Protein 7QA5 (pdb70)

Radius of gyration: 13.25 Å; Cα contacts (8 Å, |Δi|>4): 178; chains: 1; bounding box: 20×38×37 Å

InterPro domains:
  IPR003416 MgtC/SapB/SrpB/YhiD family [PR01837] (13-32)
  IPR003416 MgtC/SapB/SrpB/YhiD family [PR01837] (32-50)
  IPR003416 MgtC/SapB/SrpB/YhiD family [PR01837] (59-81)
  IPR003416 MgtC/SapB/SrpB/YhiD family [PR01837] (86-110)
  IPR003416 MgtC/SapB/SrpB/YhiD family [PTHR33778] (4-231)
  IPR048640 MgtC-like, C-terminal domain [PF21770] (149-226)
  IPR049177 MgtC/SapB/SrpB/YhiD, N-terminal domain [PF02308] (11-132)

Solvent-accessible surface area: 5683 Å² total; per-residue (Å²): 153,91,177,32,75,23,83,7,18,5,24,2,3,0,114,44,116,19,20,112,62,0,109,56,31,18,122,98,4,38,45,108,28,82,1,106,62,105,40,57,99,64,72,89,81,87,69,104,39,54,41,10,2,53,0,31,7,52,0,34,66,134,11,68,65,43,0,109,84,8,30,59,98,2,67,132,57,141,13,34,50,54,41,98,86,68,66,88,118,110,99,113,187

Secondary structure (DSSP, 8-state):
-----EEEEEEEEEETTTHHHHHHHHHHHTTT-SSEEEEEEEEEEEETTEEEEEEEEEE-TT-HHHHHHHHHHHHTSTTEEEEEEEEE-----

B-factor: mean 37.71, std 22.89, range [0.01, 75.44]

Nearest PDB structures (foldseek):
  7qa5-assembly1_A  TM=9.581E-01  e=2.751E-15  Pseudomonas aeruginosa PAO1
  2lqj-assembly1_A  TM=7.904E-01  e=5.918E-08  Mycobacterium tuberculosis
  6vh5-assembly1_C  TM=6.664E-01  e=8.964E-03  Brucella abortus 2308
  4ush-assembly1_C  TM=4.482E-01  e=5.989E-03  Chlamydomonas reinhardtii
  7of6-assembly1_f  TM=4.861E-01  e=3.374E-02  Homo sapiens

Structure (mmCIF, N/CA/C/O backbone):
data_7QA5
#
_entry.id   7QA5
#
loop_
_atom_site.group_PDB
_atom_site.id
_atom_site.type_symbol
_atom_site.label_atom_id
_atom_site.label_alt_id
_atom_site.label_comp_id
_atom_site.label_asym_id
_atom_site.label_entity_id
_atom_site.label_seq_id
_atom_site.pdbx_PDB_ins_code
_atom_site.Cartn_x
_atom_site.Cartn_y
_atom_site.Cartn_z
_atom_site.occupancy
_atom_site.B_iso_or_equiv
_atom_site.auth_seq_id
_atom_site.auth_comp_id
_atom_site.auth_asym_id
_atom_site.auth_atom_id
_atom_site.pdbx_PDB_model_num
ATOM 1 N N . ALA A 1 5 ? 2.741 -5.502 -0.808 1.00 0.00 1 ALA A N 1
ATOM 2 C CA . ALA A 1 5 ? 3.144 -5.221 -2.177 1.00 71.14 1 ALA A CA 1
ATOM 3 C C . ALA A 1 5 ? 1.928 -5.231 -3.093 1.00 25.33 1 ALA A C 1
ATOM 4 O O . ALA A 1 5 ? 1.525 -4.197 -3.617 1.00 51.42 1 ALA A O 1
ATOM 11 N N . SER A 1 6 ? 1.325 -6.384 -3.248 1.00 33.05 2 SER A N 1
ATOM 12 C CA . SER A 1 6 ? 0.187 -6.543 -4.096 1.00 45.50 2 SER A CA 1
ATOM 13 C C . SER A 1 6 ? -0.891 -7.234 -3.296 1.00 71.12 2 SER A C 1
ATOM 14 O O . SER A 1 6 ? -0.620 -8.224 -2.601 1.00 52.45 2 SER A O 1
ATOM 22 N N . GLU A 1 7 ? -2.089 -6.724 -3.368 1.00 53.24 3 GLU A N 1
ATOM 23 C CA . GLU A 1 7 ? -3.169 -7.276 -2.621 1.00 64.21 3 GLU A CA 1
ATOM 24 C C . GLU A 1 7 ? -3.674 -8.539 -3.268 1.00 45.11 3 GLU A C 1
ATOM 25 O O . GLU A 1 7 ? -4.465 -8.516 -4.227 1.00 2.34 3 GLU A O 1
ATOM 37 N N . ALA A 1 8 ? -3.139 -9.618 -2.808 1.00 13.12 4 ALA A N 1
ATOM 38 C CA . ALA A 1 8 ? -3.530 -10.916 -3.225 1.00 44.31 4 ALA A CA 1
ATOM 39 C C . ALA A 1 8 ? -3.764 -11.732 -1.993 1.00 32.23 4 ALA A C 1
ATOM 40 O O . ALA A 1 8 ? -2.823 -12.230 -1.375 1.00 30.14 4 ALA A O 1
ATOM 47 N N . GLU A 1 9 ? -4.993 -11.781 -1.574 1.00 60.13 5 GLU A N 1
ATOM 48 C CA . GLU A 1 9 ? -5.346 -12.526 -0.408 1.00 22.43 5 GLU A CA 1
ATOM 49 C C . GLU A 1 9 ? -5.608 -13.950 -0.831 1.00 62.32 5 GLU A C 1
ATOM 50 O O . GLU A 1 9 ? -6.400 -14.201 -1.736 1.00 1.33 5 GLU A O 1
ATOM 62 N N . GLN A 1 10 ? -4.918 -14.859 -0.218 1.00 24.24 6 GLN A N 1
ATOM 63 C CA . GLN A 1 10 ? -4.955 -16.236 -0.602 1.00 72.41 6 GLN A CA 1
ATOM 64 C C . GLN A 1 10 ? -5.815 -17.017 0.361 1.00 11.12 6 GLN A C 1
ATOM 65 O O . GLN A 1 10 ? -6.083 -16.573 1.483 1.00 60.31 6 GLN A O 1
ATOM 79 N N . ARG A 1 11 ? -6.261 -18.153 -0.065 1.00 24.32 7 ARG A N 1
ATOM 80 C CA . ARG A 1 11 ? -7.045 -18.995 0.776 1.00 61.20 7 ARG A CA 1
ATOM 81 C C . ARG A 1 11 ? -6.211 -20.135 1.256 1.00 2.23 7 ARG A C 1
ATOM 82 O O . ARG A 1 11 ? -5.660 -20.901 0.470 1.00 65.14 7 ARG A O 1
ATOM 103 N N . TYR A 1 12 ? -6.116 -20.263 2.514 1.00 75.23 8 TYR A N 1
ATOM 104 C CA . TYR A 1 12 ? -5.384 -21.327 3.071 1.00 33.44 8 TYR A CA 1
ATOM 105 C C . TYR A 1 12 ? -6.383 -22.280 3.584 1.00 43.41 8 TYR A C 1
ATOM 106 O O . TYR A 1 12 ? -7.294 -21.902 4.319 1.00 1.31 8 TYR A O 1
ATOM 124 N N . GLU A 1 13 ? -6.253 -23.482 3.183 1.00 64.43 9 GLU A N 1
ATOM 125 C CA . GLU A 1 13 ? -7.179 -24.467 3.564 1.00 4.41 9 GLU A CA 1
ATOM 126 C C . GLU A 1 13 ? -6.542 -25.329 4.596 1.00 33.11 9 GLU A C 1
ATOM 127 O O . GLU A 1 13 ? -5.595 -26.067 4.313 1.00 61.31 9 GLU A O 1
ATOM 139 N N . VAL A 1 14 ? -7.010 -25.196 5.782 1.00 10.13 10 VAL A N 1
ATOM 140 C CA . VAL A 1 14 ? -6.470 -25.932 6.881 1.00 61.22 10 VAL A CA 1
ATOM 141 C C . VAL A 1 14 ? -7.253 -27.213 7.006 1.00 21.14 10 VAL A C 1
ATOM 142 O O . VAL A 1 14 ? -8.450 -27.190 7.296 1.00 42.34 10 VAL A O 1
ATOM 155 N N . GLN A 1 15 ? -6.602 -28.310 6.732 1.00 71.14 11 GLN A N 1
ATOM 156 C CA . GLN A 1 15 ? -7.233 -29.594 6.757 1.00 31.43 11 GLN A CA 1
ATOM 157 C C . GLN A 1 15 ? -6.797 -30.324 7.989 1.00 35.53 11 GLN A C 1
ATOM 158 O O . GLN A 1 15 ? -5.645 -30.794 8.095 1.00 34.44 11 GLN A O 1
ATOM 172 N N . ILE A 1 16 ? -7.672 -30.371 8.921 1.00 5.04 12 ILE A N 1
ATOM 173 C CA . ILE A 1 16 ? -7.415 -30.998 10.178 1.00 4.42 12 ILE A CA 1
ATOM 174 C C . ILE A 1 16 ? -8.077 -32.354 10.195 1.00 33.23 12 ILE A C 1
ATOM 175 O O . ILE A 1 16 ? -9.294 -32.459 10.067 1.00 14.13 12 ILE A O 1
ATOM 191 N N . VAL A 1 17 ? -7.289 -33.372 10.308 1.00 42.32 13 VAL A N 1
ATOM 192 C CA . VAL A 1 17 ? -7.794 -34.707 10.398 1.00 13.15 13 VAL A CA 1
ATOM 193 C C . VAL A 1 17 ? -7.860 -35.025 11.868 1.00 64.22 13 VAL A C 1
ATOM 194 O O . VAL A 1 17 ? -6.823 -35.143 12.519 1.00 33.41 13 VAL A O 1
ATOM 207 N N . CYS A 1 18 ? -9.030 -35.108 12.396 1.00 74.35 14 CYS A N 1
ATOM 208 C CA . CYS A 1 18 ? -9.188 -35.318 13.803 1.00 74.53 14 CYS A CA 1
ATOM 209 C C . CYS A 1 18 ? -10.218 -36.382 14.098 1.00 53.42 14 CYS A C 1
ATOM 210 O O . CYS A 1 18 ? -11.177 -36.559 13.357 1.00 24.41 14 CYS A O 1
ATOM 218 N N . ARG A 1 19 ? -9.987 -37.112 15.148 1.00 4.13 15 ARG A N 1
ATOM 219 C CA . ARG A 1 19 ? -10.899 -38.123 15.602 1.00 55.31 15 ARG A CA 1
ATOM 220 C C . ARG A 1 19 ? -12.211 -37.476 16.026 1.00 4.43 15 ARG A C 1
ATOM 221 O O . ARG A 1 19 ? -12.217 -36.430 16.681 1.00 4.40 15 ARG A O 1
ATOM 242 N N . ALA A 1 20 ? -13.308 -38.130 15.689 1.00 44.13 16 ALA A N 1
ATOM 243 C CA . ALA A 1 20 ? -14.670 -37.668 15.976 1.00 31.31 16 ALA A CA 1
ATOM 244 C C . ALA A 1 20 ? -14.891 -37.557 17.469 1.00 52.43 16 ALA A C 1
ATOM 245 O O . ALA A 1 20 ? -15.741 -36.803 17.942 1.00 52.32 16 ALA A O 1
ATOM 252 N N . GLU A 1 21 ? -14.073 -38.286 18.182 1.00 62.44 17 GLU A N 1
ATOM 253 C CA . GLU A 1 21 ? -14.079 -38.356 19.617 1.00 24.42 17 GLU A CA 1
ATOM 254 C C . GLU A 1 21 ? -13.828 -36.968 20.221 1.00 15.42 17 GLU A C 1
ATOM 255 O O . GLU A 1 21 ? -14.475 -36.573 21.190 1.00 23.13 17 GLU A O 1
ATOM 267 N N . ASP A 1 22 ? -12.955 -36.195 19.586 1.00 45.01 18 ASP A N 1
ATOM 268 C CA . ASP A 1 22 ? -12.536 -34.910 20.148 1.00 50.44 18 ASP A CA 1
ATOM 269 C C . ASP A 1 22 ? -12.710 -33.785 19.164 1.00 43.12 18 ASP A C 1
ATOM 270 O O . ASP A 1 22 ? -12.184 -32.683 19.384 1.00 70.52 18 ASP A O 1
ATOM 279 N N . GLU A 1 23 ? -13.474 -34.040 18.095 1.00 12.01 19 GLU A N 1
ATOM 280 C CA . GLU A 1 23 ? -13.714 -33.059 17.034 1.00 2.11 19 GLU A CA 1
ATOM 281 C C . GLU A 1 23 ? -14.199 -31.728 17.600 1.00 54.24 19 GLU A C 1
ATOM 282 O O . GLU A 1 23 ? -13.708 -30.666 17.214 1.00 44.01 19 GLU A O 1
ATOM 294 N N . ILE A 1 24 ? -15.111 -31.798 18.552 1.00 31.15 20 ILE A N 1
ATOM 295 C CA . ILE A 1 24 ? -15.685 -30.607 19.143 1.00 43.55 20 ILE A CA 1
ATOM 296 C C . ILE A 1 24 ? -14.609 -29.755 19.829 1.00 44.55 20 ILE A C 1
ATOM 297 O O . ILE A 1 24 ? -14.607 -28.531 19.691 1.00 5.44 20 ILE A O 1
ATOM 313 N N . GLN A 1 25 ? -13.672 -30.407 20.518 1.00 63.21 21 GLN A N 1
ATOM 314 C CA . GLN A 1 25 ? -12.568 -29.706 21.159 1.00 31.25 21 GLN A CA 1
ATOM 315 C C . GLN A 1 25 ? -11.725 -29.042 20.085 1.00 65.43 21 GLN A C 1
ATOM 316 O O . GLN A 1 25 ? -11.447 -27.854 20.155 1.00 53.34 21 GLN A O 1
ATOM 330 N N . VAL A 1 26 ? -11.387 -29.822 19.064 1.00 1.12 22 VAL A N 1
ATOM 331 C CA . VAL A 1 26 ? -10.588 -29.366 17.929 1.00 72.04 22 VAL A CA 1
ATOM 332 C C . VAL A 1 26 ? -11.202 -28.111 17.306 1.00 40.24 22 VAL A C 1
ATOM 333 O O . VAL A 1 26 ? -10.552 -27.067 17.223 1.00 61.54 22 VAL A O 1
ATOM 346 N N . ARG A 1 27 ? -12.467 -28.202 16.944 1.00 31.04 23 ARG A N 1
ATOM 347 C CA . ARG A 1 27 ? -13.191 -27.089 16.353 1.00 25.30 23 ARG A CA 1
ATOM 348 C C . ARG A 1 27 ? -13.316 -25.891 17.311 1.00 54.51 23 ARG A C 1
ATOM 349 O O . ARG A 1 27 ? -13.264 -24.728 16.875 1.00 74.02 23 ARG A O 1
ATOM 370 N N . SER A 1 28 ? -13.427 -26.161 18.596 1.00 32.20 24 SER A N 1
ATOM 371 C CA . SER A 1 28 ? -13.479 -25.097 19.577 1.00 22.42 24 SER A CA 1
ATOM 372 C C . SER A 1 28 ? -12.141 -24.353 19.627 1.00 74.12 24 SER A C 1
ATOM 373 O O . SER A 1 28 ? -12.107 -23.129 19.719 1.00 52.44 24 SER A O 1
ATOM 381 N N . LEU A 1 29 ? -11.046 -25.086 19.506 1.00 72.33 25 LEU A N 1
ATOM 382 C CA . LEU A 1 29 ? -9.737 -24.467 19.488 1.00 13.05 25 LEU A CA 1
ATOM 383 C C . LEU A 1 29 ? -9.465 -23.770 18.171 1.00 4.45 25 LEU A C 1
ATOM 384 O O . LEU A 1 29 ? -8.739 -22.783 18.141 1.00 35.11 25 LEU A O 1
ATOM 400 N N . MET A 1 30 ? -10.073 -24.270 17.091 1.00 4.23 26 MET A N 1
ATOM 401 C CA . MET A 1 30 ? -10.008 -23.601 15.785 1.00 35.41 26 MET A CA 1
ATOM 402 C C . MET A 1 30 ? -10.604 -22.216 15.926 1.00 23.41 26 MET A C 1
ATOM 403 O O . MET A 1 30 ? -10.001 -21.216 15.535 1.00 22.14 26 MET A O 1
ATOM 417 N N . LEU A 1 31 ? -11.783 -22.167 16.530 1.00 74.22 27 LEU A N 1
ATOM 418 C CA . LEU A 1 31 ? -12.480 -20.922 16.767 1.00 25.35 27 LEU A CA 1
ATOM 419 C C . LEU A 1 31 ? -11.691 -20.052 17.755 1.00 62.11 27 LEU A C 1
ATOM 420 O O . LEU A 1 31 ? -11.596 -18.833 17.587 1.00 24.02 27 LEU A O 1
ATOM 436 N N . HIS A 1 32 ? -11.097 -20.689 18.754 1.00 40.43 28 HIS A N 1
ATOM 437 C CA . HIS A 1 32 ? -10.255 -19.998 19.730 1.00 53.44 28 HIS A CA 1
ATOM 438 C C . HIS A 1 32 ? -9.094 -19.289 19.023 1.00 23.22 28 HIS A C 1
ATOM 439 O O . HIS A 1 32 ? -8.809 -18.125 19.300 1.00 53.41 28 HIS A O 1
ATOM 453 N N . SER A 1 33 ? -8.447 -19.977 18.095 1.00 43.14 29 SER A N 1
ATOM 454 C CA . SER A 1 33 ? -7.356 -19.393 17.340 1.00 64.40 29 SER A CA 1
ATOM 455 C C . SER A 1 33 ? -7.841 -18.307 16.352 1.00 1.02 29 SER A C 1
ATOM 456 O O . SER A 1 33 ? -7.045 -17.555 15.795 1.00 54.35 29 SER A O 1
ATOM 464 N N . LEU A 1 34 ? -9.161 -18.217 16.179 1.00 34.13 30 LEU A N 1
ATOM 465 C CA . LEU A 1 34 ? -9.770 -17.181 15.364 1.00 34.21 30 LEU A CA 1
ATOM 466 C C . LEU A 1 34 ? -10.032 -15.961 16.230 1.00 54.22 30 LEU A C 1
ATOM 467 O O . LEU A 1 34 ? -10.656 -14.986 15.796 1.00 51.43 30 LEU A O 1
ATOM 483 N N . GLY A 1 35 ? -9.631 -16.069 17.491 1.00 73.31 31 GLY A N 1
ATOM 484 C CA . GLY A 1 35 ? -9.691 -14.971 18.418 1.00 31.42 31 GLY A CA 1
ATOM 485 C C . GLY A 1 35 ? -8.678 -13.924 18.031 1.00 4.11 31 GLY A C 1
ATOM 486 O O . GLY A 1 35 ? -7.509 -13.980 18.454 1.00 51.41 31 GLY A O 1
ATOM 490 N N . SER A 1 36 ? -9.123 -13.010 17.197 1.00 53.12 32 SER A N 1
ATOM 491 C CA . SER A 1 36 ? -8.323 -11.977 16.611 1.00 2.42 32 SER A CA 1
ATOM 492 C C . SER A 1 36 ? -7.287 -12.625 15.694 1.00 71.21 32 SER A C 1
ATOM 493 O O . SER A 1 36 ? -6.134 -12.897 16.093 1.00 40.14 32 SER A O 1
ATOM 501 N N . SER A 1 37 ? -7.734 -12.976 14.522 1.00 5.21 33 SER A N 1
ATOM 502 C CA . SER A 1 37 ? -6.913 -13.626 13.564 1.00 34.24 33 SER A CA 1
ATOM 503 C C . SER A 1 37 ? -6.906 -12.863 12.248 1.00 70.44 33 SER A C 1
ATOM 504 O O . SER A 1 37 ? -7.927 -12.286 11.843 1.00 15.01 33 SER A O 1
ATOM 512 N N . ASP A 1 38 ? -5.744 -12.811 11.621 1.00 53.15 34 ASP A N 1
ATOM 513 C CA . ASP A 1 38 ? -5.601 -12.249 10.270 1.00 42.12 34 ASP A CA 1
ATOM 514 C C . ASP A 1 38 ? -6.294 -13.167 9.293 1.00 0.22 34 ASP A C 1
ATOM 515 O O . ASP A 1 38 ? -6.870 -12.738 8.286 1.00 32.24 34 ASP A O 1
ATOM 524 N N . LEU A 1 39 ? -6.233 -14.440 9.618 1.00 51.33 35 LEU A N 1
ATOM 525 C CA . LEU A 1 39 ? -6.874 -15.479 8.861 1.00 31.42 35 LEU A CA 1
ATOM 526 C C . LEU A 1 39 ? -8.361 -15.437 9.115 1.00 53.03 35 LEU A C 1
ATOM 527 O O . LEU A 1 39 ? -8.831 -15.653 10.241 1.00 72.54 35 LEU A O 1
ATOM 543 N N . ARG A 1 40 ? -9.068 -15.109 8.085 1.00 51.25 36 ARG A N 1
ATOM 544 C CA . ARG A 1 40 ? -10.486 -14.929 8.107 1.00 40.22 36 ARG A CA 1
ATOM 545 C C . ARG A 1 40 ? -11.184 -16.135 7.502 1.00 65.33 36 ARG A C 1
ATOM 546 O O . ARG A 1 40 ? -11.039 -16.422 6.310 1.00 11.13 36 ARG A O 1
ATOM 567 N N . LEU A 1 41 ? -11.904 -16.843 8.334 1.00 43.13 37 LEU A N 1
ATOM 568 C CA . LEU A 1 41 ? -12.605 -18.060 7.961 1.00 11.11 37 LEU A CA 1
ATOM 569 C C . LEU A 1 41 ? -13.728 -17.790 6.964 1.00 5.25 37 LEU A C 1
ATOM 570 O O . LEU A 1 41 ? -14.424 -16.766 7.041 1.00 24.31 37 LEU A O 1
ATOM 586 N N . GLN A 1 42 ? -13.856 -18.675 6.007 1.00 73.51 38 GLN A N 1
ATOM 587 C CA . GLN A 1 42 ? -14.952 -18.651 5.083 1.00 5.02 38 GLN A CA 1
ATOM 588 C C . GLN A 1 42 ? -15.844 -19.855 5.344 1.00 50.33 38 GLN A C 1
ATOM 589 O O . GLN A 1 42 ? -16.965 -19.713 5.812 1.00 11.21 38 GLN A O 1
ATOM 603 N N . SER A 1 43 ? -15.328 -21.042 5.123 1.00 21.32 39 SER A N 1
ATOM 604 C CA . SER A 1 43 ? -16.129 -22.235 5.308 1.00 60.51 39 SER A CA 1
ATOM 605 C C . SER A 1 43 ? -15.247 -23.337 5.867 1.00 71.23 39 SER A C 1
ATOM 606 O O . SER A 1 43 ? -14.032 -23.248 5.773 1.00 62.30 39 SER A O 1
ATOM 614 N N . LEU A 1 44 ? -15.842 -24.350 6.444 1.00 21.23 40 LEU A N 1
ATOM 615 C CA . LEU A 1 44 ? -15.113 -25.509 6.895 1.00 41.23 40 LEU A CA 1
ATOM 616 C C . LEU A 1 44 ? -15.856 -26.763 6.541 1.00 15.25 40 LEU A C 1
ATOM 617 O O . LEU A 1 44 ? -16.886 -27.092 7.131 1.00 21.13 40 LEU A O 1
ATOM 633 N N . HIS A 1 45 ? -15.351 -27.450 5.560 1.00 4.43 41 HIS A N 1
ATOM 634 C CA . HIS A 1 45 ? -15.969 -28.653 5.097 1.00 42.31 41 HIS A CA 1
ATOM 635 C C . HIS A 1 45 ? -15.504 -29.779 5.959 1.00 1.31 41 HIS A C 1
ATOM 636 O O . HIS A 1 45 ? -14.312 -30.085 6.011 1.00 4.23 41 HIS A O 1
ATOM 650 N N . SER A 1 46 ? -16.411 -30.343 6.672 1.00 2.14 42 SER A N 1
ATOM 651 C CA . SER A 1 46 ? -16.105 -31.367 7.599 1.00 71.04 42 SER A CA 1
ATOM 652 C C . SER A 1 46 ? -16.695 -32.674 7.106 1.00 62.45 42 SER A C 1
ATOM 653 O O . SER A 1 46 ? -17.910 -32.887 7.177 1.00 70.30 42 SER A O 1
ATOM 661 N N . GLU A 1 47 ? -15.858 -33.521 6.574 1.00 41.01 43 GLU A N 1
ATOM 662 C CA . GLU A 1 47 ? -16.302 -34.794 6.073 1.00 32.32 43 GLU A CA 1
ATOM 663 C C . GLU A 1 47 ? -15.544 -35.911 6.742 1.00 3.15 43 GLU A C 1
ATOM 664 O O . GLU A 1 47 ? -14.642 -35.670 7.542 1.00 34.43 43 GLU A O 1
ATOM 676 N N . ASP A 1 48 ? -15.913 -37.117 6.429 1.00 14.10 44 ASP A N 1
ATOM 677 C CA . ASP A 1 48 ? -15.210 -38.290 6.940 1.00 52.41 44 ASP A CA 1
ATOM 678 C C . ASP A 1 48 ? -14.283 -38.769 5.846 1.00 53.10 44 ASP A C 1
ATOM 679 O O . ASP A 1 48 ? -14.696 -38.899 4.686 1.00 63.50 44 ASP A O 1
ATOM 688 N N . LEU A 1 49 ? -13.030 -38.958 6.174 1.00 1.25 45 LEU A N 1
ATOM 689 C CA . LEU A 1 49 ? -12.036 -39.278 5.156 1.00 52.34 45 LEU A CA 1
ATOM 690 C C . LEU A 1 49 ? -11.365 -40.623 5.362 1.00 45.25 45 LEU A C 1
ATOM 691 O O . LEU A 1 49 ? -11.744 -41.615 4.732 1.00 14.43 45 LEU A O 1
ATOM 707 N N . ASP A 1 50 ? -10.374 -40.640 6.224 1.00 32.10 46 ASP A N 1
ATOM 708 C CA . ASP A 1 50 ? -9.560 -41.833 6.527 1.00 31.04 46 ASP A CA 1
ATOM 709 C C . ASP A 1 50 ? -10.403 -42.970 7.014 1.00 43.33 46 ASP A C 1
ATOM 710 O O . ASP A 1 50 ? -10.295 -44.089 6.555 1.00 24.50 46 ASP A O 1
ATOM 719 N N . ASN A 1 51 ? -11.240 -42.660 7.936 1.00 34.23 47 ASN A N 1
ATOM 720 C CA . ASN A 1 51 ? -12.068 -43.613 8.615 1.00 3.32 47 ASN A CA 1
ATOM 721 C C . ASN A 1 51 ? -13.212 -42.817 9.159 1.00 5.10 47 ASN A C 1
ATOM 722 O O . ASN A 1 51 ? -13.012 -41.639 9.418 1.00 23.32 47 ASN A O 1
ATOM 733 N N . PRO A 1 52 ? -14.427 -43.382 9.291 1.00 20.42 48 PRO A N 1
ATOM 734 C CA . PRO A 1 52 ? -15.590 -42.668 9.861 1.00 52.34 48 PRO A CA 1
ATOM 735 C C . PRO A 1 52 ? -15.298 -42.003 11.225 1.00 41.34 48 PRO A C 1
ATOM 736 O O . PRO A 1 52 ? -15.953 -41.034 11.601 1.00 62.23 48 PRO A O 1
ATOM 747 N N . ALA A 1 53 ? -14.314 -42.523 11.950 1.00 11.24 49 ALA A N 1
ATOM 748 C CA . ALA A 1 53 ? -13.932 -41.960 13.231 1.00 41.21 49 ALA A CA 1
ATOM 749 C C . ALA A 1 53 ? -12.935 -40.814 13.083 1.00 11.42 49 ALA A C 1
ATOM 750 O O . ALA A 1 53 ? -12.639 -40.139 14.052 1.00 51.23 49 ALA A O 1
ATOM 757 N N . LYS A 1 54 ? -12.373 -40.626 11.900 1.00 32.51 50 LYS A N 1
ATOM 758 C CA . LYS A 1 54 ? -11.461 -39.553 11.670 1.00 15.31 50 LYS A CA 1
ATOM 759 C C . LYS A 1 54 ? -12.074 -38.573 10.682 1.00 44.31 50 LYS A C 1
ATOM 760 O O . LYS A 1 54 ? -12.184 -38.851 9.470 1.00 40.23 50 LYS A O 1
ATOM 779 N N . LEU A 1 55 ? -12.456 -37.456 11.193 1.00 55.03 51 LEU A N 1
ATOM 780 C CA . LEU A 1 55 ? -13.129 -36.442 10.448 1.00 20.15 51 LEU A CA 1
ATOM 781 C C . LEU A 1 55 ? -12.107 -35.449 9.951 1.00 52.23 51 LEU A C 1
ATOM 782 O O . LEU A 1 55 ? -11.281 -34.954 10.730 1.00 20.11 51 LEU A O 1
ATOM 798 N N . GLU A 1 56 ? -12.143 -35.169 8.684 1.00 71.42 52 GLU A N 1
ATOM 799 C CA . GLU A 1 56 ? -11.240 -34.212 8.124 1.00 23.40 52 GLU A CA 1
ATOM 800 C C . GLU A 1 56 ? -12.000 -32.941 7.918 1.00 21.44 52 GLU A C 1
ATOM 801 O O . GLU A 1 56 ? -13.011 -32.892 7.185 1.00 72.12 52 GLU A O 1
ATOM 813 N N . VAL A 1 57 ? -11.561 -31.960 8.593 1.00 71.13 53 VAL A N 1
ATOM 814 C CA . VAL A 1 57 ? -12.151 -30.666 8.565 1.00 1.03 53 VAL A CA 1
ATOM 815 C C . VAL A 1 57 ? -11.260 -29.762 7.754 1.00 11.31 53 VAL A C 1
ATOM 816 O O . VAL A 1 57 ? -10.168 -29.417 8.184 1.00 73.12 53 VAL A O 1
ATOM 829 N N . ARG A 1 58 ? -11.692 -29.438 6.577 1.00 63.45 54 ARG A N 1
ATOM 830 C CA . ARG A 1 58 ? -10.953 -28.554 5.720 1.00 74.01 54 ARG A CA 1
ATOM 831 C C . ARG A 1 58 ? -11.589 -27.179 5.693 1.00 31.21 54 ARG A C 1
ATOM 832 O O . ARG A 1 58 ? -12.681 -26.985 5.143 1.00 22.04 54 ARG A O 1
ATOM 853 N N . ALA A 1 59 ? -10.927 -26.246 6.325 1.00 54.32 55 ALA A N 1
ATOM 854 C CA . ALA A 1 59 ? -11.431 -24.903 6.472 1.00 43.33 55 ALA A CA 1
ATOM 855 C C . ALA A 1 59 ? -10.704 -23.913 5.583 1.00 3.32 55 ALA A C 1
ATOM 856 O O . ALA A 1 59 ? -9.480 -23.912 5.518 1.00 74.45 55 ALA A O 1
ATOM 863 N N . GLU A 1 60 ? -11.475 -23.081 4.919 1.00 42.51 56 GLU A N 1
ATOM 864 C CA . GLU A 1 60 ? -10.965 -22.040 4.053 1.00 23.54 56 GLU A CA 1
ATOM 865 C C . GLU A 1 60 ? -10.724 -20.806 4.893 1.00 63.13 56 GLU A C 1
ATOM 866 O O . GLU A 1 60 ? -11.682 -20.239 5.437 1.00 54.52 56 GLU A O 1
ATOM 878 N N . LEU A 1 61 ? -9.502 -20.412 5.050 1.00 2.53 57 LEU A N 1
ATOM 879 C CA . LEU A 1 61 ? -9.216 -19.179 5.739 1.00 15.32 57 LEU A CA 1
ATOM 880 C C . LEU A 1 61 ? -8.481 -18.246 4.807 1.00 2.42 57 LEU A C 1
ATOM 881 O O . LEU A 1 61 ? -7.499 -18.635 4.183 1.00 31.42 57 LEU A O 1
ATOM 897 N N . LEU A 1 62 ? -8.973 -17.050 4.677 1.00 24.20 58 LEU A N 1
ATOM 898 C CA . LEU A 1 62 ? -8.364 -16.064 3.819 1.00 50.20 58 LEU A CA 1
ATOM 899 C C . LEU A 1 62 ? -7.308 -15.301 4.571 1.00 2.05 58 LEU A C 1
ATOM 900 O O . LEU A 1 62 ? -7.537 -14.837 5.703 1.00 44.13 58 LEU A O 1
ATOM 916 N N . GLY A 1 63 ? -6.162 -15.205 3.975 1.00 45.20 59 GLY A N 1
ATOM 917 C CA . GLY A 1 63 ? -5.073 -14.500 4.553 1.00 51.01 59 GLY A CA 1
ATOM 918 C C . GLY A 1 63 ? -4.070 -14.161 3.499 1.00 63.51 59 GLY A C 1
ATOM 919 O O . GLY A 1 63 ? -4.100 -14.718 2.409 1.00 32.24 59 GLY A O 1
ATOM 923 N N . THR A 1 64 ? -3.213 -13.265 3.788 1.00 41.43 60 THR A N 1
ATOM 924 C CA . THR A 1 64 ? -2.216 -12.866 2.859 1.00 73.51 60 THR A CA 1
ATOM 925 C C . THR A 1 64 ? -0.971 -13.751 2.991 1.00 43.12 60 THR A C 1
ATOM 926 O O . THR A 1 64 ? -0.775 -14.428 4.023 1.00 44.23 60 THR A O 1
ATOM 937 N N . PRO A 1 65 ? -0.104 -13.784 1.961 1.00 71.42 61 PRO A N 1
ATOM 938 C CA . PRO A 1 65 ? 1.156 -14.547 2.009 1.00 31.54 61 PRO A CA 1
ATOM 939 C C . PRO A 1 65 ? 2.106 -13.994 3.076 1.00 30.52 61 PRO A C 1
ATOM 940 O O . PRO A 1 65 ? 3.057 -14.649 3.474 1.00 4.15 61 PRO A O 1
ATOM 951 N N . GLU A 1 66 ? 1.776 -12.805 3.555 1.00 44.13 62 GLU A N 1
ATOM 952 C CA . GLU A 1 66 ? 2.541 -12.061 4.537 1.00 64.11 62 GLU A CA 1
ATOM 953 C C . GLU A 1 66 ? 2.254 -12.552 5.966 1.00 35.13 62 GLU A C 1
ATOM 954 O O . GLU A 1 66 ? 2.887 -12.094 6.931 1.00 5.35 62 GLU A O 1
ATOM 966 N N . ALA A 1 67 ? 1.327 -13.488 6.101 1.00 14.20 63 ALA A N 1
ATOM 967 C CA . ALA A 1 67 ? 0.916 -13.975 7.422 1.00 2.35 63 ALA A CA 1
ATOM 968 C C . ALA A 1 67 ? 1.130 -15.518 7.654 1.00 72.25 63 ALA A C 1
ATOM 969 O O . ALA A 1 67 ? 0.284 -16.147 8.292 1.00 64.30 63 ALA A O 1
ATOM 976 N N . PRO A 1 68 ? 2.290 -16.146 7.246 1.00 11.04 64 PRO A N 1
ATOM 977 C CA . PRO A 1 68 ? 2.500 -17.607 7.424 1.00 34.13 64 PRO A CA 1
ATOM 978 C C . PRO A 1 68 ? 2.557 -18.008 8.904 1.00 15.31 64 PRO A C 1
ATOM 979 O O . PRO A 1 68 ? 2.153 -19.112 9.284 1.00 74.03 64 PRO A O 1
ATOM 990 N N . ALA A 1 69 ? 3.026 -17.079 9.729 1.00 53.14 65 ALA A N 1
ATOM 991 C CA . ALA A 1 69 ? 3.149 -17.275 11.170 1.00 44.40 65 ALA A CA 1
ATOM 992 C C . ALA A 1 69 ? 1.789 -17.556 11.819 1.00 20.32 65 ALA A C 1
ATOM 993 O O . ALA A 1 69 ? 1.691 -18.304 12.808 1.00 15.33 65 ALA A O 1
ATOM 1000 N N . GLN A 1 70 ? 0.744 -16.984 11.247 1.00 45.02 66 GLN A N 1
ATOM 1001 C CA . GLN A 1 70 ? -0.598 -17.167 11.758 1.00 34.12 66 GLN A CA 1
ATOM 1002 C C . GLN A 1 70 ? -1.071 -18.592 11.522 1.00 43.40 66 GLN A C 1
ATOM 1003 O O . GLN A 1 70 ? -1.778 -19.159 12.349 1.00 31.32 66 GLN A O 1
ATOM 1017 N N . LEU A 1 71 ? -0.648 -19.183 10.408 1.00 42.11 67 LEU A N 1
ATOM 1018 C CA . LEU A 1 71 ? -0.988 -20.563 10.109 1.00 65.13 67 LEU A CA 1
ATOM 1019 C C . LEU A 1 71 ? -0.356 -21.476 11.138 1.00 53.25 67 LEU A C 1
ATOM 1020 O O . LEU A 1 71 ? -1.007 -22.385 11.648 1.00 42.05 67 LEU A O 1
ATOM 1036 N N . GLU A 1 72 ? 0.904 -21.188 11.480 1.00 54.42 68 GLU A N 1
ATOM 1037 C CA . GLU A 1 72 ? 1.613 -21.927 12.523 1.00 23.44 68 GLU A CA 1
ATOM 1038 C C . GLU A 1 72 ? 0.863 -21.832 13.823 1.00 11.24 68 GLU A C 1
ATOM 1039 O O . GLU A 1 72 ? 0.693 -22.823 14.512 1.00 21.11 68 GLU A O 1
ATOM 1051 N N . ARG A 1 73 ? 0.419 -20.628 14.138 1.00 43.13 69 ARG A N 1
ATOM 1052 C CA . ARG A 1 73 ? -0.370 -20.350 15.338 1.00 1.23 69 ARG A CA 1
ATOM 1053 C C . ARG A 1 73 ? -1.601 -21.255 15.410 1.00 0.12 69 ARG A C 1
ATOM 1054 O O . ARG A 1 73 ? -1.829 -21.922 16.429 1.00 72.44 69 ARG A O 1
ATOM 1075 N N . LEU A 1 74 ? -2.358 -21.294 14.322 1.00 1.14 70 LEU A N 1
ATOM 1076 C CA . LEU A 1 74 ? -3.580 -22.098 14.253 1.00 43.50 70 LEU A CA 1
ATOM 1077 C C . LEU A 1 74 ? -3.238 -23.566 14.471 1.00 34.02 70 LEU A C 1
ATOM 1078 O O . LEU A 1 74 ? -3.799 -24.236 15.360 1.00 65.40 70 LEU A O 1
ATOM 1094 N N . VAL A 1 75 ? -2.268 -24.039 13.694 1.00 60.24 71 VAL A N 1
ATOM 1095 C CA . VAL A 1 75 ? -1.827 -25.416 13.749 1.00 64.05 71 VAL A CA 1
ATOM 1096 C C . VAL A 1 75 ? -1.334 -25.778 15.146 1.00 55.40 71 VAL A C 1
ATOM 1097 O O . VAL A 1 75 ? -1.686 -26.823 15.666 1.00 63.41 71 VAL A O 1
ATOM 1110 N N . SER A 1 76 ? -0.579 -24.886 15.765 1.00 11.44 72 SER A N 1
ATOM 1111 C CA . SER A 1 76 ? -0.058 -25.129 17.095 1.00 1.55 72 SER A CA 1
ATOM 1112 C C . SER A 1 76 ? -1.183 -25.250 18.119 1.00 65.33 72 SER A C 1
ATOM 1113 O O . SER A 1 76 ? -1.232 -26.228 18.884 1.00 23.11 72 SER A O 1
ATOM 1121 N N . ARG A 1 77 ? -2.125 -24.297 18.091 1.00 2.13 73 ARG A N 1
ATOM 1122 C CA . ARG A 1 77 ? -3.175 -24.258 19.093 1.00 54.04 73 ARG A CA 1
ATOM 1123 C C . ARG A 1 77 ? -4.044 -25.505 19.003 1.00 54.13 73 ARG A C 1
ATOM 1124 O O . ARG A 1 77 ? -4.429 -26.084 20.021 1.00 13.15 73 ARG A O 1
ATOM 1145 N N . VAL A 1 78 ? -4.319 -25.929 17.789 1.00 23.20 74 VAL A N 1
ATOM 1146 C CA . VAL A 1 78 ? -5.108 -27.121 17.576 1.00 32.12 74 VAL A CA 1
ATOM 1147 C C . VAL A 1 78 ? -4.285 -28.388 17.907 1.00 43.44 74 VAL A C 1
ATOM 1148 O O . VAL A 1 78 ? -4.800 -29.335 18.496 1.00 30.42 74 VAL A O 1
ATOM 1161 N N . SER A 1 79 ? -2.996 -28.374 17.573 1.00 11.43 75 SER A N 1
ATOM 1162 C CA . SER A 1 79 ? -2.115 -29.517 17.819 1.00 61.32 75 SER A CA 1
ATOM 1163 C C . SER A 1 79 ? -1.888 -29.724 19.329 1.00 2.53 75 SER A C 1
ATOM 1164 O O . SER A 1 79 ? -1.472 -30.808 19.767 1.00 14.30 75 SER A O 1
ATOM 1172 N N . LEU A 1 80 ? -2.134 -28.684 20.120 1.00 42.10 76 LEU A N 1
ATOM 1173 C CA . LEU A 1 80 ? -2.085 -28.812 21.574 1.00 65.25 76 LEU A CA 1
ATOM 1174 C C . LEU A 1 80 ? -3.177 -29.768 22.079 1.00 22.21 76 LEU A C 1
ATOM 1175 O O . LEU A 1 80 ? -3.032 -30.390 23.143 1.00 45.11 76 LEU A O 1
ATOM 1191 N N . GLU A 1 81 ? -4.247 -29.900 21.315 1.00 14.11 77 GLU A N 1
ATOM 1192 C CA . GLU A 1 81 ? -5.360 -30.737 21.696 1.00 2.21 77 GLU A CA 1
ATOM 1193 C C . GLU A 1 81 ? -5.230 -32.150 21.199 1.00 64.24 77 GLU A C 1
ATOM 1194 O O . GLU A 1 81 ? -4.518 -32.437 20.236 1.00 3.31 77 GLU A O 1
ATOM 1206 N N . LYS A 1 82 ? -5.888 -33.028 21.889 1.00 72.51 78 LYS A N 1
ATOM 1207 C CA . LYS A 1 82 ? -5.913 -34.435 21.564 1.00 60.53 78 LYS A CA 1
ATOM 1208 C C . LYS A 1 82 ? -6.976 -34.710 20.518 1.00 73.42 78 LYS A C 1
ATOM 1209 O O . LYS A 1 82 ? -7.940 -33.950 20.391 1.00 3.31 78 LYS A O 1
ATOM 1228 N N . GLY A 1 83 ? -6.772 -35.745 19.748 1.00 33.33 79 GLY A N 1
ATOM 1229 C CA . GLY A 1 83 ? -7.742 -36.136 18.764 1.00 24.33 79 GLY A CA 1
ATOM 1230 C C . GLY A 1 83 ? -7.266 -35.863 17.372 1.00 53.42 79 GLY A C 1
ATOM 1231 O O . GLY A 1 83 ? -7.719 -36.487 16.425 1.00 62.12 79 GLY A O 1
ATOM 1235 N N . VAL A 1 84 ? -6.344 -34.946 17.244 1.00 23.43 80 VAL A N 1
ATOM 1236 C CA . VAL A 1 84 ? -5.808 -34.580 15.955 1.00 30.44 80 VAL A CA 1
ATOM 1237 C C . VAL A 1 84 ? -4.865 -35.668 15.468 1.00 44.20 80 VAL A C 1
ATOM 1238 O O . VAL A 1 84 ? -3.864 -35.979 16.117 1.00 44.51 80 VAL A O 1
ATOM 1251 N N . SER A 1 85 ? -5.207 -36.258 14.366 1.00 40.22 81 SER A N 1
ATOM 1252 C CA . SER A 1 85 ? -4.427 -37.292 13.772 1.00 53.43 81 SER A CA 1
ATOM 1253 C C . SER A 1 85 ? -3.336 -36.665 12.902 1.00 53.52 81 SER A C 1
ATOM 1254 O O . SER A 1 85 ? -2.156 -37.045 12.965 1.00 25.20 81 SER A O 1
ATOM 1262 N N . SER A 1 86 ? -3.729 -35.699 12.102 1.00 53.04 82 SER A N 1
ATOM 1263 C CA . SER A 1 86 ? -2.834 -35.016 11.201 1.00 21.15 82 SER A CA 1
ATOM 1264 C C . SER A 1 86 ? -3.394 -33.623 10.924 1.00 60.22 82 SER A C 1
ATOM 1265 O O . SER A 1 86 ? -4.610 -33.425 10.994 1.00 44.51 82 SER A O 1
ATOM 1273 N N . VAL A 1 87 ? -2.541 -32.674 10.650 1.00 33.31 83 VAL A N 1
ATOM 1274 C CA . VAL A 1 87 ? -2.974 -31.328 10.354 1.00 12.13 83 VAL A CA 1
ATOM 1275 C C . VAL A 1 87 ? -2.090 -30.698 9.278 1.00 42.15 83 VAL A C 1
ATOM 1276 O O . VAL A 1 87 ? -0.885 -30.467 9.470 1.00 14.03 83 VAL A O 1
ATOM 1289 N N . ARG A 1 88 ? -2.684 -30.436 8.155 1.00 5.44 84 ARG A N 1
ATOM 1290 C CA . ARG A 1 88 ? -1.972 -29.895 7.027 1.00 32.13 84 ARG A CA 1
ATOM 1291 C C . ARG A 1 88 ? -2.692 -28.634 6.579 1.00 74.15 84 ARG A C 1
ATOM 1292 O O . ARG A 1 88 ? -3.884 -28.473 6.854 1.00 3.22 84 ARG A O 1
ATOM 1313 N N . TRP A 1 89 ? -2.001 -27.749 5.939 1.00 23.35 85 TRP A N 1
ATOM 1314 C CA . TRP A 1 89 ? -2.644 -26.603 5.367 1.00 64.43 85 TRP A CA 1
ATOM 1315 C C . TRP A 1 89 ? -2.190 -26.409 3.953 1.00 42.22 85 TRP A C 1
ATOM 1316 O O . TRP A 1 89 ? -0.998 -26.508 3.645 1.00 43.44 85 TRP A O 1
ATOM 1337 N N . GLN A 1 90 ? -3.131 -26.156 3.098 1.00 52.34 86 GLN A N 1
ATOM 1338 C CA . GLN A 1 90 ? -2.867 -26.036 1.696 1.00 23.14 86 GLN A CA 1
ATOM 1339 C C . GLN A 1 90 ? -2.968 -24.584 1.307 1.00 2.14 86 GLN A C 1
ATOM 1340 O O . GLN A 1 90 ? -3.971 -23.925 1.613 1.00 23.11 86 GLN A O 1
ATOM 1354 N N . VAL A 1 91 ? -1.954 -24.074 0.668 1.00 30.02 87 VAL A N 1
ATOM 1355 C CA . VAL A 1 91 ? -1.985 -22.711 0.210 1.00 45.53 87 VAL A CA 1
ATOM 1356 C C . VAL A 1 91 ? -2.633 -22.678 -1.160 1.00 63.43 87 VAL A C 1
ATOM 1357 O O . VAL A 1 91 ? -2.041 -23.121 -2.153 1.00 33.15 87 VAL A O 1
ATOM 1370 N N . PHE A 1 92 ? -3.845 -22.227 -1.209 1.00 62.21 88 PHE A N 1
ATOM 1371 C CA . PHE A 1 92 ? -4.533 -22.069 -2.457 1.00 62.03 88 PHE A CA 1
ATOM 1372 C C . PHE A 1 92 ? -4.503 -20.632 -2.841 1.00 55.22 88 PHE A C 1
ATOM 1373 O O . PHE A 1 92 ? -4.952 -19.754 -2.097 1.00 22.14 88 PHE A O 1
ATOM 1390 N N . GLU A 1 93 ? -3.991 -20.390 -3.980 1.00 72.20 89 GLU A N 1
ATOM 1391 C CA . GLU A 1 93 ? -3.720 -19.060 -4.399 1.00 73.04 89 GLU A CA 1
ATOM 1392 C C . GLU A 1 93 ? -4.767 -18.583 -5.377 1.00 73.22 89 GLU A C 1
ATOM 1393 O O . GLU A 1 93 ? -5.661 -19.349 -5.769 1.00 11.55 89 GLU A O 1
ATOM 1405 N N . LEU A 1 94 ? -4.657 -17.339 -5.773 1.00 74.33 90 LEU A N 1
ATOM 1406 C CA . LEU A 1 94 ? -5.530 -16.793 -6.773 1.00 11.20 90 LEU A CA 1
ATOM 1407 C C . LEU A 1 94 ? -4.995 -17.229 -8.117 1.00 75.24 90 LEU A C 1
ATOM 1408 O O . LEU A 1 94 ? -3.806 -17.546 -8.233 1.00 11.13 90 LEU A O 1
ATOM 1424 N N . ALA A 1 95 ? -5.842 -17.280 -9.102 1.00 40.53 91 ALA A N 1
ATOM 1425 C CA . ALA A 1 95 ? -5.419 -17.680 -10.415 1.00 3.15 91 ALA A CA 1
ATOM 1426 C C . ALA A 1 95 ? -4.642 -16.553 -11.059 1.00 32.12 91 ALA A C 1
ATOM 1427 O O . ALA A 1 95 ? -5.145 -15.417 -11.166 1.00 44.11 91 ALA A O 1
ATOM 1434 N N . ALA A 1 96 ? -3.417 -16.840 -11.429 1.00 41.11 92 ALA A N 1
ATOM 1435 C CA . ALA A 1 96 ? -2.570 -15.877 -12.073 1.00 44.52 92 ALA A CA 1
ATOM 1436 C C . ALA A 1 96 ? -3.067 -15.635 -13.478 1.00 44.04 92 ALA A C 1
ATOM 1437 O O . ALA A 1 96 ? -2.946 -16.494 -14.358 1.00 52.40 92 ALA A O 1
ATOM 1444 N N . ASP A 1 97 ? -3.672 -14.509 -13.672 1.00 71.44 93 ASP A N 1
ATOM 1445 C CA . ASP A 1 97 ? -4.211 -14.136 -14.952 1.00 21.10 93 ASP A CA 1
ATOM 1446 C C . ASP A 1 97 ? -3.299 -13.128 -15.583 1.00 32.03 93 ASP A C 1
ATOM 1447 O O . ASP A 1 97 ? -3.175 -12.016 -15.035 1.00 73.15 93 ASP A O 1
ATOM 1456 N N . ALA A 1 5 ? 3.857 -4.862 0.291 1.00 0.00 1 ALA A N 2
ATOM 1457 C CA . ALA A 1 5 ? 2.423 -5.126 0.324 1.00 71.14 1 ALA A CA 2
ATOM 1458 C C . ALA A 1 5 ? 2.159 -6.386 -0.457 1.00 25.33 1 ALA A C 2
ATOM 1459 O O . ALA A 1 5 ? 2.716 -6.567 -1.545 1.00 51.42 1 ALA A O 2
ATOM 1466 N N . SER A 1 6 ? 1.374 -7.279 0.084 1.00 33.05 2 SER A N 2
ATOM 1467 C CA . SER A 1 6 ? 1.109 -8.539 -0.565 1.00 45.50 2 SER A CA 2
ATOM 1468 C C . SER A 1 6 ? -0.340 -8.975 -0.333 1.00 71.12 2 SER A C 2
ATOM 1469 O O . SER A 1 6 ? -0.632 -10.178 -0.264 1.00 52.45 2 SER A O 2
ATOM 1477 N N . GLU A 1 7 ? -1.258 -8.018 -0.255 1.00 53.24 3 GLU A N 2
ATOM 1478 C CA . GLU A 1 7 ? -2.648 -8.352 -0.013 1.00 64.21 3 GLU A CA 2
ATOM 1479 C C . GLU A 1 7 ? -3.389 -8.883 -1.215 1.00 45.11 3 GLU A C 2
ATOM 1480 O O . GLU A 1 7 ? -4.200 -8.210 -1.849 1.00 2.34 3 GLU A O 2
ATOM 1492 N N . ALA A 1 8 ? -3.024 -10.052 -1.541 1.00 13.12 4 ALA A N 2
ATOM 1493 C CA . ALA A 1 8 ? -3.670 -10.872 -2.488 1.00 44.31 4 ALA A CA 2
ATOM 1494 C C . ALA A 1 8 ? -4.027 -12.065 -1.683 1.00 32.23 4 ALA A C 2
ATOM 1495 O O . ALA A 1 8 ? -3.167 -12.898 -1.367 1.00 30.14 4 ALA A O 2
ATOM 1502 N N . GLU A 1 9 ? -5.239 -12.077 -1.239 1.00 60.13 5 GLU A N 2
ATOM 1503 C CA . GLU A 1 9 ? -5.673 -13.043 -0.277 1.00 22.43 5 GLU A CA 2
ATOM 1504 C C . GLU A 1 9 ? -5.809 -14.398 -0.895 1.00 62.32 5 GLU A C 2
ATOM 1505 O O . GLU A 1 9 ? -6.559 -14.592 -1.849 1.00 1.33 5 GLU A O 2
ATOM 1517 N N . GLN A 1 10 ? -5.084 -15.318 -0.352 1.00 24.24 6 GLN A N 2
ATOM 1518 C CA . GLN A 1 10 ? -5.056 -16.661 -0.821 1.00 72.41 6 GLN A CA 2
ATOM 1519 C C . GLN A 1 10 ? -5.895 -17.490 0.095 1.00 11.12 6 GLN A C 2
ATOM 1520 O O . GLN A 1 10 ? -6.215 -17.065 1.215 1.00 60.31 6 GLN A O 2
ATOM 1534 N N . ARG A 1 11 ? -6.253 -18.642 -0.345 1.00 24.32 7 ARG A N 2
ATOM 1535 C CA . ARG A 1 11 ? -7.059 -19.495 0.445 1.00 61.20 7 ARG A CA 2
ATOM 1536 C C . ARG A 1 11 ? -6.232 -20.635 0.951 1.00 2.23 7 ARG A C 2
ATOM 1537 O O . ARG A 1 11 ? -5.491 -21.282 0.195 1.00 65.14 7 ARG A O 2
ATOM 1558 N N . TYR A 1 12 ? -6.284 -20.830 2.205 1.00 75.23 8 TYR A N 2
ATOM 1559 C CA . TYR A 1 12 ? -5.583 -21.884 2.810 1.00 33.44 8 TYR A CA 2
ATOM 1560 C C . TYR A 1 12 ? -6.589 -22.819 3.398 1.00 43.41 8 TYR A C 2
ATOM 1561 O O . TYR A 1 12 ? -7.467 -22.400 4.161 1.00 1.31 8 TYR A O 2
ATOM 1579 N N . GLU A 1 13 ? -6.482 -24.053 3.053 1.00 64.43 9 GLU A N 2
ATOM 1580 C CA . GLU A 1 13 ? -7.337 -25.040 3.617 1.00 4.41 9 GLU A CA 2
ATOM 1581 C C . GLU A 1 13 ? -6.626 -25.704 4.750 1.00 33.11 9 GLU A C 2
ATOM 1582 O O . GLU A 1 13 ? -5.660 -26.446 4.539 1.00 61.31 9 GLU A O 2
ATOM 1594 N N . VAL A 1 14 ? -7.041 -25.398 5.940 1.00 10.13 10 VAL A N 2
ATOM 1595 C CA . VAL A 1 14 ? -6.489 -26.034 7.098 1.00 61.22 10 VAL A CA 2
ATOM 1596 C C . VAL A 1 14 ? -7.251 -27.325 7.268 1.00 21.14 10 VAL A C 2
ATOM 1597 O O . VAL A 1 14 ? -8.478 -27.323 7.346 1.00 42.34 10 VAL A O 2
ATOM 1610 N N . GLN A 1 15 ? -6.545 -28.397 7.285 1.00 71.14 11 GLN A N 2
ATOM 1611 C CA . GLN A 1 15 ? -7.127 -29.695 7.251 1.00 31.43 11 GLN A CA 2
ATOM 1612 C C . GLN A 1 15 ? -6.593 -30.478 8.448 1.00 35.53 11 GLN A C 2
ATOM 1613 O O . GLN A 1 15 ? -5.412 -30.815 8.514 1.00 34.44 11 GLN A O 2
ATOM 1627 N N . ILE A 1 16 ? -7.438 -30.682 9.418 1.00 5.04 12 ILE A N 2
ATOM 1628 C CA . ILE A 1 16 ? -7.045 -31.336 10.642 1.00 4.42 12 ILE A CA 2
ATOM 1629 C C . ILE A 1 16 ? -7.611 -32.745 10.687 1.00 33.23 12 ILE A C 2
ATOM 1630 O O . ILE A 1 16 ? -8.822 -32.928 10.693 1.00 14.13 12 ILE A O 2
ATOM 1646 N N . VAL A 1 17 ? -6.749 -33.716 10.721 1.00 42.32 13 VAL A N 2
ATOM 1647 C CA . VAL A 1 17 ? -7.163 -35.091 10.840 1.00 13.15 13 VAL A CA 2
ATOM 1648 C C . VAL A 1 17 ? -7.224 -35.430 12.323 1.00 64.22 13 VAL A C 2
ATOM 1649 O O . VAL A 1 17 ? -6.179 -35.498 12.994 1.00 33.41 13 VAL A O 2
ATOM 1662 N N . CYS A 1 18 ? -8.412 -35.565 12.835 1.00 74.35 14 CYS A N 2
ATOM 1663 C CA . CYS A 1 18 ? -8.623 -35.886 14.222 1.00 74.53 14 CYS A CA 2
ATOM 1664 C C . CYS A 1 18 ? -9.663 -36.996 14.350 1.00 53.42 14 CYS A C 2
ATOM 1665 O O . CYS A 1 18 ? -10.215 -37.451 13.346 1.00 24.41 14 CYS A O 2
ATOM 1673 N N . ARG A 1 19 ? -9.923 -37.431 15.561 1.00 4.13 15 ARG A N 2
ATOM 1674 C CA . ARG A 1 19 ? -10.917 -38.462 15.805 1.00 55.31 15 ARG A CA 2
ATOM 1675 C C . ARG A 1 19 ? -12.313 -37.877 15.620 1.00 4.43 15 ARG A C 2
ATOM 1676 O O . ARG A 1 19 ? -12.500 -36.666 15.731 1.00 4.40 15 ARG A O 2
ATOM 1697 N N . ALA A 1 20 ? -13.286 -38.727 15.408 1.00 44.13 16 ALA A N 2
ATOM 1698 C CA . ALA A 1 20 ? -14.655 -38.294 15.206 1.00 31.31 16 ALA A CA 2
ATOM 1699 C C . ALA A 1 20 ? -15.246 -37.775 16.507 1.00 52.43 16 ALA A C 2
ATOM 1700 O O . ALA A 1 20 ? -16.122 -36.910 16.507 1.00 52.32 16 ALA A O 2
ATOM 1707 N N . GLU A 1 21 ? -14.757 -38.295 17.613 1.00 62.44 17 GLU A N 2
ATOM 1708 C CA . GLU A 1 21 ? -15.186 -37.832 18.919 1.00 24.42 17 GLU A CA 2
ATOM 1709 C C . GLU A 1 21 ? -14.592 -36.469 19.237 1.00 15.42 17 GLU A C 2
ATOM 1710 O O . GLU A 1 21 ? -15.210 -35.663 19.916 1.00 23.13 17 GLU A O 2
ATOM 1722 N N . ASP A 1 22 ? -13.412 -36.198 18.698 1.00 45.01 18 ASP A N 2
ATOM 1723 C CA . ASP A 1 22 ? -12.702 -34.941 18.978 1.00 50.44 18 ASP A CA 2
ATOM 1724 C C . ASP A 1 22 ? -13.167 -33.802 18.071 1.00 43.12 18 ASP A C 2
ATOM 1725 O O . ASP A 1 22 ? -12.688 -32.680 18.180 1.00 70.52 18 ASP A O 2
ATOM 1734 N N . GLU A 1 23 ? -14.137 -34.113 17.218 1.00 12.01 19 GLU A N 2
ATOM 1735 C CA . GLU A 1 23 ? -14.797 -33.167 16.280 1.00 2.11 19 GLU A CA 2
ATOM 1736 C C . GLU A 1 23 ? -15.138 -31.832 16.929 1.00 54.24 19 GLU A C 2
ATOM 1737 O O . GLU A 1 23 ? -14.625 -30.788 16.515 1.00 44.01 19 GLU A O 2
ATOM 1749 N N . ILE A 1 24 ? -15.951 -31.871 17.974 1.00 31.15 20 ILE A N 2
ATOM 1750 C CA . ILE A 1 24 ? -16.428 -30.653 18.584 1.00 43.55 20 ILE A CA 2
ATOM 1751 C C . ILE A 1 24 ? -15.278 -29.876 19.213 1.00 44.55 20 ILE A C 2
ATOM 1752 O O . ILE A 1 24 ? -15.265 -28.650 19.197 1.00 5.44 20 ILE A O 2
ATOM 1768 N N . GLN A 1 25 ? -14.287 -30.597 19.681 1.00 63.21 21 GLN A N 2
ATOM 1769 C CA . GLN A 1 25 ? -13.132 -29.996 20.292 1.00 31.25 21 GLN A CA 2
ATOM 1770 C C . GLN A 1 25 ? -12.317 -29.268 19.244 1.00 65.43 21 GLN A C 2
ATOM 1771 O O . GLN A 1 25 ? -12.015 -28.087 19.403 1.00 53.34 21 GLN A O 2
ATOM 1785 N N . VAL A 1 26 ? -12.032 -29.939 18.137 1.00 1.12 22 VAL A N 2
ATOM 1786 C CA . VAL A 1 26 ? -11.199 -29.347 17.113 1.00 72.04 22 VAL A CA 2
ATOM 1787 C C . VAL A 1 26 ? -11.921 -28.191 16.440 1.00 40.24 22 VAL A C 2
ATOM 1788 O O . VAL A 1 26 ? -11.323 -27.152 16.171 1.00 61.54 22 VAL A O 2
ATOM 1801 N N . ARG A 1 27 ? -13.212 -28.349 16.230 1.00 31.04 23 ARG A N 2
ATOM 1802 C CA . ARG A 1 27 ? -14.013 -27.309 15.619 1.00 25.30 23 ARG A CA 2
ATOM 1803 C C . ARG A 1 27 ? -14.037 -26.059 16.514 1.00 54.51 23 ARG A C 2
ATOM 1804 O O . ARG A 1 27 ? -13.815 -24.929 16.032 1.00 74.02 23 ARG A O 2
ATOM 1825 N N . SER A 1 28 ? -14.241 -26.267 17.819 1.00 32.20 24 SER A N 2
ATOM 1826 C CA . SER A 1 28 ? -14.271 -25.161 18.756 1.00 22.42 24 SER A CA 2
ATOM 1827 C C . SER A 1 28 ? -12.905 -24.484 18.830 1.00 74.12 24 SER A C 2
ATOM 1828 O O . SER A 1 28 ? -12.817 -23.255 18.790 1.00 52.44 24 SER A O 2
ATOM 1836 N N . LEU A 1 29 ? -11.840 -25.288 18.887 1.00 72.33 25 LEU A N 2
ATOM 1837 C CA . LEU A 1 29 ? -10.492 -24.751 18.907 1.00 13.05 25 LEU A CA 2
ATOM 1838 C C . LEU A 1 29 ? -10.173 -23.986 17.644 1.00 4.45 25 LEU A C 2
ATOM 1839 O O . LEU A 1 29 ? -9.616 -22.919 17.720 1.00 35.11 25 LEU A O 2
ATOM 1855 N N . MET A 1 30 ? -10.550 -24.512 16.489 1.00 4.23 26 MET A N 2
ATOM 1856 C CA . MET A 1 30 ? -10.317 -23.812 15.214 1.00 35.41 26 MET A CA 2
ATOM 1857 C C . MET A 1 30 ? -11.001 -22.461 15.188 1.00 23.41 26 MET A C 2
ATOM 1858 O O . MET A 1 30 ? -10.409 -21.466 14.772 1.00 22.14 26 MET A O 2
ATOM 1872 N N . LEU A 1 31 ? -12.226 -22.425 15.663 1.00 74.22 27 LEU A N 2
ATOM 1873 C CA . LEU A 1 31 ? -12.997 -21.197 15.708 1.00 25.35 27 LEU A CA 2
ATOM 1874 C C . LEU A 1 31 ? -12.380 -20.215 16.714 1.00 62.11 27 LEU A C 2
ATOM 1875 O O . LEU A 1 31 ? -12.121 -19.052 16.395 1.00 24.02 27 LEU A O 2
ATOM 1891 N N . HIS A 1 32 ? -12.098 -20.708 17.900 1.00 40.43 28 HIS A N 2
ATOM 1892 C CA . HIS A 1 32 ? -11.541 -19.903 18.984 1.00 53.44 28 HIS A CA 2
ATOM 1893 C C . HIS A 1 32 ? -10.132 -19.386 18.621 1.00 23.22 28 HIS A C 2
ATOM 1894 O O . HIS A 1 32 ? -9.731 -18.280 19.024 1.00 53.41 28 HIS A O 2
ATOM 1908 N N . SER A 1 33 ? -9.417 -20.159 17.821 1.00 43.14 29 SER A N 2
ATOM 1909 C CA . SER A 1 33 ? -8.089 -19.794 17.395 1.00 64.40 29 SER A CA 2
ATOM 1910 C C . SER A 1 33 ? -8.100 -18.682 16.352 1.00 1.02 29 SER A C 2
ATOM 1911 O O . SER A 1 33 ? -7.055 -18.121 16.056 1.00 54.35 29 SER A O 2
ATOM 1919 N N . LEU A 1 34 ? -9.288 -18.339 15.808 1.00 34.13 30 LEU A N 2
ATOM 1920 C CA . LEU A 1 34 ? -9.373 -17.228 14.856 1.00 34.21 30 LEU A CA 2
ATOM 1921 C C . LEU A 1 34 ? -9.062 -15.905 15.552 1.00 54.22 30 LEU A C 2
ATOM 1922 O O . LEU A 1 34 ? -8.771 -14.888 14.901 1.00 51.43 30 LEU A O 2
ATOM 1938 N N . GLY A 1 35 ? -9.144 -15.921 16.869 1.00 73.31 31 GLY A N 2
ATOM 1939 C CA . GLY A 1 35 ? -8.740 -14.798 17.641 1.00 31.42 31 GLY A CA 2
ATOM 1940 C C . GLY A 1 35 ? -7.245 -14.831 17.808 1.00 4.11 31 GLY A C 2
ATOM 1941 O O . GLY A 1 35 ? -6.693 -15.877 18.180 1.00 51.41 31 GLY A O 2
ATOM 1945 N N . SER A 1 36 ? -6.605 -13.708 17.502 1.00 53.12 32 SER A N 2
ATOM 1946 C CA . SER A 1 36 ? -5.154 -13.538 17.530 1.00 2.42 32 SER A CA 2
ATOM 1947 C C . SER A 1 36 ? -4.538 -14.130 16.245 1.00 71.21 32 SER A C 2
ATOM 1948 O O . SER A 1 36 ? -3.369 -14.540 16.206 1.00 40.14 32 SER A O 2
ATOM 1956 N N . SER A 1 37 ? -5.324 -14.138 15.188 1.00 5.21 33 SER A N 2
ATOM 1957 C CA . SER A 1 37 ? -4.888 -14.591 13.891 1.00 34.24 33 SER A CA 2
ATOM 1958 C C . SER A 1 37 ? -5.613 -13.810 12.778 1.00 70.44 33 SER A C 2
ATOM 1959 O O . SER A 1 37 ? -6.817 -13.543 12.872 1.00 15.01 33 SER A O 2
ATOM 1967 N N . ASP A 1 38 ? -4.874 -13.440 11.737 1.00 53.15 34 ASP A N 2
ATOM 1968 C CA . ASP A 1 38 ? -5.398 -12.624 10.611 1.00 42.12 34 ASP A CA 2
ATOM 1969 C C . ASP A 1 38 ? -6.051 -13.444 9.517 1.00 0.22 34 ASP A C 2
ATOM 1970 O O . ASP A 1 38 ? -5.996 -13.079 8.341 1.00 32.24 34 ASP A O 2
ATOM 1979 N N . LEU A 1 39 ? -6.700 -14.506 9.879 1.00 51.33 35 LEU A N 2
ATOM 1980 C CA . LEU A 1 39 ? -7.355 -15.329 8.892 1.00 31.42 35 LEU A CA 2
ATOM 1981 C C . LEU A 1 39 ? -8.831 -15.030 8.852 1.00 53.03 35 LEU A C 2
ATOM 1982 O O . LEU A 1 39 ? -9.476 -14.881 9.906 1.00 72.54 35 LEU A O 2
ATOM 1998 N N . ARG A 1 40 ? -9.354 -14.912 7.660 1.00 51.25 36 ARG A N 2
ATOM 1999 C CA . ARG A 1 40 ? -10.766 -14.680 7.465 1.00 40.22 36 ARG A CA 2
ATOM 2000 C C . ARG A 1 40 ? -11.426 -16.022 7.185 1.00 65.33 36 ARG A C 2
ATOM 2001 O O . ARG A 1 40 ? -10.997 -16.758 6.284 1.00 11.13 36 ARG A O 2
ATOM 2022 N N . LEU A 1 41 ? -12.438 -16.340 7.952 1.00 43.13 37 LEU A N 2
ATOM 2023 C CA . LEU A 1 41 ? -13.097 -17.629 7.869 1.00 11.11 37 LEU A CA 2
ATOM 2024 C C . LEU A 1 41 ? -14.081 -17.691 6.713 1.00 5.25 37 LEU A C 2
ATOM 2025 O O . LEU A 1 41 ? -15.031 -16.907 6.648 1.00 24.31 37 LEU A O 2
ATOM 2041 N N . GLN A 1 42 ? -13.846 -18.607 5.806 1.00 73.51 38 GLN A N 2
ATOM 2042 C CA . GLN A 1 42 ? -14.766 -18.842 4.723 1.00 5.02 38 GLN A CA 2
ATOM 2043 C C . GLN A 1 42 ? -15.786 -19.878 5.153 1.00 50.33 38 GLN A C 2
ATOM 2044 O O . GLN A 1 42 ? -16.988 -19.622 5.143 1.00 11.21 38 GLN A O 2
ATOM 2058 N N . SER A 1 43 ? -15.311 -21.038 5.546 1.00 21.32 39 SER A N 2
ATOM 2059 C CA . SER A 1 43 ? -16.158 -22.110 6.037 1.00 60.51 39 SER A CA 2
ATOM 2060 C C . SER A 1 43 ? -15.347 -23.045 6.918 1.00 71.23 39 SER A C 2
ATOM 2061 O O . SER A 1 43 ? -14.110 -23.026 6.878 1.00 62.30 39 SER A O 2
ATOM 2069 N N . LEU A 1 44 ? -16.037 -23.824 7.712 1.00 21.23 40 LEU A N 2
ATOM 2070 C CA . LEU A 1 44 ? -15.433 -24.781 8.599 1.00 41.23 40 LEU A CA 2
ATOM 2071 C C . LEU A 1 44 ? -16.295 -26.039 8.603 1.00 15.25 40 LEU A C 2
ATOM 2072 O O . LEU A 1 44 ? -17.388 -26.059 9.171 1.00 21.13 40 LEU A O 2
ATOM 2088 N N . HIS A 1 45 ? -15.820 -27.064 7.948 1.00 4.43 41 HIS A N 2
ATOM 2089 C CA . HIS A 1 45 ? -16.573 -28.295 7.784 1.00 42.31 41 HIS A CA 2
ATOM 2090 C C . HIS A 1 45 ? -15.741 -29.481 8.175 1.00 1.31 41 HIS A C 2
ATOM 2091 O O . HIS A 1 45 ? -14.676 -29.716 7.608 1.00 4.23 41 HIS A O 2
ATOM 2105 N N . SER A 1 46 ? -16.193 -30.204 9.139 1.00 2.14 42 SER A N 2
ATOM 2106 C CA . SER A 1 46 ? -15.556 -31.418 9.510 1.00 71.04 42 SER A CA 2
ATOM 2107 C C . SER A 1 46 ? -16.216 -32.528 8.717 1.00 62.45 42 SER A C 2
ATOM 2108 O O . SER A 1 46 ? -17.414 -32.782 8.870 1.00 70.30 42 SER A O 2
ATOM 2116 N N . GLU A 1 47 ? -15.480 -33.126 7.827 1.00 41.01 43 GLU A N 2
ATOM 2117 C CA . GLU A 1 47 ? -16.015 -34.174 7.001 1.00 32.32 43 GLU A CA 2
ATOM 2118 C C . GLU A 1 47 ? -14.993 -35.283 6.897 1.00 3.15 43 GLU A C 2
ATOM 2119 O O . GLU A 1 47 ? -13.965 -35.246 7.561 1.00 34.43 43 GLU A O 2
ATOM 2131 N N . ASP A 1 48 ? -15.289 -36.268 6.130 1.00 14.10 44 ASP A N 2
ATOM 2132 C CA . ASP A 1 48 ? -14.350 -37.330 5.894 1.00 52.41 44 ASP A CA 2
ATOM 2133 C C . ASP A 1 48 ? -13.707 -37.105 4.555 1.00 53.10 44 ASP A C 2
ATOM 2134 O O . ASP A 1 48 ? -14.370 -36.652 3.613 1.00 63.50 44 ASP A O 2
ATOM 2143 N N . LEU A 1 49 ? -12.440 -37.337 4.468 1.00 1.25 45 LEU A N 2
ATOM 2144 C CA . LEU A 1 49 ? -11.770 -37.329 3.203 1.00 52.34 45 LEU A CA 2
ATOM 2145 C C . LEU A 1 49 ? -11.321 -38.734 2.905 1.00 45.25 45 LEU A C 2
ATOM 2146 O O . LEU A 1 49 ? -11.886 -39.404 2.031 1.00 14.43 45 LEU A O 2
ATOM 2162 N N . ASP A 1 50 ? -10.397 -39.219 3.696 1.00 32.10 46 ASP A N 2
ATOM 2163 C CA . ASP A 1 50 ? -9.830 -40.544 3.484 1.00 31.04 46 ASP A CA 2
ATOM 2164 C C . ASP A 1 50 ? -10.604 -41.631 4.183 1.00 43.33 46 ASP A C 2
ATOM 2165 O O . ASP A 1 50 ? -10.991 -42.619 3.556 1.00 24.50 46 ASP A O 2
ATOM 2174 N N . ASN A 1 51 ? -10.830 -41.471 5.457 1.00 34.23 47 ASN A N 2
ATOM 2175 C CA . ASN A 1 51 ? -11.493 -42.504 6.239 1.00 3.32 47 ASN A CA 2
ATOM 2176 C C . ASN A 1 51 ? -12.489 -41.873 7.224 1.00 5.10 47 ASN A C 2
ATOM 2177 O O . ASN A 1 51 ? -12.087 -41.101 8.095 1.00 23.32 47 ASN A O 2
ATOM 2188 N N . PRO A 1 52 ? -13.803 -42.199 7.093 1.00 20.42 48 PRO A N 2
ATOM 2189 C CA . PRO A 1 52 ? -14.899 -41.656 7.958 1.00 52.34 48 PRO A CA 2
ATOM 2190 C C . PRO A 1 52 ? -14.772 -42.026 9.442 1.00 41.34 48 PRO A C 2
ATOM 2191 O O . PRO A 1 52 ? -15.508 -41.508 10.293 1.00 62.23 48 PRO A O 2
ATOM 2202 N N . ALA A 1 53 ? -13.880 -42.947 9.744 1.00 11.24 49 ALA A N 2
ATOM 2203 C CA . ALA A 1 53 ? -13.591 -43.323 11.130 1.00 41.21 49 ALA A CA 2
ATOM 2204 C C . ALA A 1 53 ? -12.893 -42.175 11.871 1.00 11.42 49 ALA A C 2
ATOM 2205 O O . ALA A 1 53 ? -12.775 -42.180 13.097 1.00 51.23 49 ALA A O 2
ATOM 2212 N N . LYS A 1 54 ? -12.406 -41.221 11.110 1.00 32.51 50 LYS A N 2
ATOM 2213 C CA . LYS A 1 54 ? -11.815 -40.026 11.646 1.00 15.31 50 LYS A CA 2
ATOM 2214 C C . LYS A 1 54 ? -12.604 -38.872 11.075 1.00 44.31 50 LYS A C 2
ATOM 2215 O O . LYS A 1 54 ? -13.279 -39.032 10.053 1.00 40.23 50 LYS A O 2
ATOM 2234 N N . LEU A 1 55 ? -12.535 -37.743 11.696 1.00 55.03 51 LEU A N 2
ATOM 2235 C CA . LEU A 1 55 ? -13.160 -36.575 11.160 1.00 20.15 51 LEU A CA 2
ATOM 2236 C C . LEU A 1 55 ? -12.116 -35.568 10.836 1.00 52.23 51 LEU A C 2
ATOM 2237 O O . LEU A 1 55 ? -11.300 -35.188 11.687 1.00 20.11 51 LEU A O 2
ATOM 2253 N N . GLU A 1 56 ? -12.106 -35.181 9.616 1.00 71.42 52 GLU A N 2
ATOM 2254 C CA . GLU A 1 56 ? -11.140 -34.293 9.110 1.00 23.40 52 GLU A CA 2
ATOM 2255 C C . GLU A 1 56 ? -11.760 -32.921 9.004 1.00 21.44 52 GLU A C 2
ATOM 2256 O O . GLU A 1 56 ? -12.683 -32.680 8.210 1.00 72.12 52 GLU A O 2
ATOM 2268 N N . VAL A 1 57 ? -11.273 -32.048 9.820 1.00 71.13 53 VAL A N 2
ATOM 2269 C CA . VAL A 1 57 ? -11.802 -30.730 9.956 1.00 1.03 53 VAL A CA 2
ATOM 2270 C C . VAL A 1 57 ? -11.151 -29.823 8.947 1.00 11.31 53 VAL A C 2
ATOM 2271 O O . VAL A 1 57 ? -9.941 -29.657 8.937 1.00 73.12 53 VAL A O 2
ATOM 2284 N N . ARG A 1 58 ? -11.950 -29.312 8.065 1.00 63.45 54 ARG A N 2
ATOM 2285 C CA . ARG A 1 58 ? -11.504 -28.417 7.049 1.00 74.01 54 ARG A CA 2
ATOM 2286 C C . ARG A 1 58 ? -11.915 -27.026 7.394 1.00 31.21 54 ARG A C 2
ATOM 2287 O O . ARG A 1 58 ? -13.090 -26.773 7.674 1.00 22.04 54 ARG A O 2
ATOM 2308 N N . ALA A 1 59 ? -10.985 -26.149 7.397 1.00 54.32 55 ALA A N 2
ATOM 2309 C CA . ALA A 1 59 ? -11.280 -24.765 7.568 1.00 43.33 55 ALA A CA 2
ATOM 2310 C C . ALA A 1 59 ? -10.698 -23.999 6.409 1.00 3.32 55 ALA A C 2
ATOM 2311 O O . ALA A 1 59 ? -9.471 -23.959 6.238 1.00 74.45 55 ALA A O 2
ATOM 2318 N N . GLU A 1 60 ? -11.558 -23.421 5.606 1.00 42.51 56 GLU A N 2
ATOM 2319 C CA . GLU A 1 60 ? -11.117 -22.600 4.514 1.00 23.54 56 GLU A CA 2
ATOM 2320 C C . GLU A 1 60 ? -10.869 -21.218 5.052 1.00 63.13 56 GLU A C 2
ATOM 2321 O O . GLU A 1 60 ? -11.812 -20.521 5.483 1.00 54.52 56 GLU A O 2
ATOM 2333 N N . LEU A 1 61 ? -9.634 -20.833 5.081 1.00 2.53 57 LEU A N 2
ATOM 2334 C CA . LEU A 1 61 ? -9.255 -19.567 5.630 1.00 15.32 57 LEU A CA 2
ATOM 2335 C C . LEU A 1 61 ? -8.553 -18.733 4.597 1.00 2.42 57 LEU A C 2
ATOM 2336 O O . LEU A 1 61 ? -7.702 -19.227 3.868 1.00 31.42 57 LEU A O 2
ATOM 2352 N N . LEU A 1 62 ? -8.924 -17.489 4.509 1.00 24.20 58 LEU A N 2
ATOM 2353 C CA . LEU A 1 62 ? -8.253 -16.577 3.622 1.00 50.20 58 LEU A CA 2
ATOM 2354 C C . LEU A 1 62 ? -7.154 -15.894 4.381 1.00 2.05 58 LEU A C 2
ATOM 2355 O O . LEU A 1 62 ? -7.343 -15.514 5.554 1.00 44.13 58 LEU A O 2
ATOM 2371 N N . GLY A 1 63 ? -6.026 -15.766 3.755 1.00 45.20 59 GLY A N 2
ATOM 2372 C CA . GLY A 1 63 ? -4.917 -15.119 4.361 1.00 51.01 59 GLY A CA 2
ATOM 2373 C C . GLY A 1 63 ? -3.979 -14.604 3.317 1.00 63.51 59 GLY A C 2
ATOM 2374 O O . GLY A 1 63 ? -4.071 -14.988 2.154 1.00 32.24 59 GLY A O 2
ATOM 2378 N N . THR A 1 64 ? -3.110 -13.734 3.698 1.00 41.43 60 THR A N 2
ATOM 2379 C CA . THR A 1 64 ? -2.144 -13.195 2.796 1.00 73.51 60 THR A CA 2
ATOM 2380 C C . THR A 1 64 ? -0.780 -13.841 3.086 1.00 43.12 60 THR A C 2
ATOM 2381 O O . THR A 1 64 ? -0.654 -14.590 4.058 1.00 44.23 60 THR A O 2
ATOM 2392 N N . PRO A 1 65 ? 0.255 -13.593 2.255 1.00 71.42 61 PRO A N 2
ATOM 2393 C CA . PRO A 1 65 ? 1.634 -14.069 2.510 1.00 31.54 61 PRO A CA 2
ATOM 2394 C C . PRO A 1 65 ? 2.225 -13.618 3.870 1.00 30.52 61 PRO A C 2
ATOM 2395 O O . PRO A 1 65 ? 3.303 -14.045 4.239 1.00 4.15 61 PRO A O 2
ATOM 2406 N N . GLU A 1 66 ? 1.544 -12.737 4.587 1.00 44.13 62 GLU A N 2
ATOM 2407 C CA . GLU A 1 66 ? 2.004 -12.328 5.909 1.00 64.11 62 GLU A CA 2
ATOM 2408 C C . GLU A 1 66 ? 1.300 -13.143 7.001 1.00 35.13 62 GLU A C 2
ATOM 2409 O O . GLU A 1 66 ? 1.590 -12.999 8.193 1.00 5.35 62 GLU A O 2
ATOM 2421 N N . ALA A 1 67 ? 0.404 -14.021 6.578 1.00 14.20 63 ALA A N 2
ATOM 2422 C CA . ALA A 1 67 ? -0.387 -14.827 7.489 1.00 2.35 63 ALA A CA 2
ATOM 2423 C C . ALA A 1 67 ? 0.083 -16.319 7.741 1.00 72.25 63 ALA A C 2
ATOM 2424 O O . ALA A 1 67 ? -0.532 -16.975 8.584 1.00 64.30 63 ALA A O 2
ATOM 2431 N N . PRO A 1 68 ? 1.127 -16.918 7.035 1.00 11.04 64 PRO A N 2
ATOM 2432 C CA . PRO A 1 68 ? 1.627 -18.277 7.372 1.00 34.13 64 PRO A CA 2
ATOM 2433 C C . PRO A 1 68 ? 1.937 -18.442 8.865 1.00 15.31 64 PRO A C 2
ATOM 2434 O O . PRO A 1 68 ? 1.663 -19.489 9.446 1.00 74.03 64 PRO A O 2
ATOM 2445 N N . ALA A 1 69 ? 2.466 -17.389 9.482 1.00 53.14 65 ALA A N 2
ATOM 2446 C CA . ALA A 1 69 ? 2.766 -17.396 10.916 1.00 44.40 65 ALA A CA 2
ATOM 2447 C C . ALA A 1 69 ? 1.492 -17.607 11.727 1.00 20.32 65 ALA A C 2
ATOM 2448 O O . ALA A 1 69 ? 1.483 -18.337 12.713 1.00 15.33 65 ALA A O 2
ATOM 2455 N N . GLN A 1 70 ? 0.411 -17.005 11.264 1.00 45.02 66 GLN A N 2
ATOM 2456 C CA . GLN A 1 70 ? -0.880 -17.092 11.927 1.00 34.12 66 GLN A CA 2
ATOM 2457 C C . GLN A 1 70 ? -1.431 -18.489 11.755 1.00 43.40 66 GLN A C 2
ATOM 2458 O O . GLN A 1 70 ? -1.971 -19.080 12.682 1.00 31.32 66 GLN A O 2
ATOM 2472 N N . LEU A 1 71 ? -1.256 -19.017 10.560 1.00 42.11 67 LEU A N 2
ATOM 2473 C CA . LEU A 1 71 ? -1.673 -20.362 10.235 1.00 65.13 67 LEU A CA 2
ATOM 2474 C C . LEU A 1 71 ? -0.935 -21.364 11.094 1.00 53.25 67 LEU A C 2
ATOM 2475 O O . LEU A 1 71 ? -1.530 -22.283 11.627 1.00 42.05 67 LEU A O 2
ATOM 2491 N N . GLU A 1 72 ? 0.356 -21.159 11.266 1.00 54.42 68 GLU A N 2
ATOM 2492 C CA . GLU A 1 72 ? 1.138 -22.043 12.090 1.00 23.44 68 GLU A CA 2
ATOM 2493 C C . GLU A 1 72 ? 0.835 -21.858 13.569 1.00 11.24 68 GLU A C 2
ATOM 2494 O O . GLU A 1 72 ? 1.035 -22.786 14.363 1.00 21.11 68 GLU A O 2
ATOM 2506 N N . ARG A 1 73 ? 0.356 -20.665 13.948 1.00 43.13 69 ARG A N 2
ATOM 2507 C CA . ARG A 1 73 ? -0.169 -20.463 15.298 1.00 1.23 69 ARG A CA 2
ATOM 2508 C C . ARG A 1 73 ? -1.329 -21.407 15.498 1.00 0.12 69 ARG A C 2
ATOM 2509 O O . ARG A 1 73 ? -1.363 -22.144 16.466 1.00 72.44 69 ARG A O 2
ATOM 2530 N N . LEU A 1 74 ? -2.252 -21.398 14.536 1.00 1.14 70 LEU A N 2
ATOM 2531 C CA . LEU A 1 74 ? -3.428 -22.279 14.543 1.00 43.50 70 LEU A CA 2
ATOM 2532 C C . LEU A 1 74 ? -2.985 -23.733 14.631 1.00 34.02 70 LEU A C 2
ATOM 2533 O O . LEU A 1 74 ? -3.441 -24.478 15.496 1.00 65.40 70 LEU A O 2
ATOM 2549 N N . VAL A 1 75 ? -2.070 -24.108 13.733 1.00 60.24 71 VAL A N 2
ATOM 2550 C CA . VAL A 1 75 ? -1.502 -25.454 13.674 1.00 64.05 71 VAL A CA 2
ATOM 2551 C C . VAL A 1 75 ? -0.999 -25.903 15.043 1.00 55.40 71 VAL A C 2
ATOM 2552 O O . VAL A 1 75 ? -1.399 -26.951 15.551 1.00 63.41 71 VAL A O 2
ATOM 2565 N N . SER A 1 76 ? -0.178 -25.082 15.649 1.00 11.44 72 SER A N 2
ATOM 2566 C CA . SER A 1 76 ? 0.391 -25.380 16.937 1.00 1.55 72 SER A CA 2
ATOM 2567 C C . SER A 1 76 ? -0.689 -25.412 18.026 1.00 65.33 72 SER A C 2
ATOM 2568 O O . SER A 1 76 ? -0.788 -26.370 18.782 1.00 23.11 72 SER A O 2
ATOM 2576 N N . ARG A 1 77 ? -1.534 -24.399 18.022 1.00 2.13 73 ARG A N 2
ATOM 2577 C CA . ARG A 1 77 ? -2.561 -24.184 19.035 1.00 54.04 73 ARG A CA 2
ATOM 2578 C C . ARG A 1 77 ? -3.563 -25.342 19.077 1.00 54.13 73 ARG A C 2
ATOM 2579 O O . ARG A 1 77 ? -4.043 -25.727 20.155 1.00 13.15 73 ARG A O 2
ATOM 2600 N N . VAL A 1 78 ? -3.851 -25.908 17.923 1.00 23.20 74 VAL A N 2
ATOM 2601 C CA . VAL A 1 78 ? -4.729 -27.061 17.836 1.00 32.12 74 VAL A CA 2
ATOM 2602 C C . VAL A 1 78 ? -3.943 -28.347 18.151 1.00 43.44 74 VAL A C 2
ATOM 2603 O O . VAL A 1 78 ? -4.446 -29.238 18.831 1.00 30.42 74 VAL A O 2
ATOM 2616 N N . SER A 1 79 ? -2.682 -28.397 17.718 1.00 11.43 75 SER A N 2
ATOM 2617 C CA . SER A 1 79 ? -1.801 -29.544 17.971 1.00 61.32 75 SER A CA 2
ATOM 2618 C C . SER A 1 79 ? -1.504 -29.680 19.476 1.00 2.53 75 SER A C 2
ATOM 2619 O O . SER A 1 79 ? -1.049 -30.735 19.945 1.00 14.30 75 SER A O 2
ATOM 2627 N N . LEU A 1 80 ? -1.722 -28.600 20.216 1.00 42.10 76 LEU A N 2
ATOM 2628 C CA . LEU A 1 80 ? -1.595 -28.604 21.665 1.00 65.25 76 LEU A CA 2
ATOM 2629 C C . LEU A 1 80 ? -2.609 -29.565 22.293 1.00 22.21 76 LEU A C 2
ATOM 2630 O O . LEU A 1 80 ? -2.381 -30.092 23.373 1.00 45.11 76 LEU A O 2
ATOM 2646 N N . GLU A 1 81 ? -3.721 -29.791 21.616 1.00 14.11 77 GLU A N 2
ATOM 2647 C CA . GLU A 1 81 ? -4.724 -30.682 22.124 1.00 2.21 77 GLU A CA 2
ATOM 2648 C C . GLU A 1 81 ? -4.614 -32.126 21.698 1.00 64.24 77 GLU A C 2
ATOM 2649 O O . GLU A 1 81 ? -3.932 -32.486 20.720 1.00 3.31 77 GLU A O 2
ATOM 2661 N N . LYS A 1 82 ? -5.278 -32.949 22.465 1.00 72.51 78 LYS A N 2
ATOM 2662 C CA . LYS A 1 82 ? -5.305 -34.372 22.277 1.00 60.53 78 LYS A CA 2
ATOM 2663 C C . LYS A 1 82 ? -6.334 -34.734 21.213 1.00 73.42 78 LYS A C 2
ATOM 2664 O O . LYS A 1 82 ? -7.280 -33.986 20.984 1.00 3.31 78 LYS A O 2
ATOM 2683 N N . GLY A 1 83 ? -6.115 -35.834 20.526 1.00 33.33 79 GLY A N 2
ATOM 2684 C CA . GLY A 1 83 ? -7.081 -36.292 19.542 1.00 24.33 79 GLY A CA 2
ATOM 2685 C C . GLY A 1 83 ? -6.737 -35.859 18.143 1.00 53.42 79 GLY A C 2
ATOM 2686 O O . GLY A 1 83 ? -7.218 -36.435 17.163 1.00 62.12 79 GLY A O 2
ATOM 2690 N N . VAL A 1 84 ? -5.917 -34.847 18.047 1.00 23.43 80 VAL A N 2
ATOM 2691 C CA . VAL A 1 84 ? -5.484 -34.338 16.773 1.00 30.44 80 VAL A CA 2
ATOM 2692 C C . VAL A 1 84 ? -4.303 -35.153 16.284 1.00 44.20 80 VAL A C 2
ATOM 2693 O O . VAL A 1 84 ? -3.196 -35.053 16.831 1.00 44.51 80 VAL A O 2
ATOM 2706 N N . SER A 1 85 ? -4.544 -35.959 15.285 1.00 40.22 81 SER A N 2
ATOM 2707 C CA . SER A 1 85 ? -3.544 -36.824 14.726 1.00 53.43 81 SER A CA 2
ATOM 2708 C C . SER A 1 85 ? -2.589 -36.046 13.819 1.00 53.52 81 SER A C 2
ATOM 2709 O O . SER A 1 85 ? -1.372 -36.098 13.991 1.00 25.20 81 SER A O 2
ATOM 2717 N N . SER A 1 86 ? -3.134 -35.316 12.873 1.00 53.04 82 SER A N 2
ATOM 2718 C CA . SER A 1 86 ? -2.321 -34.558 11.956 1.00 21.15 82 SER A CA 2
ATOM 2719 C C . SER A 1 86 ? -2.969 -33.230 11.649 1.00 60.22 82 SER A C 2
ATOM 2720 O O . SER A 1 86 ? -4.119 -33.185 11.209 1.00 44.51 82 SER A O 2
ATOM 2728 N N . VAL A 1 87 ? -2.259 -32.169 11.892 1.00 33.31 83 VAL A N 2
ATOM 2729 C CA . VAL A 1 87 ? -2.744 -30.851 11.606 1.00 12.13 83 VAL A CA 2
ATOM 2730 C C . VAL A 1 87 ? -2.013 -30.306 10.371 1.00 42.15 83 VAL A C 2
ATOM 2731 O O . VAL A 1 87 ? -0.784 -30.132 10.357 1.00 14.03 83 VAL A O 2
ATOM 2744 N N . ARG A 1 88 ? -2.764 -30.109 9.329 1.00 5.44 84 ARG A N 2
ATOM 2745 C CA . ARG A 1 88 ? -2.228 -29.787 8.028 1.00 32.13 84 ARG A CA 2
ATOM 2746 C C . ARG A 1 88 ? -2.851 -28.523 7.496 1.00 74.15 84 ARG A C 2
ATOM 2747 O O . ARG A 1 88 ? -3.935 -28.147 7.914 1.00 3.22 84 ARG A O 2
ATOM 2768 N N . TRP A 1 89 ? -2.165 -27.863 6.605 1.00 23.35 85 TRP A N 2
ATOM 2769 C CA . TRP A 1 89 ? -2.724 -26.741 5.896 1.00 64.43 85 TRP A CA 2
ATOM 2770 C C . TRP A 1 89 ? -2.186 -26.712 4.482 1.00 42.22 85 TRP A C 2
ATOM 2771 O O . TRP A 1 89 ? -1.000 -26.959 4.251 1.00 43.44 85 TRP A O 2
ATOM 2792 N N . GLN A 1 90 ? -3.063 -26.484 3.540 1.00 52.34 86 GLN A N 2
ATOM 2793 C CA . GLN A 1 90 ? -2.689 -26.433 2.147 1.00 23.14 86 GLN A CA 2
ATOM 2794 C C . GLN A 1 90 ? -2.834 -25.018 1.628 1.00 2.14 86 GLN A C 2
ATOM 2795 O O . GLN A 1 90 ? -3.814 -24.336 1.933 1.00 23.11 86 GLN A O 2
ATOM 2809 N N . VAL A 1 91 ? -1.875 -24.598 0.847 1.00 30.02 87 VAL A N 2
ATOM 2810 C CA . VAL A 1 91 ? -1.864 -23.280 0.253 1.00 45.53 87 VAL A CA 2
ATOM 2811 C C . VAL A 1 91 ? -2.443 -23.357 -1.139 1.00 63.43 87 VAL A C 2
ATOM 2812 O O . VAL A 1 91 ? -1.929 -24.104 -1.983 1.00 33.15 87 VAL A O 2
ATOM 2825 N N . PHE A 1 92 ? -3.500 -22.634 -1.377 1.00 62.21 88 PHE A N 2
ATOM 2826 C CA . PHE A 1 92 ? -4.059 -22.540 -2.694 1.00 62.03 88 PHE A CA 2
ATOM 2827 C C . PHE A 1 92 ? -4.096 -21.110 -3.133 1.00 55.22 88 PHE A C 2
ATOM 2828 O O . PHE A 1 92 ? -4.366 -20.202 -2.336 1.00 22.14 88 PHE A O 2
ATOM 2845 N N . GLU A 1 93 ? -3.844 -20.902 -4.379 1.00 72.20 89 GLU A N 2
ATOM 2846 C CA . GLU A 1 93 ? -3.628 -19.585 -4.875 1.00 73.04 89 GLU A CA 2
ATOM 2847 C C . GLU A 1 93 ? -4.756 -19.105 -5.769 1.00 73.22 89 GLU A C 2
ATOM 2848 O O . GLU A 1 93 ? -5.773 -19.795 -5.961 1.00 11.55 89 GLU A O 2
ATOM 2860 N N . LEU A 1 94 ? -4.576 -17.924 -6.300 1.00 74.33 90 LEU A N 2
ATOM 2861 C CA . LEU A 1 94 ? -5.536 -17.316 -7.171 1.00 11.20 90 LEU A CA 2
ATOM 2862 C C . LEU A 1 94 ? -5.097 -17.536 -8.594 1.00 75.24 90 LEU A C 2
ATOM 2863 O O . LEU A 1 94 ? -3.918 -17.760 -8.862 1.00 11.13 90 LEU A O 2
ATOM 2879 N N . ALA A 1 95 ? -6.024 -17.499 -9.477 1.00 40.53 91 ALA A N 2
ATOM 2880 C CA . ALA A 1 95 ? -5.749 -17.579 -10.881 1.00 3.15 91 ALA A CA 2
ATOM 2881 C C . ALA A 1 95 ? -5.845 -16.166 -11.422 1.00 32.12 91 ALA A C 2
ATOM 2882 O O . ALA A 1 95 ? -5.856 -15.201 -10.631 1.00 44.11 91 ALA A O 2
ATOM 2889 N N . ALA A 1 96 ? -5.892 -16.008 -12.725 1.00 41.11 92 ALA A N 2
ATOM 2890 C CA . ALA A 1 96 ? -6.123 -14.702 -13.287 1.00 44.52 92 ALA A CA 2
ATOM 2891 C C . ALA A 1 96 ? -7.617 -14.413 -13.208 1.00 44.04 92 ALA A C 2
ATOM 2892 O O . ALA A 1 96 ? -8.377 -14.632 -14.160 1.00 52.40 92 ALA A O 2
ATOM 2899 N N . ASP A 1 97 ? -8.026 -14.025 -12.035 1.00 71.44 93 ASP A N 2
ATOM 2900 C CA . ASP A 1 97 ? -9.409 -13.805 -11.720 1.00 21.10 93 ASP A CA 2
ATOM 2901 C C . ASP A 1 97 ? -9.727 -12.368 -11.955 1.00 32.03 93 ASP A C 2
ATOM 2902 O O . ASP A 1 97 ? -10.374 -12.059 -12.974 1.00 73.15 93 ASP A O 2
ATOM 2911 N N . ALA A 1 5 ? -11.132 -8.182 -1.759 1.00 0.00 1 ALA A N 3
ATOM 2912 C CA . ALA A 1 5 ? -10.652 -9.536 -1.964 1.00 71.14 1 ALA A CA 3
ATOM 2913 C C . ALA A 1 5 ? -10.355 -9.714 -3.437 1.00 25.33 1 ALA A C 3
ATOM 2914 O O . ALA A 1 5 ? -10.364 -8.729 -4.174 1.00 51.42 1 ALA A O 3
ATOM 2921 N N . SER A 1 6 ? -10.048 -10.952 -3.851 1.00 33.05 2 SER A N 3
ATOM 2922 C CA . SER A 1 6 ? -9.767 -11.326 -5.248 1.00 45.50 2 SER A CA 3
ATOM 2923 C C . SER A 1 6 ? -8.428 -10.737 -5.722 1.00 71.12 2 SER A C 3
ATOM 2924 O O . SER A 1 6 ? -8.135 -10.692 -6.918 1.00 52.45 2 SER A O 3
ATOM 2932 N N . GLU A 1 7 ? -7.611 -10.337 -4.777 1.00 53.24 3 GLU A N 3
ATOM 2933 C CA . GLU A 1 7 ? -6.349 -9.731 -5.070 1.00 64.21 3 GLU A CA 3
ATOM 2934 C C . GLU A 1 7 ? -5.367 -10.003 -3.942 1.00 45.11 3 GLU A C 3
ATOM 2935 O O . GLU A 1 7 ? -5.666 -9.734 -2.775 1.00 2.34 3 GLU A O 3
ATOM 2947 N N . ALA A 1 8 ? -4.250 -10.638 -4.297 1.00 13.12 4 ALA A N 3
ATOM 2948 C CA . ALA A 1 8 ? -3.131 -10.944 -3.378 1.00 44.31 4 ALA A CA 3
ATOM 2949 C C . ALA A 1 8 ? -3.536 -11.885 -2.249 1.00 32.23 4 ALA A C 3
ATOM 2950 O O . ALA A 1 8 ? -2.836 -12.013 -1.238 1.00 30.14 4 ALA A O 3
ATOM 2957 N N . GLU A 1 9 ? -4.610 -12.585 -2.456 1.00 60.13 5 GLU A N 3
ATOM 2958 C CA . GLU A 1 9 ? -5.105 -13.488 -1.461 1.00 22.43 5 GLU A CA 3
ATOM 2959 C C . GLU A 1 9 ? -4.678 -14.903 -1.769 1.00 62.32 5 GLU A C 3
ATOM 2960 O O . GLU A 1 9 ? -4.589 -15.306 -2.939 1.00 1.33 5 GLU A O 3
ATOM 2972 N N . GLN A 1 10 ? -4.369 -15.611 -0.740 1.00 24.24 6 GLN A N 3
ATOM 2973 C CA . GLN A 1 10 ? -4.082 -17.001 -0.795 1.00 72.41 6 GLN A CA 3
ATOM 2974 C C . GLN A 1 10 ? -5.092 -17.686 0.070 1.00 11.12 6 GLN A C 3
ATOM 2975 O O . GLN A 1 10 ? -5.374 -17.230 1.191 1.00 60.31 6 GLN A O 3
ATOM 2989 N N . ARG A 1 11 ? -5.665 -18.725 -0.423 1.00 24.32 7 ARG A N 3
ATOM 2990 C CA . ARG A 1 11 ? -6.683 -19.406 0.303 1.00 61.20 7 ARG A CA 3
ATOM 2991 C C . ARG A 1 11 ? -6.074 -20.575 0.992 1.00 2.23 7 ARG A C 3
ATOM 2992 O O . ARG A 1 11 ? -5.521 -21.459 0.362 1.00 65.14 7 ARG A O 3
ATOM 3013 N N . TYR A 1 12 ? -6.140 -20.574 2.266 1.00 75.23 8 TYR A N 3
ATOM 3014 C CA . TYR A 1 12 ? -5.522 -21.599 3.022 1.00 33.44 8 TYR A CA 3
ATOM 3015 C C . TYR A 1 12 ? -6.559 -22.504 3.558 1.00 43.41 8 TYR A C 3
ATOM 3016 O O . TYR A 1 12 ? -7.533 -22.057 4.151 1.00 1.31 8 TYR A O 3
ATOM 3034 N N . GLU A 1 13 ? -6.383 -23.753 3.325 1.00 64.43 9 GLU A N 3
ATOM 3035 C CA . GLU A 1 13 ? -7.277 -24.721 3.837 1.00 4.41 9 GLU A CA 3
ATOM 3036 C C . GLU A 1 13 ? -6.571 -25.456 4.937 1.00 33.11 9 GLU A C 3
ATOM 3037 O O . GLU A 1 13 ? -5.611 -26.199 4.689 1.00 61.31 9 GLU A O 3
ATOM 3049 N N . VAL A 1 14 ? -6.984 -25.194 6.139 1.00 10.13 10 VAL A N 3
ATOM 3050 C CA . VAL A 1 14 ? -6.431 -25.843 7.281 1.00 61.22 10 VAL A CA 3
ATOM 3051 C C . VAL A 1 14 ? -7.158 -27.146 7.407 1.00 21.14 10 VAL A C 3
ATOM 3052 O O . VAL A 1 14 ? -8.356 -27.181 7.673 1.00 42.34 10 VAL A O 3
ATOM 3065 N N . GLN A 1 15 ? -6.448 -28.181 7.135 1.00 71.14 11 GLN A N 3
ATOM 3066 C CA . GLN A 1 15 ? -6.967 -29.495 7.051 1.00 31.43 11 GLN A CA 3
ATOM 3067 C C . GLN A 1 15 ? -6.563 -30.262 8.298 1.00 35.53 11 GLN A C 3
ATOM 3068 O O . GLN A 1 15 ? -5.403 -30.683 8.449 1.00 34.44 11 GLN A O 3
ATOM 3082 N N . ILE A 1 16 ? -7.481 -30.397 9.194 1.00 5.04 12 ILE A N 3
ATOM 3083 C CA . ILE A 1 16 ? -7.225 -31.042 10.456 1.00 4.42 12 ILE A CA 3
ATOM 3084 C C . ILE A 1 16 ? -7.833 -32.423 10.464 1.00 33.23 12 ILE A C 3
ATOM 3085 O O . ILE A 1 16 ? -9.038 -32.559 10.360 1.00 14.13 12 ILE A O 3
ATOM 3101 N N . VAL A 1 17 ? -7.024 -33.429 10.575 1.00 42.32 13 VAL A N 3
ATOM 3102 C CA . VAL A 1 17 ? -7.542 -34.760 10.735 1.00 13.15 13 VAL A CA 3
ATOM 3103 C C . VAL A 1 17 ? -7.692 -34.994 12.219 1.00 64.22 13 VAL A C 3
ATOM 3104 O O . VAL A 1 17 ? -6.703 -34.962 12.955 1.00 33.41 13 VAL A O 3
ATOM 3117 N N . CYS A 1 18 ? -8.893 -35.176 12.660 1.00 74.35 14 CYS A N 3
ATOM 3118 C CA . CYS A 1 18 ? -9.173 -35.355 14.055 1.00 74.53 14 CYS A CA 3
ATOM 3119 C C . CYS A 1 18 ? -10.203 -36.443 14.256 1.00 53.42 14 CYS A C 3
ATOM 3120 O O . CYS A 1 18 ? -10.966 -36.752 13.361 1.00 24.41 14 CYS A O 3
ATOM 3128 N N . ARG A 1 19 ? -10.200 -37.020 15.410 1.00 4.13 15 ARG A N 3
ATOM 3129 C CA . ARG A 1 19 ? -11.108 -38.076 15.761 1.00 55.31 15 ARG A CA 3
ATOM 3130 C C . ARG A 1 19 ? -12.559 -37.545 15.829 1.00 4.43 15 ARG A C 3
ATOM 3131 O O . ARG A 1 19 ? -12.791 -36.418 16.252 1.00 4.40 15 ARG A O 3
ATOM 3152 N N . ALA A 1 20 ? -13.508 -38.382 15.403 1.00 44.13 16 ALA A N 3
ATOM 3153 C CA . ALA A 1 20 ? -14.964 -38.075 15.370 1.00 31.31 16 ALA A CA 3
ATOM 3154 C C . ALA A 1 20 ? -15.461 -37.492 16.649 1.00 52.43 16 ALA A C 3
ATOM 3155 O O . ALA A 1 20 ? -16.094 -36.453 16.675 1.00 52.32 16 ALA A O 3
ATOM 3162 N N . GLU A 1 21 ? -15.159 -38.175 17.695 1.00 62.44 17 GLU A N 3
ATOM 3163 C CA . GLU A 1 21 ? -15.602 -37.842 19.002 1.00 24.42 17 GLU A CA 3
ATOM 3164 C C . GLU A 1 21 ? -14.973 -36.516 19.489 1.00 15.42 17 GLU A C 3
ATOM 3165 O O . GLU A 1 21 ? -15.495 -35.843 20.382 1.00 23.13 17 GLU A O 3
ATOM 3177 N N . ASP A 1 22 ? -13.902 -36.126 18.859 1.00 45.01 18 ASP A N 3
ATOM 3178 C CA . ASP A 1 22 ? -13.173 -34.950 19.249 1.00 50.44 18 ASP A CA 3
ATOM 3179 C C . ASP A 1 22 ? -13.569 -33.740 18.408 1.00 43.12 18 ASP A C 3
ATOM 3180 O O . ASP A 1 22 ? -13.119 -32.629 18.677 1.00 70.52 18 ASP A O 3
ATOM 3189 N N . GLU A 1 23 ? -14.454 -33.973 17.417 1.00 12.01 19 GLU A N 3
ATOM 3190 C CA . GLU A 1 23 ? -15.042 -32.930 16.522 1.00 2.11 19 GLU A CA 3
ATOM 3191 C C . GLU A 1 23 ? -15.361 -31.624 17.269 1.00 54.24 19 GLU A C 3
ATOM 3192 O O . GLU A 1 23 ? -14.824 -30.554 16.942 1.00 44.01 19 GLU A O 3
ATOM 3204 N N . ILE A 1 24 ? -16.199 -31.739 18.288 1.00 31.15 20 ILE A N 3
ATOM 3205 C CA . ILE A 1 24 ? -16.679 -30.597 19.061 1.00 43.55 20 ILE A CA 3
ATOM 3206 C C . ILE A 1 24 ? -15.502 -29.810 19.661 1.00 44.55 20 ILE A C 3
ATOM 3207 O O . ILE A 1 24 ? -15.418 -28.577 19.537 1.00 5.44 20 ILE A O 3
ATOM 3223 N N . GLN A 1 25 ? -14.555 -30.547 20.211 1.00 63.21 21 GLN A N 3
ATOM 3224 C CA . GLN A 1 25 ? -13.405 -29.975 20.869 1.00 31.25 21 GLN A CA 3
ATOM 3225 C C . GLN A 1 25 ? -12.476 -29.294 19.863 1.00 65.43 21 GLN A C 3
ATOM 3226 O O . GLN A 1 25 ? -11.905 -28.231 20.155 1.00 53.34 21 GLN A O 3
ATOM 3240 N N . VAL A 1 26 ? -12.364 -29.863 18.664 1.00 1.12 22 VAL A N 3
ATOM 3241 C CA . VAL A 1 26 ? -11.503 -29.295 17.642 1.00 72.04 22 VAL A CA 3
ATOM 3242 C C . VAL A 1 26 ? -12.124 -28.029 17.054 1.00 40.24 22 VAL A C 3
ATOM 3243 O O . VAL A 1 26 ? -11.435 -27.020 16.882 1.00 61.54 22 VAL A O 3
ATOM 3256 N N . ARG A 1 27 ? -13.431 -28.057 16.791 1.00 31.04 23 ARG A N 3
ATOM 3257 C CA . ARG A 1 27 ? -14.108 -26.867 16.263 1.00 25.30 23 ARG A CA 3
ATOM 3258 C C . ARG A 1 27 ? -14.059 -25.731 17.273 1.00 54.51 23 ARG A C 3
ATOM 3259 O O . ARG A 1 27 ? -13.836 -24.578 16.905 1.00 74.02 23 ARG A O 3
ATOM 3280 N N . SER A 1 28 ? -14.232 -26.063 18.545 1.00 32.20 24 SER A N 3
ATOM 3281 C CA . SER A 1 28 ? -14.187 -25.078 19.604 1.00 22.42 24 SER A CA 3
ATOM 3282 C C . SER A 1 28 ? -12.770 -24.494 19.709 1.00 74.12 24 SER A C 3
ATOM 3283 O O . SER A 1 28 ? -12.592 -23.277 19.857 1.00 52.44 24 SER A O 3
ATOM 3291 N N . LEU A 1 29 ? -11.775 -25.366 19.584 1.00 72.33 25 LEU A N 3
ATOM 3292 C CA . LEU A 1 29 ? -10.383 -24.981 19.621 1.00 13.05 25 LEU A CA 3
ATOM 3293 C C . LEU A 1 29 ? -10.098 -24.008 18.460 1.00 4.45 25 LEU A C 3
ATOM 3294 O O . LEU A 1 29 ? -9.489 -22.947 18.656 1.00 35.11 25 LEU A O 3
ATOM 3310 N N . MET A 1 30 ? -10.555 -24.370 17.269 1.00 4.23 26 MET A N 3
ATOM 3311 C CA . MET A 1 30 ? -10.418 -23.521 16.082 1.00 35.41 26 MET A CA 3
ATOM 3312 C C . MET A 1 30 ? -11.099 -22.186 16.284 1.00 23.41 26 MET A C 3
ATOM 3313 O O . MET A 1 30 ? -10.546 -21.158 15.936 1.00 22.14 26 MET A O 3
ATOM 3327 N N . LEU A 1 31 ? -12.284 -22.217 16.888 1.00 74.22 27 LEU A N 3
ATOM 3328 C CA . LEU A 1 31 ? -13.056 -21.014 17.185 1.00 25.35 27 LEU A CA 3
ATOM 3329 C C . LEU A 1 31 ? -12.223 -20.094 18.084 1.00 62.11 27 LEU A C 3
ATOM 3330 O O . LEU A 1 31 ? -12.064 -18.902 17.803 1.00 24.02 27 LEU A O 3
ATOM 3346 N N . HIS A 1 32 ? -11.650 -20.665 19.125 1.00 40.43 28 HIS A N 3
ATOM 3347 C CA . HIS A 1 32 ? -10.802 -19.916 20.059 1.00 53.44 28 HIS A CA 3
ATOM 3348 C C . HIS A 1 32 ? -9.552 -19.386 19.365 1.00 23.22 28 HIS A C 3
ATOM 3349 O O . HIS A 1 32 ? -9.053 -18.302 19.682 1.00 53.41 28 HIS A O 3
ATOM 3363 N N . SER A 1 33 ? -9.078 -20.127 18.394 1.00 43.14 29 SER A N 3
ATOM 3364 C CA . SER A 1 33 ? -7.917 -19.736 17.639 1.00 64.40 29 SER A CA 3
ATOM 3365 C C . SER A 1 33 ? -8.266 -18.646 16.594 1.00 1.02 29 SER A C 3
ATOM 3366 O O . SER A 1 33 ? -7.371 -17.978 16.054 1.00 54.35 29 SER A O 3
ATOM 3374 N N . LEU A 1 34 ? -9.568 -18.434 16.339 1.00 34.13 30 LEU A N 3
ATOM 3375 C CA . LEU A 1 34 ? -10.005 -17.418 15.380 1.00 34.21 30 LEU A CA 3
ATOM 3376 C C . LEU A 1 34 ? -9.798 -16.044 15.968 1.00 54.22 30 LEU A C 3
ATOM 3377 O O . LEU A 1 34 ? -9.477 -15.090 15.260 1.00 51.43 30 LEU A O 3
ATOM 3393 N N . GLY A 1 35 ? -9.900 -15.964 17.282 1.00 73.31 31 GLY A N 3
ATOM 3394 C CA . GLY A 1 35 ? -9.689 -14.709 17.979 1.00 31.42 31 GLY A CA 3
ATOM 3395 C C . GLY A 1 35 ? -8.212 -14.460 18.235 1.00 4.11 31 GLY A C 3
ATOM 3396 O O . GLY A 1 35 ? -7.835 -13.705 19.127 1.00 51.41 31 GLY A O 3
ATOM 3400 N N . SER A 1 36 ? -7.377 -15.155 17.493 1.00 53.12 32 SER A N 3
ATOM 3401 C CA . SER A 1 36 ? -5.950 -15.011 17.577 1.00 2.42 32 SER A CA 3
ATOM 3402 C C . SER A 1 36 ? -5.330 -15.154 16.179 1.00 71.21 32 SER A C 3
ATOM 3403 O O . SER A 1 36 ? -4.121 -15.310 16.030 1.00 40.14 32 SER A O 3
ATOM 3411 N N . SER A 1 37 ? -6.152 -15.074 15.158 1.00 5.21 33 SER A N 3
ATOM 3412 C CA . SER A 1 37 ? -5.675 -15.194 13.811 1.00 34.24 33 SER A CA 3
ATOM 3413 C C . SER A 1 37 ? -6.162 -14.030 12.969 1.00 70.44 33 SER A C 3
ATOM 3414 O O . SER A 1 37 ? -7.234 -13.484 13.214 1.00 15.01 33 SER A O 3
ATOM 3422 N N . ASP A 1 38 ? -5.362 -13.645 12.002 1.00 53.15 34 ASP A N 3
ATOM 3423 C CA . ASP A 1 38 ? -5.634 -12.478 11.155 1.00 42.12 34 ASP A CA 3
ATOM 3424 C C . ASP A 1 38 ? -6.240 -12.878 9.830 1.00 0.22 34 ASP A C 3
ATOM 3425 O O . ASP A 1 38 ? -6.399 -12.047 8.935 1.00 32.24 34 ASP A O 3
ATOM 3434 N N . LEU A 1 39 ? -6.582 -14.132 9.696 1.00 51.33 35 LEU A N 3
ATOM 3435 C CA . LEU A 1 39 ? -7.088 -14.621 8.437 1.00 31.42 35 LEU A CA 3
ATOM 3436 C C . LEU A 1 39 ? -8.593 -14.605 8.448 1.00 53.03 35 LEU A C 3
ATOM 3437 O O . LEU A 1 39 ? -9.209 -14.797 9.494 1.00 72.54 35 LEU A O 3
ATOM 3453 N N . ARG A 1 40 ? -9.181 -14.385 7.302 1.00 51.25 36 ARG A N 3
ATOM 3454 C CA . ARG A 1 40 ? -10.610 -14.334 7.191 1.00 40.22 36 ARG A CA 3
ATOM 3455 C C . ARG A 1 40 ? -11.174 -15.719 6.932 1.00 65.33 36 ARG A C 3
ATOM 3456 O O . ARG A 1 40 ? -11.050 -16.252 5.822 1.00 11.13 36 ARG A O 3
ATOM 3477 N N . LEU A 1 41 ? -11.748 -16.314 7.964 1.00 43.13 37 LEU A N 3
ATOM 3478 C CA . LEU A 1 41 ? -12.353 -17.628 7.872 1.00 11.11 37 LEU A CA 3
ATOM 3479 C C . LEU A 1 41 ? -13.571 -17.566 6.996 1.00 5.25 37 LEU A C 3
ATOM 3480 O O . LEU A 1 41 ? -14.381 -16.635 7.101 1.00 24.31 37 LEU A O 3
ATOM 3496 N N . GLN A 1 42 ? -13.692 -18.513 6.132 1.00 73.51 38 GLN A N 3
ATOM 3497 C CA . GLN A 1 42 ? -14.831 -18.608 5.293 1.00 5.02 38 GLN A CA 3
ATOM 3498 C C . GLN A 1 42 ? -15.695 -19.776 5.725 1.00 50.33 38 GLN A C 3
ATOM 3499 O O . GLN A 1 42 ? -16.797 -19.579 6.218 1.00 11.21 38 GLN A O 3
ATOM 3513 N N . SER A 1 43 ? -15.180 -20.982 5.624 1.00 21.32 39 SER A N 3
ATOM 3514 C CA . SER A 1 43 ? -15.968 -22.141 6.007 1.00 60.51 39 SER A CA 3
ATOM 3515 C C . SER A 1 43 ? -15.081 -23.177 6.682 1.00 71.23 39 SER A C 3
ATOM 3516 O O . SER A 1 43 ? -13.863 -23.092 6.593 1.00 62.30 39 SER A O 3
ATOM 3524 N N . LEU A 1 44 ? -15.698 -24.121 7.359 1.00 21.23 40 LEU A N 3
ATOM 3525 C CA . LEU A 1 44 ? -15.029 -25.276 7.917 1.00 41.23 40 LEU A CA 3
ATOM 3526 C C . LEU A 1 44 ? -15.987 -26.436 7.910 1.00 15.25 40 LEU A C 3
ATOM 3527 O O . LEU A 1 44 ? -17.104 -26.342 8.446 1.00 21.13 40 LEU A O 3
ATOM 3543 N N . HIS A 1 45 ? -15.594 -27.490 7.260 1.00 4.43 41 HIS A N 3
ATOM 3544 C CA . HIS A 1 45 ? -16.422 -28.672 7.140 1.00 42.31 41 HIS A CA 3
ATOM 3545 C C . HIS A 1 45 ? -15.640 -29.853 7.633 1.00 1.31 41 HIS A C 3
ATOM 3546 O O . HIS A 1 45 ? -14.472 -30.012 7.257 1.00 4.23 41 HIS A O 3
ATOM 3560 N N . SER A 1 46 ? -16.240 -30.656 8.468 1.00 2.14 42 SER A N 3
ATOM 3561 C CA . SER A 1 46 ? -15.559 -31.790 9.022 1.00 71.04 42 SER A CA 3
ATOM 3562 C C . SER A 1 46 ? -16.133 -33.084 8.465 1.00 62.45 42 SER A C 3
ATOM 3563 O O . SER A 1 46 ? -17.214 -33.534 8.885 1.00 70.30 42 SER A O 3
ATOM 3571 N N . GLU A 1 47 ? -15.433 -33.681 7.538 1.00 41.01 43 GLU A N 3
ATOM 3572 C CA . GLU A 1 47 ? -15.864 -34.943 6.979 1.00 32.32 43 GLU A CA 3
ATOM 3573 C C . GLU A 1 47 ? -14.757 -35.924 6.961 1.00 3.15 43 GLU A C 3
ATOM 3574 O O . GLU A 1 47 ? -13.596 -35.565 6.929 1.00 34.43 43 GLU A O 3
ATOM 3586 N N . ASP A 1 48 ? -15.116 -37.147 6.945 1.00 14.10 44 ASP A N 3
ATOM 3587 C CA . ASP A 1 48 ? -14.159 -38.228 6.942 1.00 52.41 44 ASP A CA 3
ATOM 3588 C C . ASP A 1 48 ? -13.982 -38.753 5.536 1.00 53.10 44 ASP A C 3
ATOM 3589 O O . ASP A 1 48 ? -14.933 -39.191 4.889 1.00 63.50 44 ASP A O 3
ATOM 3598 N N . LEU A 1 49 ? -12.779 -38.656 5.036 1.00 1.25 45 LEU A N 3
ATOM 3599 C CA . LEU A 1 49 ? -12.497 -39.098 3.688 1.00 52.34 45 LEU A CA 3
ATOM 3600 C C . LEU A 1 49 ? -11.745 -40.423 3.673 1.00 45.25 45 LEU A C 3
ATOM 3601 O O . LEU A 1 49 ? -12.134 -41.348 2.965 1.00 14.43 45 LEU A O 3
ATOM 3617 N N . ASP A 1 50 ? -10.693 -40.526 4.459 1.00 32.10 46 ASP A N 3
ATOM 3618 C CA . ASP A 1 50 ? -9.877 -41.746 4.481 1.00 31.04 46 ASP A CA 3
ATOM 3619 C C . ASP A 1 50 ? -10.428 -42.741 5.464 1.00 43.33 46 ASP A C 3
ATOM 3620 O O . ASP A 1 50 ? -10.735 -43.878 5.106 1.00 24.50 46 ASP A O 3
ATOM 3629 N N . ASN A 1 51 ? -10.594 -42.307 6.691 1.00 34.23 47 ASN A N 3
ATOM 3630 C CA . ASN A 1 51 ? -11.040 -43.182 7.758 1.00 3.32 47 ASN A CA 3
ATOM 3631 C C . ASN A 1 51 ? -12.238 -42.568 8.462 1.00 5.10 47 ASN A C 3
ATOM 3632 O O . ASN A 1 51 ? -12.172 -41.429 8.881 1.00 23.32 47 ASN A O 3
ATOM 3643 N N . PRO A 1 52 ? -13.339 -43.334 8.624 1.00 20.42 48 PRO A N 3
ATOM 3644 C CA . PRO A 1 52 ? -14.610 -42.830 9.202 1.00 52.34 48 PRO A CA 3
ATOM 3645 C C . PRO A 1 52 ? -14.510 -42.365 10.666 1.00 41.34 48 PRO A C 3
ATOM 3646 O O . PRO A 1 52 ? -15.382 -41.639 11.156 1.00 62.23 48 PRO A O 3
ATOM 3657 N N . ALA A 1 53 ? -13.465 -42.778 11.357 1.00 11.24 49 ALA A N 3
ATOM 3658 C CA . ALA A 1 53 ? -13.282 -42.389 12.740 1.00 41.21 49 ALA A CA 3
ATOM 3659 C C . ALA A 1 53 ? -12.494 -41.095 12.836 1.00 11.42 49 ALA A C 3
ATOM 3660 O O . ALA A 1 53 ? -12.471 -40.451 13.888 1.00 51.23 49 ALA A O 3
ATOM 3667 N N . LYS A 1 54 ? -11.863 -40.702 11.740 1.00 32.51 50 LYS A N 3
ATOM 3668 C CA . LYS A 1 54 ? -11.065 -39.500 11.726 1.00 15.31 50 LYS A CA 3
ATOM 3669 C C . LYS A 1 54 ? -11.565 -38.536 10.662 1.00 44.31 50 LYS A C 3
ATOM 3670 O O . LYS A 1 54 ? -11.343 -38.727 9.457 1.00 40.23 50 LYS A O 3
ATOM 3689 N N . LEU A 1 55 ? -12.199 -37.508 11.125 1.00 55.03 51 LEU A N 3
ATOM 3690 C CA . LEU A 1 55 ? -12.802 -36.487 10.309 1.00 20.15 51 LEU A CA 3
ATOM 3691 C C . LEU A 1 55 ? -11.794 -35.416 10.015 1.00 52.23 51 LEU A C 3
ATOM 3692 O O . LEU A 1 55 ? -10.953 -35.091 10.854 1.00 20.11 51 LEU A O 3
ATOM 3708 N N . GLU A 1 56 ? -11.882 -34.874 8.857 1.00 71.42 52 GLU A N 3
ATOM 3709 C CA . GLU A 1 56 ? -11.059 -33.796 8.456 1.00 23.40 52 GLU A CA 3
ATOM 3710 C C . GLU A 1 56 ? -11.837 -32.542 8.544 1.00 21.44 52 GLU A C 3
ATOM 3711 O O . GLU A 1 56 ? -12.849 -32.393 7.854 1.00 72.12 52 GLU A O 3
ATOM 3723 N N . VAL A 1 57 ? -11.399 -31.666 9.379 1.00 71.13 53 VAL A N 3
ATOM 3724 C CA . VAL A 1 57 ? -11.963 -30.367 9.456 1.00 1.03 53 VAL A CA 3
ATOM 3725 C C . VAL A 1 57 ? -11.202 -29.563 8.448 1.00 11.31 53 VAL A C 3
ATOM 3726 O O . VAL A 1 57 ? -10.020 -29.284 8.639 1.00 73.12 53 VAL A O 3
ATOM 3739 N N . ARG A 1 58 ? -11.823 -29.296 7.351 1.00 63.45 54 ARG A N 3
ATOM 3740 C CA . ARG A 1 58 ? -11.209 -28.528 6.317 1.00 74.01 54 ARG A CA 3
ATOM 3741 C C . ARG A 1 58 ? -11.740 -27.128 6.403 1.00 31.21 54 ARG A C 3
ATOM 3742 O O . ARG A 1 58 ? -12.924 -26.880 6.134 1.00 22.04 54 ARG A O 3
ATOM 3763 N N . ALA A 1 59 ? -10.899 -26.237 6.850 1.00 54.32 55 ALA A N 3
ATOM 3764 C CA . ALA A 1 59 ? -11.294 -24.853 7.048 1.00 43.33 55 ALA A CA 3
ATOM 3765 C C . ALA A 1 59 ? -10.634 -23.922 6.048 1.00 3.32 55 ALA A C 3
ATOM 3766 O O . ALA A 1 59 ? -9.424 -23.948 5.875 1.00 74.45 55 ALA A O 3
ATOM 3773 N N . GLU A 1 60 ? -11.438 -23.102 5.415 1.00 42.51 56 GLU A N 3
ATOM 3774 C CA . GLU A 1 60 ? -10.983 -22.146 4.422 1.00 23.54 56 GLU A CA 3
ATOM 3775 C C . GLU A 1 60 ? -10.701 -20.817 5.092 1.00 63.13 56 GLU A C 3
ATOM 3776 O O . GLU A 1 60 ? -11.615 -20.203 5.652 1.00 54.52 56 GLU A O 3
ATOM 3788 N N . LEU A 1 61 ? -9.480 -20.385 5.074 1.00 2.53 57 LEU A N 3
ATOM 3789 C CA . LEU A 1 61 ? -9.146 -19.080 5.583 1.00 15.32 57 LEU A CA 3
ATOM 3790 C C . LEU A 1 61 ? -8.443 -18.282 4.503 1.00 2.42 57 LEU A C 3
ATOM 3791 O O . LEU A 1 61 ? -7.557 -18.792 3.822 1.00 31.42 57 LEU A O 3
ATOM 3807 N N . LEU A 1 62 ? -8.871 -17.063 4.311 1.00 24.20 58 LEU A N 3
ATOM 3808 C CA . LEU A 1 62 ? -8.260 -16.185 3.331 1.00 50.20 58 LEU A CA 3
ATOM 3809 C C . LEU A 1 62 ? -7.128 -15.436 3.990 1.00 2.05 58 LEU A C 3
ATOM 3810 O O . LEU A 1 62 ? -7.329 -14.815 5.052 1.00 44.13 58 LEU A O 3
ATOM 3826 N N . GLY A 1 63 ? -5.968 -15.489 3.399 1.00 45.20 59 GLY A N 3
ATOM 3827 C CA . GLY A 1 63 ? -4.842 -14.803 3.942 1.00 51.01 59 GLY A CA 3
ATOM 3828 C C . GLY A 1 63 ? -3.903 -14.356 2.875 1.00 63.51 59 GLY A C 3
ATOM 3829 O O . GLY A 1 63 ? -4.206 -14.469 1.699 1.00 32.24 59 GLY A O 3
ATOM 3833 N N . THR A 1 64 ? -2.787 -13.842 3.271 1.00 41.43 60 THR A N 3
ATOM 3834 C CA . THR A 1 64 ? -1.770 -13.420 2.358 1.00 73.51 60 THR A CA 3
ATOM 3835 C C . THR A 1 64 ? -0.548 -14.316 2.550 1.00 43.12 60 THR A C 3
ATOM 3836 O O . THR A 1 64 ? -0.446 -15.022 3.577 1.00 44.23 60 THR A O 3
ATOM 3847 N N . PRO A 1 65 ? 0.399 -14.336 1.595 1.00 71.42 61 PRO A N 3
ATOM 3848 C CA . PRO A 1 65 ? 1.660 -15.096 1.741 1.00 31.54 61 PRO A CA 3
ATOM 3849 C C . PRO A 1 65 ? 2.519 -14.591 2.924 1.00 30.52 61 PRO A C 3
ATOM 3850 O O . PRO A 1 65 ? 3.480 -15.236 3.333 1.00 4.15 61 PRO A O 3
ATOM 3861 N N . GLU A 1 66 ? 2.143 -13.451 3.478 1.00 44.13 62 GLU A N 3
ATOM 3862 C CA . GLU A 1 66 ? 2.849 -12.848 4.595 1.00 64.11 62 GLU A CA 3
ATOM 3863 C C . GLU A 1 66 ? 2.153 -13.186 5.910 1.00 35.13 62 GLU A C 3
ATOM 3864 O O . GLU A 1 66 ? 2.387 -12.549 6.941 1.00 5.35 62 GLU A O 3
ATOM 3876 N N . ALA A 1 67 ? 1.314 -14.203 5.884 1.00 14.20 63 ALA A N 3
ATOM 3877 C CA . ALA A 1 67 ? 0.611 -14.626 7.081 1.00 2.35 63 ALA A CA 3
ATOM 3878 C C . ALA A 1 67 ? 0.844 -16.132 7.478 1.00 72.25 63 ALA A C 3
ATOM 3879 O O . ALA A 1 67 ? -0.095 -16.786 7.960 1.00 64.30 63 ALA A O 3
ATOM 3886 N N . PRO A 1 68 ? 2.097 -16.712 7.362 1.00 11.04 64 PRO A N 3
ATOM 3887 C CA . PRO A 1 68 ? 2.338 -18.100 7.773 1.00 34.13 64 PRO A CA 3
ATOM 3888 C C . PRO A 1 68 ? 2.288 -18.237 9.294 1.00 15.31 64 PRO A C 3
ATOM 3889 O O . PRO A 1 68 ? 1.949 -19.297 9.819 1.00 74.03 64 PRO A O 3
ATOM 3900 N N . ALA A 1 69 ? 2.603 -17.137 9.989 1.00 53.14 65 ALA A N 3
ATOM 3901 C CA . ALA A 1 69 ? 2.574 -17.079 11.447 1.00 44.40 65 ALA A CA 3
ATOM 3902 C C . ALA A 1 69 ? 1.192 -17.427 11.955 1.00 20.32 65 ALA A C 3
ATOM 3903 O O . ALA A 1 69 ? 1.048 -18.260 12.829 1.00 15.33 65 ALA A O 3
ATOM 3910 N N . GLN A 1 70 ? 0.187 -16.798 11.361 1.00 45.02 66 GLN A N 3
ATOM 3911 C CA . GLN A 1 70 ? -1.214 -17.027 11.690 1.00 34.12 66 GLN A CA 3
ATOM 3912 C C . GLN A 1 70 ? -1.567 -18.498 11.521 1.00 43.40 66 GLN A C 3
ATOM 3913 O O . GLN A 1 70 ? -2.164 -19.120 12.413 1.00 31.32 66 GLN A O 3
ATOM 3927 N N . LEU A 1 71 ? -1.159 -19.043 10.392 1.00 42.11 67 LEU A N 3
ATOM 3928 C CA . LEU A 1 71 ? -1.400 -20.434 10.055 1.00 65.13 67 LEU A CA 3
ATOM 3929 C C . LEU A 1 71 ? -0.775 -21.357 11.065 1.00 53.25 67 LEU A C 3
ATOM 3930 O O . LEU A 1 71 ? -1.453 -22.187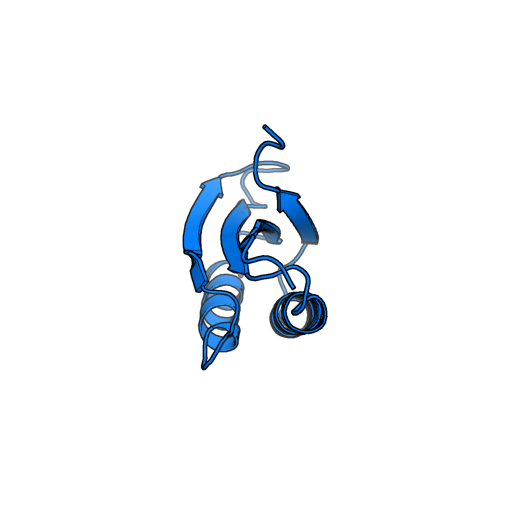 11.652 1.00 42.05 67 LEU A O 3
ATOM 3946 N N . GLU A 1 72 ? 0.499 -21.173 11.316 1.00 54.42 68 GLU A N 3
ATOM 3947 C CA . GLU A 1 72 ? 1.213 -22.046 12.215 1.00 23.44 68 GLU A CA 3
ATOM 3948 C C . GLU A 1 72 ? 0.804 -21.826 13.667 1.00 11.24 68 GLU A C 3
ATOM 3949 O O . GLU A 1 72 ? 0.998 -22.698 14.510 1.00 21.11 68 GLU A O 3
ATOM 3961 N N . ARG A 1 73 ? 0.229 -20.673 13.951 1.00 43.13 69 ARG A N 3
ATOM 3962 C CA . ARG A 1 73 ? -0.293 -20.387 15.272 1.00 1.23 69 ARG A CA 3
ATOM 3963 C C . ARG A 1 73 ? -1.535 -21.249 15.486 1.00 0.12 69 ARG A C 3
ATOM 3964 O O . ARG A 1 73 ? -1.713 -21.872 16.550 1.00 72.44 69 ARG A O 3
ATOM 3985 N N . LEU A 1 74 ? -2.372 -21.315 14.447 1.00 1.14 70 LEU A N 3
ATOM 3986 C CA . LEU A 1 74 ? -3.533 -22.195 14.450 1.00 43.50 70 LEU A CA 3
ATOM 3987 C C . LEU A 1 74 ? -3.058 -23.631 14.569 1.00 34.02 70 LEU A C 3
ATOM 3988 O O . LEU A 1 74 ? -3.480 -24.357 15.458 1.00 65.40 70 LEU A O 3
ATOM 4004 N N . VAL A 1 75 ? -2.136 -24.005 13.684 1.00 60.24 71 VAL A N 3
ATOM 4005 C CA . VAL A 1 75 ? -1.576 -25.351 13.634 1.00 64.05 71 VAL A CA 3
ATOM 4006 C C . VAL A 1 75 ? -1.029 -25.790 14.985 1.00 55.40 71 VAL A C 3
ATOM 4007 O O . VAL A 1 75 ? -1.344 -26.884 15.445 1.00 63.41 71 VAL A O 3
ATOM 4020 N N . SER A 1 76 ? -0.247 -24.944 15.631 1.00 11.44 72 SER A N 3
ATOM 4021 C CA . SER A 1 76 ? 0.297 -25.280 16.925 1.00 1.55 72 SER A CA 3
ATOM 4022 C C . SER A 1 76 ? -0.814 -25.463 17.964 1.00 65.33 72 SER A C 3
ATOM 4023 O O . SER A 1 76 ? -0.855 -26.498 18.642 1.00 23.11 72 SER A O 3
ATOM 4031 N N . ARG A 1 77 ? -1.768 -24.515 18.024 1.00 2.13 73 ARG A N 3
ATOM 4032 C CA . ARG A 1 77 ? -2.856 -24.620 18.970 1.00 54.04 73 ARG A CA 3
ATOM 4033 C C . ARG A 1 77 ? -3.688 -25.885 18.750 1.00 54.13 73 ARG A C 3
ATOM 4034 O O . ARG A 1 77 ? -4.058 -26.564 19.716 1.00 13.15 73 ARG A O 3
ATOM 4055 N N . VAL A 1 78 ? -3.939 -26.217 17.491 1.00 23.20 74 VAL A N 3
ATOM 4056 C CA . VAL A 1 78 ? -4.708 -27.404 17.144 1.00 32.12 74 VAL A CA 3
ATOM 4057 C C . VAL A 1 78 ? -3.913 -28.683 17.438 1.00 43.44 74 VAL A C 3
ATOM 4058 O O . VAL A 1 78 ? -4.443 -29.626 18.002 1.00 30.42 74 VAL A O 3
ATOM 4071 N N . SER A 1 79 ? -2.636 -28.699 17.093 1.00 11.43 75 SER A N 3
ATOM 4072 C CA . SER A 1 79 ? -1.817 -29.886 17.314 1.00 61.32 75 SER A CA 3
ATOM 4073 C C . SER A 1 79 ? -1.577 -30.155 18.806 1.00 2.53 75 SER A C 3
ATOM 4074 O O . SER A 1 79 ? -1.268 -31.283 19.201 1.00 14.30 75 SER A O 3
ATOM 4082 N N . LEU A 1 80 ? -1.715 -29.117 19.632 1.00 42.10 76 LEU A N 3
ATOM 4083 C CA . LEU A 1 80 ? -1.631 -29.286 21.080 1.00 65.25 76 LEU A CA 3
ATOM 4084 C C . LEU A 1 80 ? -2.893 -29.950 21.631 1.00 22.21 76 LEU A C 3
ATOM 4085 O O . LEU A 1 80 ? -2.895 -30.472 22.752 1.00 45.11 76 LEU A O 3
ATOM 4101 N N . GLU A 1 81 ? -3.944 -29.948 20.853 1.00 14.11 77 GLU A N 3
ATOM 4102 C CA . GLU A 1 81 ? -5.204 -30.485 21.287 1.00 2.21 77 GLU A CA 3
ATOM 4103 C C . GLU A 1 81 ? -5.232 -32.000 21.074 1.00 64.24 77 GLU A C 3
ATOM 4104 O O . GLU A 1 81 ? -4.611 -32.525 20.135 1.00 3.31 77 GLU A O 3
ATOM 4116 N N . LYS A 1 82 ? -5.914 -32.691 21.954 1.00 72.51 78 LYS A N 3
ATOM 4117 C CA . LYS A 1 82 ? -6.016 -34.133 21.889 1.00 60.53 78 LYS A CA 3
ATOM 4118 C C . LYS A 1 82 ? -7.115 -34.573 20.949 1.00 73.42 78 LYS A C 3
ATOM 4119 O O . LYS A 1 82 ? -8.118 -33.890 20.798 1.00 3.31 78 LYS A O 3
ATOM 4138 N N . GLY A 1 83 ? -6.892 -35.678 20.281 1.00 33.33 79 GLY A N 3
ATOM 4139 C CA . GLY A 1 83 ? -7.864 -36.187 19.353 1.00 24.33 79 GLY A CA 3
ATOM 4140 C C . GLY A 1 83 ? -7.489 -35.849 17.941 1.00 53.42 79 GLY A C 3
ATOM 4141 O O . GLY A 1 83 ? -8.056 -36.370 16.989 1.00 62.12 79 GLY A O 3
ATOM 4145 N N . VAL A 1 84 ? -6.532 -34.973 17.810 1.00 23.43 80 VAL A N 3
ATOM 4146 C CA . VAL A 1 84 ? -6.047 -34.555 16.530 1.00 30.44 80 VAL A CA 3
ATOM 4147 C C . VAL A 1 84 ? -4.973 -35.527 16.058 1.00 44.20 80 VAL A C 3
ATOM 4148 O O . VAL A 1 84 ? -4.017 -35.815 16.787 1.00 44.51 80 VAL A O 3
ATOM 4161 N N . SER A 1 85 ? -5.140 -36.042 14.878 1.00 40.22 81 SER A N 3
ATOM 4162 C CA . SER A 1 85 ? -4.216 -36.981 14.320 1.00 53.43 81 SER A CA 3
ATOM 4163 C C . SER A 1 85 ? -3.112 -36.245 13.558 1.00 53.52 81 SER A C 3
ATOM 4164 O O . SER A 1 85 ? -1.933 -36.576 13.683 1.00 25.20 81 SER A O 3
ATOM 4172 N N . SER A 1 86 ? -3.495 -35.236 12.798 1.00 53.04 82 SER A N 3
ATOM 4173 C CA . SER A 1 86 ? -2.555 -34.475 12.007 1.00 21.15 82 SER A CA 3
ATOM 4174 C C . SER A 1 86 ? -3.150 -33.120 11.650 1.00 60.22 82 SER A C 3
ATOM 4175 O O . SER A 1 86 ? -4.383 -32.974 11.602 1.00 44.51 82 SER A O 3
ATOM 4183 N N . VAL A 1 87 ? -2.299 -32.125 11.452 1.00 33.31 83 VAL A N 3
ATOM 4184 C CA . VAL A 1 87 ? -2.743 -30.809 11.046 1.00 12.13 83 VAL A CA 3
ATOM 4185 C C . VAL A 1 87 ? -1.931 -30.374 9.833 1.00 42.15 83 VAL A C 3
ATOM 4186 O O . VAL A 1 87 ? -0.713 -30.213 9.914 1.00 14.03 83 VAL A O 3
ATOM 4199 N N . ARG A 1 88 ? -2.586 -30.218 8.726 1.00 5.44 84 ARG A N 3
ATOM 4200 C CA . ARG A 1 88 ? -1.950 -29.775 7.505 1.00 32.13 84 ARG A CA 3
ATOM 4201 C C . ARG A 1 88 ? -2.621 -28.518 7.041 1.00 74.15 84 ARG A C 3
ATOM 4202 O O . ARG A 1 88 ? -3.763 -28.267 7.395 1.00 3.22 84 ARG A O 3
ATOM 4223 N N . TRP A 1 89 ? -1.933 -27.731 6.290 1.00 23.35 85 TRP A N 3
ATOM 4224 C CA . TRP A 1 89 ? -2.529 -26.586 5.688 1.00 64.43 85 TRP A CA 3
ATOM 4225 C C . TRP A 1 89 ? -2.134 -26.528 4.242 1.00 42.22 85 TRP A C 3
ATOM 4226 O O . TRP A 1 89 ? -0.972 -26.760 3.889 1.00 43.44 85 TRP A O 3
ATOM 4247 N N . GLN A 1 90 ? -3.090 -26.264 3.411 1.00 52.34 86 GLN A N 3
ATOM 4248 C CA . GLN A 1 90 ? -2.871 -26.237 1.994 1.00 23.14 86 GLN A CA 3
ATOM 4249 C C . GLN A 1 90 ? -3.036 -24.843 1.472 1.00 2.14 86 GLN A C 3
ATOM 4250 O O . GLN A 1 90 ? -3.962 -24.129 1.873 1.00 23.11 86 GLN A O 3
ATOM 4264 N N . VAL A 1 91 ? -2.152 -24.448 0.607 1.00 30.02 87 VAL A N 3
ATOM 4265 C CA . VAL A 1 91 ? -2.228 -23.154 -0.013 1.00 45.53 87 VAL A CA 3
ATOM 4266 C C . VAL A 1 91 ? -2.907 -23.316 -1.360 1.00 63.43 87 VAL A C 3
ATOM 4267 O O . VAL A 1 91 ? -2.326 -23.859 -2.301 1.00 33.15 87 VAL A O 3
ATOM 4280 N N . PHE A 1 92 ? -4.128 -22.904 -1.427 1.00 62.21 88 PHE A N 3
ATOM 4281 C CA . PHE A 1 92 ? -4.905 -22.970 -2.630 1.00 62.03 88 PHE A CA 3
ATOM 4282 C C . PHE A 1 92 ? -4.870 -21.606 -3.251 1.00 55.22 88 PHE A C 3
ATOM 4283 O O . PHE A 1 92 ? -4.968 -20.591 -2.542 1.00 22.14 88 PHE A O 3
ATOM 4300 N N . GLU A 1 93 ? -4.732 -21.552 -4.529 1.00 72.20 89 GLU A N 3
ATOM 4301 C CA . GLU A 1 93 ? -4.613 -20.290 -5.169 1.00 73.04 89 GLU A CA 3
ATOM 4302 C C . GLU A 1 93 ? -5.778 -19.974 -6.059 1.00 73.22 89 GLU A C 3
ATOM 4303 O O . GLU A 1 93 ? -6.560 -20.857 -6.426 1.00 11.55 89 GLU A O 3
ATOM 4315 N N . LEU A 1 94 ? -5.860 -18.706 -6.417 1.00 74.33 90 LEU A N 3
ATOM 4316 C CA . LEU A 1 94 ? -6.881 -18.178 -7.299 1.00 11.20 90 LEU A CA 3
ATOM 4317 C C . LEU A 1 94 ? -6.700 -18.751 -8.693 1.00 75.24 90 LEU A C 3
ATOM 4318 O O . LEU A 1 94 ? -5.638 -19.298 -9.020 1.00 11.13 90 LEU A O 3
ATOM 4334 N N . ALA A 1 95 ? -7.699 -18.621 -9.510 1.00 40.53 91 ALA A N 3
ATOM 4335 C CA . ALA A 1 95 ? -7.606 -19.080 -10.859 1.00 3.15 91 ALA A CA 3
ATOM 4336 C C . ALA A 1 95 ? -7.048 -17.960 -11.702 1.00 32.12 91 ALA A C 3
ATOM 4337 O O . ALA A 1 95 ? -7.775 -17.063 -12.147 1.00 44.11 91 ALA A O 3
ATOM 4344 N N . ALA A 1 96 ? -5.760 -17.960 -11.840 1.00 41.11 92 ALA A N 3
ATOM 4345 C CA . ALA A 1 96 ? -5.074 -16.930 -12.560 1.00 44.52 92 ALA A CA 3
ATOM 4346 C C . ALA A 1 96 ? -4.586 -17.465 -13.871 1.00 44.04 92 ALA A C 3
ATOM 4347 O O . ALA A 1 96 ? -3.911 -18.497 -13.908 1.00 52.40 92 ALA A O 3
ATOM 4354 N N . ASP A 1 97 ? -4.946 -16.807 -14.936 1.00 71.44 93 ASP A N 3
ATOM 4355 C CA . ASP A 1 97 ? -4.478 -17.184 -16.241 1.00 21.10 93 ASP A CA 3
ATOM 4356 C C . ASP A 1 97 ? -3.205 -16.416 -16.530 1.00 32.03 93 ASP A C 3
ATOM 4357 O O . ASP A 1 97 ? -3.205 -15.166 -16.415 1.00 73.15 93 ASP A O 3
ATOM 4366 N N . ALA A 1 5 ? 1.227 -3.659 -0.172 1.00 0.00 1 ALA A N 4
ATOM 4367 C CA . ALA A 1 5 ? -0.180 -3.569 0.184 1.00 71.14 1 ALA A CA 4
ATOM 4368 C C . ALA A 1 5 ? -1.045 -3.923 -1.008 1.00 25.33 1 ALA A C 4
ATOM 4369 O O . ALA A 1 5 ? -1.219 -3.122 -1.936 1.00 51.42 1 ALA A O 4
ATOM 4376 N N . SER A 1 6 ? -1.532 -5.128 -1.021 1.00 33.05 2 SER A N 4
ATOM 4377 C CA . SER A 1 6 ? -2.417 -5.597 -2.052 1.00 45.50 2 SER A CA 4
ATOM 4378 C C . SER A 1 6 ? -3.357 -6.615 -1.464 1.00 71.12 2 SER A C 4
ATOM 4379 O O . SER A 1 6 ? -3.020 -7.279 -0.468 1.00 52.45 2 SER A O 4
ATOM 4387 N N . GLU A 1 7 ? -4.527 -6.744 -2.027 1.00 53.24 3 GLU A N 4
ATOM 4388 C CA . GLU A 1 7 ? -5.434 -7.738 -1.561 1.00 64.21 3 GLU A CA 4
ATOM 4389 C C . GLU A 1 7 ? -5.229 -9.025 -2.288 1.00 45.11 3 GLU A C 4
ATOM 4390 O O . GLU A 1 7 ? -5.961 -9.392 -3.209 1.00 2.34 3 GLU A O 4
ATOM 4402 N N . ALA A 1 8 ? -4.175 -9.656 -1.923 1.00 13.12 4 ALA A N 4
ATOM 4403 C CA . ALA A 1 8 ? -3.832 -10.931 -2.436 1.00 44.31 4 ALA A CA 4
ATOM 4404 C C . ALA A 1 8 ? -4.279 -11.933 -1.428 1.00 32.23 4 ALA A C 4
ATOM 4405 O O . ALA A 1 8 ? -3.541 -12.291 -0.504 1.00 30.14 4 ALA A O 4
ATOM 4412 N N . GLU A 1 9 ? -5.520 -12.289 -1.531 1.00 60.13 5 GLU A N 4
ATOM 4413 C CA . GLU A 1 9 ? -6.119 -13.184 -0.603 1.00 22.43 5 GLU A CA 4
ATOM 4414 C C . GLU A 1 9 ? -5.757 -14.586 -0.989 1.00 62.32 5 GLU A C 4
ATOM 4415 O O . GLU A 1 9 ? -6.121 -15.062 -2.074 1.00 1.33 5 GLU A O 4
ATOM 4427 N N . GLN A 1 10 ? -5.046 -15.235 -0.132 1.00 24.24 6 GLN A N 4
ATOM 4428 C CA . GLN A 1 10 ? -4.618 -16.564 -0.367 1.00 72.41 6 GLN A CA 4
ATOM 4429 C C . GLN A 1 10 ? -5.493 -17.475 0.414 1.00 11.12 6 GLN A C 4
ATOM 4430 O O . GLN A 1 10 ? -5.926 -17.143 1.528 1.00 60.31 6 GLN A O 4
ATOM 4444 N N . ARG A 1 11 ? -5.785 -18.581 -0.162 1.00 24.32 7 ARG A N 4
ATOM 4445 C CA . ARG A 1 11 ? -6.698 -19.505 0.411 1.00 61.20 7 ARG A CA 4
ATOM 4446 C C . ARG A 1 11 ? -5.911 -20.521 1.167 1.00 2.23 7 ARG A C 4
ATOM 4447 O O . ARG A 1 11 ? -5.091 -21.217 0.600 1.00 65.14 7 ARG A O 4
ATOM 4468 N N . TYR A 1 12 ? -6.117 -20.600 2.417 1.00 75.23 8 TYR A N 4
ATOM 4469 C CA . TYR A 1 12 ? -5.415 -21.563 3.176 1.00 33.44 8 TYR A CA 4
ATOM 4470 C C . TYR A 1 12 ? -6.362 -22.651 3.523 1.00 43.41 8 TYR A C 4
ATOM 4471 O O . TYR A 1 12 ? -7.439 -22.396 4.049 1.00 1.31 8 TYR A O 4
ATOM 4489 N N . GLU A 1 13 ? -5.964 -23.842 3.206 1.00 64.43 9 GLU A N 4
ATOM 4490 C CA . GLU A 1 13 ? -6.752 -25.017 3.413 1.00 4.41 9 GLU A CA 4
ATOM 4491 C C . GLU A 1 13 ? -6.134 -25.760 4.577 1.00 33.11 9 GLU A C 4
ATOM 4492 O O . GLU A 1 13 ? -5.075 -26.389 4.430 1.00 61.31 9 GLU A O 4
ATOM 4504 N N . VAL A 1 14 ? -6.708 -25.606 5.727 1.00 10.13 10 VAL A N 4
ATOM 4505 C CA . VAL A 1 14 ? -6.226 -26.282 6.902 1.00 61.22 10 VAL A CA 4
ATOM 4506 C C . VAL A 1 14 ? -7.032 -27.551 7.061 1.00 21.14 10 VAL A C 4
ATOM 4507 O O . VAL A 1 14 ? -8.249 -27.505 7.186 1.00 42.34 10 VAL A O 4
ATOM 4520 N N . GLN A 1 15 ? -6.370 -28.662 7.019 1.00 71.14 11 GLN A N 4
ATOM 4521 C CA . GLN A 1 15 ? -7.030 -29.935 7.060 1.00 31.43 11 GLN A CA 4
ATOM 4522 C C . GLN A 1 15 ? -6.579 -30.682 8.308 1.00 35.53 11 GLN A C 4
ATOM 4523 O O . GLN A 1 15 ? -5.390 -30.909 8.504 1.00 34.44 11 GLN A O 4
ATOM 4537 N N . ILE A 1 16 ? -7.512 -31.021 9.149 1.00 5.04 12 ILE A N 4
ATOM 4538 C CA . ILE A 1 16 ? -7.211 -31.703 10.381 1.00 4.42 12 ILE A CA 4
ATOM 4539 C C . ILE A 1 16 ? -7.855 -33.080 10.374 1.00 33.23 12 ILE A C 4
ATOM 4540 O O . ILE A 1 16 ? -9.057 -33.202 10.167 1.00 14.13 12 ILE A O 4
ATOM 4556 N N . VAL A 1 17 ? -7.068 -34.099 10.582 1.00 42.32 13 VAL A N 4
ATOM 4557 C CA . VAL A 1 17 ? -7.599 -35.427 10.759 1.00 13.15 13 VAL A CA 4
ATOM 4558 C C . VAL A 1 17 ? -7.622 -35.686 12.245 1.00 64.22 13 VAL A C 4
ATOM 4559 O O . VAL A 1 17 ? -6.563 -35.835 12.877 1.00 33.41 13 VAL A O 4
ATOM 4572 N N . CYS A 1 18 ? -8.781 -35.680 12.810 1.00 74.35 14 CYS A N 4
ATOM 4573 C CA . CYS A 1 18 ? -8.919 -35.842 14.221 1.00 74.53 14 CYS A CA 4
ATOM 4574 C C . CYS A 1 18 ? -9.948 -36.887 14.534 1.00 53.42 14 CYS A C 4
ATOM 4575 O O . CYS A 1 18 ? -10.850 -37.122 13.742 1.00 24.41 14 CYS A O 4
ATOM 4583 N N . ARG A 1 19 ? -9.780 -37.538 15.647 1.00 4.13 15 ARG A N 4
ATOM 4584 C CA . ARG A 1 19 ? -10.740 -38.491 16.154 1.00 55.31 15 ARG A CA 4
ATOM 4585 C C . ARG A 1 19 ? -12.094 -37.770 16.304 1.00 4.43 15 ARG A C 4
ATOM 4586 O O . ARG A 1 19 ? -12.135 -36.636 16.783 1.00 4.40 15 ARG A O 4
ATOM 4607 N N . ALA A 1 20 ? -13.177 -38.430 15.903 1.00 44.13 16 ALA A N 4
ATOM 4608 C CA . ALA A 1 20 ? -14.507 -37.804 15.766 1.00 31.31 16 ALA A CA 4
ATOM 4609 C C . ALA A 1 20 ? -14.964 -37.086 17.021 1.00 52.43 16 ALA A C 4
ATOM 4610 O O . ALA A 1 20 ? -15.500 -35.980 16.960 1.00 52.32 16 ALA A O 4
ATOM 4617 N N . GLU A 1 21 ? -14.730 -37.697 18.134 1.00 62.44 17 GLU A N 4
ATOM 4618 C CA . GLU A 1 21 ? -15.104 -37.160 19.428 1.00 24.42 17 GLU A CA 4
ATOM 4619 C C . GLU A 1 21 ? -14.281 -35.911 19.816 1.00 15.42 17 GLU A C 4
ATOM 4620 O O . GLU A 1 21 ? -14.733 -35.081 20.604 1.00 23.13 17 GLU A O 4
ATOM 4632 N N . ASP A 1 22 ? -13.110 -35.754 19.230 1.00 45.01 18 ASP A N 4
ATOM 4633 C CA . ASP A 1 22 ? -12.226 -34.632 19.560 1.00 50.44 18 ASP A CA 4
ATOM 4634 C C . ASP A 1 22 ? -12.402 -33.465 18.621 1.00 43.12 18 ASP A C 4
ATOM 4635 O O . ASP A 1 22 ? -11.852 -32.373 18.859 1.00 70.52 18 ASP A O 4
ATOM 4644 N N . GLU A 1 23 ? -13.206 -33.679 17.582 1.00 12.01 19 GLU A N 4
ATOM 4645 C CA . GLU A 1 23 ? -13.544 -32.645 16.599 1.00 2.11 19 GLU A CA 4
ATOM 4646 C C . GLU A 1 23 ? -14.103 -31.409 17.282 1.00 54.24 19 GLU A C 4
ATOM 4647 O O . GLU A 1 23 ? -13.834 -30.286 16.859 1.00 44.01 19 GLU A O 4
ATOM 4659 N N . ILE A 1 24 ? -14.843 -31.640 18.365 1.00 31.15 20 ILE A N 4
ATOM 4660 C CA . ILE A 1 24 ? -15.435 -30.575 19.162 1.00 43.55 20 ILE A CA 4
ATOM 4661 C C . ILE A 1 24 ? -14.347 -29.583 19.595 1.00 44.55 20 ILE A C 4
ATOM 4662 O O . ILE A 1 24 ? -14.442 -28.377 19.339 1.00 5.44 20 ILE A O 4
ATOM 4678 N N . GLN A 1 25 ? -13.291 -30.120 20.196 1.00 63.21 21 GLN A N 4
ATOM 4679 C CA . GLN A 1 25 ? -12.170 -29.329 20.652 1.00 31.25 21 GLN A CA 4
ATOM 4680 C C . GLN A 1 25 ? -11.461 -28.691 19.489 1.00 65.43 21 GLN A C 4
ATOM 4681 O O . GLN A 1 25 ? -11.179 -27.513 19.523 1.00 53.34 21 GLN A O 4
ATOM 4695 N N . VAL A 1 26 ? -11.220 -29.465 18.445 1.00 1.12 22 VAL A N 4
ATOM 4696 C CA . VAL A 1 26 ? -10.523 -28.962 17.261 1.00 72.04 22 VAL A CA 4
ATOM 4697 C C . VAL A 1 26 ? -11.238 -27.740 16.669 1.00 40.24 22 VAL A C 4
ATOM 4698 O O . VAL A 1 26 ? -10.615 -26.676 16.485 1.00 61.54 22 VAL A O 4
ATOM 4711 N N . ARG A 1 27 ? -12.537 -27.869 16.440 1.00 31.04 23 ARG A N 4
ATOM 4712 C CA . ARG A 1 27 ? -13.328 -26.784 15.882 1.00 25.30 23 ARG A CA 4
ATOM 4713 C C . ARG A 1 27 ? -13.314 -25.587 16.825 1.00 54.51 23 ARG A C 4
ATOM 4714 O O . ARG A 1 27 ? -13.107 -24.443 16.397 1.00 74.02 23 ARG A O 4
ATOM 4735 N N . SER A 1 28 ? -13.507 -25.867 18.105 1.00 32.20 24 SER A N 4
ATOM 4736 C CA . SER A 1 28 ? -13.568 -24.847 19.118 1.00 22.42 24 SER A CA 4
ATOM 4737 C C . SER A 1 28 ? -12.234 -24.089 19.200 1.00 74.12 24 SER A C 4
ATOM 4738 O O . SER A 1 28 ? -12.214 -22.855 19.204 1.00 52.44 24 SER A O 4
ATOM 4746 N N . LEU A 1 29 ? -11.130 -24.824 19.218 1.00 72.33 25 LEU A N 4
ATOM 4747 C CA . LEU A 1 29 ? -9.804 -24.228 19.293 1.00 13.05 25 LEU A CA 4
ATOM 4748 C C . LEU A 1 29 ? -9.513 -23.350 18.091 1.00 4.45 25 LEU A C 4
ATOM 4749 O O . LEU A 1 29 ? -9.037 -22.214 18.249 1.00 35.11 25 LEU A O 4
ATOM 4765 N N . MET A 1 30 ? -9.830 -23.842 16.897 1.00 4.23 26 MET A N 4
ATOM 4766 C CA . MET A 1 30 ? -9.591 -23.071 15.677 1.00 35.41 26 MET A CA 4
ATOM 4767 C C . MET A 1 30 ? -10.387 -21.782 15.696 1.00 23.41 26 MET A C 4
ATOM 4768 O O . MET A 1 30 ? -9.851 -20.715 15.419 1.00 22.14 26 MET A O 4
ATOM 4782 N N . LEU A 1 31 ? -11.652 -21.890 16.081 1.00 74.22 27 LEU A N 4
ATOM 4783 C CA . LEU A 1 31 ? -12.552 -20.754 16.149 1.00 25.35 27 LEU A CA 4
ATOM 4784 C C . LEU A 1 31 ? -12.029 -19.713 17.148 1.00 62.11 27 LEU A C 4
ATOM 4785 O O . LEU A 1 31 ? -11.877 -18.534 16.810 1.00 24.02 27 LEU A O 4
ATOM 4801 N N . HIS A 1 32 ? -11.697 -20.166 18.351 1.00 40.43 28 HIS A N 4
ATOM 4802 C CA . HIS A 1 32 ? -11.172 -19.283 19.402 1.00 53.44 28 HIS A CA 4
ATOM 4803 C C . HIS A 1 32 ? -9.845 -18.647 19.008 1.00 23.22 28 HIS A C 4
ATOM 4804 O O . HIS A 1 32 ? -9.526 -17.538 19.443 1.00 53.41 28 HIS A O 4
ATOM 4818 N N . SER A 1 33 ? -9.092 -19.329 18.178 1.00 43.14 29 SER A N 4
ATOM 4819 C CA . SER A 1 33 ? -7.810 -18.831 17.714 1.00 64.40 29 SER A CA 4
ATOM 4820 C C . SER A 1 33 ? -7.938 -17.845 16.547 1.00 1.02 29 SER A C 4
ATOM 4821 O O . SER A 1 33 ? -6.950 -17.226 16.146 1.00 54.35 29 SER A O 4
ATOM 4829 N N . LEU A 1 34 ? -9.138 -17.707 15.987 1.00 34.13 30 LEU A N 4
ATOM 4830 C CA . LEU A 1 34 ? -9.335 -16.766 14.888 1.00 34.21 30 LEU A CA 4
ATOM 4831 C C . LEU A 1 34 ? -9.251 -15.333 15.392 1.00 54.22 30 LEU A C 4
ATOM 4832 O O . LEU A 1 34 ? -8.977 -14.406 14.619 1.00 51.43 30 LEU A O 4
ATOM 4848 N N . GLY A 1 35 ? -9.471 -15.164 16.692 1.00 73.31 31 GLY A N 4
ATOM 4849 C CA . GLY A 1 35 ? -9.359 -13.873 17.314 1.00 31.42 31 GLY A CA 4
ATOM 4850 C C . GLY A 1 35 ? -7.944 -13.351 17.232 1.00 4.11 31 GLY A C 4
ATOM 4851 O O . GLY A 1 35 ? -7.005 -14.037 17.662 1.00 51.41 31 GLY A O 4
ATOM 4855 N N . SER A 1 36 ? -7.793 -12.168 16.631 1.00 53.12 32 SER A N 4
ATOM 4856 C CA . SER A 1 36 ? -6.504 -11.488 16.441 1.00 2.42 32 SER A CA 4
ATOM 4857 C C . SER A 1 36 ? -5.642 -12.166 15.351 1.00 71.21 32 SER A C 4
ATOM 4858 O O . SER A 1 36 ? -4.418 -11.981 15.289 1.00 40.14 32 SER A O 4
ATOM 4866 N N . SER A 1 37 ? -6.286 -12.922 14.491 1.00 5.21 33 SER A N 4
ATOM 4867 C CA . SER A 1 37 ? -5.630 -13.534 13.367 1.00 34.24 33 SER A CA 4
ATOM 4868 C C . SER A 1 37 ? -6.194 -12.919 12.089 1.00 70.44 33 SER A C 4
ATOM 4869 O O . SER A 1 37 ? -7.407 -12.958 11.865 1.00 15.01 33 SER A O 4
ATOM 4877 N N . ASP A 1 38 ? -5.328 -12.329 11.275 1.00 53.15 34 ASP A N 4
ATOM 4878 C CA . ASP A 1 38 ? -5.739 -11.637 10.033 1.00 42.12 34 ASP A CA 4
ATOM 4879 C C . ASP A 1 38 ? -6.089 -12.587 8.892 1.00 0.22 34 ASP A C 4
ATOM 4880 O O . ASP A 1 38 ? -5.476 -12.559 7.817 1.00 32.24 34 ASP A O 4
ATOM 4889 N N . LEU A 1 39 ? -7.039 -13.448 9.141 1.00 51.33 35 LEU A N 4
ATOM 4890 C CA . LEU A 1 39 ? -7.550 -14.355 8.147 1.00 31.42 35 LEU A CA 4
ATOM 4891 C C . LEU A 1 39 ? -9.032 -14.431 8.322 1.00 53.03 35 LEU A C 4
ATOM 4892 O O . LEU A 1 39 ? -9.528 -14.329 9.444 1.00 72.54 35 LEU A O 4
ATOM 4908 N N . ARG A 1 40 ? -9.731 -14.601 7.252 1.00 51.25 36 ARG A N 4
ATOM 4909 C CA . ARG A 1 40 ? -11.164 -14.719 7.306 1.00 40.22 36 ARG A CA 4
ATOM 4910 C C . ARG A 1 40 ? -11.544 -16.151 7.001 1.00 65.33 36 ARG A C 4
ATOM 4911 O O . ARG A 1 40 ? -11.186 -16.680 5.943 1.00 11.13 36 ARG A O 4
ATOM 4932 N N . LEU A 1 41 ? -12.219 -16.781 7.922 1.00 43.13 37 LEU A N 4
ATOM 4933 C CA . LEU A 1 41 ? -12.659 -18.139 7.753 1.00 11.11 37 LEU A CA 4
ATOM 4934 C C . LEU A 1 41 ? -13.823 -18.164 6.794 1.00 5.25 37 LEU A C 4
ATOM 4935 O O . LEU A 1 41 ? -14.885 -17.607 7.076 1.00 24.31 37 LEU A O 4
ATOM 4951 N N . GLN A 1 42 ? -13.622 -18.783 5.669 1.00 73.51 38 GLN A N 4
ATOM 4952 C CA . GLN A 1 42 ? -14.645 -18.871 4.675 1.00 5.02 38 GLN A CA 4
ATOM 4953 C C . GLN A 1 42 ? -15.605 -19.962 5.047 1.00 50.33 38 GLN A C 4
ATOM 4954 O O . GLN A 1 42 ? -16.810 -19.736 5.165 1.00 11.21 38 GLN A O 4
ATOM 4968 N N . SER A 1 43 ? -15.083 -21.145 5.234 1.00 21.32 39 SER A N 4
ATOM 4969 C CA . SER A 1 43 ? -15.881 -22.279 5.600 1.00 60.51 39 SER A CA 4
ATOM 4970 C C . SER A 1 43 ? -15.054 -23.281 6.380 1.00 71.23 39 SER A C 4
ATOM 4971 O O . SER A 1 43 ? -13.853 -23.438 6.127 1.00 62.30 39 SER A O 4
ATOM 4979 N N . LEU A 1 44 ? -15.689 -23.911 7.326 1.00 21.23 40 LEU A N 4
ATOM 4980 C CA . LEU A 1 44 ? -15.091 -24.904 8.170 1.00 41.23 40 LEU A CA 4
ATOM 4981 C C . LEU A 1 44 ? -15.974 -26.137 8.117 1.00 15.25 40 LEU A C 4
ATOM 4982 O O . LEU A 1 44 ? -17.088 -26.132 8.640 1.00 21.13 40 LEU A O 4
ATOM 4998 N N . HIS A 1 45 ? -15.508 -27.162 7.455 1.00 4.43 41 HIS A N 4
ATOM 4999 C CA . HIS A 1 45 ? -16.306 -28.360 7.221 1.00 42.31 41 HIS A CA 4
ATOM 5000 C C . HIS A 1 45 ? -15.695 -29.559 7.908 1.00 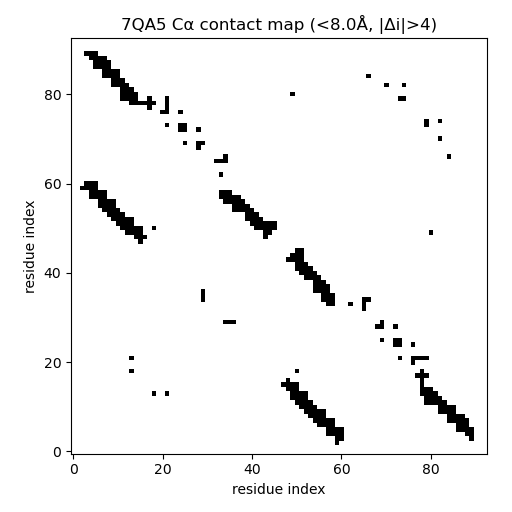1.31 41 HIS A C 4
ATOM 5001 O O . HIS A 1 45 ? -14.523 -29.850 7.718 1.00 4.23 41 HIS A O 4
ATOM 5015 N N . SER A 1 46 ? -16.467 -30.228 8.703 1.00 2.14 42 SER A N 4
ATOM 5016 C CA . SER A 1 46 ? -16.059 -31.461 9.305 1.00 71.04 42 SER A CA 4
ATOM 5017 C C . SER A 1 46 ? -16.637 -32.605 8.471 1.00 62.45 42 SER A C 4
ATOM 5018 O O . SER A 1 46 ? -17.852 -32.790 8.422 1.00 70.30 42 SER A O 4
ATOM 5026 N N . GLU A 1 47 ? -15.795 -33.316 7.769 1.00 41.01 43 GLU A N 4
ATOM 5027 C CA . GLU A 1 47 ? -16.261 -34.335 6.863 1.00 32.32 43 GLU A CA 4
ATOM 5028 C C . GLU A 1 47 ? -15.432 -35.589 7.043 1.00 3.15 43 GLU A C 4
ATOM 5029 O O . GLU A 1 47 ? -14.284 -35.523 7.401 1.00 34.43 43 GLU A O 4
ATOM 5041 N N . ASP A 1 48 ? -16.020 -36.716 6.853 1.00 14.10 44 ASP A N 4
ATOM 5042 C CA . ASP A 1 48 ? -15.272 -37.943 6.915 1.00 52.41 44 ASP A CA 4
ATOM 5043 C C . ASP A 1 48 ? -14.945 -38.383 5.500 1.00 53.10 44 ASP A C 4
ATOM 5044 O O . ASP A 1 48 ? -15.838 -38.467 4.631 1.00 63.50 44 ASP A O 4
ATOM 5053 N N . LEU A 1 49 ? -13.686 -38.588 5.230 1.00 1.25 45 LEU A N 4
ATOM 5054 C CA . LEU A 1 49 ? -13.264 -39.011 3.921 1.00 52.34 45 LEU A CA 4
ATOM 5055 C C . LEU A 1 49 ? -12.837 -40.454 3.961 1.00 45.25 45 LEU A C 4
ATOM 5056 O O . LEU A 1 49 ? -13.360 -41.278 3.219 1.00 14.43 45 LEU A O 4
ATOM 5072 N N . ASP A 1 50 ? -11.930 -40.773 4.849 1.00 32.10 46 ASP A N 4
ATOM 5073 C CA . ASP A 1 50 ? -11.450 -42.146 4.971 1.00 31.04 46 ASP A CA 4
ATOM 5074 C C . ASP A 1 50 ? -12.325 -42.986 5.861 1.00 43.33 46 ASP A C 4
ATOM 5075 O O . ASP A 1 50 ? -12.770 -44.059 5.468 1.00 24.50 46 ASP A O 4
ATOM 5084 N N . ASN A 1 51 ? -12.587 -42.506 7.049 1.00 34.23 47 ASN A N 4
ATOM 5085 C CA . ASN A 1 51 ? -13.309 -43.294 8.029 1.00 3.32 47 ASN A CA 4
ATOM 5086 C C . ASN A 1 51 ? -13.973 -42.358 9.026 1.00 5.10 47 ASN A C 4
ATOM 5087 O O . ASN A 1 51 ? -13.283 -41.570 9.636 1.00 23.32 47 ASN A O 4
ATOM 5098 N N . PRO A 1 52 ? -15.326 -42.444 9.198 1.00 20.42 48 PRO A N 4
ATOM 5099 C CA . PRO A 1 52 ? -16.125 -41.570 10.121 1.00 52.34 48 PRO A CA 4
ATOM 5100 C C . PRO A 1 52 ? -15.606 -41.512 11.560 1.00 41.34 48 PRO A C 4
ATOM 5101 O O . PRO A 1 52 ? -15.914 -40.577 12.297 1.00 62.23 48 PRO A O 4
ATOM 5112 N N . ALA A 1 53 ? -14.836 -42.518 11.955 1.00 11.24 49 ALA A N 4
ATOM 5113 C CA . ALA A 1 53 ? -14.185 -42.544 13.276 1.00 41.21 49 ALA A CA 4
ATOM 5114 C C . ALA A 1 53 ? -13.203 -41.369 13.416 1.00 11.42 49 ALA A C 4
ATOM 5115 O O . ALA A 1 53 ? -12.801 -40.983 14.529 1.00 51.23 49 ALA A O 4
ATOM 5122 N N . LYS A 1 54 ? -12.808 -40.829 12.289 1.00 32.51 50 LYS A N 4
ATOM 5123 C CA . LYS A 1 54 ? -11.959 -39.685 12.217 1.00 15.31 50 LYS A CA 4
ATOM 5124 C C . LYS A 1 54 ? -12.702 -38.627 11.434 1.00 44.31 50 LYS A C 4
ATOM 5125 O O . LYS A 1 54 ? -13.094 -38.857 10.291 1.00 40.23 50 LYS A O 4
ATOM 5144 N N . LEU A 1 55 ? -12.908 -37.507 12.016 1.00 55.03 51 LEU A N 4
ATOM 5145 C CA . LEU A 1 55 ? -13.514 -36.438 11.307 1.00 20.15 51 LEU A CA 4
ATOM 5146 C C . LEU A 1 55 ? -12.421 -35.592 10.743 1.00 52.23 51 LEU A C 4
ATOM 5147 O O . LEU A 1 55 ? -11.530 -35.120 11.479 1.00 20.11 51 LEU A O 4
ATOM 5163 N N . GLU A 1 56 ? -12.448 -35.429 9.466 1.00 71.42 52 GLU A N 4
ATOM 5164 C CA . GLU A 1 56 ? -11.447 -34.711 8.782 1.00 23.40 52 GLU A CA 4
ATOM 5165 C C . GLU A 1 56 ? -12.008 -33.337 8.488 1.00 21.44 52 GLU A C 4
ATOM 5166 O O . GLU A 1 56 ? -12.941 -33.157 7.706 1.00 72.12 52 GLU A O 4
ATOM 5178 N N . VAL A 1 57 ? -11.465 -32.392 9.154 1.00 71.13 53 VAL A N 4
ATOM 5179 C CA . VAL A 1 57 ? -11.969 -31.060 9.144 1.00 1.03 53 VAL A CA 4
ATOM 5180 C C . VAL A 1 57 ? -11.156 -30.206 8.198 1.00 11.31 53 VAL A C 4
ATOM 5181 O O . VAL A 1 57 ? -9.939 -30.270 8.206 1.00 73.12 53 VAL A O 4
ATOM 5194 N N . ARG A 1 58 ? -11.823 -29.467 7.358 1.00 63.45 54 ARG A N 4
ATOM 5195 C CA . ARG A 1 58 ? -11.168 -28.548 6.470 1.00 74.01 54 ARG A CA 4
ATOM 5196 C C . ARG A 1 58 ? -11.627 -27.160 6.749 1.00 31.21 54 ARG A C 4
ATOM 5197 O O . ARG A 1 58 ? -12.835 -26.906 6.871 1.00 22.04 54 ARG A O 4
ATOM 5218 N N . ALA A 1 59 ? -10.699 -26.287 6.861 1.00 54.32 55 ALA A N 4
ATOM 5219 C CA . ALA A 1 59 ? -10.970 -24.907 7.070 1.00 43.33 55 ALA A CA 4
ATOM 5220 C C . ALA A 1 59 ? -10.306 -24.097 5.995 1.00 3.32 55 ALA A C 4
ATOM 5221 O O . ALA A 1 59 ? -9.078 -24.101 5.884 1.00 74.45 55 ALA A O 4
ATOM 5228 N N . GLU A 1 60 ? -11.099 -23.436 5.194 1.00 42.51 56 GLU A N 4
ATOM 5229 C CA . GLU A 1 60 ? -10.574 -22.577 4.169 1.00 23.54 56 GLU A CA 4
ATOM 5230 C C . GLU A 1 60 ? -10.616 -21.158 4.680 1.00 63.13 56 GLU A C 4
ATOM 5231 O O . GLU A 1 60 ? -11.690 -20.650 5.040 1.00 54.52 56 GLU A O 4
ATOM 5243 N N . LEU A 1 61 ? -9.476 -20.544 4.777 1.00 2.53 57 LEU A N 4
ATOM 5244 C CA . LEU A 1 61 ? -9.389 -19.184 5.248 1.00 15.32 57 LEU A CA 4
ATOM 5245 C C . LEU A 1 61 ? -8.742 -18.316 4.198 1.00 2.42 57 LEU A C 4
ATOM 5246 O O . LEU A 1 61 ? -7.817 -18.752 3.518 1.00 31.42 57 LEU A O 4
ATOM 5262 N N . LEU A 1 62 ? -9.246 -17.118 4.035 1.00 24.20 58 LEU A N 4
ATOM 5263 C CA . LEU A 1 62 ? -8.620 -16.148 3.166 1.00 50.20 58 LEU A CA 4
ATOM 5264 C C . LEU A 1 62 ? -7.728 -15.268 4.000 1.00 2.05 58 LEU A C 4
ATOM 5265 O O . LEU A 1 62 ? -8.208 -14.567 4.900 1.00 44.13 58 LEU A O 4
ATOM 5281 N N . GLY A 1 63 ? -6.462 -15.330 3.742 1.00 45.20 59 GLY A N 4
ATOM 5282 C CA . GLY A 1 63 ? -5.514 -14.523 4.458 1.00 51.01 59 GLY A CA 4
ATOM 5283 C C . GLY A 1 63 ? -4.463 -14.030 3.521 1.00 63.51 59 GLY A C 4
ATOM 5284 O O . GLY A 1 63 ? -4.415 -14.464 2.376 1.00 32.24 59 GLY A O 4
ATOM 5288 N N . THR A 1 64 ? -3.632 -13.144 3.959 1.00 41.43 60 THR A N 4
ATOM 5289 C CA . THR A 1 64 ? -2.594 -12.640 3.112 1.00 73.51 60 THR A CA 4
ATOM 5290 C C . THR A 1 64 ? -1.367 -13.559 3.181 1.00 43.12 60 THR A C 4
ATOM 5291 O O . THR A 1 64 ? -1.173 -14.277 4.181 1.00 44.23 60 THR A O 4
ATOM 5302 N N . PRO A 1 65 ? -0.518 -13.581 2.127 1.00 71.42 61 PRO A N 4
ATOM 5303 C CA . PRO A 1 65 ? 0.675 -14.435 2.108 1.00 31.54 61 PRO A CA 4
ATOM 5304 C C . PRO A 1 65 ? 1.707 -13.970 3.136 1.00 30.52 61 PRO A C 4
ATOM 5305 O O . PRO A 1 65 ? 2.577 -14.726 3.549 1.00 4.15 61 PRO A O 4
ATOM 5316 N N . GLU A 1 66 ? 1.519 -12.745 3.597 1.00 44.13 62 GLU A N 4
ATOM 5317 C CA . GLU A 1 66 ? 2.411 -12.073 4.517 1.00 64.11 62 GLU A CA 4
ATOM 5318 C C . GLU A 1 66 ? 1.958 -12.284 5.975 1.00 35.13 62 GLU A C 4
ATOM 5319 O O . GLU A 1 66 ? 2.293 -11.500 6.866 1.00 5.35 62 GLU A O 4
ATOM 5331 N N . ALA A 1 67 ? 1.209 -13.352 6.212 1.00 14.20 63 ALA A N 4
ATOM 5332 C CA . ALA A 1 67 ? 0.738 -13.685 7.558 1.00 2.35 63 ALA A CA 4
ATOM 5333 C C . ALA A 1 67 ? 0.972 -15.198 7.934 1.00 72.25 63 ALA A C 4
ATOM 5334 O O . ALA A 1 67 ? 0.113 -15.799 8.589 1.00 64.30 63 ALA A O 4
ATOM 5341 N N . PRO A 1 68 ? 2.166 -15.825 7.615 1.00 11.04 64 PRO A N 4
ATOM 5342 C CA . PRO A 1 68 ? 2.396 -17.269 7.871 1.00 34.13 64 PRO A CA 4
ATOM 5343 C C . PRO A 1 68 ? 2.352 -17.639 9.365 1.00 15.31 64 PRO A C 4
ATOM 5344 O O . PRO A 1 68 ? 1.970 -18.764 9.726 1.00 74.03 64 PRO A O 4
ATOM 5355 N N . ALA A 1 69 ? 2.686 -16.682 10.229 1.00 53.14 65 ALA A N 4
ATOM 5356 C CA . ALA A 1 69 ? 2.721 -16.919 11.676 1.00 44.40 65 ALA A CA 4
ATOM 5357 C C . ALA A 1 69 ? 1.337 -17.237 12.225 1.00 20.32 65 ALA A C 4
ATOM 5358 O O . ALA A 1 69 ? 1.198 -17.973 13.198 1.00 15.33 65 ALA A O 4
ATOM 5365 N N . GLN A 1 70 ? 0.323 -16.707 11.578 1.00 45.02 66 GLN A N 4
ATOM 5366 C CA . GLN A 1 70 ? -1.052 -16.929 11.989 1.00 34.12 66 GLN A CA 4
ATOM 5367 C C . GLN A 1 70 ? -1.440 -18.370 11.723 1.00 43.40 66 GLN A C 4
ATOM 5368 O O . GLN A 1 70 ? -2.100 -19.016 12.544 1.00 31.32 66 GLN A O 4
ATOM 5382 N N . LEU A 1 71 ? -0.972 -18.887 10.599 1.00 42.11 67 LEU A N 4
ATOM 5383 C CA . LEU A 1 71 ? -1.202 -20.269 10.243 1.00 65.13 67 LEU A CA 4
ATOM 5384 C C . LEU A 1 71 ? -0.517 -21.173 11.236 1.00 53.25 67 LEU A C 4
ATOM 5385 O O . LEU A 1 71 ? -1.123 -22.109 11.739 1.00 42.05 67 LEU A O 4
ATOM 5401 N N . GLU A 1 72 ? 0.734 -20.855 11.560 1.00 54.42 68 GLU A N 4
ATOM 5402 C CA . GLU A 1 72 ? 1.476 -21.625 12.544 1.00 23.44 68 GLU A CA 4
ATOM 5403 C C . GLU A 1 72 ? 0.810 -21.591 13.906 1.00 11.24 68 GLU A C 4
ATOM 5404 O O . GLU A 1 72 ? 0.828 -22.580 14.626 1.00 21.11 68 GLU A O 4
ATOM 5416 N N . ARG A 1 73 ? 0.218 -20.458 14.251 1.00 43.13 69 ARG A N 4
ATOM 5417 C CA . ARG A 1 73 ? -0.533 -20.327 15.499 1.00 1.23 69 ARG A CA 4
ATOM 5418 C C . ARG A 1 73 ? -1.703 -21.309 15.507 1.00 0.12 69 ARG A C 4
ATOM 5419 O O . ARG A 1 73 ? -1.893 -22.053 16.466 1.00 72.44 69 ARG A O 4
ATOM 5440 N N . LEU A 1 74 ? -2.457 -21.323 14.423 1.00 1.14 70 LEU A N 4
ATOM 5441 C CA . LEU A 1 74 ? -3.600 -22.218 14.301 1.00 43.50 70 LEU A CA 4
ATOM 5442 C C . LEU A 1 74 ? -3.141 -23.678 14.356 1.00 34.02 70 LEU A C 4
ATOM 5443 O O . LEU A 1 74 ? -3.675 -24.484 15.134 1.00 65.40 70 LEU A O 4
ATOM 5459 N N . VAL A 1 75 ? -2.123 -23.992 13.569 1.00 60.24 71 VAL A N 4
ATOM 5460 C CA . VAL A 1 75 ? -1.589 -25.338 13.487 1.00 64.05 71 VAL A CA 4
ATOM 5461 C C . VAL A 1 75 ? -1.044 -25.817 14.837 1.00 55.40 71 VAL A C 4
ATOM 5462 O O . VAL A 1 75 ? -1.332 -26.947 15.255 1.00 63.41 71 VAL A O 4
ATOM 5475 N N . SER A 1 76 ? -0.311 -24.966 15.545 1.00 11.44 72 SER A N 4
ATOM 5476 C CA . SER A 1 76 ? 0.233 -25.360 16.829 1.00 1.55 72 SER A CA 4
ATOM 5477 C C . SER A 1 76 ? -0.888 -25.555 17.848 1.00 65.33 72 SER A C 4
ATOM 5478 O O . SER A 1 76 ? -0.879 -26.522 18.615 1.00 23.11 72 SER A O 4
ATOM 5486 N N . ARG A 1 77 ? -1.892 -24.677 17.789 1.00 2.13 73 ARG A N 4
ATOM 5487 C CA . ARG A 1 77 ? -3.036 -24.739 18.678 1.00 54.04 73 ARG A CA 4
ATOM 5488 C C . ARG A 1 77 ? -3.772 -26.069 18.513 1.00 54.13 73 ARG A C 4
ATOM 5489 O O . ARG A 1 77 ? -4.185 -26.682 19.501 1.00 13.15 73 ARG A O 4
ATOM 5510 N N . VAL A 1 78 ? -3.913 -26.512 17.279 1.00 23.20 74 VAL A N 4
ATOM 5511 C CA . VAL A 1 78 ? -4.544 -27.798 16.994 1.00 32.12 74 VAL A CA 4
ATOM 5512 C C . VAL A 1 78 ? -3.628 -28.952 17.426 1.00 43.44 74 VAL A C 4
ATOM 5513 O O . VAL A 1 78 ? -4.076 -29.915 18.029 1.00 30.42 74 VAL A O 4
ATOM 5526 N N . SER A 1 79 ? -2.342 -28.808 17.167 1.00 11.43 75 SER A N 4
ATOM 5527 C CA . SER A 1 79 ? -1.356 -29.840 17.493 1.00 61.32 75 SER A CA 4
ATOM 5528 C C . SER A 1 79 ? -1.217 -30.051 19.008 1.00 2.53 75 SER A C 4
ATOM 5529 O O . SER A 1 79 ? -0.793 -31.116 19.458 1.00 14.30 75 SER A O 4
ATOM 5537 N N . LEU A 1 80 ? -1.561 -29.039 19.786 1.00 42.10 76 LEU A N 4
ATOM 5538 C CA . LEU A 1 80 ? -1.535 -29.159 21.235 1.00 65.25 76 LEU A CA 4
ATOM 5539 C C . LEU A 1 80 ? -2.706 -30.007 21.742 1.00 22.21 76 LEU A C 4
ATOM 5540 O O . LEU A 1 80 ? -2.729 -30.420 22.902 1.00 45.11 76 LEU A O 4
ATOM 5556 N N . GLU A 1 81 ? -3.671 -30.262 20.884 1.00 14.11 77 GLU A N 4
ATOM 5557 C CA . GLU A 1 81 ? -4.790 -31.065 21.256 1.00 2.21 77 GLU A CA 4
ATOM 5558 C C . GLU A 1 81 ? -4.520 -32.539 20.939 1.00 64.24 77 GLU A C 4
ATOM 5559 O O . GLU A 1 81 ? -3.919 -32.882 19.911 1.00 3.31 77 GLU A O 4
ATOM 5571 N N . LYS A 1 82 ? -4.930 -33.379 21.845 1.00 72.51 78 LYS A N 4
ATOM 5572 C CA . LYS A 1 82 ? -4.818 -34.803 21.710 1.00 60.53 78 LYS A CA 4
ATOM 5573 C C . LYS A 1 82 ? -5.991 -35.348 20.924 1.00 73.42 78 LYS A C 4
ATOM 5574 O O . LYS A 1 82 ? -7.101 -34.842 21.036 1.00 3.31 78 LYS A O 4
ATOM 5593 N N . GLY A 1 83 ? -5.746 -36.342 20.115 1.00 33.33 79 GLY A N 4
ATOM 5594 C CA . GLY A 1 83 ? -6.806 -36.908 19.309 1.00 24.33 79 GLY A CA 4
ATOM 5595 C C . GLY A 1 83 ? -6.679 -36.469 17.878 1.00 53.42 79 GLY A C 4
ATOM 5596 O O . GLY A 1 83 ? -7.454 -36.875 17.010 1.00 62.12 79 GLY A O 4
ATOM 5600 N N . VAL A 1 84 ? -5.715 -35.620 17.641 1.00 23.43 80 VAL A N 4
ATOM 5601 C CA . VAL A 1 84 ? -5.405 -35.152 16.325 1.00 30.44 80 VAL A CA 4
ATOM 5602 C C . VAL A 1 84 ? -4.339 -36.061 15.755 1.00 44.20 80 VAL A C 4
ATOM 5603 O O . VAL A 1 84 ? -3.245 -36.160 16.307 1.00 44.51 80 VAL A O 4
ATOM 5616 N N . SER A 1 85 ? -4.660 -36.741 14.692 1.00 40.22 81 SER A N 4
ATOM 5617 C CA . SER A 1 85 ? -3.737 -37.659 14.090 1.00 53.43 81 SER A CA 4
ATOM 5618 C C . SER A 1 85 ? -2.733 -36.906 13.229 1.00 53.52 81 SER A C 4
ATOM 5619 O O . SER A 1 85 ? -1.534 -37.195 13.255 1.00 25.20 81 SER A O 4
ATOM 5627 N N . SER A 1 86 ? -3.225 -35.925 12.497 1.00 53.04 82 SER A N 4
ATOM 5628 C CA . SER A 1 86 ? -2.409 -35.145 11.614 1.00 21.15 82 SER A CA 4
ATOM 5629 C C . SER A 1 86 ? -3.111 -33.838 11.259 1.00 60.22 82 SER A C 4
ATOM 5630 O O . SER A 1 86 ? -4.351 -33.764 11.273 1.00 44.51 82 SER A O 4
ATOM 5638 N N . VAL A 1 87 ? -2.337 -32.824 10.969 1.00 33.31 83 VAL A N 4
ATOM 5639 C CA . VAL A 1 87 ? -2.855 -31.544 10.555 1.00 12.13 83 VAL A CA 4
ATOM 5640 C C . VAL A 1 87 ? -2.040 -31.037 9.368 1.00 42.15 83 VAL A C 4
ATOM 5641 O O . VAL A 1 87 ? -0.808 -31.087 9.376 1.00 14.03 83 VAL A O 4
ATOM 5654 N N . ARG A 1 88 ? -2.720 -30.630 8.339 1.00 5.44 84 ARG A N 4
ATOM 5655 C CA . ARG A 1 88 ? -2.095 -30.156 7.130 1.00 32.13 84 ARG A CA 4
ATOM 5656 C C . ARG A 1 88 ? -2.573 -28.759 6.883 1.00 74.15 84 ARG A C 4
ATOM 5657 O O . ARG A 1 88 ? -3.665 -28.403 7.307 1.00 3.22 84 ARG A O 4
ATOM 5678 N N . TRP A 1 89 ? -1.785 -27.979 6.222 1.00 23.35 85 TRP A N 4
ATOM 5679 C CA . TRP A 1 89 ? -2.247 -26.718 5.741 1.00 64.43 85 TRP A CA 4
ATOM 5680 C C . TRP A 1 89 ? -1.594 -26.470 4.414 1.00 42.22 85 TRP A C 4
ATOM 5681 O O . TRP A 1 89 ? -0.384 -26.711 4.241 1.00 43.44 85 TRP A O 4
ATOM 5702 N N . GLN A 1 90 ? -2.375 -26.045 3.479 1.00 52.34 86 GLN A N 4
ATOM 5703 C CA . GLN A 1 90 ? -1.921 -25.831 2.125 1.00 23.14 86 GLN A CA 4
ATOM 5704 C C . GLN A 1 90 ? -2.306 -24.446 1.698 1.00 2.14 86 GLN A C 4
ATOM 5705 O O . GLN A 1 90 ? -3.347 -23.933 2.120 1.00 23.11 86 GLN A O 4
ATOM 5719 N N . VAL A 1 91 ? -1.489 -23.844 0.896 1.00 30.02 87 VAL A N 4
ATOM 5720 C CA . VAL A 1 91 ? -1.735 -22.512 0.426 1.00 45.53 87 VAL A CA 4
ATOM 5721 C C . VAL A 1 91 ? -2.207 -22.575 -1.011 1.00 63.43 87 VAL A C 4
ATOM 5722 O O . VAL A 1 91 ? -1.436 -22.893 -1.916 1.00 33.15 87 VAL A O 4
ATOM 5735 N N . PHE A 1 92 ? -3.459 -22.329 -1.204 1.00 62.21 88 PHE A N 4
ATOM 5736 C CA . PHE A 1 92 ? -4.025 -22.277 -2.511 1.00 62.03 88 PHE A CA 4
ATOM 5737 C C . PHE A 1 92 ? -3.987 -20.881 -2.994 1.00 55.22 88 PHE A C 4
ATOM 5738 O O . PHE A 1 92 ? -4.458 -19.948 -2.321 1.00 22.14 88 PHE A O 4
ATOM 5755 N N . GLU A 1 93 ? -3.434 -20.738 -4.129 1.00 72.20 89 GLU A N 4
ATOM 5756 C CA . GLU A 1 93 ? -3.220 -19.477 -4.718 1.00 73.04 89 GLU A CA 4
ATOM 5757 C C . GLU A 1 93 ? -4.060 -19.391 -5.952 1.00 73.22 89 GLU A C 4
ATOM 5758 O O . GLU A 1 93 ? -4.722 -20.378 -6.324 1.00 11.55 89 GLU A O 4
ATOM 5770 N N . LEU A 1 94 ? -4.055 -18.259 -6.587 1.00 74.33 90 LEU A N 4
ATOM 5771 C CA . LEU A 1 94 ? -4.791 -18.101 -7.802 1.00 11.20 90 LEU A CA 4
ATOM 5772 C C . LEU A 1 94 ? -4.047 -18.801 -8.913 1.00 75.24 90 LEU A C 4
ATOM 5773 O O . LEU A 1 94 ? -2.823 -18.618 -9.071 1.00 11.13 90 LEU A O 4
ATOM 5789 N N . ALA A 1 95 ? -4.737 -19.658 -9.619 1.00 40.53 91 ALA A N 4
ATOM 5790 C CA . ALA A 1 95 ? -4.166 -20.305 -10.759 1.00 3.15 91 ALA A CA 4
ATOM 5791 C C . ALA A 1 95 ? -4.116 -19.288 -11.871 1.00 32.12 91 ALA A C 4
ATOM 5792 O O . ALA A 1 95 ? -5.158 -18.847 -12.373 1.00 44.11 91 ALA A O 4
ATOM 5799 N N . ALA A 1 96 ? -2.929 -18.865 -12.202 1.00 41.11 92 ALA A N 4
ATOM 5800 C CA . ALA A 1 96 ? -2.739 -17.837 -13.179 1.00 44.52 92 ALA A CA 4
ATOM 5801 C C . ALA A 1 96 ? -2.961 -18.369 -14.583 1.00 44.04 92 ALA A C 4
ATOM 5802 O O . ALA A 1 96 ? -2.087 -19.015 -15.173 1.00 52.40 92 ALA A O 4
ATOM 5809 N N . ASP A 1 97 ? -4.149 -18.175 -15.066 1.00 71.44 93 ASP A N 4
ATOM 5810 C CA . ASP A 1 97 ? -4.521 -18.534 -16.413 1.00 21.10 93 ASP A CA 4
ATOM 5811 C C . ASP A 1 97 ? -5.129 -17.321 -17.023 1.00 32.03 93 ASP A C 4
ATOM 5812 O O . ASP A 1 97 ? -4.408 -16.553 -17.681 1.00 73.15 93 ASP A O 4
ATOM 5821 N N . ALA A 1 5 ? -2.413 -3.624 0.614 1.00 0.00 1 ALA A N 5
ATOM 5822 C CA . ALA A 1 5 ? -1.089 -3.081 0.289 1.00 71.14 1 ALA A CA 5
ATOM 5823 C C . ALA A 1 5 ? -0.337 -4.058 -0.597 1.00 25.33 1 ALA A C 5
ATOM 5824 O O . ALA A 1 5 ? 0.211 -3.681 -1.626 1.00 51.42 1 ALA A O 5
ATOM 5831 N N . SER A 1 6 ? -0.289 -5.293 -0.197 1.00 33.05 2 SER A N 5
ATOM 5832 C CA . SER A 1 6 ? 0.313 -6.309 -0.991 1.00 45.50 2 SER A CA 5
ATOM 5833 C C . SER A 1 6 ? -0.789 -7.226 -1.506 1.00 71.12 2 SER A C 5
ATOM 5834 O O . SER A 1 6 ? -1.143 -8.220 -0.861 1.00 52.45 2 SER A O 5
ATOM 5842 N N . GLU A 1 7 ? -1.391 -6.853 -2.624 1.00 53.24 3 GLU A N 5
ATOM 5843 C CA . GLU A 1 7 ? -2.498 -7.615 -3.150 1.00 64.21 3 GLU A CA 5
ATOM 5844 C C . GLU A 1 7 ? -2.078 -8.839 -3.902 1.00 45.11 3 GLU A C 5
ATOM 5845 O O . GLU A 1 7 ? -1.848 -8.823 -5.112 1.00 2.34 3 GLU A O 5
ATOM 5857 N N . ALA A 1 8 ? -1.904 -9.853 -3.148 1.00 13.12 4 ALA A N 5
ATOM 5858 C CA . ALA A 1 8 ? -1.650 -11.174 -3.598 1.00 44.31 4 ALA A CA 5
ATOM 5859 C C . ALA A 1 8 ? -2.248 -12.062 -2.557 1.00 32.23 4 ALA A C 5
ATOM 5860 O O . ALA A 1 8 ? -1.568 -12.540 -1.658 1.00 30.14 4 ALA A O 5
ATOM 5867 N N . GLU A 1 9 ? -3.545 -12.169 -2.601 1.00 60.13 5 GLU A N 5
ATOM 5868 C CA . GLU A 1 9 ? -4.267 -12.892 -1.594 1.00 22.43 5 GLU A CA 5
ATOM 5869 C C . GLU A 1 9 ? -4.286 -14.356 -1.915 1.00 62.32 5 GLU A C 5
ATOM 5870 O O . GLU A 1 9 ? -4.292 -14.753 -3.085 1.00 1.33 5 GLU A O 5
ATOM 5882 N N . GLN A 1 10 ? -4.261 -15.147 -0.902 1.00 24.24 6 GLN A N 5
ATOM 5883 C CA . GLN A 1 10 ? -4.215 -16.561 -1.039 1.00 72.41 6 GLN A CA 5
ATOM 5884 C C . GLN A 1 10 ? -5.278 -17.172 -0.157 1.00 11.12 6 GLN A C 5
ATOM 5885 O O . GLN A 1 10 ? -5.798 -16.520 0.761 1.00 60.31 6 GLN A O 5
ATOM 5899 N N . ARG A 1 11 ? -5.614 -18.382 -0.434 1.00 24.32 7 ARG A N 5
ATOM 5900 C CA . ARG A 1 11 ? -6.637 -19.077 0.295 1.00 61.20 7 ARG A CA 5
ATOM 5901 C C . ARG A 1 11 ? -6.009 -20.254 1.004 1.00 2.23 7 ARG A C 5
ATOM 5902 O O . ARG A 1 11 ? -5.250 -21.007 0.413 1.00 65.14 7 ARG A O 5
ATOM 5923 N N . TYR A 1 12 ? -6.261 -20.374 2.261 1.00 75.23 8 TYR A N 5
ATOM 5924 C CA . TYR A 1 12 ? -5.656 -21.410 3.047 1.00 33.44 8 TYR A CA 5
ATOM 5925 C C . TYR A 1 12 ? -6.687 -22.406 3.488 1.00 43.41 8 TYR A C 5
ATOM 5926 O O . TYR A 1 12 ? -7.712 -22.031 4.046 1.00 1.31 8 TYR A O 5
ATOM 5944 N N . GLU A 1 13 ? -6.429 -23.657 3.239 1.00 64.43 9 GLU A N 5
ATOM 5945 C CA . GLU A 1 13 ? -7.281 -24.708 3.729 1.00 4.41 9 GLU A CA 5
ATOM 5946 C C . GLU A 1 13 ? -6.565 -25.489 4.785 1.00 33.11 9 GLU A C 5
ATOM 5947 O O . GLU A 1 13 ? -5.576 -26.178 4.509 1.00 61.31 9 GLU A O 5
ATOM 5959 N N . VAL A 1 14 ? -7.006 -25.316 5.987 1.00 10.13 10 VAL A N 5
ATOM 5960 C CA . VAL A 1 14 ? -6.476 -26.036 7.107 1.00 61.22 10 VAL A CA 5
ATOM 5961 C C . VAL A 1 14 ? -7.248 -27.327 7.194 1.00 21.14 10 VAL A C 5
ATOM 5962 O O . VAL A 1 14 ? -8.458 -27.303 7.356 1.00 42.34 10 VAL A O 5
ATOM 5975 N N . GLN A 1 15 ? -6.559 -28.416 7.032 1.00 71.14 11 GLN A N 5
ATOM 5976 C CA . GLN A 1 15 ? -7.158 -29.722 7.006 1.00 31.43 11 GLN A CA 5
ATOM 5977 C C . GLN A 1 15 ? -6.755 -30.483 8.231 1.00 35.53 11 GLN A C 5
ATOM 5978 O O . GLN A 1 15 ? -5.561 -30.788 8.433 1.00 34.44 11 GLN A O 5
ATOM 5992 N N . ILE A 1 16 ? -7.700 -30.779 9.051 1.00 5.04 12 ILE A N 5
ATOM 5993 C CA . ILE A 1 16 ? -7.417 -31.433 10.286 1.00 4.42 12 ILE A CA 5
ATOM 5994 C C . ILE A 1 16 ? -8.095 -32.783 10.346 1.00 33.23 12 ILE A C 5
ATOM 5995 O O . ILE A 1 16 ? -9.292 -32.866 10.555 1.00 14.13 12 ILE A O 5
ATOM 6011 N N . VAL A 1 17 ? -7.338 -33.825 10.162 1.00 42.32 13 VAL A N 5
ATOM 6012 C CA . VAL A 1 17 ? -7.866 -35.160 10.268 1.00 13.15 13 VAL A CA 5
ATOM 6013 C C . VAL A 1 17 ? -7.843 -35.532 11.737 1.00 64.22 13 VAL A C 5
ATOM 6014 O O . VAL A 1 17 ? -6.771 -35.802 12.309 1.00 33.41 13 VAL A O 5
ATOM 6027 N N . CYS A 1 18 ? -8.981 -35.494 12.351 1.00 74.35 14 CYS A N 5
ATOM 6028 C CA . CYS A 1 18 ? -9.092 -35.734 13.756 1.00 74.53 14 CYS A CA 5
ATOM 6029 C C . CYS A 1 18 ? -10.225 -36.688 14.066 1.00 53.42 14 CYS A C 5
ATOM 6030 O O . CYS A 1 18 ? -11.176 -36.792 13.319 1.00 24.41 14 CYS A O 5
ATOM 6038 N N . ARG A 1 19 ? -10.079 -37.403 15.143 1.00 4.13 15 ARG A N 5
ATOM 6039 C CA . ARG A 1 19 ? -11.091 -38.311 15.650 1.00 55.31 15 ARG A CA 5
ATOM 6040 C C . ARG A 1 19 ? -12.429 -37.567 15.857 1.00 4.43 15 ARG A C 5
ATOM 6041 O O . ARG A 1 19 ? -12.447 -36.450 16.349 1.00 4.40 15 ARG A O 5
ATOM 6062 N N . ALA A 1 20 ? -13.527 -38.224 15.499 1.00 44.13 16 ALA A N 5
ATOM 6063 C CA . ALA A 1 20 ? -14.887 -37.667 15.551 1.00 31.31 16 ALA A CA 5
ATOM 6064 C C . ALA A 1 20 ? -15.210 -37.144 16.922 1.00 52.43 16 ALA A C 5
ATOM 6065 O O . ALA A 1 20 ? -15.741 -36.054 17.086 1.00 52.32 16 ALA A O 5
ATOM 6072 N N . GLU A 1 21 ? -14.826 -37.908 17.892 1.00 62.44 17 GLU A N 5
ATOM 6073 C CA . GLU A 1 21 ? -15.068 -37.614 19.277 1.00 24.42 17 GLU A CA 5
ATOM 6074 C C . GLU A 1 21 ? -14.207 -36.460 19.778 1.00 15.42 17 GLU A C 5
ATOM 6075 O O . GLU A 1 21 ? -14.461 -35.915 20.836 1.00 23.13 17 GLU A O 5
ATOM 6087 N N . ASP A 1 22 ? -13.212 -36.085 19.010 1.00 45.01 18 ASP A N 5
ATOM 6088 C CA . ASP A 1 22 ? -12.306 -35.021 19.410 1.00 50.44 18 ASP A CA 5
ATOM 6089 C C . ASP A 1 22 ? -12.461 -33.798 18.528 1.00 43.12 18 ASP A C 5
ATOM 6090 O O . ASP A 1 22 ? -11.871 -32.747 18.807 1.00 70.52 18 ASP A O 5
ATOM 6099 N N . GLU A 1 23 ? -13.295 -33.930 17.485 1.00 12.01 19 GLU A N 5
ATOM 6100 C CA . GLU A 1 23 ? -13.574 -32.850 16.532 1.00 2.11 19 GLU A CA 5
ATOM 6101 C C . GLU A 1 23 ? -14.055 -31.611 17.255 1.00 54.24 19 GLU A C 5
ATOM 6102 O O . GLU A 1 23 ? -13.596 -30.511 16.972 1.00 44.01 19 GLU A O 5
ATOM 6114 N N . ILE A 1 24 ? -14.925 -31.817 18.232 1.00 31.15 20 ILE A N 5
ATOM 6115 C CA . ILE A 1 24 ? -15.504 -30.738 19.010 1.00 43.55 20 ILE A CA 5
ATOM 6116 C C . ILE A 1 24 ? -14.407 -29.912 19.697 1.00 44.55 20 ILE A C 5
ATOM 6117 O O . ILE A 1 24 ? -14.413 -28.679 19.632 1.00 5.44 20 ILE A O 5
ATOM 6133 N N . GLN A 1 25 ? -13.437 -30.599 20.290 1.00 63.21 21 GLN A N 5
ATOM 6134 C CA . GLN A 1 25 ? -12.345 -29.945 20.982 1.00 31.25 21 GLN A CA 5
ATOM 6135 C C . GLN A 1 25 ? -11.487 -29.170 19.993 1.00 65.43 21 GLN A C 5
ATOM 6136 O O . GLN A 1 25 ? -11.270 -27.963 20.150 1.00 53.34 21 GLN A O 5
ATOM 6150 N N . VAL A 1 26 ? -11.053 -29.860 18.952 1.00 1.12 22 VAL A N 5
ATOM 6151 C CA . VAL A 1 26 ? -10.186 -29.280 17.930 1.00 72.04 22 VAL A CA 5
ATOM 6152 C C . VAL A 1 26 ? -10.847 -28.055 17.276 1.00 40.24 22 VAL A C 5
ATOM 6153 O O . VAL A 1 26 ? -10.222 -26.987 17.135 1.00 61.54 22 VAL A O 5
ATOM 6166 N N . ARG A 1 27 ? -12.111 -28.202 16.930 1.00 31.04 23 ARG A N 5
ATOM 6167 C CA . ARG A 1 27 ? -12.874 -27.150 16.287 1.00 25.30 23 ARG A CA 5
ATOM 6168 C C . ARG A 1 27 ? -13.041 -25.960 17.230 1.00 54.51 23 ARG A C 5
ATOM 6169 O O . ARG A 1 27 ? -12.942 -24.807 16.805 1.00 74.02 23 ARG A O 5
ATOM 6190 N N . SER A 1 28 ? -13.255 -26.249 18.509 1.00 32.20 24 SER A N 5
ATOM 6191 C CA . SER A 1 28 ? -13.408 -25.226 19.522 1.00 22.42 24 SER A CA 5
ATOM 6192 C C . SER A 1 28 ? -12.129 -24.380 19.623 1.00 74.12 24 SER A C 5
ATOM 6193 O O . SER A 1 28 ? -12.194 -23.135 19.651 1.00 52.44 24 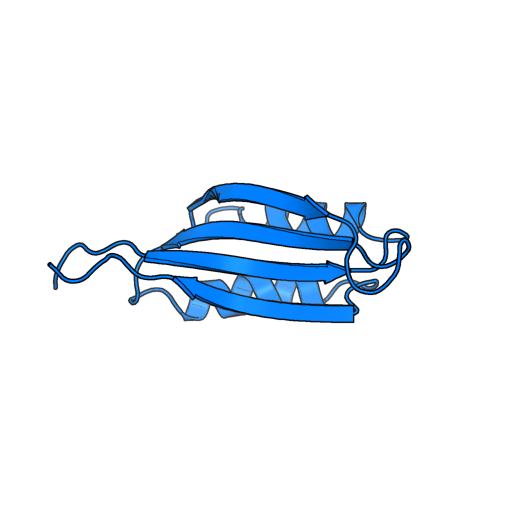SER A O 5
ATOM 6201 N N . LEU A 1 29 ? -10.970 -25.043 19.650 1.00 72.33 25 LEU A N 5
ATOM 6202 C CA . LEU A 1 29 ? -9.701 -24.326 19.699 1.00 13.05 25 LEU A CA 5
ATOM 6203 C C . LEU A 1 29 ? -9.506 -23.476 18.469 1.00 4.45 25 LEU A C 5
ATOM 6204 O O . LEU A 1 29 ? -9.176 -22.297 18.586 1.00 35.11 25 LEU A O 5
ATOM 6220 N N . MET A 1 30 ? -9.755 -24.059 17.299 1.00 4.23 26 MET A N 5
ATOM 6221 C CA . MET A 1 30 ? -9.641 -23.342 16.023 1.00 35.41 26 MET A CA 5
ATOM 6222 C C . MET A 1 30 ? -10.484 -22.090 16.018 1.00 23.41 26 MET A C 5
ATOM 6223 O O . MET A 1 30 ? -10.000 -21.020 15.693 1.00 22.14 26 MET A O 5
ATOM 6237 N N . LEU A 1 31 ? -11.726 -22.236 16.433 1.00 74.22 27 LEU A N 5
ATOM 6238 C CA . LEU A 1 31 ? -12.684 -21.144 16.473 1.00 25.35 27 LEU A CA 5
ATOM 6239 C C . LEU A 1 31 ? -12.174 -20.015 17.374 1.00 62.11 27 LEU A C 5
ATOM 6240 O O . LEU A 1 31 ? -12.052 -18.861 16.932 1.00 24.02 27 LEU A O 5
ATOM 6256 N N . HIS A 1 32 ? -11.828 -20.352 18.606 1.00 40.43 28 HIS A N 5
ATOM 6257 C CA . HIS A 1 32 ? -11.363 -19.354 19.571 1.00 53.44 28 HIS A CA 5
ATOM 6258 C C . HIS A 1 32 ? -10.040 -18.722 19.161 1.00 23.22 28 HIS A C 5
ATOM 6259 O O . HIS A 1 32 ? -9.755 -17.573 19.513 1.00 53.41 28 HIS A O 5
ATOM 6273 N N . SER A 1 33 ? -9.262 -19.443 18.394 1.00 43.14 29 SER A N 5
ATOM 6274 C CA . SER A 1 33 ? -7.984 -18.959 17.928 1.00 64.40 29 SER A CA 5
ATOM 6275 C C . SER A 1 33 ? -8.112 -18.051 16.694 1.00 1.02 29 SER A C 5
ATOM 6276 O O . SER A 1 33 ? -7.144 -17.425 16.302 1.00 54.35 29 SER A O 5
ATOM 6284 N N . LEU A 1 34 ? -9.312 -17.973 16.087 1.00 34.13 30 LEU A N 5
ATOM 6285 C CA . LEU A 1 34 ? -9.506 -17.127 14.886 1.00 34.21 30 LEU A CA 5
ATOM 6286 C C . LEU A 1 34 ? -9.456 -15.629 15.221 1.00 54.22 30 LEU A C 5
ATOM 6287 O O . LEU A 1 34 ? -9.464 -14.769 14.323 1.00 51.43 30 LEU A O 5
ATOM 6303 N N . GLY A 1 35 ? -9.425 -15.322 16.496 1.00 73.31 31 GLY A N 5
ATOM 6304 C CA . GLY A 1 35 ? -9.333 -13.957 16.929 1.00 31.42 31 GLY A CA 5
ATOM 6305 C C . GLY A 1 35 ? -7.903 -13.479 16.871 1.00 4.11 31 GLY A C 5
ATOM 6306 O O . GLY A 1 35 ? -6.988 -14.244 17.183 1.00 51.41 31 GLY A O 5
ATOM 6310 N N . SER A 1 36 ? -7.710 -12.233 16.432 1.00 53.12 32 SER A N 5
ATOM 6311 C CA . SER A 1 36 ? -6.386 -11.603 16.303 1.00 2.42 32 SER A CA 5
ATOM 6312 C C . SER A 1 36 ? -5.618 -12.152 15.078 1.00 71.21 32 SER A C 5
ATOM 6313 O O . SER A 1 36 ? -4.434 -11.875 14.890 1.00 40.14 32 SER A O 5
ATOM 6321 N N . SER A 1 37 ? -6.310 -12.897 14.248 1.00 5.21 33 SER A N 5
ATOM 6322 C CA . SER A 1 37 ? -5.751 -13.436 13.045 1.00 34.24 33 SER A CA 5
ATOM 6323 C C . SER A 1 37 ? -6.287 -12.649 11.843 1.00 70.44 33 SER A C 5
ATOM 6324 O O . SER A 1 37 ? -7.487 -12.389 11.761 1.00 15.01 33 SER A O 5
ATOM 6332 N N . ASP A 1 38 ? -5.413 -12.266 10.917 1.00 53.15 34 ASP A N 5
ATOM 6333 C CA . ASP A 1 38 ? -5.831 -11.490 9.718 1.00 42.12 34 ASP A CA 5
ATOM 6334 C C . ASP A 1 38 ? -6.340 -12.385 8.607 1.00 0.22 34 ASP A C 5
ATOM 6335 O O . ASP A 1 38 ? -6.274 -12.035 7.428 1.00 32.24 34 ASP A O 5
ATOM 6344 N N . LEU A 1 39 ? -6.866 -13.512 8.973 1.00 51.33 35 LEU A N 5
ATOM 6345 C CA . LEU A 1 39 ? -7.385 -14.453 8.025 1.00 31.42 35 LEU A CA 5
ATOM 6346 C C . LEU A 1 39 ? -8.895 -14.492 8.154 1.00 53.03 35 LEU A C 5
ATOM 6347 O O . LEU A 1 39 ? -9.425 -14.666 9.257 1.00 72.54 35 LEU A O 5
ATOM 6363 N N . ARG A 1 40 ? -9.580 -14.310 7.056 1.00 51.25 36 ARG A N 5
ATOM 6364 C CA . ARG A 1 40 ? -11.016 -14.333 7.040 1.00 40.22 36 ARG A CA 5
ATOM 6365 C C . ARG A 1 40 ? -11.505 -15.742 6.810 1.00 65.33 36 ARG A C 5
ATOM 6366 O O . ARG A 1 40 ? -11.211 -16.337 5.772 1.00 11.13 36 ARG A O 5
ATOM 6387 N N . LEU A 1 41 ? -12.208 -16.281 7.772 1.00 43.13 37 LEU A N 5
ATOM 6388 C CA . LEU A 1 41 ? -12.775 -17.597 7.648 1.00 11.11 37 LEU A CA 5
ATOM 6389 C C . LEU A 1 41 ? -13.934 -17.554 6.683 1.00 5.25 37 LEU A C 5
ATOM 6390 O O . LEU A 1 41 ? -14.869 -16.775 6.864 1.00 24.31 37 LEU A O 5
ATOM 6406 N N . GLN A 1 42 ? -13.864 -18.357 5.667 1.00 73.51 38 GLN A N 5
ATOM 6407 C CA . GLN A 1 42 ? -14.931 -18.443 4.714 1.00 5.02 38 GLN A CA 5
ATOM 6408 C C . GLN A 1 42 ? -15.958 -19.425 5.221 1.00 50.33 38 GLN A C 5
ATOM 6409 O O . GLN A 1 42 ? -17.106 -19.065 5.478 1.00 11.21 38 GLN A O 5
ATOM 6423 N N . SER A 1 43 ? -15.533 -20.654 5.385 1.00 21.32 39 SER A N 5
ATOM 6424 C CA . SER A 1 43 ? -16.329 -21.730 5.935 1.00 60.51 39 SER A CA 5
ATOM 6425 C C . SER A 1 43 ? -15.396 -22.866 6.319 1.00 71.23 39 SER A C 5
ATOM 6426 O O . SER A 1 43 ? -14.260 -22.946 5.807 1.00 62.30 39 SER A O 5
ATOM 6434 N N . LEU A 1 44 ? -15.831 -23.702 7.223 1.00 21.23 40 LEU A N 5
ATOM 6435 C CA . LEU A 1 44 ? -15.073 -24.843 7.629 1.00 41.23 40 LEU A CA 5
ATOM 6436 C C . LEU A 1 44 ? -16.021 -26.011 7.739 1.00 15.25 40 LEU A C 5
ATOM 6437 O O . LEU A 1 44 ? -17.166 -25.838 8.161 1.00 21.13 40 LEU A O 5
ATOM 6453 N N . HIS A 1 45 ? -15.589 -27.165 7.321 1.00 4.43 41 HIS A N 5
ATOM 6454 C CA . HIS A 1 45 ? -16.455 -28.331 7.290 1.00 42.31 41 HIS A CA 5
ATOM 6455 C C . HIS A 1 45 ? -15.731 -29.533 7.850 1.00 1.31 41 HIS A C 5
ATOM 6456 O O . HIS A 1 45 ? -14.588 -29.783 7.493 1.00 4.23 41 HIS A O 5
ATOM 6470 N N . SER A 1 46 ? -16.376 -30.243 8.736 1.00 2.14 42 SER A N 5
ATOM 6471 C CA . SER A 1 46 ? -15.837 -31.464 9.276 1.00 71.04 42 SER A CA 5
ATOM 6472 C C . SER A 1 46 ? -16.418 -32.635 8.487 1.00 62.45 42 SER A C 5
ATOM 6473 O O . SER A 1 46 ? -17.603 -32.956 8.618 1.00 70.30 42 SER A O 5
ATOM 6481 N N . GLU A 1 47 ? -15.621 -33.237 7.645 1.00 41.01 43 GLU A N 5
ATOM 6482 C CA . GLU A 1 47 ? -16.091 -34.324 6.807 1.00 32.32 43 GLU A CA 5
ATOM 6483 C C . GLU A 1 47 ? -15.186 -35.531 7.008 1.00 3.15 43 GLU A C 5
ATOM 6484 O O . GLU A 1 47 ? -13.989 -35.388 7.052 1.00 34.43 43 GLU A O 5
ATOM 6496 N N . ASP A 1 48 ? -15.750 -36.702 7.153 1.00 14.10 44 ASP A N 5
ATOM 6497 C CA . ASP A 1 48 ? -14.940 -37.906 7.343 1.00 52.41 44 ASP A CA 5
ATOM 6498 C C . ASP A 1 48 ? -14.602 -38.525 5.996 1.00 53.10 44 ASP A C 5
ATOM 6499 O O . ASP A 1 48 ? -15.491 -38.810 5.188 1.00 63.50 44 ASP A O 5
ATOM 6508 N N . LEU A 1 49 ? -13.322 -38.675 5.720 1.00 1.25 45 LEU A N 5
ATOM 6509 C CA . LEU A 1 49 ? -12.887 -39.224 4.442 1.00 52.34 45 LEU A CA 5
ATOM 6510 C C . LEU A 1 49 ? -12.360 -40.644 4.573 1.00 45.25 45 LEU A C 5
ATOM 6511 O O . LEU A 1 49 ? -13.036 -41.590 4.171 1.00 14.43 45 LEU A O 5
ATOM 6527 N N . ASP A 1 50 ? -11.188 -40.786 5.177 1.00 32.10 46 ASP A N 5
ATOM 6528 C CA . ASP A 1 50 ? -10.485 -42.085 5.286 1.00 31.04 46 ASP A CA 5
ATOM 6529 C C . ASP A 1 50 ? -11.264 -43.062 6.104 1.00 43.33 46 ASP A C 5
ATOM 6530 O O . ASP A 1 50 ? -11.565 -44.171 5.671 1.00 24.50 46 ASP A O 5
ATOM 6539 N N . ASN A 1 51 ? -11.602 -42.643 7.272 1.00 34.23 47 ASN A N 5
ATOM 6540 C CA . ASN A 1 51 ? -12.264 -43.479 8.226 1.00 3.32 47 ASN A CA 5
ATOM 6541 C C . ASN A 1 51 ? -13.339 -42.647 8.860 1.00 5.10 47 ASN A C 5
ATOM 6542 O O . ASN A 1 51 ? -13.093 -41.489 9.148 1.00 23.32 47 ASN A O 5
ATOM 6553 N N . PRO A 1 52 ? -14.536 -43.197 9.079 1.00 20.42 48 PRO A N 5
ATOM 6554 C CA . PRO A 1 52 ? -15.658 -42.461 9.682 1.00 52.34 48 PRO A CA 5
ATOM 6555 C C . PRO A 1 52 ? -15.360 -41.913 11.084 1.00 41.34 48 PRO A C 5
ATOM 6556 O O . PRO A 1 52 ? -16.039 -41.008 11.558 1.00 62.23 48 PRO A O 5
ATOM 6567 N N . ALA A 1 53 ? -14.354 -42.458 11.746 1.00 11.24 49 ALA A N 5
ATOM 6568 C CA . ALA A 1 53 ? -13.984 -41.986 13.062 1.00 41.21 49 ALA A CA 5
ATOM 6569 C C . ALA A 1 53 ? -12.999 -40.835 12.964 1.00 11.42 49 ALA A C 5
ATOM 6570 O O . ALA A 1 53 ? -12.639 -40.250 13.969 1.00 51.23 49 ALA A O 5
ATOM 6577 N N . LYS A 1 54 ? -12.533 -40.548 11.764 1.00 32.51 50 LYS A N 5
ATOM 6578 C CA . LYS A 1 54 ? -11.638 -39.433 11.527 1.00 15.31 50 LYS A CA 5
ATOM 6579 C C . LYS A 1 54 ? -12.278 -38.404 10.606 1.00 44.31 50 LYS A C 5
ATOM 6580 O O . LYS A 1 54 ? -12.421 -38.614 9.399 1.00 40.23 50 LYS A O 5
ATOM 6599 N N . LEU A 1 55 ? -12.642 -37.314 11.184 1.00 55.03 51 LEU A N 5
ATOM 6600 C CA . LEU A 1 55 ? -13.232 -36.205 10.495 1.00 20.15 51 LEU A CA 5
ATOM 6601 C C . LEU A 1 55 ? -12.138 -35.259 10.118 1.00 52.23 51 LEU A C 5
ATOM 6602 O O . LEU A 1 55 ? -11.266 -34.953 10.932 1.00 20.11 51 LEU A O 5
ATOM 6618 N N . GLU A 1 56 ? -12.171 -34.819 8.921 1.00 71.42 52 GLU A N 5
ATOM 6619 C CA . GLU A 1 56 ? -11.225 -33.903 8.421 1.00 23.40 52 GLU A CA 5
ATOM 6620 C C . GLU A 1 56 ? -11.922 -32.576 8.445 1.00 21.44 52 GLU A C 5
ATOM 6621 O O . GLU A 1 56 ? -12.936 -32.364 7.767 1.00 72.12 52 GLU A O 5
ATOM 6633 N N . VAL A 1 57 ? -11.453 -31.766 9.313 1.00 71.13 53 VAL A N 5
ATOM 6634 C CA . VAL A 1 57 ? -11.987 -30.451 9.531 1.00 1.03 53 VAL A CA 5
ATOM 6635 C C . VAL A 1 57 ? -11.252 -29.530 8.630 1.00 11.31 53 VAL A C 5
ATOM 6636 O O . VAL A 1 57 ? -10.097 -29.189 8.876 1.00 73.12 53 VAL A O 5
ATOM 6649 N N . ARG A 1 58 ? -11.913 -29.153 7.607 1.00 63.45 54 ARG A N 5
ATOM 6650 C CA . ARG A 1 58 ? -11.338 -28.400 6.564 1.00 74.01 54 ARG A CA 5
ATOM 6651 C C . ARG A 1 58 ? -11.823 -26.977 6.658 1.00 31.21 54 ARG A C 5
ATOM 6652 O O . ARG A 1 58 ? -12.995 -26.688 6.404 1.00 22.04 54 ARG A O 5
ATOM 6673 N N . ALA A 1 59 ? -10.947 -26.108 7.064 1.00 54.32 55 ALA A N 5
ATOM 6674 C CA . ALA A 1 59 ? -11.268 -24.718 7.240 1.00 43.33 55 ALA A CA 5
ATOM 6675 C C . ALA A 1 59 ? -10.590 -23.879 6.182 1.00 3.32 55 ALA A C 5
ATOM 6676 O O . ALA A 1 59 ? -9.365 -23.897 6.068 1.00 74.45 55 ALA A O 5
ATOM 6683 N N . GLU A 1 60 ? -11.375 -23.160 5.408 1.00 42.51 56 GLU A N 5
ATOM 6684 C CA . GLU A 1 60 ? -10.842 -22.307 4.371 1.00 23.54 56 GLU A CA 5
ATOM 6685 C C . GLU A 1 60 ? -10.844 -20.860 4.836 1.00 63.13 56 GLU A C 5
ATOM 6686 O O . GLU A 1 60 ? -11.899 -20.304 5.195 1.00 54.52 56 GLU A O 5
ATOM 6698 N N . LEU A 1 61 ? -9.681 -20.272 4.870 1.00 2.53 57 LEU A N 5
ATOM 6699 C CA . LEU A 1 61 ? -9.524 -18.898 5.268 1.00 15.32 57 LEU A CA 5
ATOM 6700 C C . LEU A 1 61 ? -8.812 -18.125 4.162 1.00 2.42 57 LEU A C 5
ATOM 6701 O O . LEU A 1 61 ? -7.887 -18.642 3.542 1.00 31.42 57 LEU A O 5
ATOM 6717 N N . LEU A 1 62 ? -9.245 -16.916 3.908 1.00 24.20 58 LEU A N 5
ATOM 6718 C CA . LEU A 1 62 ? -8.596 -16.058 2.924 1.00 50.20 58 LEU A CA 5
ATOM 6719 C C . LEU A 1 62 ? -7.636 -15.124 3.636 1.00 2.05 58 LEU A C 5
ATOM 6720 O O . LEU A 1 62 ? -7.953 -14.618 4.732 1.00 44.13 58 LEU A O 5
ATOM 6736 N N . GLY A 1 63 ? -6.491 -14.884 3.053 1.00 45.20 59 GLY A N 5
ATOM 6737 C CA . GLY A 1 63 ? -5.554 -13.980 3.650 1.00 51.01 59 GLY A CA 5
ATOM 6738 C C . GLY A 1 63 ? -4.378 -13.724 2.763 1.00 63.51 59 GLY A C 5
ATOM 6739 O O . GLY A 1 63 ? -4.409 -14.043 1.582 1.00 32.24 59 GLY A O 5
ATOM 6743 N N . THR A 1 64 ? -3.351 -13.163 3.315 1.00 41.43 60 THR A N 5
ATOM 6744 C CA . THR A 1 64 ? -2.162 -12.864 2.570 1.00 73.51 60 THR A CA 5
ATOM 6745 C C . THR A 1 64 ? -0.985 -13.731 3.051 1.00 43.12 60 THR A C 5
ATOM 6746 O O . THR A 1 64 ? -1.017 -14.274 4.176 1.00 44.23 60 THR A O 5
ATOM 6757 N N . PRO A 1 65 ? 0.065 -13.896 2.211 1.00 71.42 61 PRO A N 5
ATOM 6758 C CA . PRO A 1 65 ? 1.270 -14.679 2.562 1.00 31.54 61 PRO A CA 5
ATOM 6759 C C . PRO A 1 65 ? 2.080 -14.055 3.710 1.00 30.52 61 PRO A C 5
ATOM 6760 O O . PRO A 1 65 ? 3.010 -14.663 4.240 1.00 4.15 61 PRO A O 5
ATOM 6771 N N . GLU A 1 66 ? 1.709 -12.846 4.102 1.00 44.13 62 GLU A N 5
ATOM 6772 C CA . GLU A 1 66 ? 2.394 -12.143 5.172 1.00 64.11 62 GLU A CA 5
ATOM 6773 C C . GLU A 1 66 ? 1.739 -12.442 6.525 1.00 35.13 62 GLU A C 5
ATOM 6774 O O . GLU A 1 66 ? 1.996 -11.759 7.520 1.00 5.35 62 GLU A O 5
ATOM 6786 N N . ALA A 1 67 ? 0.912 -13.469 6.575 1.00 14.20 63 ALA A N 5
ATOM 6787 C CA . ALA A 1 67 ? 0.259 -13.855 7.819 1.00 2.35 63 ALA A CA 5
ATOM 6788 C C . ALA A 1 67 ? 0.400 -15.381 8.164 1.00 72.25 63 ALA A C 5
ATOM 6789 O O . ALA A 1 67 ? -0.495 -15.935 8.812 1.00 64.30 63 ALA A O 5
ATOM 6796 N N . PRO A 1 68 ? 1.563 -16.082 7.865 1.00 11.04 64 PRO A N 5
ATOM 6797 C CA . PRO A 1 68 ? 1.666 -17.534 8.108 1.00 34.13 64 PRO A CA 5
ATOM 6798 C C . PRO A 1 68 ? 1.730 -17.853 9.599 1.00 15.31 64 PRO A C 5
ATOM 6799 O O . PRO A 1 68 ? 1.394 -18.959 10.026 1.00 74.03 64 PRO A O 5
ATOM 6810 N N . ALA A 1 69 ? 2.107 -16.846 10.383 1.00 53.14 65 ALA A N 5
ATOM 6811 C CA . ALA A 1 69 ? 2.240 -16.963 11.823 1.00 44.40 65 ALA A CA 5
ATOM 6812 C C . ALA A 1 69 ? 0.927 -17.370 12.462 1.00 20.32 65 ALA A C 5
ATOM 6813 O O . ALA A 1 69 ? 0.905 -18.152 13.418 1.00 15.33 65 ALA A O 5
ATOM 6820 N N . GLN A 1 70 ? -0.166 -16.873 11.910 1.00 45.02 66 GLN A N 5
ATOM 6821 C CA . GLN A 1 70 ? -1.479 -17.188 12.424 1.00 34.12 66 GLN A CA 5
ATOM 6822 C C . GLN A 1 70 ? -1.833 -18.613 12.112 1.00 43.40 66 GLN A C 5
ATOM 6823 O O . GLN A 1 70 ? -2.378 -19.309 12.948 1.00 31.32 66 GLN A O 5
ATOM 6837 N N . LEU A 1 71 ? -1.485 -19.057 10.912 1.00 42.11 67 LEU A N 5
ATOM 6838 C CA . LEU A 1 71 ? -1.732 -20.429 10.514 1.00 65.13 67 LEU A CA 5
ATOM 6839 C C . LEU A 1 71 ? -0.951 -21.365 11.410 1.00 53.25 67 LEU A C 5
ATOM 6840 O O . LEU A 1 71 ? -1.492 -22.331 11.917 1.00 42.05 67 LEU A O 5
ATOM 6856 N N . GLU A 1 72 ? 0.312 -21.029 11.650 1.00 54.42 68 GLU A N 5
ATOM 6857 C CA . GLU A 1 72 ? 1.164 -21.803 12.542 1.00 23.44 68 GLU A CA 5
ATOM 6858 C C . GLU A 1 72 ? 0.597 -21.828 13.959 1.00 11.24 68 GLU A C 5
ATOM 6859 O O . GLU A 1 72 ? 0.678 -22.844 14.644 1.00 21.11 68 GLU A O 5
ATOM 6871 N N . ARG A 1 73 ? 0.005 -20.710 14.372 1.00 43.13 69 ARG A N 5
ATOM 6872 C CA . ARG A 1 73 ? -0.656 -20.588 15.671 1.00 1.23 69 ARG A CA 5
ATOM 6873 C C . ARG A 1 73 ? -1.834 -21.565 15.741 1.00 0.12 69 ARG A C 5
ATOM 6874 O O . ARG A 1 73 ? -1.944 -22.368 16.691 1.00 72.44 69 ARG A O 5
ATOM 6895 N N . LEU A 1 74 ? -2.681 -21.511 14.720 1.00 1.14 70 LEU A N 5
ATOM 6896 C CA . LEU A 1 74 ? -3.848 -22.383 14.611 1.00 43.50 70 LEU A CA 5
ATOM 6897 C C . LEU A 1 74 ? -3.392 -23.839 14.639 1.00 34.02 70 LEU A C 5
ATOM 6898 O O . LEU A 1 74 ? -3.884 -24.637 15.433 1.00 65.40 70 LEU A O 5
ATOM 6914 N N . VAL A 1 75 ? -2.398 -24.150 13.814 1.00 60.24 71 VAL A N 5
ATOM 6915 C CA . VAL A 1 75 ? -1.835 -25.487 13.733 1.00 64.05 71 VAL A CA 5
ATOM 6916 C C . VAL A 1 75 ? -1.243 -25.935 15.071 1.00 55.40 71 VAL A C 5
ATOM 6917 O O . VAL A 1 75 ? -1.451 -27.064 15.472 1.00 63.41 71 VAL A O 5
ATOM 6930 N N . SER A 1 76 ? -0.538 -25.049 15.777 1.00 11.44 72 SER A N 5
ATOM 6931 C CA . SER A 1 76 ? 0.007 -25.415 17.077 1.00 1.55 72 SER A CA 5
ATOM 6932 C C . SER A 1 76 ? -1.108 -25.742 18.086 1.00 65.33 72 SER A C 5
ATOM 6933 O O . SER A 1 76 ? -0.994 -26.701 18.847 1.00 23.11 72 SER A O 5
ATOM 6941 N N . ARG A 1 77 ? -2.217 -24.987 18.027 1.00 2.13 73 ARG A N 5
ATOM 6942 C CA . ARG A 1 77 ? -3.373 -25.246 18.865 1.00 54.04 73 ARG A CA 5
ATOM 6943 C C . ARG A 1 77 ? -3.912 -26.633 18.577 1.00 54.13 73 ARG A C 5
ATOM 6944 O O . ARG A 1 77 ? -4.153 -27.418 19.486 1.00 13.15 73 ARG A O 5
ATOM 6965 N N . VAL A 1 78 ? -4.049 -26.922 17.303 1.00 23.20 74 VAL A N 5
ATOM 6966 C CA . VAL A 1 78 ? -4.522 -28.208 16.831 1.00 32.12 74 VAL A CA 5
ATOM 6967 C C . VAL A 1 78 ? -3.556 -29.324 17.239 1.00 43.44 74 VAL A C 5
ATOM 6968 O O . VAL A 1 78 ? -3.966 -30.358 17.734 1.00 30.42 74 VAL A O 5
ATOM 6981 N N . SER A 1 79 ? -2.284 -29.071 17.059 1.00 11.43 75 SER A N 5
ATOM 6982 C CA . SER A 1 79 ? -1.236 -30.024 17.348 1.00 61.32 75 SER A CA 5
ATOM 6983 C C . SER A 1 79 ? -1.187 -30.375 18.843 1.00 2.53 75 SER A C 5
ATOM 6984 O O . SER A 1 79 ? -0.839 -31.508 19.214 1.00 14.30 75 SER A O 5
ATOM 6992 N N . LEU A 1 80 ? -1.532 -29.422 19.698 1.00 42.10 76 LEU A N 5
ATOM 6993 C CA . LEU A 1 80 ? -1.533 -29.667 21.134 1.00 65.25 76 LEU A CA 5
ATOM 6994 C C . LEU A 1 80 ? -2.807 -30.382 21.581 1.00 22.21 76 LEU A C 5
ATOM 6995 O O . LEU A 1 80 ? -2.869 -30.931 22.686 1.00 45.11 76 LEU A O 5
ATOM 7011 N N . GLU A 1 81 ? -3.806 -30.387 20.729 1.00 14.11 77 GLU A N 5
ATOM 7012 C CA . GLU A 1 81 ? -5.064 -30.990 21.057 1.00 2.21 77 GLU A CA 5
ATOM 7013 C C . GLU A 1 81 ? -5.064 -32.455 20.635 1.00 64.24 77 GLU A C 5
ATOM 7014 O O . GLU A 1 81 ? -4.443 -32.833 19.629 1.00 3.31 77 GLU A O 5
ATOM 7026 N N . LYS A 1 82 ? -5.726 -33.273 21.403 1.00 72.51 78 LYS A N 5
ATOM 7027 C CA . LYS A 1 82 ? -5.760 -34.684 21.148 1.00 60.53 78 LYS A CA 5
ATOM 7028 C C . LYS A 1 82 ? -6.836 -35.027 20.141 1.00 73.42 78 LYS A C 5
ATOM 7029 O O . LYS A 1 82 ? -7.835 -34.321 20.018 1.00 3.31 78 LYS A O 5
ATOM 7048 N N . GLY A 1 83 ? -6.612 -36.094 19.407 1.00 33.33 79 GLY A N 5
ATOM 7049 C CA . GLY A 1 83 ? -7.558 -36.523 18.416 1.00 24.33 79 GLY A CA 5
ATOM 7050 C C . GLY A 1 83 ? -7.057 -36.294 17.029 1.00 53.42 79 GLY A C 5
ATOM 7051 O O . GLY A 1 83 ? -7.522 -36.923 16.076 1.00 62.12 79 GLY A O 5
ATOM 7055 N N . VAL A 1 84 ? -6.108 -35.408 16.912 1.00 23.43 80 VAL A N 5
ATOM 7056 C CA . VAL A 1 84 ? -5.553 -35.038 15.635 1.00 30.44 80 VAL A CA 5
ATOM 7057 C C . VAL A 1 84 ? -4.578 -36.093 15.149 1.00 44.20 80 VAL A C 5
ATOM 7058 O O . VAL A 1 84 ? -3.477 -36.232 15.683 1.00 44.51 80 VAL A O 5
ATOM 7071 N N . SER A 1 85 ? -4.985 -36.820 14.150 1.00 40.22 81 SER A N 5
ATOM 7072 C CA . SER A 1 85 ? -4.180 -37.853 13.574 1.00 53.43 81 SER A CA 5
ATOM 7073 C C . SER A 1 85 ? -3.229 -37.265 12.533 1.00 53.52 81 SER A C 5
ATOM 7074 O O . SER A 1 85 ? -2.093 -37.707 12.389 1.00 25.20 81 SER A O 5
ATOM 7082 N N . SER A 1 86 ? -3.695 -36.263 11.815 1.00 53.04 82 SER A N 5
ATOM 7083 C CA . SER A 1 86 ? -2.892 -35.593 10.811 1.00 21.15 82 SER A CA 5
ATOM 7084 C C . SER A 1 86 ? -3.397 -34.167 10.634 1.00 60.22 82 SER A C 5
ATOM 7085 O O . SER A 1 86 ? -4.594 -33.953 10.454 1.00 44.51 82 SER A O 5
ATOM 7093 N N . VAL A 1 87 ? -2.514 -33.207 10.718 1.00 33.31 83 VAL A N 5
ATOM 7094 C CA . VAL A 1 87 ? -2.886 -31.825 10.523 1.00 12.13 83 VAL A CA 5
ATOM 7095 C C . VAL A 1 87 ? -2.072 -31.221 9.386 1.00 42.15 83 VAL A C 5
ATOM 7096 O O . VAL A 1 87 ? -0.838 -31.309 9.364 1.00 14.03 83 VAL A O 5
ATOM 7109 N N . ARG A 1 88 ? -2.761 -30.669 8.431 1.00 5.44 84 ARG A N 5
ATOM 7110 C CA . ARG A 1 88 ? -2.132 -30.041 7.300 1.00 32.13 84 ARG A CA 5
ATOM 7111 C C . ARG A 1 88 ? -2.751 -28.697 7.109 1.00 74.15 84 ARG A C 5
ATOM 7112 O O . ARG A 1 88 ? -3.894 -28.489 7.480 1.00 3.22 84 ARG A O 5
ATOM 7133 N N . TRP A 1 89 ? -2.028 -27.796 6.566 1.00 23.35 85 TRP A N 5
ATOM 7134 C CA . TRP A 1 89 ? -2.612 -26.577 6.122 1.00 64.43 85 TRP A CA 5
ATOM 7135 C C . TRP A 1 89 ? -2.056 -26.316 4.771 1.00 42.22 85 TRP A C 5
ATOM 7136 O O . TRP A 1 89 ? -0.857 -26.480 4.552 1.00 43.44 85 TRP A O 5
ATOM 7157 N N . GLN A 1 90 ? -2.891 -25.951 3.862 1.00 52.34 86 GLN A N 5
ATOM 7158 C CA . GLN A 1 90 ? -2.467 -25.838 2.506 1.00 23.14 86 GLN A CA 5
ATOM 7159 C C . GLN A 1 90 ? -2.664 -24.447 2.001 1.00 2.14 86 GLN A C 5
ATOM 7160 O O . GLN A 1 90 ? -3.752 -23.881 2.128 1.00 23.11 86 GLN A O 5
ATOM 7174 N N . VAL A 1 91 ? -1.623 -23.894 1.452 1.00 30.02 87 VAL A N 5
ATOM 7175 C CA . VAL A 1 91 ? -1.694 -22.594 0.861 1.00 45.53 87 VAL A CA 5
ATOM 7176 C C . VAL A 1 91 ? -2.130 -22.769 -0.575 1.00 63.43 87 VAL A C 5
ATOM 7177 O O . VAL A 1 91 ? -1.339 -23.192 -1.422 1.00 33.15 87 VAL A O 5
ATOM 7190 N N . PHE A 1 92 ? -3.353 -22.473 -0.848 1.00 62.21 88 PHE A N 5
ATOM 7191 C CA . PHE A 1 92 ? -3.867 -22.604 -2.171 1.00 62.03 88 PHE A CA 5
ATOM 7192 C C . PHE A 1 92 ? -3.782 -21.306 -2.907 1.00 55.22 88 PHE A C 5
ATOM 7193 O O . PHE A 1 92 ? -3.780 -20.216 -2.308 1.00 22.14 88 PHE A O 5
ATOM 7210 N N . GLU A 1 93 ? -3.754 -21.419 -4.184 1.00 72.20 89 GLU A N 5
ATOM 7211 C CA . GLU A 1 93 ? -3.511 -20.314 -5.046 1.00 73.04 89 GLU A CA 5
ATOM 7212 C C . GLU A 1 93 ? -4.807 -19.790 -5.619 1.00 73.22 89 GLU A C 5
ATOM 7213 O O . GLU A 1 93 ? -5.876 -20.303 -5.333 1.00 11.55 89 GLU A O 5
ATOM 7225 N N . LEU A 1 94 ? -4.700 -18.768 -6.392 1.00 74.33 90 LEU A N 5
ATOM 7226 C CA . LEU A 1 94 ? -5.784 -18.286 -7.178 1.00 11.20 90 LEU A CA 5
ATOM 7227 C C . LEU A 1 94 ? -5.291 -18.424 -8.583 1.00 75.24 90 LEU A C 5
ATOM 7228 O O . LEU A 1 94 ? -4.147 -18.044 -8.845 1.00 11.13 90 LEU A O 5
ATOM 7244 N N . ALA A 1 95 ? -6.096 -19.004 -9.449 1.00 40.53 91 ALA A N 5
ATOM 7245 C CA . ALA A 1 95 ? -5.699 -19.309 -10.827 1.00 3.15 91 ALA A CA 5
ATOM 7246 C C . ALA A 1 95 ? -5.034 -18.122 -11.511 1.00 32.12 91 ALA A C 5
ATOM 7247 O O . ALA A 1 95 ? -5.648 -17.067 -11.694 1.00 44.11 91 ALA A O 5
ATOM 7254 N N . ALA A 1 96 ? -3.771 -18.286 -11.832 1.00 41.11 92 ALA A N 5
ATOM 7255 C CA . ALA A 1 96 ? -3.002 -17.251 -12.477 1.00 44.52 92 ALA A CA 5
ATOM 7256 C C . ALA A 1 96 ? -3.288 -17.229 -13.968 1.00 44.04 92 ALA A C 5
ATOM 7257 O O . ALA A 1 96 ? -3.987 -18.107 -14.502 1.00 52.40 92 ALA A O 5
ATOM 7264 N N . ASP A 1 97 ? -2.791 -16.239 -14.631 1.00 71.44 93 ASP A N 5
ATOM 7265 C CA . ASP A 1 97 ? -2.970 -16.119 -16.049 1.00 21.10 93 ASP A CA 5
ATOM 7266 C C . ASP A 1 97 ? -1.637 -15.878 -16.673 1.00 32.03 93 ASP A C 5
ATOM 7267 O O . ASP A 1 97 ? -1.087 -14.791 -16.477 1.00 73.15 93 ASP A O 5
ATOM 7276 N N . ALA A 1 5 ? -6.652 -8.452 2.934 1.00 0.00 1 ALA A N 6
ATOM 7277 C CA . ALA A 1 5 ? -7.972 -8.270 3.534 1.00 71.14 1 ALA A CA 6
ATOM 7278 C C . ALA A 1 5 ? -9.045 -8.266 2.460 1.00 25.33 1 ALA A C 6
ATOM 7279 O O . ALA A 1 5 ? -10.184 -8.694 2.696 1.00 51.42 1 ALA A O 6
ATOM 7286 N N . SER A 1 6 ? -8.716 -7.761 1.287 1.00 33.05 2 SER A N 6
ATOM 7287 C CA . SER A 1 6 ? -9.628 -7.805 0.162 1.00 45.50 2 SER A CA 6
ATOM 7288 C C . SER A 1 6 ? -8.836 -7.940 -1.141 1.00 71.12 2 SER A C 6
ATOM 7289 O O . SER A 1 6 ? -9.395 -7.872 -2.236 1.00 52.45 2 SER A O 6
ATOM 7297 N N . GLU A 1 7 ? -7.560 -8.198 -1.019 1.00 53.24 3 GLU A N 6
ATOM 7298 C CA . GLU A 1 7 ? -6.673 -8.194 -2.149 1.00 64.21 3 GLU A CA 6
ATOM 7299 C C . GLU A 1 7 ? -5.598 -9.250 -1.994 1.00 45.11 3 GLU A C 6
ATOM 7300 O O . GLU A 1 7 ? -4.935 -9.326 -0.943 1.00 2.34 3 GLU A O 6
ATOM 7312 N N . ALA A 1 8 ? -5.452 -10.076 -3.042 1.00 13.12 4 ALA A N 6
ATOM 7313 C CA . ALA A 1 8 ? -4.470 -11.164 -3.104 1.00 44.31 4 ALA A CA 6
ATOM 7314 C C . ALA A 1 8 ? -4.753 -12.188 -2.012 1.00 32.23 4 ALA A C 6
ATOM 7315 O O . ALA A 1 8 ? -3.844 -12.840 -1.483 1.00 30.14 4 ALA A O 6
ATOM 7322 N N . GLU A 1 9 ? -6.037 -12.345 -1.719 1.00 60.13 5 GLU A N 6
ATOM 7323 C CA . GLU A 1 9 ? -6.505 -13.269 -0.709 1.00 22.43 5 GLU A CA 6
ATOM 7324 C C . GLU A 1 9 ? -6.273 -14.684 -1.181 1.00 62.32 5 GLU A C 6
ATOM 7325 O O . GLU A 1 9 ? -6.805 -15.102 -2.226 1.00 1.33 5 GLU A O 6
ATOM 7337 N N . GLN A 1 10 ? -5.493 -15.400 -0.454 1.00 24.24 6 GLN A N 6
ATOM 7338 C CA . GLN A 1 10 ? -5.203 -16.758 -0.762 1.00 72.41 6 GLN A CA 6
ATOM 7339 C C . GLN A 1 10 ? -5.892 -17.637 0.249 1.00 11.12 6 GLN A C 6
ATOM 7340 O O . GLN A 1 10 ? -6.081 -17.237 1.408 1.00 60.31 6 GLN A O 6
ATOM 7354 N N . ARG A 1 11 ? -6.306 -18.795 -0.171 1.00 24.32 7 ARG A N 6
ATOM 7355 C CA . ARG A 1 11 ? -7.052 -19.670 0.687 1.00 61.20 7 ARG A CA 6
ATOM 7356 C C . ARG A 1 11 ? -6.099 -20.598 1.364 1.00 2.23 7 ARG A C 6
ATOM 7357 O O . ARG A 1 11 ? -5.225 -21.171 0.730 1.00 65.14 7 ARG A O 6
ATOM 7378 N N . TYR A 1 12 ? -6.228 -20.730 2.613 1.00 75.23 8 TYR A N 6
ATOM 7379 C CA . TYR A 1 12 ? -5.460 -21.677 3.309 1.00 33.44 8 TYR A CA 6
ATOM 7380 C C . TYR A 1 12 ? -6.369 -22.771 3.706 1.00 43.41 8 TYR A C 6
ATOM 7381 O O . TYR A 1 12 ? -7.427 -22.529 4.308 1.00 1.31 8 TYR A O 6
ATOM 7399 N N . GLU A 1 13 ? -5.995 -23.948 3.361 1.00 64.43 9 GLU A N 6
ATOM 7400 C CA . GLU A 1 13 ? -6.789 -25.080 3.623 1.00 4.41 9 GLU A CA 6
ATOM 7401 C C . GLU A 1 13 ? -6.182 -25.818 4.776 1.00 33.11 9 GLU A C 6
ATOM 7402 O O . GLU A 1 13 ? -5.137 -26.451 4.642 1.00 61.31 9 GLU A O 6
ATOM 7414 N N . VAL A 1 14 ? -6.780 -25.666 5.901 1.00 10.13 10 VAL A N 6
ATOM 7415 C CA . VAL A 1 14 ? -6.339 -26.318 7.085 1.00 61.22 10 VAL A CA 6
ATOM 7416 C C . VAL A 1 14 ? -7.230 -27.519 7.287 1.00 21.14 10 VAL A C 6
ATOM 7417 O O . VAL A 1 14 ? -8.404 -27.389 7.614 1.00 42.34 10 VAL A O 6
ATOM 7430 N N . GLN A 1 15 ? -6.698 -28.664 7.032 1.00 71.14 11 GLN A N 6
ATOM 7431 C CA . GLN A 1 15 ? -7.445 -29.868 7.116 1.00 31.43 11 GLN A CA 6
ATOM 7432 C C . GLN A 1 15 ? -6.991 -30.606 8.350 1.00 35.53 11 GLN A C 6
ATOM 7433 O O . GLN A 1 15 ? -5.835 -31.057 8.445 1.00 34.44 11 GLN A O 6
ATOM 7447 N N . ILE A 1 16 ? -7.860 -30.684 9.299 1.00 5.04 12 ILE A N 6
ATOM 7448 C CA . ILE A 1 16 ? -7.552 -31.288 10.551 1.00 4.42 12 ILE A CA 6
ATOM 7449 C C . ILE A 1 16 ? -8.088 -32.701 10.573 1.00 33.23 12 ILE A C 6
ATOM 7450 O O . ILE A 1 16 ? -9.295 -32.916 10.472 1.00 14.13 12 ILE A O 6
ATOM 7466 N N . VAL A 1 17 ? -7.208 -33.647 10.670 1.00 42.32 13 VAL A N 6
ATOM 7467 C CA . VAL A 1 17 ? -7.592 -35.023 10.793 1.00 13.15 13 VAL A CA 6
ATOM 7468 C C . VAL A 1 17 ? -7.711 -35.297 12.275 1.00 64.22 13 VAL A C 6
ATOM 7469 O O . VAL A 1 17 ? -6.706 -35.338 12.990 1.00 33.41 13 VAL A O 6
ATOM 7482 N N . CYS A 1 18 ? -8.905 -35.431 12.748 1.00 74.35 14 CYS A N 6
ATOM 7483 C CA . CYS A 1 18 ? -9.133 -35.569 14.157 1.00 74.53 14 CYS A CA 6
ATOM 7484 C C . CYS A 1 18 ? -10.225 -36.567 14.440 1.00 53.42 14 CYS A C 6
ATOM 7485 O O . CYS A 1 18 ? -10.914 -37.011 13.535 1.00 24.41 14 CYS A O 6
ATOM 7493 N N . ARG A 1 19 ? -10.348 -36.936 15.682 1.00 4.13 15 ARG A N 6
ATOM 7494 C CA . ARG A 1 19 ? -11.398 -37.811 16.139 1.00 55.31 15 ARG A CA 6
ATOM 7495 C C . ARG A 1 19 ? -12.764 -37.156 16.000 1.00 4.43 15 ARG A C 6
ATOM 7496 O O . ARG A 1 19 ? -12.911 -35.950 16.196 1.00 4.40 15 ARG A O 6
ATOM 7517 N N . ALA A 1 20 ? -13.757 -37.964 15.706 1.00 44.13 16 ALA A N 6
ATOM 7518 C CA . ALA A 1 20 ? -15.122 -37.510 15.496 1.00 31.31 16 ALA A CA 6
ATOM 7519 C C . ALA A 1 20 ? -15.706 -36.944 16.770 1.00 52.43 16 ALA A C 6
ATOM 7520 O O . ALA A 1 20 ? -16.479 -35.989 16.739 1.00 52.32 16 ALA A O 6
ATOM 7527 N N . GLU A 1 21 ? -15.290 -37.511 17.883 1.00 62.44 17 GLU A N 6
ATOM 7528 C CA . GLU A 1 21 ? -15.736 -37.084 19.197 1.00 24.42 17 GLU A CA 6
ATOM 7529 C C . GLU A 1 21 ? -15.012 -35.820 19.632 1.00 15.42 17 GLU A C 6
ATOM 7530 O O . GLU A 1 21 ? -15.347 -35.211 20.643 1.00 23.13 17 GLU A O 6
ATOM 7542 N N . ASP A 1 22 ? -14.026 -35.426 18.861 1.00 45.01 18 ASP A N 6
ATOM 7543 C CA . ASP A 1 22 ? -13.252 -34.251 19.171 1.00 50.44 18 ASP A CA 6
ATOM 7544 C C . ASP A 1 22 ? -13.512 -33.148 18.177 1.00 43.12 18 ASP A C 6
ATOM 7545 O O . ASP A 1 22 ? -12.855 -32.108 18.213 1.00 70.52 18 ASP A O 6
ATOM 7554 N N . GLU A 1 23 ? -14.517 -33.358 17.318 1.00 12.01 19 GLU A N 6
ATOM 7555 C CA . GLU A 1 23 ? -14.904 -32.387 16.293 1.00 2.11 19 GLU A CA 6
ATOM 7556 C C . GLU A 1 23 ? -15.248 -31.040 16.920 1.00 54.24 19 GLU A C 6
ATOM 7557 O O . GLU A 1 23 ? -14.736 -29.992 16.495 1.00 44.01 19 GLU A O 6
ATOM 7569 N N . ILE A 1 24 ? -16.106 -31.077 17.939 1.00 31.15 20 ILE A N 6
ATOM 7570 C CA . ILE A 1 24 ? -16.557 -29.874 18.613 1.00 43.55 20 ILE A CA 6
ATOM 7571 C C . ILE A 1 24 ? -15.377 -29.148 19.233 1.00 44.55 20 ILE A C 6
ATOM 7572 O O . ILE A 1 24 ? -15.275 -27.924 19.122 1.00 5.44 20 ILE A O 6
ATOM 7588 N N . GLN A 1 25 ? -14.472 -29.907 19.830 1.00 63.21 21 GLN A N 6
ATOM 7589 C CA . GLN A 1 25 ? -13.251 -29.362 20.404 1.00 31.25 21 GLN A CA 6
ATOM 7590 C C . GLN A 1 25 ? -12.443 -28.659 19.334 1.00 65.43 21 GLN A C 6
ATOM 7591 O O . GLN A 1 25 ? -12.126 -27.495 19.476 1.00 53.34 21 GLN A O 6
ATOM 7605 N N . VAL A 1 26 ? -12.158 -29.364 18.249 1.00 1.12 22 VAL A N 6
ATOM 7606 C CA . VAL A 1 26 ? -11.357 -28.822 17.159 1.00 72.04 22 VAL A CA 6
ATOM 7607 C C . VAL A 1 26 ? -11.988 -27.561 16.587 1.00 40.24 22 VAL A C 6
ATOM 7608 O O . VAL A 1 26 ? -11.329 -26.543 16.463 1.00 61.54 22 VAL A O 6
ATOM 7621 N N . ARG A 1 27 ? -13.270 -27.622 16.302 1.00 31.04 23 ARG A N 6
ATOM 7622 C CA . ARG A 1 27 ? -13.982 -26.485 15.742 1.00 25.30 23 ARG A CA 6
ATOM 7623 C C . ARG A 1 27 ? -13.999 -25.295 16.703 1.00 54.51 23 ARG A C 6
ATOM 7624 O O . ARG A 1 27 ? -13.733 -24.156 16.292 1.00 74.02 23 ARG A O 6
ATOM 7645 N N . SER A 1 28 ? -14.241 -25.554 17.979 1.00 32.20 24 SER A N 6
ATOM 7646 C CA . SER A 1 28 ? -14.293 -24.484 18.947 1.00 22.42 24 SER A CA 6
ATOM 7647 C C . SER A 1 28 ? -12.883 -23.930 19.204 1.00 74.12 24 SER A C 6
ATOM 7648 O O . SER A 1 28 ? -12.712 -22.741 19.473 1.00 52.44 24 SER A O 6
ATOM 7656 N N . LEU A 1 29 ? -11.884 -24.791 19.073 1.00 72.33 25 LEU A N 6
ATOM 7657 C CA . LEU A 1 29 ? -10.504 -24.417 19.234 1.00 13.05 25 LEU A CA 6
ATOM 7658 C C . LEU A 1 29 ? -10.042 -23.587 18.041 1.00 4.45 25 LEU A C 6
ATOM 7659 O O . LEU A 1 29 ? -9.290 -22.630 18.204 1.00 35.11 25 LEU A O 6
ATOM 7675 N N . MET A 1 30 ? -10.488 -23.969 16.846 1.00 4.23 26 MET A N 6
ATOM 7676 C CA . MET A 1 30 ? -10.203 -23.211 15.622 1.00 35.41 26 MET A CA 6
ATOM 7677 C C . MET A 1 30 ? -10.743 -21.811 15.768 1.00 23.41 26 MET A C 6
ATOM 7678 O O . MET A 1 30 ? -10.029 -20.844 15.557 1.00 22.14 26 MET A O 6
ATOM 7692 N N . LEU A 1 31 ? -12.004 -21.721 16.188 1.00 74.22 27 LEU A N 6
ATOM 7693 C CA . LEU A 1 31 ? -12.663 -20.439 16.437 1.00 25.35 27 LEU A CA 6
ATOM 7694 C C . LEU A 1 31 ? -11.879 -19.649 17.493 1.00 62.11 27 LEU A C 6
ATOM 7695 O O . LEU A 1 31 ? -11.556 -18.481 17.290 1.00 24.02 27 LEU A O 6
ATOM 7711 N N . HIS A 1 32 ? -11.551 -20.327 18.589 1.00 40.43 28 HIS A N 6
ATOM 7712 C CA . HIS A 1 32 ? -10.791 -19.765 19.715 1.00 53.44 28 HIS A CA 6
ATOM 7713 C C . HIS A 1 32 ? -9.496 -19.119 19.205 1.00 23.22 28 HIS A C 6
ATOM 7714 O O . HIS A 1 32 ? -9.186 -17.975 19.526 1.00 53.41 28 HIS A O 6
ATOM 7728 N N . SER A 1 33 ? -8.794 -19.846 18.368 1.00 43.14 29 SER A N 6
ATOM 7729 C CA . SER A 1 33 ? -7.515 -19.424 17.854 1.00 64.40 29 SER A CA 6
ATOM 7730 C C . SER A 1 33 ? -7.651 -18.268 16.837 1.00 1.02 29 SER A C 6
ATOM 7731 O O . SER A 1 33 ? -6.677 -17.553 16.563 1.00 54.35 29 SER A O 6
ATOM 7739 N N . LEU A 1 34 ? -8.867 -18.058 16.316 1.00 34.13 30 LEU A N 6
ATOM 7740 C CA . LEU A 1 34 ? -9.111 -16.988 15.355 1.00 34.21 30 LEU A CA 6
ATOM 7741 C C . LEU A 1 34 ? -9.292 -15.671 16.070 1.00 54.22 30 LEU A C 6
ATOM 7742 O O . LEU A 1 34 ? -9.366 -14.604 15.430 1.00 51.43 30 LEU A O 6
ATOM 7758 N N . GLY A 1 35 ? -9.390 -15.745 17.383 1.00 73.31 31 GLY A N 6
ATOM 7759 C CA . GLY A 1 35 ? -9.481 -14.572 18.192 1.00 31.42 31 GLY A CA 6
ATOM 7760 C C . GLY A 1 35 ? -8.221 -13.777 18.081 1.00 4.11 31 GLY A C 6
ATOM 7761 O O . GLY A 1 35 ? -7.180 -14.198 18.588 1.00 51.41 31 GLY A O 6
ATOM 7765 N N . SER A 1 36 ? -8.319 -12.654 17.390 1.00 53.12 32 SER A N 6
ATOM 7766 C CA . SER A 1 36 ? -7.205 -11.786 17.092 1.00 2.42 32 SER A CA 6
ATOM 7767 C C . SER A 1 36 ? -6.229 -12.485 16.123 1.00 71.21 32 SER A C 6
ATOM 7768 O O . SER A 1 36 ? -5.267 -13.150 16.533 1.00 40.14 32 SER A O 6
ATOM 7776 N N . SER A 1 37 ? -6.555 -12.412 14.846 1.00 5.21 33 SER A N 6
ATOM 7777 C CA . SER A 1 37 ? -5.738 -12.979 13.799 1.00 34.24 33 SER A CA 6
ATOM 7778 C C . SER A 1 37 ? -6.064 -12.259 12.488 1.00 70.44 33 SER A C 6
ATOM 7779 O O . SER A 1 37 ? -6.987 -11.434 12.448 1.00 15.01 33 SER A O 6
ATOM 7787 N N . ASP A 1 38 ? -5.328 -12.550 11.429 1.00 53.15 34 ASP A N 6
ATOM 7788 C CA . ASP A 1 38 ? -5.582 -11.910 10.128 1.00 42.12 34 ASP A CA 6
ATOM 7789 C C . ASP A 1 38 ? -6.261 -12.860 9.176 1.00 0.22 34 ASP A C 6
ATOM 7790 O O . ASP A 1 38 ? -6.410 -12.567 7.989 1.00 32.24 34 ASP A O 6
ATOM 7799 N N . LEU A 1 39 ? -6.693 -13.985 9.686 1.00 51.33 35 LEU A N 6
ATOM 7800 C CA . LEU A 1 39 ? -7.306 -14.986 8.850 1.00 31.42 35 LEU A CA 6
ATOM 7801 C C . LEU A 1 39 ? -8.800 -14.925 8.959 1.00 53.03 35 LEU A C 6
ATOM 7802 O O . LEU A 1 39 ? -9.365 -15.016 10.053 1.00 72.54 35 LEU A O 6
ATOM 7818 N N . ARG A 1 40 ? -9.435 -14.765 7.845 1.00 51.25 36 ARG A N 6
ATOM 7819 C CA . ARG A 1 40 ? -10.849 -14.696 7.787 1.00 40.22 36 ARG A CA 6
ATOM 7820 C C . ARG A 1 40 ? -11.391 -16.065 7.410 1.00 65.33 36 ARG A C 6
ATOM 7821 O O . ARG A 1 40 ? -11.098 -16.583 6.331 1.00 11.13 36 ARG A O 6
ATOM 7842 N N . LEU A 1 41 ? -12.136 -16.665 8.312 1.00 43.13 37 LEU A N 6
ATOM 7843 C CA . LEU A 1 41 ? -12.639 -18.013 8.123 1.00 11.11 37 LEU A CA 6
ATOM 7844 C C . LEU A 1 41 ? -13.783 -18.043 7.127 1.00 5.25 37 LEU A C 6
ATOM 7845 O O . LEU A 1 41 ? -14.704 -17.231 7.198 1.00 24.31 37 LEU A O 6
ATOM 7861 N N . GLN A 1 42 ? -13.711 -18.961 6.201 1.00 73.51 38 GLN A N 6
ATOM 7862 C CA . GLN A 1 42 ? -14.780 -19.180 5.270 1.00 5.02 38 GLN A CA 6
ATOM 7863 C C . GLN A 1 42 ? -15.748 -20.171 5.875 1.00 50.33 38 GLN A C 6
ATOM 7864 O O . GLN A 1 42 ? -16.894 -19.825 6.215 1.00 11.21 38 GLN A O 6
ATOM 7878 N N . SER A 1 43 ? -15.261 -21.375 6.081 1.00 21.32 39 SER A N 6
ATOM 7879 C CA . SER A 1 43 ? -16.042 -22.450 6.630 1.00 60.51 39 SER A CA 6
ATOM 7880 C C . SER A 1 43 ? -15.153 -23.643 6.931 1.00 71.23 39 SER A C 6
ATOM 7881 O O . SER A 1 43 ? -14.007 -23.710 6.442 1.00 62.30 39 SER A O 6
ATOM 7889 N N . LEU A 1 44 ? -15.644 -24.544 7.750 1.00 21.23 40 LEU A N 6
ATOM 7890 C CA . LEU A 1 44 ? -14.970 -25.781 8.029 1.00 41.23 40 LEU A CA 6
ATOM 7891 C C . LEU A 1 44 ? -15.967 -26.903 8.028 1.00 15.25 40 LEU A C 6
ATOM 7892 O O . LEU A 1 44 ? -17.012 -26.825 8.686 1.00 21.13 40 LEU A O 6
ATOM 7908 N N . HIS A 1 45 ? -15.676 -27.914 7.270 1.00 4.43 41 HIS A N 6
ATOM 7909 C CA . HIS A 1 45 ? -16.580 -29.026 7.112 1.00 42.31 41 HIS A CA 6
ATOM 7910 C C . HIS A 1 45 ? -15.941 -30.322 7.543 1.00 1.31 41 HIS A C 6
ATOM 7911 O O . HIS A 1 45 ? -14.774 -30.586 7.222 1.00 4.23 41 HIS A O 6
ATOM 7925 N N . SER A 1 46 ? -16.690 -31.111 8.280 1.00 2.14 42 SER A N 6
ATOM 7926 C CA . SER A 1 46 ? -16.258 -32.415 8.705 1.00 71.04 42 SER A CA 6
ATOM 7927 C C . SER A 1 46 ? -16.535 -33.391 7.576 1.00 62.45 42 SER A C 6
ATOM 7928 O O . SER A 1 46 ? -17.700 -33.606 7.205 1.00 70.30 42 SER A O 6
ATOM 7936 N N . GLU A 1 47 ? -15.510 -33.948 7.018 1.00 41.01 43 GLU A N 6
ATOM 7937 C CA . GLU A 1 47 ? -15.660 -34.840 5.910 1.00 32.32 43 GLU A CA 6
ATOM 7938 C C . GLU A 1 47 ? -14.889 -36.122 6.186 1.00 3.15 43 GLU A C 6
ATOM 7939 O O . GLU A 1 47 ? -13.828 -36.093 6.806 1.00 34.43 43 GLU A O 6
ATOM 7951 N N . ASP A 1 48 ? -15.439 -37.231 5.800 1.00 14.10 44 ASP A N 6
ATOM 7952 C CA . ASP A 1 48 ? -14.740 -38.481 5.943 1.00 52.41 44 ASP A CA 6
ATOM 7953 C C . ASP A 1 48 ? -14.130 -38.857 4.606 1.00 53.10 44 ASP A C 6
ATOM 7954 O O . ASP A 1 48 ? -14.825 -38.943 3.583 1.00 63.50 44 ASP A O 6
ATOM 7963 N N . LEU A 1 49 ? -12.836 -38.995 4.575 1.00 1.25 45 LEU A N 6
ATOM 7964 C CA . LEU A 1 49 ? -12.177 -39.379 3.354 1.00 52.34 45 LEU A CA 6
ATOM 7965 C C . LEU A 1 49 ? -11.602 -40.758 3.507 1.00 45.25 45 LEU A C 6
ATOM 7966 O O . LEU A 1 49 ? -12.270 -41.756 3.225 1.00 14.43 45 LEU A O 6
ATOM 7982 N N . ASP A 1 50 ? -10.397 -40.825 3.993 1.00 32.10 46 ASP A N 6
ATOM 7983 C CA . ASP A 1 50 ? -9.739 -42.095 4.227 1.00 31.04 46 ASP A CA 6
ATOM 7984 C C . ASP A 1 50 ? -10.033 -42.544 5.611 1.00 43.33 46 ASP A C 6
ATOM 7985 O O . ASP A 1 50 ? -9.825 -43.699 5.969 1.00 24.50 46 ASP A O 6
ATOM 7994 N N . ASN A 1 51 ? -10.476 -41.615 6.406 1.00 34.23 47 ASN A N 6
ATOM 7995 C CA . ASN A 1 51 ? -10.798 -41.867 7.776 1.00 3.32 47 ASN A CA 6
ATOM 7996 C C . ASN A 1 51 ? -12.286 -41.774 7.984 1.00 5.10 47 ASN A C 6
ATOM 7997 O O . ASN A 1 51 ? -12.826 -40.685 8.016 1.00 23.32 47 ASN A O 6
ATOM 8008 N N . PRO A 1 52 ? -12.987 -42.917 7.996 1.00 20.42 48 PRO A N 6
ATOM 8009 C CA . PRO A 1 52 ? -14.414 -42.960 8.291 1.00 52.34 48 PRO A CA 6
ATOM 8010 C C . PRO A 1 52 ? -14.715 -42.968 9.800 1.00 41.34 48 PRO A C 6
ATOM 8011 O O . PRO A 1 52 ? -15.812 -42.608 10.222 1.00 62.23 48 PRO A O 6
ATOM 8022 N N . ALA A 1 53 ? -13.748 -43.401 10.606 1.00 11.24 49 ALA A N 6
ATOM 8023 C CA . ALA A 1 53 ? -13.931 -43.469 12.051 1.00 41.21 49 ALA A CA 6
ATOM 8024 C C . ALA A 1 53 ? -13.560 -42.143 12.685 1.00 11.42 49 ALA A C 6
ATOM 8025 O O . ALA A 1 53 ? -14.090 -41.760 13.731 1.00 51.23 49 ALA A O 6
ATOM 8032 N N . LYS A 1 54 ? -12.648 -41.460 12.057 1.00 32.51 50 LYS A N 6
ATOM 8033 C CA . LYS A 1 54 ? -12.256 -40.137 12.467 1.00 15.31 50 LYS A CA 6
ATOM 8034 C C . LYS A 1 54 ? -12.822 -39.167 11.447 1.00 44.31 50 LYS A C 6
ATOM 8035 O O . LYS A 1 54 ? -13.511 -39.591 10.537 1.00 40.23 50 LYS A O 6
ATOM 8054 N N . LEU A 1 55 ? -12.564 -37.905 11.591 1.00 55.03 51 LEU A N 6
ATOM 8055 C CA . LEU A 1 55 ? -13.083 -36.925 10.669 1.00 20.15 51 LEU A CA 6
ATOM 8056 C C . LEU A 1 55 ? -11.983 -36.036 10.182 1.00 52.23 51 LEU A C 6
ATOM 8057 O O . LEU A 1 55 ? -11.145 -35.567 10.973 1.00 20.11 51 LEU A O 6
ATOM 8073 N N . GLU A 1 56 ? -11.965 -35.805 8.905 1.00 71.42 52 GLU A N 6
ATOM 8074 C CA . GLU A 1 56 ? -11.017 -34.920 8.325 1.00 23.40 52 GLU A CA 6
ATOM 8075 C C . GLU A 1 56 ? -11.758 -33.614 8.046 1.00 21.44 52 GLU A C 6
ATOM 8076 O O . GLU A 1 56 ? -12.634 -33.533 7.172 1.00 72.12 52 GLU A O 6
ATOM 8088 N N . VAL A 1 57 ? -11.427 -32.617 8.801 1.00 71.13 53 VAL A N 6
ATOM 8089 C CA . VAL A 1 57 ? -12.136 -31.359 8.778 1.00 1.03 53 VAL A CA 6
ATOM 8090 C C . VAL A 1 57 ? -11.387 -30.352 7.948 1.00 11.31 53 VAL A C 6
ATOM 8091 O O . VAL A 1 57 ? -10.289 -29.946 8.296 1.00 73.12 53 VAL A O 6
ATOM 8104 N N . ARG A 1 58 ? -11.973 -29.964 6.859 1.00 63.45 54 ARG A N 6
ATOM 8105 C CA . ARG A 1 58 ? -11.368 -29.011 5.975 1.00 74.01 54 ARG A CA 6
ATOM 8106 C C . ARG A 1 58 ? -11.859 -27.605 6.294 1.00 31.21 54 ARG A C 6
ATOM 8107 O O . ARG A 1 58 ? -13.044 -27.268 6.067 1.00 22.04 54 ARG A O 6
ATOM 8128 N N . ALA A 1 59 ? -10.979 -26.819 6.861 1.00 54.32 55 ALA A N 6
ATOM 8129 C CA . ALA A 1 59 ? -11.252 -25.450 7.190 1.00 43.33 55 ALA A CA 6
ATOM 8130 C C . ALA A 1 59 ? -10.553 -24.557 6.197 1.00 3.32 55 ALA A C 6
ATOM 8131 O O . ALA A 1 59 ? -9.348 -24.666 5.988 1.00 74.45 55 ALA A O 6
ATOM 8138 N N . GLU A 1 60 ? -11.304 -23.709 5.577 1.00 42.51 56 GLU A N 6
ATOM 8139 C CA . GLU A 1 60 ? -10.785 -22.801 4.591 1.00 23.54 56 GLU A CA 6
ATOM 8140 C C . GLU A 1 60 ? -10.737 -21.407 5.169 1.00 63.13 56 GLU A C 6
ATOM 8141 O O . GLU A 1 60 ? -11.761 -20.876 5.631 1.00 54.52 56 GLU A O 6
ATOM 8153 N N . LEU A 1 61 ? -9.562 -20.846 5.210 1.00 2.53 57 LEU A N 6
ATOM 8154 C CA . LEU A 1 61 ? -9.362 -19.519 5.741 1.00 15.32 57 LEU A CA 6
ATOM 8155 C C . LEU A 1 61 ? -8.763 -18.647 4.667 1.00 2.42 57 LEU A C 6
ATOM 8156 O O . LEU A 1 61 ? -7.914 -19.098 3.920 1.00 31.42 57 LEU A O 6
ATOM 8172 N N . LEU A 1 62 ? -9.212 -17.432 4.565 1.00 24.20 58 LEU A N 6
ATOM 8173 C CA . LEU A 1 62 ? -8.662 -16.508 3.602 1.00 50.20 58 LEU A CA 6
ATOM 8174 C C . LEU A 1 62 ? -7.676 -15.596 4.282 1.00 2.05 58 LEU A C 6
ATOM 8175 O O . LEU A 1 62 ? -7.989 -14.989 5.328 1.00 44.13 58 LEU A O 6
ATOM 8191 N N . GLY A 1 63 ? -6.509 -15.504 3.726 1.00 45.20 59 GLY A N 6
ATOM 8192 C CA . GLY A 1 63 ? -5.496 -14.675 4.278 1.00 51.01 59 GLY A CA 6
ATOM 8193 C C . GLY A 1 63 ? -4.499 -14.288 3.240 1.00 63.51 59 GLY A C 6
ATOM 8194 O O . GLY A 1 63 ? -4.597 -14.712 2.091 1.00 32.24 59 GLY A O 6
ATOM 8198 N N . THR A 1 64 ? -3.557 -13.499 3.621 1.00 41.43 60 THR A N 6
ATOM 8199 C CA . THR A 1 64 ? -2.545 -13.059 2.733 1.00 73.51 60 THR A CA 6
ATOM 8200 C C . THR A 1 64 ? -1.246 -13.825 3.035 1.00 43.12 60 THR A C 6
ATOM 8201 O O . THR A 1 64 ? -1.129 -14.461 4.109 1.00 44.23 60 THR A O 6
ATOM 8212 N N . PRO A 1 65 ? -0.251 -13.812 2.120 1.00 71.42 61 PRO A N 6
ATOM 8213 C CA . PRO A 1 65 ? 1.026 -14.538 2.305 1.00 31.54 61 PRO A CA 6
ATOM 8214 C C . PRO A 1 65 ? 1.867 -13.976 3.445 1.00 30.52 61 PRO A C 6
ATOM 8215 O O . PRO A 1 65 ? 2.861 -14.571 3.851 1.00 4.15 61 PRO A O 6
ATOM 8226 N N . GLU A 1 66 ? 1.447 -12.852 3.971 1.00 44.13 62 GLU A N 6
ATOM 8227 C CA . GLU A 1 66 ? 2.176 -12.156 5.002 1.00 64.11 62 GLU A CA 6
ATOM 8228 C C . GLU A 1 66 ? 1.639 -12.502 6.390 1.00 35.13 62 GLU A C 6
ATOM 8229 O O . GLU A 1 66 ? 1.948 -11.836 7.375 1.00 5.35 62 GLU A O 6
ATOM 8241 N N . ALA A 1 67 ? 0.868 -13.573 6.474 1.00 14.20 63 ALA A N 6
ATOM 8242 C CA . ALA A 1 67 ? 0.330 -14.029 7.754 1.00 2.35 63 ALA A CA 6
ATOM 8243 C C . ALA A 1 67 ? 0.592 -15.555 8.048 1.00 72.25 63 ALA A C 6
ATOM 8244 O O . ALA A 1 67 ? -0.229 -16.188 8.720 1.00 64.30 63 ALA A O 6
ATOM 8251 N N . PRO A 1 68 ? 1.767 -16.164 7.655 1.00 11.04 64 PRO A N 6
ATOM 8252 C CA . PRO A 1 68 ? 1.998 -17.603 7.858 1.00 34.13 64 PRO A CA 6
ATOM 8253 C C . PRO A 1 68 ? 2.207 -17.956 9.330 1.00 15.31 64 PRO A C 6
ATOM 8254 O O . PRO A 1 68 ? 1.829 -19.034 9.771 1.00 74.03 64 PRO A O 6
ATOM 8265 N N . ALA A 1 69 ? 2.775 -17.017 10.083 1.00 53.14 65 ALA A N 6
ATOM 8266 C CA . ALA A 1 69 ? 3.030 -17.204 11.513 1.00 44.40 65 ALA A CA 6
ATOM 8267 C C . ALA A 1 69 ? 1.721 -17.441 12.260 1.00 20.32 65 ALA A C 6
ATOM 8268 O O . ALA A 1 69 ? 1.636 -18.289 13.153 1.00 15.33 65 ALA A O 6
ATOM 8275 N N . GLN A 1 70 ? 0.690 -16.713 11.843 1.00 45.02 66 GLN A N 6
ATOM 8276 C CA . GLN A 1 70 ? -0.636 -16.837 12.423 1.00 34.12 66 GLN A CA 6
ATOM 8277 C C . GLN A 1 70 ? -1.172 -18.241 12.144 1.00 43.40 66 GLN A C 6
ATOM 8278 O O . GLN A 1 70 ? -1.669 -18.924 13.041 1.00 31.32 66 GLN A O 6
ATOM 8292 N N . LEU A 1 71 ? -1.006 -18.672 10.895 1.00 42.11 67 LEU A N 6
ATOM 8293 C CA . LEU A 1 71 ? -1.435 -19.997 10.446 1.00 65.13 67 LEU A CA 6
ATOM 8294 C C . LEU A 1 71 ? -0.764 -21.087 11.240 1.00 53.25 67 LEU A C 6
ATOM 8295 O O . LEU A 1 71 ? -1.427 -21.990 11.736 1.00 42.05 67 LEU A O 6
ATOM 8311 N N . GLU A 1 72 ? 0.546 -20.993 11.375 1.00 54.42 68 GLU A N 6
ATOM 8312 C CA . GLU A 1 72 ? 1.297 -21.993 12.090 1.00 23.44 68 GLU A CA 6
ATOM 8313 C C . GLU A 1 72 ? 0.935 -22.015 13.557 1.00 11.24 68 GLU A C 6
ATOM 8314 O O . GLU A 1 72 ? 0.949 -23.075 14.179 1.00 21.11 68 GLU A O 6
ATOM 8326 N N . ARG A 1 73 ? 0.598 -20.852 14.113 1.00 43.13 69 ARG A N 6
ATOM 8327 C CA . ARG A 1 73 ? 0.108 -20.776 15.488 1.00 1.23 69 ARG A CA 6
ATOM 8328 C C . ARG A 1 73 ? -1.159 -21.609 15.609 1.00 0.12 69 ARG A C 6
ATOM 8329 O O . ARG A 1 73 ? -1.291 -22.420 16.523 1.00 72.44 69 ARG A O 6
ATOM 8350 N N . LEU A 1 74 ? -2.071 -21.413 14.666 1.00 1.14 70 LEU A N 6
ATOM 8351 C CA . LEU A 1 74 ? -3.337 -22.151 14.649 1.00 43.50 70 LEU A CA 6
ATOM 8352 C C . LEU A 1 74 ? -3.054 -23.647 14.544 1.00 34.02 70 LEU A C 6
ATOM 8353 O O . LEU A 1 74 ? -3.498 -24.441 15.383 1.00 65.40 70 LEU A O 6
ATOM 8369 N N . VAL A 1 75 ? -2.266 -24.002 13.534 1.00 60.24 71 VAL A N 6
ATOM 8370 C CA . VAL A 1 75 ? -1.879 -25.383 13.258 1.00 64.05 71 VAL A CA 6
ATOM 8371 C C . VAL A 1 75 ? -1.254 -26.051 14.482 1.00 55.40 71 VAL A C 6
ATOM 8372 O O . VAL A 1 75 ? -1.649 -27.162 14.863 1.00 63.41 71 VAL A O 6
ATOM 8385 N N . SER A 1 76 ? -0.323 -25.366 15.126 1.00 11.44 72 SER A N 6
ATOM 8386 C CA . SER A 1 76 ? 0.333 -25.934 16.267 1.00 1.55 72 SER A CA 6
ATOM 8387 C C . SER A 1 76 ? -0.610 -26.051 17.460 1.00 65.33 72 SER A C 6
ATOM 8388 O O . SER A 1 76 ? -0.659 -27.099 18.085 1.00 23.11 72 SER A O 6
ATOM 8396 N N . ARG A 1 77 ? -1.423 -25.014 17.712 1.00 2.13 73 ARG A N 6
ATOM 8397 C CA . ARG A 1 77 ? -2.334 -25.027 18.858 1.00 54.04 73 ARG A CA 6
ATOM 8398 C C . ARG A 1 77 ? -3.326 -26.181 18.765 1.00 54.13 73 ARG A C 6
ATOM 8399 O O . ARG A 1 77 ? -3.619 -26.849 19.769 1.00 13.15 73 ARG A O 6
ATOM 8420 N N . VAL A 1 78 ? -3.817 -26.431 17.568 1.00 23.20 74 VAL A N 6
ATOM 8421 C CA . VAL A 1 78 ? -4.738 -27.526 17.346 1.00 32.12 74 VAL A CA 6
ATOM 8422 C C . VAL A 1 78 ? -4.007 -28.868 17.460 1.00 43.44 74 VAL A C 6
ATOM 8423 O O . VAL A 1 78 ? -4.488 -29.786 18.115 1.00 30.42 74 VAL A O 6
ATOM 8436 N N . SER A 1 79 ? -2.815 -28.947 16.888 1.00 11.43 75 SER A N 6
ATOM 8437 C CA . SER A 1 79 ? -2.029 -30.178 16.899 1.00 61.32 75 SER A CA 6
ATOM 8438 C C . SER A 1 79 ? -1.548 -30.535 18.325 1.00 2.53 75 SER A C 6
ATOM 8439 O O . SER A 1 79 ? -1.218 -31.696 18.600 1.00 14.30 75 SER A O 6
ATOM 8447 N N . LEU A 1 80 ? -1.503 -29.543 19.210 1.00 42.10 76 LEU A N 6
ATOM 8448 C CA . LEU A 1 80 ? -1.110 -29.766 20.599 1.00 65.25 76 LEU A CA 6
ATOM 8449 C C . LEU A 1 80 ? -2.226 -30.416 21.389 1.00 22.21 76 LEU A C 6
ATOM 8450 O O . LEU A 1 80 ? -1.981 -30.990 22.459 1.00 45.11 76 LEU A O 6
ATOM 8466 N N . GLU A 1 81 ? -3.434 -30.333 20.884 1.00 14.11 77 GLU A N 6
ATOM 8467 C CA . GLU A 1 81 ? -4.559 -30.878 21.581 1.00 2.21 77 GLU A CA 6
ATOM 8468 C C . GLU A 1 81 ? -4.779 -32.321 21.258 1.00 64.24 77 GLU A C 6
ATOM 8469 O O . GLU A 1 81 ? -4.456 -32.803 20.159 1.00 3.31 77 GLU A O 6
ATOM 8481 N N . LYS A 1 82 ? -5.331 -32.996 22.215 1.00 72.51 78 LYS A N 6
ATOM 8482 C CA . LYS A 1 82 ? -5.621 -34.406 22.124 1.00 60.53 78 LYS A CA 6
ATOM 8483 C C . LYS A 1 82 ? -6.791 -34.637 21.177 1.00 73.42 78 LYS A C 6
ATOM 8484 O O . LYS A 1 82 ? -7.677 -33.781 21.048 1.00 3.31 78 LYS A O 6
ATOM 8503 N N . GLY A 1 83 ? -6.779 -35.750 20.497 1.00 33.33 79 GLY A N 6
ATOM 8504 C CA . GLY A 1 83 ? -7.859 -36.075 19.599 1.00 24.33 79 GLY A CA 6
ATOM 8505 C C . GLY A 1 83 ? -7.526 -35.721 18.181 1.00 53.42 79 GLY A C 6
ATOM 8506 O O . GLY A 1 83 ? -8.156 -36.202 17.235 1.00 62.12 79 GLY A O 6
ATOM 8510 N N . VAL A 1 84 ? -6.541 -34.883 18.033 1.00 23.43 80 VAL A N 6
ATOM 8511 C CA . VAL A 1 84 ? -6.089 -34.455 16.748 1.00 30.44 80 VAL A CA 6
ATOM 8512 C C . VAL A 1 84 ? -4.974 -35.370 16.297 1.00 44.20 80 VAL A C 6
ATOM 8513 O O . VAL A 1 84 ? -3.941 -35.482 16.967 1.00 44.51 80 VAL A O 6
ATOM 8526 N N . SER A 1 85 ? -5.188 -36.014 15.182 1.00 40.22 81 SER A N 6
ATOM 8527 C CA . SER A 1 85 ? -4.259 -36.960 14.653 1.00 53.43 81 SER A CA 6
ATOM 8528 C C . SER A 1 85 ? -3.176 -36.199 13.879 1.00 53.52 81 SER A C 6
ATOM 8529 O O . SER A 1 85 ? -1.983 -36.455 14.045 1.00 25.20 81 SER A O 6
ATOM 8537 N N . SER A 1 86 ? -3.597 -35.242 13.066 1.00 53.04 82 SER A N 6
ATOM 8538 C CA . SER A 1 86 ? -2.689 -34.454 12.267 1.00 21.15 82 SER A CA 6
ATOM 8539 C C . SER A 1 86 ? -3.389 -33.202 11.734 1.00 60.22 82 SER A C 6
ATOM 8540 O O . SER A 1 86 ? -4.612 -33.195 11.546 1.00 44.51 82 SER A O 6
ATOM 8548 N N . VAL A 1 87 ? -2.636 -32.140 11.545 1.00 33.31 83 VAL A N 6
ATOM 8549 C CA . VAL A 1 87 ? -3.165 -30.913 10.984 1.00 12.13 83 VAL A CA 6
ATOM 8550 C C . VAL A 1 87 ? -2.378 -30.602 9.729 1.00 42.15 83 VAL A C 6
ATOM 8551 O O . VAL A 1 87 ? -1.173 -30.360 9.796 1.00 14.03 83 VAL A O 6
ATOM 8564 N N . ARG A 1 88 ? -3.029 -30.640 8.606 1.00 5.44 84 ARG A N 6
ATOM 8565 C CA . ARG A 1 88 ? -2.375 -30.391 7.341 1.00 32.13 84 ARG A CA 6
ATOM 8566 C C . ARG A 1 88 ? -2.837 -29.057 6.809 1.00 74.15 84 ARG A C 6
ATOM 8567 O O . ARG A 1 88 ? -4.031 -28.826 6.716 1.00 3.22 84 ARG A O 6
ATOM 8588 N N . TRP A 1 89 ? -1.929 -28.176 6.483 1.00 23.35 85 TRP A N 6
ATOM 8589 C CA . TRP A 1 89 ? -2.332 -26.916 5.913 1.00 64.43 85 TRP A CA 6
ATOM 8590 C C . TRP A 1 89 ? -1.732 -26.748 4.529 1.00 42.22 85 TRP A C 6
ATOM 8591 O O . TRP A 1 89 ? -0.569 -27.080 4.295 1.00 43.44 85 TRP A O 6
ATOM 8612 N N . GLN A 1 90 ? -2.530 -26.299 3.611 1.00 52.34 86 GLN A N 6
ATOM 8613 C CA . GLN A 1 90 ? -2.102 -26.105 2.243 1.00 23.14 86 GLN A CA 6
ATOM 8614 C C . GLN A 1 90 ? -2.474 -24.719 1.792 1.00 2.14 86 GLN A C 6
ATOM 8615 O O . GLN A 1 90 ? -3.490 -24.171 2.231 1.00 23.11 86 GLN A O 6
ATOM 8629 N N . VAL A 1 91 ? -1.657 -24.140 0.957 1.00 30.02 87 VAL A N 6
ATOM 8630 C CA . VAL A 1 91 ? -1.935 -22.832 0.425 1.00 45.53 87 VAL A CA 6
ATOM 8631 C C . VAL A 1 91 ? -2.568 -22.976 -0.947 1.00 63.43 87 VAL A C 6
ATOM 8632 O O . VAL A 1 91 ? -1.928 -23.432 -1.894 1.00 33.15 87 VAL A O 6
ATOM 8645 N N . PHE A 1 92 ? -3.808 -22.631 -1.040 1.00 62.21 88 PHE A N 6
ATOM 8646 C CA . PHE A 1 92 ? -4.496 -22.643 -2.289 1.00 62.03 88 PHE A CA 6
ATOM 8647 C C . PHE A 1 92 ? -4.551 -21.223 -2.738 1.00 55.22 88 PHE A C 6
ATOM 8648 O O . PHE A 1 92 ? -5.305 -20.400 -2.202 1.00 22.14 88 PHE A O 6
ATOM 8665 N N . GLU A 1 93 ? -3.763 -20.924 -3.666 1.00 72.20 89 GLU A N 6
ATOM 8666 C CA . GLU A 1 93 ? -3.630 -19.578 -4.097 1.00 73.04 89 GLU A CA 6
ATOM 8667 C C . GLU A 1 93 ? -4.507 -19.312 -5.314 1.00 73.22 89 GLU A C 6
ATOM 8668 O O . GLU A 1 93 ? -5.262 -20.191 -5.758 1.00 11.55 89 GLU A O 6
ATOM 8680 N N . LEU A 1 94 ? -4.418 -18.108 -5.832 1.00 74.33 90 LEU A N 6
ATOM 8681 C CA . LEU A 1 94 ? -5.171 -17.714 -6.996 1.00 11.20 90 LEU A CA 6
ATOM 8682 C C . LEU A 1 94 ? -4.588 -18.402 -8.204 1.00 75.24 90 LEU A C 6
ATOM 8683 O O . LEU A 1 94 ? -3.411 -18.202 -8.524 1.00 11.13 90 LEU A O 6
ATOM 8699 N N . ALA A 1 95 ? -5.363 -19.227 -8.845 1.00 40.53 91 ALA A N 6
ATOM 8700 C CA . ALA A 1 95 ? -4.900 -19.895 -10.025 1.00 3.15 91 ALA A CA 6
ATOM 8701 C C . ALA A 1 95 ? -5.151 -19.007 -11.217 1.00 32.12 91 ALA A C 6
ATOM 8702 O O . ALA A 1 95 ? -6.218 -19.050 -11.846 1.00 44.11 91 ALA A O 6
ATOM 8709 N N . ALA A 1 96 ? -4.189 -18.161 -11.486 1.00 41.11 92 ALA A N 6
ATOM 8710 C CA . ALA A 1 96 ? -4.283 -17.177 -12.552 1.00 44.52 92 ALA A CA 6
ATOM 8711 C C . ALA A 1 96 ? -3.794 -17.757 -13.871 1.00 44.04 92 ALA A C 6
ATOM 8712 O O . ALA A 1 96 ? -3.756 -17.071 -14.892 1.00 52.40 92 ALA A O 6
ATOM 8719 N N . ASP A 1 97 ? -3.429 -19.015 -13.832 1.00 71.44 93 ASP A N 6
ATOM 8720 C CA . ASP A 1 97 ? -2.987 -19.735 -15.004 1.00 21.10 93 ASP A CA 6
ATOM 8721 C C . ASP A 1 97 ? -4.185 -20.427 -15.599 1.00 32.03 93 ASP A C 6
ATOM 8722 O O . ASP A 1 97 ? -4.506 -21.549 -15.167 1.00 73.15 93 ASP A O 6
ATOM 8731 N N . ALA A 1 5 ? -4.726 -0.620 -0.453 1.00 0.00 1 ALA A N 7
ATOM 8732 C CA . ALA A 1 5 ? -5.044 -1.996 -0.117 1.00 71.14 1 ALA A CA 7
ATOM 8733 C C . ALA A 1 5 ? -5.069 -2.814 -1.378 1.00 25.33 1 ALA A C 7
ATOM 8734 O O . ALA A 1 5 ? -5.458 -2.321 -2.436 1.00 51.42 1 ALA A O 7
ATOM 8741 N N . SER A 1 6 ? -4.601 -4.017 -1.292 1.00 33.05 2 SER A N 7
ATOM 8742 C CA . SER A 1 6 ? -4.608 -4.938 -2.390 1.00 45.50 2 SER A CA 7
ATOM 8743 C C . SER A 1 6 ? -4.845 -6.312 -1.804 1.00 71.12 2 SER A C 7
ATOM 8744 O O . SER A 1 6 ? -3.938 -6.917 -1.223 1.00 52.45 2 SER A O 7
ATOM 8752 N N . GLU A 1 7 ? -6.066 -6.776 -1.887 1.00 53.24 3 GLU A N 7
ATOM 8753 C CA . GLU A 1 7 ? -6.427 -8.006 -1.242 1.00 64.21 3 GLU A CA 7
ATOM 8754 C C . GLU A 1 7 ? -6.032 -9.245 -2.013 1.00 45.11 3 GLU A C 7
ATOM 8755 O O . GLU A 1 7 ? -6.807 -9.822 -2.797 1.00 2.34 3 GLU A O 7
ATOM 8767 N N . ALA A 1 8 ? -4.801 -9.608 -1.827 1.00 13.12 4 ALA A N 7
ATOM 8768 C CA . ALA A 1 8 ? -4.271 -10.815 -2.363 1.00 44.31 4 ALA A CA 7
ATOM 8769 C C . ALA A 1 8 ? -4.481 -11.880 -1.328 1.00 32.23 4 ALA A C 7
ATOM 8770 O O . ALA A 1 8 ? -3.641 -12.105 -0.451 1.00 30.14 4 ALA A O 7
ATOM 8777 N N . GLU A 1 9 ? -5.645 -12.434 -1.356 1.00 60.13 5 GLU A N 7
ATOM 8778 C CA . GLU A 1 9 ? -6.030 -13.405 -0.395 1.00 22.43 5 GLU A CA 7
ATOM 8779 C C . GLU A 1 9 ? -5.621 -14.760 -0.859 1.00 62.32 5 GLU A C 7
ATOM 8780 O O . GLU A 1 9 ? -5.950 -15.172 -1.957 1.00 1.33 5 GLU A O 7
ATOM 8792 N N . GLN A 1 10 ? -4.909 -15.429 -0.043 1.00 24.24 6 GLN A N 7
ATOM 8793 C CA . GLN A 1 10 ? -4.523 -16.755 -0.314 1.00 72.41 6 GLN A CA 7
ATOM 8794 C C . GLN A 1 10 ? -5.415 -17.626 0.510 1.00 11.12 6 GLN A C 7
ATOM 8795 O O . GLN A 1 10 ? -5.768 -17.267 1.656 1.00 60.31 6 GLN A O 7
ATOM 8809 N N . ARG A 1 11 ? -5.822 -18.718 -0.044 1.00 24.32 7 ARG A N 7
ATOM 8810 C CA . ARG A 1 11 ? -6.709 -19.581 0.646 1.00 61.20 7 ARG A CA 7
ATOM 8811 C C . ARG A 1 11 ? -5.879 -20.488 1.481 1.00 2.23 7 ARG A C 7
ATOM 8812 O O . ARG A 1 11 ? -4.986 -21.173 0.972 1.00 65.14 7 ARG A O 7
ATOM 8833 N N . TYR A 1 12 ? -6.120 -20.484 2.724 1.00 75.23 8 TYR A N 7
ATOM 8834 C CA . TYR A 1 12 ? -5.444 -21.361 3.574 1.00 33.44 8 TYR A CA 7
ATOM 8835 C C . TYR A 1 12 ? -6.429 -22.396 3.950 1.00 43.41 8 TYR A C 7
ATOM 8836 O O . TYR A 1 12 ? -7.518 -22.090 4.433 1.00 1.31 8 TYR A O 7
ATOM 8854 N N . GLU A 1 13 ? -6.067 -23.598 3.732 1.00 64.43 9 GLU A N 7
ATOM 8855 C CA . GLU A 1 13 ? -6.940 -24.688 3.970 1.00 4.41 9 GLU A CA 7
ATOM 8856 C C . GLU A 1 13 ? -6.309 -25.606 4.961 1.00 33.11 9 GLU A C 7
ATOM 8857 O O . GLU A 1 13 ? -5.362 -26.338 4.647 1.00 61.31 9 GLU A O 7
ATOM 8869 N N . VAL A 1 14 ? -6.763 -25.497 6.172 1.00 10.13 10 VAL A N 7
ATOM 8870 C CA . VAL A 1 14 ? -6.254 -26.287 7.248 1.00 61.22 10 VAL A CA 7
ATOM 8871 C C . VAL A 1 14 ? -7.111 -27.523 7.365 1.00 21.14 10 VAL A C 7
ATOM 8872 O O . VAL A 1 14 ? -8.305 -27.428 7.638 1.00 42.34 10 VAL A O 7
ATOM 8885 N N . GLN A 1 15 ? -6.516 -28.649 7.104 1.00 71.14 11 GLN A N 7
ATOM 8886 C CA . GLN A 1 15 ? -7.187 -29.916 7.154 1.00 31.43 11 GLN A CA 7
ATOM 8887 C C . GLN A 1 15 ? -6.703 -30.681 8.357 1.00 35.53 11 GLN A C 7
ATOM 8888 O O . GLN A 1 15 ? -5.546 -31.123 8.418 1.00 34.44 11 GLN A O 7
ATOM 8902 N N . ILE A 1 16 ? -7.554 -30.783 9.325 1.00 5.04 12 ILE A N 7
ATOM 8903 C CA . ILE A 1 16 ? -7.225 -31.424 10.565 1.00 4.42 12 ILE A CA 7
ATOM 8904 C C . ILE A 1 16 ? -7.913 -32.770 10.638 1.00 33.23 12 ILE A C 7
ATOM 8905 O O . ILE A 1 16 ? -9.137 -32.839 10.686 1.00 14.13 12 ILE A O 7
ATOM 8921 N N . VAL A 1 17 ? -7.143 -33.815 10.625 1.00 42.32 13 VAL A N 7
ATOM 8922 C CA . VAL A 1 17 ? -7.673 -35.145 10.752 1.00 13.15 13 VAL A CA 7
ATOM 8923 C C . VAL A 1 17 ? -7.749 -35.455 12.232 1.00 64.22 13 VAL A C 7
ATOM 8924 O O . VAL A 1 17 ? -6.719 -35.667 12.885 1.00 33.41 13 VAL A O 7
ATOM 8937 N N . CYS A 1 18 ? -8.928 -35.445 12.764 1.00 74.35 14 CYS A N 7
ATOM 8938 C CA . CYS A 1 18 ? -9.106 -35.635 14.173 1.00 74.53 14 CYS A CA 7
ATOM 8939 C C . CYS A 1 18 ? -10.206 -36.636 14.459 1.00 53.42 14 CYS A C 7
ATOM 8940 O O . CYS A 1 18 ? -11.040 -36.910 13.609 1.00 24.41 14 CYS A O 7
ATOM 8948 N N . ARG A 1 19 ? -10.173 -37.187 15.636 1.00 4.13 15 ARG A N 7
ATOM 8949 C CA . ARG A 1 19 ? -11.157 -38.136 16.111 1.00 55.31 15 ARG A CA 7
ATOM 8950 C C . ARG A 1 19 ? -12.535 -37.450 16.192 1.00 4.43 15 ARG A C 7
ATOM 8951 O O . ARG A 1 19 ? -12.611 -36.279 16.539 1.00 4.40 15 ARG A O 7
ATOM 8972 N N . ALA A 1 20 ? -13.608 -38.186 15.876 1.00 44.13 16 ALA A N 7
ATOM 8973 C CA . ALA A 1 20 ? -15.005 -37.675 15.920 1.00 31.31 16 ALA A CA 7
ATOM 8974 C C . ALA A 1 20 ? -15.298 -37.009 17.220 1.00 52.43 16 ALA A C 7
ATOM 8975 O O . ALA A 1 20 ? -15.783 -35.876 17.286 1.00 52.32 16 ALA A O 7
ATOM 8982 N N . GLU A 1 21 ? -14.960 -37.731 18.236 1.00 62.44 17 GLU A N 7
ATOM 8983 C CA . GLU A 1 21 ? -15.168 -37.394 19.601 1.00 24.42 17 GLU A CA 7
ATOM 8984 C C . GLU A 1 21 ? -14.433 -36.086 19.989 1.00 15.42 17 GLU A C 7
ATOM 8985 O O . GLU A 1 21 ? -14.787 -35.426 20.976 1.00 23.13 17 GLU A O 7
ATOM 8997 N N . ASP A 1 22 ? -13.452 -35.699 19.200 1.00 45.01 18 ASP A N 7
ATOM 8998 C CA . ASP A 1 22 ? -12.652 -34.526 19.491 1.00 50.44 18 ASP A CA 7
ATOM 8999 C C . ASP A 1 22 ? -12.843 -33.426 18.472 1.00 43.12 18 ASP A C 7
ATOM 9000 O O . ASP A 1 22 ? -12.381 -32.304 18.684 1.00 70.52 18 ASP A O 7
ATOM 9009 N N . GLU A 1 23 ? -13.573 -33.737 17.391 1.00 12.01 19 GLU A N 7
ATOM 9010 C CA . GLU A 1 23 ? -13.847 -32.790 16.303 1.00 2.11 19 GLU A CA 7
ATOM 9011 C C . GLU A 1 23 ? -14.433 -31.497 16.839 1.00 54.24 19 GLU A C 7
ATOM 9012 O O . GLU A 1 23 ? -13.995 -30.420 16.466 1.00 44.01 19 GLU A O 7
ATOM 9024 N N . ILE A 1 24 ? -15.375 -31.621 17.767 1.00 31.15 20 ILE A N 7
ATOM 9025 C CA . ILE A 1 24 ? -16.032 -30.466 18.378 1.00 43.55 20 ILE A CA 7
ATOM 9026 C C . ILE A 1 24 ? -15.001 -29.541 19.042 1.00 44.55 20 ILE A C 7
ATOM 9027 O O . ILE A 1 24 ? -14.997 -28.330 18.817 1.00 5.44 20 ILE A O 7
ATOM 9043 N N . GLN A 1 25 ? -14.099 -30.135 19.810 1.00 63.21 21 GLN A N 7
ATOM 9044 C CA . GLN A 1 25 ? -13.116 -29.379 20.559 1.00 31.25 21 GLN A CA 7
ATOM 9045 C C . GLN A 1 25 ? -12.125 -28.730 19.606 1.00 65.43 21 GLN A C 7
ATOM 9046 O O . GLN A 1 25 ? -11.816 -27.553 19.733 1.00 53.34 21 GLN A O 7
ATOM 9060 N N . VAL A 1 26 ? -11.675 -29.500 18.628 1.00 1.12 22 VAL A N 7
ATOM 9061 C CA . VAL A 1 26 ? -10.750 -29.024 17.603 1.00 72.04 22 VAL A CA 7
ATOM 9062 C C . VAL A 1 26 ? -11.363 -27.843 16.841 1.00 40.24 22 VAL A C 7
ATOM 9063 O O . VAL A 1 26 ? -10.714 -26.810 16.625 1.00 61.54 22 VAL A O 7
ATOM 9076 N N . ARG A 1 27 ? -12.616 -27.997 16.488 1.00 31.04 23 ARG A N 7
ATOM 9077 C CA . ARG A 1 27 ? -13.375 -26.995 15.768 1.00 25.30 23 ARG A CA 7
ATOM 9078 C C . ARG A 1 27 ? -13.491 -25.725 16.610 1.00 54.51 23 ARG A C 7
ATOM 9079 O O . ARG A 1 27 ? -13.282 -24.611 16.116 1.00 74.02 23 ARG A O 7
ATOM 9100 N N . SER A 1 28 ? -13.784 -25.910 17.882 1.00 32.20 24 SER A N 7
ATOM 9101 C CA . SER A 1 28 ? -13.906 -24.829 18.829 1.00 22.42 24 SER A CA 7
ATOM 9102 C C . SER A 1 28 ? -12.564 -24.084 18.980 1.00 74.12 24 SER A C 7
ATOM 9103 O O . SER A 1 28 ? -12.534 -22.843 19.044 1.00 52.44 24 SER A O 7
ATOM 9111 N N . LEU A 1 29 ? -11.463 -24.833 19.019 1.00 72.33 25 LEU A N 7
ATOM 9112 C CA . LEU A 1 29 ? -10.130 -24.244 19.124 1.00 13.05 25 LEU A CA 7
ATOM 9113 C C . LEU A 1 29 ? -9.854 -23.380 17.913 1.00 4.45 25 LEU A C 7
ATOM 9114 O O . LEU A 1 29 ? -9.431 -22.225 18.046 1.00 35.11 25 LEU A O 7
ATOM 9130 N N . MET A 1 30 ? -10.133 -23.929 16.740 1.00 4.23 26 MET A N 7
ATOM 9131 C CA . MET A 1 30 ? -9.965 -23.213 15.479 1.00 35.41 26 MET A CA 7
ATOM 9132 C C . MET A 1 30 ? -10.789 -21.948 15.468 1.00 23.41 26 MET A C 7
ATOM 9133 O O . MET A 1 30 ? -10.287 -20.893 15.123 1.00 22.14 26 MET A O 7
ATOM 9147 N N . LEU A 1 31 ? -12.044 -22.066 15.894 1.00 74.22 27 LEU A N 7
ATOM 9148 C CA . LEU A 1 31 ? -12.971 -20.944 15.969 1.00 25.35 27 LEU A CA 7
ATOM 9149 C C . LEU A 1 31 ? -12.380 -19.803 16.798 1.00 62.11 27 LEU A C 7
ATOM 9150 O O . LEU A 1 31 ? -12.255 -18.677 16.312 1.00 24.02 27 LEU A O 7
ATOM 9166 N N . HIS A 1 32 ? -11.965 -20.111 18.020 1.00 40.43 28 HIS A N 7
ATOM 9167 C CA . HIS A 1 32 ? -11.364 -19.113 18.914 1.00 53.44 28 HIS A CA 7
ATOM 9168 C C . HIS A 1 32 ? -10.104 -18.506 18.300 1.00 23.22 28 HIS A C 7
ATOM 9169 O O . HIS A 1 32 ? -9.872 -17.299 18.395 1.00 53.41 28 HIS A O 7
ATOM 9183 N N . SER A 1 33 ? -9.343 -19.328 17.613 1.00 43.14 29 SER A N 7
ATOM 9184 C CA . SER A 1 33 ? -8.109 -18.903 16.979 1.00 64.40 29 SER A CA 7
ATOM 9185 C C . SER A 1 33 ? -8.365 -17.994 15.744 1.00 1.02 29 SER A C 7
ATOM 9186 O O . SER A 1 33 ? -7.453 -17.284 15.282 1.00 54.35 29 SER A O 7
ATOM 9194 N N . LEU A 1 34 ? -9.604 -17.980 15.237 1.00 34.13 30 LEU A N 7
ATOM 9195 C CA . LEU A 1 34 ? -9.939 -17.156 14.071 1.00 34.21 30 LEU A CA 7
ATOM 9196 C C . LEU A 1 34 ? -10.044 -15.700 14.473 1.00 54.22 30 LEU A C 7
ATOM 9197 O O . LEU A 1 34 ? -9.844 -14.798 13.665 1.00 51.43 30 LEU A O 7
ATOM 9213 N N . GLY A 1 35 ? -10.333 -15.473 15.738 1.00 73.31 31 GLY A N 7
ATOM 9214 C CA . GLY A 1 35 ? -10.408 -14.123 16.240 1.00 31.42 31 GLY A CA 7
ATOM 9215 C C . GLY A 1 35 ? -9.034 -13.605 16.582 1.00 4.11 31 GLY A C 7
ATOM 9216 O O . GLY A 1 35 ? -8.816 -12.400 16.712 1.00 51.41 31 GLY A O 7
ATOM 9220 N N . SER A 1 36 ? -8.104 -14.521 16.685 1.00 53.12 32 SER A N 7
ATOM 9221 C CA . SER A 1 36 ? -6.741 -14.223 17.037 1.00 2.42 32 SER A CA 7
ATOM 9222 C C . SER A 1 36 ? -5.858 -14.143 15.772 1.00 71.21 32 SER A C 7
ATOM 9223 O O . SER A 1 36 ? -4.629 -14.232 15.849 1.00 40.14 32 SER A O 7
ATOM 9231 N N . SER A 1 37 ? -6.484 -13.973 14.623 1.00 5.21 33 SER A N 7
ATOM 9232 C CA . SER A 1 37 ? -5.769 -13.901 13.377 1.00 34.24 33 SER A CA 7
ATOM 9233 C C . SER A 1 37 ? -6.500 -12.983 12.385 1.00 70.44 33 SER A C 7
ATOM 9234 O O . SER A 1 37 ? -7.655 -12.609 12.619 1.00 15.01 33 SER A O 7
ATOM 9242 N N . ASP A 1 38 ? -5.826 -12.617 11.292 1.00 53.15 34 ASP A N 7
ATOM 9243 C CA . ASP A 1 38 ? -6.419 -11.766 10.233 1.00 42.12 34 ASP A CA 7
ATOM 9244 C C . ASP A 1 38 ? -7.064 -12.634 9.169 1.00 0.22 34 ASP A C 7
ATOM 9245 O O . ASP A 1 38 ? -7.452 -12.155 8.099 1.00 32.24 34 ASP A O 7
ATOM 9254 N N . LEU A 1 39 ? -7.191 -13.893 9.466 1.00 51.33 35 LEU A N 7
ATOM 9255 C CA . LEU A 1 39 ? -7.705 -14.854 8.528 1.00 31.42 35 LEU A CA 7
ATOM 9256 C C . LEU A 1 39 ? -9.218 -14.833 8.528 1.00 53.03 35 LEU A C 7
ATOM 9257 O O . LEU A 1 39 ? -9.850 -14.915 9.576 1.00 72.54 35 LEU A O 7
ATOM 9273 N N . ARG A 1 40 ? -9.787 -14.706 7.368 1.00 51.25 36 ARG A N 7
ATOM 9274 C CA . ARG A 1 40 ? -11.224 -14.662 7.222 1.00 40.22 36 ARG A CA 7
ATOM 9275 C C . ARG A 1 40 ? -11.787 -16.037 6.937 1.00 65.33 36 ARG A C 7
ATOM 9276 O O . ARG A 1 40 ? -11.319 -16.732 6.041 1.00 11.13 36 ARG A O 7
ATOM 9297 N N . LEU A 1 41 ? -12.781 -16.415 7.694 1.00 43.13 37 LEU A N 7
ATOM 9298 C CA . LEU A 1 41 ? -13.417 -17.705 7.560 1.00 11.11 37 LEU A CA 7
ATOM 9299 C C . LEU A 1 41 ? -14.352 -17.713 6.369 1.00 5.25 37 LEU A C 7
ATOM 9300 O O . LEU A 1 41 ? -15.237 -16.854 6.255 1.00 24.31 37 LEU A O 7
ATOM 9316 N N . GLN A 1 42 ? -14.129 -18.636 5.469 1.00 73.51 38 GLN A N 7
ATOM 9317 C CA . GLN A 1 42 ? -15.010 -18.807 4.347 1.00 5.02 38 GLN A CA 7
ATOM 9318 C C . GLN A 1 42 ? -15.925 -19.975 4.579 1.00 50.33 38 GLN A C 7
ATOM 9319 O O . GLN A 1 42 ? -17.141 -19.863 4.412 1.00 11.21 38 GLN A O 7
ATOM 9333 N N . SER A 1 43 ? -15.354 -21.101 4.954 1.00 21.32 39 SER A N 7
ATOM 9334 C CA . SER A 1 43 ? -16.116 -22.311 5.200 1.00 60.51 39 SER A CA 7
ATOM 9335 C C . SER A 1 43 ? -15.343 -23.213 6.150 1.00 71.23 39 SER A C 7
ATOM 9336 O O . SER A 1 43 ? -14.118 -23.075 6.279 1.00 62.30 39 SER A O 7
ATOM 9344 N N . LEU A 1 44 ? -16.038 -24.109 6.804 1.00 21.23 40 LEU A N 7
ATOM 9345 C CA . LEU A 1 44 ? -15.427 -25.034 7.715 1.00 41.23 40 LEU A CA 7
ATOM 9346 C C . LEU A 1 44 ? -16.165 -26.360 7.545 1.00 15.25 40 LEU A C 7
ATOM 9347 O O . LEU A 1 44 ? -17.316 -26.505 7.951 1.00 21.13 40 LEU A O 7
ATOM 9363 N N . HIS A 1 45 ? -15.514 -27.291 6.910 1.00 4.43 41 HIS A N 7
ATOM 9364 C CA . HIS A 1 45 ? -16.121 -28.553 6.564 1.00 42.31 41 HIS A CA 7
ATOM 9365 C C . HIS A 1 45 ? -15.496 -29.711 7.327 1.00 1.31 41 HIS A C 7
ATOM 9366 O O . HIS A 1 45 ? -14.402 -30.162 6.988 1.00 4.23 41 HIS A O 7
ATOM 9380 N N . SER A 1 46 ? -16.151 -30.152 8.371 1.00 2.14 42 SER A N 7
ATOM 9381 C CA . SER A 1 46 ? -15.728 -31.332 9.085 1.00 71.04 42 SER A CA 7
ATOM 9382 C C . SER A 1 46 ? -16.428 -32.523 8.461 1.00 62.45 42 SER A C 7
ATOM 9383 O O . SER A 1 46 ? -17.639 -32.700 8.621 1.00 70.30 42 SER A O 7
ATOM 9391 N N . GLU A 1 47 ? -15.702 -33.301 7.718 1.00 41.01 43 GLU A N 7
ATOM 9392 C CA . GLU A 1 47 ? -16.287 -34.414 7.017 1.00 32.32 43 GLU A CA 7
ATOM 9393 C C . GLU A 1 47 ? -15.356 -35.599 7.132 1.00 3.15 43 GLU A C 7
ATOM 9394 O O . GLU A 1 47 ? -14.158 -35.406 7.201 1.00 34.43 43 GLU A O 7
ATOM 9406 N N . ASP A 1 48 ? -15.903 -36.798 7.211 1.00 14.10 44 ASP A N 7
ATOM 9407 C CA . ASP A 1 48 ? -15.085 -38.005 7.337 1.00 52.41 44 ASP A CA 7
ATOM 9408 C C . ASP A 1 48 ? -14.758 -38.577 5.984 1.00 53.10 44 ASP A C 7
ATOM 9409 O O . ASP A 1 48 ? -15.630 -38.700 5.118 1.00 63.50 44 ASP A O 7
ATOM 9418 N N . LEU A 1 49 ? -13.506 -38.860 5.770 1.00 1.25 45 LEU A N 7
ATOM 9419 C CA . LEU A 1 49 ? -13.074 -39.482 4.542 1.00 52.34 45 LEU A CA 7
ATOM 9420 C C . LEU A 1 49 ? -12.515 -40.874 4.761 1.00 45.25 45 LEU A C 7
ATOM 9421 O O . LEU A 1 49 ? -13.146 -41.857 4.378 1.00 14.43 45 LEU A O 7
ATOM 9437 N N . ASP A 1 50 ? -11.375 -40.974 5.421 1.00 32.10 46 ASP A N 7
ATOM 9438 C CA . ASP A 1 50 ? -10.669 -42.260 5.515 1.00 31.04 46 ASP A CA 7
ATOM 9439 C C . ASP A 1 50 ? -11.284 -43.219 6.513 1.00 43.33 46 ASP A C 7
ATOM 9440 O O . ASP A 1 50 ? -11.309 -44.433 6.279 1.00 24.50 46 ASP A O 7
ATOM 9449 N N . ASN A 1 51 ? -11.749 -42.705 7.610 1.00 34.23 47 ASN A N 7
ATOM 9450 C CA . ASN A 1 51 ? -12.370 -43.522 8.645 1.00 3.32 47 ASN A CA 7
ATOM 9451 C C . ASN A 1 51 ? -13.480 -42.727 9.296 1.00 5.10 47 ASN A C 7
ATOM 9452 O O . ASN A 1 51 ? -13.231 -41.665 9.832 1.00 23.32 47 ASN A O 7
ATOM 9463 N N . PRO A 1 52 ? -14.710 -43.246 9.277 1.00 20.42 48 PRO A N 7
ATOM 9464 C CA . PRO A 1 52 ? -15.909 -42.535 9.784 1.00 52.34 48 PRO A CA 7
ATOM 9465 C C . PRO A 1 52 ? -15.872 -42.121 11.281 1.00 41.34 48 PRO A C 7
ATOM 9466 O O . PRO A 1 52 ? -16.690 -41.297 11.723 1.00 62.23 48 PRO A O 7
ATOM 9477 N N . ALA A 1 53 ? -14.941 -42.677 12.052 1.00 11.24 49 ALA A N 7
ATOM 9478 C CA . ALA A 1 53 ? -14.797 -42.315 13.462 1.00 41.21 49 ALA A CA 7
ATOM 9479 C C . ALA A 1 53 ? -13.857 -41.128 13.614 1.00 11.42 49 ALA A C 7
ATOM 9480 O O . ALA A 1 53 ? -13.609 -40.650 14.722 1.00 51.23 49 ALA A O 7
ATOM 9487 N N . LYS A 1 54 ? -13.290 -40.702 12.515 1.00 32.51 50 LYS A N 7
ATOM 9488 C CA . LYS A 1 54 ? -12.470 -39.517 12.472 1.00 15.31 50 LYS A CA 7
ATOM 9489 C C . LYS A 1 54 ? -13.126 -38.563 11.510 1.00 44.31 50 LYS A C 7
ATOM 9490 O O . LYS A 1 54 ? -13.856 -38.992 10.635 1.00 40.23 50 LYS A O 7
ATOM 9509 N N . LEU A 1 55 ? -12.886 -37.307 11.668 1.00 55.03 51 LEU A N 7
ATOM 9510 C CA . LEU A 1 55 ? -13.340 -36.331 10.718 1.00 20.15 51 LEU A CA 7
ATOM 9511 C C . LEU A 1 55 ? -12.199 -35.444 10.383 1.00 52.23 51 LEU A C 7
ATOM 9512 O O . LEU A 1 55 ? -11.397 -35.077 11.266 1.00 20.11 51 LEU A O 7
ATOM 9528 N N . GLU A 1 56 ? -12.100 -35.109 9.155 1.00 71.42 52 GLU A N 7
ATOM 9529 C CA . GLU A 1 56 ? -11.146 -34.175 8.730 1.00 23.40 52 GLU A CA 7
ATOM 9530 C C . GLU A 1 56 ? -11.821 -32.852 8.536 1.00 21.44 52 GLU A C 7
ATOM 9531 O O . GLU A 1 56 ? -12.750 -32.686 7.709 1.00 72.12 52 GLU A O 7
ATOM 9543 N N . VAL A 1 57 ? -11.406 -31.952 9.365 1.00 71.13 53 VAL A N 7
ATOM 9544 C CA . VAL A 1 57 ? -11.919 -30.628 9.449 1.00 1.03 53 VAL A CA 7
ATOM 9545 C C . VAL A 1 57 ? -11.166 -29.762 8.486 1.00 11.31 53 VAL A C 7
ATOM 9546 O O . VAL A 1 57 ? -9.973 -29.552 8.655 1.00 73.12 53 VAL A O 7
ATOM 9559 N N . ARG A 1 58 ? -11.827 -29.331 7.450 1.00 63.45 54 ARG A N 7
ATOM 9560 C CA . ARG A 1 58 ? -11.222 -28.439 6.510 1.00 74.01 54 ARG A CA 7
ATOM 9561 C C . ARG A 1 58 ? -11.687 -27.052 6.839 1.00 31.21 54 ARG A C 7
ATOM 9562 O O . ARG A 1 58 ? -12.858 -26.730 6.639 1.00 22.04 54 ARG A O 7
ATOM 9583 N N . ALA A 1 59 ? -10.828 -26.256 7.360 1.00 54.32 55 ALA A N 7
ATOM 9584 C CA . ALA A 1 59 ? -11.177 -24.902 7.631 1.00 43.33 55 ALA A CA 7
ATOM 9585 C C . ALA A 1 59 ? -10.532 -24.048 6.575 1.00 3.32 55 ALA A C 7
ATOM 9586 O O . ALA A 1 59 ? -9.298 -23.995 6.459 1.00 74.45 55 ALA A O 7
ATOM 9593 N N . GLU A 1 60 ? -11.367 -23.441 5.787 1.00 42.51 56 GLU A N 7
ATOM 9594 C CA . GLU A 1 60 ? -10.966 -22.681 4.636 1.00 23.54 56 GLU A CA 7
ATOM 9595 C C . GLU A 1 60 ? -10.976 -21.207 4.975 1.00 63.13 56 GLU A C 7
ATOM 9596 O O . GLU A 1 60 ? -12.047 -20.615 5.246 1.00 54.52 56 GLU A O 7
ATOM 9608 N N . LEU A 1 61 ? -9.807 -20.629 4.991 1.00 2.53 57 LEU A N 7
ATOM 9609 C CA . LEU A 1 61 ? -9.613 -19.270 5.422 1.00 15.32 57 LEU A CA 7
ATOM 9610 C C . LEU A 1 61 ? -8.967 -18.439 4.324 1.00 2.42 57 LEU A C 7
ATOM 9611 O O . LEU A 1 61 ? -8.096 -18.911 3.622 1.00 31.42 57 LEU A O 7
ATOM 9627 N N . LEU A 1 62 ? -9.410 -17.227 4.171 1.00 24.20 58 LEU A N 7
ATOM 9628 C CA . LEU A 1 62 ? -8.791 -16.300 3.249 1.00 50.20 58 LEU A CA 7
ATOM 9629 C C . LEU A 1 62 ? -7.953 -15.322 4.018 1.00 2.05 58 LEU A C 7
ATOM 9630 O O . LEU A 1 62 ? -8.470 -14.562 4.861 1.00 44.13 58 LEU A O 7
ATOM 9646 N N . GLY A 1 63 ? -6.687 -15.341 3.770 1.00 45.20 59 GLY A N 7
ATOM 9647 C CA . GLY A 1 63 ? -5.802 -14.444 4.431 1.00 51.01 59 GLY A CA 7
ATOM 9648 C C . GLY A 1 63 ? -4.727 -14.021 3.504 1.00 63.51 59 GLY A C 7
ATOM 9649 O O . GLY A 1 63 ? -4.488 -14.678 2.507 1.00 32.24 59 GLY A O 7
ATOM 9653 N N . THR A 1 64 ? -4.085 -12.953 3.798 1.00 41.43 60 THR A N 7
ATOM 9654 C CA . THR A 1 64 ? -3.059 -12.469 2.949 1.00 73.51 60 THR A CA 7
ATOM 9655 C C . THR A 1 64 ? -1.701 -13.088 3.345 1.00 43.12 60 THR A C 7
ATOM 9656 O O . THR A 1 64 ? -1.565 -13.654 4.459 1.00 44.23 60 THR A O 7
ATOM 9667 N N . PRO A 1 65 ? -0.671 -13.009 2.459 1.00 71.42 61 PRO A N 7
ATOM 9668 C CA . PRO A 1 65 ? 0.700 -13.521 2.737 1.00 31.54 61 PRO A CA 7
ATOM 9669 C C . PRO A 1 65 ? 1.357 -12.783 3.910 1.00 30.52 61 PRO A C 7
ATOM 9670 O O . PRO A 1 65 ? 2.436 -13.129 4.367 1.00 4.15 61 PRO A O 7
ATOM 9681 N N . GLU A 1 66 ? 0.689 -11.749 4.351 1.00 44.13 62 GLU A N 7
ATOM 9682 C CA . GLU A 1 66 ? 1.113 -10.906 5.440 1.00 64.11 62 GLU A CA 7
ATOM 9683 C C . GLU A 1 66 ? 0.920 -11.614 6.782 1.00 35.13 62 GLU A C 7
ATOM 9684 O O . GLU A 1 66 ? 1.491 -11.216 7.789 1.00 5.35 62 GLU A O 7
ATOM 9696 N N . ALA A 1 67 ? 0.114 -12.669 6.790 1.00 14.20 63 ALA A N 7
ATOM 9697 C CA . ALA A 1 67 ? -0.193 -13.371 8.034 1.00 2.35 63 ALA A CA 7
ATOM 9698 C C . ALA A 1 67 ? 0.011 -14.915 7.934 1.00 72.25 63 ALA A C 7
ATOM 9699 O O . ALA A 1 67 ? -0.894 -15.674 8.279 1.00 64.30 63 ALA A O 7
ATOM 9706 N N . PRO A 1 68 ? 1.212 -15.410 7.526 1.00 11.04 64 PRO A N 7
ATOM 9707 C CA . PRO A 1 68 ? 1.447 -16.844 7.360 1.00 34.13 64 PRO A CA 7
ATOM 9708 C C . PRO A 1 68 ? 1.701 -17.570 8.692 1.00 15.31 64 PRO A C 7
ATOM 9709 O O . PRO A 1 68 ? 1.283 -18.721 8.876 1.00 74.03 64 PRO A O 7
ATOM 9720 N N . ALA A 1 69 ? 2.348 -16.875 9.631 1.00 53.14 65 ALA A N 7
ATOM 9721 C CA . ALA A 1 69 ? 2.726 -17.455 10.923 1.00 44.40 65 ALA A CA 7
ATOM 9722 C C . ALA A 1 69 ? 1.512 -17.902 11.722 1.00 20.32 65 ALA A C 7
ATOM 9723 O O . ALA A 1 69 ? 1.592 -18.824 12.535 1.00 15.33 65 ALA A O 7
ATOM 9730 N N . GLN A 1 70 ? 0.380 -17.277 11.459 1.00 45.02 66 GLN A N 7
ATOM 9731 C CA . GLN A 1 70 ? -0.847 -17.607 12.152 1.00 34.12 66 GLN A CA 7
ATOM 9732 C C . GLN A 1 70 ? -1.328 -18.996 11.822 1.00 43.40 66 GLN A C 7
ATOM 9733 O O . GLN A 1 70 ? -1.911 -19.653 12.662 1.00 31.32 66 GLN A O 7
ATOM 9747 N N . LEU A 1 71 ? -1.024 -19.469 10.623 1.00 42.11 67 LEU A N 7
ATOM 9748 C CA . LEU A 1 71 ? -1.394 -20.817 10.233 1.00 65.13 67 LEU A CA 7
ATOM 9749 C C . LEU A 1 71 ? -0.586 -21.807 11.027 1.00 53.25 67 LEU A C 7
ATOM 9750 O O . LEU A 1 71 ? -1.113 -22.799 11.514 1.00 42.05 67 LEU A O 7
ATOM 9766 N N . GLU A 1 72 ? 0.685 -21.490 11.201 1.00 54.42 68 GLU A N 7
ATOM 9767 C CA . GLU A 1 72 ? 1.599 -22.314 11.969 1.00 23.44 68 GLU A CA 7
ATOM 9768 C C . GLU A 1 72 ? 1.149 -22.341 13.425 1.00 11.24 68 GLU A C 7
ATOM 9769 O O . GLU A 1 72 ? 1.269 -23.361 14.105 1.00 21.11 68 GLU A O 7
ATOM 9781 N N . ARG A 1 73 ? 0.617 -21.211 13.884 1.00 43.13 69 ARG A N 7
ATOM 9782 C CA . ARG A 1 73 ? 0.042 -21.108 15.219 1.00 1.23 69 ARG A CA 7
ATOM 9783 C C . ARG A 1 73 ? -1.146 -22.050 15.340 1.00 0.12 69 ARG A C 7
ATOM 9784 O O . ARG A 1 73 ? -1.153 -22.899 16.203 1.00 72.44 69 ARG A O 7
ATOM 9805 N N . LEU A 1 74 ? -2.124 -21.909 14.434 1.00 1.14 70 LEU A N 7
ATOM 9806 C CA . LEU A 1 74 ? -3.331 -22.756 14.429 1.00 43.50 70 LEU A CA 7
ATOM 9807 C C . LEU A 1 74 ? -2.947 -24.228 14.437 1.00 34.02 70 LEU A C 7
ATOM 9808 O O . LEU A 1 74 ? -3.375 -24.985 15.311 1.00 65.40 70 LEU A O 7
ATOM 9824 N N . VAL A 1 75 ? -2.098 -24.604 13.492 1.00 60.24 71 VAL A N 7
ATOM 9825 C CA . VAL A 1 75 ? -1.645 -25.976 13.343 1.00 64.05 71 VAL A CA 7
ATOM 9826 C C . VAL A 1 75 ? -0.988 -26.495 14.621 1.00 55.40 71 VAL A C 7
ATOM 9827 O O . VAL A 1 75 ? -1.353 -27.561 15.115 1.00 63.41 71 VAL A O 7
ATOM 9840 N N . SER A 1 76 ? -0.080 -25.724 15.190 1.00 11.44 72 SER A N 7
ATOM 9841 C CA . SER A 1 76 ? 0.601 -26.151 16.394 1.00 1.55 72 SER A CA 7
ATOM 9842 C C . SER A 1 76 ? -0.363 -26.190 17.596 1.00 65.33 72 SER A C 7
ATOM 9843 O O . SER A 1 76 ? -0.366 -27.149 18.369 1.00 23.11 72 SER A O 7
ATOM 9851 N N . ARG A 1 77 ? -1.234 -25.193 17.681 1.00 2.13 73 ARG A N 7
ATOM 9852 C CA . ARG A 1 77 ? -2.167 -25.040 18.792 1.00 54.04 73 ARG A CA 7
ATOM 9853 C C . ARG A 1 77 ? -3.163 -26.203 18.841 1.00 54.13 73 ARG A C 7
ATOM 9854 O O . ARG A 1 77 ? -3.555 -26.661 19.926 1.00 13.15 73 ARG A O 7
ATOM 9875 N N . VAL A 1 78 ? -3.544 -26.685 17.685 1.00 23.20 74 VAL A N 7
ATOM 9876 C CA . VAL A 1 78 ? -4.421 -27.827 17.597 1.00 32.12 74 VAL A CA 7
ATOM 9877 C C . VAL A 1 78 ? -3.621 -29.127 17.789 1.00 43.44 74 VAL A C 7
ATOM 9878 O O . VAL A 1 78 ? -4.064 -30.041 18.476 1.00 30.42 74 VAL A O 7
ATOM 9891 N N . SER A 1 79 ? -2.417 -29.170 17.234 1.00 11.43 75 SER A N 7
ATOM 9892 C CA . SER A 1 79 ? -1.556 -30.347 17.316 1.00 61.32 75 SER A CA 7
ATOM 9893 C C . SER A 1 79 ? -1.098 -30.601 18.777 1.00 2.53 75 SER A C 7
ATOM 9894 O O . SER A 1 79 ? -0.668 -31.707 19.125 1.00 14.30 75 SER A O 7
ATO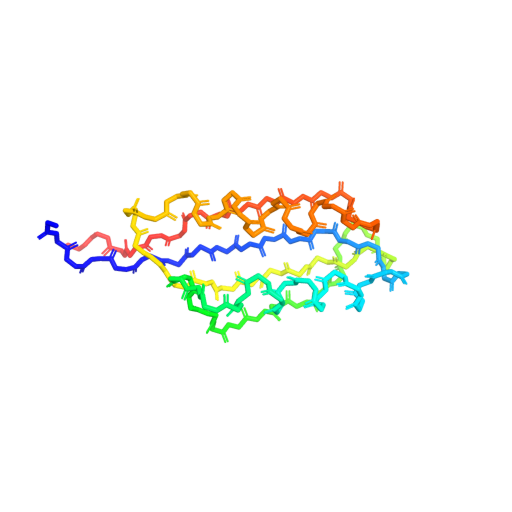M 9902 N N . LEU A 1 80 ? -1.166 -29.568 19.620 1.00 42.10 76 LEU A N 7
ATOM 9903 C CA . LEU A 1 80 ? -0.862 -29.724 21.042 1.00 65.25 76 LEU A CA 7
ATOM 9904 C C . LEU A 1 80 ? -1.940 -30.542 21.761 1.00 22.21 76 LEU A C 7
ATOM 9905 O O . LEU A 1 80 ? -1.673 -31.162 22.799 1.00 45.11 76 LEU A O 7
ATOM 9921 N N . GLU A 1 81 ? -3.134 -30.559 21.206 1.00 14.11 77 GLU A N 7
ATOM 9922 C CA . GLU A 1 81 ? -4.250 -31.231 21.820 1.00 2.21 77 GLU A CA 7
ATOM 9923 C C . GLU A 1 81 ? -4.345 -32.693 21.336 1.00 64.24 77 GLU A C 7
ATOM 9924 O O . GLU A 1 81 ? -3.746 -33.064 20.315 1.00 3.31 77 GLU A O 7
ATOM 9936 N N . LYS A 1 82 ? -5.045 -33.506 22.094 1.00 72.51 78 LYS A N 7
ATOM 9937 C CA . LYS A 1 82 ? -5.246 -34.917 21.796 1.00 60.53 78 LYS A CA 7
ATOM 9938 C C . LYS A 1 82 ? -6.380 -35.155 20.796 1.00 73.42 78 LYS A C 7
ATOM 9939 O O . LYS A 1 82 ? -7.281 -34.331 20.660 1.00 3.31 78 LYS A O 7
ATOM 9958 N N . GLY A 1 83 ? -6.288 -36.249 20.065 1.00 33.33 79 GLY A N 7
ATOM 9959 C CA . GLY A 1 83 ? -7.338 -36.620 19.141 1.00 24.33 79 GLY A CA 7
ATOM 9960 C C . GLY A 1 83 ? -7.011 -36.270 17.714 1.00 53.42 79 GLY A C 7
ATOM 9961 O O . GLY A 1 83 ? -7.723 -36.662 16.793 1.00 62.12 79 GLY A O 7
ATOM 9965 N N . VAL A 1 84 ? -5.941 -35.548 17.524 1.00 23.43 80 VAL A N 7
ATOM 9966 C CA . VAL A 1 84 ? -5.530 -35.118 16.210 1.00 30.44 80 VAL A CA 7
ATOM 9967 C C . VAL A 1 84 ? -4.544 -36.124 15.631 1.00 44.20 80 VAL A C 7
ATOM 9968 O O . VAL A 1 84 ? -3.407 -36.231 16.097 1.00 44.51 80 VAL A O 7
ATOM 9981 N N . SER A 1 85 ? -4.982 -36.865 14.643 1.00 40.22 81 SER A N 7
ATOM 9982 C CA . SER A 1 85 ? -4.164 -37.869 14.014 1.00 53.43 81 SER A CA 7
ATOM 9983 C C . SER A 1 85 ? -3.073 -37.197 13.169 1.00 53.52 81 SER A C 7
ATOM 9984 O O . SER A 1 85 ? -1.894 -37.561 13.245 1.00 25.20 81 SER A O 7
ATOM 9992 N N . SER A 1 86 ? -3.471 -36.191 12.411 1.00 53.04 82 SER A N 7
ATOM 9993 C CA . SER A 1 86 ? -2.565 -35.442 11.589 1.00 21.15 82 SER A CA 7
ATOM 9994 C C . SER A 1 86 ? -3.228 -34.115 11.251 1.00 60.22 82 SER A C 7
ATOM 9995 O O . SER A 1 86 ? -4.454 -34.008 11.287 1.00 44.51 82 SER A O 7
ATOM 10003 N N . VAL A 1 87 ? -2.442 -33.124 10.955 1.00 33.31 83 VAL A N 7
ATOM 10004 C CA . VAL A 1 87 ? -2.939 -31.819 10.615 1.00 12.13 83 VAL A CA 7
ATOM 10005 C C . VAL A 1 87 ? -2.113 -31.252 9.468 1.00 42.15 83 VAL A C 7
ATOM 10006 O O . VAL A 1 87 ? -0.883 -31.259 9.513 1.00 14.03 83 VAL A O 7
ATOM 10019 N N . ARG A 1 88 ? -2.777 -30.846 8.423 1.00 5.44 84 ARG A N 7
ATOM 10020 C CA . ARG A 1 88 ? -2.127 -30.322 7.236 1.00 32.13 84 ARG A CA 7
ATOM 10021 C C . ARG A 1 88 ? -2.666 -28.940 6.954 1.00 74.15 84 ARG A C 7
ATOM 10022 O O . ARG A 1 88 ? -3.820 -28.667 7.242 1.00 3.22 84 ARG A O 7
ATOM 10043 N N . TRP A 1 89 ? -1.857 -28.080 6.417 1.00 23.35 85 TRP A N 7
ATOM 10044 C CA . TRP A 1 89 ? -2.312 -26.768 6.032 1.00 64.43 85 TRP A CA 7
ATOM 10045 C C . TRP A 1 89 ? -1.775 -26.447 4.658 1.00 42.22 85 TRP A C 7
ATOM 10046 O O . TRP A 1 89 ? -0.620 -26.746 4.352 1.00 43.44 85 TRP A O 7
ATOM 10067 N N . GLN A 1 90 ? -2.609 -25.907 3.826 1.00 52.34 86 GLN A N 7
ATOM 10068 C CA . GLN A 1 90 ? -2.215 -25.587 2.476 1.00 23.14 86 GLN A CA 7
ATOM 10069 C C . GLN A 1 90 ? -2.364 -24.116 2.218 1.00 2.14 86 GLN A C 7
ATOM 10070 O O . GLN A 1 90 ? -3.276 -23.477 2.760 1.00 23.11 86 GLN A O 7
ATOM 10084 N N . VAL A 1 91 ? -1.472 -23.581 1.421 1.00 30.02 87 VAL A N 7
ATOM 10085 C CA . VAL A 1 91 ? -1.597 -22.234 0.932 1.00 45.53 87 VAL A CA 7
ATOM 10086 C C . VAL A 1 91 ? -1.935 -22.342 -0.542 1.00 63.43 87 VAL A C 7
ATOM 10087 O O . VAL A 1 91 ? -1.071 -22.683 -1.369 1.00 33.15 87 VAL A O 7
ATOM 10100 N N . PHE A 1 92 ? -3.165 -22.103 -0.864 1.00 62.21 88 PHE A N 7
ATOM 10101 C CA . PHE A 1 92 ? -3.624 -22.202 -2.221 1.00 62.03 88 PHE A CA 7
ATOM 10102 C C . PHE A 1 92 ? -3.851 -20.811 -2.724 1.00 55.22 88 PHE A C 7
ATOM 10103 O O . PHE A 1 92 ? -4.497 -20.007 -2.054 1.00 22.14 88 PHE A O 7
ATOM 10120 N N . GLU A 1 93 ? -3.341 -20.513 -3.864 1.00 72.20 89 GLU A N 7
ATOM 10121 C CA . GLU A 1 93 ? -3.483 -19.188 -4.377 1.00 73.04 89 GLU A CA 7
ATOM 10122 C C . GLU A 1 93 ? -4.683 -19.057 -5.279 1.00 73.22 89 GLU A C 7
ATOM 10123 O O . GLU A 1 93 ? -5.061 -20.013 -5.978 1.00 11.55 89 GLU A O 7
ATOM 10135 N N . LEU A 1 94 ? -5.278 -17.879 -5.265 1.00 74.33 90 LEU A N 7
ATOM 10136 C CA . LEU A 1 94 ? -6.424 -17.583 -6.123 1.00 11.20 90 LEU A CA 7
ATOM 10137 C C . LEU A 1 94 ? -5.997 -17.669 -7.576 1.00 75.24 90 LEU A C 7
ATOM 10138 O O . LEU A 1 94 ? -4.825 -17.389 -7.897 1.00 11.13 90 LEU A O 7
ATOM 10154 N N . ALA A 1 95 ? -6.923 -18.047 -8.434 1.00 40.53 91 ALA A N 7
ATOM 10155 C CA . ALA A 1 95 ? -6.655 -18.244 -9.853 1.00 3.15 91 ALA A CA 7
ATOM 10156 C C . ALA A 1 95 ? -6.036 -17.006 -10.497 1.00 32.12 91 ALA A C 7
ATOM 10157 O O . ALA A 1 95 ? -6.628 -15.916 -10.501 1.00 44.11 91 ALA A O 7
ATOM 10164 N N . ALA A 1 96 ? -4.829 -17.171 -10.973 1.00 41.11 92 ALA A N 7
ATOM 10165 C CA . ALA A 1 96 ? -4.097 -16.136 -11.654 1.00 44.52 92 ALA A CA 7
ATOM 10166 C C . ALA A 1 96 ? -3.446 -16.755 -12.863 1.00 44.04 92 ALA A C 7
ATOM 10167 O O . ALA A 1 96 ? -2.793 -17.795 -12.747 1.00 52.40 92 ALA A O 7
ATOM 10174 N N . ASP A 1 97 ? -3.642 -16.158 -14.007 1.00 71.44 93 ASP A N 7
ATOM 10175 C CA . ASP A 1 97 ? -3.098 -16.691 -15.243 1.00 21.10 93 ASP A CA 7
ATOM 10176 C C . ASP A 1 97 ? -1.611 -16.498 -15.303 1.00 32.03 93 ASP A C 7
ATOM 10177 O O . ASP A 1 97 ? -0.869 -17.497 -15.159 1.00 73.15 93 ASP A O 7
ATOM 10186 N N . ALA A 1 5 ? -4.192 -1.815 0.028 1.00 0.00 1 ALA A N 8
ATOM 10187 C CA . ALA A 1 5 ? -3.822 -1.203 -1.255 1.00 71.14 1 ALA A CA 8
ATOM 10188 C C . ALA A 1 5 ? -3.608 -2.271 -2.308 1.00 25.33 1 ALA A C 8
ATOM 10189 O O . ALA A 1 5 ? -3.862 -2.045 -3.498 1.00 51.42 1 ALA A O 8
ATOM 10196 N N . SER A 1 6 ? -3.144 -3.425 -1.884 1.00 33.05 2 SER A N 8
ATOM 10197 C CA . SER A 1 6 ? -2.930 -4.533 -2.754 1.00 45.50 2 SER A CA 8
ATOM 10198 C C . SER A 1 6 ? -2.885 -5.790 -1.894 1.00 71.12 2 SER A C 8
ATOM 10199 O O . SER A 1 6 ? -1.838 -6.169 -1.349 1.00 52.45 2 SER A O 8
ATOM 10207 N N . GLU A 1 7 ? -4.036 -6.371 -1.685 1.00 53.24 3 GLU A N 8
ATOM 10208 C CA . GLU A 1 7 ? -4.152 -7.522 -0.835 1.00 64.21 3 GLU A CA 8
ATOM 10209 C C . GLU A 1 7 ? -4.204 -8.787 -1.645 1.00 45.11 3 GLU A C 8
ATOM 10210 O O . GLU A 1 7 ? -5.225 -9.106 -2.263 1.00 2.34 3 GLU A O 8
ATOM 10222 N N . ALA A 1 8 ? -3.109 -9.491 -1.652 1.00 13.12 4 ALA A N 8
ATOM 10223 C CA . ALA A 1 8 ? -2.997 -10.731 -2.356 1.00 44.31 4 ALA A CA 8
ATOM 10224 C C . ALA A 1 8 ? -3.521 -11.810 -1.464 1.00 32.23 4 ALA A C 8
ATOM 10225 O O . ALA A 1 8 ? -2.828 -12.290 -0.570 1.00 30.14 4 ALA A O 8
ATOM 10232 N N . GLU A 1 9 ? -4.751 -12.131 -1.644 1.00 60.13 5 GLU A N 8
ATOM 10233 C CA . GLU A 1 9 ? -5.388 -13.083 -0.797 1.00 22.43 5 GLU A CA 8
ATOM 10234 C C . GLU A 1 9 ? -5.299 -14.472 -1.354 1.00 62.32 5 GLU A C 8
ATOM 10235 O O . GLU A 1 9 ? -5.757 -14.762 -2.468 1.00 1.33 5 GLU A O 8
ATOM 10247 N N . GLN A 1 10 ? -4.690 -15.303 -0.590 1.00 24.24 6 GLN A N 8
ATOM 10248 C CA . GLN A 1 10 ? -4.495 -16.680 -0.887 1.00 72.41 6 GLN A CA 8
ATOM 10249 C C . GLN A 1 10 ? -5.389 -17.435 0.065 1.00 11.12 6 GLN A C 8
ATOM 10250 O O . GLN A 1 10 ? -5.675 -16.934 1.166 1.00 60.31 6 GLN A O 8
ATOM 10264 N N . ARG A 1 11 ? -5.864 -18.585 -0.312 1.00 24.32 7 ARG A N 8
ATOM 10265 C CA . ARG A 1 11 ? -6.687 -19.297 0.608 1.00 61.20 7 ARG A CA 8
ATOM 10266 C C . ARG A 1 11 ? -5.832 -20.308 1.315 1.00 2.23 7 ARG A C 8
ATOM 10267 O O . ARG A 1 11 ? -4.935 -20.923 0.717 1.00 65.14 7 ARG A O 8
ATOM 10288 N N . TYR A 1 12 ? -6.049 -20.434 2.554 1.00 75.23 8 TYR A N 8
ATOM 10289 C CA . TYR A 1 12 ? -5.396 -21.407 3.320 1.00 33.44 8 TYR A CA 8
ATOM 10290 C C . TYR A 1 12 ? -6.423 -22.416 3.713 1.00 43.41 8 TYR A C 8
ATOM 10291 O O . TYR A 1 12 ? -7.474 -22.057 4.245 1.00 1.31 8 TYR A O 8
ATOM 10309 N N . GLU A 1 13 ? -6.149 -23.648 3.437 1.00 64.43 9 GLU A N 8
ATOM 10310 C CA . GLU A 1 13 ? -7.046 -24.705 3.767 1.00 4.41 9 GLU A CA 8
ATOM 10311 C C . GLU A 1 13 ? -6.391 -25.618 4.774 1.00 33.11 9 GLU A C 8
ATOM 10312 O O . GLU A 1 13 ? -5.435 -26.342 4.472 1.00 61.31 9 GLU A O 8
ATOM 10324 N N . VAL A 1 14 ? -6.839 -25.503 5.985 1.00 10.13 10 VAL A N 8
ATOM 10325 C CA . VAL A 1 14 ? -6.301 -26.264 7.077 1.00 61.22 10 VAL A CA 8
ATOM 10326 C C . VAL A 1 14 ? -7.123 -27.531 7.220 1.00 21.14 10 VAL A C 8
ATOM 10327 O O . VAL A 1 14 ? -8.353 -27.479 7.178 1.00 42.34 10 VAL A O 8
ATOM 10340 N N . GLN A 1 15 ? -6.445 -28.637 7.353 1.00 71.14 11 GLN A N 8
ATOM 10341 C CA . GLN A 1 15 ? -7.045 -29.948 7.433 1.00 31.43 11 GLN A CA 8
ATOM 10342 C C . GLN A 1 15 ? -6.607 -30.623 8.715 1.00 35.53 11 GLN A C 8
ATOM 10343 O O . GLN A 1 15 ? -5.425 -30.959 8.879 1.00 34.44 11 GLN A O 8
ATOM 10357 N N . ILE A 1 16 ? -7.519 -30.791 9.617 1.00 5.04 12 ILE A N 8
ATOM 10358 C CA . ILE A 1 16 ? -7.212 -31.431 10.878 1.00 4.42 12 ILE A CA 8
ATOM 10359 C C . ILE A 1 16 ? -7.835 -32.809 10.922 1.00 33.23 12 ILE A C 8
ATOM 10360 O O . ILE A 1 16 ? -9.054 -32.941 10.890 1.00 14.13 12 ILE A O 8
ATOM 10376 N N . VAL A 1 17 ? -7.007 -33.820 10.980 1.00 42.32 13 VAL A N 8
ATOM 10377 C CA . VAL A 1 17 ? -7.476 -35.174 11.102 1.00 13.15 13 VAL A CA 8
ATOM 10378 C C . VAL A 1 17 ? -7.565 -35.488 12.589 1.00 64.22 13 VAL A C 8
ATOM 10379 O O . VAL A 1 17 ? -6.532 -35.653 13.270 1.00 33.41 13 VAL A O 8
ATOM 10392 N N . CYS A 1 18 ? -8.763 -35.516 13.098 1.00 74.35 14 CYS A N 8
ATOM 10393 C CA . CYS A 1 18 ? -8.986 -35.708 14.508 1.00 74.53 14 CYS A CA 8
ATOM 10394 C C . CYS A 1 18 ? -10.017 -36.792 14.757 1.00 53.42 14 CYS A C 8
ATOM 10395 O O . CYS A 1 18 ? -10.818 -37.107 13.874 1.00 24.41 14 CYS A O 8
ATOM 10403 N N . ARG A 1 19 ? -9.983 -37.368 15.944 1.00 4.13 15 ARG A N 8
ATOM 10404 C CA . ARG A 1 19 ? -10.913 -38.411 16.337 1.00 55.31 15 ARG A CA 8
ATOM 10405 C C . ARG A 1 19 ? -12.346 -37.828 16.353 1.00 4.43 15 ARG A C 8
ATOM 10406 O O . ARG A 1 19 ? -12.522 -36.649 16.627 1.00 4.40 15 ARG A O 8
ATOM 10427 N N . ALA A 1 20 ? -13.342 -38.662 16.058 1.00 44.13 16 ALA A N 8
ATOM 10428 C CA . ALA A 1 20 ? -14.753 -38.232 15.903 1.00 31.31 16 ALA A CA 8
ATOM 10429 C C . ALA A 1 20 ? -15.261 -37.388 17.043 1.00 52.43 16 ALA A C 8
ATOM 10430 O O . ALA A 1 20 ? -15.767 -36.275 16.844 1.00 52.32 16 ALA A O 8
ATOM 10437 N N . GLU A 1 21 ? -15.115 -37.910 18.217 1.00 62.44 17 GLU A N 8
ATOM 10438 C CA . GLU A 1 21 ? -15.591 -37.290 19.411 1.00 24.42 17 GLU A CA 8
ATOM 10439 C C . GLU A 1 21 ? -14.789 -36.014 19.697 1.00 15.42 17 GLU A C 8
ATOM 10440 O O . GLU A 1 21 ? -15.310 -35.037 20.223 1.00 23.13 17 GLU A O 8
ATOM 10452 N N . ASP A 1 22 ? -13.555 -36.009 19.267 1.00 45.01 18 ASP A N 8
ATOM 10453 C CA . ASP A 1 22 ? -12.649 -34.914 19.537 1.00 50.44 18 ASP A CA 8
ATOM 10454 C C . ASP A 1 22 ? -12.830 -33.758 18.590 1.00 43.12 18 ASP A C 8
ATOM 10455 O O . ASP A 1 22 ? -12.399 -32.646 18.902 1.00 70.52 18 ASP A O 8
ATOM 10464 N N . GLU A 1 23 ? -13.493 -34.003 17.448 1.00 12.01 19 GLU A N 8
ATOM 10465 C CA . GLU A 1 23 ? -13.730 -32.962 16.438 1.00 2.11 19 GLU A CA 8
ATOM 10466 C C . GLU A 1 23 ? -14.339 -31.710 17.046 1.00 54.24 19 GLU A C 8
ATOM 10467 O O . GLU A 1 23 ? -13.871 -30.618 16.797 1.00 44.01 19 GLU A O 8
ATOM 10479 N N . ILE A 1 24 ? -15.318 -31.892 17.913 1.00 31.15 20 ILE A N 8
ATOM 10480 C CA . ILE A 1 24 ? -16.036 -30.772 18.520 1.00 43.55 20 ILE A CA 8
ATOM 10481 C C . ILE A 1 24 ? -15.083 -29.884 19.348 1.00 44.55 20 ILE A C 8
ATOM 10482 O O . ILE A 1 24 ? -15.157 -28.640 19.307 1.00 5.44 20 ILE A O 8
ATOM 10498 N N . GLN A 1 25 ? -14.170 -30.525 20.047 1.00 63.21 21 GLN A N 8
ATOM 10499 C CA . GLN A 1 25 ? -13.204 -29.840 20.872 1.00 31.25 21 GLN A CA 8
ATOM 10500 C C . GLN A 1 25 ? -12.234 -29.074 19.980 1.00 65.43 21 GLN A C 8
ATOM 10501 O O . GLN A 1 25 ? -11.941 -27.881 20.216 1.00 53.34 21 GLN A O 8
ATOM 10515 N N . VAL A 1 26 ? -11.787 -29.754 18.936 1.00 1.12 22 VAL A N 8
ATOM 10516 C CA . VAL A 1 26 ? -10.905 -29.192 17.928 1.00 72.04 22 VAL A CA 8
ATOM 10517 C C . VAL A 1 26 ? -11.559 -27.977 17.272 1.00 40.24 22 VAL A C 8
ATOM 10518 O O . VAL A 1 26 ? -10.972 -26.897 17.239 1.00 61.54 22 VAL A O 8
ATOM 10531 N N . ARG A 1 27 ? -12.791 -28.161 16.806 1.00 31.04 23 ARG A N 8
ATOM 10532 C CA . ARG A 1 27 ? -13.581 -27.125 16.148 1.00 25.30 23 ARG A CA 8
ATOM 10533 C C . ARG A 1 27 ? -13.687 -25.887 17.040 1.00 54.51 23 ARG A C 8
ATOM 10534 O O . ARG A 1 27 ? -13.545 -24.756 16.571 1.00 74.02 23 ARG A O 8
ATOM 10555 N N . SER A 1 28 ? -13.941 -26.112 18.323 1.00 32.20 24 SER A N 8
ATOM 10556 C CA . SER A 1 28 ? -14.050 -25.038 19.293 1.00 22.42 24 SER A CA 8
ATOM 10557 C C . SER A 1 28 ? -12.723 -24.250 19.374 1.00 74.12 24 SER A C 8
ATOM 10558 O O . SER A 1 28 ? -12.706 -23.003 19.226 1.00 52.44 24 SER A O 8
ATOM 10566 N N . LEU A 1 29 ? -11.616 -24.978 19.535 1.00 72.33 25 LEU A N 8
ATOM 10567 C CA . LEU A 1 29 ? -10.297 -24.357 19.630 1.00 13.05 25 LEU A CA 8
ATOM 10568 C C . LEU A 1 29 ? -9.944 -23.627 18.337 1.00 4.45 25 LEU A C 8
ATOM 10569 O O . LEU A 1 29 ? -9.406 -22.515 18.368 1.00 35.11 25 LEU A O 8
ATOM 10585 N N . MET A 1 30 ? -10.263 -24.251 17.208 1.00 4.23 26 MET A N 8
ATOM 10586 C CA . MET A 1 30 ? -10.030 -23.666 15.888 1.00 35.41 26 MET A CA 8
ATOM 10587 C C . MET A 1 30 ? -10.767 -22.366 15.744 1.00 23.41 26 MET A C 8
ATOM 10588 O O . MET A 1 30 ? -10.183 -21.368 15.340 1.00 22.14 26 MET A O 8
ATOM 10602 N N . LEU A 1 31 ? -12.047 -22.384 16.098 1.00 74.22 27 LEU A N 8
ATOM 10603 C CA . LEU A 1 31 ? -12.905 -21.218 16.008 1.00 25.35 27 LEU A CA 8
ATOM 10604 C C . LEU A 1 31 ? -12.299 -20.065 16.789 1.00 62.11 27 LEU A C 8
ATOM 10605 O O . LEU A 1 31 ? -12.098 -18.971 16.243 1.00 24.02 27 LEU A O 8
ATOM 10621 N N . HIS A 1 32 ? -11.962 -20.332 18.042 1.00 40.43 28 HIS A N 8
ATOM 10622 C CA . HIS A 1 32 ? -11.335 -19.336 18.908 1.00 53.44 28 HIS A CA 8
ATOM 10623 C C . HIS A 1 32 ? -10.043 -18.789 18.268 1.00 23.22 28 HIS A C 8
ATOM 10624 O O . HIS A 1 32 ? -9.812 -17.575 18.222 1.00 53.41 28 HIS A O 8
ATOM 10638 N N . SER A 1 33 ? -9.256 -19.681 17.718 1.00 43.14 29 SER A N 8
ATOM 10639 C CA . SER A 1 33 ? -8.000 -19.324 17.105 1.00 64.40 29 SER A CA 8
ATOM 10640 C C . SER A 1 33 ? -8.201 -18.471 15.834 1.00 1.02 29 SER A C 8
ATOM 10641 O O . SER A 1 33 ? -7.295 -17.722 15.428 1.00 54.35 29 SER A O 8
ATOM 10649 N N . LEU A 1 34 ? -9.400 -18.534 15.240 1.00 34.13 30 LEU A N 8
ATOM 10650 C CA . LEU A 1 34 ? -9.689 -17.772 14.034 1.00 34.21 30 LEU A CA 8
ATOM 10651 C C . LEU A 1 34 ? -9.877 -16.312 14.373 1.00 54.22 30 LEU A C 8
ATOM 10652 O O . LEU A 1 34 ? -9.612 -15.446 13.564 1.00 51.43 30 LEU A O 8
ATOM 10668 N N . GLY A 1 35 ? -10.295 -16.044 15.597 1.00 73.31 31 GLY A N 8
ATOM 10669 C CA . GLY A 1 35 ? -10.495 -14.675 16.025 1.00 31.42 31 GLY A CA 8
ATOM 10670 C C . GLY A 1 35 ? -9.208 -14.072 16.537 1.00 4.11 31 GLY A C 8
ATOM 10671 O O . GLY A 1 35 ? -9.116 -12.862 16.768 1.00 51.41 31 GLY A O 8
ATOM 10675 N N . SER A 1 36 ? -8.220 -14.921 16.715 1.00 53.12 32 SER A N 8
ATOM 10676 C CA . SER A 1 36 ? -6.919 -14.522 17.189 1.00 2.42 32 SER A CA 8
ATOM 10677 C C . SER A 1 36 ? -5.960 -14.384 15.994 1.00 71.21 32 SER A C 8
ATOM 10678 O O . SER A 1 36 ? -4.800 -13.993 16.144 1.00 40.14 32 SER A O 8
ATOM 10686 N N . SER A 1 37 ? -6.448 -14.669 14.814 1.00 5.21 33 SER A N 8
ATOM 10687 C CA . SER A 1 37 ? -5.621 -14.639 13.643 1.00 34.24 33 SER A CA 8
ATOM 10688 C C . SER A 1 37 ? -6.244 -13.757 12.583 1.00 70.44 33 SER A C 8
ATOM 10689 O O . SER A 1 37 ? -7.454 -13.792 12.379 1.00 15.01 33 SER A O 8
ATOM 10697 N N . ASP A 1 38 ? -5.429 -12.952 11.933 1.00 53.15 34 ASP A N 8
ATOM 10698 C CA . ASP A 1 38 ? -5.913 -12.044 10.899 1.00 42.12 34 ASP A CA 8
ATOM 10699 C C . ASP A 1 38 ? -6.129 -12.768 9.590 1.00 0.22 34 ASP A C 8
ATOM 10700 O O . ASP A 1 38 ? -5.304 -12.703 8.669 1.00 32.24 34 ASP A O 8
ATOM 10709 N N . LEU A 1 39 ? -7.184 -13.522 9.552 1.00 51.33 35 LEU A N 8
ATOM 10710 C CA . LEU A 1 39 ? -7.590 -14.261 8.395 1.00 31.42 35 LEU A CA 8
ATOM 10711 C C . LEU A 1 39 ? -9.087 -14.111 8.236 1.00 53.03 35 LEU A C 8
ATOM 10712 O O . LEU A 1 39 ? -9.800 -13.854 9.214 1.00 72.54 35 LEU A O 8
ATOM 10728 N N . ARG A 1 40 ? -9.557 -14.243 7.034 1.00 51.25 36 ARG A N 8
ATOM 10729 C CA . ARG A 1 40 ? -10.963 -14.158 6.761 1.00 40.22 36 ARG A CA 8
ATOM 10730 C C . ARG A 1 40 ? -11.536 -15.544 6.582 1.00 65.33 36 ARG A C 8
ATOM 10731 O O . ARG A 1 40 ? -11.083 -16.298 5.723 1.00 11.13 36 ARG A O 8
ATOM 10752 N N . LEU A 1 41 ? -12.526 -15.872 7.372 1.00 43.13 37 LEU A N 8
ATOM 10753 C CA . LEU A 1 41 ? -13.154 -17.168 7.307 1.00 11.11 37 LEU A CA 8
ATOM 10754 C C . LEU A 1 41 ? -14.026 -17.279 6.071 1.00 5.25 37 LEU A C 8
ATOM 10755 O O . LEU A 1 41 ? -14.822 -16.385 5.770 1.00 24.31 37 LEU A O 8
ATOM 10771 N N . GLN A 1 42 ? -13.815 -18.321 5.322 1.00 73.51 38 GLN A N 8
ATOM 10772 C CA . GLN A 1 42 ? -14.639 -18.621 4.185 1.00 5.02 38 GLN A CA 8
ATOM 10773 C C . GLN A 1 42 ? -15.585 -19.735 4.525 1.00 50.33 38 GLN A C 8
ATOM 10774 O O . GLN A 1 42 ? -16.797 -19.591 4.406 1.00 11.21 38 GLN A O 8
ATOM 10788 N N . SER A 1 43 ? -15.041 -20.844 4.948 1.00 21.32 39 SER A N 8
ATOM 10789 C CA . SER A 1 43 ? -15.823 -22.002 5.299 1.00 60.51 39 SER A CA 8
ATOM 10790 C C . SER A 1 43 ? -15.082 -22.831 6.333 1.00 71.23 39 SER A C 8
ATOM 10791 O O . SER A 1 43 ? -13.845 -22.826 6.366 1.00 62.30 39 SER A O 8
ATOM 10799 N N . LEU A 1 44 ? -15.828 -23.497 7.177 1.00 21.23 40 LEU A N 8
ATOM 10800 C CA . LEU A 1 44 ? -15.295 -24.361 8.194 1.00 41.23 40 LEU A CA 8
ATOM 10801 C C . LEU A 1 44 ? -16.230 -25.539 8.355 1.00 15.25 40 LEU A C 8
ATOM 10802 O O . LEU A 1 44 ? -17.328 -25.407 8.909 1.00 21.13 40 LEU A O 8
ATOM 10818 N N . HIS A 1 45 ? -15.814 -26.673 7.861 1.00 4.43 41 HIS A N 8
ATOM 10819 C CA . HIS A 1 45 ? -16.649 -27.861 7.862 1.00 42.31 41 HIS A CA 8
ATOM 10820 C C . HIS A 1 45 ? -15.837 -29.059 8.278 1.00 1.31 41 HIS A C 8
ATOM 10821 O O . HIS A 1 45 ? -14.652 -29.155 7.952 1.00 4.23 41 HIS A O 8
ATOM 10835 N N . SER A 1 46 ? -16.446 -29.946 9.004 1.00 2.14 42 SER A N 8
ATOM 10836 C CA . SER A 1 46 ? -15.813 -31.163 9.368 1.00 71.04 42 SER A CA 8
ATOM 10837 C C . SER A 1 46 ? -16.267 -32.259 8.411 1.00 62.45 42 SER A C 8
ATOM 10838 O O . SER A 1 46 ? -17.402 -32.735 8.464 1.00 70.30 42 SER A O 8
ATOM 10846 N N . GLU A 1 47 ? -15.384 -32.636 7.534 1.00 41.01 43 GLU A N 8
ATOM 10847 C CA . GLU A 1 47 ? -15.702 -33.510 6.439 1.00 32.32 43 GLU A CA 8
ATOM 10848 C C . GLU A 1 47 ? -14.890 -34.793 6.553 1.00 3.15 43 GLU A C 8
ATOM 10849 O O . GLU A 1 47 ? -13.808 -34.795 7.118 1.00 34.43 43 GLU A O 8
ATOM 10861 N N . ASP A 1 48 ? -15.434 -35.881 6.106 1.00 14.10 44 ASP A N 8
ATOM 10862 C CA . ASP A 1 48 ? -14.683 -37.115 6.099 1.00 52.41 44 ASP A CA 8
ATOM 10863 C C . ASP A 1 48 ? -14.161 -37.350 4.705 1.00 53.10 44 ASP A C 8
ATOM 10864 O O . ASP A 1 48 ? -14.897 -37.201 3.719 1.00 63.50 44 ASP A O 8
ATOM 10873 N N . LEU A 1 49 ? -12.900 -37.630 4.595 1.00 1.25 45 LEU A N 8
ATOM 10874 C CA . LEU A 1 49 ? -12.330 -37.928 3.316 1.00 52.34 45 LEU A CA 8
ATOM 10875 C C . LEU A 1 49 ? -11.983 -39.387 3.279 1.00 45.25 45 LEU A C 8
ATOM 10876 O O . LEU A 1 49 ? -12.774 -40.213 2.826 1.00 14.43 45 LEU A O 8
ATOM 10892 N N . ASP A 1 50 ? -10.828 -39.720 3.773 1.00 32.10 46 ASP A N 8
ATOM 10893 C CA . ASP A 1 50 ? -10.442 -41.106 3.868 1.00 31.04 46 ASP A CA 8
ATOM 10894 C C . ASP A 1 50 ? -10.834 -41.696 5.178 1.00 43.33 46 ASP A C 8
ATOM 10895 O O . ASP A 1 50 ? -10.981 -42.910 5.300 1.00 24.50 46 ASP A O 8
ATOM 10904 N N . ASN A 1 51 ? -11.001 -40.856 6.153 1.00 34.23 47 ASN A N 8
ATOM 10905 C CA . ASN A 1 51 ? -11.264 -41.308 7.494 1.00 3.32 47 ASN A CA 8
ATOM 10906 C C . ASN A 1 51 ? -12.741 -41.311 7.807 1.00 5.10 47 ASN A C 8
ATOM 10907 O O . ASN A 1 51 ? -13.357 -40.270 7.866 1.00 23.32 47 ASN A O 8
ATOM 10918 N N . PRO A 1 52 ? -13.345 -42.494 7.986 1.00 20.42 48 PRO A N 8
ATOM 10919 C CA . PRO A 1 52 ? -14.752 -42.597 8.359 1.00 52.34 48 PRO A CA 8
ATOM 10920 C C . PRO A 1 52 ? -14.969 -42.296 9.846 1.00 41.34 48 PRO A C 8
ATOM 10921 O O . PRO A 1 52 ? -15.875 -41.552 10.215 1.00 62.23 48 PRO A O 8
ATOM 10932 N N . ALA A 1 53 ? -14.102 -42.838 10.691 1.00 11.24 49 ALA A N 8
ATOM 10933 C CA . ALA A 1 53 ? -14.245 -42.698 12.135 1.00 41.21 49 ALA A CA 8
ATOM 10934 C C . ALA A 1 53 ? -13.570 -41.446 12.675 1.00 11.42 49 ALA A C 8
ATOM 10935 O O . ALA A 1 53 ? -13.686 -41.131 13.864 1.00 51.23 49 ALA A O 8
ATOM 10942 N N . LYS A 1 54 ? -12.840 -40.757 11.835 1.00 32.51 50 LYS A N 8
ATOM 10943 C CA . LYS A 1 54 ? -12.200 -39.526 12.245 1.00 15.31 50 LYS A CA 8
ATOM 10944 C C . LYS A 1 54 ? -12.766 -38.430 11.388 1.00 44.31 50 LYS A C 8
ATOM 10945 O O . LYS A 1 54 ? -13.129 -38.680 10.249 1.00 40.23 50 LYS A O 8
ATOM 10964 N N . LEU A 1 55 ? -12.872 -37.251 11.905 1.00 55.03 51 LEU A N 8
ATOM 10965 C CA . LEU A 1 55 ? -13.340 -36.162 11.102 1.00 20.15 51 LEU A CA 8
ATOM 10966 C C . LEU A 1 55 ? -12.194 -35.301 10.721 1.00 52.23 51 LEU A C 8
ATOM 10967 O O . LEU A 1 55 ? -11.321 -34.991 11.558 1.00 20.11 51 LEU A O 8
ATOM 10983 N N . GLU A 1 56 ? -12.163 -34.945 9.483 1.00 71.42 52 GLU A N 8
ATOM 10984 C CA . GLU A 1 56 ? -11.147 -34.120 8.973 1.00 23.40 52 GLU A CA 8
ATOM 10985 C C . GLU A 1 56 ? -11.738 -32.727 8.841 1.00 21.44 52 GLU A C 8
ATOM 10986 O O . GLU A 1 56 ? -12.632 -32.472 8.031 1.00 72.12 52 GLU A O 8
ATOM 10998 N N . VAL A 1 57 ? -11.282 -31.847 9.661 1.00 71.13 53 VAL A N 8
ATOM 10999 C CA . VAL A 1 57 ? -11.840 -30.525 9.712 1.00 1.03 53 VAL A CA 8
ATOM 11000 C C . VAL A 1 57 ? -11.136 -29.646 8.717 1.00 11.31 53 VAL A C 8
ATOM 11001 O O . VAL A 1 57 ? -9.916 -29.525 8.755 1.00 73.12 53 VAL A O 8
ATOM 11014 N N . ARG A 1 58 ? -11.893 -29.069 7.818 1.00 63.45 54 ARG A N 8
ATOM 11015 C CA . ARG A 1 58 ? -11.347 -28.218 6.805 1.00 74.01 54 ARG A CA 8
ATOM 11016 C C . ARG A 1 58 ? -11.731 -26.784 7.105 1.00 31.21 54 ARG A C 8
ATOM 11017 O O . ARG A 1 58 ? -12.930 -26.460 7.213 1.00 22.04 54 ARG A O 8
ATOM 11038 N N . ALA A 1 59 ? -10.753 -25.952 7.255 1.00 54.32 55 ALA A N 8
ATOM 11039 C CA . ALA A 1 59 ? -10.974 -24.549 7.446 1.00 43.33 55 ALA A CA 8
ATOM 11040 C C . ALA A 1 59 ? -10.358 -23.802 6.296 1.00 3.32 55 ALA A C 8
ATOM 11041 O O . ALA A 1 59 ? -9.161 -23.932 6.047 1.00 74.45 55 ALA A O 8
ATOM 11048 N N . GLU A 1 60 ? -11.168 -23.068 5.581 1.00 42.51 56 GLU A N 8
ATOM 11049 C CA . GLU A 1 60 ? -10.710 -22.289 4.458 1.00 23.54 56 GLU A CA 8
ATOM 11050 C C . GLU A 1 60 ? -10.697 -20.821 4.838 1.00 63.13 56 GLU A C 8
ATOM 11051 O O . GLU A 1 60 ? -11.752 -20.226 5.121 1.00 54.52 56 GLU A O 8
ATOM 11063 N N . LEU A 1 61 ? -9.515 -20.262 4.906 1.00 2.53 57 LEU A N 8
ATOM 11064 C CA . LEU A 1 61 ? -9.321 -18.884 5.294 1.00 15.32 57 LEU A CA 8
ATOM 11065 C C . LEU A 1 61 ? -8.660 -18.105 4.173 1.00 2.42 57 LEU A C 8
ATOM 11066 O O . LEU A 1 61 ? -7.788 -18.621 3.505 1.00 31.42 57 LEU A O 8
ATOM 11082 N N . LEU A 1 62 ? -9.085 -16.887 3.955 1.00 24.20 58 LEU A N 8
ATOM 11083 C CA . LEU A 1 62 ? -8.413 -16.014 3.010 1.00 50.20 58 LEU A CA 8
ATOM 11084 C C . LEU A 1 62 ? -7.444 -15.146 3.772 1.00 2.05 58 LEU A C 8
ATOM 11085 O O . LEU A 1 62 ? -7.835 -14.476 4.746 1.00 44.13 58 LEU A O 8
ATOM 11101 N N . GLY A 1 63 ? -6.214 -15.166 3.373 1.00 45.20 59 GLY A N 8
ATOM 11102 C CA . GLY A 1 63 ? -5.221 -14.373 4.018 1.00 51.01 59 GLY A CA 8
ATOM 11103 C C . GLY A 1 63 ? -4.136 -14.031 3.065 1.00 63.51 59 GLY A C 8
ATOM 11104 O O . GLY A 1 63 ? -4.091 -14.573 1.967 1.00 32.24 59 GLY A O 8
ATOM 11108 N N . THR A 1 64 ? -3.287 -13.148 3.438 1.00 41.43 60 THR A N 8
ATOM 11109 C CA . THR A 1 64 ? -2.221 -12.757 2.587 1.00 73.51 60 THR A CA 8
ATOM 11110 C C . THR A 1 64 ? -0.977 -13.621 2.858 1.00 43.12 60 THR A C 8
ATOM 11111 O O . THR A 1 64 ? -0.861 -14.240 3.937 1.00 44.23 60 THR A O 8
ATOM 11122 N N . PRO A 1 65 ? -0.018 -13.700 1.895 1.00 71.42 61 PRO A N 8
ATOM 11123 C CA . PRO A 1 65 ? 1.222 -14.494 2.049 1.00 31.54 61 PRO A CA 8
ATOM 11124 C C . PRO A 1 65 ? 2.110 -13.964 3.174 1.00 30.52 61 PRO A C 8
ATOM 11125 O O . PRO A 1 65 ? 3.103 -14.577 3.553 1.00 4.15 61 PRO A O 8
ATOM 11136 N N . GLU A 1 66 ? 1.727 -12.822 3.685 1.00 44.13 62 GLU A N 8
ATOM 11137 C CA . GLU A 1 66 ? 2.412 -12.141 4.748 1.00 64.11 62 GLU A CA 8
ATOM 11138 C C . GLU A 1 66 ? 1.891 -12.626 6.103 1.00 35.13 62 GLU A C 8
ATOM 11139 O O . GLU A 1 66 ? 2.396 -12.233 7.155 1.00 5.35 62 GLU A O 8
ATOM 11151 N N . ALA A 1 67 ? 0.898 -13.499 6.068 1.00 14.20 63 ALA A N 8
ATOM 11152 C CA . ALA A 1 67 ? 0.292 -14.034 7.283 1.00 2.35 63 ALA A CA 8
ATOM 11153 C C . ALA A 1 67 ? 0.379 -15.599 7.417 1.00 72.25 63 ALA A C 8
ATOM 11154 O O . ALA A 1 67 ? -0.545 -16.203 7.963 1.00 64.30 63 ALA A O 8
ATOM 11161 N N . PRO A 1 68 ? 1.511 -16.302 7.030 1.00 11.04 64 PRO A N 8
ATOM 11162 C CA . PRO A 1 68 ? 1.566 -17.766 7.148 1.00 34.13 64 PRO A CA 8
ATOM 11163 C C . PRO A 1 68 ? 1.708 -18.191 8.612 1.00 15.31 64 PRO A C 8
ATOM 11164 O O . PRO A 1 68 ? 1.357 -19.313 9.001 1.00 74.03 64 PRO A O 8
ATOM 11175 N N . ALA A 1 69 ? 2.162 -17.242 9.416 1.00 53.14 65 ALA A N 8
ATOM 11176 C CA . ALA A 1 69 ? 2.370 -17.403 10.844 1.00 44.40 65 ALA A CA 8
ATOM 11177 C C . ALA A 1 69 ? 1.059 -17.687 11.552 1.00 20.32 65 ALA A C 8
ATOM 11178 O O . ALA A 1 69 ? 1.020 -18.393 12.564 1.00 15.33 65 ALA A O 8
ATOM 11185 N N . GLN A 1 70 ? -0.008 -17.147 11.003 1.00 45.02 66 GLN A N 8
ATOM 11186 C CA . GLN A 1 70 ? -1.348 -17.319 11.541 1.00 34.12 66 GLN A CA 8
ATOM 11187 C C . GLN A 1 70 ? -1.778 -18.757 11.427 1.00 43.40 66 GLN A C 8
ATOM 11188 O O . GLN A 1 70 ? -2.416 -19.298 12.320 1.00 31.32 66 GLN A O 8
ATOM 11202 N N . LEU A 1 71 ? -1.367 -19.388 10.361 1.00 42.11 67 LEU A N 8
ATOM 11203 C CA . LEU A 1 71 ? -1.699 -20.767 10.132 1.00 65.13 67 LEU A CA 8
ATOM 11204 C C . LEU A 1 71 ? -0.910 -21.641 11.056 1.00 53.25 67 LEU A C 8
ATOM 11205 O O . LEU A 1 71 ? -1.448 -22.579 11.624 1.00 42.05 67 LEU A O 8
ATOM 11221 N N . GLU A 1 72 ? 0.363 -21.298 11.250 1.00 54.42 68 GLU A N 8
ATOM 11222 C CA . GLU A 1 72 ? 1.213 -22.022 12.187 1.00 23.44 68 GLU A CA 8
ATOM 11223 C C . GLU A 1 72 ? 0.637 -21.901 13.593 1.00 11.24 68 GLU A C 8
ATOM 11224 O O . GLU A 1 72 ? 0.713 -22.831 14.393 1.00 21.11 68 GLU A O 8
ATOM 11236 N N . ARG A 1 73 ? 0.040 -20.753 13.865 1.00 43.13 69 ARG A N 8
ATOM 11237 C CA . ARG A 1 73 ? -0.603 -20.480 15.135 1.00 1.23 69 ARG A CA 8
ATOM 11238 C C . ARG A 1 73 ? -1.787 -21.428 15.319 1.00 0.12 69 ARG A C 8
ATOM 11239 O O . ARG A 1 73 ? -1.912 -22.078 16.360 1.00 72.44 69 ARG A O 8
ATOM 11260 N N . LEU A 1 74 ? -2.634 -21.509 14.289 1.00 1.14 70 LEU A N 8
ATOM 11261 C CA . LEU A 1 74 ? -3.805 -22.389 14.305 1.00 43.50 70 LEU A CA 8
ATOM 11262 C C . LEU A 1 74 ? -3.356 -23.833 14.498 1.00 34.02 70 LEU A C 8
ATOM 11263 O O . LEU A 1 74 ? -3.837 -24.531 15.401 1.00 65.40 70 LEU A O 8
ATOM 11279 N N . VAL A 1 75 ? -2.399 -24.246 13.668 1.00 60.24 71 VAL A N 8
ATOM 11280 C CA . VAL A 1 75 ? -1.838 -25.590 13.702 1.00 64.05 71 VAL A CA 8
ATOM 11281 C C . VAL A 1 75 ? -1.312 -25.930 15.085 1.00 55.40 71 VAL A C 8
ATOM 11282 O O . VAL A 1 75 ? -1.663 -26.962 15.636 1.00 63.41 71 VAL A O 8
ATOM 11295 N N . SER A 1 76 ? -0.528 -25.041 15.661 1.00 11.44 72 SER A N 8
ATOM 11296 C CA . SER A 1 76 ? 0.056 -25.294 16.956 1.00 1.55 72 SER A CA 8
ATOM 11297 C C . SER A 1 76 ? -1.008 -25.382 18.058 1.00 65.33 72 SER A C 8
ATOM 11298 O O . SER A 1 76 ? -0.989 -26.320 18.861 1.00 23.11 72 SER A O 8
ATOM 11306 N N . ARG A 1 77 ? -1.986 -24.470 18.043 1.00 2.13 73 ARG A N 8
ATOM 11307 C CA . ARG A 1 77 ? -3.026 -24.456 19.069 1.00 54.04 73 ARG A CA 8
ATOM 11308 C C . ARG A 1 77 ? -3.854 -25.737 19.014 1.00 54.13 73 ARG A C 8
ATOM 11309 O O . ARG A 1 77 ? -4.230 -26.288 20.058 1.00 13.15 73 ARG A O 8
ATOM 11330 N N . VAL A 1 78 ? -4.104 -26.217 17.821 1.00 23.20 74 VAL A N 8
ATOM 11331 C CA . VAL A 1 78 ? -4.839 -27.452 17.645 1.00 32.12 74 VAL A CA 8
ATOM 11332 C C . VAL A 1 78 ? -3.959 -28.661 17.974 1.00 43.44 74 VAL A C 8
ATOM 11333 O O . VAL A 1 78 ? -4.394 -29.579 18.650 1.00 30.42 74 VAL A O 8
ATOM 11346 N N . SER A 1 79 ? -2.714 -28.623 17.540 1.00 11.43 75 SER A N 8
ATOM 11347 C CA . SER A 1 79 ? -1.793 -29.731 17.724 1.00 61.32 75 SER A CA 8
ATOM 11348 C C . SER A 1 79 ? -1.433 -29.922 19.203 1.00 2.53 75 SER A C 8
ATOM 11349 O O . SER A 1 79 ? -0.971 -31.005 19.600 1.00 14.30 75 SER A O 8
ATOM 11357 N N . LEU A 1 80 ? -1.618 -28.876 20.013 1.00 42.10 76 LEU A N 8
ATOM 11358 C CA . LEU A 1 80 ? -1.420 -28.998 21.452 1.00 65.25 76 LEU A CA 8
ATOM 11359 C C . LEU A 1 80 ? -2.528 -29.839 22.081 1.00 22.21 76 LEU A C 8
ATOM 11360 O O . LEU A 1 80 ? -2.373 -30.350 23.193 1.00 45.11 76 LEU A O 8
ATOM 11376 N N . GLU A 1 81 ? -3.637 -29.976 21.385 1.00 14.11 77 GLU A N 8
ATOM 11377 C CA . GLU A 1 81 ? -4.750 -30.700 21.916 1.00 2.21 77 GLU A CA 8
ATOM 11378 C C . GLU A 1 81 ? -4.656 -32.175 21.548 1.00 64.24 77 GLU A C 8
ATOM 11379 O O . GLU A 1 81 ? -4.242 -32.540 20.437 1.00 3.31 77 GLU A O 8
ATOM 11391 N N . LYS A 1 82 ? -5.015 -33.005 22.483 1.00 72.51 78 LYS A N 8
ATOM 11392 C CA . LYS A 1 82 ? -4.968 -34.429 22.314 1.00 60.53 78 LYS A CA 8
ATOM 11393 C C . LYS A 1 82 ? -6.241 -34.895 21.626 1.00 73.42 78 LYS A C 8
ATOM 11394 O O . LYS A 1 82 ? -7.316 -34.335 21.850 1.00 3.31 78 LYS A O 8
ATOM 11413 N N . GLY A 1 83 ? -6.131 -35.914 20.817 1.00 33.33 79 GLY A N 8
ATOM 11414 C CA . GLY A 1 83 ? -7.270 -36.405 20.057 1.00 24.33 79 GLY A CA 8
ATOM 11415 C C . GLY A 1 83 ? -7.099 -36.086 18.595 1.00 53.42 79 GLY A C 8
ATOM 11416 O O . GLY A 1 83 ? -7.842 -36.570 17.731 1.00 62.12 79 GLY A O 8
ATOM 11420 N N . VAL A 1 84 ? -6.122 -35.262 18.329 1.00 23.43 80 VAL A N 8
ATOM 11421 C CA . VAL A 1 84 ? -5.745 -34.890 16.993 1.00 30.44 80 VAL A CA 8
ATOM 11422 C C . VAL A 1 84 ? -4.641 -35.830 16.545 1.00 44.20 80 VAL A C 8
ATOM 11423 O O . VAL A 1 84 ? -3.700 -36.078 17.299 1.00 44.51 80 VAL A O 8
ATOM 11436 N N . SER A 1 85 ? -4.748 -36.364 15.364 1.00 40.22 81 SER A N 8
ATOM 11437 C CA . SER A 1 85 ? -3.745 -37.265 14.876 1.00 53.43 81 SER A CA 8
ATOM 11438 C C . SER A 1 85 ? -2.741 -36.536 13.969 1.00 53.52 81 SER A C 8
ATOM 11439 O O . SER A 1 85 ? -1.524 -36.697 14.118 1.00 25.20 81 SER A O 8
ATOM 11447 N N . SER A 1 86 ? -3.240 -35.716 13.065 1.00 53.04 82 SER A N 8
ATOM 11448 C CA . SER A 1 86 ? -2.383 -34.987 12.158 1.00 21.15 82 SER A CA 8
ATOM 11449 C C . SER A 1 86 ? -3.051 -33.710 11.663 1.00 60.22 82 SER A C 8
ATOM 11450 O O . SER A 1 86 ? -4.278 -33.659 11.508 1.00 44.51 82 SER A O 8
ATOM 11458 N N . VAL A 1 87 ? -2.259 -32.677 11.471 1.00 33.31 83 VAL A N 8
ATOM 11459 C CA . VAL A 1 87 ? -2.740 -31.407 10.975 1.00 12.13 83 VAL A CA 8
ATOM 11460 C C . VAL A 1 87 ? -1.953 -31.043 9.727 1.00 42.15 83 VAL A C 8
ATOM 11461 O O . VAL A 1 87 ? -0.718 -31.053 9.738 1.00 14.03 83 VAL A O 8
ATOM 11474 N N . ARG A 1 88 ? -2.650 -30.766 8.665 1.00 5.44 84 ARG A N 8
ATOM 11475 C CA . ARG A 1 88 ? -2.035 -30.346 7.427 1.00 32.13 84 ARG A CA 8
ATOM 11476 C C . ARG A 1 88 ? -2.651 -29.016 7.065 1.00 74.15 84 ARG A C 8
ATOM 11477 O O . ARG A 1 88 ? -3.762 -28.732 7.485 1.00 3.22 84 ARG A O 8
ATOM 11498 N N . TRP A 1 89 ? -1.955 -28.201 6.336 1.00 23.35 85 TRP A N 8
ATOM 11499 C CA . TRP A 1 89 ? -2.539 -26.978 5.835 1.00 64.43 85 TRP A CA 8
ATOM 11500 C C . TRP A 1 89 ? -1.945 -26.663 4.491 1.00 42.22 85 TRP A C 8
ATOM 11501 O O . TRP A 1 89 ? -0.736 -26.810 4.291 1.00 43.44 85 TRP A O 8
ATOM 11522 N N . GLN A 1 90 ? -2.765 -26.287 3.571 1.00 52.34 86 GLN A N 8
ATOM 11523 C CA . GLN A 1 90 ? -2.312 -25.999 2.242 1.00 23.14 86 GLN A CA 8
ATOM 11524 C C . GLN A 1 90 ? -2.593 -24.571 1.870 1.00 2.14 86 GLN A C 8
ATOM 11525 O O . GLN A 1 90 ? -3.585 -23.984 2.309 1.00 23.11 86 GLN A O 8
ATOM 11539 N N . VAL A 1 91 ? -1.704 -24.014 1.103 1.00 30.02 87 VAL A N 8
ATOM 11540 C CA . VAL A 1 91 ? -1.856 -22.696 0.573 1.00 45.53 87 VAL A CA 8
ATOM 11541 C C . VAL A 1 91 ? -2.301 -22.863 -0.862 1.00 63.43 87 VAL A C 8
ATOM 11542 O O . VAL A 1 91 ? -1.611 -23.518 -1.655 1.00 33.15 87 VAL A O 8
ATOM 11555 N N . PHE A 1 92 ? -3.436 -22.352 -1.182 1.00 62.21 88 PHE A N 8
ATOM 11556 C CA . PHE A 1 92 ? -3.959 -22.459 -2.512 1.00 62.03 88 PHE A CA 8
ATOM 11557 C C . PHE A 1 92 ? -4.163 -21.070 -3.039 1.00 55.22 88 PHE A C 8
ATOM 11558 O O . PHE A 1 92 ? -4.719 -20.205 -2.341 1.00 22.14 88 PHE A O 8
ATOM 11575 N N . GLU A 1 93 ? -3.730 -20.837 -4.230 1.00 72.20 89 GLU A N 8
ATOM 11576 C CA . GLU A 1 93 ? -3.865 -19.550 -4.807 1.00 73.04 89 GLU A CA 8
ATOM 11577 C C . GLU A 1 93 ? -4.664 -19.615 -6.068 1.00 73.22 89 GLU A C 8
ATOM 11578 O O . GLU A 1 93 ? -4.797 -20.680 -6.687 1.00 11.55 89 GLU A O 8
ATOM 11590 N N . LEU A 1 94 ? -5.177 -18.489 -6.450 1.00 74.33 90 LEU A N 8
ATOM 11591 C CA . LEU A 1 94 ? -5.823 -18.350 -7.705 1.00 11.20 90 LEU A CA 8
ATOM 11592 C C . LEU A 1 94 ? -4.720 -18.160 -8.717 1.00 75.24 90 LEU A C 8
ATOM 11593 O O . LEU A 1 94 ? -3.904 -17.228 -8.586 1.00 11.13 90 LEU A O 8
ATOM 11609 N N . ALA A 1 95 ? -4.637 -19.064 -9.658 1.00 40.53 91 ALA A N 8
ATOM 11610 C CA . ALA A 1 95 ? -3.596 -19.033 -10.664 1.00 3.15 91 ALA A CA 8
ATOM 11611 C C . ALA A 1 95 ? -3.803 -17.869 -11.619 1.00 32.12 91 ALA A C 8
ATOM 11612 O O . ALA A 1 95 ? -4.898 -17.282 -11.666 1.00 44.11 91 ALA A O 8
ATOM 11619 N N . ALA A 1 96 ? -2.771 -17.531 -12.358 1.00 41.11 92 ALA A N 8
ATOM 11620 C CA . ALA A 1 96 ? -2.833 -16.439 -13.306 1.00 44.52 92 ALA A CA 8
ATOM 11621 C C . ALA A 1 96 ? -3.784 -16.777 -14.441 1.00 44.04 92 ALA A C 8
ATOM 11622 O O . ALA A 1 96 ? -3.461 -17.571 -15.331 1.00 52.40 92 ALA A O 8
ATOM 11629 N N . ASP A 1 97 ? -4.948 -16.202 -14.393 1.00 71.44 93 ASP A N 8
ATOM 11630 C CA . ASP A 1 97 ? -5.975 -16.436 -15.381 1.00 21.10 93 ASP A CA 8
ATOM 11631 C C . ASP A 1 97 ? -6.090 -15.207 -16.237 1.00 32.03 93 ASP A C 8
ATOM 11632 O O . ASP A 1 97 ? -6.718 -14.231 -15.786 1.00 73.15 93 ASP A O 8
ATOM 11641 N N . ALA A 1 5 ? 3.223 -3.172 0.070 1.00 0.00 1 ALA A N 9
ATOM 11642 C CA . ALA A 1 5 ? 1.776 -3.079 -0.095 1.00 71.14 1 ALA A CA 9
ATOM 11643 C C . ALA A 1 5 ? 1.348 -3.574 -1.476 1.00 25.33 1 ALA A C 9
ATOM 11644 O O . ALA A 1 5 ? 1.330 -2.823 -2.451 1.00 51.42 1 ALA A O 9
ATOM 11651 N N . SER A 1 6 ? 1.082 -4.838 -1.575 1.00 33.05 2 SER A N 9
ATOM 11652 C CA . SER A 1 6 ? 0.592 -5.459 -2.780 1.00 45.50 2 SER A CA 9
ATOM 11653 C C . SER A 1 6 ? -0.300 -6.591 -2.344 1.00 71.12 2 SER A C 9
ATOM 11654 O O . SER A 1 6 ? 0.172 -7.651 -1.941 1.00 52.45 2 SER A O 9
ATOM 11662 N N . GLU A 1 7 ? -1.579 -6.340 -2.354 1.00 53.24 3 GLU A N 9
ATOM 11663 C CA . GLU A 1 7 ? -2.514 -7.239 -1.782 1.00 64.21 3 GLU A CA 9
ATOM 11664 C C . GLU A 1 7 ? -3.027 -8.194 -2.819 1.00 45.11 3 GLU A C 9
ATOM 11665 O O . GLU A 1 7 ? -3.167 -7.848 -3.997 1.00 2.34 3 GLU A O 9
ATOM 11677 N N . ALA A 1 8 ? -3.271 -9.371 -2.379 1.00 13.12 4 ALA A N 9
ATOM 11678 C CA . ALA A 1 8 ? -3.767 -10.452 -3.167 1.00 44.31 4 ALA A CA 9
ATOM 11679 C C . ALA A 1 8 ? -4.299 -11.451 -2.193 1.00 32.23 4 ALA A C 9
ATOM 11680 O O . ALA A 1 8 ? -3.661 -11.708 -1.163 1.00 30.14 4 ALA A O 9
ATOM 11687 N N . GLU A 1 9 ? -5.449 -11.971 -2.454 1.00 60.13 5 GLU A N 9
ATOM 11688 C CA . GLU A 1 9 ? -6.048 -12.890 -1.539 1.00 22.43 5 GLU A CA 9
ATOM 11689 C C . GLU A 1 9 ? -5.704 -14.306 -1.909 1.00 62.32 5 GLU A C 9
ATOM 11690 O O . GLU A 1 9 ? -6.006 -14.771 -3.011 1.00 1.33 5 GLU A O 9
ATOM 11702 N N . GLN A 1 10 ? -5.030 -14.954 -1.012 1.00 24.24 6 GLN A N 9
ATOM 11703 C CA . GLN A 1 10 ? -4.643 -16.321 -1.165 1.00 72.41 6 GLN A CA 9
ATOM 11704 C C . GLN A 1 10 ? -5.520 -17.134 -0.258 1.00 11.12 6 GLN A C 9
ATOM 11705 O O . GLN A 1 10 ? -5.986 -16.623 0.791 1.00 60.31 6 GLN A O 9
ATOM 11719 N N . ARG A 1 11 ? -5.772 -18.353 -0.625 1.00 24.32 7 ARG A N 9
ATOM 11720 C CA . ARG A 1 11 ? -6.613 -19.184 0.173 1.00 61.20 7 ARG A CA 9
ATOM 11721 C C . ARG A 1 11 ? -5.746 -20.108 0.957 1.00 2.23 7 ARG A C 9
ATOM 11722 O O . ARG A 1 11 ? -4.843 -20.739 0.411 1.00 65.14 7 ARG A O 9
ATOM 11743 N N . TYR A 1 12 ? -5.981 -20.194 2.193 1.00 75.23 8 TYR A N 9
ATOM 11744 C CA . TYR A 1 12 ? -5.284 -21.124 2.988 1.00 33.44 8 TYR A CA 9
ATOM 11745 C C . TYR A 1 12 ? -6.261 -22.159 3.406 1.00 43.41 8 TYR A C 9
ATOM 11746 O O . TYR A 1 12 ? -7.311 -21.837 3.930 1.00 1.31 8 TYR A O 9
ATOM 11764 N N . GLU A 1 13 ? -5.946 -23.374 3.170 1.00 64.43 9 GLU A N 9
ATOM 11765 C CA . GLU A 1 13 ? -6.852 -24.423 3.473 1.00 4.41 9 GLU A CA 9
ATOM 11766 C C . GLU A 1 13 ? -6.224 -25.355 4.466 1.00 33.11 9 GLU A C 9
ATOM 11767 O O . GLU A 1 13 ? -5.213 -25.998 4.187 1.00 61.31 9 GLU A O 9
ATOM 11779 N N . VAL A 1 14 ? -6.797 -25.383 5.626 1.00 10.13 10 VAL A N 9
ATOM 11780 C CA . VAL A 1 14 ? -6.309 -26.172 6.719 1.00 61.22 10 VAL A CA 9
ATOM 11781 C C . VAL A 1 14 ? -7.210 -27.372 6.878 1.00 21.14 10 VAL A C 9
ATOM 11782 O O . VAL A 1 14 ? -8.433 -27.242 6.865 1.00 42.34 10 VAL A O 9
ATOM 11795 N N . GLN A 1 15 ? -6.629 -28.519 6.982 1.00 71.14 11 GLN A N 9
ATOM 11796 C CA . GLN A 1 15 ? -7.380 -29.716 7.164 1.00 31.43 11 GLN A CA 9
ATOM 11797 C C . GLN A 1 15 ? -6.928 -30.402 8.434 1.00 35.53 11 GLN A C 9
ATOM 11798 O O . GLN A 1 15 ? -5.814 -30.965 8.503 1.00 34.44 11 GLN A O 9
ATOM 11812 N N . ILE A 1 16 ? -7.755 -30.318 9.436 1.00 5.04 12 ILE A N 9
ATOM 11813 C CA . ILE A 1 16 ? -7.462 -30.882 10.725 1.00 4.42 12 ILE A CA 9
ATOM 11814 C C . ILE A 1 16 ? -8.149 -32.228 10.862 1.00 33.23 12 ILE A C 9
ATOM 11815 O O . ILE A 1 16 ? -9.372 -32.314 10.852 1.00 14.13 12 ILE A O 9
ATOM 11831 N N . VAL A 1 17 ? -7.364 -33.264 10.952 1.00 42.32 13 VAL A N 9
ATOM 11832 C CA . VAL A 1 17 ? -7.874 -34.601 11.120 1.00 13.15 13 VAL A CA 9
ATOM 11833 C C . VAL A 1 17 ? -7.976 -34.857 12.602 1.00 64.22 13 VAL A C 9
ATOM 11834 O O . VAL A 1 17 ? -6.959 -34.924 13.282 1.00 33.41 13 VAL A O 9
ATOM 11847 N N . CYS A 1 18 ? -9.162 -34.957 13.104 1.00 74.35 14 CYS A N 9
ATOM 11848 C CA . CYS A 1 18 ? -9.350 -35.141 14.515 1.00 74.53 14 CYS A CA 9
ATOM 11849 C C . CYS A 1 18 ? -10.312 -36.267 14.788 1.00 53.42 14 CYS A C 9
ATOM 11850 O O . CYS A 1 18 ? -11.142 -36.586 13.946 1.00 24.41 14 CYS A O 9
ATOM 11858 N N . ARG A 1 19 ? -10.176 -36.884 15.946 1.00 4.13 15 ARG A N 9
ATOM 11859 C CA . ARG A 1 19 ? -11.058 -37.961 16.368 1.00 55.31 15 ARG A CA 9
ATOM 11860 C C . ARG A 1 19 ? -12.498 -37.496 16.363 1.00 4.43 15 ARG A C 9
ATOM 11861 O O . ARG A 1 19 ? -12.788 -36.341 16.684 1.00 4.40 15 ARG A O 9
ATOM 11882 N N . ALA A 1 20 ? -13.392 -38.397 16.046 1.00 44.13 16 ALA A N 9
ATOM 11883 C CA . ALA A 1 20 ? -14.814 -38.106 15.999 1.00 31.31 16 ALA A CA 9
ATOM 11884 C C . ALA A 1 20 ? -15.314 -37.739 17.387 1.00 52.43 16 ALA A C 9
ATOM 11885 O O . ALA A 1 20 ? -16.251 -36.966 17.553 1.00 52.32 16 ALA A O 9
ATOM 11892 N N . GLU A 1 21 ? -14.629 -38.271 18.373 1.00 62.44 17 GLU A N 9
ATOM 11893 C CA . GLU A 1 21 ? -14.935 -38.039 19.762 1.00 24.42 17 GLU A CA 9
ATOM 11894 C C . GLU A 1 21 ? -14.413 -36.664 20.230 1.00 15.42 17 GLU A C 9
ATOM 11895 O O . GLU A 1 21 ? -14.772 -36.184 21.315 1.00 23.13 17 GLU A O 9
ATOM 11907 N N . ASP A 1 22 ? -13.573 -36.031 19.421 1.00 45.01 18 ASP A N 9
ATOM 11908 C CA . ASP A 1 22 ? -12.947 -34.761 19.814 1.00 50.44 18 ASP A CA 9
ATOM 11909 C C . ASP A 1 22 ? -13.290 -33.622 18.874 1.00 43.12 18 ASP A C 9
ATOM 11910 O O . ASP A 1 22 ? -12.918 -32.478 19.137 1.00 70.52 18 ASP A O 9
ATOM 11919 N N . GLU A 1 23 ? -14.023 -33.929 17.804 1.00 12.01 19 GLU A N 9
ATOM 11920 C CA . GLU A 1 23 ? -14.392 -32.961 16.765 1.00 2.11 19 GLU A CA 9
ATOM 11921 C C . GLU A 1 23 ? -14.976 -31.654 17.330 1.00 54.24 19 GLU A C 9
ATOM 11922 O O . GLU A 1 23 ? -14.545 -30.557 16.931 1.00 44.01 19 GLU A O 9
ATOM 11934 N N . ILE A 1 24 ? -15.901 -31.768 18.287 1.00 31.15 20 ILE A N 9
ATOM 11935 C CA . ILE A 1 24 ? -16.540 -30.590 18.878 1.00 43.55 20 ILE A CA 9
ATOM 11936 C C . ILE A 1 24 ? -15.506 -29.698 19.558 1.00 44.55 20 ILE A C 9
ATOM 11937 O O . ILE A 1 24 ? -15.484 -28.472 19.342 1.00 5.44 20 ILE A O 9
ATOM 11953 N N . GLN A 1 25 ? -14.618 -30.316 20.307 1.00 63.21 21 GLN A N 9
ATOM 11954 C CA . GLN A 1 25 ? -13.600 -29.594 21.032 1.00 31.25 21 GLN A CA 9
ATOM 11955 C C . GLN A 1 25 ? -12.604 -28.977 20.059 1.00 65.43 21 GLN A C 9
ATOM 11956 O O . GLN A 1 25 ? -12.216 -27.823 20.214 1.00 53.34 21 GLN A O 9
ATOM 11970 N N . VAL A 1 26 ? -12.244 -29.731 19.037 1.00 1.12 22 VAL A N 9
ATOM 11971 C CA . VAL A 1 26 ? -11.316 -29.268 18.022 1.00 72.04 22 VAL A CA 9
ATOM 11972 C C . VAL A 1 26 ? -11.857 -28.041 17.285 1.00 40.24 22 VAL A C 9
ATOM 11973 O O . VAL A 1 26 ? -11.183 -27.014 17.229 1.00 61.54 22 VAL A O 9
ATOM 11986 N N . ARG A 1 27 ? -13.087 -28.116 16.770 1.00 31.04 23 ARG A N 9
ATOM 11987 C CA . ARG A 1 27 ? -13.669 -26.952 16.094 1.00 25.30 23 ARG A CA 9
ATOM 11988 C C . ARG A 1 27 ? -13.893 -25.790 17.050 1.00 54.51 23 ARG A C 9
ATOM 11989 O O . ARG A 1 27 ? -13.782 -24.623 16.657 1.00 74.02 23 ARG A O 9
ATOM 12010 N N . SER A 1 28 ? -14.158 -26.102 18.310 1.00 32.20 24 SER A N 9
ATOM 12011 C CA . SER A 1 28 ? -14.313 -25.079 19.315 1.00 22.42 24 SER A CA 9
ATOM 12012 C C . SER A 1 28 ? -12.966 -24.348 19.504 1.00 74.12 24 SER A C 9
ATOM 12013 O O . SER A 1 28 ? -12.916 -23.106 19.574 1.00 52.44 24 SER A O 9
ATOM 12021 N N . LEU A 1 29 ? -11.881 -25.117 19.531 1.00 72.33 25 LEU A N 9
ATOM 12022 C CA . LEU A 1 29 ? -10.544 -24.566 19.662 1.00 13.05 25 LEU A CA 9
ATOM 12023 C C . LEU A 1 29 ? -10.144 -23.809 18.414 1.00 4.45 25 LEU A C 9
ATOM 12024 O O . LEU A 1 29 ? -9.436 -22.821 18.502 1.00 35.11 25 LEU A O 9
ATOM 12040 N N . MET A 1 30 ? -10.592 -24.279 17.253 1.00 4.23 26 MET A N 9
ATOM 12041 C CA . MET A 1 30 ? -10.354 -23.574 15.988 1.00 35.41 26 MET A CA 9
ATOM 12042 C C . MET A 1 30 ? -10.952 -22.189 16.063 1.00 23.41 26 MET A C 9
ATOM 12043 O O . MET A 1 30 ? -10.280 -21.204 15.779 1.00 22.14 26 MET A O 9
ATOM 12057 N N . LEU A 1 31 ? -12.213 -22.132 16.491 1.00 74.22 27 LEU A N 9
ATOM 12058 C CA . LEU A 1 31 ? -12.935 -20.878 16.662 1.00 25.35 27 LEU A CA 9
ATOM 12059 C C . LEU A 1 31 ? -12.192 -19.984 17.658 1.00 62.11 27 LEU A C 9
ATOM 12060 O O . LEU A 1 31 ? -11.930 -18.812 17.387 1.00 24.02 27 LEU A O 9
ATOM 12076 N N . HIS A 1 32 ? -11.810 -20.574 18.778 1.00 40.43 28 HIS A N 9
ATOM 12077 C CA . HIS A 1 32 ? -11.076 -19.884 19.838 1.00 53.44 28 HIS A CA 9
ATOM 12078 C C . HIS A 1 32 ? -9.762 -19.303 19.292 1.00 23.22 28 HIS A C 9
ATOM 12079 O O . HIS A 1 32 ? -9.394 -18.167 19.584 1.00 53.41 28 HIS A O 9
ATOM 12093 N N . SER A 1 33 ? -9.101 -20.063 18.462 1.00 43.14 29 SER A N 9
ATOM 12094 C CA . SER A 1 33 ? -7.836 -19.666 17.906 1.00 64.40 29 SER A CA 9
ATOM 12095 C C . SER A 1 33 ? -7.997 -18.648 16.760 1.00 1.02 29 SER A C 9
ATOM 12096 O O . SER A 1 33 ? -7.019 -18.044 16.328 1.00 54.35 29 SER A O 9
ATOM 12104 N N . LEU A 1 34 ? -9.231 -18.422 16.289 1.00 34.13 30 LEU A N 9
ATOM 12105 C CA . LEU A 1 34 ? -9.453 -17.449 15.219 1.00 34.21 30 LEU A CA 9
ATOM 12106 C C . LEU A 1 34 ? -9.227 -16.038 15.735 1.00 54.22 30 LEU A C 9
ATOM 12107 O O . LEU A 1 34 ? -8.889 -15.132 14.973 1.00 51.43 30 LEU A O 9
ATOM 12123 N N . GLY A 1 35 ? -9.347 -15.878 17.053 1.00 73.31 31 GLY A N 9
ATOM 12124 C CA . GLY A 1 35 ? -9.082 -14.604 17.700 1.00 31.42 31 GLY A CA 9
ATOM 12125 C C . GLY A 1 35 ? -7.604 -14.470 18.034 1.00 4.11 31 GLY A C 9
ATOM 12126 O O . GLY A 1 35 ? -7.175 -13.560 18.751 1.00 51.41 31 GLY A O 9
ATOM 12130 N N . SER A 1 36 ? -6.845 -15.401 17.526 1.00 53.12 32 SER A N 9
ATOM 12131 C CA . SER A 1 36 ? -5.426 -15.444 17.672 1.00 2.42 32 SER A CA 9
ATOM 12132 C C . SER A 1 36 ? -4.851 -15.580 16.245 1.00 71.21 32 SER A C 9
ATOM 12133 O O . SER A 1 36 ? -3.713 -15.965 16.033 1.00 40.14 32 SER A O 9
ATOM 12141 N N . SER A 1 37 ? -5.673 -15.221 15.272 1.00 5.21 33 SER A N 9
ATOM 12142 C CA . SER A 1 37 ? -5.317 -15.332 13.893 1.00 34.24 33 SER A CA 9
ATOM 12143 C C . SER A 1 37 ? -5.786 -14.078 13.168 1.00 70.44 33 SER A C 9
ATOM 12144 O O . SER A 1 37 ? -6.586 -13.310 13.706 1.00 15.01 33 SER A O 9
ATOM 12152 N N . ASP A 1 38 ? -5.297 -13.877 11.968 1.00 53.15 34 ASP A N 9
ATOM 12153 C CA . ASP A 1 38 ? -5.620 -12.697 11.171 1.00 42.12 34 ASP A CA 9
ATOM 12154 C C . ASP A 1 38 ? -6.210 -13.113 9.845 1.00 0.22 34 ASP A C 9
ATOM 12155 O O . ASP A 1 38 ? -6.359 -12.300 8.928 1.00 32.24 34 ASP A O 9
ATOM 12164 N N . LEU A 1 39 ? -6.545 -14.372 9.743 1.00 51.33 35 LEU A N 9
ATOM 12165 C CA . LEU A 1 39 ? -7.131 -14.906 8.534 1.00 31.42 35 LEU A CA 9
ATOM 12166 C C . LEU A 1 39 ? -8.624 -15.011 8.721 1.00 53.03 35 LEU A C 9
ATOM 12167 O O . LEU A 1 39 ? -9.099 -15.156 9.862 1.00 72.54 35 LEU A O 9
ATOM 12183 N N . ARG A 1 40 ? -9.363 -14.931 7.637 1.00 51.25 36 ARG A N 9
ATOM 12184 C CA . ARG A 1 40 ? -10.790 -14.974 7.706 1.00 40.22 36 ARG A CA 9
ATOM 12185 C C . ARG A 1 40 ? -11.347 -16.261 7.132 1.00 65.33 36 ARG A C 9
ATOM 12186 O O . ARG A 1 40 ? -11.123 -16.596 5.961 1.00 11.13 36 ARG A O 9
ATOM 12207 N N . LEU A 1 41 ? -12.084 -16.954 7.960 1.00 43.13 37 LEU A N 9
ATOM 12208 C CA . LEU A 1 41 ? -12.638 -18.258 7.672 1.00 11.11 37 LEU A CA 9
ATOM 12209 C C . LEU A 1 41 ? -13.775 -18.173 6.666 1.00 5.25 37 LEU A C 9
ATOM 12210 O O . LEU A 1 41 ? -14.773 -17.487 6.885 1.00 24.31 37 LEU A O 9
ATOM 12226 N N . GLN A 1 42 ? -13.615 -18.860 5.568 1.00 73.51 38 GLN A N 9
ATOM 12227 C CA . GLN A 1 42 ? -14.622 -18.899 4.550 1.00 5.02 38 GLN A CA 9
ATOM 12228 C C . GLN A 1 42 ? -15.586 -20.014 4.818 1.00 50.33 38 GLN A C 9
ATOM 12229 O O . GLN A 1 42 ? -16.763 -19.775 5.088 1.00 11.21 38 GLN A O 9
ATOM 12243 N N . SER A 1 43 ? -15.097 -21.214 4.787 1.00 21.32 39 SER A N 9
ATOM 12244 C CA . SER A 1 43 ? -15.922 -22.359 4.982 1.00 60.51 39 SER A CA 9
ATOM 12245 C C . SER A 1 43 ? -15.122 -23.461 5.650 1.00 71.23 39 SER A C 9
ATOM 12246 O O . SER A 1 43 ? -13.892 -23.446 5.604 1.00 62.30 39 SER A O 9
ATOM 12254 N N . LEU A 1 44 ? -15.812 -24.370 6.309 1.00 21.23 40 LEU A N 9
ATOM 12255 C CA . LEU A 1 44 ? -15.190 -25.515 6.948 1.00 41.23 40 LEU A CA 9
ATOM 12256 C C . LEU A 1 44 ? -16.157 -26.658 7.003 1.00 15.25 40 LEU A C 9
ATOM 12257 O O . LEU A 1 44 ? -17.293 -26.504 7.471 1.00 21.13 40 LEU A O 9
ATOM 12273 N N . HIS A 1 45 ? -15.745 -27.770 6.495 1.00 4.43 41 HIS A N 9
ATOM 12274 C CA . HIS A 1 45 ? -16.556 -28.959 6.495 1.00 42.31 41 HIS A CA 9
ATOM 12275 C C . HIS A 1 45 ? -15.825 -30.073 7.184 1.00 1.31 41 HIS A C 9
ATOM 12276 O O . HIS A 1 45 ? -14.660 -30.344 6.870 1.00 4.23 41 HIS A O 9
ATOM 12290 N N . SER A 1 46 ? -16.465 -30.660 8.155 1.00 2.14 42 SER A N 9
ATOM 12291 C CA . SER A 1 46 ? -15.940 -31.809 8.815 1.00 71.04 42 SER A CA 9
ATOM 12292 C C . SER A 1 46 ? -16.445 -33.016 8.051 1.00 62.45 42 SER A C 9
ATOM 12293 O O . SER A 1 46 ? -17.624 -33.380 8.148 1.00 70.30 42 SER A O 9
ATOM 12301 N N . GLU A 1 47 ? -15.588 -33.591 7.265 1.00 41.01 43 GLU A N 9
ATOM 12302 C CA . GLU A 1 47 ? -15.954 -34.673 6.396 1.00 32.32 43 GLU A CA 9
ATOM 12303 C C . GLU A 1 47 ? -14.867 -35.721 6.505 1.00 3.15 43 GLU A C 9
ATOM 12304 O O . GLU A 1 47 ? -13.835 -35.461 7.121 1.00 34.43 43 GLU A O 9
ATOM 12316 N N . ASP A 1 48 ? -15.080 -36.892 5.973 1.00 14.10 44 ASP A N 9
ATOM 12317 C CA . ASP A 1 48 ? -14.007 -37.865 5.968 1.00 52.41 44 ASP A CA 9
ATOM 12318 C C . ASP A 1 48 ? -13.382 -37.862 4.602 1.00 53.10 44 ASP A C 9
ATOM 12319 O O . ASP A 1 48 ? -14.085 -37.833 3.588 1.00 63.50 44 ASP A O 9
ATOM 12328 N N . LEU A 1 49 ? -12.105 -37.812 4.552 1.00 1.25 45 LEU A N 9
ATOM 12329 C CA . LEU A 1 49 ? -11.418 -37.900 3.312 1.00 52.34 45 LEU A CA 9
ATOM 12330 C C . LEU A 1 49 ? -10.697 -39.219 3.266 1.00 45.25 45 LEU A C 9
ATOM 12331 O O . LEU A 1 49 ? -10.929 -40.033 2.369 1.00 14.43 45 LEU A O 9
ATOM 12347 N N . ASP A 1 50 ? -9.866 -39.453 4.250 1.00 32.10 46 ASP A N 9
ATOM 12348 C CA . ASP A 1 50 ? -9.143 -40.704 4.363 1.00 31.04 46 ASP A CA 9
ATOM 12349 C C . ASP A 1 50 ? -9.898 -41.733 5.146 1.00 43.33 46 ASP A C 9
ATOM 12350 O O . ASP A 1 50 ? -10.066 -42.862 4.690 1.00 24.50 46 ASP A O 9
ATOM 12359 N N . ASN A 1 51 ? -10.402 -41.359 6.301 1.00 34.23 47 ASN A N 9
ATOM 12360 C CA . ASN A 1 51 ? -11.034 -42.338 7.174 1.00 3.32 47 ASN A CA 9
ATOM 12361 C C . ASN A 1 51 ? -12.065 -41.705 8.109 1.00 5.10 47 ASN A C 9
ATOM 12362 O O . ASN A 1 51 ? -11.733 -40.818 8.876 1.00 23.32 47 ASN A O 9
ATOM 12373 N N . PRO A 1 52 ? -13.324 -42.219 8.081 1.00 20.42 48 PRO A N 9
ATOM 12374 C CA . PRO A 1 52 ? -14.478 -41.650 8.831 1.00 52.34 48 PRO A CA 9
ATOM 12375 C C . PRO A 1 52 ? -14.427 -41.810 10.356 1.00 41.34 48 PRO A C 9
ATOM 12376 O O . PRO A 1 52 ? -15.277 -41.258 11.066 1.00 62.23 48 PRO A O 9
ATOM 12387 N N . ALA A 1 53 ? -13.455 -42.560 10.872 1.00 11.24 49 ALA A N 9
ATOM 12388 C CA . ALA A 1 53 ? -13.313 -42.701 12.324 1.00 41.21 49 ALA A CA 9
ATOM 12389 C C . ALA A 1 53 ? -12.781 -41.395 12.893 1.00 11.42 49 ALA A C 9
ATOM 12390 O O . ALA A 1 53 ? -12.851 -41.131 14.102 1.00 51.23 49 ALA A O 9
ATOM 12397 N N . LYS A 1 54 ? -12.238 -40.592 12.005 1.00 32.51 50 LYS A N 9
ATOM 12398 C CA . LYS A 1 54 ? -11.810 -39.276 12.316 1.00 15.31 50 LYS A CA 9
ATOM 12399 C C . LYS A 1 54 ? -12.562 -38.326 11.419 1.00 44.31 50 LYS A C 9
ATOM 12400 O O . LYS A 1 54 ? -12.957 -38.686 10.313 1.00 40.23 50 LYS A O 9
ATOM 12419 N N . LEU A 1 55 ? -12.795 -37.165 11.898 1.00 55.03 51 LEU A N 9
ATOM 12420 C CA . LEU A 1 55 ? -13.448 -36.155 11.141 1.00 20.15 51 LEU A CA 9
ATOM 12421 C C . LEU A 1 55 ? -12.417 -35.158 10.739 1.00 52.23 51 LEU A C 9
ATOM 12422 O O . LEU A 1 55 ? -11.679 -34.625 11.592 1.00 20.11 51 LEU A O 9
ATOM 12438 N N . GLU A 1 56 ? -12.327 -34.928 9.472 1.00 71.42 52 GLU A N 9
ATOM 12439 C CA . GLU A 1 56 ? -11.344 -34.060 8.945 1.00 23.40 52 GLU A CA 9
ATOM 12440 C C . GLU A 1 56 ? -12.001 -32.749 8.640 1.00 21.44 52 GLU A C 9
ATOM 12441 O O . GLU A 1 56 ? -12.864 -32.653 7.765 1.00 72.12 52 GLU A O 9
ATOM 12453 N N . VAL A 1 57 ? -11.636 -31.763 9.397 1.00 71.13 53 VAL A N 9
ATOM 12454 C CA . VAL A 1 57 ? -12.190 -30.460 9.255 1.00 1.03 53 VAL A CA 9
ATOM 12455 C C . VAL A 1 57 ? -11.372 -29.721 8.242 1.00 11.31 53 VAL A C 9
ATOM 12456 O O . VAL A 1 57 ? -10.228 -29.340 8.505 1.00 73.12 53 VAL A O 9
ATOM 12469 N N . ARG A 1 58 ? -11.923 -29.581 7.085 1.00 63.45 54 ARG A N 9
ATOM 12470 C CA . ARG A 1 58 ? -11.275 -28.910 6.013 1.00 74.01 54 ARG A CA 9
ATOM 12471 C C . ARG A 1 58 ? -11.841 -27.505 5.927 1.00 31.21 54 ARG A C 9
ATOM 12472 O O . ARG A 1 58 ? -13.024 -27.321 5.623 1.00 22.04 54 ARG A O 9
ATOM 12493 N N . ALA A 1 59 ? -11.023 -26.541 6.258 1.00 54.32 55 ALA A N 9
ATOM 12494 C CA . ALA A 1 59 ? -11.436 -25.162 6.321 1.00 43.33 55 ALA A CA 9
ATOM 12495 C C . ALA A 1 59 ? -10.606 -24.286 5.415 1.00 3.32 55 ALA A C 9
ATOM 12496 O O . ALA A 1 59 ? -9.376 -24.358 5.429 1.00 74.45 55 ALA A O 9
ATOM 12503 N N . GLU A 1 60 ? -11.273 -23.469 4.645 1.00 42.51 56 GLU A N 9
ATOM 12504 C CA . GLU A 1 60 ? -10.625 -22.538 3.762 1.00 23.54 56 GLU A CA 9
ATOM 12505 C C . GLU A 1 60 ? -10.697 -21.150 4.392 1.00 63.13 56 GLU A C 9
ATOM 12506 O O . GLU A 1 60 ? -11.771 -20.708 4.818 1.00 54.52 56 GLU A O 9
ATOM 12518 N N . LEU A 1 61 ? -9.572 -20.503 4.502 1.00 2.53 57 LEU A N 9
ATOM 12519 C CA . LEU A 1 61 ? -9.474 -19.177 5.062 1.00 15.32 57 LEU A CA 9
ATOM 12520 C C . LEU A 1 61 ? -8.817 -18.263 4.043 1.00 2.42 57 LEU A C 9
ATOM 12521 O O . LEU A 1 61 ? -7.896 -18.676 3.351 1.00 31.42 57 LEU A O 9
ATOM 12537 N N . LEU A 1 62 ? -9.292 -17.056 3.926 1.00 24.20 58 LEU A N 9
ATOM 12538 C CA . LEU A 1 62 ? -8.684 -16.100 3.021 1.00 50.20 58 LEU A CA 9
ATOM 12539 C C . LEU A 1 62 ? -7.748 -15.197 3.773 1.00 2.05 58 LEU A C 9
ATOM 12540 O O . LEU A 1 62 ? -8.023 -14.822 4.941 1.00 44.13 58 LEU A O 9
ATOM 12556 N N . GLY A 1 63 ? -6.648 -14.876 3.141 1.00 45.20 59 GLY A N 9
ATOM 12557 C CA . GLY A 1 63 ? -5.695 -13.968 3.703 1.00 51.01 59 GLY A CA 9
ATOM 12558 C C . GLY A 1 63 ? -4.747 -13.498 2.647 1.00 63.51 59 GLY A C 9
ATOM 12559 O O . GLY A 1 63 ? -4.953 -13.768 1.466 1.00 32.24 59 GLY A O 9
ATOM 12563 N N . THR A 1 64 ? -3.736 -12.804 3.036 1.00 41.43 60 THR A N 9
ATOM 12564 C CA . THR A 1 64 ? -2.744 -12.351 2.113 1.00 73.51 60 THR A CA 9
ATOM 12565 C C . THR A 1 64 ? -1.528 -13.279 2.195 1.00 43.12 60 THR A C 9
ATOM 12566 O O . THR A 1 64 ? -1.403 -14.046 3.172 1.00 44.23 60 THR A O 9
ATOM 12577 N N . PRO A 1 65 ? -0.597 -13.238 1.211 1.00 71.42 61 PRO A N 9
ATOM 12578 C CA . PRO A 1 65 ? 0.583 -14.117 1.208 1.00 31.54 61 PRO A CA 9
ATOM 12579 C C . PRO A 1 65 ? 1.532 -13.805 2.375 1.00 30.52 61 PRO A C 9
ATOM 12580 O O . PRO A 1 65 ? 2.431 -14.587 2.699 1.00 4.15 61 PRO A O 9
ATOM 12591 N N . GLU A 1 66 ? 1.278 -12.690 3.026 1.00 44.13 62 GLU A N 9
ATOM 12592 C CA . GLU A 1 66 ? 2.089 -12.194 4.117 1.00 64.11 62 GLU A CA 9
ATOM 12593 C C . GLU A 1 66 ? 1.681 -12.842 5.440 1.00 35.13 62 GLU A C 9
ATOM 12594 O O . GLU A 1 66 ? 2.308 -12.599 6.480 1.00 5.35 62 GLU A O 9
ATOM 12606 N N . ALA A 1 67 ? 0.659 -13.685 5.410 1.00 14.20 63 ALA A N 9
ATOM 12607 C CA . ALA A 1 67 ? 0.141 -14.266 6.636 1.00 2.35 63 ALA A CA 9
ATOM 12608 C C . ALA A 1 67 ? 0.221 -15.831 6.717 1.00 72.25 63 ALA A C 9
ATOM 12609 O O . ALA A 1 67 ? -0.814 -16.499 6.749 1.00 64.30 63 ALA A O 9
ATOM 12616 N N . PRO A 1 68 ? 1.440 -16.448 6.688 1.00 11.04 64 PRO A N 9
ATOM 12617 C CA . PRO A 1 68 ? 1.595 -17.896 6.905 1.00 34.13 64 PRO A CA 9
ATOM 12618 C C . PRO A 1 68 ? 1.568 -18.263 8.408 1.00 15.31 64 PRO A C 9
ATOM 12619 O O . PRO A 1 68 ? 1.112 -19.341 8.798 1.00 74.03 64 PRO A O 9
ATOM 12630 N N . ALA A 1 69 ? 2.032 -17.323 9.233 1.00 53.14 65 ALA A N 9
ATOM 12631 C CA . ALA A 1 69 ? 2.220 -17.513 10.677 1.00 44.40 65 ALA A CA 9
ATOM 12632 C C . ALA A 1 69 ? 0.922 -17.825 11.389 1.00 20.32 65 ALA A C 9
ATOM 12633 O O . ALA A 1 69 ? 0.880 -18.658 12.293 1.00 15.33 65 ALA A O 9
ATOM 12640 N N . GLN A 1 70 ? -0.126 -17.162 10.959 1.00 45.02 66 GLN A N 9
ATOM 12641 C CA . GLN A 1 70 ? -1.469 -17.319 11.493 1.00 34.12 66 GLN A CA 9
ATOM 12642 C C . GLN A 1 70 ? -1.888 -18.788 11.447 1.00 43.40 66 GLN A C 9
ATOM 12643 O O . GLN A 1 70 ? -2.468 -19.317 12.400 1.00 31.32 66 GLN A O 9
ATOM 12657 N N . LEU A 1 71 ? -1.547 -19.439 10.349 1.00 42.11 67 LEU A N 9
ATOM 12658 C CA . LEU A 1 71 ? -1.864 -20.836 10.130 1.00 65.13 67 LEU A CA 9
ATOM 12659 C C . LEU A 1 71 ? -1.154 -21.698 11.125 1.00 53.25 67 LEU A C 9
ATOM 12660 O O . LEU A 1 71 ? -1.769 -22.520 11.788 1.00 42.05 67 LEU A O 9
ATOM 12676 N N . GLU A 1 72 ? 0.132 -21.474 11.263 1.00 54.42 68 GLU A N 9
ATOM 12677 C CA . GLU A 1 72 ? 0.949 -22.274 12.142 1.00 23.44 68 GLU A CA 9
ATOM 12678 C C . GLU A 1 72 ? 0.565 -22.046 13.593 1.00 11.24 68 GLU A C 9
ATOM 12679 O O . GLU A 1 72 ? 0.639 -22.959 14.419 1.00 21.11 68 GLU A O 9
ATOM 12691 N N . ARG A 1 73 ? 0.127 -20.840 13.898 1.00 43.13 69 ARG A N 9
ATOM 12692 C CA . ARG A 1 73 ? -0.336 -20.513 15.226 1.00 1.23 69 ARG A CA 9
ATOM 12693 C C . ARG A 1 73 ? -1.616 -21.303 15.530 1.00 0.12 69 ARG A C 9
ATOM 12694 O O . ARG A 1 73 ? -1.761 -21.873 16.618 1.00 72.44 69 ARG A O 9
ATOM 12715 N N . LEU A 1 74 ? -2.511 -21.380 14.537 1.00 1.14 70 LEU A N 9
ATOM 12716 C CA . LEU A 1 74 ? -3.734 -22.194 14.650 1.00 43.50 70 LEU A CA 9
ATOM 12717 C C . LEU A 1 74 ? -3.357 -23.654 14.844 1.00 34.02 70 LEU A C 9
ATOM 12718 O O . LEU A 1 74 ? -3.802 -24.301 15.797 1.00 65.40 70 LEU A O 9
ATOM 12734 N N . VAL A 1 75 ? -2.513 -24.146 13.936 1.00 60.24 71 VAL A N 9
ATOM 12735 C CA . VAL A 1 75 ? -2.030 -25.522 13.939 1.00 64.05 71 VAL A CA 9
ATOM 12736 C C . VAL A 1 75 ? -1.478 -25.906 15.296 1.00 55.40 71 VAL A C 9
ATOM 12737 O O . VAL A 1 75 ? -1.916 -26.894 15.883 1.00 63.41 71 VAL A O 9
ATOM 12750 N N . SER A 1 76 ? -0.572 -25.107 15.805 1.00 11.44 72 SER A N 9
ATOM 12751 C CA . SER A 1 76 ? 0.058 -25.395 17.064 1.00 1.55 72 SER A CA 9
ATOM 12752 C C . SER A 1 76 ? -0.918 -25.352 18.246 1.00 65.33 72 SER A C 9
ATOM 12753 O O . SER A 1 76 ? -0.943 -26.294 19.058 1.00 23.11 72 SER A O 9
ATOM 12761 N N . ARG A 1 77 ? -1.782 -24.325 18.309 1.00 2.13 73 ARG A N 9
ATOM 12762 C CA . ARG A 1 77 ? -2.650 -24.192 19.468 1.00 54.04 73 ARG A CA 9
ATOM 12763 C C . ARG A 1 77 ? -3.672 -25.332 19.523 1.00 54.13 73 ARG A C 9
ATOM 12764 O O . ARG A 1 77 ? -3.982 -25.841 20.597 1.00 13.15 73 ARG A O 9
ATOM 12785 N N . VAL A 1 78 ? -4.151 -25.752 18.366 1.00 23.20 74 VAL A N 9
ATOM 12786 C CA . VAL A 1 78 ? -5.094 -26.855 18.306 1.00 32.12 74 VAL A CA 9
ATOM 12787 C C . VAL A 1 78 ? -4.368 -28.196 18.526 1.00 43.44 74 VAL A C 9
ATOM 12788 O O . VAL A 1 78 ? -4.885 -29.084 19.193 1.00 30.42 74 VAL A O 9
ATOM 12801 N N . SER A 1 79 ? -3.145 -28.310 18.018 1.00 11.43 75 SER A N 9
ATOM 12802 C CA . SER A 1 79 ? -2.364 -29.536 18.177 1.00 61.32 75 SER A CA 9
ATOM 12803 C C . SER A 1 79 ? -1.855 -29.721 19.606 1.00 2.53 75 SER A C 9
ATOM 12804 O O . SER A 1 79 ? -1.395 -30.817 19.972 1.00 14.30 75 SER A O 9
ATOM 12812 N N . LEU A 1 80 ? -1.888 -28.654 20.411 1.00 42.10 76 LEU A N 9
ATOM 12813 C CA . LEU A 1 80 ? -1.586 -28.790 21.834 1.00 65.25 76 LEU A CA 9
ATOM 12814 C C . LEU A 1 80 ? -2.640 -29.664 22.518 1.00 22.21 76 LEU A C 9
ATOM 12815 O O . LEU A 1 80 ? -2.375 -30.291 23.558 1.00 45.11 76 LEU A O 9
ATOM 12831 N N . GLU A 1 81 ? -3.822 -29.722 21.936 1.00 14.11 77 GLU A N 9
ATOM 12832 C CA . GLU A 1 81 ? -4.847 -30.575 22.447 1.00 2.21 77 GLU A CA 9
ATOM 12833 C C . GLU A 1 81 ? -4.754 -31.947 21.768 1.00 64.24 77 GLU A C 9
ATOM 12834 O O . GLU A 1 81 ? -4.320 -32.055 20.620 1.00 3.31 77 GLU A O 9
ATOM 12846 N N . LYS A 1 82 ? -5.122 -32.970 22.496 1.00 72.51 78 LYS A N 9
ATOM 12847 C CA . LYS A 1 82 ? -5.062 -34.335 22.044 1.00 60.53 78 LYS A CA 9
ATOM 12848 C C . LYS A 1 82 ? -6.308 -34.676 21.239 1.00 73.42 78 LYS A C 9
ATOM 12849 O O . LYS A 1 82 ? -7.375 -34.078 21.444 1.00 3.31 78 LYS A O 9
ATOM 12868 N N . GLY A 1 83 ? -6.175 -35.615 20.340 1.00 33.33 79 GLY A N 9
ATOM 12869 C CA . GLY A 1 83 ? -7.293 -36.021 19.528 1.00 24.33 79 GLY A CA 9
ATOM 12870 C C . GLY A 1 83 ? -7.129 -35.601 18.095 1.00 53.42 79 GLY A C 9
ATOM 12871 O O . GLY A 1 83 ? -7.885 -36.030 17.225 1.00 62.12 79 GLY A O 9
ATOM 12875 N N . VAL A 1 84 ? -6.143 -34.778 17.838 1.00 23.43 80 VAL A N 9
ATOM 12876 C CA . VAL A 1 84 ? -5.840 -34.361 16.493 1.00 30.44 80 VAL A CA 9
ATOM 12877 C C . VAL A 1 84 ? -4.783 -35.298 15.933 1.00 44.20 80 VAL A C 9
ATOM 12878 O O . VAL A 1 84 ? -3.615 -35.260 16.345 1.00 44.51 80 VAL A O 9
ATOM 12891 N N . SER A 1 85 ? -5.198 -36.135 15.024 1.00 40.22 81 SER A N 9
ATOM 12892 C CA . SER A 1 85 ? -4.357 -37.128 14.431 1.00 53.43 81 SER A CA 9
ATOM 12893 C C . SER A 1 85 ? -3.241 -36.461 13.632 1.00 53.52 81 SER A C 9
ATOM 12894 O O . SER A 1 85 ? -2.055 -36.666 13.899 1.00 25.20 81 SER A O 9
ATOM 12902 N N . SER A 1 86 ? -3.625 -35.632 12.699 1.00 53.04 82 SER A N 9
ATOM 12903 C CA . SER A 1 86 ? -2.705 -34.963 11.826 1.00 21.15 82 SER A CA 9
ATOM 12904 C C . SER A 1 86 ? -3.360 -33.689 11.333 1.00 60.22 82 SER A C 9
ATOM 12905 O O . SER A 1 86 ? -4.588 -33.593 11.305 1.00 44.51 82 SER A O 9
ATOM 12913 N N . VAL A 1 87 ? -2.575 -32.729 10.964 1.00 33.31 83 VAL A N 9
ATOM 12914 C CA . VAL A 1 87 ? -3.099 -31.494 10.455 1.00 12.13 83 VAL A CA 9
ATOM 12915 C C . VAL A 1 87 ? -2.248 -30.988 9.315 1.00 42.15 83 VAL A C 9
ATOM 12916 O O . VAL A 1 87 ? -1.048 -30.789 9.458 1.00 14.03 83 VAL A O 9
ATOM 12929 N N . ARG A 1 88 ? -2.863 -30.837 8.179 1.00 5.44 84 ARG A N 9
ATOM 12930 C CA . ARG A 1 88 ? -2.175 -30.368 7.006 1.00 32.13 84 ARG A CA 9
ATOM 12931 C C . ARG A 1 88 ? -2.771 -29.068 6.578 1.00 74.15 84 ARG A C 9
ATOM 12932 O O . ARG A 1 88 ? -3.942 -28.816 6.844 1.00 3.22 84 ARG A O 9
ATOM 12953 N N . TRP A 1 89 ? -1.993 -28.244 5.954 1.00 23.35 85 TRP A N 9
ATOM 12954 C CA . TRP A 1 89 ? -2.490 -27.007 5.433 1.00 64.43 85 TRP A CA 9
ATOM 12955 C C . TRP A 1 89 ? -1.827 -26.705 4.120 1.00 42.22 85 TRP A C 9
ATOM 12956 O O . TRP A 1 89 ? -0.618 -26.904 3.960 1.00 43.44 85 TRP A O 9
ATOM 12977 N N . GLN A 1 90 ? -2.608 -26.279 3.179 1.00 52.34 86 GLN A N 9
ATOM 12978 C CA . GLN A 1 90 ? -2.131 -25.982 1.854 1.00 23.14 86 GLN A CA 9
ATOM 12979 C C . GLN A 1 90 ? -2.456 -24.556 1.506 1.00 2.14 86 GLN A C 9
ATOM 12980 O O . GLN A 1 90 ? -3.504 -24.032 1.912 1.00 23.11 86 GLN A O 9
ATOM 12994 N N . VAL A 1 91 ? -1.571 -23.920 0.793 1.00 30.02 87 VAL A N 9
ATOM 12995 C CA . VAL A 1 91 ? -1.832 -22.598 0.294 1.00 45.53 87 VAL A CA 9
ATOM 12996 C C . VAL A 1 91 ? -2.384 -22.757 -1.108 1.00 63.43 87 VAL A C 9
ATOM 12997 O O . VAL A 1 91 ? -1.649 -23.101 -2.033 1.00 33.15 87 VAL A O 9
ATOM 13010 N N . PHE A 1 92 ? -3.659 -22.565 -1.257 1.00 62.21 88 PHE A N 9
ATOM 13011 C CA . PHE A 1 92 ? -4.294 -22.702 -2.540 1.00 62.03 88 PHE A CA 9
ATOM 13012 C C . PHE A 1 92 ? -4.212 -21.367 -3.206 1.00 55.22 88 PHE A C 9
ATOM 13013 O O . PHE A 1 92 ? -4.660 -20.346 -2.655 1.00 22.14 88 PHE A O 9
ATOM 13030 N N . GLU A 1 93 ? -3.660 -21.352 -4.350 1.00 72.20 89 GLU A N 9
ATOM 13031 C CA . GLU A 1 93 ? -3.410 -20.125 -5.009 1.00 73.04 89 GLU A CA 9
ATOM 13032 C C . GLU A 1 93 ? -4.351 -19.968 -6.176 1.00 73.22 89 GLU A C 9
ATOM 13033 O O . GLU A 1 93 ? -4.806 -20.972 -6.769 1.00 11.55 89 GLU A O 9
ATOM 13045 N N . LEU A 1 94 ? -4.649 -18.739 -6.499 1.00 74.33 90 LEU A N 9
ATOM 13046 C CA . LEU A 1 94 ? -5.521 -18.428 -7.597 1.00 11.20 90 LEU A CA 9
ATOM 13047 C C . LEU A 1 94 ? -4.699 -18.321 -8.856 1.00 75.24 90 LEU A C 9
ATOM 13048 O O . LEU A 1 94 ? -3.846 -17.430 -8.985 1.00 11.13 90 LEU A O 9
ATOM 13064 N N . ALA A 1 95 ? -4.921 -19.233 -9.750 1.00 40.53 91 ALA A N 9
ATOM 13065 C CA . ALA A 1 95 ? -4.203 -19.285 -10.989 1.00 3.15 91 ALA A CA 9
ATOM 13066 C C . ALA A 1 95 ? -5.171 -19.570 -12.107 1.00 32.12 91 ALA A C 9
ATOM 13067 O O . ALA A 1 95 ? -6.325 -19.957 -11.854 1.00 44.11 91 ALA A O 9
ATOM 13074 N N . ALA A 1 96 ? -4.722 -19.387 -13.320 1.00 41.11 92 ALA A N 9
ATOM 13075 C CA . ALA A 1 96 ? -5.533 -19.645 -14.482 1.00 44.52 92 ALA A CA 9
ATOM 13076 C C . ALA A 1 96 ? -5.336 -21.071 -14.931 1.00 44.04 92 ALA A C 9
ATOM 13077 O O . ALA A 1 96 ? -4.274 -21.671 -14.677 1.00 52.40 92 ALA A O 9
ATOM 13084 N N . ASP A 1 97 ? -6.329 -21.618 -15.570 1.00 71.44 93 ASP A N 9
ATOM 13085 C CA . ASP A 1 97 ? -6.266 -22.976 -16.056 1.00 21.10 93 ASP A CA 9
ATOM 13086 C C . ASP A 1 97 ? -5.548 -22.988 -17.374 1.00 32.03 93 ASP A C 9
ATOM 13087 O O . ASP A 1 97 ? -4.361 -23.340 -17.406 1.00 73.15 93 ASP A O 9
ATOM 13096 N N . ALA A 1 5 ? -8.098 -3.958 -6.236 1.00 0.00 1 ALA A N 10
ATOM 13097 C CA . ALA A 1 5 ? -6.972 -3.878 -5.312 1.00 71.14 1 ALA A CA 10
ATOM 13098 C C . ALA A 1 5 ? -5.973 -4.939 -5.681 1.00 25.33 1 ALA A C 10
ATOM 13099 O O . ALA A 1 5 ? -6.331 -5.919 -6.325 1.00 51.42 1 ALA A O 10
ATOM 13106 N N . SER A 1 6 ? -4.741 -4.750 -5.296 1.00 33.05 2 SER A N 10
ATOM 13107 C CA . SER A 1 6 ? -3.722 -5.721 -5.537 1.00 45.50 2 SER A CA 10
ATOM 13108 C C . SER A 1 6 ? -3.925 -6.884 -4.565 1.00 71.12 2 SER A C 10
ATOM 13109 O O . SER A 1 6 ? -3.600 -6.778 -3.373 1.00 52.45 2 SER A O 10
ATOM 13117 N N . GLU A 1 7 ? -4.534 -7.952 -5.044 1.00 53.24 3 GLU A N 10
ATOM 13118 C CA . GLU A 1 7 ? -4.831 -9.080 -4.198 1.00 64.21 3 GLU A CA 10
ATOM 13119 C C . GLU A 1 7 ? -4.202 -10.386 -4.675 1.00 45.11 3 GLU A C 10
ATOM 13120 O O . GLU A 1 7 ? -4.507 -10.914 -5.758 1.00 2.34 3 GLU A O 10
ATOM 13132 N N . ALA A 1 8 ? -3.315 -10.881 -3.874 1.00 13.12 4 ALA A N 10
ATOM 13133 C CA . ALA A 1 8 ? -2.676 -12.153 -4.084 1.00 44.31 4 ALA A CA 10
ATOM 13134 C C . ALA A 1 8 ? -3.129 -13.092 -2.981 1.00 32.23 4 ALA A C 10
ATOM 13135 O O . ALA A 1 8 ? -2.359 -13.914 -2.491 1.00 30.14 4 ALA A O 10
ATOM 13142 N N . GLU A 1 9 ? -4.403 -12.953 -2.606 1.00 60.13 5 GLU A N 10
ATOM 13143 C CA . GLU A 1 9 ? -5.000 -13.747 -1.545 1.00 22.43 5 GLU A CA 10
ATOM 13144 C C . GLU A 1 9 ? -4.957 -15.229 -1.861 1.00 62.32 5 GLU A C 10
ATOM 13145 O O . GLU A 1 9 ? -5.157 -15.654 -3.014 1.00 1.33 5 GLU A O 10
ATOM 13157 N N . GLN A 1 10 ? -4.685 -15.994 -0.855 1.00 24.24 6 GLN A N 10
ATOM 13158 C CA . GLN A 1 10 ? -4.543 -17.403 -0.976 1.00 72.41 6 GLN A CA 10
ATOM 13159 C C . GLN A 1 10 ? -5.486 -18.071 0.017 1.00 11.12 6 GLN A C 10
ATOM 13160 O O . GLN A 1 10 ? -5.775 -17.511 1.093 1.00 60.31 6 GLN A O 10
ATOM 13174 N N . ARG A 1 11 ? -6.000 -19.215 -0.357 1.00 24.32 7 ARG A N 10
ATOM 13175 C CA . ARG A 1 11 ? -6.894 -19.970 0.483 1.00 61.20 7 ARG A CA 10
ATOM 13176 C C . ARG A 1 11 ? -6.073 -20.931 1.274 1.00 2.23 7 ARG A C 10
ATOM 13177 O O . ARG A 1 11 ? -5.298 -21.708 0.704 1.00 65.14 7 ARG A O 10
ATOM 13198 N N . TYR A 1 12 ? -6.207 -20.890 2.538 1.00 75.23 8 TYR A N 10
ATOM 13199 C CA . TYR A 1 12 ? -5.512 -21.810 3.363 1.00 33.44 8 TYR A CA 10
ATOM 13200 C C . TYR A 1 12 ? -6.496 -22.791 3.891 1.00 43.41 8 TYR A C 10
ATOM 13201 O O . TYR A 1 12 ? -7.510 -22.399 4.460 1.00 1.31 8 TYR A O 10
ATOM 13219 N N . GLU A 1 13 ? -6.223 -24.042 3.702 1.00 64.43 9 GLU A N 10
ATOM 13220 C CA . GLU A 1 13 ? -7.088 -25.059 4.201 1.00 4.41 9 GLU A CA 10
ATOM 13221 C C . GLU A 1 13 ? -6.424 -25.761 5.350 1.00 33.11 9 GLU A C 10
ATOM 13222 O O . GLU A 1 13 ? -5.434 -26.473 5.165 1.00 61.31 9 GLU A O 10
ATOM 13234 N N . VAL A 1 14 ? -6.919 -25.502 6.522 1.00 10.13 10 VAL A N 10
ATOM 13235 C CA . VAL A 1 14 ? -6.471 -26.163 7.711 1.00 61.22 10 VAL A CA 10
ATOM 13236 C C . VAL A 1 14 ? -7.247 -27.451 7.781 1.00 21.14 10 VAL A C 10
ATOM 13237 O O . VAL A 1 14 ? -8.452 -27.447 8.044 1.00 42.34 10 VAL A O 10
ATOM 13250 N N . GLN A 1 15 ? -6.588 -28.522 7.466 1.00 71.14 11 GLN A N 10
ATOM 13251 C CA . GLN A 1 15 ? -7.206 -29.802 7.384 1.00 31.43 11 GLN A CA 10
ATOM 13252 C C . GLN A 1 15 ? -6.778 -30.623 8.588 1.00 35.53 11 GLN A C 10
ATOM 13253 O O . GLN A 1 15 ? -5.631 -31.094 8.681 1.00 34.44 11 GLN A O 10
ATOM 13267 N N . ILE A 1 16 ? -7.671 -30.744 9.508 1.00 5.04 12 ILE A N 10
ATOM 13268 C CA . ILE A 1 16 ? -7.432 -31.410 10.749 1.00 4.42 12 ILE A CA 10
ATOM 13269 C C . ILE A 1 16 ? -7.939 -32.823 10.682 1.00 33.23 12 ILE A C 10
ATOM 13270 O O . ILE A 1 16 ? -9.123 -33.051 10.493 1.00 14.13 12 ILE A O 10
ATOM 13286 N N . VAL A 1 17 ? -7.059 -33.748 10.831 1.00 42.32 13 VAL A N 10
ATOM 13287 C CA . VAL A 1 17 ? -7.425 -35.124 10.897 1.00 13.15 13 VAL A CA 10
ATOM 13288 C C . VAL A 1 17 ? -7.554 -35.471 12.362 1.00 64.22 13 VAL A C 10
ATOM 13289 O O . VAL A 1 17 ? -6.541 -35.610 13.068 1.00 33.41 13 VAL A O 10
ATOM 13302 N N . CYS A 1 18 ? -8.764 -35.557 12.829 1.00 74.35 14 CYS A N 10
ATOM 13303 C CA . CYS A 1 18 ? -9.016 -35.811 14.216 1.00 74.53 14 CYS A CA 10
ATOM 13304 C C . CYS A 1 18 ? -10.161 -36.776 14.379 1.00 53.42 14 CYS A C 10
ATOM 13305 O O . CYS A 1 18 ? -10.905 -37.030 13.431 1.00 24.41 14 CYS A O 10
ATOM 13313 N N . ARG A 1 19 ? -10.274 -37.331 15.559 1.00 4.13 15 ARG A N 10
ATOM 13314 C CA . ARG A 1 19 ? -11.368 -38.219 15.913 1.00 55.31 15 ARG A CA 10
ATOM 13315 C C . ARG A 1 19 ? -12.697 -37.503 15.751 1.00 4.43 15 ARG A C 10
ATOM 13316 O O . ARG A 1 19 ? -12.800 -36.297 16.005 1.00 4.40 15 ARG A O 10
ATOM 13337 N N . ALA A 1 20 ? -13.722 -38.248 15.413 1.00 44.13 16 ALA A N 10
ATOM 13338 C CA . ALA A 1 20 ? -15.057 -37.693 15.254 1.00 31.31 16 ALA A CA 10
ATOM 13339 C C . ALA A 1 20 ? -15.631 -37.259 16.606 1.00 52.43 16 ALA A C 10
ATOM 13340 O O . ALA A 1 20 ? -16.612 -36.527 16.683 1.00 52.32 16 ALA A O 10
ATOM 13347 N N . GLU A 1 21 ? -15.028 -37.748 17.654 1.00 62.44 17 GLU A N 10
ATOM 13348 C CA . GLU A 1 21 ? -15.411 -37.435 19.005 1.00 24.42 17 GLU A CA 10
ATOM 13349 C C . GLU A 1 21 ? -14.799 -36.101 19.454 1.00 15.42 17 GLU A C 10
ATOM 13350 O O . GLU A 1 21 ? -15.436 -35.320 20.172 1.00 23.13 17 GLU A O 10
ATOM 13362 N N . ASP A 1 22 ? -13.580 -35.835 19.001 1.00 45.01 18 ASP A N 10
ATOM 13363 C CA . ASP A 1 22 ? -12.814 -34.661 19.458 1.00 50.44 18 ASP A CA 10
ATOM 13364 C C . ASP A 1 22 ? -12.963 -33.461 18.560 1.00 43.12 18 ASP A C 10
ATOM 13365 O O . ASP A 1 22 ? -12.527 -32.353 18.929 1.00 70.52 18 ASP A O 10
ATOM 13374 N N . GLU A 1 23 ? -13.599 -33.663 17.410 1.00 12.01 19 GLU A N 10
ATOM 13375 C CA . GLU A 1 23 ? -13.813 -32.611 16.402 1.00 2.11 19 GLU A CA 10
ATOM 13376 C C . GLU A 1 23 ? -14.353 -31.333 17.020 1.00 54.24 19 GLU A C 10
ATOM 13377 O O . GLU A 1 23 ? -13.804 -30.258 16.797 1.00 44.01 19 GLU A O 10
ATOM 13389 N N . ILE A 1 24 ? -15.374 -31.476 17.841 1.00 31.15 20 ILE A N 10
ATOM 13390 C CA . ILE A 1 24 ? -16.043 -30.357 18.479 1.00 43.55 20 ILE A CA 10
ATOM 13391 C C . ILE A 1 24 ? -15.065 -29.492 19.279 1.00 44.55 20 ILE A C 10
ATOM 13392 O O . ILE A 1 24 ? -15.069 -28.249 19.160 1.00 5.44 20 ILE A O 10
ATOM 13408 N N . GLN A 1 25 ? -14.201 -30.143 20.037 1.00 63.21 21 GLN A N 10
ATOM 13409 C CA . GLN A 1 25 ? -13.280 -29.445 20.891 1.00 31.25 21 GLN A CA 10
ATOM 13410 C C . GLN A 1 25 ? -12.214 -28.758 20.066 1.00 65.43 21 GLN A C 10
ATOM 13411 O O . GLN A 1 25 ? -11.912 -27.592 20.285 1.00 53.34 21 GLN A O 10
ATOM 13425 N N . VAL A 1 26 ? -11.696 -29.461 19.075 1.00 1.12 22 VAL A N 10
ATOM 13426 C CA . VAL A 1 26 ? -10.643 -28.906 18.230 1.00 72.04 22 VAL A CA 10
ATOM 13427 C C . VAL A 1 26 ? -11.193 -27.726 17.398 1.00 40.24 22 VAL A C 10
ATOM 13428 O O . VAL A 1 26 ? -10.526 -26.686 17.215 1.00 61.54 22 VAL A O 10
ATOM 13441 N N . ARG A 1 27 ? -12.419 -27.883 16.948 1.00 31.04 23 ARG A N 10
ATOM 13442 C CA . ARG A 1 27 ? -13.130 -26.860 16.200 1.00 25.30 23 ARG A CA 10
ATOM 13443 C C . ARG A 1 27 ? -13.320 -25.616 17.081 1.00 54.51 23 ARG A C 10
ATOM 13444 O O . ARG A 1 27 ? -13.125 -24.482 16.628 1.00 74.02 23 ARG A O 10
ATOM 13465 N N . SER A 1 28 ? -13.643 -25.852 18.349 1.00 32.20 24 SER A N 10
ATOM 13466 C CA . SER A 1 28 ? -13.818 -24.790 19.323 1.00 22.42 24 SER A CA 10
ATOM 13467 C C . SER A 1 28 ? -12.485 -24.047 19.526 1.00 74.12 24 SER A C 10
ATOM 13468 O O . SER A 1 28 ? -12.449 -22.808 19.600 1.00 52.44 24 SER A O 10
ATOM 13476 N N . LEU A 1 29 ? -11.387 -24.809 19.572 1.00 72.33 25 LEU A N 10
ATOM 13477 C CA . LEU A 1 29 ? -10.055 -24.242 19.722 1.00 13.05 25 LEU A CA 10
ATOM 13478 C C . LEU A 1 29 ? -9.749 -23.301 18.568 1.00 4.45 25 LEU A C 10
ATOM 13479 O O . LEU A 1 29 ? -9.291 -22.173 18.786 1.00 35.11 25 LEU A O 10
ATOM 13495 N N . MET A 1 30 ? -10.026 -23.748 17.336 1.00 4.23 26 MET A N 10
ATOM 13496 C CA . MET A 1 30 ? -9.803 -22.896 16.157 1.00 35.41 26 MET A CA 10
ATOM 13497 C C . MET A 1 30 ? -10.636 -21.644 16.224 1.00 23.41 26 MET A C 10
ATOM 13498 O O . MET A 1 30 ? -10.138 -20.561 15.959 1.00 22.14 26 MET A O 10
ATOM 13512 N N . LEU A 1 31 ? -11.899 -21.799 16.604 1.00 74.22 27 LEU A N 10
ATOM 13513 C CA . LEU A 1 31 ? -12.825 -20.683 16.705 1.00 25.35 27 LEU A CA 10
ATOM 13514 C C . LEU A 1 31 ? -12.282 -19.617 17.667 1.00 62.11 27 LEU A C 10
ATOM 13515 O O . LEU A 1 31 ? -12.179 -18.433 17.311 1.00 24.02 27 LEU A O 10
ATOM 13531 N N . HIS A 1 32 ? -11.880 -20.042 18.849 1.00 40.43 28 HIS A N 10
ATOM 13532 C CA . HIS A 1 32 ? -11.334 -19.127 19.848 1.00 53.44 28 HIS A CA 10
ATOM 13533 C C . HIS A 1 32 ? -10.005 -18.527 19.388 1.00 23.22 28 HIS A C 10
ATOM 13534 O O . HIS A 1 32 ? -9.691 -17.374 19.683 1.00 53.41 28 HIS A O 10
ATOM 13548 N N . SER A 1 33 ? -9.264 -19.284 18.613 1.00 43.14 29 SER A N 10
ATOM 13549 C CA . SER A 1 33 ? -7.997 -18.827 18.077 1.00 64.40 29 SER A CA 10
ATOM 13550 C C . SER A 1 33 ? -8.186 -17.836 16.908 1.00 1.02 29 SER A C 10
ATOM 13551 O O . SER A 1 33 ? -7.222 -17.212 16.457 1.00 54.35 29 SER A O 10
ATOM 13559 N N . LEU A 1 34 ? -9.428 -17.687 16.416 1.00 34.13 30 LEU A N 10
ATOM 13560 C CA . LEU A 1 34 ? -9.681 -16.765 15.315 1.00 34.21 30 LEU A CA 10
ATOM 13561 C C . LEU A 1 34 ? -9.593 -15.318 15.774 1.00 54.22 30 LEU A C 10
ATOM 13562 O O . LEU A 1 34 ? -9.303 -14.426 14.971 1.00 51.43 30 LEU A O 10
ATOM 13578 N N . GLY A 1 35 ? -9.779 -15.094 17.071 1.00 73.31 31 GLY A N 10
ATOM 13579 C CA . GLY A 1 35 ? -9.709 -13.746 17.637 1.00 31.42 31 GLY A CA 10
ATOM 13580 C C . GLY A 1 35 ? -8.269 -13.271 17.813 1.00 4.11 31 GLY A C 10
ATOM 13581 O O . GLY A 1 35 ? -7.860 -12.876 18.902 1.00 51.41 31 GLY A O 10
ATOM 13585 N N . SER A 1 36 ? -7.542 -13.296 16.720 1.00 53.12 32 SER A N 10
ATOM 13586 C CA . SER A 1 36 ? -6.131 -12.966 16.641 1.00 2.42 32 SER A CA 10
ATOM 13587 C C . SER A 1 36 ? -5.661 -13.222 15.196 1.00 71.21 32 SER A C 10
ATOM 13588 O O . SER A 1 36 ? -4.596 -12.777 14.782 1.00 40.14 32 SER A O 10
ATOM 13596 N N . SER A 1 37 ? -6.488 -13.927 14.425 1.00 5.21 33 SER A N 10
ATOM 13597 C CA . SER A 1 37 ? -6.144 -14.317 13.089 1.00 34.24 33 SER A CA 10
ATOM 13598 C C . SER A 1 37 ? -6.462 -13.220 12.076 1.00 70.44 33 SER A C 10
ATOM 13599 O O . SER A 1 37 ? -7.394 -12.435 12.256 1.00 15.01 33 SER A O 10
ATOM 13607 N N . ASP A 1 38 ? -5.661 -13.174 11.033 1.00 53.15 34 ASP A N 10
ATOM 13608 C CA . ASP A 1 38 ? -5.846 -12.238 9.916 1.00 42.12 34 ASP A CA 10
ATOM 13609 C C . ASP A 1 38 ? -6.553 -12.971 8.807 1.00 0.22 34 ASP A C 10
ATOM 13610 O O . ASP A 1 38 ? -7.026 -12.379 7.835 1.00 32.24 34 ASP A O 10
ATOM 13619 N N . LEU A 1 39 ? -6.621 -14.269 8.976 1.00 51.33 35 LEU A N 10
ATOM 13620 C CA . LEU A 1 39 ? -7.147 -15.167 7.997 1.00 31.42 35 LEU A CA 10
ATOM 13621 C C . LEU A 1 39 ? -8.649 -15.270 8.178 1.00 53.03 35 LEU A C 10
ATOM 13622 O O . LEU A 1 39 ? -9.130 -15.621 9.256 1.00 72.54 35 LEU A O 10
ATOM 13638 N N . ARG A 1 40 ? -9.367 -14.967 7.135 1.00 51.25 36 ARG A N 10
ATOM 13639 C CA . ARG A 1 40 ? -10.807 -14.899 7.163 1.00 40.22 36 ARG A CA 10
ATOM 13640 C C . ARG A 1 40 ? -11.409 -16.229 6.761 1.00 65.33 36 ARG A C 10
ATOM 13641 O O . ARG A 1 40 ? -11.254 -16.663 5.620 1.00 11.13 36 ARG A O 10
ATOM 13662 N N . LEU A 1 41 ? -12.084 -16.870 7.689 1.00 43.13 37 LEU A N 10
ATOM 13663 C CA . LEU A 1 41 ? -12.724 -18.151 7.432 1.00 11.11 37 LEU A CA 10
ATOM 13664 C C . LEU A 1 41 ? -13.825 -17.962 6.417 1.00 5.25 37 LEU A C 10
ATOM 13665 O O . LEU A 1 41 ? -14.670 -17.079 6.565 1.00 24.31 37 LEU A O 10
ATOM 13681 N N . GLN A 1 42 ? -13.786 -18.728 5.376 1.00 73.51 38 GLN A N 10
ATOM 13682 C CA . GLN A 1 42 ? -14.805 -18.656 4.371 1.00 5.02 38 GLN A CA 10
ATOM 13683 C C . GLN A 1 42 ? -15.596 -19.940 4.339 1.00 50.33 38 GLN A C 10
ATOM 13684 O O . GLN A 1 42 ? -16.764 -19.941 3.994 1.00 11.21 38 GLN A O 10
ATOM 13698 N N . SER A 1 43 ? -14.971 -21.033 4.723 1.00 21.32 39 SER A N 10
ATOM 13699 C CA . SER A 1 43 ? -15.652 -22.291 4.729 1.00 60.51 39 SER A CA 10
ATOM 13700 C C . SER A 1 43 ? -15.040 -23.215 5.773 1.00 71.23 39 SER A C 10
ATOM 13701 O O . SER A 1 43 ? -13.828 -23.208 5.978 1.00 62.30 39 SER A O 10
ATOM 13709 N N . LEU A 1 44 ? -15.881 -23.975 6.433 1.00 21.23 40 LEU A N 10
ATOM 13710 C CA . LEU A 1 44 ? -15.469 -24.890 7.468 1.00 41.23 40 LEU A CA 10
ATOM 13711 C C . LEU A 1 44 ? -16.325 -26.140 7.399 1.00 15.25 40 LEU A C 10
ATOM 13712 O O . LEU A 1 44 ? -17.514 -26.108 7.727 1.00 21.13 40 LEU A O 10
ATOM 13728 N N . HIS A 1 45 ? -15.750 -27.225 6.939 1.00 4.43 41 HIS A N 10
ATOM 13729 C CA . HIS A 1 45 ? -16.502 -28.455 6.821 1.00 42.31 41 HIS A CA 10
ATOM 13730 C C . HIS A 1 45 ? -15.767 -29.621 7.430 1.00 1.31 41 HIS A C 10
ATOM 13731 O O . HIS A 1 45 ? -14.569 -29.802 7.210 1.00 4.23 41 HIS A O 10
ATOM 13745 N N . SER A 1 46 ? -16.475 -30.387 8.198 1.00 2.14 42 SER A N 10
ATOM 13746 C CA . SER A 1 46 ? -15.958 -31.578 8.804 1.00 71.04 42 SER A CA 10
ATOM 13747 C C . SER A 1 46 ? -16.443 -32.748 7.966 1.00 62.45 42 SER A C 10
ATOM 13748 O O . SER A 1 46 ? -17.652 -33.014 7.895 1.00 70.30 42 SER A O 10
ATOM 13756 N N . GLU A 1 47 ? -15.547 -33.405 7.299 1.00 41.01 43 GLU A N 10
ATOM 13757 C CA . GLU A 1 47 ? -15.916 -34.460 6.394 1.00 32.32 43 GLU A CA 10
ATOM 13758 C C . GLU A 1 47 ? -14.991 -35.636 6.635 1.00 3.15 43 GLU A C 10
ATOM 13759 O O . GLU A 1 47 ? -13.905 -35.459 7.157 1.00 34.43 43 GLU A O 10
ATOM 13771 N N . ASP A 1 48 ? -15.424 -36.815 6.326 1.00 14.10 44 ASP A N 10
ATOM 13772 C CA . ASP A 1 48 ? -14.557 -37.960 6.460 1.00 52.41 44 ASP A CA 10
ATOM 13773 C C . ASP A 1 48 ? -13.888 -38.198 5.135 1.00 53.10 44 ASP A C 10
ATOM 13774 O O . ASP A 1 48 ? -14.546 -38.195 4.096 1.00 63.50 44 ASP A O 10
ATOM 13783 N N . LEU A 1 49 ? -12.595 -38.313 5.140 1.00 1.25 45 LEU A N 10
ATOM 13784 C CA . LEU A 1 49 ? -11.875 -38.579 3.925 1.00 52.34 45 LEU A CA 10
ATOM 13785 C C . LEU A 1 49 ? -11.472 -40.023 3.892 1.00 45.25 45 LEU A C 10
ATOM 13786 O O . LEU A 1 49 ? -11.857 -40.771 2.987 1.00 14.43 45 LEU A O 10
ATOM 13802 N N . ASP A 1 50 ? -10.748 -40.440 4.897 1.00 32.10 46 ASP A N 10
ATOM 13803 C CA . ASP A 1 50 ? -10.259 -41.812 4.938 1.00 31.04 46 ASP A CA 10
ATOM 13804 C C . ASP A 1 50 ? -11.232 -42.726 5.592 1.00 43.33 46 ASP A C 10
ATOM 13805 O O . ASP A 1 50 ? -11.460 -43.836 5.121 1.00 24.50 46 ASP A O 10
ATOM 13814 N N . ASN A 1 51 ? -11.797 -42.281 6.682 1.00 34.23 47 ASN A N 10
ATOM 13815 C CA . ASN A 1 51 ? -12.663 -43.127 7.474 1.00 3.32 47 ASN A CA 10
ATOM 13816 C C . ASN A 1 51 ? -13.559 -42.284 8.374 1.00 5.10 47 ASN A C 10
ATOM 13817 O O . ASN A 1 51 ? -13.069 -41.377 9.043 1.00 23.32 47 ASN A O 10
ATOM 13828 N N . PRO A 1 52 ? -14.882 -42.591 8.412 1.00 20.42 48 PRO A N 10
ATOM 13829 C CA . PRO A 1 52 ? -15.897 -41.820 9.183 1.00 52.34 48 PRO A CA 10
ATOM 13830 C C . PRO A 1 52 ? -15.690 -41.782 10.709 1.00 41.34 48 PRO A C 10
ATOM 13831 O O . PRO A 1 52 ? -16.380 -41.033 11.408 1.00 62.23 48 PRO A O 10
ATOM 13842 N N . ALA A 1 53 ? -14.760 -42.578 11.235 1.00 11.24 49 ALA A N 10
ATOM 13843 C CA . ALA A 1 53 ? -14.462 -42.530 12.665 1.00 41.21 49 ALA A CA 10
ATOM 13844 C C . ALA A 1 53 ? -13.621 -41.302 12.968 1.00 11.42 49 ALA A C 10
ATOM 13845 O O . ALA A 1 53 ? -13.437 -40.915 14.136 1.00 51.23 49 ALA A O 10
ATOM 13852 N N . LYS A 1 54 ? -13.106 -40.702 11.921 1.00 32.51 50 LYS A N 10
ATOM 13853 C CA . LYS A 1 54 ? -12.382 -39.484 12.020 1.00 15.31 50 LYS A CA 10
ATOM 13854 C C . LYS A 1 54 ? -13.232 -38.411 11.383 1.00 44.31 50 LYS A C 10
ATOM 13855 O O . LYS A 1 54 ? -13.930 -38.670 10.403 1.00 40.23 50 LYS A O 10
ATOM 13874 N N . LEU A 1 55 ? -13.201 -37.254 11.930 1.00 55.03 51 LEU A N 10
ATOM 13875 C CA . LEU A 1 55 ? -13.787 -36.129 11.297 1.00 20.15 51 LEU A CA 10
ATOM 13876 C C . LEU A 1 55 ? -12.671 -35.265 10.887 1.00 52.23 51 LEU A C 10
ATOM 13877 O O . LEU A 1 55 ? -11.932 -34.732 11.729 1.00 20.11 51 LEU A O 10
ATOM 13893 N N . GLU A 1 56 ? -12.496 -35.158 9.626 1.00 71.42 52 GLU A N 10
ATOM 13894 C CA . GLU A 1 56 ? -11.412 -34.447 9.114 1.00 23.40 52 GLU A CA 10
ATOM 13895 C C . GLU A 1 56 ? -11.944 -33.095 8.689 1.00 21.44 52 GLU A C 10
ATOM 13896 O O . GLU A 1 56 ? -12.763 -32.953 7.771 1.00 72.12 52 GLU A O 10
ATOM 13908 N N . VAL A 1 57 ? -11.527 -32.126 9.435 1.00 71.13 53 VAL A N 10
ATOM 13909 C CA . VAL A 1 57 ? -12.063 -30.803 9.381 1.00 1.03 53 VAL A CA 10
ATOM 13910 C C . VAL A 1 57 ? -11.244 -29.951 8.475 1.00 11.31 53 VAL A C 10
ATOM 13911 O O . VAL A 1 57 ? -10.056 -29.825 8.663 1.00 73.12 53 VAL A O 10
ATOM 13924 N N . ARG A 1 58 ? -11.865 -29.400 7.496 1.00 63.45 54 ARG A N 10
ATOM 13925 C CA . ARG A 1 58 ? -11.200 -28.505 6.623 1.00 74.01 54 ARG A CA 10
ATOM 13926 C C . ARG A 1 58 ? -11.737 -27.110 6.761 1.00 31.21 54 ARG A C 10
ATOM 13927 O O . ARG A 1 58 ? -12.909 -26.834 6.461 1.00 22.04 54 ARG A O 10
ATOM 13948 N N . ALA A 1 59 ? -10.904 -26.260 7.276 1.00 54.32 55 ALA A N 10
ATOM 13949 C CA . ALA A 1 59 ? -11.213 -24.876 7.435 1.00 43.33 55 ALA A CA 10
ATOM 13950 C C . ALA A 1 59 ? -10.469 -24.104 6.376 1.00 3.32 55 ALA A C 10
ATOM 13951 O O . ALA A 1 59 ? -9.247 -24.104 6.355 1.00 74.45 55 ALA A O 10
ATOM 13958 N N . GLU A 1 60 ? -11.191 -23.497 5.496 1.00 42.51 56 GLU A N 10
ATOM 13959 C CA . GLU A 1 60 ? -10.614 -22.770 4.411 1.00 23.54 56 GLU A CA 10
ATOM 13960 C C . GLU A 1 60 ? -10.731 -21.280 4.707 1.00 63.13 56 GLU A C 10
ATOM 13961 O O . GLU A 1 60 ? -11.850 -20.722 4.811 1.00 54.52 56 GLU A O 10
ATOM 13973 N N . LEU A 1 61 ? -9.600 -20.658 4.912 1.00 2.53 57 LEU A N 10
ATOM 13974 C CA . LEU A 1 61 ? -9.535 -19.263 5.261 1.00 15.32 57 LEU A CA 10
ATOM 13975 C C . LEU A 1 61 ? -8.807 -18.489 4.174 1.00 2.42 57 LEU A C 10
ATOM 13976 O O . LEU A 1 61 ? -7.827 -18.971 3.617 1.00 31.42 57 LEU A O 10
ATOM 13992 N N . LEU A 1 62 ? -9.295 -17.318 3.869 1.00 24.20 58 LEU A N 10
ATOM 13993 C CA . LEU A 1 62 ? -8.666 -16.449 2.900 1.00 50.20 58 LEU A CA 10
ATOM 13994 C C . LEU A 1 62 ? -7.742 -15.492 3.591 1.00 2.05 58 LEU A C 10
ATOM 13995 O O . LEU A 1 62 ? -8.128 -14.825 4.572 1.00 44.13 58 LEU A O 10
ATOM 14011 N N . GLY A 1 63 ? -6.544 -15.431 3.117 1.00 45.20 59 GLY A N 10
ATOM 14012 C CA . GLY A 1 63 ? -5.598 -14.518 3.650 1.00 51.01 59 GLY A CA 10
ATOM 14013 C C . GLY A 1 63 ? -4.504 -14.282 2.679 1.00 63.51 59 GLY A C 10
ATOM 14014 O O . GLY A 1 63 ? -4.557 -14.766 1.557 1.00 32.24 59 GLY A O 10
ATOM 14018 N N . THR A 1 64 ? -3.530 -13.557 3.076 1.00 41.43 60 THR A N 10
ATOM 14019 C CA . THR A 1 64 ? -2.420 -13.276 2.238 1.00 73.51 60 THR A CA 10
ATOM 14020 C C . THR A 1 64 ? -1.182 -14.005 2.760 1.00 43.12 60 THR A C 10
ATOM 14021 O O . THR A 1 64 ? -1.158 -14.437 3.931 1.00 44.23 60 THR A O 10
ATOM 14032 N N . PRO A 1 65 ? -0.144 -14.203 1.917 1.00 71.42 61 PRO A N 10
ATOM 14033 C CA . PRO A 1 65 ? 1.095 -14.886 2.326 1.00 31.54 61 PRO A CA 10
ATOM 14034 C C . PRO A 1 65 ? 1.842 -14.137 3.435 1.00 30.52 61 PRO A C 10
ATOM 14035 O O . PRO A 1 65 ? 2.700 -14.695 4.104 1.00 4.15 61 PRO A O 10
ATOM 14046 N N . GLU A 1 66 ? 1.479 -12.889 3.651 1.00 44.13 62 GLU A N 10
ATOM 14047 C CA . GLU A 1 66 ? 2.133 -12.058 4.641 1.00 64.11 62 GLU A CA 10
ATOM 14048 C C . GLU A 1 66 ? 1.479 -12.168 6.022 1.00 35.13 62 GLU A C 10
ATOM 14049 O O . GLU A 1 66 ? 1.698 -11.309 6.888 1.00 5.35 62 GLU A O 10
ATOM 14061 N N . ALA A 1 67 ? 0.712 -13.218 6.235 1.00 14.20 63 ALA A N 10
ATOM 14062 C CA . ALA A 1 67 ? 0.092 -13.479 7.535 1.00 2.35 63 ALA A CA 10
ATOM 14063 C C . ALA A 1 67 ? 0.378 -14.939 7.996 1.00 72.25 63 ALA A C 10
ATOM 14064 O O . ALA A 1 67 ? -0.550 -15.690 8.327 1.00 64.30 63 ALA A O 10
ATOM 14071 N N . PRO A 1 68 ? 1.673 -15.358 8.069 1.00 11.04 64 PRO A N 10
ATOM 14072 C CA . PRO A 1 68 ? 2.030 -16.743 8.353 1.00 34.13 64 PRO A CA 10
ATOM 14073 C C . PRO A 1 68 ? 1.930 -17.112 9.831 1.00 15.31 64 PRO A C 10
ATOM 14074 O O . PRO A 1 68 ? 1.578 -18.245 10.164 1.00 74.03 64 PRO A O 10
ATOM 14085 N N . ALA A 1 69 ? 2.176 -16.143 10.707 1.00 53.14 65 ALA A N 10
ATOM 14086 C CA . ALA A 1 69 ? 2.230 -16.389 12.149 1.00 44.40 65 ALA A CA 10
ATOM 14087 C C . ALA A 1 69 ? 0.898 -16.898 12.684 1.00 20.32 65 ALA A C 10
ATOM 14088 O O . ALA A 1 69 ? 0.852 -17.744 13.574 1.00 15.33 65 ALA A O 10
ATOM 14095 N N . GLN A 1 70 ? -0.173 -16.412 12.113 1.00 45.02 66 GLN A N 10
ATOM 14096 C CA . GLN A 1 70 ? -1.503 -16.816 12.530 1.00 34.12 66 GLN A CA 10
ATOM 14097 C C . GLN A 1 70 ? -1.833 -18.210 12.045 1.00 43.40 66 GLN A C 10
ATOM 14098 O O . GLN A 1 70 ? -2.513 -18.968 12.736 1.00 31.32 66 GLN A O 10
ATOM 14112 N N . LEU A 1 71 ? -1.309 -18.563 10.880 1.00 42.11 67 LEU A N 10
ATOM 14113 C CA . LEU A 1 71 ? -1.465 -19.910 10.349 1.00 65.13 67 LEU A CA 10
ATOM 14114 C C . LEU A 1 71 ? -0.747 -20.866 11.265 1.00 53.25 67 LEU A C 10
ATOM 14115 O O . LEU A 1 71 ? -1.305 -21.876 11.697 1.00 42.05 67 LEU A O 10
ATOM 14131 N N . GLU A 1 72 ? 0.486 -20.503 11.590 1.00 54.42 68 GLU A N 10
ATOM 14132 C CA . GLU A 1 72 ? 1.327 -21.263 12.486 1.00 23.44 68 GLU A CA 10
ATOM 14133 C C . GLU A 1 72 ? 0.661 -21.434 13.842 1.00 11.24 68 GLU A C 10
ATOM 14134 O O . GLU A 1 72 ? 0.697 -22.523 14.409 1.00 21.11 68 GLU A O 10
ATOM 14146 N N . ARG A 1 73 ? 0.026 -20.370 14.340 1.00 43.13 69 ARG A N 10
ATOM 14147 C CA . ARG A 1 73 ? -0.696 -20.439 15.607 1.00 1.23 69 ARG A CA 10
ATOM 14148 C C . ARG A 1 73 ? -1.821 -21.458 15.536 1.00 0.12 69 ARG A C 10
ATOM 14149 O O . ARG A 1 73 ? -1.923 -22.318 16.400 1.00 72.44 69 ARG A O 10
ATOM 14170 N N . LEU A 1 74 ? -2.659 -21.352 14.506 1.00 1.14 70 LEU A N 10
ATOM 14171 C CA . LEU A 1 74 ? -3.783 -22.273 14.320 1.00 43.50 70 LEU A CA 10
ATOM 14172 C C . LEU A 1 74 ? -3.293 -23.714 14.285 1.00 34.02 70 LEU A C 10
ATOM 14173 O O . LEU A 1 74 ? -3.786 -24.565 15.032 1.00 65.40 70 LEU A O 10
ATOM 14189 N N . VAL A 1 75 ? -2.281 -23.957 13.467 1.00 60.24 71 VAL A N 10
ATOM 14190 C CA . VAL A 1 75 ? -1.699 -25.281 13.321 1.00 64.05 71 VAL A CA 10
ATOM 14191 C C . VAL A 1 75 ? -1.140 -25.785 14.655 1.00 55.40 71 VAL A C 10
ATOM 14192 O O . VAL A 1 75 ? -1.441 -26.906 15.070 1.00 63.41 71 VAL A O 10
ATOM 14205 N N . SER A 1 76 ? -0.379 -24.941 15.336 1.00 11.44 72 SER A N 10
ATOM 14206 C CA . SER A 1 76 ? 0.193 -25.282 16.624 1.00 1.55 72 SER A CA 10
ATOM 14207 C C . SER A 1 76 ? -0.901 -25.583 17.644 1.00 65.33 72 SER A C 10
ATOM 14208 O O . SER A 1 76 ? -0.868 -26.617 18.303 1.00 23.11 72 SER A O 10
ATOM 14216 N N . ARG A 1 77 ? -1.904 -24.712 17.704 1.00 2.13 73 ARG A N 10
ATOM 14217 C CA . ARG A 1 77 ? -3.001 -24.824 18.658 1.00 54.04 73 ARG A CA 10
ATOM 14218 C C . ARG A 1 77 ? -3.726 -26.157 18.490 1.00 54.13 73 ARG A C 10
ATOM 14219 O O . ARG A 1 77 ? -4.026 -26.835 19.466 1.00 13.15 73 ARG A O 10
ATOM 14240 N N . VAL A 1 78 ? -3.966 -26.527 17.255 1.00 23.20 74 VAL A N 10
ATOM 14241 C CA . VAL A 1 78 ? -4.606 -27.790 16.940 1.00 32.12 74 VAL A CA 10
ATOM 14242 C C . VAL A 1 78 ? -3.679 -28.967 17.267 1.00 43.44 74 VAL A C 10
ATOM 14243 O O . VAL A 1 78 ? -4.098 -29.943 17.881 1.00 30.42 74 VAL A O 10
ATOM 14256 N N . SER A 1 79 ? -2.418 -28.837 16.896 1.00 11.43 75 SER A N 10
ATOM 14257 C CA . SER A 1 79 ? -1.432 -29.888 17.086 1.00 61.32 75 SER A CA 10
ATOM 14258 C C . SER A 1 79 ? -1.176 -30.153 18.580 1.00 2.53 75 SER A C 10
ATOM 14259 O O . SER A 1 79 ? -0.742 -31.252 18.954 1.00 14.30 75 SER A O 10
ATOM 14267 N N . LEU A 1 80 ? -1.439 -29.156 19.421 1.00 42.10 76 LEU A N 10
ATOM 14268 C CA . LEU A 1 80 ? -1.256 -29.307 20.850 1.00 65.25 76 LEU A CA 10
ATOM 14269 C C . LEU A 1 80 ? -2.363 -30.134 21.475 1.00 22.21 76 LEU A C 10
ATOM 14270 O O . LEU A 1 80 ? -2.187 -30.688 22.570 1.00 45.11 76 LEU A O 10
ATOM 14286 N N . GLU A 1 81 ? -3.486 -30.239 20.805 1.00 14.11 77 GLU A N 10
ATOM 14287 C CA . GLU A 1 81 ? -4.579 -30.959 21.367 1.00 2.21 77 GLU A CA 10
ATOM 14288 C C . GLU A 1 81 ? -4.542 -32.429 20.970 1.00 64.24 77 GLU A C 10
ATOM 14289 O O . GLU A 1 81 ? -4.172 -32.783 19.846 1.00 3.31 77 GLU A O 10
ATOM 14301 N N . LYS A 1 82 ? -4.889 -33.271 21.907 1.00 72.51 78 LYS A N 10
ATOM 14302 C CA . LYS A 1 82 ? -4.930 -34.684 21.683 1.00 60.53 78 LYS A CA 10
ATOM 14303 C C . LYS A 1 82 ? -6.261 -35.056 21.067 1.00 73.42 78 LYS A C 10
ATOM 14304 O O . LYS A 1 82 ? -7.282 -34.396 21.313 1.00 3.31 78 LYS A O 10
ATOM 14323 N N . GLY A 1 83 ? -6.251 -36.080 20.262 1.00 33.33 79 GLY A N 10
ATOM 14324 C CA . GLY A 1 83 ? -7.433 -36.467 19.533 1.00 24.33 79 GLY A CA 10
ATOM 14325 C C . GLY A 1 83 ? -7.235 -36.149 18.080 1.00 53.42 79 GLY A C 10
ATOM 14326 O O . GLY A 1 83 ? -7.959 -36.631 17.210 1.00 62.12 79 GLY A O 10
ATOM 14330 N N . VAL A 1 84 ? -6.266 -35.289 17.841 1.00 23.43 80 VAL A N 10
ATOM 14331 C CA . VAL A 1 84 ? -5.837 -34.925 16.522 1.00 30.44 80 VAL A CA 10
ATOM 14332 C C . VAL A 1 84 ? -4.679 -35.828 16.150 1.00 44.20 80 VAL A C 10
ATOM 14333 O O . VAL A 1 84 ? -3.721 -35.963 16.925 1.00 44.51 80 VAL A O 10
ATOM 14346 N N . SER A 1 85 ? -4.759 -36.458 15.021 1.00 40.22 81 SER A N 10
ATOM 14347 C CA . SER A 1 85 ? -3.682 -37.280 14.576 1.00 53.43 81 SER A CA 10
ATOM 14348 C C . SER A 1 85 ? -2.734 -36.435 13.718 1.00 53.52 81 SER A C 10
ATOM 14349 O O . SER A 1 85 ? -1.509 -36.502 13.858 1.00 25.20 81 SER A O 10
ATOM 14357 N N . SER A 1 86 ? -3.285 -35.620 12.852 1.00 53.04 82 SER A N 10
ATOM 14358 C CA . SER A 1 86 ? -2.468 -34.809 11.982 1.00 21.15 82 SER A CA 10
ATOM 14359 C C . SER A 1 86 ? -3.183 -33.520 11.646 1.00 60.22 82 SER A C 10
ATOM 14360 O O . SER A 1 86 ? -4.401 -33.510 11.471 1.00 44.51 82 SER A O 10
ATOM 14368 N N . VAL A 1 87 ? -2.451 -32.450 11.585 1.00 33.31 83 VAL A N 10
ATOM 14369 C CA . VAL A 1 87 ? -2.997 -31.193 11.184 1.00 12.13 83 VAL A CA 10
ATOM 14370 C C . VAL A 1 87 ? -2.227 -30.706 9.978 1.00 42.15 83 VAL A C 10
ATOM 14371 O O . VAL A 1 87 ? -1.018 -30.472 10.036 1.00 14.03 83 VAL A O 10
ATOM 14384 N N . ARG A 1 88 ? -2.900 -30.628 8.881 1.00 5.44 84 ARG A N 10
ATOM 14385 C CA . ARG A 1 88 ? -2.282 -30.248 7.651 1.00 32.13 84 ARG A CA 10
ATOM 14386 C C . ARG A 1 88 ? -2.824 -28.922 7.227 1.00 74.15 84 ARG A C 10
ATOM 14387 O O . ARG A 1 88 ? -3.908 -28.541 7.640 1.00 3.22 84 ARG A O 10
ATOM 14408 N N . TRP A 1 89 ? -2.081 -28.214 6.455 1.00 23.35 85 TRP A N 10
ATOM 14409 C CA . TRP A 1 89 ? -2.558 -27.008 5.880 1.00 64.43 85 TRP A CA 10
ATOM 14410 C C . TRP A 1 89 ? -2.087 -26.924 4.461 1.00 42.22 85 TRP A C 10
ATOM 14411 O O . TRP A 1 89 ? -0.936 -27.246 4.157 1.00 43.44 85 TRP A O 10
ATOM 14432 N N . GLN A 1 90 ? -2.975 -26.555 3.594 1.00 52.34 86 GLN A N 10
ATOM 14433 C CA . GLN A 1 90 ? -2.683 -26.470 2.184 1.00 23.14 86 GLN A CA 10
ATOM 14434 C C . GLN A 1 90 ? -2.953 -25.079 1.710 1.00 2.14 86 GLN A C 10
ATOM 14435 O O . GLN A 1 90 ? -3.887 -24.427 2.193 1.00 23.11 86 GLN A O 10
ATOM 14449 N N . VAL A 1 91 ? -2.146 -24.613 0.796 1.00 30.02 87 VAL A N 10
ATOM 14450 C CA . VAL A 1 91 ? -2.292 -23.281 0.282 1.00 45.53 87 VAL A CA 10
ATOM 14451 C C . VAL A 1 91 ? -2.741 -23.325 -1.170 1.00 63.43 87 VAL A C 10
ATOM 14452 O O . VAL A 1 91 ? -1.968 -23.695 -2.068 1.00 33.15 87 VAL A O 10
ATOM 14465 N N . PHE A 1 92 ? -3.977 -22.991 -1.391 1.00 62.21 88 PHE A N 10
ATOM 14466 C CA . PHE A 1 92 ? -4.506 -22.870 -2.720 1.00 62.03 88 PHE A CA 10
ATOM 14467 C C . PHE A 1 92 ? -4.485 -21.418 -3.038 1.00 55.22 88 PHE A C 10
ATOM 14468 O O . PHE A 1 92 ? -5.182 -20.639 -2.422 1.00 22.14 88 PHE A O 10
ATOM 14485 N N . GLU A 1 93 ? -3.723 -21.046 -3.965 1.00 72.20 89 GLU A N 10
ATOM 14486 C CA . GLU A 1 93 ? -3.554 -19.653 -4.209 1.00 73.04 89 GLU A CA 10
ATOM 14487 C C . GLU A 1 93 ? -4.213 -19.190 -5.479 1.00 73.22 89 GLU A C 10
ATOM 14488 O O . GLU A 1 93 ? -4.554 -19.992 -6.345 1.00 11.55 89 GLU A O 10
ATOM 14500 N N . LEU A 1 94 ? -4.429 -17.910 -5.553 1.00 74.33 90 LEU A N 10
ATOM 14501 C CA . LEU A 1 94 ? -4.817 -17.277 -6.773 1.00 11.20 90 LEU A CA 10
ATOM 14502 C C . LEU A 1 94 ? -3.523 -16.807 -7.386 1.00 75.24 90 LEU A C 10
ATOM 14503 O O . LEU A 1 94 ? -2.765 -16.051 -6.743 1.00 11.13 90 LEU A O 10
ATOM 14519 N N . ALA A 1 95 ? -3.238 -17.277 -8.565 1.00 40.53 91 ALA A N 10
ATOM 14520 C CA . ALA A 1 95 ? -1.958 -17.063 -9.197 1.00 3.15 91 ALA A CA 10
ATOM 14521 C C . ALA A 1 95 ? -1.674 -15.598 -9.491 1.00 32.12 91 ALA A C 10
ATOM 14522 O O . ALA A 1 95 ? -2.340 -14.965 -10.309 1.00 44.11 91 ALA A O 10
ATOM 14529 N N . ALA A 1 96 ? -0.706 -15.071 -8.793 1.00 41.11 92 ALA A N 10
ATOM 14530 C CA . ALA A 1 96 ? -0.214 -13.747 -9.022 1.00 44.52 92 ALA A CA 10
ATOM 14531 C C . ALA A 1 96 ? 1.271 -13.859 -9.239 1.00 44.04 92 ALA A C 10
ATOM 14532 O O . ALA A 1 96 ? 2.060 -13.735 -8.307 1.00 52.40 92 ALA A O 10
ATOM 14539 N N . ASP A 1 97 ? 1.629 -14.211 -10.438 1.00 71.44 93 ASP A N 10
ATOM 14540 C CA . ASP A 1 97 ? 2.999 -14.444 -10.796 1.00 21.10 93 ASP A CA 10
ATOM 14541 C C . ASP A 1 97 ? 3.316 -13.713 -12.080 1.00 32.03 93 ASP A C 10
ATOM 14542 O O . ASP A 1 97 ? 4.158 -12.804 -12.048 1.00 73.15 93 ASP A O 10
ATOM 14551 N N . ALA A 1 5 ? 0.599 -1.874 -6.073 1.00 0.00 1 ALA A N 11
ATOM 14552 C CA . ALA A 1 5 ? 0.098 -2.723 -5.013 1.00 71.14 1 ALA A CA 11
ATOM 14553 C C . ALA A 1 5 ? -1.028 -3.586 -5.550 1.00 25.33 1 ALA A C 11
ATOM 14554 O O . ALA A 1 5 ? -1.758 -3.175 -6.458 1.00 51.42 1 ALA A O 11
ATOM 14561 N N . SER A 1 6 ? -1.119 -4.788 -5.051 1.00 33.05 2 SER A N 11
ATOM 14562 C CA . SER A 1 6 ? -2.166 -5.726 -5.380 1.00 45.50 2 SER A CA 11
ATOM 14563 C C . SER A 1 6 ? -2.322 -6.684 -4.214 1.00 71.12 2 SER A C 11
ATOM 14564 O O . SER A 1 6 ? -1.392 -7.423 -3.880 1.00 52.45 2 SER A O 11
ATOM 14572 N N . GLU A 1 7 ? -3.450 -6.609 -3.556 1.00 53.24 3 GLU A N 11
ATOM 14573 C CA . GLU A 1 7 ? -3.743 -7.443 -2.424 1.00 64.21 3 GLU A CA 11
ATOM 14574 C C . GLU A 1 7 ? -4.070 -8.839 -2.917 1.00 45.11 3 GLU A C 11
ATOM 14575 O O . GLU A 1 7 ? -5.223 -9.140 -3.287 1.00 2.34 3 GLU A O 11
ATOM 14587 N N . ALA A 1 8 ? -3.076 -9.664 -2.965 1.00 13.12 4 ALA A N 11
ATOM 14588 C CA . ALA A 1 8 ? -3.213 -10.989 -3.476 1.00 44.31 4 ALA A CA 11
ATOM 14589 C C . ALA A 1 8 ? -3.519 -11.929 -2.351 1.00 32.23 4 ALA A C 11
ATOM 14590 O O . ALA A 1 8 ? -2.627 -12.519 -1.742 1.00 30.14 4 ALA A O 11
ATOM 14597 N N . GLU A 1 9 ? -4.768 -12.000 -2.027 1.00 60.13 5 GLU A N 11
ATOM 14598 C CA . GLU A 1 9 ? -5.221 -12.845 -0.975 1.00 22.43 5 GLU A CA 11
ATOM 14599 C C . GLU A 1 9 ? -5.390 -14.239 -1.496 1.00 62.32 5 GLU A C 11
ATOM 14600 O O . GLU A 1 9 ? -6.158 -14.481 -2.440 1.00 1.33 5 GLU A O 11
ATOM 14612 N N . GLN A 1 10 ? -4.691 -15.131 -0.893 1.00 24.24 6 GLN A N 11
ATOM 14613 C CA . GLN A 1 10 ? -4.642 -16.493 -1.290 1.00 72.41 6 GLN A CA 11
ATOM 14614 C C . GLN A 1 10 ? -5.526 -17.271 -0.354 1.00 11.12 6 GLN A C 11
ATOM 14615 O O . GLN A 1 10 ? -5.848 -16.794 0.747 1.00 60.31 6 GLN A O 11
ATOM 14629 N N . ARG A 1 11 ? -5.916 -18.432 -0.761 1.00 24.32 7 ARG A N 11
ATOM 14630 C CA . ARG A 1 11 ? -6.799 -19.234 0.026 1.00 61.20 7 ARG A CA 11
ATOM 14631 C C . ARG A 1 11 ? -6.056 -20.394 0.647 1.00 2.23 7 ARG A C 11
ATOM 14632 O O . ARG A 1 11 ? -5.397 -21.175 -0.035 1.00 65.14 7 ARG A O 11
ATOM 14653 N N . TYR A 1 12 ? -6.137 -20.481 1.933 1.00 75.23 8 TYR A N 11
ATOM 14654 C CA . TYR A 1 12 ? -5.454 -21.503 2.662 1.00 33.44 8 TYR A CA 11
ATOM 14655 C C . TYR A 1 12 ? -6.450 -22.520 3.135 1.00 43.41 8 TYR A C 11
ATOM 14656 O O . TYR A 1 12 ? -7.459 -22.165 3.750 1.00 1.31 8 TYR A O 11
ATOM 14674 N N . GLU A 1 13 ? -6.186 -23.763 2.843 1.00 64.43 9 GLU A N 11
ATOM 14675 C CA . GLU A 1 13 ? -7.024 -24.834 3.303 1.00 4.41 9 GLU A CA 11
ATOM 14676 C C . GLU A 1 13 ? -6.389 -25.499 4.501 1.00 33.11 9 GLU A C 11
ATOM 14677 O O . GLU A 1 13 ? -5.417 -26.250 4.364 1.00 61.31 9 GLU A O 11
ATOM 14689 N N . VAL A 1 14 ? -6.894 -25.168 5.662 1.00 10.13 10 VAL A N 11
ATOM 14690 C CA . VAL A 1 14 ? -6.446 -25.735 6.912 1.00 61.22 10 VAL A CA 11
ATOM 14691 C C . VAL A 1 14 ? -7.275 -26.969 7.176 1.00 21.14 10 VAL A C 11
ATOM 14692 O O . VAL A 1 14 ? -8.450 -26.872 7.491 1.00 42.34 10 VAL A O 11
ATOM 14705 N N . GLN A 1 15 ? -6.677 -28.096 6.983 1.00 71.14 11 GLN A N 11
ATOM 14706 C CA . GLN A 1 15 ? -7.337 -29.372 7.100 1.00 31.43 11 GLN A CA 11
ATOM 14707 C C . GLN A 1 15 ? -6.973 -30.009 8.417 1.00 35.53 11 GLN A C 11
ATOM 14708 O O . GLN A 1 15 ? -5.784 -30.267 8.693 1.00 34.44 11 GLN A O 11
ATOM 14722 N N . ILE A 1 16 ? -7.958 -30.229 9.230 1.00 5.04 12 ILE A N 11
ATOM 14723 C CA . ILE A 1 16 ? -7.762 -30.775 10.545 1.00 4.42 12 ILE A CA 11
ATOM 14724 C C . ILE A 1 16 ? -8.354 -32.166 10.636 1.00 33.23 12 ILE A C 11
ATOM 14725 O O . ILE A 1 16 ? -9.566 -32.334 10.652 1.00 14.13 12 ILE A O 11
ATOM 14741 N N . VAL A 1 17 ? -7.498 -33.153 10.673 1.00 42.32 13 VAL A N 11
ATOM 14742 C CA . VAL A 1 17 ? -7.927 -34.527 10.778 1.00 13.15 13 VAL A CA 11
ATOM 14743 C C . VAL A 1 17 ? -7.964 -34.897 12.250 1.00 64.22 13 VAL A C 11
ATOM 14744 O O . VAL A 1 17 ? -6.915 -34.945 12.908 1.00 33.41 13 VAL A O 11
ATOM 14757 N N . CYS A 1 18 ? -9.135 -35.121 12.769 1.00 74.35 14 CYS A N 11
ATOM 14758 C CA . CYS A 1 18 ? -9.296 -35.443 14.165 1.00 74.53 14 CYS A CA 11
ATOM 14759 C C . CYS A 1 18 ? -10.331 -36.541 14.340 1.00 53.42 14 CYS A C 11
ATOM 14760 O O . CYS A 1 18 ? -11.144 -36.767 13.470 1.00 24.41 14 CYS A O 11
ATOM 14768 N N . ARG A 1 19 ? -10.276 -37.244 15.437 1.00 4.13 15 ARG A N 11
ATOM 14769 C CA . ARG A 1 19 ? -11.270 -38.266 15.712 1.00 55.31 15 ARG A CA 11
ATOM 14770 C C . ARG A 1 19 ? -12.530 -37.642 16.291 1.00 4.43 15 ARG A C 11
ATOM 14771 O O . ARG A 1 19 ? -12.463 -36.631 16.995 1.00 4.40 15 ARG A O 11
ATOM 14792 N N . ALA A 1 20 ? -13.678 -38.272 16.015 1.00 44.13 16 ALA A N 11
ATOM 14793 C CA . ALA A 1 20 ? -14.998 -37.817 16.507 1.00 31.31 16 ALA A CA 11
ATOM 14794 C C . ALA A 1 20 ? -15.021 -37.750 18.018 1.00 52.43 16 ALA A C 11
ATOM 14795 O O . ALA A 1 20 ? -15.745 -36.951 18.608 1.00 52.32 16 ALA A O 11
ATOM 14802 N N . GLU A 1 21 ? -14.191 -38.573 18.617 1.00 62.44 17 GLU A N 11
ATOM 14803 C CA . GLU A 1 21 ? -14.019 -38.663 20.049 1.00 24.42 17 GLU A CA 11
ATOM 14804 C C . GLU A 1 21 ? -13.572 -37.332 20.656 1.00 15.42 17 GLU A C 11
ATOM 14805 O O . GLU A 1 21 ? -13.834 -37.067 21.829 1.00 23.13 17 GLU A O 11
ATOM 14817 N N . ASP A 1 22 ? -12.923 -36.490 19.865 1.00 45.01 18 ASP A N 11
ATOM 14818 C CA . ASP A 1 22 ? -12.404 -35.239 20.387 1.00 50.44 18 ASP A CA 11
ATOM 14819 C C . ASP A 1 22 ? -12.902 -34.025 19.607 1.00 43.12 18 ASP A C 11
ATOM 14820 O O . ASP A 1 22 ? -12.525 -32.904 19.931 1.00 70.52 18 ASP A O 11
ATOM 14829 N N . GLU A 1 23 ? -13.778 -34.261 18.599 1.00 12.01 19 GLU A N 11
ATOM 14830 C CA . GLU A 1 23 ? -14.383 -33.202 17.732 1.00 2.11 19 GLU A CA 11
ATOM 14831 C C . GLU A 1 23 ? -14.800 -31.945 18.513 1.00 54.24 19 GLU A C 11
ATOM 14832 O O . GLU A 1 23 ? -14.389 -30.846 18.163 1.00 44.01 19 GLU A O 11
ATOM 14844 N N . ILE A 1 24 ? -15.542 -32.124 19.601 1.00 31.15 20 ILE A N 11
ATOM 14845 C CA . ILE A 1 24 ? -16.044 -30.995 20.383 1.00 43.55 20 ILE A CA 11
ATOM 14846 C C . ILE A 1 24 ? -14.887 -30.119 20.885 1.00 44.55 20 ILE A C 11
ATOM 14847 O O . ILE A 1 24 ? -14.885 -28.893 20.704 1.00 5.44 20 ILE A O 11
ATOM 14863 N N . GLN A 1 25 ? -13.882 -30.770 21.442 1.00 63.21 21 GLN A N 11
ATOM 14864 C CA . GLN A 1 25 ? -12.710 -30.094 21.956 1.00 31.25 21 GLN A CA 11
ATOM 14865 C C . GLN A 1 25 ? -11.929 -29.458 20.821 1.00 65.43 21 GLN A C 11
ATOM 14866 O O . GLN A 1 25 ? -11.552 -28.298 20.895 1.00 53.34 21 GLN A O 11
ATOM 14880 N N . VAL A 1 26 ? -11.728 -30.221 19.761 1.00 1.12 22 VAL A N 11
ATOM 14881 C CA . VAL A 1 26 ? -10.978 -29.769 18.598 1.00 72.04 22 VAL A CA 11
ATOM 14882 C C . VAL A 1 26 ? -11.599 -28.510 18.003 1.00 40.24 22 VAL A C 11
ATOM 14883 O O . VAL A 1 26 ? -10.907 -27.513 17.781 1.00 61.54 22 VAL A O 11
ATOM 14896 N N . ARG A 1 27 ? -12.901 -28.534 17.806 1.00 31.04 23 ARG A N 11
ATOM 14897 C CA . ARG A 1 27 ? -13.596 -27.403 17.237 1.00 25.30 23 ARG A CA 11
ATOM 14898 C C . ARG A 1 27 ? -13.608 -26.226 18.206 1.00 54.51 23 ARG A C 11
ATOM 14899 O O . ARG A 1 27 ? -13.535 -25.063 17.784 1.00 74.02 23 ARG A O 11
ATOM 14920 N N . SER A 1 28 ? -13.677 -26.525 19.500 1.00 32.20 24 SER A N 11
ATOM 14921 C CA . SER A 1 28 ? -13.584 -25.506 20.526 1.00 22.42 24 SER A CA 11
ATOM 14922 C C . SER A 1 28 ? -12.231 -24.793 20.384 1.00 74.12 24 SER A C 11
ATOM 14923 O O . SER A 1 28 ? -12.162 -23.558 20.311 1.00 52.44 24 SER A O 11
ATOM 14931 N N . LEU A 1 29 ? -11.165 -25.580 20.263 1.00 72.33 25 LEU A N 11
ATOM 14932 C CA . LEU A 1 29 ? -9.835 -25.033 20.059 1.00 13.05 25 LEU A CA 11
ATOM 14933 C C . LEU A 1 29 ? -9.743 -24.274 18.753 1.00 4.45 25 LEU A C 11
ATOM 14934 O O . LEU A 1 29 ? -9.068 -23.260 18.691 1.00 35.11 25 LEU A O 11
ATOM 14950 N N . MET A 1 30 ? -10.435 -24.747 17.714 1.00 4.23 26 MET A N 11
ATOM 14951 C CA . MET A 1 30 ? -10.482 -24.033 16.431 1.00 35.41 26 MET A CA 11
ATOM 14952 C C . MET A 1 30 ? -11.071 -22.656 16.628 1.00 23.41 26 MET A C 11
ATOM 14953 O O . MET A 1 30 ? -10.516 -21.672 16.165 1.00 22.14 26 MET A O 11
ATOM 14967 N N . LEU A 1 31 ? -12.187 -22.598 17.348 1.00 74.22 27 LEU A N 11
ATOM 14968 C CA . LEU A 1 31 ? -12.860 -21.343 17.651 1.00 25.35 27 LEU A CA 11
ATOM 14969 C C . LEU A 1 31 ? -11.919 -20.419 18.421 1.00 62.11 27 LEU A C 11
ATOM 14970 O O . LEU A 1 31 ? -11.736 -19.254 18.055 1.00 24.02 27 LEU A O 11
ATOM 14986 N N . HIS A 1 32 ? -11.287 -20.954 19.454 1.00 40.43 28 HIS A N 11
ATOM 14987 C CA . HIS A 1 32 ? -10.316 -20.193 20.242 1.00 53.44 28 HIS A CA 11
ATOM 14988 C C . HIS A 1 32 ? -9.142 -19.709 19.385 1.00 23.22 28 HIS A C 11
ATOM 14989 O O . HIS A 1 32 ? -8.653 -18.592 19.565 1.00 53.41 28 HIS A O 11
ATOM 15003 N N . SER A 1 33 ? -8.740 -20.521 18.425 1.00 43.14 29 SER A N 11
ATOM 15004 C CA . SER A 1 33 ? -7.664 -20.171 17.506 1.00 64.40 29 SER A CA 11
ATOM 15005 C C . SER A 1 33 ? -8.114 -19.087 16.516 1.00 1.02 29 SER A C 11
ATOM 15006 O O . SER A 1 33 ? -7.292 -18.364 15.955 1.00 54.35 29 SER A O 11
ATOM 15014 N N . LEU A 1 34 ? -9.423 -18.936 16.345 1.00 34.13 30 LEU A N 11
ATOM 15015 C CA . LEU A 1 34 ? -9.949 -17.933 15.444 1.00 34.21 30 LEU A CA 11
ATOM 15016 C C . LEU A 1 34 ? -10.018 -16.602 16.156 1.00 54.22 30 LEU A C 11
ATOM 15017 O O . LEU A 1 34 ? -10.289 -15.581 15.545 1.00 51.43 30 LEU A O 11
ATOM 15033 N N . GLY A 1 35 ? -9.761 -16.638 17.456 1.00 73.31 31 GLY A N 11
ATOM 15034 C CA . GLY A 1 35 ? -9.769 -15.453 18.264 1.00 31.42 31 GLY A CA 11
ATOM 15035 C C . GLY A 1 35 ? -8.605 -14.560 17.941 1.00 4.11 31 GLY A C 11
ATOM 15036 O O . GLY A 1 35 ? -7.460 -14.880 18.288 1.00 51.41 31 GLY A O 11
ATOM 15040 N N . SER A 1 36 ? -8.902 -13.462 17.276 1.00 53.12 32 SER A N 11
ATOM 15041 C CA . SER A 1 36 ? -7.933 -12.488 16.818 1.00 2.42 32 SER A CA 11
ATOM 15042 C C . SER A 1 36 ? -6.979 -13.097 15.787 1.00 71.21 32 SER A C 11
ATOM 15043 O O . SER A 1 36 ? -5.826 -13.453 16.094 1.00 40.14 32 SER A O 11
ATOM 15051 N N . SER A 1 37 ? -7.479 -13.270 14.597 1.00 5.21 33 SER A N 11
ATOM 15052 C CA . SER A 1 37 ? -6.707 -13.819 13.535 1.00 34.24 33 SER A CA 11
ATOM 15053 C C . SER A 1 37 ? -6.421 -12.715 12.511 1.00 70.44 33 SER A C 11
ATOM 15054 O O . SER A 1 37 ? -6.929 -11.590 12.635 1.00 15.01 33 SER A O 11
ATOM 15062 N N . ASP A 1 38 ? -5.613 -13.022 11.530 1.00 53.15 34 ASP A N 11
ATOM 15063 C CA . ASP A 1 38 ? -5.210 -12.057 10.516 1.00 42.12 34 ASP A CA 11
ATOM 15064 C C . ASP A 1 38 ? -5.565 -12.600 9.154 1.00 0.22 34 ASP A C 11
ATOM 15065 O O . ASP A 1 38 ? -5.047 -12.156 8.119 1.00 32.24 34 ASP A O 11
ATOM 15074 N N . LEU A 1 39 ? -6.463 -13.553 9.158 1.00 51.33 35 LEU A N 11
ATOM 15075 C CA . LEU A 1 39 ? -6.942 -14.185 7.956 1.00 31.42 35 LEU A CA 11
ATOM 15076 C C . LEU A 1 39 ? -8.460 -14.051 7.919 1.00 53.03 35 LEU A C 11
ATOM 15077 O O . LEU A 1 39 ? -9.097 -13.937 8.967 1.00 72.54 35 LEU A O 11
ATOM 15093 N N . ARG A 1 40 ? -9.023 -14.054 6.736 1.00 51.25 36 ARG A N 11
ATOM 15094 C CA . ARG A 1 40 ? -10.462 -13.924 6.564 1.00 40.22 36 ARG A CA 11
ATOM 15095 C C . ARG A 1 40 ? -11.059 -15.322 6.413 1.00 65.33 36 ARG A C 11
ATOM 15096 O O . ARG A 1 40 ? -10.737 -16.034 5.460 1.00 11.13 36 ARG A O 11
ATOM 15117 N N . LEU A 1 41 ? -11.893 -15.718 7.347 1.00 43.13 37 LEU A N 11
ATOM 15118 C CA . LEU A 1 41 ? -12.490 -17.047 7.341 1.00 11.11 37 LEU A CA 11
ATOM 15119 C C . LEU A 1 41 ? -13.577 -17.169 6.283 1.00 5.25 37 LEU A C 11
ATOM 15120 O O . LEU A 1 41 ? -14.518 -16.371 6.246 1.00 24.31 37 LEU A O 11
ATOM 15136 N N . GLN A 1 42 ? -13.433 -18.147 5.421 1.00 73.51 38 GLN A N 11
ATOM 15137 C CA . GLN A 1 42 ? -14.412 -18.426 4.394 1.00 5.02 38 GLN A CA 11
ATOM 15138 C C . GLN A 1 42 ? -15.467 -19.383 4.918 1.00 50.33 38 GLN A C 11
ATOM 15139 O O . GLN A 1 42 ? -16.613 -18.997 5.078 1.00 11.21 38 GLN A O 11
ATOM 15153 N N . SER A 1 43 ? -15.052 -20.609 5.229 1.00 21.32 39 SER A N 11
ATOM 15154 C CA . SER A 1 43 ? -15.938 -21.664 5.735 1.00 60.51 39 SER A CA 11
ATOM 15155 C C . SER A 1 43 ? -15.080 -22.770 6.334 1.00 71.23 39 SER A C 11
ATOM 15156 O O . SER A 1 43 ? -13.843 -22.753 6.171 1.00 62.30 39 SER A O 11
ATOM 15164 N N . LEU A 1 44 ? -15.717 -23.700 7.027 1.00 21.23 40 LEU A N 11
ATOM 15165 C CA . LEU A 1 44 ? -15.068 -24.891 7.537 1.00 41.23 40 LEU A CA 11
ATOM 15166 C C . LEU A 1 44 ? -15.983 -26.099 7.360 1.00 15.25 40 LEU A C 11
ATOM 15167 O O . LEU A 1 44 ? -17.050 -26.177 7.959 1.00 21.13 40 LEU A O 11
ATOM 15183 N N . HIS A 1 45 ? -15.575 -27.010 6.510 1.00 4.43 41 HIS A N 11
ATOM 15184 C CA . HIS A 1 45 ? -16.366 -28.201 6.217 1.00 42.31 41 HIS A CA 11
ATOM 15185 C C . HIS A 1 45 ? -15.833 -29.393 6.962 1.00 1.31 41 HIS A C 11
ATOM 15186 O O . HIS A 1 45 ? -14.629 -29.555 7.094 1.00 4.23 41 HIS A O 11
ATOM 15200 N N . SER A 1 46 ? -16.721 -30.217 7.431 1.00 2.14 42 SER A N 11
ATOM 15201 C CA . SER A 1 46 ? -16.358 -31.419 8.123 1.00 71.04 42 SER A CA 11
ATOM 15202 C C . SER A 1 46 ? -16.685 -32.596 7.215 1.00 62.45 42 SER A C 11
ATOM 15203 O O . SER A 1 46 ? -17.845 -32.786 6.825 1.00 70.30 42 SER A O 11
ATOM 15211 N N . GLU A 1 47 ? -15.686 -33.331 6.825 1.00 41.01 43 GLU A N 11
ATOM 15212 C CA . GLU A 1 47 ? -15.876 -34.432 5.918 1.00 32.32 43 GLU A CA 11
ATOM 15213 C C . GLU A 1 47 ? -15.032 -35.612 6.383 1.00 3.15 43 GLU A C 11
ATOM 15214 O O . GLU A 1 47 ? -14.073 -35.430 7.134 1.00 34.43 43 GLU A O 11
ATOM 15226 N N . ASP A 1 48 ? -15.418 -36.808 6.012 1.00 14.10 44 ASP A N 11
ATOM 15227 C CA . ASP A 1 48 ? -14.571 -37.961 6.235 1.00 52.41 44 ASP A CA 11
ATOM 15228 C C . ASP A 1 48 ? -13.896 -38.239 4.927 1.00 53.10 44 ASP A C 11
ATOM 15229 O O . ASP A 1 48 ? -14.483 -38.014 3.866 1.00 63.50 44 ASP A O 11
ATOM 15238 N N . LEU A 1 49 ? -12.684 -38.654 4.973 1.00 1.25 45 LEU A N 11
ATOM 15239 C CA . LEU A 1 49 ? -11.969 -38.969 3.763 1.00 52.34 45 LEU A CA 11
ATOM 15240 C C . LEU A 1 49 ? -11.470 -40.386 3.830 1.00 45.25 45 LEU A C 11
ATOM 15241 O O . LEU A 1 49 ? -11.726 -41.195 2.936 1.00 14.43 45 LEU A O 11
ATOM 15257 N N . ASP A 1 50 ? -10.778 -40.694 4.892 1.00 32.10 46 ASP A N 11
ATOM 15258 C CA . ASP A 1 50 ? -10.263 -42.030 5.106 1.00 31.04 46 ASP A CA 11
ATOM 15259 C C . ASP A 1 50 ? -11.254 -42.891 5.855 1.00 43.33 46 ASP A C 11
ATOM 15260 O O . ASP A 1 50 ? -11.607 -43.979 5.407 1.00 24.50 46 ASP A O 11
ATOM 15269 N N . ASN A 1 51 ? -11.707 -42.407 6.994 1.00 34.23 47 ASN A N 11
ATOM 15270 C CA . ASN A 1 51 ? -12.649 -43.145 7.840 1.00 3.32 47 ASN A CA 11
ATOM 15271 C C . ASN A 1 51 ? -13.655 -42.173 8.413 1.00 5.10 47 ASN A C 11
ATOM 15272 O O . ASN A 1 51 ? -13.278 -41.075 8.792 1.00 23.32 47 ASN A O 11
ATOM 15283 N N . PRO A 1 52 ? -14.944 -42.560 8.519 1.00 20.42 48 PRO A N 11
ATOM 15284 C CA . PRO A 1 52 ? -16.005 -41.701 9.097 1.00 52.34 48 PRO A CA 11
ATOM 15285 C C . PRO A 1 52 ? -15.724 -41.311 10.554 1.00 41.34 48 PRO A C 11
ATOM 15286 O O . PRO A 1 52 ? -16.210 -40.284 11.041 1.00 62.23 48 PRO A O 11
ATOM 15297 N N . ALA A 1 53 ? -14.926 -42.122 11.235 1.00 11.24 49 ALA A N 11
ATOM 15298 C CA . ALA A 1 53 ? -14.567 -41.873 12.625 1.00 41.21 49 ALA A CA 11
ATOM 15299 C C . ALA A 1 53 ? -13.575 -40.708 12.757 1.00 11.42 49 ALA A C 11
ATOM 15300 O O . ALA A 1 53 ? -13.389 -40.156 13.852 1.00 51.23 49 ALA A O 11
ATOM 15307 N N . LYS A 1 54 ? -12.932 -40.341 11.656 1.00 32.51 50 LYS A N 11
ATOM 15308 C CA . LYS A 1 54 ? -12.000 -39.235 11.668 1.00 15.31 50 LYS A CA 11
ATOM 15309 C C . LYS A 1 54 ? -12.551 -38.113 10.819 1.00 44.31 50 LYS A C 11
ATOM 15310 O O . LYS A 1 54 ? -12.675 -38.233 9.589 1.00 40.23 50 LYS A O 11
ATOM 15329 N N . LEU A 1 55 ? -12.868 -37.050 11.472 1.00 55.03 51 LEU A N 11
ATOM 15330 C CA . LEU A 1 55 ? -13.462 -35.898 10.881 1.00 20.15 51 LEU A CA 11
ATOM 15331 C C . LEU A 1 55 ? -12.374 -34.974 10.454 1.00 52.23 51 LEU A C 11
ATOM 15332 O O . LEU A 1 55 ? -11.504 -34.603 11.259 1.00 20.11 51 LEU A O 11
ATOM 15348 N N . GLU A 1 56 ? -12.374 -34.660 9.208 1.00 71.42 52 GLU A N 11
ATOM 15349 C CA . GLU A 1 56 ? -11.432 -33.750 8.670 1.00 23.40 52 GLU A CA 11
ATOM 15350 C C . GLU A 1 56 ? -12.170 -32.465 8.435 1.00 21.44 52 GLU A C 11
ATOM 15351 O O . GLU A 1 56 ? -13.115 -32.391 7.622 1.00 72.12 52 GLU A O 11
ATOM 15363 N N . VAL A 1 57 ? -11.807 -31.513 9.194 1.00 71.13 53 VAL A N 11
ATOM 15364 C CA . VAL A 1 57 ? -12.428 -30.219 9.172 1.00 1.03 53 VAL A CA 11
ATOM 15365 C C . VAL A 1 57 ? -11.524 -29.254 8.440 1.00 11.31 53 VAL A C 11
ATOM 15366 O O . VAL A 1 57 ? -10.483 -28.839 8.960 1.00 73.12 53 VAL A O 11
ATOM 15379 N N . ARG A 1 58 ? -11.910 -28.929 7.243 1.00 63.45 54 ARG A N 11
ATOM 15380 C CA . ARG A 1 58 ? -11.142 -28.069 6.399 1.00 74.01 54 ARG A CA 11
ATOM 15381 C C . ARG A 1 58 ? -11.683 -26.655 6.441 1.00 31.21 54 ARG A C 11
ATOM 15382 O O . ARG A 1 58 ? -12.795 -26.376 5.968 1.00 22.04 54 ARG A O 11
ATOM 15403 N N . ALA A 1 59 ? -10.904 -25.779 6.996 1.00 54.32 55 ALA A N 11
ATOM 15404 C CA . ALA A 1 59 ? -11.253 -24.397 7.110 1.00 43.33 55 ALA A CA 11
ATOM 15405 C C . ALA A 1 59 ? -10.475 -23.602 6.088 1.00 3.32 55 ALA A C 11
ATOM 15406 O O . ALA A 1 59 ? -9.269 -23.786 5.931 1.00 74.45 55 ALA A O 11
ATOM 15413 N N . GLU A 1 60 ? -11.164 -22.762 5.381 1.00 42.51 56 GLU A N 11
ATOM 15414 C CA . GLU A 1 60 ? -10.566 -21.948 4.354 1.00 23.54 56 GLU A CA 11
ATOM 15415 C C . GLU A 1 60 ? -10.352 -20.540 4.858 1.00 63.13 56 GLU A C 11
ATOM 15416 O O . GLU A 1 60 ? -11.298 -19.865 5.284 1.00 54.52 56 GLU A O 11
ATOM 15428 N N . LEU A 1 61 ? -9.125 -20.123 4.848 1.00 2.53 57 LEU A N 11
ATOM 15429 C CA . LEU A 1 61 ? -8.741 -18.809 5.291 1.00 15.32 57 LEU A CA 11
ATOM 15430 C C . LEU A 1 61 ? -8.155 -18.018 4.128 1.00 2.42 57 LEU A C 11
ATOM 15431 O O . LEU A 1 61 ? -7.345 -18.538 3.378 1.00 31.42 57 LEU A O 11
ATOM 15447 N N . LEU A 1 62 ? -8.587 -16.789 3.962 1.00 24.20 58 LEU A N 11
ATOM 15448 C CA . LEU A 1 62 ? -8.030 -15.912 2.943 1.00 50.20 58 LEU A CA 11
ATOM 15449 C C . LEU A 1 62 ? -7.014 -14.988 3.575 1.00 2.05 58 LEU A C 11
ATOM 15450 O O . LEU A 1 62 ? -7.338 -14.270 4.534 1.00 44.13 58 LEU A O 11
ATOM 15466 N N . GLY A 1 63 ? -5.824 -14.987 3.060 1.00 45.20 59 GLY A N 11
ATOM 15467 C CA . GLY A 1 63 ? -4.798 -14.130 3.583 1.00 51.01 59 GLY A CA 11
ATOM 15468 C C . GLY A 1 63 ? -3.724 -13.913 2.580 1.00 63.51 59 GLY A C 11
ATOM 15469 O O . GLY A 1 63 ? -3.725 -14.545 1.536 1.00 32.24 59 GLY A O 11
ATOM 15473 N N . THR A 1 64 ? -2.817 -13.048 2.873 1.00 41.43 60 THR A N 11
ATOM 15474 C CA . THR A 1 64 ? -1.756 -12.766 1.969 1.00 73.51 60 THR A CA 11
ATOM 15475 C C . THR A 1 64 ? -0.631 -13.798 2.114 1.00 43.12 60 THR A C 11
ATOM 15476 O O . THR A 1 64 ? -0.401 -14.333 3.216 1.00 44.23 60 THR A O 11
ATOM 15487 N N . PRO A 1 65 ? 0.099 -14.085 1.011 1.00 71.42 61 PRO A N 11
ATOM 15488 C CA . PRO A 1 65 ? 1.109 -15.160 0.959 1.00 31.54 61 PRO A CA 11
ATOM 15489 C C . PRO A 1 65 ? 2.282 -14.945 1.912 1.00 30.52 61 PRO A C 11
ATOM 15490 O O . PRO A 1 65 ? 3.045 -15.872 2.195 1.00 4.15 61 PRO A O 11
ATOM 15501 N N . GLU A 1 66 ? 2.402 -13.747 2.426 1.00 44.13 62 GLU A N 11
ATOM 15502 C CA . GLU A 1 66 ? 3.499 -13.395 3.293 1.00 64.11 62 GLU A CA 11
ATOM 15503 C C . GLU A 1 66 ? 3.110 -13.556 4.768 1.00 35.13 62 GLU A C 11
ATOM 15504 O O . GLU A 1 66 ? 3.889 -13.207 5.661 1.00 5.35 62 GLU A O 11
ATOM 15516 N N . ALA A 1 67 ? 1.917 -14.082 5.029 1.00 14.20 63 ALA A N 11
ATOM 15517 C CA . ALA A 1 67 ? 1.452 -14.265 6.404 1.00 2.35 63 ALA A CA 11
ATOM 15518 C C . ALA A 1 67 ? 1.251 -15.755 6.767 1.00 72.25 63 ALA A C 11
ATOM 15519 O O . ALA A 1 67 ? 0.134 -16.270 6.712 1.00 64.30 63 ALA A O 11
ATOM 15526 N N . PRO A 1 68 ? 2.348 -16.499 7.047 1.00 11.04 64 PRO A N 11
ATOM 15527 C CA . PRO A 1 68 ? 2.283 -17.912 7.442 1.00 34.13 64 PRO A CA 11
ATOM 15528 C C . PRO A 1 68 ? 1.941 -18.112 8.928 1.00 15.31 64 PRO A C 11
ATOM 15529 O O . PRO A 1 68 ? 1.415 -19.161 9.322 1.00 74.03 64 PRO A O 11
ATOM 15540 N N . ALA A 1 69 ? 2.242 -17.090 9.726 1.00 53.14 65 ALA A N 11
ATOM 15541 C CA . ALA A 1 69 ? 2.138 -17.142 11.191 1.00 44.40 65 ALA A CA 11
ATOM 15542 C C . ALA A 1 69 ? 0.778 -17.603 11.685 1.00 20.32 65 ALA A C 11
ATOM 15543 O O . ALA A 1 69 ? 0.703 -18.561 12.443 1.00 15.33 65 ALA A O 11
ATOM 15550 N N . GLN A 1 70 ? -0.295 -16.950 11.232 1.00 45.02 66 GLN A N 11
ATOM 15551 C CA . GLN A 1 70 ? -1.662 -17.330 11.630 1.00 34.12 66 GLN A CA 11
ATOM 15552 C C . GLN A 1 70 ? -1.964 -18.788 11.348 1.00 43.40 66 GLN A C 11
ATOM 15553 O O . GLN A 1 70 ? -2.586 -19.460 12.156 1.00 31.32 66 GLN A O 11
ATOM 15567 N N . LEU A 1 71 ? -1.481 -19.274 10.231 1.00 42.11 67 LEU A N 11
ATOM 15568 C CA . LEU A 1 71 ? -1.707 -20.648 9.827 1.00 65.13 67 LEU A CA 11
ATOM 15569 C C . LEU A 1 71 ? -1.084 -21.601 10.817 1.00 53.25 67 LEU A C 11
ATOM 15570 O O . LEU A 1 71 ? -1.765 -22.459 11.375 1.00 42.05 67 LEU A O 11
ATOM 15586 N N . GLU A 1 72 ? 0.190 -21.399 11.088 1.00 54.42 68 GLU A N 11
ATOM 15587 C CA . GLU A 1 72 ? 0.922 -22.250 12.007 1.00 23.44 68 GLU A CA 11
ATOM 15588 C C . GLU A 1 72 ? 0.403 -22.080 13.424 1.00 11.24 68 GLU A C 11
ATOM 15589 O O . GLU A 1 72 ? 0.411 -23.023 14.209 1.00 21.11 68 GLU A O 11
ATOM 15601 N N . ARG A 1 73 ? -0.057 -20.884 13.725 1.00 43.13 69 ARG A N 11
ATOM 15602 C CA . ARG A 1 73 ? -0.672 -20.554 15.006 1.00 1.23 69 ARG A CA 11
ATOM 15603 C C . ARG A 1 73 ? -1.916 -21.414 15.231 1.00 0.12 69 ARG A C 11
ATOM 15604 O O . ARG A 1 73 ? -2.071 -22.025 16.296 1.00 72.44 69 ARG A O 11
ATOM 15625 N N . LEU A 1 74 ? -2.774 -21.489 14.206 1.00 1.14 70 LEU A N 11
ATOM 15626 C CA . LEU A 1 74 ? -3.984 -22.317 14.263 1.00 43.50 70 LEU A CA 11
ATOM 15627 C C . LEU A 1 74 ? -3.579 -23.764 14.465 1.00 34.02 70 LEU A C 11
ATOM 15628 O O . LEU A 1 74 ? -4.126 -24.467 15.336 1.00 65.40 70 LEU A O 11
ATOM 15644 N N . VAL A 1 75 ? -2.588 -24.190 13.667 1.00 60.24 71 VAL A N 11
ATOM 15645 C CA . VAL A 1 75 ? -2.040 -25.538 13.744 1.00 64.05 71 VAL A CA 11
ATOM 15646 C C . VAL A 1 75 ? -1.608 -25.837 15.159 1.00 55.40 71 VAL A C 11
ATOM 15647 O O . VAL A 1 75 ? -2.066 -26.789 15.740 1.00 63.41 71 VAL A O 11
ATOM 15660 N N . SER A 1 76 ? -0.785 -24.971 15.714 1.00 11.44 72 SER A N 11
ATOM 15661 C CA . SER A 1 76 ? -0.251 -25.142 17.051 1.00 1.55 72 SER A CA 11
ATOM 15662 C C . SER A 1 76 ? -1.368 -25.306 18.095 1.00 65.33 72 SER A C 11
ATOM 15663 O O . SER A 1 76 ? -1.447 -26.336 18.774 1.00 23.11 72 SER A O 11
ATOM 15671 N N . ARG A 1 77 ? -2.280 -24.350 18.142 1.00 2.13 73 ARG A N 11
ATOM 15672 C CA . ARG A 1 77 ? -3.284 -24.324 19.191 1.00 54.04 73 ARG A CA 11
ATOM 15673 C C . ARG A 1 77 ? -4.270 -25.491 19.096 1.00 54.13 73 ARG A C 11
ATOM 15674 O O . ARG A 1 77 ? -4.735 -25.996 20.126 1.00 13.15 73 ARG A O 11
ATOM 15695 N N . VAL A 1 78 ? -4.568 -25.936 17.899 1.00 23.20 74 VAL A N 11
ATOM 15696 C CA . VAL A 1 78 ? -5.471 -27.062 17.751 1.00 32.12 74 VAL A CA 11
ATOM 15697 C C . VAL A 1 78 ? -4.714 -28.389 17.888 1.00 43.44 74 VAL A C 11
ATOM 15698 O O . VAL A 1 78 ? -5.183 -29.312 18.540 1.00 30.42 74 VAL A O 11
ATOM 15711 N N . SER A 1 79 ? -3.522 -28.453 17.334 1.00 11.43 75 SER A N 11
ATOM 15712 C CA . SER A 1 79 ? -2.735 -29.671 17.349 1.00 61.32 75 SER A CA 11
ATOM 15713 C C . SER A 1 79 ? -2.225 -29.982 18.760 1.00 2.53 75 SER A C 11
ATOM 15714 O O . SER A 1 79 ? -1.831 -31.120 19.037 1.00 14.30 75 SER A O 11
ATOM 15722 N N . LEU A 1 80 ? -2.207 -28.985 19.653 1.00 42.10 76 LEU A N 11
ATOM 15723 C CA . LEU A 1 80 ? -1.826 -29.259 21.033 1.00 65.25 76 LEU A CA 11
ATOM 15724 C C . LEU A 1 80 ? -2.951 -29.962 21.813 1.00 22.21 76 LEU A C 11
ATOM 15725 O O . LEU A 1 80 ? -2.726 -30.459 22.916 1.00 45.11 76 LEU A O 11
ATOM 15741 N N . GLU A 1 81 ? -4.146 -30.009 21.242 1.00 14.11 77 GLU A N 11
ATOM 15742 C CA . GLU A 1 81 ? -5.265 -30.695 21.871 1.00 2.21 77 GLU A CA 11
ATOM 15743 C C . GLU A 1 81 ? -5.232 -32.166 21.428 1.00 64.24 77 GLU A C 11
ATOM 15744 O O . GLU A 1 81 ? -4.808 -32.474 20.297 1.00 3.31 77 GLU A O 11
ATOM 15756 N N . LYS A 1 82 ? -5.614 -33.072 22.309 1.00 72.51 78 LYS A N 11
ATOM 15757 C CA . LYS A 1 82 ? -5.596 -34.495 21.994 1.00 60.53 78 LYS A CA 11
ATOM 15758 C C . LYS A 1 82 ? -6.728 -34.842 21.028 1.00 73.42 78 LYS A C 11
ATOM 15759 O O . LYS A 1 82 ? -7.747 -34.159 20.990 1.00 3.31 78 LYS A O 11
ATOM 15778 N N . GLY A 1 83 ? -6.531 -35.872 20.232 1.00 33.33 79 GLY A N 11
ATOM 15779 C CA . GLY A 1 83 ? -7.564 -36.292 19.308 1.00 24.33 79 GLY A CA 11
ATOM 15780 C C . GLY A 1 83 ? -7.301 -35.832 17.907 1.00 53.42 79 GLY A C 11
ATOM 15781 O O . GLY A 1 83 ? -7.938 -36.300 16.948 1.00 62.12 79 GLY A O 11
ATOM 15785 N N . VAL A 1 84 ? -6.381 -34.924 17.781 1.00 23.43 80 VAL A N 11
ATOM 15786 C CA . VAL A 1 84 ? -5.990 -34.411 16.508 1.00 30.44 80 VAL A CA 11
ATOM 15787 C C . VAL A 1 84 ? -4.878 -35.279 15.947 1.00 44.20 80 VAL A C 11
ATOM 15788 O O . VAL A 1 84 ? -3.815 -35.422 16.567 1.00 44.51 80 VAL A O 11
ATOM 15801 N N . SER A 1 85 ? -5.123 -35.863 14.807 1.00 40.22 81 SER A N 11
ATOM 15802 C CA . SER A 1 85 ? -4.158 -36.698 14.163 1.00 53.43 81 SER A CA 11
ATOM 15803 C C . SER A 1 85 ? -3.135 -35.817 13.446 1.00 53.52 81 SER A C 11
ATOM 15804 O O . SER A 1 85 ? -1.929 -35.947 13.653 1.00 25.20 81 SER A O 11
ATOM 15812 N N . SER A 1 86 ? -3.619 -34.899 12.622 1.00 53.04 82 SER A N 11
ATOM 15813 C CA . SER A 1 86 ? -2.764 -33.984 11.886 1.00 21.15 82 SER A CA 11
ATOM 15814 C C . SER A 1 86 ? -3.540 -32.753 11.431 1.00 60.22 82 SER A C 11
ATOM 15815 O O . SER A 1 86 ? -4.714 -32.855 11.069 1.00 44.51 82 SER A O 11
ATOM 15823 N N . VAL A 1 87 ? -2.896 -31.604 11.496 1.00 33.31 83 VAL A N 11
ATOM 15824 C CA . VAL A 1 87 ? -3.440 -30.355 10.983 1.00 12.13 83 VAL A CA 11
ATOM 15825 C C . VAL A 1 87 ? -2.512 -29.888 9.892 1.00 42.15 83 VAL A C 11
ATOM 15826 O O . VAL A 1 87 ? -1.341 -29.631 10.146 1.00 14.03 83 VAL A O 11
ATOM 15839 N N . ARG A 1 88 ? -3.000 -29.831 8.688 1.00 5.44 84 ARG A N 11
ATOM 15840 C CA . ARG A 1 88 ? -2.181 -29.451 7.566 1.00 32.13 84 ARG A CA 11
ATOM 15841 C C . ARG A 1 88 ? -2.854 -28.408 6.739 1.00 74.15 84 ARG A C 11
ATOM 15842 O O . ARG A 1 88 ? -4.036 -28.509 6.434 1.00 3.22 84 ARG A O 11
ATOM 15863 N N . TRP A 1 89 ? -2.111 -27.418 6.372 1.00 23.35 85 TRP A N 11
ATOM 15864 C CA . TRP A 1 89 ? -2.630 -26.330 5.604 1.00 64.43 85 TRP A CA 11
ATOM 15865 C C . TRP A 1 89 ? -1.968 -26.275 4.252 1.00 42.22 85 TRP A C 11
ATOM 15866 O O . TRP A 1 89 ? -0.777 -26.564 4.119 1.00 43.44 85 TRP A O 11
ATOM 15887 N N . GLN A 1 90 ? -2.738 -25.968 3.258 1.00 52.34 86 GLN A N 11
ATOM 15888 C CA . GLN A 1 90 ? -2.233 -25.858 1.916 1.00 23.14 86 GLN A CA 11
ATOM 15889 C C . GLN A 1 90 ? -2.460 -24.466 1.396 1.00 2.14 86 GLN A C 11
ATOM 15890 O O . GLN A 1 90 ? -3.531 -23.880 1.621 1.00 23.11 86 GLN A O 11
ATOM 15904 N N . VAL A 1 91 ? -1.470 -23.934 0.727 1.00 30.02 87 VAL A N 11
ATOM 15905 C CA . VAL A 1 91 ? -1.564 -22.624 0.139 1.00 45.53 87 VAL A CA 11
ATOM 15906 C C . VAL A 1 91 ? -2.079 -22.767 -1.261 1.00 63.43 87 VAL A C 11
ATOM 15907 O O . VAL A 1 91 ? -1.365 -23.257 -2.146 1.00 33.15 87 VAL A O 11
ATOM 15920 N N . PHE A 1 92 ? -3.302 -22.417 -1.457 1.00 62.21 88 PHE A N 11
ATOM 15921 C CA . PHE A 1 92 ? -3.868 -22.429 -2.760 1.00 62.03 88 PHE A CA 11
ATOM 15922 C C . PHE A 1 92 ? -3.896 -21.058 -3.321 1.00 55.22 88 PHE A C 11
ATOM 15923 O O . PHE A 1 92 ? -4.410 -20.111 -2.706 1.00 22.14 88 PHE A O 11
ATOM 15940 N N . GLU A 1 93 ? -3.338 -20.941 -4.467 1.00 72.20 89 GLU A N 11
ATOM 15941 C CA . GLU A 1 93 ? -3.182 -19.687 -5.087 1.00 73.04 89 GLU A CA 11
ATOM 15942 C C . GLU A 1 93 ? -4.226 -19.473 -6.141 1.00 73.22 89 GLU A C 11
ATOM 15943 O O . GLU A 1 93 ? -4.814 -20.431 -6.663 1.00 11.55 89 GLU A O 11
ATOM 15955 N N . LEU A 1 94 ? -4.467 -18.241 -6.425 1.00 74.33 90 LEU A N 11
ATOM 15956 C CA . LEU A 1 94 ? -5.418 -17.860 -7.431 1.00 11.20 90 LEU A CA 11
ATOM 15957 C C . LEU A 1 94 ? -4.667 -17.382 -8.650 1.00 75.24 90 LEU A C 11
ATOM 15958 O O . LEU A 1 94 ? -3.490 -17.002 -8.552 1.00 11.13 90 LEU A O 11
ATOM 15974 N N . ALA A 1 95 ? -5.298 -17.433 -9.778 1.00 40.53 91 ALA A N 11
ATOM 15975 C CA . ALA A 1 95 ? -4.711 -16.942 -10.994 1.00 3.15 91 ALA A CA 11
ATOM 15976 C C . ALA A 1 95 ? -5.613 -15.886 -11.579 1.00 32.12 91 ALA A C 11
ATOM 15977 O O . ALA A 1 95 ? -6.623 -16.198 -12.219 1.00 44.11 91 ALA A O 11
ATOM 15984 N N . ALA A 1 96 ? -5.310 -14.648 -11.314 1.00 41.11 92 ALA A N 11
ATOM 15985 C CA . ALA A 1 96 ? -6.128 -13.585 -11.811 1.00 44.52 92 ALA A CA 11
ATOM 15986 C C . ALA A 1 96 ? -5.633 -13.137 -13.161 1.00 44.04 92 ALA A C 11
ATOM 15987 O O . ALA A 1 96 ? -4.813 -12.223 -13.266 1.00 52.40 92 ALA A O 11
ATOM 15994 N N . ASP A 1 97 ? -6.057 -13.835 -14.187 1.00 71.44 93 ASP A N 11
ATOM 15995 C CA . ASP A 1 97 ? -5.697 -13.470 -15.530 1.00 21.10 93 ASP A CA 11
ATOM 15996 C C . ASP A 1 97 ? -6.674 -12.467 -16.026 1.00 32.03 93 ASP A C 11
ATOM 15997 O O . ASP A 1 97 ? -6.337 -11.270 -16.040 1.00 73.15 93 ASP A O 11
ATOM 16006 N N . ALA A 1 5 ? -3.728 -4.070 2.671 1.00 0.00 1 ALA A N 12
ATOM 16007 C CA . ALA A 1 5 ? -4.454 -4.787 3.718 1.00 71.14 1 ALA A CA 12
ATOM 16008 C C . ALA A 1 5 ? -4.775 -6.194 3.257 1.00 25.33 1 ALA A C 12
ATOM 16009 O O . ALA A 1 5 ? -4.500 -7.170 3.956 1.00 51.42 1 ALA A O 12
ATOM 16016 N N . SER A 1 6 ? -5.366 -6.311 2.096 1.00 33.05 2 SER A N 12
ATOM 16017 C CA . SER A 1 6 ? -5.662 -7.591 1.537 1.00 45.50 2 SER A CA 12
ATOM 16018 C C . SER A 1 6 ? -5.159 -7.650 0.097 1.00 71.12 2 SER A C 12
ATOM 16019 O O . SER A 1 6 ? -5.901 -7.404 -0.867 1.00 52.45 2 SER A O 12
ATOM 16027 N N . GLU A 1 7 ? -3.873 -7.861 -0.030 1.00 53.24 3 GLU A N 12
ATOM 16028 C CA . GLU A 1 7 ? -3.241 -7.996 -1.304 1.00 64.21 3 GLU A CA 12
ATOM 16029 C C . GLU A 1 7 ? -2.536 -9.326 -1.373 1.00 45.11 3 GLU A C 12
ATOM 16030 O O . GLU A 1 7 ? -1.891 -9.740 -0.393 1.00 2.34 3 GLU A O 12
ATOM 16042 N N . ALA A 1 8 ? -2.680 -9.982 -2.523 1.00 13.12 4 ALA A N 12
ATOM 16043 C CA . ALA A 1 8 ? -2.221 -11.346 -2.768 1.00 44.31 4 ALA A CA 12
ATOM 16044 C C . ALA A 1 8 ? -3.079 -12.324 -1.976 1.00 32.23 4 ALA A C 12
ATOM 16045 O O . ALA A 1 8 ? -2.761 -12.706 -0.847 1.00 30.14 4 ALA A O 12
ATOM 16052 N N . GLU A 1 9 ? -4.209 -12.656 -2.559 1.00 60.13 5 GLU A N 12
ATOM 16053 C CA . GLU A 1 9 ? -5.186 -13.510 -1.933 1.00 22.43 5 GLU A CA 12
ATOM 16054 C C . GLU A 1 9 ? -4.748 -14.959 -1.911 1.00 62.32 5 GLU A C 12
ATOM 16055 O O . GLU A 1 9 ? -4.622 -15.621 -2.952 1.00 1.33 5 GLU A O 12
ATOM 16067 N N . GLN A 1 10 ? -4.560 -15.448 -0.734 1.00 24.24 6 GLN A N 12
ATOM 16068 C CA . GLN A 1 10 ? -4.177 -16.800 -0.518 1.00 72.41 6 GLN A CA 12
ATOM 16069 C C . GLN A 1 10 ? -5.370 -17.546 0.039 1.00 11.12 6 GLN A C 12
ATOM 16070 O O . GLN A 1 10 ? -6.220 -16.968 0.766 1.00 60.31 6 GLN A O 12
ATOM 16084 N N . ARG A 1 11 ? -5.472 -18.778 -0.319 1.00 24.32 7 ARG A N 12
ATOM 16085 C CA . ARG A 1 11 ? -6.510 -19.644 0.153 1.00 61.20 7 ARG A CA 12
ATOM 16086 C C . ARG A 1 11 ? -5.841 -20.732 0.928 1.00 2.23 7 ARG A C 12
ATOM 16087 O O . ARG A 1 11 ? -5.047 -21.476 0.382 1.00 65.14 7 ARG A O 12
ATOM 16108 N N . TYR A 1 12 ? -6.101 -20.810 2.172 1.00 75.23 8 TYR A N 12
ATOM 16109 C CA . TYR A 1 12 ? -5.460 -21.799 2.967 1.00 33.44 8 TYR A CA 12
ATOM 16110 C C . TYR A 1 12 ? -6.447 -22.871 3.316 1.00 43.41 8 TYR A C 12
ATOM 16111 O O . TYR A 1 12 ? -7.539 -22.588 3.812 1.00 1.31 8 TYR A O 12
ATOM 16129 N N . GLU A 1 13 ? -6.080 -24.083 3.041 1.00 64.43 9 GLU A N 12
ATOM 16130 C CA . GLU A 1 13 ? -6.904 -25.204 3.374 1.00 4.41 9 GLU A CA 12
ATOM 16131 C C . GLU A 1 13 ? -6.296 -25.945 4.521 1.00 33.11 9 GLU A C 12
ATOM 16132 O O . GLU A 1 13 ? -5.287 -26.618 4.367 1.00 61.31 9 GLU A O 12
ATOM 16144 N N . VAL A 1 14 ? -6.868 -25.772 5.661 1.00 10.13 10 VAL A N 12
ATOM 16145 C CA . VAL A 1 14 ? -6.429 -26.434 6.854 1.00 61.22 10 VAL A CA 12
ATOM 16146 C C . VAL A 1 14 ? -7.244 -27.702 7.001 1.00 21.14 10 VAL A C 12
ATOM 16147 O O . VAL A 1 14 ? -8.426 -27.651 7.317 1.00 42.34 10 VAL A O 12
ATOM 16160 N N . GLN A 1 15 ? -6.644 -28.815 6.696 1.00 71.14 11 GLN A N 12
ATOM 16161 C CA . GLN A 1 15 ? -7.325 -30.071 6.760 1.00 31.43 11 GLN A CA 12
ATOM 16162 C C . GLN A 1 15 ? -6.777 -30.866 7.942 1.00 35.53 11 GLN A C 12
ATOM 16163 O O . GLN A 1 15 ? -5.611 -31.295 7.942 1.00 34.44 11 GLN A O 12
ATOM 16177 N N . ILE A 1 16 ? -7.587 -31.017 8.946 1.00 5.04 12 ILE A N 12
ATOM 16178 C CA . ILE A 1 16 ? -7.198 -31.695 10.157 1.00 4.42 12 ILE A CA 12
ATOM 16179 C C . ILE A 1 16 ? -7.939 -33.012 10.286 1.00 33.23 12 ILE A C 12
ATOM 16180 O O . ILE A 1 16 ? -9.156 -33.061 10.141 1.00 14.13 12 ILE A O 12
ATOM 16196 N N . VAL A 1 17 ? -7.204 -34.065 10.523 1.00 42.32 13 VAL A N 12
ATOM 16197 C CA . VAL A 1 17 ? -7.787 -35.364 10.730 1.00 13.15 13 VAL A CA 12
ATOM 16198 C C . VAL A 1 17 ? -7.826 -35.629 12.230 1.00 64.22 13 VAL A C 12
ATOM 16199 O O . VAL A 1 17 ? -6.779 -35.837 12.857 1.00 33.41 13 VAL A O 12
ATOM 16212 N N . CYS A 1 18 ? -8.992 -35.570 12.801 1.00 74.35 14 CYS A N 12
ATOM 16213 C CA . CYS A 1 18 ? -9.168 -35.781 14.224 1.00 74.53 14 CYS A CA 12
ATOM 16214 C C . CYS A 1 18 ? -10.276 -36.793 14.448 1.00 53.42 14 CYS A C 12
ATOM 16215 O O . CYS A 1 18 ? -10.905 -37.219 13.501 1.00 24.41 14 CYS A O 12
ATOM 16223 N N . ARG A 1 19 ? -10.521 -37.173 15.680 1.00 4.13 15 ARG A N 12
ATOM 16224 C CA . ARG A 1 19 ? -11.600 -38.112 15.987 1.00 55.31 15 ARG A CA 12
ATOM 16225 C C . ARG A 1 19 ? -12.912 -37.339 16.003 1.00 4.43 15 ARG A C 12
ATOM 16226 O O . ARG A 1 19 ? -12.896 -36.115 16.115 1.00 4.40 15 ARG A O 12
ATOM 16247 N N . ALA A 1 20 ? -14.035 -38.035 15.887 1.00 44.13 16 ALA A N 12
ATOM 16248 C CA . ALA A 1 20 ? -15.360 -37.397 15.991 1.00 31.31 16 ALA A CA 12
ATOM 16249 C C . ALA A 1 20 ? -15.508 -36.729 17.348 1.00 52.43 16 ALA A C 12
ATOM 16250 O O . ALA A 1 20 ? -15.995 -35.609 17.469 1.00 52.32 16 ALA A O 12
ATOM 16257 N N . GLU A 1 21 ? -15.030 -37.424 18.344 1.00 62.44 17 GLU A N 12
ATOM 16258 C CA . GLU A 1 21 ? -15.053 -36.993 19.733 1.00 24.42 17 GLU A CA 12
ATOM 16259 C C . GLU A 1 21 ? -14.246 -35.708 19.918 1.00 15.42 17 GLU A C 12
ATOM 16260 O O . GLU A 1 21 ? -14.618 -34.820 20.683 1.00 23.13 17 GLU A O 12
ATOM 16272 N N . ASP A 1 22 ? -13.171 -35.605 19.177 1.00 45.01 18 ASP A N 12
ATOM 16273 C CA . ASP A 1 22 ? -12.250 -34.490 19.308 1.00 50.44 18 ASP A CA 12
ATOM 16274 C C . ASP A 1 22 ? -12.551 -33.392 18.312 1.00 43.12 18 ASP A C 12
ATOM 16275 O O . ASP A 1 22 ? -11.934 -32.329 18.352 1.00 70.52 18 ASP A O 12
ATOM 16284 N N . GLU A 1 23 ? -13.514 -33.643 17.424 1.00 12.01 19 GLU A N 12
ATOM 16285 C CA . GLU A 1 23 ? -13.952 -32.663 16.430 1.00 2.11 19 GLU A CA 12
ATOM 16286 C C . GLU A 1 23 ? -14.384 -31.378 17.108 1.00 54.24 19 GLU A C 12
ATOM 16287 O O . GLU A 1 23 ? -13.984 -30.286 16.694 1.00 44.01 19 GLU A O 12
ATOM 16299 N N . ILE A 1 24 ? -15.140 -31.530 18.194 1.00 31.15 20 ILE A N 12
ATOM 16300 C CA . ILE A 1 24 ? -15.670 -30.408 18.954 1.00 43.55 20 ILE A CA 12
ATOM 16301 C C . ILE A 1 24 ? -14.520 -29.508 19.425 1.00 44.55 20 ILE A C 12
ATOM 16302 O O . ILE A 1 24 ? -14.594 -28.286 19.332 1.00 5.44 20 ILE A O 12
ATOM 16318 N N . GLN A 1 25 ? -13.452 -30.141 19.874 1.00 63.21 21 GLN A N 12
ATOM 16319 C CA . GLN A 1 25 ? -12.265 -29.458 20.367 1.00 31.25 21 GLN A CA 12
ATOM 16320 C C . GLN A 1 25 ? -11.589 -28.718 19.234 1.00 65.43 21 GLN A C 12
ATOM 16321 O O . GLN A 1 25 ? -11.326 -27.531 19.337 1.00 53.34 21 GLN A O 12
ATOM 16335 N N . VAL A 1 26 ? -11.353 -29.425 18.147 1.00 1.12 22 VAL A N 12
ATOM 16336 C CA . VAL A 1 26 ? -10.685 -28.869 16.979 1.00 72.04 22 VAL A CA 12
ATOM 16337 C C . VAL A 1 26 ? -11.448 -27.666 16.433 1.00 40.24 22 VAL A C 12
ATOM 16338 O O . VAL A 1 26 ? -10.866 -26.588 16.230 1.00 61.54 22 VAL A O 12
ATOM 16351 N N . ARG A 1 27 ? -12.738 -27.833 16.252 1.00 31.04 23 ARG A N 12
ATOM 16352 C CA . ARG A 1 27 ? -13.579 -26.768 15.764 1.00 25.30 23 ARG A CA 12
ATOM 16353 C C . ARG A 1 27 ? -13.604 -25.584 16.727 1.00 54.51 23 ARG A C 12
ATOM 16354 O O . ARG A 1 27 ? -13.401 -24.438 16.304 1.00 74.02 23 ARG A O 12
ATOM 16375 N N . SER A 1 28 ? -13.774 -25.852 18.014 1.00 32.20 24 SER A N 12
ATOM 16376 C CA . SER A 1 28 ? -13.859 -24.786 18.979 1.00 22.42 24 SER A CA 12
ATOM 16377 C C . SER A 1 28 ? -12.515 -24.069 19.152 1.00 74.12 24 SER A C 12
ATOM 16378 O O . SER A 1 28 ? -12.478 -22.841 19.250 1.00 52.44 24 SER A O 12
ATOM 16386 N N . LEU A 1 29 ? -11.405 -24.813 19.125 1.00 72.33 25 LEU A N 12
ATOM 16387 C CA . LEU A 1 29 ? -10.113 -24.179 19.237 1.00 13.05 25 LEU A CA 12
ATOM 16388 C C . LEU A 1 29 ? -9.778 -23.354 18.028 1.00 4.45 25 LEU A C 12
ATOM 16389 O O . LEU A 1 29 ? -9.267 -22.257 18.179 1.00 35.11 25 LEU A O 12
ATOM 16405 N N . MET A 1 30 ? -10.080 -23.845 16.824 1.00 4.23 26 MET A N 12
ATOM 16406 C CA . MET A 1 30 ? -9.819 -23.044 15.620 1.00 35.41 26 MET A CA 12
ATOM 16407 C C . MET A 1 30 ? -10.644 -21.781 15.648 1.00 23.41 26 MET A C 12
ATOM 16408 O O . MET A 1 30 ? -10.153 -20.713 15.313 1.00 22.14 26 MET A O 12
ATOM 16422 N N . LEU A 1 31 ? -11.876 -21.914 16.106 1.00 74.22 27 LEU A N 12
ATOM 16423 C CA . LEU A 1 31 ? -12.789 -20.796 16.250 1.00 25.35 27 LEU A CA 12
ATOM 16424 C C . LEU A 1 31 ? -12.198 -19.759 17.228 1.00 62.11 27 LEU A C 12
ATOM 16425 O O . LEU A 1 31 ? -12.064 -18.588 16.893 1.00 24.02 27 LEU A O 12
ATOM 16441 N N . HIS A 1 32 ? -11.791 -20.211 18.410 1.00 40.43 28 HIS A N 12
ATOM 16442 C CA . HIS A 1 32 ? -11.210 -19.309 19.425 1.00 53.44 28 HIS A CA 12
ATOM 16443 C C . HIS A 1 32 ? -9.905 -18.691 18.939 1.00 23.22 28 HIS A C 12
ATOM 16444 O O . HIS A 1 32 ? -9.560 -17.559 19.302 1.00 53.41 28 HIS A O 12
ATOM 16458 N N . SER A 1 33 ? -9.194 -19.418 18.099 1.00 43.14 29 SER A N 12
ATOM 16459 C CA . SER A 1 33 ? -7.932 -18.950 17.570 1.00 64.40 29 SER A CA 12
ATOM 16460 C C . SER A 1 33 ? -8.139 -17.888 16.489 1.00 1.02 29 SER A C 12
ATOM 16461 O O . SER A 1 33 ? -7.195 -17.207 16.093 1.00 54.35 29 SER A O 12
ATOM 16469 N N . LEU A 1 34 ? -9.391 -17.724 16.040 1.00 34.13 30 LEU A N 12
ATOM 16470 C CA . LEU A 1 34 ? -9.716 -16.688 15.075 1.00 34.21 30 LEU A CA 12
ATOM 16471 C C . LEU A 1 34 ? -9.742 -15.340 15.771 1.00 54.22 30 LEU A C 12
ATOM 16472 O O . LEU A 1 34 ? -9.774 -14.298 15.107 1.00 51.43 30 LEU A O 12
ATOM 16488 N N . GLY A 1 35 ? -9.754 -15.372 17.111 1.00 73.31 31 GLY A N 12
ATOM 16489 C CA . GLY A 1 35 ? -9.713 -14.171 17.919 1.00 31.42 31 GLY A CA 12
ATOM 16490 C C . GLY A 1 35 ? -8.483 -13.356 17.615 1.00 4.11 31 GLY A C 12
ATOM 16491 O O . GLY A 1 35 ? -7.378 -13.665 18.108 1.00 51.41 31 GLY A O 12
ATOM 16495 N N . SER A 1 36 ? -8.691 -12.335 16.798 1.00 53.12 32 SER A N 12
ATOM 16496 C CA . SER A 1 36 ? -7.669 -11.481 16.260 1.00 2.42 32 SER A CA 12
ATOM 16497 C C . SER A 1 36 ? -6.723 -12.282 15.345 1.00 71.21 32 SER A C 12
ATOM 16498 O O . SER A 1 36 ? -5.748 -12.890 15.794 1.00 40.14 32 SER A O 12
ATOM 16506 N N . SER A 1 37 ? -7.065 -12.328 14.081 1.00 5.21 33 SER A N 12
ATOM 16507 C CA . SER A 1 37 ? -6.270 -12.993 13.084 1.00 34.24 33 SER A CA 12
ATOM 16508 C C . SER A 1 37 ? -6.668 -12.445 11.727 1.00 70.44 33 SER A C 12
ATOM 16509 O O . SER A 1 37 ? -7.796 -11.941 11.572 1.00 15.01 33 SER A O 12
ATOM 16517 N N . ASP A 1 38 ? -5.775 -12.511 10.762 1.00 53.15 34 ASP A N 12
ATOM 16518 C CA . ASP A 1 38 ? -6.069 -12.026 9.412 1.00 42.12 34 ASP A CA 12
ATOM 16519 C C . ASP A 1 38 ? -6.710 -13.109 8.597 1.00 0.22 34 ASP A C 12
ATOM 16520 O O . ASP A 1 38 ? -7.163 -12.883 7.472 1.00 32.24 34 ASP A O 12
ATOM 16529 N N . LEU A 1 39 ? -6.753 -14.285 9.172 1.00 51.33 35 LEU A N 12
ATOM 16530 C CA . LEU A 1 39 ? -7.336 -15.425 8.533 1.00 31.42 35 LEU A CA 12
ATOM 16531 C C . LEU A 1 39 ? -8.840 -15.361 8.629 1.00 53.03 35 LEU A C 12
ATOM 16532 O O . LEU A 1 39 ? -9.418 -15.426 9.718 1.00 72.54 35 LEU A O 12
ATOM 16548 N N . ARG A 1 40 ? -9.454 -15.199 7.503 1.00 51.25 36 ARG A N 12
ATOM 16549 C CA . ARG A 1 40 ? -10.883 -15.107 7.411 1.00 40.22 36 ARG A CA 12
ATOM 16550 C C . ARG A 1 40 ? -11.448 -16.469 7.062 1.00 65.33 36 ARG A C 12
ATOM 16551 O O . ARG A 1 40 ? -11.288 -16.954 5.933 1.00 11.13 36 ARG A O 12
ATOM 16572 N N . LEU A 1 41 ? -12.063 -17.095 8.030 1.00 43.13 37 LEU A N 12
ATOM 16573 C CA . LEU A 1 41 ? -12.624 -18.415 7.867 1.00 11.11 37 LEU A CA 12
ATOM 16574 C C . LEU A 1 41 ? -13.866 -18.348 7.003 1.00 5.25 37 LEU A C 12
ATOM 16575 O O . LEU A 1 41 ? -14.680 -17.433 7.144 1.00 24.31 37 LEU A O 12
ATOM 16591 N N . GLN A 1 42 ? -13.976 -19.264 6.076 1.00 73.51 38 GLN A N 12
ATOM 16592 C CA . GLN A 1 42 ? -15.146 -19.353 5.241 1.00 5.02 38 GLN A CA 12
ATOM 16593 C C . GLN A 1 42 ? -15.991 -20.530 5.643 1.00 50.33 38 GLN A C 12
ATOM 16594 O O . GLN A 1 42 ? -17.119 -20.371 6.090 1.00 11.21 38 GLN A O 12
ATOM 16608 N N . SER A 1 43 ? -15.459 -21.706 5.506 1.00 21.32 39 SER A N 12
ATOM 16609 C CA . SER A 1 43 ? -16.191 -22.891 5.860 1.00 60.51 39 SER A CA 12
ATOM 16610 C C . SER A 1 43 ? -15.248 -23.992 6.293 1.00 71.23 39 SER A C 12
ATOM 16611 O O . SER A 1 43 ? -14.123 -24.090 5.783 1.00 62.30 39 SER A O 12
ATOM 16619 N N . LEU A 1 44 ? -15.672 -24.764 7.263 1.00 21.23 40 LEU A N 12
ATOM 16620 C CA . LEU A 1 44 ? -14.957 -25.937 7.661 1.00 41.23 40 LEU A CA 12
ATOM 16621 C C . LEU A 1 44 ? -15.824 -27.125 7.446 1.00 15.25 40 LEU A C 12
ATOM 16622 O O . LEU A 1 44 ? -16.919 -27.233 8.000 1.00 21.13 40 LEU A O 12
ATOM 16638 N N . HIS A 1 45 ? -15.367 -27.977 6.613 1.00 4.43 41 HIS A N 12
ATOM 16639 C CA . HIS A 1 45 ? -16.098 -29.125 6.242 1.00 42.31 41 HIS A CA 12
ATOM 16640 C C . HIS A 1 45 ? -15.608 -30.268 7.078 1.00 1.31 41 HIS A C 12
ATOM 16641 O O . HIS A 1 45 ? -14.552 -30.835 6.801 1.00 4.23 41 HIS A O 12
ATOM 16655 N N . SER A 1 46 ? -16.312 -30.542 8.140 1.00 2.14 42 SER A N 12
ATOM 16656 C CA . SER A 1 46 ? -16.007 -31.664 8.970 1.00 71.04 42 SER A CA 12
ATOM 16657 C C . SER A 1 46 ? -16.776 -32.840 8.409 1.00 62.45 42 SER A C 12
ATOM 16658 O O . SER A 1 46 ? -18.008 -32.930 8.565 1.00 70.30 42 SER A O 12
ATOM 16666 N N . GLU A 1 47 ? -16.088 -33.682 7.703 1.00 41.01 43 GLU A N 12
ATOM 16667 C CA . GLU A 1 47 ? -16.706 -34.788 7.028 1.00 32.32 43 GLU A CA 12
ATOM 16668 C C . GLU A 1 47 ? -15.834 -36.012 7.184 1.00 3.15 43 GLU A C 12
ATOM 16669 O O . GLU A 1 47 ? -14.627 -35.891 7.346 1.00 34.43 43 GLU A O 12
ATOM 16681 N N . ASP A 1 48 ? -16.421 -37.161 7.195 1.00 14.10 44 ASP A N 12
ATOM 16682 C CA . ASP A 1 48 ? -15.649 -38.371 7.201 1.00 52.41 44 ASP A CA 12
ATOM 16683 C C . ASP A 1 48 ? -15.609 -38.896 5.781 1.00 53.10 44 ASP A C 12
ATOM 16684 O O . ASP A 1 48 ? -16.655 -39.062 5.141 1.00 63.50 44 ASP A O 12
ATOM 16693 N N . LEU A 1 49 ? -14.427 -39.057 5.249 1.00 1.25 45 LEU A N 12
ATOM 16694 C CA . LEU A 1 49 ? -14.273 -39.536 3.900 1.00 52.34 45 LEU A CA 12
ATOM 16695 C C . LEU A 1 49 ? -13.674 -40.928 3.923 1.00 45.25 45 LEU A C 12
ATOM 16696 O O . LEU A 1 49 ? -14.378 -41.922 3.766 1.00 14.43 45 LEU A O 12
ATOM 16712 N N . ASP A 1 50 ? -12.390 -40.990 4.193 1.00 32.10 46 ASP A N 12
ATOM 16713 C CA . ASP A 1 50 ? -11.635 -42.252 4.180 1.00 31.04 46 ASP A CA 12
ATOM 16714 C C . ASP A 1 50 ? -11.639 -42.933 5.521 1.00 43.33 46 ASP A C 12
ATOM 16715 O O . ASP A 1 50 ? -11.272 -44.110 5.651 1.00 24.50 46 ASP A O 12
ATOM 16724 N N . ASN A 1 51 ? -12.025 -42.209 6.507 1.00 34.23 47 ASN A N 12
ATOM 16725 C CA . ASN A 1 51 ? -12.065 -42.714 7.848 1.00 3.32 47 ASN A CA 12
ATOM 16726 C C . ASN A 1 51 ? -13.431 -42.472 8.464 1.00 5.10 47 ASN A C 12
ATOM 16727 O O . ASN A 1 51 ? -13.909 -41.368 8.442 1.00 23.32 47 ASN A O 12
ATOM 16738 N N . PRO A 1 52 ? -14.105 -43.525 8.953 1.00 20.42 48 PRO A N 12
ATOM 16739 C CA . PRO A 1 52 ? -15.458 -43.404 9.510 1.00 52.34 48 PRO A CA 12
ATOM 16740 C C . PRO A 1 52 ? -15.513 -42.832 10.941 1.00 41.34 48 PRO A C 12
ATOM 16741 O O . PRO A 1 52 ? -16.424 -42.077 11.273 1.00 62.23 48 PRO A O 12
ATOM 16752 N N . ALA A 1 53 ? -14.551 -43.193 11.782 1.00 11.24 49 ALA A N 12
ATOM 16753 C CA . ALA A 1 53 ? -14.556 -42.758 13.175 1.00 41.21 49 ALA A CA 12
ATOM 16754 C C . ALA A 1 53 ? -13.934 -41.397 13.296 1.00 11.42 49 ALA A C 12
ATOM 16755 O O . ALA A 1 53 ? -14.370 -40.554 14.100 1.00 51.23 49 ALA A O 12
ATOM 16762 N N . LYS A 1 54 ? -12.918 -41.179 12.515 1.00 32.51 50 LYS A N 12
ATOM 16763 C CA . LYS A 1 54 ? -12.256 -39.917 12.482 1.00 15.31 50 LYS A CA 12
ATOM 16764 C C . LYS A 1 54 ? -12.950 -39.009 11.492 1.00 44.31 50 LYS A C 12
ATOM 16765 O O . LYS A 1 54 ? -13.669 -39.469 10.617 1.00 40.23 50 LYS A O 12
ATOM 16784 N N . LEU A 1 55 ? -12.755 -37.749 11.653 1.00 55.03 51 LEU A N 12
ATOM 16785 C CA . LEU A 1 55 ? -13.330 -36.754 10.799 1.00 20.15 51 LEU A CA 12
ATOM 16786 C C . LEU A 1 55 ? -12.236 -35.961 10.182 1.00 52.23 51 LEU A C 12
ATOM 16787 O O . LEU A 1 55 ? -11.236 -35.640 10.840 1.00 20.11 51 LEU A O 12
ATOM 16803 N N . GLU A 1 56 ? -12.397 -35.677 8.940 1.00 71.42 52 GLU A N 12
ATOM 16804 C CA . GLU A 1 56 ? -11.465 -34.901 8.210 1.00 23.40 52 GLU A CA 12
ATOM 16805 C C . GLU A 1 56 ? -12.078 -33.528 8.080 1.00 21.44 52 GLU A C 12
ATOM 16806 O O . GLU A 1 56 ? -13.119 -33.349 7.436 1.00 72.12 52 GLU A O 12
ATOM 16818 N N . VAL A 1 57 ? -11.491 -32.590 8.753 1.00 71.13 53 VAL A N 12
ATOM 16819 C CA . VAL A 1 57 ? -11.998 -31.250 8.789 1.00 1.03 53 VAL A CA 12
ATOM 16820 C C . VAL A 1 57 ? -11.211 -30.399 7.835 1.00 11.31 53 VAL A C 12
ATOM 16821 O O . VAL A 1 57 ? -10.060 -30.079 8.090 1.00 73.12 53 VAL A O 12
ATOM 16834 N N . ARG A 1 58 ? -11.805 -30.086 6.727 1.00 63.45 54 ARG A N 12
ATOM 16835 C CA . ARG A 1 58 ? -11.181 -29.233 5.751 1.00 74.01 54 ARG A CA 12
ATOM 16836 C C . ARG A 1 58 ? -11.725 -27.827 5.950 1.00 31.21 54 ARG A C 12
ATOM 16837 O O . ARG A 1 58 ? -12.879 -27.560 5.654 1.00 22.04 54 ARG A O 12
ATOM 16858 N N . ALA A 1 59 ? -10.919 -26.963 6.483 1.00 54.32 55 ALA A N 12
ATOM 16859 C CA . ALA A 1 59 ? -11.316 -25.602 6.734 1.00 43.33 55 ALA A CA 12
ATOM 16860 C C . ALA A 1 59 ? -10.645 -24.675 5.756 1.00 3.32 55 ALA A C 12
ATOM 16861 O O . ALA A 1 59 ? -9.435 -24.743 5.558 1.00 74.45 55 ALA A O 12
ATOM 16868 N N . GLU A 1 60 ? -11.423 -23.850 5.124 1.00 42.51 56 GLU A N 12
ATOM 16869 C CA . GLU A 1 60 ? -10.909 -22.900 4.180 1.00 23.54 56 GLU A CA 12
ATOM 16870 C C . GLU A 1 60 ? -10.794 -21.541 4.846 1.00 63.13 56 GLU A C 12
ATOM 16871 O O . GLU A 1 60 ? -11.809 -20.945 5.271 1.00 54.52 56 GLU A O 12
ATOM 16883 N N . LEU A 1 61 ? -9.584 -21.086 4.986 1.00 2.53 57 LEU A N 12
ATOM 16884 C CA . LEU A 1 61 ? -9.301 -19.802 5.570 1.00 15.32 57 LEU A CA 12
ATOM 16885 C C . LEU A 1 61 ? -8.666 -18.928 4.516 1.00 2.42 57 LEU A C 12
ATOM 16886 O O . LEU A 1 61 ? -7.758 -19.360 3.807 1.00 31.42 57 LEU A O 12
ATOM 16902 N N . LEU A 1 62 ? -9.152 -17.737 4.380 1.00 24.20 58 LEU A N 12
ATOM 16903 C CA . LEU A 1 62 ? -8.621 -16.817 3.406 1.00 50.20 58 LEU A CA 12
ATOM 16904 C C . LEU A 1 62 ? -7.622 -15.925 4.096 1.00 2.05 58 LEU A C 12
ATOM 16905 O O . LEU A 1 62 ? -7.840 -15.530 5.247 1.00 44.13 58 LEU A O 12
ATOM 16921 N N . GLY A 1 63 ? -6.546 -15.624 3.438 1.00 45.20 59 GLY A N 12
ATOM 16922 C CA . GLY A 1 63 ? -5.563 -14.776 4.028 1.00 51.01 59 GLY A CA 12
ATOM 16923 C C . GLY A 1 63 ? -4.607 -14.285 3.002 1.00 63.51 59 GLY A C 12
ATOM 16924 O O . GLY A 1 63 ? -4.811 -14.505 1.815 1.00 32.24 59 GLY A O 12
ATOM 16928 N N . THR A 1 64 ? -3.598 -13.610 3.438 1.00 41.43 60 THR A N 12
ATOM 16929 C CA . THR A 1 64 ? -2.579 -13.106 2.577 1.00 73.51 60 THR A CA 12
ATOM 16930 C C . THR A 1 64 ? -1.254 -13.823 2.913 1.00 43.12 60 THR A C 12
ATOM 16931 O O . THR A 1 64 ? -1.178 -14.532 3.944 1.00 44.23 60 THR A O 12
ATOM 16942 N N . PRO A 1 65 ? -0.181 -13.660 2.095 1.00 71.42 61 PRO A N 12
ATOM 16943 C CA . PRO A 1 65 ? 1.109 -14.327 2.330 1.00 31.54 61 PRO A CA 12
ATOM 16944 C C . PRO A 1 65 ? 1.851 -13.736 3.526 1.00 30.52 61 PRO A C 12
ATOM 16945 O O . PRO A 1 65 ? 2.877 -14.254 3.951 1.00 4.15 61 PRO A O 12
ATOM 16956 N N . GLU A 1 66 ? 1.329 -12.647 4.052 1.00 44.13 62 GLU A N 12
ATOM 16957 C CA . GLU A 1 66 ? 1.951 -11.928 5.149 1.00 64.11 62 GLU A CA 12
ATOM 16958 C C . GLU A 1 66 ? 1.470 -12.421 6.508 1.00 35.13 62 GLU A C 12
ATOM 16959 O O . GLU A 1 66 ? 1.813 -11.839 7.548 1.00 5.35 62 GLU A O 12
ATOM 16971 N N . ALA A 1 67 ? 0.709 -13.490 6.512 1.00 14.20 63 ALA A N 12
ATOM 16972 C CA . ALA A 1 67 ? 0.188 -14.034 7.760 1.00 2.35 63 ALA A CA 12
ATOM 16973 C C . ALA A 1 67 ? 0.518 -15.553 8.013 1.00 72.25 63 ALA A C 12
ATOM 16974 O O . ALA A 1 67 ? -0.207 -16.183 8.782 1.00 64.30 63 ALA A O 12
ATOM 16981 N N . PRO A 1 68 ? 1.661 -16.160 7.487 1.00 11.04 64 PRO A N 12
ATOM 16982 C CA . PRO A 1 68 ? 1.896 -17.615 7.643 1.00 34.13 64 PRO A CA 12
ATOM 16983 C C . PRO A 1 68 ? 2.135 -18.006 9.100 1.00 15.31 64 PRO A C 12
ATOM 16984 O O . PRO A 1 68 ? 1.746 -19.094 9.539 1.00 74.03 64 PRO A O 12
ATOM 16995 N N . ALA A 1 69 ? 2.713 -17.075 9.848 1.00 53.14 65 ALA A N 12
ATOM 16996 C CA . ALA A 1 69 ? 3.030 -17.271 11.247 1.00 44.40 65 ALA A CA 12
ATOM 16997 C C . ALA A 1 69 ? 1.765 -17.475 12.064 1.00 20.32 65 ALA A C 12
ATOM 16998 O O . ALA A 1 69 ? 1.742 -18.286 13.001 1.00 15.33 65 ALA A O 12
ATOM 17005 N N . GLN A 1 70 ? 0.691 -16.776 11.678 1.00 45.02 66 GLN A N 12
ATOM 17006 C CA . GLN A 1 70 ? -0.563 -16.912 12.377 1.00 34.12 66 GLN A CA 12
ATOM 17007 C C . GLN A 1 70 ? -1.106 -18.315 12.215 1.00 43.40 66 GLN A C 12
ATOM 17008 O O . GLN A 1 70 ? -1.555 -18.905 13.185 1.00 31.32 66 GLN A O 12
ATOM 17022 N N . LEU A 1 71 ? -0.992 -18.883 11.006 1.00 42.11 67 LEU A N 12
ATOM 17023 C CA . LEU A 1 71 ? -1.475 -20.242 10.779 1.00 65.13 67 LEU A CA 12
ATOM 17024 C C . LEU A 1 71 ? -0.691 -21.235 11.587 1.00 53.25 67 LEU A C 12
ATOM 17025 O O . LEU A 1 71 ? -1.271 -22.103 12.213 1.00 42.05 67 LEU A O 12
ATOM 17041 N N . GLU A 1 72 ? 0.626 -21.089 11.597 1.00 54.42 68 GLU A N 12
ATOM 17042 C CA . GLU A 1 72 ? 1.490 -21.994 12.352 1.00 23.44 68 GLU A CA 12
ATOM 17043 C C . GLU A 1 72 ? 1.144 -21.948 13.837 1.00 11.24 68 GLU A C 12
ATOM 17044 O O . GLU A 1 72 ? 1.161 -22.978 14.525 1.00 21.11 68 GLU A O 12
ATOM 17056 N N . ARG A 1 73 ? 0.811 -20.764 14.315 1.00 43.13 69 ARG A N 12
ATOM 17057 C CA . ARG A 1 73 ? 0.379 -20.582 15.681 1.00 1.23 69 ARG A CA 12
ATOM 17058 C C . ARG A 1 73 ? -0.956 -21.324 15.918 1.00 0.12 69 ARG A C 12
ATOM 17059 O O . ARG A 1 73 ? -1.079 -22.103 16.876 1.00 72.44 69 ARG A O 12
ATOM 17080 N N . LEU A 1 74 ? -1.935 -21.098 15.022 1.00 1.14 70 LEU A N 12
ATOM 17081 C CA . LEU A 1 74 ? -3.259 -21.753 15.092 1.00 43.50 70 LEU A CA 12
ATOM 17082 C C . LEU A 1 74 ? -3.076 -23.271 15.100 1.00 34.02 70 LEU A C 12
ATOM 17083 O O . LEU A 1 74 ? -3.597 -23.979 15.983 1.00 65.40 70 LEU A O 12
ATOM 17099 N N . VAL A 1 75 ? -2.299 -23.749 14.128 1.00 60.24 71 VAL A N 12
ATOM 17100 C CA . VAL A 1 75 ? -2.003 -25.158 13.961 1.00 64.05 71 VAL A CA 12
ATOM 17101 C C . VAL A 1 75 ? -1.379 -25.732 15.218 1.00 55.40 71 VAL A C 12
ATOM 17102 O O . VAL A 1 75 ? -1.808 -26.766 15.679 1.00 63.41 71 VAL A O 12
ATOM 17115 N N . SER A 1 76 ? -0.406 -25.037 15.788 1.00 11.44 72 SER A N 12
ATOM 17116 C CA . SER A 1 76 ? 0.224 -25.490 17.021 1.00 1.55 72 SER A CA 12
ATOM 17117 C C . SER A 1 76 ? -0.799 -25.640 18.158 1.00 65.33 72 SER A C 12
ATOM 17118 O O . SER A 1 76 ? -0.815 -26.673 18.847 1.00 23.11 72 SER A O 12
ATOM 17126 N N . ARG A 1 77 ? -1.693 -24.640 18.309 1.00 2.13 73 ARG A N 12
ATOM 17127 C CA . ARG A 1 77 ? -2.715 -24.669 19.343 1.00 54.04 73 ARG A CA 12
ATOM 17128 C C . ARG A 1 77 ? -3.577 -25.919 19.203 1.00 54.13 73 ARG A C 12
ATOM 17129 O O . ARG A 1 77 ? -3.812 -26.637 20.169 1.00 13.15 73 ARG A O 12
ATOM 17150 N N . VAL A 1 78 ? -4.016 -26.183 17.988 1.00 23.20 74 VAL A N 12
ATOM 17151 C CA . VAL A 1 78 ? -4.863 -27.336 17.728 1.00 32.12 74 VAL A CA 12
ATOM 17152 C C . VAL A 1 78 ? -4.047 -28.640 17.798 1.00 43.44 74 VAL A C 12
ATOM 17153 O O . VAL A 1 78 ? -4.550 -29.679 18.207 1.00 30.42 74 VAL A O 12
ATOM 17166 N N . SER A 1 79 ? -2.780 -28.558 17.443 1.00 11.43 75 SER A N 12
ATOM 17167 C CA . SER A 1 79 ? -1.874 -29.692 17.473 1.00 61.32 75 SER A CA 12
ATOM 17168 C C . SER A 1 79 ? -1.649 -30.145 18.922 1.00 2.53 75 SER A C 12
ATOM 17169 O O . SER A 1 79 ? -1.337 -31.317 19.180 1.00 14.30 75 SER A O 12
ATOM 17177 N N . LEU A 1 80 ? -1.799 -29.213 19.865 1.00 42.10 76 LEU A N 12
ATOM 17178 C CA . LEU A 1 80 ? -1.715 -29.533 21.286 1.00 65.25 76 LEU A CA 12
ATOM 17179 C C . LEU A 1 80 ? -2.874 -30.463 21.729 1.00 22.21 76 LEU A C 12
ATOM 17180 O O . LEU A 1 80 ? -2.767 -31.166 22.747 1.00 45.11 76 LEU A O 12
ATOM 17196 N N . GLU A 1 81 ? -3.948 -30.481 20.956 1.00 14.11 77 GLU A N 12
ATOM 17197 C CA . GLU A 1 81 ? -5.120 -31.278 21.268 1.00 2.21 77 GLU A CA 12
ATOM 17198 C C . GLU A 1 81 ? -4.971 -32.753 20.961 1.00 64.24 77 GLU A C 12
ATOM 17199 O O . GLU A 1 81 ? -4.080 -33.193 20.218 1.00 3.31 77 GLU A O 12
ATOM 17211 N N . LYS A 1 82 ? -5.831 -33.500 21.586 1.00 72.51 78 LYS A N 12
ATOM 17212 C CA . LYS A 1 82 ? -5.926 -34.933 21.455 1.00 60.53 78 LYS A CA 12
ATOM 17213 C C . LYS A 1 82 ? -6.771 -35.268 20.243 1.00 73.42 78 LYS A C 12
ATOM 17214 O O . LYS A 1 82 ? -7.534 -34.428 19.775 1.00 3.31 78 LYS A O 12
ATOM 17233 N N . GLY A 1 83 ? -6.550 -36.424 19.668 1.00 33.33 79 GLY A N 12
ATOM 17234 C CA . GLY A 1 83 ? -7.389 -36.891 18.586 1.00 24.33 79 GLY A CA 12
ATOM 17235 C C . GLY A 1 83 ? -6.880 -36.487 17.246 1.00 53.42 79 GLY A C 12
ATOM 17236 O O . GLY A 1 83 ? -7.122 -37.173 16.242 1.00 62.12 79 GLY A O 12
ATOM 17240 N N . VAL A 1 84 ? -6.192 -35.377 17.216 1.00 23.43 80 VAL A N 12
ATOM 17241 C CA . VAL A 1 84 ? -5.585 -34.876 16.021 1.00 30.44 80 VAL A CA 12
ATOM 17242 C C . VAL A 1 84 ? -4.508 -35.850 15.580 1.00 44.20 80 VAL A C 12
ATOM 17243 O O . VAL A 1 84 ? -3.470 -35.982 16.219 1.00 44.51 80 VAL A O 12
ATOM 17256 N N . SER A 1 85 ? -4.779 -36.547 14.525 1.00 40.22 81 SER A N 12
ATOM 17257 C CA . SER A 1 85 ? -3.889 -37.542 14.040 1.00 53.43 81 SER A CA 12
ATOM 17258 C C . SER A 1 85 ? -2.875 -36.934 13.083 1.00 53.52 81 SER A C 12
ATOM 17259 O O . SER A 1 85 ? -1.690 -37.260 13.132 1.00 25.20 81 SER A O 12
ATOM 17267 N N . SER A 1 86 ? -3.332 -36.044 12.230 1.00 53.04 82 SER A N 12
ATOM 17268 C CA . SER A 1 86 ? -2.474 -35.386 11.261 1.00 21.15 82 SER A CA 12
ATOM 17269 C C . SER A 1 86 ? -3.093 -34.058 10.850 1.00 60.22 82 SER A C 12
ATOM 17270 O O . SER A 1 86 ? -4.331 -33.928 10.819 1.00 44.51 82 SER A O 12
ATOM 17278 N N . VAL A 1 87 ? -2.255 -33.077 10.576 1.00 33.31 83 VAL A N 12
ATOM 17279 C CA . VAL A 1 87 ? -2.705 -31.773 10.123 1.00 12.13 83 VAL A CA 12
ATOM 17280 C C . VAL A 1 87 ? -2.013 -31.430 8.826 1.00 42.15 83 VAL A C 12
ATOM 17281 O O . VAL A 1 87 ? -0.773 -31.359 8.771 1.00 14.03 83 VAL A O 12
ATOM 17294 N N . ARG A 1 88 ? -2.783 -31.246 7.798 1.00 5.44 84 ARG A N 12
ATOM 17295 C CA . ARG A 1 88 ? -2.272 -30.835 6.527 1.00 32.13 84 ARG A CA 12
ATOM 17296 C C . ARG A 1 88 ? -2.887 -29.524 6.135 1.00 74.15 84 ARG A C 12
ATOM 17297 O O . ARG A 1 88 ? -4.089 -29.439 5.926 1.00 3.22 84 ARG A O 12
ATOM 17318 N N . TRP A 1 89 ? -2.098 -28.500 6.068 1.00 23.35 85 TRP A N 12
ATOM 17319 C CA . TRP A 1 89 ? -2.604 -27.243 5.622 1.00 64.43 85 TRP A CA 12
ATOM 17320 C C . TRP A 1 89 ? -1.911 -26.854 4.351 1.00 42.22 85 TRP A C 12
ATOM 17321 O O . TRP A 1 89 ? -0.704 -27.035 4.211 1.00 43.44 85 TRP A O 12
ATOM 17342 N N . GLN A 1 90 ? -2.670 -26.391 3.414 1.00 52.34 86 GLN A N 12
ATOM 17343 C CA . GLN A 1 90 ? -2.170 -26.086 2.099 1.00 23.14 86 GLN A CA 12
ATOM 17344 C C . GLN A 1 90 ? -2.305 -24.626 1.792 1.00 2.14 86 GLN A C 12
ATOM 17345 O O . GLN A 1 90 ? -3.353 -24.022 2.053 1.00 23.11 86 GLN A O 12
ATOM 17359 N N . VAL A 1 91 ? -1.254 -24.058 1.260 1.00 30.02 87 VAL A N 12
ATOM 17360 C CA . VAL A 1 91 ? -1.256 -22.684 0.853 1.00 45.53 87 VAL A CA 12
ATOM 17361 C C . VAL A 1 91 ? -1.573 -22.611 -0.634 1.00 63.43 87 VAL A C 12
ATOM 17362 O O . VAL A 1 91 ? -0.736 -22.947 -1.491 1.00 33.15 87 VAL A O 12
ATOM 17375 N N . PHE A 1 92 ? -2.759 -22.228 -0.927 1.00 62.21 88 PHE A N 12
ATOM 17376 C CA . PHE A 1 92 ? -3.200 -22.044 -2.275 1.00 62.03 88 PHE A CA 12
ATOM 17377 C C . PHE A 1 92 ? -3.317 -20.592 -2.565 1.00 55.22 88 PHE A C 12
ATOM 17378 O O . PHE A 1 92 ? -3.380 -19.776 -1.651 1.00 22.14 88 PHE A O 12
ATOM 17395 N N . GLU A 1 93 ? -3.295 -20.256 -3.797 1.00 72.20 89 GLU A N 12
ATOM 17396 C CA . GLU A 1 93 ? -3.296 -18.890 -4.191 1.00 73.04 89 GLU A CA 12
ATOM 17397 C C . GLU A 1 93 ? -4.072 -18.696 -5.470 1.00 73.22 89 GLU A C 12
ATOM 17398 O O . GLU A 1 93 ? -4.368 -19.662 -6.192 1.00 11.55 89 GLU A O 12
ATOM 17410 N N . LEU A 1 94 ? -4.405 -17.470 -5.750 1.00 74.33 90 LEU A N 12
ATOM 17411 C CA . LEU A 1 94 ? -5.087 -17.144 -6.971 1.00 11.20 90 LEU A CA 12
ATOM 17412 C C . LEU A 1 94 ? -4.049 -16.817 -8.021 1.00 75.24 90 LEU A C 12
ATOM 17413 O O . LEU A 1 94 ? -2.850 -16.726 -7.712 1.00 11.13 90 LEU A O 12
ATOM 17429 N N . ALA A 1 95 ? -4.462 -16.658 -9.239 1.00 40.53 91 ALA A N 12
ATOM 17430 C CA . ALA A 1 95 ? -3.532 -16.367 -10.289 1.00 3.15 91 ALA A CA 12
ATOM 17431 C C . ALA A 1 95 ? -4.057 -15.261 -11.163 1.00 32.12 91 ALA A C 12
ATOM 17432 O O . ALA A 1 95 ? -5.207 -14.827 -11.013 1.00 44.11 91 ALA A O 12
ATOM 17439 N N . ALA A 1 96 ? -3.222 -14.782 -12.050 1.00 41.11 92 ALA A N 12
ATOM 17440 C CA . ALA A 1 96 ? -3.610 -13.767 -12.999 1.00 44.52 92 ALA A CA 12
ATOM 17441 C C . ALA A 1 96 ? -4.025 -14.449 -14.291 1.00 44.04 92 ALA A C 12
ATOM 17442 O O . ALA A 1 96 ? -4.355 -13.800 -15.287 1.00 52.40 92 ALA A O 12
ATOM 17449 N N . ASP A 1 97 ? -3.975 -15.765 -14.264 1.00 71.44 93 ASP A N 12
ATOM 17450 C CA . ASP A 1 97 ? -4.396 -16.592 -15.368 1.00 21.10 93 ASP A CA 12
ATOM 17451 C C . ASP A 1 97 ? -5.889 -16.664 -15.355 1.00 32.03 93 ASP A C 12
ATOM 17452 O O . ASP A 1 97 ? -6.517 -16.148 -16.272 1.00 73.15 93 ASP A O 12
ATOM 17461 N N . ALA A 1 5 ? -6.271 -3.095 -3.069 1.00 0.00 1 ALA A N 13
ATOM 17462 C CA . ALA A 1 5 ? -5.550 -3.209 -4.323 1.00 71.14 1 ALA A CA 13
ATOM 17463 C C . ALA A 1 5 ? -4.610 -4.385 -4.254 1.00 25.33 1 ALA A C 13
ATOM 17464 O O . ALA A 1 5 ? -3.940 -4.577 -3.235 1.00 51.42 1 ALA A O 13
ATOM 17471 N N . SER A 1 6 ? -4.627 -5.210 -5.304 1.00 33.05 2 SER A N 13
ATOM 17472 C CA . SER A 1 6 ? -3.722 -6.350 -5.464 1.00 45.50 2 SER A CA 13
ATOM 17473 C C . SER A 1 6 ? -3.859 -7.413 -4.361 1.00 71.12 2 SER A C 13
ATOM 17474 O O . SER A 1 6 ? -2.973 -8.256 -4.201 1.00 52.45 2 SER A O 13
ATOM 17482 N N . GLU A 1 7 ? -4.959 -7.419 -3.631 1.00 53.24 3 GLU A N 13
ATOM 17483 C CA . GLU A 1 7 ? -5.118 -8.422 -2.619 1.00 64.21 3 GLU A CA 13
ATOM 17484 C C . GLU A 1 7 ? -5.588 -9.735 -3.206 1.00 45.11 3 GLU A C 13
ATOM 17485 O O . GLU A 1 7 ? -6.782 -9.999 -3.341 1.00 2.34 3 GLU A O 13
ATOM 17497 N N . ALA A 1 8 ? -4.637 -10.511 -3.621 1.00 13.12 4 ALA A N 13
ATOM 17498 C CA . ALA A 1 8 ? -4.879 -11.826 -4.099 1.00 44.31 4 ALA A CA 13
ATOM 17499 C C . ALA A 1 8 ? -4.697 -12.709 -2.922 1.00 32.23 4 ALA A C 13
ATOM 17500 O O . ALA A 1 8 ? -3.564 -13.078 -2.546 1.00 30.14 4 ALA A O 13
ATOM 17507 N N . GLU A 1 9 ? -5.783 -12.932 -2.275 1.00 60.13 5 GLU A N 13
ATOM 17508 C CA . GLU A 1 9 ? -5.822 -13.624 -1.043 1.00 22.43 5 GLU A CA 13
ATOM 17509 C C . GLU A 1 9 ? -5.499 -15.070 -1.247 1.00 62.32 5 GLU A C 13
ATOM 17510 O O . GLU A 1 9 ? -5.822 -15.664 -2.283 1.00 1.33 5 GLU A O 13
ATOM 17522 N N . GLN A 1 10 ? -4.861 -15.619 -0.287 1.00 24.24 6 GLN A N 13
ATOM 17523 C CA . GLN A 1 10 ? -4.425 -16.957 -0.348 1.00 72.41 6 GLN A CA 13
ATOM 17524 C C . GLN A 1 10 ? -5.380 -17.753 0.467 1.00 11.12 6 GLN A C 13
ATOM 17525 O O . GLN A 1 10 ? -5.762 -17.341 1.571 1.00 60.31 6 GLN A O 13
ATOM 17539 N N . ARG A 1 11 ? -5.802 -18.835 -0.062 1.00 24.32 7 ARG A N 13
ATOM 17540 C CA . ARG A 1 11 ? -6.725 -19.663 0.607 1.00 61.20 7 ARG A CA 13
ATOM 17541 C C . ARG A 1 11 ? -5.952 -20.722 1.287 1.00 2.23 7 ARG A C 13
ATOM 17542 O O . ARG A 1 11 ? -5.225 -21.473 0.653 1.00 65.14 7 ARG A O 13
ATOM 17563 N N . TYR A 1 12 ? -6.040 -20.771 2.544 1.00 75.23 8 TYR A N 13
ATOM 17564 C CA . TYR A 1 12 ? -5.356 -21.778 3.240 1.00 33.44 8 TYR A CA 13
ATOM 17565 C C . TYR A 1 12 ? -6.370 -22.753 3.706 1.00 43.41 8 TYR A C 13
ATOM 17566 O O . TYR A 1 12 ? -7.349 -22.376 4.347 1.00 1.31 8 TYR A O 13
ATOM 17584 N N . GLU A 1 13 ? -6.170 -23.981 3.383 1.00 64.43 9 GLU A N 13
ATOM 17585 C CA . GLU A 1 13 ? -7.065 -24.985 3.809 1.00 4.41 9 GLU A CA 13
ATOM 17586 C C . GLU A 1 13 ? -6.400 -25.818 4.854 1.00 33.11 9 GLU A C 13
ATOM 17587 O O . GLU A 1 13 ? -5.427 -26.539 4.595 1.00 61.31 9 GLU A O 13
ATOM 17599 N N . VAL A 1 14 ? -6.852 -25.644 6.041 1.00 10.13 10 VAL A N 13
ATOM 17600 C CA . VAL A 1 14 ? -6.324 -26.366 7.150 1.00 61.22 10 VAL A CA 13
ATOM 17601 C C . VAL A 1 14 ? -7.097 -27.657 7.252 1.00 21.14 10 VAL A C 13
ATOM 17602 O O . VAL A 1 14 ? -8.330 -27.642 7.291 1.00 42.34 10 VAL A O 13
ATOM 17615 N N . GLN A 1 15 ? -6.390 -28.746 7.237 1.00 71.14 11 GLN A N 13
ATOM 17616 C CA . GLN A 1 15 ? -6.975 -30.044 7.259 1.00 31.43 11 GLN A CA 13
ATOM 17617 C C . GLN A 1 15 ? -6.623 -30.718 8.567 1.00 35.53 11 GLN A C 13
ATOM 17618 O O . GLN A 1 15 ? -5.454 -31.069 8.819 1.00 34.44 11 GLN A O 13
ATOM 17632 N N . ILE A 1 16 ? -7.603 -30.854 9.403 1.00 5.04 12 ILE A N 13
ATOM 17633 C CA . ILE A 1 16 ? -7.422 -31.452 10.695 1.00 4.42 12 ILE A CA 13
ATOM 17634 C C . ILE A 1 16 ? -8.006 -32.853 10.676 1.00 33.23 12 ILE A C 13
ATOM 17635 O O . ILE A 1 16 ? -9.202 -33.023 10.505 1.00 14.13 12 ILE A O 13
ATOM 17651 N N . VAL A 1 17 ? -7.170 -33.832 10.815 1.00 42.32 13 VAL A N 13
ATOM 17652 C CA . VAL A 1 17 ? -7.609 -35.205 10.895 1.00 13.15 13 VAL A CA 13
ATOM 17653 C C . VAL A 1 17 ? -7.797 -35.500 12.365 1.00 64.22 13 VAL A C 13
ATOM 17654 O O . VAL A 1 17 ? -6.814 -35.609 13.118 1.00 33.41 13 VAL A O 13
ATOM 17667 N N . CYS A 1 18 ? -9.009 -35.576 12.786 1.00 74.35 14 CYS A N 13
ATOM 17668 C CA . CYS A 1 18 ? -9.311 -35.720 14.178 1.00 74.53 14 CYS A CA 13
ATOM 17669 C C . CYS A 1 18 ? -10.341 -36.795 14.398 1.00 53.42 14 CYS A C 13
ATOM 17670 O O . CYS A 1 18 ? -11.028 -37.200 13.465 1.00 24.41 14 CYS A O 13
ATOM 17678 N N . ARG A 1 19 ? -10.438 -37.257 15.618 1.00 4.13 15 ARG A N 13
ATOM 17679 C CA . ARG A 1 19 ? -11.397 -38.270 15.978 1.00 55.31 15 ARG A CA 13
ATOM 17680 C C . ARG A 1 19 ? -12.804 -37.699 15.935 1.00 4.43 15 ARG A C 13
ATOM 17681 O O . ARG A 1 19 ? -13.004 -36.504 16.136 1.00 4.40 15 ARG A O 13
ATOM 17702 N N . ALA A 1 20 ? -13.771 -38.552 15.688 1.00 44.13 16 ALA A N 13
ATOM 17703 C CA . ALA A 1 20 ? -15.166 -38.146 15.573 1.00 31.31 16 ALA A CA 13
ATOM 17704 C C . ALA A 1 20 ? -15.679 -37.593 16.887 1.00 52.43 16 ALA A C 13
ATOM 17705 O O . ALA A 1 20 ? -16.535 -36.716 16.915 1.00 52.32 16 ALA A O 13
ATOM 17712 N N . GLU A 1 21 ? -15.113 -38.085 17.960 1.00 62.44 17 GLU A N 13
ATOM 17713 C CA . GLU A 1 21 ? -15.456 -37.658 19.306 1.00 24.42 17 GLU A CA 13
ATOM 17714 C C . GLU A 1 21 ? -14.870 -36.273 19.617 1.00 15.42 17 GLU A C 13
ATOM 17715 O O . GLU A 1 21 ? -15.131 -35.696 20.687 1.00 23.13 17 GLU A O 13
ATOM 17727 N N . ASP A 1 22 ? -14.081 -35.742 18.706 1.00 45.01 18 ASP A N 13
ATOM 17728 C CA . ASP A 1 22 ? -13.407 -34.481 18.943 1.00 50.44 18 ASP A CA 13
ATOM 17729 C C . ASP A 1 22 ? -13.906 -33.366 18.049 1.00 43.12 18 ASP A C 13
ATOM 17730 O O . ASP A 1 22 ? -13.435 -32.255 18.163 1.00 70.52 18 ASP A O 13
ATOM 17739 N N . GLU A 1 23 ? -14.897 -33.667 17.198 1.00 12.01 19 GLU A N 13
ATOM 17740 C CA . GLU A 1 23 ? -15.528 -32.686 16.255 1.00 2.11 19 GLU A CA 13
ATOM 17741 C C . GLU A 1 23 ? -15.807 -31.315 16.919 1.00 54.24 19 GLU A C 13
ATOM 17742 O O . GLU A 1 23 ? -15.240 -30.275 16.506 1.00 44.01 19 GLU A O 13
ATOM 17754 N N . ILE A 1 24 ? -16.624 -31.330 17.963 1.00 31.15 20 ILE A N 13
ATOM 17755 C CA . ILE A 1 24 ? -17.014 -30.110 18.669 1.00 43.55 20 ILE A CA 13
ATOM 17756 C C . ILE A 1 24 ? -15.786 -29.380 19.208 1.00 44.55 20 ILE A C 13
ATOM 17757 O O . ILE A 1 24 ? -15.651 -28.156 19.053 1.00 5.44 20 ILE A O 13
ATOM 17773 N N . GLN A 1 25 ? -14.874 -30.135 19.788 1.00 63.21 21 GLN A N 13
ATOM 17774 C CA . GLN A 1 25 ? -13.685 -29.565 20.355 1.00 31.25 21 GLN A CA 13
ATOM 17775 C C . GLN A 1 25 ? -12.747 -29.009 19.304 1.00 65.43 21 GLN A C 13
ATOM 17776 O O . GLN A 1 25 ? -12.179 -27.950 19.503 1.00 53.34 21 GLN A O 13
ATOM 17790 N N . VAL A 1 26 ? -12.613 -29.682 18.173 1.00 1.12 22 VAL A N 13
ATOM 17791 C CA . VAL A 1 26 ? -11.729 -29.201 17.127 1.00 72.04 22 VAL A CA 13
ATOM 17792 C C . VAL A 1 26 ? -12.229 -27.880 16.581 1.00 40.24 22 VAL A C 13
ATOM 17793 O O . VAL A 1 26 ? -11.466 -26.917 16.483 1.00 61.54 22 VAL A O 13
ATOM 17806 N N . ARG A 1 27 ? -13.517 -27.814 16.305 1.00 31.04 23 ARG A N 13
ATOM 17807 C CA . ARG A 1 27 ? -14.113 -26.595 15.791 1.00 25.30 23 ARG A CA 13
ATOM 17808 C C . ARG A 1 27 ? -13.981 -25.455 16.824 1.00 54.51 23 ARG A C 13
ATOM 17809 O O . ARG A 1 27 ? -13.607 -24.316 16.477 1.00 74.02 23 ARG A O 13
ATOM 17830 N N . SER A 1 28 ? -14.232 -25.778 18.085 1.00 32.20 24 SER A N 13
ATOM 17831 C CA . SER A 1 28 ? -14.144 -24.810 19.151 1.00 22.42 24 SER A CA 13
ATOM 17832 C C . SER A 1 28 ? -12.691 -24.326 19.328 1.00 74.12 24 SER A C 13
ATOM 17833 O O . SER A 1 28 ? -12.447 -23.119 19.458 1.00 52.44 24 SER A O 13
ATOM 17841 N N . LEU A 1 29 ? -11.735 -25.252 19.290 1.00 72.33 25 LEU A N 13
ATOM 17842 C CA . LEU A 1 29 ? -10.326 -24.901 19.413 1.00 13.05 25 LEU A CA 13
ATOM 17843 C C . LEU A 1 29 ? -9.829 -24.105 18.219 1.00 4.45 25 LEU A C 13
ATOM 17844 O O . LEU A 1 29 ? -8.949 -23.252 18.366 1.00 35.11 25 LEU A O 13
ATOM 17860 N N . MET A 1 30 ? -10.384 -24.365 17.045 1.00 4.23 26 MET A N 13
ATOM 17861 C CA . MET A 1 30 ? -10.052 -23.570 15.870 1.00 35.41 26 MET A CA 13
ATOM 17862 C C . MET A 1 30 ? -10.505 -22.143 16.070 1.00 23.41 26 MET A C 13
ATOM 17863 O O . MET A 1 30 ? -9.737 -21.223 15.878 1.00 22.14 26 MET A O 13
ATOM 17877 N N . LEU A 1 31 ? -11.748 -21.972 16.513 1.00 74.22 27 LEU A N 13
ATOM 17878 C CA . LEU A 1 31 ? -12.297 -20.640 16.772 1.00 25.35 27 LEU A CA 13
ATOM 17879 C C . LEU A 1 31 ? -11.432 -19.960 17.858 1.00 62.11 27 LEU A C 13
ATOM 17880 O O . LEU A 1 31 ? -11.018 -18.799 17.718 1.00 24.02 27 LEU A O 13
ATOM 17896 N N . HIS A 1 32 ? -11.118 -20.729 18.897 1.00 40.43 28 HIS A N 13
ATOM 17897 C CA . HIS A 1 32 ? -10.294 -20.283 20.025 1.00 53.44 28 HIS A CA 13
ATOM 17898 C C . HIS A 1 32 ? -8.966 -19.713 19.512 1.00 23.22 28 HIS A C 13
ATOM 17899 O O . HIS A 1 32 ? -8.580 -18.608 19.874 1.00 53.41 28 HIS A O 13
ATOM 17913 N N . SER A 1 33 ? -8.316 -20.438 18.626 1.00 43.14 29 SER A N 13
ATOM 17914 C CA . SER A 1 33 ? -7.030 -20.025 18.104 1.00 64.40 29 SER A CA 13
ATOM 17915 C C . SER A 1 33 ? -7.135 -18.906 17.052 1.00 1.02 29 SER A C 13
ATOM 17916 O O . SER A 1 33 ? -6.136 -18.252 16.732 1.00 54.35 29 SER A O 13
ATOM 17924 N N . LEU A 1 34 ? -8.354 -18.638 16.570 1.00 34.13 30 LEU A N 13
ATOM 17925 C CA . LEU A 1 34 ? -8.566 -17.583 15.581 1.00 34.21 30 LEU A CA 13
ATOM 17926 C C . LEU A 1 34 ? -8.719 -16.251 16.260 1.00 54.22 30 LEU A C 13
ATOM 17927 O O . LEU A 1 34 ? -8.925 -15.217 15.596 1.00 51.43 30 LEU A O 13
ATOM 17943 N N . GLY A 1 35 ? -8.638 -16.283 17.575 1.00 73.31 31 GLY A N 13
ATOM 17944 C CA . GLY A 1 35 ? -8.698 -15.093 18.376 1.00 31.42 31 GLY A CA 13
ATOM 17945 C C . GLY A 1 35 ? -7.565 -14.150 18.032 1.00 4.11 31 GLY A C 13
ATOM 17946 O O . GLY A 1 35 ? -6.403 -14.434 18.340 1.00 51.41 31 GLY A O 13
ATOM 17950 N N . SER A 1 36 ? -7.916 -13.049 17.383 1.00 53.12 32 SER A N 13
ATOM 17951 C CA . SER A 1 36 ? -6.980 -12.052 16.896 1.00 2.42 32 SER A CA 13
ATOM 17952 C C . SER A 1 36 ? -5.983 -12.673 15.890 1.00 71.21 32 SER A C 13
ATOM 17953 O O . SER A 1 36 ? -4.877 -13.094 16.257 1.00 40.14 32 SER A O 13
ATOM 17961 N N . SER A 1 37 ? -6.417 -12.807 14.652 1.00 5.21 33 SER A N 13
ATOM 17962 C CA . SER A 1 37 ? -5.592 -13.357 13.606 1.00 34.24 33 SER A CA 13
ATOM 17963 C C . SER A 1 37 ? -6.025 -12.781 12.262 1.00 70.44 33 SER A C 13
ATOM 17964 O O . SER A 1 37 ? -7.131 -12.240 12.137 1.00 15.01 33 SER A O 13
ATOM 17972 N N . ASP A 1 38 ? -5.174 -12.892 11.268 1.00 53.15 34 ASP A N 13
ATOM 17973 C CA . ASP A 1 38 ? -5.471 -12.378 9.930 1.00 42.12 34 ASP A CA 13
ATOM 17974 C C . ASP A 1 38 ? -6.082 -13.422 9.013 1.00 0.22 34 ASP A C 13
ATOM 17975 O O . ASP A 1 38 ? -6.055 -13.282 7.793 1.00 32.24 34 ASP A O 13
ATOM 17984 N N . LEU A 1 39 ? -6.659 -14.443 9.590 1.00 51.33 35 LEU A N 13
ATOM 17985 C CA . LEU A 1 39 ? -7.308 -15.464 8.811 1.00 31.42 35 LEU A CA 13
ATOM 17986 C C . LEU A 1 39 ? -8.794 -15.348 8.953 1.00 53.03 35 LEU A C 13
ATOM 17987 O O . LEU A 1 39 ? -9.307 -15.164 10.061 1.00 72.54 35 LEU A O 13
ATOM 18003 N N . ARG A 1 40 ? -9.480 -15.428 7.853 1.00 51.25 36 ARG A N 13
ATOM 18004 C CA . ARG A 1 40 ? -10.910 -15.373 7.869 1.00 40.22 36 ARG A CA 13
ATOM 18005 C C . ARG A 1 40 ? -11.484 -16.674 7.326 1.00 65.33 36 ARG A C 13
ATOM 18006 O O . ARG A 1 40 ? -11.322 -16.989 6.140 1.00 11.13 36 ARG A O 13
ATOM 18027 N N . LEU A 1 41 ? -12.129 -17.428 8.194 1.00 43.13 37 LEU A N 13
ATOM 18028 C CA . LEU A 1 41 ? -12.704 -18.727 7.842 1.00 11.11 37 LEU A CA 13
ATOM 18029 C C . LEU A 1 41 ? -13.891 -18.557 6.915 1.00 5.25 37 LEU A C 13
ATOM 18030 O O . LEU A 1 41 ? -14.868 -17.899 7.264 1.00 24.31 37 LEU A O 13
ATOM 18046 N N . GLN A 1 42 ? -13.794 -19.128 5.747 1.00 73.51 38 GLN A N 13
ATOM 18047 C CA . GLN A 1 42 ? -14.860 -19.059 4.779 1.00 5.02 38 GLN A CA 13
ATOM 18048 C C . GLN A 1 42 ? -15.792 -20.218 4.973 1.00 50.33 38 GLN A C 13
ATOM 18049 O O . GLN A 1 42 ? -16.966 -20.040 5.268 1.00 11.21 38 GLN A O 13
ATOM 18063 N N . SER A 1 43 ? -15.265 -21.405 4.840 1.00 21.32 39 SER A N 13
ATOM 18064 C CA . SER A 1 43 ? -16.061 -22.586 4.979 1.00 60.51 39 SER A CA 13
ATOM 18065 C C . SER A 1 43 ? -15.280 -23.649 5.719 1.00 71.23 39 SER A C 13
ATOM 18066 O O . SER A 1 43 ? -14.069 -23.798 5.515 1.00 62.30 39 SER A O 13
ATOM 18074 N N . LEU A 1 44 ? -15.958 -24.357 6.576 1.00 21.23 40 LEU A N 13
ATOM 18075 C CA . LEU A 1 44 ? -15.374 -25.409 7.351 1.00 41.23 40 LEU A CA 13
ATOM 18076 C C . LEU A 1 44 ? -16.171 -26.663 7.058 1.00 15.25 40 LEU A C 13
ATOM 18077 O O . LEU A 1 44 ? -17.378 -26.697 7.270 1.00 21.13 40 LEU A O 13
ATOM 18093 N N . HIS A 1 45 ? -15.526 -27.649 6.510 1.00 4.43 41 HIS A N 13
ATOM 18094 C CA . HIS A 1 45 ? -16.179 -28.896 6.195 1.00 42.31 41 HIS A CA 13
ATOM 18095 C C . HIS A 1 45 ? -15.532 -30.017 6.975 1.00 1.31 41 HIS A C 13
ATOM 18096 O O . HIS A 1 45 ? -14.438 -30.470 6.628 1.00 4.23 41 HIS A O 13
ATOM 18110 N N . SER A 1 46 ? -16.148 -30.415 8.053 1.00 2.14 42 SER A N 13
ATOM 18111 C CA . SER A 1 46 ? -15.669 -31.546 8.779 1.00 71.04 42 SER A CA 13
ATOM 18112 C C . SER A 1 46 ? -16.367 -32.774 8.234 1.00 62.45 42 SER A C 13
ATOM 18113 O O . SER A 1 46 ? -17.554 -33.025 8.508 1.00 70.30 42 SER A O 13
ATOM 18121 N N . GLU A 1 47 ? -15.662 -33.499 7.422 1.00 41.01 43 GLU A N 13
ATOM 18122 C CA . GLU A 1 47 ? -16.238 -34.600 6.721 1.00 32.32 43 GLU A CA 13
ATOM 18123 C C . GLU A 1 47 ? -15.253 -35.744 6.703 1.00 3.15 43 GLU A C 13
ATOM 18124 O O . GLU A 1 47 ? -14.058 -35.523 6.819 1.00 34.43 43 GLU A O 13
ATOM 18136 N N . ASP A 1 48 ? -15.734 -36.945 6.610 1.00 14.10 44 ASP A N 13
ATOM 18137 C CA . ASP A 1 48 ? -14.853 -38.070 6.506 1.00 52.41 44 ASP A CA 13
ATOM 18138 C C . ASP A 1 48 ? -14.411 -38.198 5.075 1.00 53.10 44 ASP A C 13
ATOM 18139 O O . ASP A 1 48 ? -15.228 -38.242 4.148 1.00 63.50 44 ASP A O 13
ATOM 18148 N N . LEU A 1 49 ? -13.148 -38.184 4.882 1.00 1.25 45 LEU A N 13
ATOM 18149 C CA . LEU A 1 49 ? -12.591 -38.288 3.579 1.00 52.34 45 LEU A CA 13
ATOM 18150 C C . LEU A 1 49 ? -11.862 -39.596 3.482 1.00 45.25 45 LEU A C 13
ATOM 18151 O O . LEU A 1 49 ? -12.131 -40.416 2.601 1.00 14.43 45 LEU A O 13
ATOM 18167 N N . ASP A 1 50 ? -10.951 -39.796 4.394 1.00 32.10 46 ASP A N 13
ATOM 18168 C CA . ASP A 1 50 ? -10.173 -41.005 4.429 1.00 31.04 46 ASP A CA 13
ATOM 18169 C C . ASP A 1 50 ? -10.822 -42.074 5.276 1.00 43.33 46 ASP A C 13
ATOM 18170 O O . ASP A 1 50 ? -10.864 -43.248 4.880 1.00 24.50 46 ASP A O 13
ATOM 18179 N N . ASN A 1 51 ? -11.327 -41.698 6.436 1.00 34.23 47 ASN A N 13
ATOM 18180 C CA . ASN A 1 51 ? -11.892 -42.687 7.364 1.00 3.32 47 ASN A CA 13
ATOM 18181 C C . ASN A 1 51 ? -13.055 -42.122 8.183 1.00 5.10 47 ASN A C 13
ATOM 18182 O O . ASN A 1 51 ? -12.885 -41.166 8.900 1.00 23.32 47 ASN A O 13
ATOM 18193 N N . PRO A 1 52 ? -14.244 -42.778 8.121 1.00 20.42 48 PRO A N 13
ATOM 18194 C CA . PRO A 1 52 ? -15.503 -42.295 8.758 1.00 52.34 48 PRO A CA 13
ATOM 18195 C C . PRO A 1 52 ? -15.546 -42.408 10.293 1.00 41.34 48 PRO A C 13
ATOM 18196 O O . PRO A 1 52 ? -16.514 -41.948 10.941 1.00 62.23 48 PRO A O 13
ATOM 18207 N N . ALA A 1 53 ? -14.543 -43.042 10.878 1.00 11.24 49 ALA A N 13
ATOM 18208 C CA . ALA A 1 53 ? -14.468 -43.167 12.329 1.00 41.21 49 ALA A CA 13
ATOM 18209 C C . ALA A 1 53 ? -13.799 -41.932 12.904 1.00 11.42 49 ALA A C 13
ATOM 18210 O O . ALA A 1 53 ? -13.687 -41.755 14.124 1.00 51.23 49 ALA A O 13
ATOM 18217 N N . LYS A 1 54 ? -13.351 -41.096 12.007 1.00 32.51 50 LYS A N 13
ATOM 18218 C CA . LYS A 1 54 ? -12.724 -39.850 12.295 1.00 15.31 50 LYS A CA 13
ATOM 18219 C C . LYS A 1 54 ? -13.295 -38.846 11.321 1.00 44.31 50 LYS A C 13
ATOM 18220 O O . LYS A 1 54 ? -14.128 -39.205 10.491 1.00 40.23 50 LYS A O 13
ATOM 18239 N N . LEU A 1 55 ? -12.922 -37.621 11.446 1.00 55.03 51 LEU A N 13
ATOM 18240 C CA . LEU A 1 55 ? -13.325 -36.624 10.494 1.00 20.15 51 LEU A CA 13
ATOM 18241 C C . LEU A 1 55 ? -12.140 -35.816 10.081 1.00 52.23 51 LEU A C 13
ATOM 18242 O O . LEU A 1 55 ? -11.285 -35.456 10.925 1.00 20.11 51 LEU A O 13
ATOM 18258 N N . GLU A 1 56 ? -12.084 -35.514 8.823 1.00 71.42 52 GLU A N 13
ATOM 18259 C CA . GLU A 1 56 ? -11.088 -34.661 8.300 1.00 23.40 52 GLU A CA 13
ATOM 18260 C C . GLU A 1 56 ? -11.731 -33.305 8.125 1.00 21.44 52 GLU A C 13
ATOM 18261 O O . GLU A 1 56 ? -12.682 -33.124 7.346 1.00 72.12 52 GLU A O 13
ATOM 18273 N N . VAL A 1 57 ? -11.278 -32.387 8.893 1.00 71.13 53 VAL A N 13
ATOM 18274 C CA . VAL A 1 57 ? -11.788 -31.060 8.876 1.00 1.03 53 VAL A CA 13
ATOM 18275 C C . VAL A 1 57 ? -11.045 -30.277 7.842 1.00 11.31 53 VAL A C 13
ATOM 18276 O O . VAL A 1 57 ? -9.867 -30.029 7.993 1.00 73.12 53 VAL A O 13
ATOM 18289 N N . ARG A 1 58 ? -11.709 -29.961 6.775 1.00 63.45 54 ARG A N 13
ATOM 18290 C CA . ARG A 1 58 ? -11.128 -29.164 5.746 1.00 74.01 54 ARG A CA 13
ATOM 18291 C C . ARG A 1 58 ? -11.728 -27.784 5.872 1.00 31.21 54 ARG A C 13
ATOM 18292 O O . ARG A 1 58 ? -12.919 -27.579 5.593 1.00 22.04 54 ARG A O 13
ATOM 18313 N N . ALA A 1 59 ? -10.951 -26.868 6.336 1.00 54.32 55 ALA A N 13
ATOM 18314 C CA . ALA A 1 59 ? -11.422 -25.538 6.551 1.00 43.33 55 ALA A CA 13
ATOM 18315 C C . ALA A 1 59 ? -10.638 -24.563 5.712 1.00 3.32 55 ALA A C 13
ATOM 18316 O O . ALA A 1 59 ? -9.416 -24.547 5.763 1.00 74.45 55 ALA A O 13
ATOM 18323 N N . GLU A 1 60 ? -11.332 -23.767 4.944 1.00 42.51 56 GLU A N 13
ATOM 18324 C CA . GLU A 1 60 ? -10.692 -22.793 4.095 1.00 23.54 56 GLU A CA 13
ATOM 18325 C C . GLU A 1 60 ? -10.699 -21.437 4.780 1.00 63.13 56 GLU A C 13
ATOM 18326 O O . GLU A 1 60 ? -11.769 -20.908 5.133 1.00 54.52 56 GLU A O 13
ATOM 18338 N N . LEU A 1 61 ? -9.538 -20.896 4.989 1.00 2.53 57 LEU A N 13
ATOM 18339 C CA . LEU A 1 61 ? -9.397 -19.604 5.589 1.00 15.32 57 LEU A CA 13
ATOM 18340 C C . LEU A 1 61 ? -8.663 -18.696 4.624 1.00 2.42 57 LEU A C 13
ATOM 18341 O O . LEU A 1 61 ? -7.666 -19.100 4.027 1.00 31.42 57 LEU A O 13
ATOM 18357 N N . LEU A 1 62 ? -9.160 -17.504 4.444 1.00 24.20 58 LEU A N 13
ATOM 18358 C CA . LEU A 1 62 ? -8.503 -16.543 3.585 1.00 50.20 58 LEU A CA 13
ATOM 18359 C C . LEU A 1 62 ? -7.479 -15.781 4.378 1.00 2.05 58 LEU A C 13
ATOM 18360 O O . LEU A 1 62 ? -7.743 -15.384 5.525 1.00 44.13 58 LEU A O 13
ATOM 18376 N N . GLY A 1 63 ? -6.332 -15.603 3.800 1.00 45.20 59 GLY A N 13
ATOM 18377 C CA . GLY A 1 63 ? -5.295 -14.851 4.417 1.00 51.01 59 GLY A CA 13
ATOM 18378 C C . GLY A 1 63 ? -4.422 -14.219 3.376 1.00 63.51 59 GLY A C 13
ATOM 18379 O O . GLY A 1 63 ? -4.583 -14.481 2.181 1.00 32.24 59 GLY A O 13
ATOM 18383 N N . THR A 1 64 ? -3.522 -13.396 3.793 1.00 41.43 60 THR A N 13
ATOM 18384 C CA . THR A 1 64 ? -2.624 -12.759 2.894 1.00 73.51 60 THR A CA 13
ATOM 18385 C C . THR A 1 64 ? -1.312 -13.553 2.808 1.00 43.12 60 THR A C 13
ATOM 18386 O O . THR A 1 64 ? -0.985 -14.308 3.735 1.00 44.23 60 THR A O 13
ATOM 18397 N N . PRO A 1 65 ? -0.530 -13.413 1.700 1.00 71.42 61 PRO A N 13
ATOM 18398 C CA . PRO A 1 65 ? 0.756 -14.135 1.540 1.00 31.54 61 PRO A CA 13
ATOM 18399 C C . PRO A 1 65 ? 1.791 -13.648 2.554 1.00 30.52 61 PRO A C 13
ATOM 18400 O O . PRO A 1 65 ? 2.814 -14.284 2.795 1.00 4.15 61 PRO A O 13
ATOM 18411 N N . GLU A 1 66 ? 1.479 -12.521 3.152 1.00 44.13 62 GLU A N 13
ATOM 18412 C CA . GLU A 1 66 ? 2.307 -11.885 4.142 1.00 64.11 62 GLU A CA 13
ATOM 18413 C C . GLU A 1 66 ? 2.130 -12.562 5.497 1.00 35.13 62 GLU A C 13
ATOM 18414 O O . GLU A 1 66 ? 2.920 -12.340 6.421 1.00 5.35 62 GLU A O 13
ATOM 18426 N N . ALA A 1 67 ? 1.108 -13.407 5.613 1.00 14.20 63 ALA A N 13
ATOM 18427 C CA . ALA A 1 67 ? 0.791 -14.035 6.882 1.00 2.35 63 ALA A CA 13
ATOM 18428 C C . ALA A 1 67 ? 0.812 -15.580 6.838 1.00 72.25 63 ALA A C 13
ATOM 18429 O O . ALA A 1 67 ? -0.236 -16.207 6.890 1.00 64.30 63 ALA A O 13
ATOM 18436 N N . PRO A 1 68 ? 1.992 -16.219 6.663 1.00 11.04 64 PRO A N 13
ATOM 18437 C CA . PRO A 1 68 ? 2.110 -17.680 6.719 1.00 34.13 64 PRO A CA 13
ATOM 18438 C C . PRO A 1 68 ? 2.157 -18.201 8.172 1.00 15.31 64 PRO A C 13
ATOM 18439 O O . PRO A 1 68 ? 1.531 -19.215 8.512 1.00 74.03 64 PRO A O 13
ATOM 18450 N N . ALA A 1 69 ? 2.874 -17.456 9.024 1.00 53.14 65 ALA A N 13
ATOM 18451 C CA . ALA A 1 69 ? 3.144 -17.818 10.426 1.00 44.40 65 ALA A CA 13
ATOM 18452 C C . ALA A 1 69 ? 1.875 -18.042 11.231 1.00 20.32 65 ALA A C 13
ATOM 18453 O O . ALA A 1 69 ? 1.823 -18.908 12.104 1.00 15.33 65 ALA A O 13
ATOM 18460 N N . GLN A 1 70 ? 0.863 -17.268 10.927 1.00 45.02 66 GLN A N 13
ATOM 18461 C CA . GLN A 1 70 ? -0.411 -17.343 11.600 1.00 34.12 66 GLN A CA 13
ATOM 18462 C C . GLN A 1 70 ? -1.042 -18.731 11.444 1.00 43.40 66 GLN A C 13
ATOM 18463 O O . GLN A 1 70 ? -1.639 -19.255 12.385 1.00 31.32 66 GLN A O 13
ATOM 18477 N N . LEU A 1 71 ? -0.860 -19.344 10.274 1.00 42.11 67 LEU A N 13
ATOM 18478 C CA . LEU A 1 71 ? -1.386 -20.678 10.025 1.00 65.13 67 LEU A CA 13
ATOM 18479 C C . LEU A 1 71 ? -0.659 -21.681 10.872 1.00 53.25 67 LEU A C 13
ATOM 18480 O O . LEU A 1 71 ? -1.270 -22.571 11.448 1.00 42.05 67 LEU A O 13
ATOM 18496 N N . GLU A 1 72 ? 0.651 -21.514 10.970 1.00 54.42 68 GLU A N 13
ATOM 18497 C CA . GLU A 1 72 ? 1.470 -22.376 11.794 1.00 23.44 68 GLU A CA 13
ATOM 18498 C C . GLU A 1 72 ? 1.035 -22.272 13.248 1.00 11.24 68 GLU A C 13
ATOM 18499 O O . GLU A 1 72 ? 0.923 -23.273 13.923 1.00 21.11 68 GLU A O 13
ATOM 18511 N N . ARG A 1 73 ? 0.751 -21.045 13.689 1.00 43.13 69 ARG A N 13
ATOM 18512 C CA . ARG A 1 73 ? 0.212 -20.772 15.034 1.00 1.23 69 ARG A CA 13
ATOM 18513 C C . ARG A 1 73 ? -1.073 -21.576 15.283 1.00 0.12 69 ARG A C 13
ATOM 18514 O O . ARG A 1 73 ? -1.218 -22.246 16.320 1.00 72.44 69 ARG A O 13
ATOM 18535 N N . LEU A 1 74 ? -1.994 -21.501 14.332 1.00 1.14 70 LEU A N 13
ATOM 18536 C CA . LEU A 1 74 ? -3.262 -22.222 14.427 1.00 43.50 70 LEU A CA 13
ATOM 18537 C C . LEU A 1 74 ? -2.997 -23.712 14.517 1.00 34.02 70 LEU A C 13
ATOM 18538 O O . LEU A 1 74 ? -3.451 -24.384 15.447 1.00 65.40 70 LEU A O 13
ATOM 18554 N N . VAL A 1 75 ? -2.211 -24.197 13.580 1.00 60.24 71 VAL A N 13
ATOM 18555 C CA . VAL A 1 75 ? -1.858 -25.600 13.489 1.00 64.05 71 VAL A CA 13
ATOM 18556 C C . VAL A 1 75 ? -1.175 -26.100 14.757 1.00 55.40 71 VAL A C 13
ATOM 18557 O O . VAL A 1 75 ? -1.535 -27.158 15.269 1.00 63.41 71 VAL A O 13
ATOM 18570 N N . SER A 1 76 ? -0.242 -25.333 15.293 1.00 11.44 72 SER A N 13
ATOM 18571 C CA . SER A 1 76 ? 0.455 -25.745 16.477 1.00 1.55 72 SER A CA 13
ATOM 18572 C C . SER A 1 76 ? -0.468 -25.776 17.693 1.00 65.33 72 SER A C 13
ATOM 18573 O O . SER A 1 76 ? -0.415 -26.728 18.501 1.00 23.11 72 SER A O 13
ATOM 18581 N N . ARG A 1 77 ? -1.371 -24.797 17.791 1.00 2.13 73 ARG A N 13
ATOM 18582 C CA . ARG A 1 77 ? -2.241 -24.737 18.946 1.00 54.04 73 ARG A CA 13
ATOM 18583 C C . ARG A 1 77 ? -3.262 -25.867 18.884 1.00 54.13 73 ARG A C 13
ATOM 18584 O O . ARG A 1 77 ? -3.580 -26.479 19.891 1.00 13.15 73 ARG A O 13
ATOM 18605 N N . VAL A 1 78 ? -3.739 -26.159 17.683 1.00 23.20 74 VAL A N 13
ATOM 18606 C CA . VAL A 1 78 ? -4.657 -27.271 17.479 1.00 32.12 74 VAL A CA 13
ATOM 18607 C C . VAL A 1 78 ? -3.917 -28.603 17.718 1.00 43.44 74 VAL A C 13
ATOM 18608 O O . VAL A 1 78 ? -4.474 -29.539 18.260 1.00 30.42 74 VAL A O 13
ATOM 18621 N N . SER A 1 79 ? -2.638 -28.647 17.354 1.00 11.43 75 SER A N 13
ATOM 18622 C CA . SER A 1 79 ? -1.799 -29.819 17.590 1.00 61.32 75 SER A CA 13
ATOM 18623 C C . SER A 1 79 ? -1.553 -29.999 19.100 1.00 2.53 75 SER A C 13
ATOM 18624 O O . SER A 1 79 ? -1.230 -31.095 19.563 1.00 14.30 75 SER A O 13
ATOM 18632 N N . LEU A 1 80 ? -1.675 -28.911 19.856 1.00 42.10 76 LEU A N 13
ATOM 18633 C CA . LEU A 1 80 ? -1.603 -28.977 21.309 1.00 65.25 76 LEU A CA 13
ATOM 18634 C C . LEU A 1 80 ? -2.874 -29.598 21.898 1.00 22.21 76 LEU A C 13
ATOM 18635 O O . LEU A 1 80 ? -2.912 -29.947 23.081 1.00 45.11 76 LEU A O 13
ATOM 18651 N N . GLU A 1 81 ? -3.914 -29.707 21.099 1.00 14.11 77 GLU A N 13
ATOM 18652 C CA . GLU A 1 81 ? -5.136 -30.304 21.558 1.00 2.21 77 GLU A CA 13
ATOM 18653 C C . GLU A 1 81 ? -5.128 -31.803 21.270 1.00 64.24 77 GLU A C 13
ATOM 18654 O O . GLU A 1 81 ? -4.614 -32.261 20.236 1.00 3.31 77 GLU A O 13
ATOM 18666 N N . LYS A 1 82 ? -5.670 -32.553 22.190 1.00 72.51 78 LYS A N 13
ATOM 18667 C CA . LYS A 1 82 ? -5.697 -33.983 22.086 1.00 60.53 78 LYS A CA 13
ATOM 18668 C C . LYS A 1 82 ? -6.895 -34.417 21.253 1.00 73.42 78 LYS A C 13
ATOM 18669 O O . LYS A 1 82 ? -7.956 -33.796 21.319 1.00 3.31 78 LYS A O 13
ATOM 18688 N N . GLY A 1 83 ? -6.721 -35.456 20.477 1.00 33.33 79 GLY A N 13
ATOM 18689 C CA . GLY A 1 83 ? -7.780 -35.952 19.622 1.00 24.33 79 GLY A CA 13
ATOM 18690 C C . GLY A 1 83 ? -7.480 -35.674 18.173 1.00 53.42 79 GLY A C 13
ATOM 18691 O O . GLY A 1 83 ? -8.083 -36.262 17.257 1.00 62.12 79 GLY A O 13
ATOM 18695 N N . VAL A 1 84 ? -6.539 -34.798 17.968 1.00 23.43 80 VAL A N 13
ATOM 18696 C CA . VAL A 1 84 ? -6.089 -34.435 16.657 1.00 30.44 80 VAL A CA 13
ATOM 18697 C C . VAL A 1 84 ? -4.960 -35.368 16.265 1.00 44.20 80 VAL A C 13
ATOM 18698 O O . VAL A 1 84 ? -3.874 -35.327 16.836 1.00 44.51 80 VAL A O 13
ATOM 18711 N N . SER A 1 85 ? -5.229 -36.218 15.318 1.00 40.22 81 SER A N 13
ATOM 18712 C CA . SER A 1 85 ? -4.281 -37.198 14.890 1.00 53.43 81 SER A CA 13
ATOM 18713 C C . SER A 1 85 ? -3.257 -36.576 13.939 1.00 53.52 81 SER A C 13
ATOM 18714 O O . SER A 1 85 ? -2.055 -36.813 14.062 1.00 25.20 81 SER A O 13
ATOM 18722 N N . SER A 1 86 ? -3.730 -35.770 13.018 1.00 53.04 82 SER A N 13
ATOM 18723 C CA . SER A 1 86 ? -2.869 -35.118 12.060 1.00 21.15 82 SER A CA 13
ATOM 18724 C C . SER A 1 86 ? -3.450 -33.745 11.758 1.00 60.22 82 SER A C 13
ATOM 18725 O O . SER A 1 86 ? -4.665 -33.579 11.775 1.00 44.51 82 SER A O 13
ATOM 18733 N N . VAL A 1 87 ? -2.618 -32.776 11.523 1.00 33.31 83 VAL A N 13
ATOM 18734 C CA . VAL A 1 87 ? -3.080 -31.454 11.190 1.00 12.13 83 VAL A CA 13
ATOM 18735 C C . VAL A 1 87 ? -2.104 -30.795 10.222 1.00 42.15 83 VAL A C 13
ATOM 18736 O O . VAL A 1 87 ? -0.940 -30.556 10.541 1.00 14.03 83 VAL A O 13
ATOM 18749 N N . ARG A 1 88 ? -2.573 -30.556 9.033 1.00 5.44 84 ARG A N 13
ATOM 18750 C CA . ARG A 1 88 ? -1.766 -30.007 7.963 1.00 32.13 84 ARG A CA 13
ATOM 18751 C C . ARG A 1 88 ? -2.504 -28.843 7.362 1.00 74.15 84 ARG A C 13
ATOM 18752 O O . ARG A 1 88 ? -3.713 -28.764 7.487 1.00 3.22 84 ARG A O 13
ATOM 18773 N N . TRP A 1 89 ? -1.805 -27.948 6.745 1.00 23.35 85 TRP A N 13
ATOM 18774 C CA . TRP A 1 89 ? -2.432 -26.821 6.116 1.00 64.43 85 TRP A CA 13
ATOM 18775 C C . TRP A 1 89 ? -1.901 -26.673 4.712 1.00 42.22 85 TRP A C 13
ATOM 18776 O O . TRP A 1 89 ? -0.702 -26.818 4.474 1.00 43.44 85 TRP A O 13
ATOM 18797 N N . GLN A 1 90 ? -2.774 -26.428 3.789 1.00 52.34 86 GLN A N 13
ATOM 18798 C CA . GLN A 1 90 ? -2.378 -26.323 2.412 1.00 23.14 86 GLN A CA 13
ATOM 18799 C C . GLN A 1 90 ? -2.592 -24.913 1.918 1.00 2.14 86 GLN A C 13
ATOM 18800 O O . GLN A 1 90 ? -3.574 -24.263 2.286 1.00 23.11 86 GLN A O 13
ATOM 18814 N N . VAL A 1 91 ? -1.677 -24.439 1.112 1.00 30.02 87 VAL A N 13
ATOM 18815 C CA . VAL A 1 91 ? -1.765 -23.115 0.554 1.00 45.53 87 VAL A CA 13
ATOM 18816 C C . VAL A 1 91 ? -2.330 -23.210 -0.846 1.00 63.43 87 VAL A C 13
ATOM 18817 O O . VAL A 1 91 ? -1.708 -23.777 -1.744 1.00 33.15 87 VAL A O 13
ATOM 18830 N N . PHE A 1 92 ? -3.505 -22.720 -1.014 1.00 62.21 88 PHE A N 13
ATOM 18831 C CA . PHE A 1 92 ? -4.141 -22.697 -2.286 1.00 62.03 88 PHE A CA 13
ATOM 18832 C C . PHE A 1 92 ? -4.158 -21.264 -2.741 1.00 55.22 88 PHE A C 13
ATOM 18833 O O . PHE A 1 92 ? -4.753 -20.396 -2.098 1.00 22.14 88 PHE A O 13
ATOM 18850 N N . GLU A 1 93 ? -3.506 -21.009 -3.792 1.00 72.20 89 GLU A N 13
ATOM 18851 C CA . GLU A 1 93 ? -3.429 -19.675 -4.298 1.00 73.04 89 GLU A CA 13
ATOM 18852 C C . GLU A 1 93 ? -4.218 -19.574 -5.577 1.00 73.22 89 GLU A C 13
ATOM 18853 O O . GLU A 1 93 ? -4.856 -20.539 -5.984 1.00 11.55 89 GLU A O 13
ATOM 18865 N N . LEU A 1 94 ? -4.200 -18.434 -6.196 1.00 74.33 90 LEU A N 13
ATOM 18866 C CA . LEU A 1 94 ? -4.915 -18.253 -7.427 1.00 11.20 90 LEU A CA 13
ATOM 18867 C C . LEU A 1 94 ? -3.943 -18.232 -8.581 1.00 75.24 90 LEU A C 13
ATOM 18868 O O . LEU A 1 94 ? -3.164 -17.284 -8.741 1.00 11.13 90 LEU A O 13
ATOM 18884 N N . ALA A 1 95 ? -3.970 -19.272 -9.359 1.00 40.53 91 ALA A N 13
ATOM 18885 C CA . ALA A 1 95 ? -3.103 -19.389 -10.503 1.00 3.15 91 ALA A CA 13
ATOM 18886 C C . ALA A 1 95 ? -3.708 -18.630 -11.658 1.00 32.12 91 ALA A C 13
ATOM 18887 O O . ALA A 1 95 ? -4.884 -18.818 -11.983 1.00 44.11 91 ALA A O 13
ATOM 18894 N N . ALA A 1 96 ? -2.951 -17.761 -12.256 1.00 41.11 92 ALA A N 13
ATOM 18895 C CA . ALA A 1 96 ? -3.446 -16.984 -13.353 1.00 44.52 92 ALA A CA 13
ATOM 18896 C C . ALA A 1 96 ? -2.821 -17.446 -14.654 1.00 44.04 92 ALA A C 13
ATOM 18897 O O . ALA A 1 96 ? -1.795 -16.908 -15.116 1.00 52.40 92 ALA A O 13
ATOM 18904 N N . ASP A 1 97 ? -3.396 -18.470 -15.212 1.00 71.44 93 ASP A N 13
ATOM 18905 C CA . ASP A 1 97 ? -2.912 -19.044 -16.436 1.00 21.10 93 ASP A CA 13
ATOM 18906 C C . ASP A 1 97 ? -3.988 -18.970 -17.495 1.00 32.03 93 ASP A C 13
ATOM 18907 O O . ASP A 1 97 ? -3.917 -18.070 -18.342 1.00 73.15 93 ASP A O 13
ATOM 18916 N N . ALA A 1 5 ? -6.274 -2.654 -0.472 1.00 0.00 1 ALA A N 14
ATOM 18917 C CA . ALA A 1 5 ? -5.074 -2.180 -1.161 1.00 71.14 1 ALA A CA 14
ATOM 18918 C C . ALA A 1 5 ? -4.825 -3.048 -2.375 1.00 25.33 1 ALA A C 14
ATOM 18919 O O . ALA A 1 5 ? -5.070 -2.642 -3.498 1.00 51.42 1 ALA A O 14
ATOM 18926 N N . SER A 1 6 ? -4.377 -4.245 -2.134 1.00 33.05 2 SER A N 14
ATOM 18927 C CA . SER A 1 6 ? -4.165 -5.210 -3.158 1.00 45.50 2 SER A CA 14
ATOM 18928 C C . SER A 1 6 ? -4.514 -6.520 -2.521 1.00 71.12 2 SER A C 14
ATOM 18929 O O . SER A 1 6 ? -3.705 -7.117 -1.781 1.00 52.45 2 SER A O 14
ATOM 18937 N N . GLU A 1 7 ? -5.745 -6.905 -2.686 1.00 53.24 3 GLU A N 14
ATOM 18938 C CA . GLU A 1 7 ? -6.243 -8.052 -2.016 1.00 64.21 3 GLU A CA 14
ATOM 18939 C C . GLU A 1 7 ? -5.896 -9.315 -2.774 1.00 45.11 3 GLU A C 14
ATOM 18940 O O . GLU A 1 7 ? -6.591 -9.726 -3.712 1.00 2.34 3 GLU A O 14
ATOM 18952 N N . ALA A 1 8 ? -4.782 -9.878 -2.413 1.00 13.12 4 ALA A N 14
ATOM 18953 C CA . ALA A 1 8 ? -4.327 -11.121 -2.962 1.00 44.31 4 ALA A CA 14
ATOM 18954 C C . ALA A 1 8 ? -4.779 -12.195 -2.030 1.00 32.23 4 ALA A C 14
ATOM 18955 O O . ALA A 1 8 ? -4.055 -12.607 -1.120 1.00 30.14 4 ALA A O 14
ATOM 18962 N N . GLU A 1 9 ? -6.011 -12.556 -2.196 1.00 60.13 5 GLU A N 14
ATOM 18963 C CA . GLU A 1 9 ? -6.667 -13.488 -1.336 1.00 22.43 5 GLU A CA 14
ATOM 18964 C C . GLU A 1 9 ? -6.181 -14.889 -1.616 1.00 62.32 5 GLU A C 14
ATOM 18965 O O . GLU A 1 9 ? -6.323 -15.413 -2.735 1.00 1.33 5 GLU A O 14
ATOM 18977 N N . GLN A 1 10 ? -5.560 -15.464 -0.648 1.00 24.24 6 GLN A N 14
ATOM 18978 C CA . GLN A 1 10 ? -5.120 -16.805 -0.733 1.00 72.41 6 GLN A CA 14
ATOM 18979 C C . GLN A 1 10 ? -5.931 -17.619 0.234 1.00 11.12 6 GLN A C 14
ATOM 18980 O O . GLN A 1 10 ? -6.186 -17.187 1.359 1.00 60.31 6 GLN A O 14
ATOM 18994 N N . ARG A 1 11 ? -6.375 -18.750 -0.207 1.00 24.32 7 ARG A N 14
ATOM 18995 C CA . ARG A 1 11 ? -7.164 -19.604 0.606 1.00 61.20 7 ARG A CA 14
ATOM 18996 C C . ARG A 1 11 ? -6.248 -20.591 1.235 1.00 2.23 7 ARG A C 14
ATOM 18997 O O . ARG A 1 11 ? -5.460 -21.247 0.544 1.00 65.14 7 ARG A O 14
ATOM 19018 N N . TYR A 1 12 ? -6.312 -20.709 2.487 1.00 75.23 8 TYR A N 14
ATOM 19019 C CA . TYR A 1 12 ? -5.549 -21.695 3.130 1.00 33.44 8 TYR A CA 14
ATOM 19020 C C . TYR A 1 12 ? -6.479 -22.763 3.536 1.00 43.41 8 TYR A C 14
ATOM 19021 O O . TYR A 1 12 ? -7.495 -22.493 4.182 1.00 1.31 8 TYR A O 14
ATOM 19039 N N . GLU A 1 13 ? -6.168 -23.954 3.140 1.00 64.43 9 GLU A N 14
ATOM 19040 C CA . GLU A 1 13 ? -6.951 -25.077 3.497 1.00 4.41 9 GLU A CA 14
ATOM 19041 C C . GLU A 1 13 ? -6.276 -25.747 4.632 1.00 33.11 9 GLU A C 14
ATOM 19042 O O . GLU A 1 13 ? -5.270 -26.436 4.456 1.00 61.31 9 GLU A O 14
ATOM 19054 N N . VAL A 1 14 ? -6.762 -25.482 5.787 1.00 10.13 10 VAL A N 14
ATOM 19055 C CA . VAL A 1 14 ? -6.235 -26.070 6.965 1.00 61.22 10 VAL A CA 14
ATOM 19056 C C . VAL A 1 14 ? -6.998 -27.349 7.193 1.00 21.14 10 VAL A C 14
ATOM 19057 O O . VAL A 1 14 ? -8.204 -27.315 7.422 1.00 42.34 10 VAL A O 14
ATOM 19070 N N . GLN A 1 15 ? -6.325 -28.459 7.036 1.00 71.14 11 GLN A N 14
ATOM 19071 C CA . GLN A 1 15 ? -6.925 -29.748 7.209 1.00 31.43 11 GLN A CA 14
ATOM 19072 C C . GLN A 1 15 ? -6.477 -30.321 8.520 1.00 35.53 11 GLN A C 14
ATOM 19073 O O . GLN A 1 15 ? -5.319 -30.757 8.680 1.00 34.44 11 GLN A O 14
ATOM 19087 N N . ILE A 1 16 ? -7.345 -30.278 9.456 1.00 5.04 12 ILE A N 14
ATOM 19088 C CA . ILE A 1 16 ? -7.068 -30.793 10.758 1.00 4.42 12 ILE A CA 14
ATOM 19089 C C . ILE A 1 16 ? -7.540 -32.226 10.843 1.00 33.23 12 ILE A C 14
ATOM 19090 O O . ILE A 1 16 ? -8.738 -32.492 10.870 1.00 14.13 12 ILE A O 14
ATOM 19106 N N . VAL A 1 17 ? -6.600 -33.132 10.833 1.00 42.32 13 VAL A N 14
ATOM 19107 C CA . VAL A 1 17 ? -6.880 -34.542 10.927 1.00 13.15 13 VAL A CA 14
ATOM 19108 C C . VAL A 1 17 ? -7.058 -34.861 12.394 1.00 64.22 13 VAL A C 14
ATOM 19109 O O . VAL A 1 17 ? -6.094 -34.838 13.177 1.00 33.41 13 VAL A O 14
ATOM 19122 N N . CYS A 1 18 ? -8.257 -35.099 12.775 1.00 74.35 14 CYS A N 14
ATOM 19123 C CA . CYS A 1 18 ? -8.577 -35.315 14.146 1.00 74.53 14 CYS A CA 14
ATOM 19124 C C . CYS A 1 18 ? -9.558 -36.446 14.284 1.00 53.42 14 CYS A C 14
ATOM 19125 O O . CYS A 1 18 ? -10.080 -36.936 13.302 1.00 24.41 14 CYS A O 14
ATOM 19133 N N . ARG A 1 19 ? -9.766 -36.879 15.486 1.00 4.13 15 ARG A N 14
ATOM 19134 C CA . ARG A 1 19 ? -10.779 -37.853 15.790 1.00 55.31 15 ARG A CA 14
ATOM 19135 C C . ARG A 1 19 ? -12.152 -37.191 15.762 1.00 4.43 15 ARG A C 14
ATOM 19136 O O . ARG A 1 19 ? -12.323 -36.084 16.285 1.00 4.40 15 ARG A O 14
ATOM 19157 N N . ALA A 1 20 ? -13.133 -37.887 15.192 1.00 44.13 16 ALA A N 14
ATOM 19158 C CA . ALA A 1 20 ? -14.519 -37.391 15.081 1.00 31.31 16 ALA A CA 14
ATOM 19159 C C . ALA A 1 20 ? -15.104 -37.131 16.459 1.00 52.43 16 ALA A C 14
ATOM 19160 O O . ALA A 1 20 ? -15.981 -36.284 16.641 1.00 52.32 16 ALA A O 14
ATOM 19167 N N . GLU A 1 21 ? -14.569 -37.861 17.415 1.00 62.44 17 GLU A N 14
ATOM 19168 C CA . GLU A 1 21 ? -14.912 -37.770 18.816 1.00 24.42 17 GLU A CA 14
ATOM 19169 C C . GLU A 1 21 ? -14.755 -36.351 19.351 1.00 15.42 17 GLU A C 14
ATOM 19170 O O . GLU A 1 21 ? -15.565 -35.883 20.160 1.00 23.13 17 GLU A O 14
ATOM 19182 N N . ASP A 1 22 ? -13.758 -35.656 18.860 1.00 45.01 18 ASP A N 14
ATOM 19183 C CA . ASP A 1 22 ? -13.403 -34.363 19.399 1.00 50.44 18 ASP A CA 14
ATOM 19184 C C . ASP A 1 22 ? -13.598 -33.251 18.399 1.00 43.12 18 ASP A C 14
ATOM 19185 O O . ASP A 1 22 ? -12.985 -32.200 18.541 1.00 70.52 18 ASP A O 14
ATOM 19194 N N . GLU A 1 23 ? -14.493 -33.450 17.423 1.00 12.01 19 GLU A N 14
ATOM 19195 C CA . GLU A 1 23 ? -14.763 -32.428 16.390 1.00 2.11 19 GLU A CA 14
ATOM 19196 C C . GLU A 1 23 ? -15.060 -31.062 17.014 1.00 54.24 19 GLU A C 14
ATOM 19197 O O . GLU A 1 23 ? -14.449 -30.066 16.653 1.00 44.01 19 GLU A O 14
ATOM 19209 N N . ILE A 1 24 ? -15.965 -31.039 17.974 1.00 31.15 20 ILE A N 14
ATOM 19210 C CA . ILE A 1 24 ? -16.397 -29.798 18.590 1.00 43.55 20 ILE A CA 14
ATOM 19211 C C . ILE A 1 24 ? -15.274 -29.178 19.422 1.00 44.55 20 ILE A C 14
ATOM 19212 O O . ILE A 1 24 ? -15.154 -27.958 19.498 1.00 5.44 20 ILE A O 14
ATOM 19228 N N . GLN A 1 25 ? -14.419 -30.022 19.978 1.00 63.21 21 GLN A N 14
ATOM 19229 C CA . GLN A 1 25 ? -13.253 -29.559 20.718 1.00 31.25 21 GLN A CA 14
ATOM 19230 C C . GLN A 1 25 ? -12.320 -28.834 19.758 1.00 65.43 21 GLN A C 14
ATOM 19231 O O . GLN A 1 25 ? -11.920 -27.691 19.998 1.00 53.34 21 GLN A O 14
ATOM 19245 N N . VAL A 1 26 ? -12.038 -29.492 18.638 1.00 1.12 22 VAL A N 14
ATOM 19246 C CA . VAL A 1 26 ? -11.190 -28.950 17.586 1.00 72.04 22 VAL A CA 14
ATOM 19247 C C . VAL A 1 26 ? -11.778 -27.637 17.092 1.00 40.24 22 VAL A C 14
ATOM 19248 O O . VAL A 1 26 ? -11.113 -26.613 17.063 1.00 61.54 22 VAL A O 14
ATOM 19261 N N . ARG A 1 27 ? -13.049 -27.697 16.792 1.00 31.04 23 ARG A N 14
ATOM 19262 C CA . ARG A 1 27 ? -13.845 -26.603 16.267 1.00 25.30 23 ARG A CA 14
ATOM 19263 C C . ARG A 1 27 ? -13.792 -25.380 17.213 1.00 54.51 23 ARG A C 14
ATOM 19264 O O . ARG A 1 27 ? -13.630 -24.231 16.766 1.00 74.02 23 ARG A O 14
ATOM 19285 N N . SER A 1 28 ? -13.868 -25.636 18.512 1.00 32.20 24 SER A N 14
ATOM 19286 C CA . SER A 1 28 ? -13.815 -24.580 19.500 1.00 22.42 24 SER A CA 14
ATOM 19287 C C . SER A 1 28 ? -12.403 -23.966 19.539 1.00 74.12 24 SER A C 14
ATOM 19288 O O . SER A 1 28 ? -12.246 -22.736 19.570 1.00 52.44 24 SER A O 14
ATOM 19296 N N . LEU A 1 29 ? -11.377 -24.814 19.492 1.00 72.33 25 LEU A N 14
ATOM 19297 C CA . LEU A 1 29 ? -10.005 -24.325 19.466 1.00 13.05 25 LEU A CA 14
ATOM 19298 C C . LEU A 1 29 ? -9.721 -23.549 18.192 1.00 4.45 25 LEU A C 14
ATOM 19299 O O . LEU A 1 29 ? -8.999 -22.547 18.220 1.00 35.11 25 LEU A O 14
ATOM 19315 N N . MET A 1 30 ? -10.313 -23.988 17.090 1.00 4.23 26 MET A N 14
ATOM 19316 C CA . MET A 1 30 ? -10.204 -23.284 15.813 1.00 35.41 26 MET A CA 14
ATOM 19317 C C . MET A 1 30 ? -10.769 -21.893 15.951 1.00 23.41 26 MET A C 14
ATOM 19318 O O . MET A 1 30 ? -10.163 -20.932 15.503 1.00 22.14 26 MET A O 14
ATOM 19332 N N . LEU A 1 31 ? -11.923 -21.792 16.604 1.00 74.22 27 LEU A N 14
ATOM 19333 C CA . LEU A 1 31 ? -12.549 -20.504 16.883 1.00 25.35 27 LEU A CA 14
ATOM 19334 C C . LEU A 1 31 ? -11.597 -19.606 17.689 1.00 62.11 27 LEU A C 14
ATOM 19335 O O . LEU A 1 31 ? -11.359 -18.449 17.329 1.00 24.02 27 LEU A O 14
ATOM 19351 N N . HIS A 1 32 ? -11.009 -20.168 18.739 1.00 40.43 28 HIS A N 14
ATOM 19352 C CA . HIS A 1 32 ? -10.070 -19.422 19.601 1.00 53.44 28 HIS A CA 14
ATOM 19353 C C . HIS A 1 32 ? -8.823 -19.006 18.816 1.00 23.22 28 HIS A C 14
ATOM 19354 O O . HIS A 1 32 ? -8.172 -18.005 19.128 1.00 53.41 28 HIS A O 14
ATOM 19368 N N . SER A 1 33 ? -8.500 -19.778 17.801 1.00 43.14 29 SER A N 14
ATOM 19369 C CA . SER A 1 33 ? -7.381 -19.485 16.936 1.00 64.40 29 SER A CA 14
ATOM 19370 C C . SER A 1 33 ? -7.752 -18.385 15.915 1.00 1.02 29 SER A C 14
ATOM 19371 O O . SER A 1 33 ? -6.871 -17.687 15.379 1.00 54.35 29 SER A O 14
ATOM 19379 N N . LEU A 1 34 ? -9.053 -18.216 15.665 1.00 34.13 30 LEU A N 14
ATOM 19380 C CA . LEU A 1 34 ? -9.523 -17.198 14.739 1.00 34.21 30 LEU A CA 14
ATOM 19381 C C . LEU A 1 34 ? -9.375 -15.853 15.391 1.00 54.22 30 LEU A C 14
ATOM 19382 O O . LEU A 1 34 ? -8.954 -14.884 14.760 1.00 51.43 30 LEU A O 14
ATOM 19398 N N . GLY A 1 35 ? -9.656 -15.807 16.683 1.00 73.31 31 GLY A N 14
ATOM 19399 C CA . GLY A 1 35 ? -9.462 -14.593 17.455 1.00 31.42 31 GLY A CA 14
ATOM 19400 C C . GLY A 1 35 ? -8.000 -14.442 17.856 1.00 4.11 31 GLY A C 14
ATOM 19401 O O . GLY A 1 35 ? -7.677 -14.193 19.017 1.00 51.41 31 GLY A O 14
ATOM 19405 N N . SER A 1 36 ? -7.132 -14.605 16.889 1.00 53.12 32 SER A N 14
ATOM 19406 C CA . SER A 1 36 ? -5.711 -14.562 17.076 1.00 2.42 32 SER A CA 14
ATOM 19407 C C . SER A 1 36 ? -5.068 -14.311 15.716 1.00 71.21 32 SER A C 14
ATOM 19408 O O . SER A 1 36 ? -4.244 -13.416 15.561 1.00 40.14 32 SER A O 14
ATOM 19416 N N . SER A 1 37 ? -5.505 -15.052 14.726 1.00 5.21 33 SER A N 14
ATOM 19417 C CA . SER A 1 37 ? -4.983 -14.921 13.392 1.00 34.24 33 SER A CA 14
ATOM 19418 C C . SER A 1 37 ? -5.725 -13.828 12.608 1.00 70.44 33 SER A C 14
ATOM 19419 O O . SER A 1 37 ? -6.900 -13.549 12.875 1.00 15.01 33 SER A O 14
ATOM 19427 N N . ASP A 1 38 ? -5.043 -13.205 11.655 1.00 53.15 34 ASP A N 14
ATOM 19428 C CA . ASP A 1 38 ? -5.663 -12.187 10.776 1.00 42.12 34 ASP A CA 14
ATOM 19429 C C . ASP A 1 38 ? -6.280 -12.835 9.555 1.00 0.22 34 ASP A C 14
ATOM 19430 O O . ASP A 1 38 ? -6.542 -12.183 8.544 1.00 32.24 34 ASP A O 14
ATOM 19439 N N . LEU A 1 39 ? -6.533 -14.108 9.671 1.00 51.33 35 LEU A N 14
ATOM 19440 C CA . LEU A 1 39 ? -7.127 -14.886 8.624 1.00 31.42 35 LEU A CA 14
ATOM 19441 C C . LEU A 1 39 ? -8.634 -14.852 8.775 1.00 53.03 35 LEU A C 14
ATOM 19442 O O . LEU A 1 39 ? -9.157 -14.863 9.903 1.00 72.54 35 LEU A O 14
ATOM 19458 N N . ARG A 1 40 ? -9.321 -14.802 7.673 1.00 51.25 36 ARG A N 14
ATOM 19459 C CA . ARG A 1 40 ? -10.758 -14.754 7.678 1.00 40.22 36 ARG A CA 14
ATOM 19460 C C . ARG A 1 40 ? -11.317 -16.112 7.284 1.00 65.33 36 ARG A C 14
ATOM 19461 O O . ARG A 1 40 ? -10.937 -16.665 6.264 1.00 11.13 36 ARG A O 14
ATOM 19482 N N . LEU A 1 41 ? -12.211 -16.627 8.076 1.00 43.13 37 LEU A N 14
ATOM 19483 C CA . LEU A 1 41 ? -12.793 -17.929 7.837 1.00 11.11 37 LEU A CA 14
ATOM 19484 C C . LEU A 1 41 ? -13.914 -17.839 6.813 1.00 5.25 37 LEU A C 14
ATOM 19485 O O . LEU A 1 41 ? -14.818 -17.000 6.942 1.00 24.31 37 LEU A O 14
ATOM 19501 N N . GLN A 1 42 ? -13.851 -18.677 5.801 1.00 73.51 38 GLN A N 14
ATOM 19502 C CA . GLN A 1 42 ? -14.905 -18.751 4.821 1.00 5.02 38 GLN A CA 14
ATOM 19503 C C . GLN A 1 42 ? -15.834 -19.901 5.141 1.00 50.33 38 GLN A C 14
ATOM 19504 O O . GLN A 1 42 ? -17.001 -19.688 5.459 1.00 11.21 38 GLN A O 14
ATOM 19518 N N . SER A 1 43 ? -15.314 -21.110 5.091 1.00 21.32 39 SER A N 14
ATOM 19519 C CA . SER A 1 43 ? -16.112 -22.287 5.360 1.00 60.51 39 SER A CA 14
ATOM 19520 C C . SER A 1 43 ? -15.223 -23.349 5.991 1.00 71.23 39 SER A C 14
ATOM 19521 O O . SER A 1 43 ? -14.004 -23.336 5.773 1.00 62.30 39 SER A O 14
ATOM 19529 N N . LEU A 1 44 ? -15.806 -24.233 6.773 1.00 21.23 40 LEU A N 14
ATOM 19530 C CA . LEU A 1 44 ? -15.091 -25.356 7.344 1.00 41.23 40 LEU A CA 14
ATOM 19531 C C . LEU A 1 44 ? -15.966 -26.561 7.331 1.00 15.25 40 LEU A C 14
ATOM 19532 O O . LEU A 1 44 ? -17.129 -26.507 7.742 1.00 21.13 40 LEU A O 14
ATOM 19548 N N . HIS A 1 45 ? -15.435 -27.628 6.846 1.00 4.43 41 HIS A N 14
ATOM 19549 C CA . HIS A 1 45 ? -16.166 -28.848 6.758 1.00 42.31 41 HIS A CA 14
ATOM 19550 C C . HIS A 1 45 ? -15.374 -29.924 7.435 1.00 1.31 41 HIS A C 14
ATOM 19551 O O . HIS A 1 45 ? -14.197 -30.120 7.113 1.00 4.23 41 HIS A O 14
ATOM 19565 N N . SER A 1 46 ? -15.960 -30.576 8.396 1.00 2.14 42 SER A N 14
ATOM 19566 C CA . SER A 1 46 ? -15.330 -31.705 8.971 1.00 71.04 42 SER A CA 14
ATOM 19567 C C . SER A 1 46 ? -15.641 -32.881 8.073 1.00 62.45 42 SER A C 14
ATOM 19568 O O . SER A 1 46 ? -16.752 -33.416 8.055 1.00 70.30 42 SER A O 14
ATOM 19576 N N . GLU A 1 47 ? -14.679 -33.236 7.291 1.00 41.01 43 GLU A N 14
ATOM 19577 C CA . GLU A 1 47 ? -14.884 -34.166 6.252 1.00 32.32 43 GLU A CA 14
ATOM 19578 C C . GLU A 1 47 ? -14.301 -35.510 6.586 1.00 3.15 43 GLU A C 14
ATOM 19579 O O . GLU A 1 47 ? -13.209 -35.614 7.142 1.00 34.43 43 GLU A O 14
ATOM 19591 N N . ASP A 1 48 ? -15.050 -36.513 6.274 1.00 14.10 44 ASP A N 14
ATOM 19592 C CA . ASP A 1 48 ? -14.642 -37.887 6.451 1.00 52.41 44 ASP A CA 14
ATOM 19593 C C . ASP A 1 48 ? -14.204 -38.453 5.134 1.00 53.10 44 ASP A C 14
ATOM 19594 O O . ASP A 1 48 ? -14.925 -38.356 4.131 1.00 63.50 44 ASP A O 14
ATOM 19603 N N . LEU A 1 49 ? -13.037 -38.995 5.107 1.00 1.25 45 LEU A N 14
ATOM 19604 C CA . LEU A 1 49 ? -12.491 -39.550 3.876 1.00 52.34 45 LEU A CA 14
ATOM 19605 C C . LEU A 1 49 ? -12.021 -40.962 4.097 1.00 45.25 45 LEU A C 14
ATOM 19606 O O . LEU A 1 49 ? -12.616 -41.914 3.593 1.00 14.43 45 LEU A O 14
ATOM 19622 N N . ASP A 1 50 ? -10.974 -41.097 4.877 1.00 32.10 46 ASP A N 14
ATOM 19623 C CA . ASP A 1 50 ? -10.339 -42.390 5.110 1.00 31.04 46 ASP A CA 14
ATOM 19624 C C . ASP A 1 50 ? -11.164 -43.274 5.989 1.00 43.33 46 ASP A C 14
ATOM 19625 O O . ASP A 1 50 ? -11.472 -44.402 5.623 1.00 24.50 46 ASP A O 14
ATOM 19634 N N . ASN A 1 51 ? -11.532 -42.774 7.133 1.00 34.23 47 ASN A N 14
ATOM 19635 C CA . ASN A 1 51 ? -12.254 -43.561 8.102 1.00 3.32 47 ASN A CA 14
ATOM 19636 C C . ASN A 1 51 ? -13.097 -42.639 8.954 1.00 5.10 47 ASN A C 14
ATOM 19637 O O . ASN A 1 51 ? -12.580 -41.642 9.444 1.00 23.32 47 ASN A O 14
ATOM 19648 N N . PRO A 1 52 ? -14.387 -42.977 9.165 1.00 20.42 48 PRO A N 14
ATOM 19649 C CA . PRO A 1 52 ? -15.349 -42.130 9.903 1.00 52.34 48 PRO A CA 14
ATOM 19650 C C . PRO A 1 52 ? -14.962 -41.811 11.359 1.00 41.34 48 PRO A C 14
ATOM 19651 O O . PRO A 1 52 ? -15.533 -40.894 11.961 1.00 62.23 48 PRO A O 14
ATOM 19662 N N . ALA A 1 53 ? -14.008 -42.554 11.928 1.00 11.24 49 ALA A N 14
ATOM 19663 C CA . ALA A 1 53 ? -13.565 -42.294 13.298 1.00 41.21 49 ALA A CA 14
ATOM 19664 C C . ALA A 1 53 ? -12.714 -41.039 13.352 1.00 11.42 49 ALA A C 14
ATOM 19665 O O . ALA A 1 53 ? -12.495 -40.456 14.420 1.00 51.23 49 ALA A O 14
ATOM 19672 N N . LYS A 1 54 ? -12.248 -40.611 12.204 1.00 32.51 50 LYS A N 14
ATOM 19673 C CA . LYS A 1 54 ? -11.448 -39.435 12.111 1.00 15.31 50 LYS A CA 14
ATOM 19674 C C . LYS A 1 54 ? -12.099 -38.484 11.137 1.00 44.31 50 LYS A C 14
ATOM 19675 O O . LYS A 1 54 ? -12.807 -38.901 10.231 1.00 40.23 50 LYS A O 14
ATOM 19694 N N . LEU A 1 55 ? -11.879 -37.237 11.337 1.00 55.03 51 LEU A N 14
ATOM 19695 C CA . LEU A 1 55 ? -12.401 -36.219 10.487 1.00 20.15 51 LEU A CA 14
ATOM 19696 C C . LEU A 1 55 ? -11.310 -35.267 10.148 1.00 52.23 51 LEU A C 14
ATOM 19697 O O . LEU A 1 55 ? -10.449 -34.969 10.990 1.00 20.11 51 LEU A O 14
ATOM 19713 N N . GLU A 1 56 ? -11.328 -34.801 8.953 1.00 71.42 52 GLU A N 14
ATOM 19714 C CA . GLU A 1 56 ? -10.447 -33.774 8.547 1.00 23.40 52 GLU A CA 14
ATOM 19715 C C . GLU A 1 56 ? -11.249 -32.526 8.565 1.00 21.44 52 GLU A C 14
ATOM 19716 O O . GLU A 1 56 ? -12.165 -32.367 7.764 1.00 72.12 52 GLU A O 14
ATOM 19728 N N . VAL A 1 57 ? -10.954 -31.652 9.463 1.00 71.13 53 VAL A N 14
ATOM 19729 C CA . VAL A 1 57 ? -11.661 -30.425 9.496 1.00 1.03 53 VAL A CA 14
ATOM 19730 C C . VAL A 1 57 ? -10.935 -29.538 8.563 1.00 11.31 53 VAL A C 14
ATOM 19731 O O . VAL A 1 57 ? -9.825 -29.106 8.833 1.00 73.12 53 VAL A O 14
ATOM 19744 N N . ARG A 1 58 ? -11.527 -29.362 7.434 1.00 63.45 54 ARG A N 14
ATOM 19745 C CA . ARG A 1 58 ? -10.940 -28.649 6.371 1.00 74.01 54 ARG A CA 14
ATOM 19746 C C . ARG A 1 58 ? -11.600 -27.306 6.284 1.00 31.21 54 ARG A C 14
ATOM 19747 O O . ARG A 1 58 ? -12.777 -27.198 5.924 1.00 22.04 54 ARG A O 14
ATOM 19768 N N . ALA A 1 59 ? -10.874 -26.309 6.674 1.00 54.32 55 ALA A N 14
ATOM 19769 C CA . ALA A 1 59 ? -11.372 -24.967 6.682 1.00 43.33 55 ALA A CA 14
ATOM 19770 C C . ALA A 1 59 ? -10.612 -24.124 5.709 1.00 3.32 55 ALA A C 14
ATOM 19771 O O . ALA A 1 59 ? -9.387 -24.220 5.629 1.00 74.45 55 ALA A O 14
ATOM 19778 N N . GLU A 1 60 ? -11.333 -23.336 4.964 1.00 42.51 56 GLU A N 14
ATOM 19779 C CA . GLU A 1 60 ? -10.756 -22.412 4.030 1.00 23.54 56 GLU A CA 14
ATOM 19780 C C . GLU A 1 60 ? -10.725 -21.043 4.656 1.00 63.13 56 GLU A C 14
ATOM 19781 O O . GLU A 1 60 ? -11.780 -20.460 4.975 1.00 54.52 56 GLU A O 14
ATOM 19793 N N . LEU A 1 61 ? -9.548 -20.561 4.899 1.00 2.53 57 LEU A N 14
ATOM 19794 C CA . LEU A 1 61 ? -9.370 -19.246 5.452 1.00 15.32 57 LEU A CA 14
ATOM 19795 C C . LEU A 1 61 ? -8.702 -18.370 4.427 1.00 2.42 57 LEU A C 14
ATOM 19796 O O . LEU A 1 61 ? -7.785 -18.811 3.745 1.00 31.42 57 LEU A O 14
ATOM 19812 N N . LEU A 1 62 ? -9.172 -17.165 4.291 1.00 24.20 58 LEU A N 14
ATOM 19813 C CA . LEU A 1 62 ? -8.578 -16.225 3.381 1.00 50.20 58 LEU A CA 14
ATOM 19814 C C . LEU A 1 62 ? -7.533 -15.433 4.099 1.00 2.05 58 LEU A C 14
ATOM 19815 O O . LEU A 1 62 ? -7.777 -14.913 5.214 1.00 44.13 58 LEU A O 14
ATOM 19831 N N . GLY A 1 63 ? -6.392 -15.367 3.511 1.00 45.20 59 GLY A N 14
ATOM 19832 C CA . GLY A 1 63 ? -5.328 -14.624 4.054 1.00 51.01 59 GLY A CA 14
ATOM 19833 C C . GLY A 1 63 ? -4.361 -14.254 2.993 1.00 63.51 59 GLY A C 14
ATOM 19834 O O . GLY A 1 63 ? -4.534 -14.620 1.830 1.00 32.24 59 GLY A O 14
ATOM 19838 N N . THR A 1 64 ? -3.368 -13.538 3.371 1.00 41.43 60 THR A N 14
ATOM 19839 C CA . THR A 1 64 ? -2.340 -13.127 2.489 1.00 73.51 60 THR A CA 14
ATOM 19840 C C . THR A 1 64 ? -1.062 -13.917 2.819 1.00 43.12 60 THR A C 14
ATOM 19841 O O . THR A 1 64 ? -1.000 -14.592 3.873 1.00 44.23 60 THR A O 14
ATOM 19852 N N . PRO A 1 65 ? -0.016 -13.870 1.949 1.00 71.42 61 PRO A N 14
ATOM 19853 C CA . PRO A 1 65 ? 1.293 -14.539 2.194 1.00 31.54 61 PRO A CA 14
ATOM 19854 C C . PRO A 1 65 ? 1.989 -14.058 3.486 1.00 30.52 61 PRO A C 14
ATOM 19855 O O . PRO A 1 65 ? 3.012 -14.605 3.903 1.00 4.15 61 PRO A O 14
ATOM 19866 N N . GLU A 1 66 ? 1.419 -13.030 4.088 1.00 44.13 62 GLU A N 14
ATOM 19867 C CA . GLU A 1 66 ? 1.907 -12.397 5.304 1.00 64.11 62 GLU A CA 14
ATOM 19868 C C . GLU A 1 66 ? 1.547 -13.221 6.548 1.00 35.13 62 GLU A C 14
ATOM 19869 O O . GLU A 1 66 ? 1.962 -12.889 7.669 1.00 5.35 62 GLU A O 14
ATOM 19881 N N . ALA A 1 67 ? 0.784 -14.286 6.362 1.00 14.20 63 ALA A N 14
ATOM 19882 C CA . ALA A 1 67 ? 0.264 -15.049 7.495 1.00 2.35 63 ALA A CA 14
ATOM 19883 C C . ALA A 1 67 ? 0.834 -16.511 7.695 1.00 72.25 63 ALA A C 14
ATOM 19884 O O . ALA A 1 67 ? 0.108 -17.350 8.237 1.00 64.30 63 ALA A O 14
ATOM 19891 N N . PRO A 1 68 ? 2.135 -16.856 7.363 1.00 11.04 64 PRO A N 14
ATOM 19892 C CA . PRO A 1 68 ? 2.622 -18.232 7.555 1.00 34.13 64 PRO A CA 14
ATOM 19893 C C . PRO A 1 68 ? 2.714 -18.610 9.041 1.00 15.31 64 PRO A C 14
ATOM 19894 O O . PRO A 1 68 ? 2.425 -19.749 9.425 1.00 74.03 64 PRO A O 14
ATOM 19905 N N . ALA A 1 69 ? 3.053 -17.629 9.881 1.00 53.14 65 ALA A N 14
ATOM 19906 C CA . ALA A 1 69 ? 3.202 -17.859 11.306 1.00 44.40 65 ALA A CA 14
ATOM 19907 C C . ALA A 1 69 ? 1.845 -18.090 11.936 1.00 20.32 65 ALA A C 14
ATOM 19908 O O . ALA A 1 69 ? 1.695 -18.915 12.833 1.00 15.33 65 ALA A O 14
ATOM 19915 N N . GLN A 1 70 ? 0.843 -17.385 11.425 1.00 45.02 66 GLN A N 14
ATOM 19916 C CA . GLN A 1 70 ? -0.527 -17.536 11.901 1.00 34.12 66 GLN A CA 14
ATOM 19917 C C . GLN A 1 70 ? -1.046 -18.925 11.604 1.00 43.40 66 GLN A C 14
ATOM 19918 O O . GLN A 1 70 ? -1.758 -19.515 12.410 1.00 31.32 66 GLN A O 14
ATOM 19932 N N . LEU A 1 71 ? -0.654 -19.453 10.462 1.00 42.11 67 LEU A N 14
ATOM 19933 C CA . LEU A 1 71 ? -1.009 -20.806 10.076 1.00 65.13 67 LEU A CA 14
ATOM 19934 C C . LEU A 1 71 ? -0.425 -21.799 11.067 1.00 53.25 67 LEU A C 14
ATOM 19935 O O . LEU A 1 71 ? -1.116 -22.712 11.522 1.00 42.05 67 LEU A O 14
ATOM 19951 N N . GLU A 1 72 ? 0.827 -21.580 11.447 1.00 54.42 68 GLU A N 14
ATOM 19952 C CA . GLU A 1 72 ? 1.487 -22.435 12.424 1.00 23.44 68 GLU A CA 14
ATOM 19953 C C . GLU A 1 72 ? 0.828 -22.293 13.783 1.00 11.24 68 GLU A C 14
ATOM 19954 O O . GLU A 1 72 ? 0.761 -23.253 14.551 1.00 21.11 68 GLU A O 14
ATOM 19966 N N . ARG A 1 73 ? 0.355 -21.092 14.079 1.00 43.13 69 ARG A N 14
ATOM 19967 C CA . ARG A 1 73 ? -0.368 -20.832 15.313 1.00 1.23 69 ARG A CA 14
ATOM 19968 C C . ARG A 1 73 ? -1.647 -21.631 15.362 1.00 0.12 69 ARG A C 14
ATOM 19969 O O . ARG A 1 73 ? -1.977 -22.190 16.396 1.00 72.44 69 ARG A O 14
ATOM 19990 N N . LEU A 1 74 ? -2.340 -21.718 14.231 1.00 1.14 70 LEU A N 14
ATOM 19991 C CA . LEU A 1 74 ? -3.565 -22.518 14.143 1.00 43.50 70 LEU A CA 14
ATOM 19992 C C . LEU A 1 74 ? -3.219 -23.972 14.415 1.00 34.02 70 LEU A C 14
ATOM 19993 O O . LEU A 1 74 ? -3.844 -24.627 15.259 1.00 65.40 70 LEU A O 14
ATOM 20009 N N . VAL A 1 75 ? -2.191 -24.447 13.702 1.00 60.24 71 VAL A N 14
ATOM 20010 C CA . VAL A 1 75 ? -1.674 -25.807 13.842 1.00 64.05 71 VAL A CA 14
ATOM 20011 C C . VAL A 1 75 ? -1.395 -26.113 15.299 1.00 55.40 71 VAL A C 14
ATOM 20012 O O . VAL A 1 75 ? -1.938 -27.051 15.858 1.00 63.41 71 VAL A O 14
ATOM 20025 N N . SER A 1 76 ? -0.600 -25.282 15.901 1.00 11.44 72 SER A N 14
ATOM 20026 C CA . SER A 1 76 ? -0.175 -25.474 17.253 1.00 1.55 72 SER A CA 14
ATOM 20027 C C . SER A 1 76 ? -1.336 -25.371 18.261 1.00 65.33 72 SER A C 14
ATOM 20028 O O . SER A 1 76 ? -1.535 -26.294 19.054 1.00 23.11 72 SER A O 14
ATOM 20036 N N . ARG A 1 77 ? -2.137 -24.306 18.173 1.00 2.13 73 ARG A N 14
ATOM 20037 C CA . ARG A 1 77 ? -3.202 -24.044 19.154 1.00 54.04 73 ARG A CA 14
ATOM 20038 C C . ARG A 1 77 ? -4.253 -25.135 19.138 1.00 54.13 73 ARG A C 14
ATOM 20039 O O . ARG A 1 77 ? -4.709 -25.586 20.197 1.00 13.15 73 ARG A O 14
ATOM 20060 N N . VAL A 1 78 ? -4.625 -25.570 17.968 1.00 23.20 74 VAL A N 14
ATOM 20061 C CA . VAL A 1 78 ? -5.629 -26.587 17.869 1.00 32.12 74 VAL A CA 14
ATOM 20062 C C . VAL A 1 78 ? -5.035 -27.950 18.175 1.00 43.44 74 VAL A C 14
ATOM 20063 O O . VAL A 1 78 ? -5.625 -28.727 18.917 1.00 30.42 74 VAL A O 14
ATOM 20076 N N . SER A 1 79 ? -3.831 -28.218 17.685 1.00 11.43 75 SER A N 14
ATOM 20077 C CA . SER A 1 79 ? -3.228 -29.509 17.912 1.00 61.32 75 SER A CA 14
ATOM 20078 C C . SER A 1 79 ? -2.747 -29.673 19.354 1.00 2.53 75 SER A C 14
ATOM 20079 O O . SER A 1 79 ? -2.359 -30.773 19.748 1.00 14.30 75 SER A O 14
ATOM 20087 N N . LEU A 1 80 ? -2.733 -28.588 20.136 1.00 42.10 76 LEU A N 14
ATOM 20088 C CA . LEU A 1 80 ? -2.454 -28.709 21.557 1.00 65.25 76 LEU A CA 14
ATOM 20089 C C . LEU A 1 80 ? -3.638 -29.331 22.298 1.00 22.21 76 LEU A C 14
ATOM 20090 O O . LEU A 1 80 ? -3.511 -29.769 23.452 1.00 45.11 76 LEU A O 14
ATOM 20106 N N . GLU A 1 81 ? -4.784 -29.391 21.639 1.00 14.11 77 GLU A N 14
ATOM 20107 C CA . GLU A 1 81 ? -5.919 -30.042 22.210 1.00 2.21 77 GLU A CA 14
ATOM 20108 C C . GLU A 1 81 ? -5.918 -31.520 21.794 1.00 64.24 77 GLU A C 14
ATOM 20109 O O . GLU A 1 81 ? -5.374 -31.881 20.731 1.00 3.31 77 GLU A O 14
ATOM 20121 N N . LYS A 1 82 ? -6.469 -32.363 22.642 1.00 72.51 78 LYS A N 14
ATOM 20122 C CA . LYS A 1 82 ? -6.536 -33.784 22.392 1.00 60.53 78 LYS A CA 14
ATOM 20123 C C . LYS A 1 82 ? -7.567 -34.064 21.317 1.00 73.42 78 LYS A C 14
ATOM 20124 O O . LYS A 1 82 ? -8.513 -33.293 21.135 1.00 3.31 78 LYS A O 14
ATOM 20143 N N . GLY A 1 83 ? -7.369 -35.127 20.590 1.00 33.33 79 GLY A N 14
ATOM 20144 C CA . GLY A 1 83 ? -8.262 -35.458 19.515 1.00 24.33 79 GLY A CA 14
ATOM 20145 C C . GLY A 1 83 ? -7.650 -35.115 18.192 1.00 53.42 79 GLY A C 14
ATOM 20146 O O . GLY A 1 83 ? -7.928 -35.758 17.182 1.00 62.12 79 GLY A O 14
ATOM 20150 N N . VAL A 1 84 ? -6.796 -34.116 18.202 1.00 23.43 80 VAL A N 14
ATOM 20151 C CA . VAL A 1 84 ? -6.123 -33.675 17.012 1.00 30.44 80 VAL A CA 14
ATOM 20152 C C . VAL A 1 84 ? -4.884 -34.513 16.803 1.00 44.20 80 VAL A C 14
ATOM 20153 O O . VAL A 1 84 ? -3.948 -34.484 17.614 1.00 44.51 80 VAL A O 14
ATOM 20166 N N . SER A 1 85 ? -4.877 -35.236 15.734 1.00 40.22 81 SER A N 14
ATOM 20167 C CA . SER A 1 85 ? -3.823 -36.132 15.428 1.00 53.43 81 SER A CA 14
ATOM 20168 C C . SER A 1 85 ? -2.739 -35.426 14.611 1.00 53.52 81 SER A C 14
ATOM 20169 O O . SER A 1 85 ? -1.551 -35.512 14.928 1.00 25.20 81 SER A O 14
ATOM 20177 N N . SER A 1 86 ? -3.144 -34.714 13.579 1.00 53.04 82 SER A N 14
ATOM 20178 C CA . SER A 1 86 ? -2.218 -34.006 12.715 1.00 21.15 82 SER A CA 14
ATOM 20179 C C . SER A 1 86 ? -2.916 -32.802 12.095 1.00 60.22 82 SER A C 14
ATOM 20180 O O . SER A 1 86 ? -4.136 -32.778 12.002 1.00 44.51 82 SER A O 14
ATOM 20188 N N . VAL A 1 87 ? -2.155 -31.804 11.707 1.00 33.31 83 VAL A N 14
ATOM 20189 C CA . VAL A 1 87 ? -2.701 -30.657 11.011 1.00 12.13 83 VAL A CA 14
ATOM 20190 C C . VAL A 1 87 ? -1.824 -30.373 9.809 1.00 42.15 83 VAL A C 14
ATOM 20191 O O . VAL A 1 87 ? -0.614 -30.188 9.952 1.00 14.03 83 VAL A O 14
ATOM 20204 N N . ARG A 1 88 ? -2.408 -30.372 8.655 1.00 5.44 84 ARG A N 14
ATOM 20205 C CA . ARG A 1 88 ? -1.692 -30.085 7.438 1.00 32.13 84 ARG A CA 14
ATOM 20206 C C . ARG A 1 88 ? -2.424 -28.967 6.726 1.00 74.15 84 ARG A C 14
ATOM 20207 O O . ARG A 1 88 ? -3.647 -28.908 6.769 1.00 3.22 84 ARG A O 14
ATOM 20228 N N . TRP A 1 89 ? -1.703 -28.066 6.140 1.00 23.35 85 TRP A N 14
ATOM 20229 C CA . TRP A 1 89 ? -2.316 -26.940 5.480 1.00 64.43 85 TRP A CA 14
ATOM 20230 C C . TRP A 1 89 ? -1.740 -26.730 4.094 1.00 42.22 85 TRP A C 14
ATOM 20231 O O . TRP A 1 89 ? -0.516 -26.826 3.886 1.00 43.44 85 TRP A O 14
ATOM 20252 N N . GLN A 1 90 ? -2.608 -26.480 3.153 1.00 52.34 86 GLN A N 14
ATOM 20253 C CA . GLN A 1 90 ? -2.215 -26.265 1.787 1.00 23.14 86 GLN A CA 14
ATOM 20254 C C . GLN A 1 90 ? -2.673 -24.888 1.337 1.00 2.14 86 GLN A C 14
ATOM 20255 O O . GLN A 1 90 ? -3.759 -24.425 1.725 1.00 23.11 86 GLN A O 14
ATOM 20269 N N . VAL A 1 91 ? -1.854 -24.237 0.547 1.00 30.02 87 VAL A N 14
ATOM 20270 C CA . VAL A 1 91 ? -2.131 -22.899 0.081 1.00 45.53 87 VAL A CA 14
ATOM 20271 C C . VAL A 1 91 ? -2.739 -22.955 -1.315 1.00 63.43 87 VAL A C 14
ATOM 20272 O O . VAL A 1 91 ? -2.190 -23.577 -2.223 1.00 33.15 87 VAL A O 14
ATOM 20285 N N . PHE A 1 92 ? -3.867 -22.343 -1.464 1.00 62.21 88 PHE A N 14
ATOM 20286 C CA . PHE A 1 92 ? -4.540 -22.241 -2.725 1.00 62.03 88 PHE A CA 14
ATOM 20287 C C . PHE A 1 92 ? -4.863 -20.782 -2.905 1.00 55.22 88 PHE A C 14
ATOM 20288 O O . PHE A 1 92 ? -4.868 -20.045 -1.944 1.00 22.14 88 PHE A O 14
ATOM 20305 N N . GLU A 1 93 ? -5.074 -20.340 -4.084 1.00 72.20 89 GLU A N 14
ATOM 20306 C CA . GLU A 1 93 ? -5.392 -18.958 -4.273 1.00 73.04 89 GLU A CA 14
ATOM 20307 C C . GLU A 1 93 ? -6.715 -18.842 -4.964 1.00 73.22 89 GLU A C 14
ATOM 20308 O O . GLU A 1 93 ? -7.484 -19.798 -4.992 1.00 11.55 89 GLU A O 14
ATOM 20320 N N . LEU A 1 94 ? -7.004 -17.660 -5.448 1.00 74.33 90 LEU A N 14
ATOM 20321 C CA . LEU A 1 94 ? -8.171 -17.429 -6.268 1.00 11.20 90 LEU A CA 14
ATOM 20322 C C . LEU A 1 94 ? -8.058 -18.350 -7.477 1.00 75.24 90 LEU A C 14
ATOM 20323 O O . LEU A 1 94 ? -7.021 -18.357 -8.143 1.00 11.13 90 LEU A O 14
ATOM 20339 N N . ALA A 1 95 ? -9.085 -19.138 -7.716 1.00 40.53 91 ALA A N 14
ATOM 20340 C CA . ALA A 1 95 ? -9.064 -20.158 -8.757 1.00 3.15 91 ALA A CA 14
ATOM 20341 C C . ALA A 1 95 ? -8.764 -19.572 -10.126 1.00 32.12 91 ALA A C 14
ATOM 20342 O O . ALA A 1 95 ? -9.459 -18.659 -10.596 1.00 44.11 91 ALA A O 14
ATOM 20349 N N . ALA A 1 96 ? -7.711 -20.058 -10.730 1.00 41.11 92 ALA A N 14
ATOM 20350 C CA . ALA A 1 96 ? -7.339 -19.652 -12.050 1.00 44.52 92 ALA A CA 14
ATOM 20351 C C . ALA A 1 96 ? -8.170 -20.437 -13.024 1.00 44.04 92 ALA A C 14
ATOM 20352 O O . ALA A 1 96 ? -7.964 -21.642 -13.216 1.00 52.40 92 ALA A O 14
ATOM 20359 N N . ASP A 1 97 ? -9.144 -19.793 -13.583 1.00 71.44 93 ASP A N 14
ATOM 20360 C CA . ASP A 1 97 ? -10.038 -20.453 -14.481 1.00 21.10 93 ASP A CA 14
ATOM 20361 C C . ASP A 1 97 ? -9.594 -20.168 -15.886 1.00 32.03 93 ASP A C 14
ATOM 20362 O O . ASP A 1 97 ? -10.072 -19.203 -16.498 1.00 73.15 93 ASP A O 14
ATOM 20371 N N . ALA A 1 5 ? -6.965 -7.293 -8.525 1.00 0.00 1 ALA A N 15
ATOM 20372 C CA . ALA A 1 5 ? -5.566 -7.002 -8.773 1.00 71.14 1 ALA A CA 15
ATOM 20373 C C . ALA A 1 5 ? -4.760 -7.034 -7.476 1.00 25.33 1 ALA A C 15
ATOM 20374 O O . ALA A 1 5 ? -3.987 -7.967 -7.246 1.00 51.42 1 ALA A O 15
ATOM 20381 N N . SER A 1 6 ? -4.972 -6.046 -6.611 1.00 33.05 2 SER A N 15
ATOM 20382 C CA . SER A 1 6 ? -4.175 -5.904 -5.407 1.00 45.50 2 SER A CA 15
ATOM 20383 C C . SER A 1 6 ? -4.712 -6.718 -4.237 1.00 71.12 2 SER A C 15
ATOM 20384 O O . SER A 1 6 ? -3.951 -7.135 -3.359 1.00 52.45 2 SER A O 15
ATOM 20392 N N . GLU A 1 7 ? -5.990 -6.956 -4.224 1.00 53.24 3 GLU A N 15
ATOM 20393 C CA . GLU A 1 7 ? -6.580 -7.714 -3.142 1.00 64.21 3 GLU A CA 15
ATOM 20394 C C . GLU A 1 7 ? -6.453 -9.185 -3.453 1.00 45.11 3 GLU A C 15
ATOM 20395 O O . GLU A 1 7 ? -7.321 -9.785 -4.110 1.00 2.34 3 GLU A O 15
ATOM 20407 N N . ALA A 1 8 ? -5.363 -9.736 -3.033 1.00 13.12 4 ALA A N 15
ATOM 20408 C CA . ALA A 1 8 ? -5.029 -11.091 -3.306 1.00 44.31 4 ALA A CA 15
ATOM 20409 C C . ALA A 1 8 ? -4.929 -11.854 -2.016 1.00 32.23 4 ALA A C 15
ATOM 20410 O O . ALA A 1 8 ? -3.916 -11.792 -1.301 1.00 30.14 4 ALA A O 15
ATOM 20417 N N . GLU A 1 9 ? -5.994 -12.501 -1.687 1.00 60.13 5 GLU A N 15
ATOM 20418 C CA . GLU A 1 9 ? -6.060 -13.306 -0.511 1.00 22.43 5 GLU A CA 15
ATOM 20419 C C . GLU A 1 9 ? -5.660 -14.706 -0.886 1.00 62.32 5 GLU A C 15
ATOM 20420 O O . GLU A 1 9 ? -5.994 -15.182 -1.973 1.00 1.33 5 GLU A O 15
ATOM 20432 N N . GLN A 1 10 ? -4.941 -15.344 -0.037 1.00 24.24 6 GLN A N 15
ATOM 20433 C CA . GLN A 1 10 ? -4.508 -16.672 -0.284 1.00 72.41 6 GLN A CA 15
ATOM 20434 C C . GLN A 1 10 ? -5.380 -17.573 0.519 1.00 11.12 6 GLN A C 15
ATOM 20435 O O . GLN A 1 10 ? -5.646 -17.308 1.699 1.00 60.31 6 GLN A O 15
ATOM 20449 N N . ARG A 1 11 ? -5.854 -18.589 -0.097 1.00 24.32 7 ARG A N 15
ATOM 20450 C CA . ARG A 1 11 ? -6.736 -19.470 0.551 1.00 61.20 7 ARG A CA 15
ATOM 20451 C C . ARG A 1 11 ? -5.945 -20.612 1.103 1.00 2.23 7 ARG A C 15
ATOM 20452 O O . ARG A 1 11 ? -5.197 -21.291 0.390 1.00 65.14 7 ARG A O 15
ATOM 20473 N N . TYR A 1 12 ? -6.036 -20.767 2.358 1.00 75.23 8 TYR A N 15
ATOM 20474 C CA . TYR A 1 12 ? -5.343 -21.789 3.019 1.00 33.44 8 TYR A CA 15
ATOM 20475 C C . TYR A 1 12 ? -6.341 -22.813 3.400 1.00 43.41 8 TYR A C 15
ATOM 20476 O O . TYR A 1 12 ? -7.358 -22.498 4.029 1.00 1.31 8 TYR A O 15
ATOM 20494 N N . GLU A 1 13 ? -6.086 -24.012 3.022 1.00 64.43 9 GLU A N 15
ATOM 20495 C CA . GLU A 1 13 ? -6.957 -25.072 3.370 1.00 4.41 9 GLU A CA 15
ATOM 20496 C C . GLU A 1 13 ? -6.321 -25.893 4.441 1.00 33.11 9 GLU A C 15
ATOM 20497 O O . GLU A 1 13 ? -5.324 -26.586 4.208 1.00 61.31 9 GLU A O 15
ATOM 20509 N N . VAL A 1 14 ? -6.835 -25.738 5.621 1.00 10.13 10 VAL A N 15
ATOM 20510 C CA . VAL A 1 14 ? -6.347 -26.430 6.771 1.00 61.22 10 VAL A CA 15
ATOM 20511 C C . VAL A 1 14 ? -7.087 -27.743 6.877 1.00 21.14 10 VAL A C 15
ATOM 20512 O O . VAL A 1 14 ? -8.315 -27.773 7.008 1.00 42.34 10 VAL A O 15
ATOM 20525 N N . GLN A 1 15 ? -6.349 -28.800 6.763 1.00 71.14 11 GLN A N 15
ATOM 20526 C CA . GLN A 1 15 ? -6.864 -30.130 6.790 1.00 31.43 11 GLN A CA 15
ATOM 20527 C C . GLN A 1 15 ? -6.403 -30.829 8.048 1.00 35.53 11 GLN A C 15
ATOM 20528 O O . GLN A 1 15 ? -5.200 -31.097 8.242 1.00 34.44 11 GLN A O 15
ATOM 20542 N N . ILE A 1 16 ? -7.342 -31.066 8.916 1.00 5.04 12 ILE A N 15
ATOM 20543 C CA . ILE A 1 16 ? -7.085 -31.658 10.200 1.00 4.42 12 ILE A CA 15
ATOM 20544 C C . ILE A 1 16 ? -7.722 -33.032 10.255 1.00 33.23 12 ILE A C 15
ATOM 20545 O O . ILE A 1 16 ? -8.911 -33.189 9.971 1.00 14.13 12 ILE A O 15
ATOM 20561 N N . VAL A 1 17 ? -6.937 -34.007 10.587 1.00 42.32 13 VAL A N 15
ATOM 20562 C CA . VAL A 1 17 ? -7.410 -35.352 10.749 1.00 13.15 13 VAL A CA 15
ATOM 20563 C C . VAL A 1 17 ? -7.497 -35.605 12.236 1.00 64.22 13 VAL A C 15
ATOM 20564 O O . VAL A 1 17 ? -6.463 -35.671 12.926 1.00 33.41 13 VAL A O 15
ATOM 20577 N N . CYS A 1 18 ? -8.688 -35.689 12.737 1.00 74.35 14 CYS A N 15
ATOM 20578 C CA . CYS A 1 18 ? -8.901 -35.837 14.150 1.00 74.53 14 CYS A CA 15
ATOM 20579 C C . CYS A 1 18 ? -10.018 -36.813 14.409 1.00 53.42 14 CYS A C 15
ATOM 20580 O O . CYS A 1 18 ? -10.855 -37.034 13.545 1.00 24.41 14 CYS A O 15
ATOM 20588 N N . ARG A 1 19 ? -10.020 -37.409 15.579 1.00 4.13 15 ARG A N 15
ATOM 20589 C CA . ARG A 1 19 ? -11.072 -38.323 15.971 1.00 55.31 15 ARG A CA 15
ATOM 20590 C C . ARG A 1 19 ? -12.349 -37.476 16.077 1.00 4.43 15 ARG A C 15
ATOM 20591 O O . ARG A 1 19 ? -12.304 -36.364 16.589 1.00 4.40 15 ARG A O 15
ATOM 20612 N N . ALA A 1 20 ? -13.462 -38.004 15.598 1.00 44.13 16 ALA A N 15
ATOM 20613 C CA . ALA A 1 20 ? -14.735 -37.265 15.486 1.00 31.31 16 ALA A CA 15
ATOM 20614 C C . ALA A 1 20 ? -15.177 -36.649 16.806 1.00 52.43 16 ALA A C 15
ATOM 20615 O O . ALA A 1 20 ? -15.745 -35.567 16.842 1.00 52.32 16 ALA A O 15
ATOM 20622 N N . GLU A 1 21 ? -14.870 -37.333 17.871 1.00 62.44 17 GLU A N 15
ATOM 20623 C CA . GLU A 1 21 ? -15.192 -36.905 19.217 1.00 24.42 17 GLU A CA 15
ATOM 20624 C C . GLU A 1 21 ? -14.408 -35.641 19.593 1.00 15.42 17 GLU A C 15
ATOM 20625 O O . GLU A 1 21 ? -14.911 -34.747 20.272 1.00 23.13 17 GLU A O 15
ATOM 20637 N N . ASP A 1 22 ? -13.193 -35.575 19.115 1.00 45.01 18 ASP A N 15
ATOM 20638 C CA . ASP A 1 22 ? -12.257 -34.521 19.469 1.00 50.44 18 ASP A CA 15
ATOM 20639 C C . ASP A 1 22 ? -12.376 -33.351 18.534 1.00 43.12 18 ASP A C 15
ATOM 20640 O O . ASP A 1 22 ? -11.821 -32.271 18.790 1.00 70.52 18 ASP A O 15
ATOM 20649 N N . GLU A 1 23 ? -13.137 -33.551 17.469 1.00 12.01 19 GLU A N 15
ATOM 20650 C CA . GLU A 1 23 ? -13.397 -32.523 16.474 1.00 2.11 19 GLU A CA 15
ATOM 20651 C C . GLU A 1 23 ? -14.038 -31.314 17.115 1.00 54.24 19 GLU A C 15
ATOM 20652 O O . GLU A 1 23 ? -13.782 -30.189 16.719 1.00 44.01 19 GLU A O 15
ATOM 20664 N N . ILE A 1 24 ? -14.817 -31.562 18.141 1.00 31.15 20 ILE A N 15
ATOM 20665 C CA . ILE A 1 24 ? -15.495 -30.519 18.870 1.00 43.55 20 ILE A CA 15
ATOM 20666 C C . ILE A 1 24 ? -14.456 -29.534 19.462 1.00 44.55 20 ILE A C 15
ATOM 20667 O O . ILE A 1 24 ? -14.629 -28.300 19.406 1.00 5.44 20 ILE A O 15
ATOM 20683 N N . GLN A 1 25 ? -13.359 -30.088 19.964 1.00 63.21 21 GLN A N 15
ATOM 20684 C CA . GLN A 1 25 ? -12.285 -29.308 20.525 1.00 31.25 21 GLN A CA 15
ATOM 20685 C C . GLN A 1 25 ? -11.534 -28.627 19.415 1.00 65.43 21 GLN A C 15
ATOM 20686 O O . GLN A 1 25 ? -11.178 -27.462 19.527 1.00 53.34 21 GLN A O 15
ATOM 20700 N N . VAL A 1 26 ? -11.318 -29.360 18.334 1.00 1.12 22 VAL A N 15
ATOM 20701 C CA . VAL A 1 26 ? -10.655 -28.827 17.146 1.00 72.04 22 VAL A CA 15
ATOM 20702 C C . VAL A 1 26 ? -11.398 -27.584 16.647 1.00 40.24 22 VAL A C 15
ATOM 20703 O O . VAL A 1 26 ? -10.800 -26.525 16.473 1.00 61.54 22 VAL A O 15
ATOM 20716 N N . ARG A 1 27 ? -12.697 -27.725 16.477 1.00 31.04 23 ARG A N 15
ATOM 20717 C CA . ARG A 1 27 ? -13.578 -26.641 16.073 1.00 25.30 23 ARG A CA 15
ATOM 20718 C C . ARG A 1 27 ? -13.476 -25.475 17.066 1.00 54.51 23 ARG A C 15
ATOM 20719 O O . ARG A 1 27 ? -13.333 -24.320 16.663 1.00 74.02 23 ARG A O 15
ATOM 20740 N N . SER A 1 28 ? -13.500 -25.803 18.356 1.00 32.20 24 SER A N 15
ATOM 20741 C CA . SER A 1 28 ? -13.417 -24.813 19.415 1.00 22.42 24 SER A CA 15
ATOM 20742 C C . SER A 1 28 ? -12.106 -24.006 19.329 1.00 74.12 24 SER A C 15
ATOM 20743 O O . SER A 1 28 ? -12.132 -22.759 19.296 1.00 52.44 24 SER A O 15
ATOM 20751 N N . LEU A 1 29 ? -10.975 -24.700 19.259 1.00 72.33 25 LEU A N 15
ATOM 20752 C CA . LEU A 1 29 ? -9.682 -24.033 19.221 1.00 13.05 25 LEU A CA 15
ATOM 20753 C C . LEU A 1 29 ? -9.458 -23.288 17.923 1.00 4.45 25 LEU A C 15
ATOM 20754 O O . LEU A 1 29 ? -8.904 -22.178 17.939 1.00 35.11 25 LEU A O 15
ATOM 20770 N N . MET A 1 30 ? -9.903 -23.871 16.809 1.00 4.23 26 MET A N 15
ATOM 20771 C CA . MET A 1 30 ? -9.822 -23.203 15.509 1.00 35.41 26 MET A CA 15
ATOM 20772 C C . MET A 1 30 ? -10.551 -21.888 15.564 1.00 23.41 26 MET A C 15
ATOM 20773 O O . MET A 1 30 ? -9.971 -20.854 15.291 1.00 22.14 26 MET A O 15
ATOM 20787 N N . LEU A 1 31 ? -11.803 -21.936 16.000 1.00 74.22 27 LEU A N 15
ATOM 20788 C CA . LEU A 1 31 ? -12.651 -20.757 16.072 1.00 25.35 27 LEU A CA 15
ATOM 20789 C C . LEU A 1 31 ? -12.013 -19.675 16.946 1.00 62.11 27 LEU A C 15
ATOM 20790 O O . LEU A 1 31 ? -11.829 -18.530 16.507 1.00 24.02 27 LEU A O 15
ATOM 20806 N N . HIS A 1 32 ? -11.611 -20.055 18.147 1.00 40.43 28 HIS A N 15
ATOM 20807 C CA . HIS A 1 32 ? -11.006 -19.112 19.083 1.00 53.44 28 HIS A CA 15
ATOM 20808 C C . HIS A 1 32 ? -9.728 -18.500 18.555 1.00 23.22 28 HIS A C 15
ATOM 20809 O O . HIS A 1 32 ? -9.469 -17.324 18.777 1.00 53.41 28 HIS A O 15
ATOM 20823 N N . SER A 1 33 ? -8.963 -19.260 17.821 1.00 43.14 29 SER A N 15
ATOM 20824 C CA . SER A 1 33 ? -7.730 -18.751 17.271 1.00 64.40 29 SER A CA 15
ATOM 20825 C C . SER A 1 33 ? -7.993 -17.871 16.032 1.00 1.02 29 SER A C 15
ATOM 20826 O O . SER A 1 33 ? -7.138 -17.077 15.626 1.00 54.35 29 SER A O 15
ATOM 20834 N N . LEU A 1 34 ? -9.186 -17.975 15.466 1.00 34.13 30 LEU A N 15
ATOM 20835 C CA . LEU A 1 34 ? -9.533 -17.209 14.284 1.00 34.21 30 LEU A CA 15
ATOM 20836 C C . LEU A 1 34 ? -10.077 -15.862 14.665 1.00 54.22 30 LEU A C 15
ATOM 20837 O O . LEU A 1 34 ? -9.798 -14.867 14.007 1.00 51.43 30 LEU A O 15
ATOM 20853 N N . GLY A 1 35 ? -10.782 -15.816 15.784 1.00 73.31 31 GLY A N 15
ATOM 20854 C CA . GLY A 1 35 ? -11.396 -14.581 16.246 1.00 31.42 31 GLY A CA 15
ATOM 20855 C C . GLY A 1 35 ? -10.414 -13.625 16.905 1.00 4.11 31 GLY A C 15
ATOM 20856 O O . GLY A 1 35 ? -10.799 -12.768 17.703 1.00 51.41 31 GLY A O 15
ATOM 20860 N N . SER A 1 36 ? -9.149 -13.809 16.625 1.00 53.12 32 SER A N 15
ATOM 20861 C CA . SER A 1 36 ? -8.095 -12.955 17.111 1.00 2.42 32 SER A CA 15
ATOM 20862 C C . SER A 1 36 ? -6.969 -12.908 16.075 1.00 71.21 32 SER A C 15
ATOM 20863 O O . SER A 1 36 ? -5.839 -12.503 16.364 1.00 40.14 32 SER A O 15
ATOM 20871 N N . SER A 1 37 ? -7.312 -13.278 14.854 1.00 5.21 33 SER A N 15
ATOM 20872 C CA . SER A 1 37 ? -6.379 -13.322 13.764 1.00 34.24 33 SER A CA 15
ATOM 20873 C C . SER A 1 37 ? -7.073 -12.800 12.498 1.00 70.44 33 SER A C 15
ATOM 20874 O O . SER A 1 37 ? -8.304 -12.781 12.431 1.00 15.01 33 SER A O 15
ATOM 20882 N N . ASP A 1 38 ? -6.291 -12.408 11.501 1.00 53.15 34 ASP A N 15
ATOM 20883 C CA . ASP A 1 38 ? -6.822 -11.826 10.244 1.00 42.12 34 ASP A CA 15
ATOM 20884 C C . ASP A 1 38 ? -7.289 -12.894 9.280 1.00 0.22 34 ASP A C 15
ATOM 20885 O O . ASP A 1 38 ? -7.669 -12.596 8.147 1.00 32.24 34 ASP A O 15
ATOM 20894 N N . LEU A 1 39 ? -7.256 -14.128 9.717 1.00 51.33 35 LEU A N 15
ATOM 20895 C CA . LEU A 1 39 ? -7.682 -15.234 8.898 1.00 31.42 35 LEU A CA 15
ATOM 20896 C C . LEU A 1 39 ? -9.184 -15.227 8.733 1.00 53.03 35 LEU A C 15
ATOM 20897 O O . LEU A 1 39 ? -9.946 -15.420 9.690 1.00 72.54 35 LEU A O 15
ATOM 20913 N N . ARG A 1 40 ? -9.588 -14.989 7.531 1.00 51.25 36 ARG A N 15
ATOM 20914 C CA . ARG A 1 40 ? -10.964 -14.892 7.165 1.00 40.22 36 ARG A CA 15
ATOM 20915 C C . ARG A 1 40 ? -11.472 -16.281 6.810 1.00 65.33 36 ARG A C 15
ATOM 20916 O O . ARG A 1 40 ? -11.265 -16.768 5.699 1.00 11.13 36 ARG A O 15
ATOM 20937 N N . LEU A 1 41 ? -12.076 -16.935 7.766 1.00 43.13 37 LEU A N 15
ATOM 20938 C CA . LEU A 1 41 ? -12.611 -18.260 7.566 1.00 11.11 37 LEU A CA 15
ATOM 20939 C C . LEU A 1 41 ? -13.811 -18.186 6.665 1.00 5.25 37 LEU A C 15
ATOM 20940 O O . LEU A 1 41 ? -14.661 -17.305 6.829 1.00 24.31 37 LEU A O 15
ATOM 20956 N N . GLN A 1 42 ? -13.850 -19.042 5.686 1.00 73.51 38 GLN A N 15
ATOM 20957 C CA . GLN A 1 42 ? -14.979 -19.121 4.810 1.00 5.02 38 GLN A CA 15
ATOM 20958 C C . GLN A 1 42 ? -15.844 -20.292 5.190 1.00 50.33 38 GLN A C 15
ATOM 20959 O O . GLN A 1 42 ? -17.034 -20.133 5.478 1.00 11.21 38 GLN A O 15
ATOM 20973 N N . SER A 1 43 ? -15.252 -21.454 5.226 1.00 21.32 39 SER A N 15
ATOM 20974 C CA . SER A 1 43 ? -15.974 -22.650 5.548 1.00 60.51 39 SER A CA 15
ATOM 20975 C C . SER A 1 43 ? -15.102 -23.555 6.387 1.00 71.23 39 SER A C 15
ATOM 20976 O O . SER A 1 43 ? -13.879 -23.568 6.221 1.00 62.30 39 SER A O 15
ATOM 20984 N N . LEU A 1 44 ? -15.709 -24.272 7.289 1.00 21.23 40 LEU A N 15
ATOM 20985 C CA . LEU A 1 44 ? -15.013 -25.225 8.105 1.00 41.23 40 LEU A CA 15
ATOM 20986 C C . LEU A 1 44 ? -15.846 -26.492 8.073 1.00 15.25 40 LEU A C 15
ATOM 20987 O O . LEU A 1 44 ? -16.919 -26.549 8.676 1.00 21.13 40 LEU A O 15
ATOM 21003 N N . HIS A 1 45 ? -15.393 -27.477 7.342 1.00 4.43 41 HIS A N 15
ATOM 21004 C CA . HIS A 1 45 ? -16.165 -28.688 7.180 1.00 42.31 41 HIS A CA 15
ATOM 21005 C C . HIS A 1 45 ? -15.522 -29.868 7.836 1.00 1.31 41 HIS A C 15
ATOM 21006 O O . HIS A 1 45 ? -14.501 -30.376 7.363 1.00 4.23 41 HIS A O 15
ATOM 21020 N N . SER A 1 46 ? -16.092 -30.282 8.921 1.00 2.14 42 SER A N 15
ATOM 21021 C CA . SER A 1 46 ? -15.671 -31.469 9.593 1.00 71.04 42 SER A CA 15
ATOM 21022 C C . SER A 1 46 ? -16.498 -32.623 9.040 1.00 62.45 42 SER A C 15
ATOM 21023 O O . SER A 1 46 ? -17.680 -32.762 9.350 1.00 70.30 42 SER A O 15
ATOM 21031 N N . GLU A 1 47 ? -15.910 -33.397 8.179 1.00 41.01 43 GLU A N 15
ATOM 21032 C CA . GLU A 1 47 ? -16.627 -34.447 7.498 1.00 32.32 43 GLU A CA 15
ATOM 21033 C C . GLU A 1 47 ? -15.728 -35.676 7.424 1.00 3.15 43 GLU A C 15
ATOM 21034 O O . GLU A 1 47 ? -14.517 -35.529 7.377 1.00 34.43 43 GLU A O 15
ATOM 21046 N N . ASP A 1 48 ? -16.280 -36.867 7.471 1.00 14.10 44 ASP A N 15
ATOM 21047 C CA . ASP A 1 48 ? -15.438 -38.054 7.360 1.00 52.41 44 ASP A CA 15
ATOM 21048 C C . ASP A 1 48 ? -15.304 -38.455 5.921 1.00 53.10 44 ASP A C 15
ATOM 21049 O O . ASP A 1 48 ? -16.302 -38.661 5.219 1.00 63.50 44 ASP A O 15
ATOM 21058 N N . LEU A 1 49 ? -14.083 -38.488 5.456 1.00 1.25 45 LEU A N 15
ATOM 21059 C CA . LEU A 1 49 ? -13.800 -38.840 4.081 1.00 52.34 45 LEU A CA 15
ATOM 21060 C C . LEU A 1 49 ? -13.130 -40.213 3.986 1.00 45.25 45 LEU A C 15
ATOM 21061 O O . LEU A 1 49 ? -13.511 -41.043 3.162 1.00 14.43 45 LEU A O 15
ATOM 21077 N N . ASP A 1 50 ? -12.148 -40.455 4.839 1.00 32.10 46 ASP A N 15
ATOM 21078 C CA . ASP A 1 50 ? -11.445 -41.748 4.855 1.00 31.04 46 ASP A CA 15
ATOM 21079 C C . ASP A 1 50 ? -12.115 -42.742 5.765 1.00 43.33 46 ASP A C 15
ATOM 21080 O O . ASP A 1 50 ? -12.424 -43.860 5.354 1.00 24.50 46 ASP A O 15
ATOM 21089 N N . ASN A 1 51 ? -12.345 -42.341 6.991 1.00 34.23 47 ASN A N 15
ATOM 21090 C CA . ASN A 1 51 ? -12.873 -43.240 7.999 1.00 3.32 47 ASN A CA 15
ATOM 21091 C C . ASN A 1 51 ? -13.883 -42.508 8.860 1.00 5.10 47 ASN A C 15
ATOM 21092 O O . ASN A 1 51 ? -13.601 -41.420 9.319 1.00 23.32 47 ASN A O 15
ATOM 21103 N N . PRO A 1 52 ? -15.061 -43.110 9.107 1.00 20.42 48 PRO A N 15
ATOM 21104 C CA . PRO A 1 52 ? -16.162 -42.476 9.870 1.00 52.34 48 PRO A CA 15
ATOM 21105 C C . PRO A 1 52 ? -15.801 -42.024 11.296 1.00 41.34 48 PRO A C 15
ATOM 21106 O O . PRO A 1 52 ? -16.406 -41.077 11.818 1.00 62.23 48 PRO A O 15
ATOM 21117 N N . ALA A 1 53 ? -14.821 -42.674 11.913 1.00 11.24 49 ALA A N 15
ATOM 21118 C CA . ALA A 1 53 ? -14.458 -42.368 13.284 1.00 41.21 49 ALA A CA 15
ATOM 21119 C C . ALA A 1 53 ? -13.557 -41.147 13.374 1.00 11.42 49 ALA A C 15
ATOM 21120 O O . ALA A 1 53 ? -13.453 -40.515 14.439 1.00 51.23 49 ALA A O 15
ATOM 21127 N N . LYS A 1 54 ? -12.905 -40.804 12.280 1.00 32.51 50 LYS A N 15
ATOM 21128 C CA . LYS A 1 54 ? -12.051 -39.645 12.259 1.00 15.31 50 LYS A CA 15
ATOM 21129 C C . LYS A 1 54 ? -12.537 -38.646 11.239 1.00 44.31 50 LYS A C 15
ATOM 21130 O O . LYS A 1 54 ? -12.574 -38.924 10.047 1.00 40.23 50 LYS A O 15
ATOM 21149 N N . LEU A 1 55 ? -12.886 -37.486 11.709 1.00 55.03 51 LEU A N 15
ATOM 21150 C CA . LEU A 1 55 ? -13.377 -36.453 10.858 1.00 20.15 51 LEU A CA 15
ATOM 21151 C C . LEU A 1 55 ? -12.229 -35.697 10.273 1.00 52.23 51 LEU A C 15
ATOM 21152 O O . LEU A 1 55 ? -11.237 -35.387 10.968 1.00 20.11 51 LEU A O 15
ATOM 21168 N N . GLU A 1 56 ? -12.348 -35.410 9.028 1.00 71.42 52 GLU A N 15
ATOM 21169 C CA . GLU A 1 56 ? -11.406 -34.636 8.345 1.00 23.40 52 GLU A CA 15
ATOM 21170 C C . GLU A 1 56 ? -11.974 -33.273 8.230 1.00 21.44 52 GLU A C 15
ATOM 21171 O O . GLU A 1 56 ? -13.002 -33.036 7.570 1.00 72.12 52 GLU A O 15
ATOM 21183 N N . VAL A 1 57 ? -11.364 -32.418 8.920 1.00 71.13 53 VAL A N 15
ATOM 21184 C CA . VAL A 1 57 ? -11.767 -31.061 9.012 1.00 1.03 53 VAL A CA 15
ATOM 21185 C C . VAL A 1 57 ? -11.037 -30.293 7.966 1.00 11.31 53 VAL A C 15
ATOM 21186 O O . VAL A 1 57 ? -9.818 -30.170 8.022 1.00 73.12 53 VAL A O 15
ATOM 21199 N N . ARG A 1 58 ? -11.751 -29.849 6.990 1.00 63.45 54 ARG A N 15
ATOM 21200 C CA . ARG A 1 58 ? -11.168 -29.056 5.964 1.00 74.01 54 ARG A CA 15
ATOM 21201 C C . ARG A 1 58 ? -11.730 -27.666 6.082 1.00 31.21 54 ARG A C 15
ATOM 21202 O O . ARG A 1 58 ? -12.932 -27.434 5.844 1.00 22.04 54 ARG A O 15
ATOM 21223 N N . ALA A 1 59 ? -10.910 -26.770 6.524 1.00 54.32 55 ALA A N 15
ATOM 21224 C CA . ALA A 1 59 ? -11.302 -25.412 6.706 1.00 43.33 55 ALA A CA 15
ATOM 21225 C C . ALA A 1 59 ? -10.605 -24.536 5.683 1.00 3.32 55 ALA A C 15
ATOM 21226 O O . ALA A 1 59 ? -9.397 -24.658 5.483 1.00 74.45 55 ALA A O 15
ATOM 21233 N N . GLU A 1 60 ? -11.352 -23.703 5.014 1.00 42.51 56 GLU A N 15
ATOM 21234 C CA . GLU A 1 60 ? -10.787 -22.793 4.051 1.00 23.54 56 GLU A CA 15
ATOM 21235 C C . GLU A 1 60 ? -10.712 -21.402 4.654 1.00 63.13 56 GLU A C 15
ATOM 21236 O O . GLU A 1 60 ? -11.746 -20.788 4.994 1.00 54.52 56 GLU A O 15
ATOM 21248 N N . LEU A 1 61 ? -9.509 -20.938 4.825 1.00 2.53 57 LEU A N 15
ATOM 21249 C CA . LEU A 1 61 ? -9.231 -19.656 5.418 1.00 15.32 57 LEU A CA 15
ATOM 21250 C C . LEU A 1 61 ? -8.622 -18.751 4.377 1.00 2.42 57 LEU A C 15
ATOM 21251 O O . LEU A 1 61 ? -7.740 -19.162 3.654 1.00 31.42 57 LEU A O 15
ATOM 21267 N N . LEU A 1 62 ? -9.101 -17.558 4.283 1.00 24.20 58 LEU A N 15
ATOM 21268 C CA . LEU A 1 62 ? -8.507 -16.580 3.415 1.00 50.20 58 LEU A CA 15
ATOM 21269 C C . LEU A 1 62 ? -7.602 -15.706 4.248 1.00 2.05 58 LEU A C 15
ATOM 21270 O O . LEU A 1 62 ? -8.036 -15.113 5.240 1.00 44.13 58 LEU A O 15
ATOM 21286 N N . GLY A 1 63 ? -6.366 -15.672 3.901 1.00 45.20 59 GLY A N 15
ATOM 21287 C CA . GLY A 1 63 ? -5.443 -14.856 4.602 1.00 51.01 59 GLY A CA 15
ATOM 21288 C C . GLY A 1 63 ? -4.508 -14.214 3.650 1.00 63.51 59 GLY A C 15
ATOM 21289 O O . GLY A 1 63 ? -4.411 -14.632 2.503 1.00 32.24 59 GLY A O 15
ATOM 21293 N N . THR A 1 64 ? -3.852 -13.206 4.074 1.00 41.43 60 THR A N 15
ATOM 21294 C CA . THR A 1 64 ? -2.937 -12.541 3.239 1.00 73.51 60 THR A CA 15
ATOM 21295 C C . THR A 1 64 ? -1.549 -13.153 3.419 1.00 43.12 60 THR A C 15
ATOM 21296 O O . THR A 1 64 ? -1.248 -13.700 4.491 1.00 44.23 60 THR A O 15
ATOM 21307 N N . PRO A 1 65 ? -0.677 -13.078 2.386 1.00 71.42 61 PRO A N 15
ATOM 21308 C CA . PRO A 1 65 ? 0.675 -13.693 2.408 1.00 31.54 61 PRO A CA 15
ATOM 21309 C C . PRO A 1 65 ? 1.572 -13.186 3.547 1.00 30.52 61 PRO A C 15
ATOM 21310 O O . PRO A 1 65 ? 2.631 -13.739 3.803 1.00 4.15 61 PRO A O 15
ATOM 21321 N N . GLU A 1 66 ? 1.128 -12.162 4.230 1.00 44.13 62 GLU A N 15
ATOM 21322 C CA . GLU A 1 66 ? 1.875 -11.550 5.307 1.00 64.11 62 GLU A CA 15
ATOM 21323 C C . GLU A 1 66 ? 1.577 -12.226 6.652 1.00 35.13 62 GLU A C 15
ATOM 21324 O O . GLU A 1 66 ? 2.085 -11.808 7.695 1.00 5.35 62 GLU A O 15
ATOM 21336 N N . ALA A 1 67 ? 0.782 -13.278 6.629 1.00 14.20 63 ALA A N 15
ATOM 21337 C CA . ALA A 1 67 ? 0.408 -13.974 7.864 1.00 2.35 63 ALA A CA 15
ATOM 21338 C C . ALA A 1 67 ? 0.704 -15.520 7.860 1.00 72.25 63 ALA A C 15
ATOM 21339 O O . ALA A 1 67 ? -0.051 -16.269 8.470 1.00 64.30 63 ALA A O 15
ATOM 21346 N N . PRO A 1 68 ? 1.863 -16.021 7.305 1.00 11.04 64 PRO A N 15
ATOM 21347 C CA . PRO A 1 68 ? 2.106 -17.479 7.185 1.00 34.13 64 PRO A CA 15
ATOM 21348 C C . PRO A 1 68 ? 2.281 -18.156 8.551 1.00 15.31 64 PRO A C 15
ATOM 21349 O O . PRO A 1 68 ? 1.817 -19.281 8.773 1.00 74.03 64 PRO A O 15
ATOM 21360 N N . ALA A 1 69 ? 2.902 -17.436 9.474 1.00 53.14 65 ALA A N 15
ATOM 21361 C CA . ALA A 1 69 ? 3.182 -17.948 10.807 1.00 44.40 65 ALA A CA 15
ATOM 21362 C C . ALA A 1 69 ? 1.902 -18.102 11.611 1.00 20.32 65 ALA A C 15
ATOM 21363 O O . ALA A 1 69 ? 1.816 -18.941 12.504 1.00 15.33 65 ALA A O 15
ATOM 21370 N N . GLN A 1 70 ? 0.897 -17.321 11.253 1.00 45.02 66 GLN A N 15
ATOM 21371 C CA . GLN A 1 70 ? -0.380 -17.350 11.940 1.00 34.12 66 GLN A CA 15
ATOM 21372 C C . GLN A 1 70 ? -1.080 -18.672 11.700 1.00 43.40 66 GLN A C 15
ATOM 21373 O O . GLN A 1 70 ? -1.689 -19.227 12.607 1.00 31.32 66 GLN A O 15
ATOM 21387 N N . LEU A 1 71 ? -0.943 -19.205 10.489 1.00 42.11 67 LEU A N 15
ATOM 21388 C CA . LEU A 1 71 ? -1.512 -20.506 10.163 1.00 65.13 67 LEU A CA 15
ATOM 21389 C C . LEU A 1 71 ? -0.876 -21.584 11.016 1.00 53.25 67 LEU A C 15
ATOM 21390 O O . LEU A 1 71 ? -1.563 -22.427 11.570 1.00 42.05 67 LEU A O 15
ATOM 21406 N N . GLU A 1 72 ? 0.436 -21.512 11.163 1.00 54.42 68 GLU A N 15
ATOM 21407 C CA . GLU A 1 72 ? 1.178 -22.480 11.964 1.00 23.44 68 GLU A CA 15
ATOM 21408 C C . GLU A 1 72 ? 0.826 -22.336 13.441 1.00 11.24 68 GLU A C 15
ATOM 21409 O O . GLU A 1 72 ? 0.859 -23.304 14.206 1.00 21.11 68 GLU A O 15
ATOM 21421 N N . ARG A 1 73 ? 0.503 -21.122 13.834 1.00 43.13 69 ARG A N 15
ATOM 21422 C CA . ARG A 1 73 ? 0.054 -20.830 15.180 1.00 1.23 69 ARG A CA 15
ATOM 21423 C C . ARG A 1 73 ? -1.277 -21.543 15.431 1.00 0.12 69 ARG A C 15
ATOM 21424 O O . ARG A 1 73 ? -1.482 -22.136 16.489 1.00 72.44 69 ARG A O 15
ATOM 21445 N N . LEU A 1 74 ? -2.156 -21.496 14.437 1.00 1.14 70 LEU A N 15
ATOM 21446 C CA . LEU A 1 74 ? -3.444 -22.183 14.509 1.00 43.50 70 LEU A CA 15
ATOM 21447 C C . LEU A 1 74 ? -3.194 -23.698 14.580 1.00 34.02 70 LEU A C 15
ATOM 21448 O O . LEU A 1 74 ? -3.749 -24.397 15.425 1.00 65.40 70 LEU A O 15
ATOM 21464 N N . VAL A 1 75 ? -2.309 -24.170 13.697 1.00 60.24 71 VAL A N 15
ATOM 21465 C CA . VAL A 1 75 ? -1.891 -25.579 13.624 1.00 64.05 71 VAL A CA 15
ATOM 21466 C C . VAL A 1 75 ? -1.403 -26.094 14.981 1.00 55.40 71 VAL A C 15
ATOM 21467 O O . VAL A 1 75 ? -1.891 -27.119 15.487 1.00 63.41 71 VAL A O 15
ATOM 21480 N N . SER A 1 76 ? -0.464 -25.389 15.572 1.00 11.44 72 SER A N 15
ATOM 21481 C CA . SER A 1 76 ? 0.079 -25.783 16.850 1.00 1.55 72 SER A CA 15
ATOM 21482 C C . SER A 1 76 ? -0.973 -25.694 17.970 1.00 65.33 72 SER A C 15
ATOM 21483 O O . SER A 1 76 ? -1.045 -26.578 18.829 1.00 23.11 72 SER A O 15
ATOM 21491 N N . ARG A 1 77 ? -1.829 -24.668 17.905 1.00 2.13 73 ARG A N 15
ATOM 21492 C CA . ARG A 1 77 ? -2.918 -24.494 18.870 1.00 54.04 73 ARG A CA 15
ATOM 21493 C C . ARG A 1 77 ? -3.794 -25.743 18.879 1.00 54.13 73 ARG A C 15
ATOM 21494 O O . ARG A 1 77 ? -4.087 -26.293 19.929 1.00 13.15 73 ARG A O 15
ATOM 21515 N N . VAL A 1 78 ? -4.163 -26.195 17.695 1.00 23.20 74 VAL A N 15
ATOM 21516 C CA . VAL A 1 78 ? -4.988 -27.382 17.542 1.00 32.12 74 VAL A CA 15
ATOM 21517 C C . VAL A 1 78 ? -4.237 -28.638 17.987 1.00 43.44 74 VAL A C 15
ATOM 21518 O O . VAL A 1 78 ? -4.799 -29.496 18.653 1.00 30.42 74 VAL A O 15
ATOM 21531 N N . SER A 1 79 ? -2.959 -28.716 17.668 1.00 11.43 75 SER A N 15
ATOM 21532 C CA . SER A 1 79 ? -2.173 -29.879 18.039 1.00 61.32 75 SER A CA 15
ATOM 21533 C C . SER A 1 79 ? -1.780 -29.893 19.531 1.00 2.53 75 SER A C 15
ATOM 21534 O O . SER A 1 79 ? -1.172 -30.860 20.024 1.00 14.30 75 SER A O 15
ATOM 21542 N N . LEU A 1 80 ? -2.090 -28.810 20.241 1.00 42.10 76 LEU A N 15
ATOM 21543 C CA . LEU A 1 80 ? -2.001 -28.822 21.693 1.00 65.25 76 LEU A CA 15
ATOM 21544 C C . LEU A 1 80 ? -3.097 -29.749 22.247 1.00 22.21 76 LEU A C 15
ATOM 21545 O O . LEU A 1 80 ? -2.952 -30.335 23.328 1.00 45.11 76 LEU A O 15
ATOM 21561 N N . GLU A 1 81 ? -4.178 -29.898 21.491 1.00 14.11 77 GLU A N 15
ATOM 21562 C CA . GLU A 1 81 ? -5.256 -30.782 21.861 1.00 2.21 77 GLU A CA 15
ATOM 21563 C C . GLU A 1 81 ? -5.037 -32.197 21.391 1.00 64.24 77 GLU A C 15
ATOM 21564 O O . GLU A 1 81 ? -4.408 -32.457 20.352 1.00 3.31 77 GLU A O 15
ATOM 21576 N N . LYS A 1 82 ? -5.547 -33.101 22.180 1.00 72.51 78 LYS A N 15
ATOM 21577 C CA . LYS A 1 82 ? -5.489 -34.509 21.905 1.00 60.53 78 LYS A CA 15
ATOM 21578 C C . LYS A 1 82 ? -6.616 -34.912 20.986 1.00 73.42 78 LYS A C 15
ATOM 21579 O O . LYS A 1 82 ? -7.655 -34.247 20.942 1.00 3.31 78 LYS A O 15
ATOM 21598 N N . GLY A 1 83 ? -6.388 -35.953 20.229 1.00 33.33 79 GLY A N 15
ATOM 21599 C CA . GLY A 1 83 ? -7.387 -36.459 19.327 1.00 24.33 79 GLY A CA 15
ATOM 21600 C C . GLY A 1 83 ? -7.062 -36.117 17.908 1.00 53.42 79 GLY A C 15
ATOM 21601 O O . GLY A 1 83 ? -7.687 -36.621 16.970 1.00 62.12 79 GLY A O 15
ATOM 21605 N N . VAL A 1 84 ? -6.087 -35.268 17.748 1.00 23.43 80 VAL A N 15
ATOM 21606 C CA . VAL A 1 84 ? -5.647 -34.835 16.457 1.00 30.44 80 VAL A CA 15
ATOM 21607 C C . VAL A 1 84 ? -4.506 -35.730 16.011 1.00 44.20 80 VAL A C 15
ATOM 21608 O O . VAL A 1 84 ? -3.503 -35.863 16.714 1.00 44.51 80 VAL A O 15
ATOM 21621 N N . SER A 1 85 ? -4.655 -36.353 14.885 1.00 40.22 81 SER A N 15
ATOM 21622 C CA . SER A 1 85 ? -3.630 -37.211 14.373 1.00 53.43 81 SER A CA 15
ATOM 21623 C C . SER A 1 85 ? -2.666 -36.401 13.500 1.00 53.52 81 SER A C 15
ATOM 21624 O O . SER A 1 85 ? -1.450 -36.572 13.568 1.00 25.20 81 SER A O 15
ATOM 21632 N N . SER A 1 86 ? -3.214 -35.495 12.708 1.00 53.04 82 SER A N 15
ATOM 21633 C CA . SER A 1 86 ? -2.423 -34.650 11.833 1.00 21.15 82 SER A CA 15
ATOM 21634 C C . SER A 1 86 ? -3.167 -33.352 11.547 1.00 60.22 82 SER A C 15
ATOM 21635 O O . SER A 1 86 ? -4.401 -33.336 11.510 1.00 44.51 82 SER A O 15
ATOM 21643 N N . VAL A 1 87 ? -2.427 -32.281 11.372 1.00 33.31 83 VAL A N 15
ATOM 21644 C CA . VAL A 1 87 ? -2.980 -30.985 11.038 1.00 12.13 83 VAL A CA 15
ATOM 21645 C C . VAL A 1 87 ? -2.046 -30.266 10.050 1.00 42.15 83 VAL A C 15
ATOM 21646 O O . VAL A 1 87 ? -0.894 -29.943 10.370 1.00 14.03 83 VAL A O 15
ATOM 21659 N N . ARG A 1 88 ? -2.525 -30.067 8.846 1.00 5.44 84 ARG A N 15
ATOM 21660 C CA . ARG A 1 88 ? -1.736 -29.454 7.787 1.00 32.13 84 ARG A CA 15
ATOM 21661 C C . ARG A 1 88 ? -2.499 -28.361 7.087 1.00 74.15 84 ARG A C 15
ATOM 21662 O O . ARG A 1 88 ? -3.716 -28.356 7.094 1.00 3.22 84 ARG A O 15
ATOM 21683 N N . TRP A 1 89 ? -1.782 -27.445 6.491 1.00 23.35 85 TRP A N 15
ATOM 21684 C CA . TRP A 1 89 ? -2.383 -26.338 5.790 1.00 64.43 85 TRP A CA 15
ATOM 21685 C C . TRP A 1 89 ? -1.756 -26.180 4.418 1.00 42.22 85 TRP A C 15
ATOM 21686 O O . TRP A 1 89 ? -0.532 -26.299 4.262 1.00 43.44 85 TRP A O 15
ATOM 21707 N N . GLN A 1 90 ? -2.573 -25.965 3.427 1.00 52.34 86 GLN A N 15
ATOM 21708 C CA . GLN A 1 90 ? -2.094 -25.803 2.068 1.00 23.14 86 GLN A CA 15
ATOM 21709 C C . GLN A 1 90 ? -2.364 -24.395 1.586 1.00 2.14 86 GLN A C 15
ATOM 21710 O O . GLN A 1 90 ? -3.428 -23.842 1.860 1.00 23.11 86 GLN A O 15
ATOM 21724 N N . VAL A 1 91 ? -1.407 -23.824 0.890 1.00 30.02 87 VAL A N 15
ATOM 21725 C CA . VAL A 1 91 ? -1.496 -22.456 0.415 1.00 45.53 87 VAL A CA 15
ATOM 21726 C C . VAL A 1 91 ? -1.895 -22.435 -1.047 1.00 63.43 87 VAL A C 15
ATOM 21727 O O . VAL A 1 91 ? -1.143 -22.918 -1.906 1.00 33.15 87 VAL A O 15
ATOM 21740 N N . PHE A 1 92 ? -3.055 -21.912 -1.317 1.00 62.21 88 PHE A N 15
ATOM 21741 C CA . PHE A 1 92 ? -3.513 -21.726 -2.665 1.00 62.03 88 PHE A CA 15
ATOM 21742 C C . PHE A 1 92 ? -3.828 -20.282 -2.903 1.00 55.22 88 PHE A C 15
ATOM 21743 O O . PHE A 1 92 ? -4.218 -19.566 -1.993 1.00 22.14 88 PHE A O 15
ATOM 21760 N N . GLU A 1 93 ? -3.643 -19.852 -4.092 1.00 72.20 89 GLU A N 15
ATOM 21761 C CA . GLU A 1 93 ? -3.911 -18.497 -4.456 1.00 73.04 89 GLU A CA 15
ATOM 21762 C C . GLU A 1 93 ? -5.300 -18.407 -5.062 1.00 73.22 89 GLU A C 15
ATOM 21763 O O . GLU A 1 93 ? -6.018 -19.412 -5.131 1.00 11.55 89 GLU A O 15
ATOM 21775 N N . LEU A 1 94 ? -5.685 -17.229 -5.472 1.00 74.33 90 LEU A N 15
ATOM 21776 C CA . LEU A 1 94 ? -6.944 -17.042 -6.144 1.00 11.20 90 LEU A CA 15
ATOM 21777 C C . LEU A 1 94 ? -6.753 -17.402 -7.601 1.00 75.24 90 LEU A C 15
ATOM 21778 O O . LEU A 1 94 ? -5.726 -17.053 -8.189 1.00 11.13 90 LEU A O 15
ATOM 21794 N N . ALA A 1 95 ? -7.707 -18.113 -8.159 1.00 40.53 91 ALA A N 15
ATOM 21795 C CA . ALA A 1 95 ? -7.646 -18.571 -9.535 1.00 3.15 91 ALA A CA 15
ATOM 21796 C C . ALA A 1 95 ? -7.693 -17.391 -10.493 1.00 32.12 91 ALA A C 15
ATOM 21797 O O . ALA A 1 95 ? -8.765 -16.821 -10.761 1.00 44.11 91 ALA A O 15
ATOM 21804 N N . ALA A 1 96 ? -6.544 -16.997 -10.954 1.00 41.11 92 ALA A N 15
ATOM 21805 C CA . ALA A 1 96 ? -6.410 -15.888 -11.848 1.00 44.52 92 ALA A CA 15
ATOM 21806 C C . ALA A 1 96 ? -5.594 -16.314 -13.028 1.00 44.04 92 ALA A C 15
ATOM 21807 O O . ALA A 1 96 ? -4.588 -17.014 -12.869 1.00 52.40 92 ALA A O 15
ATOM 21814 N N . ASP A 1 97 ? -6.029 -15.939 -14.187 1.00 71.44 93 ASP A N 15
ATOM 21815 C CA . ASP A 1 97 ? -5.323 -16.264 -15.400 1.00 21.10 93 ASP A CA 15
ATOM 21816 C C . ASP A 1 97 ? -4.193 -15.288 -15.576 1.00 32.03 93 ASP A C 15
ATOM 21817 O O . ASP A 1 97 ? -4.449 -14.139 -15.967 1.00 73.15 93 ASP A O 15
ATOM 21826 N N . ALA A 1 5 ? -3.958 0.510 -1.487 1.00 0.00 1 ALA A N 16
ATOM 21827 C CA . ALA A 1 5 ? -4.471 -0.757 -0.986 1.00 71.14 1 ALA A CA 16
ATOM 21828 C C . ALA A 1 5 ? -4.017 -1.888 -1.885 1.00 25.33 1 ALA A C 16
ATOM 21829 O O . ALA A 1 5 ? -3.813 -1.690 -3.092 1.00 51.42 1 ALA A O 16
ATOM 21836 N N . SER A 1 6 ? -3.848 -3.050 -1.314 1.00 33.05 2 SER A N 16
ATOM 21837 C CA . SER A 1 6 ? -3.471 -4.223 -2.044 1.00 45.50 2 SER A CA 16
ATOM 21838 C C . SER A 1 6 ? -4.161 -5.439 -1.439 1.00 71.12 2 SER A C 16
ATOM 21839 O O . SER A 1 6 ? -3.746 -5.970 -0.402 1.00 52.45 2 SER A O 16
ATOM 21847 N N . GLU A 1 7 ? -5.251 -5.835 -2.044 1.00 53.24 3 GLU A N 16
ATOM 21848 C CA . GLU A 1 7 ? -6.014 -6.943 -1.551 1.00 64.21 3 GLU A CA 16
ATOM 21849 C C . GLU A 1 7 ? -5.543 -8.215 -2.194 1.00 45.11 3 GLU A C 16
ATOM 21850 O O . GLU A 1 7 ? -6.000 -8.598 -3.278 1.00 2.34 3 GLU A O 16
ATOM 21862 N N . ALA A 1 8 ? -4.596 -8.827 -1.565 1.00 13.12 4 ALA A N 16
ATOM 21863 C CA . ALA A 1 8 ? -4.008 -10.031 -2.066 1.00 44.31 4 ALA A CA 16
ATOM 21864 C C . ALA A 1 8 ? -4.020 -11.098 -1.005 1.00 32.23 4 ALA A C 16
ATOM 21865 O O . ALA A 1 8 ? -3.005 -11.372 -0.354 1.00 30.14 4 ALA A O 16
ATOM 21872 N N . GLU A 1 9 ? -5.179 -11.639 -0.769 1.00 60.13 5 GLU A N 16
ATOM 21873 C CA . GLU A 1 9 ? -5.314 -12.691 0.190 1.00 22.43 5 GLU A CA 16
ATOM 21874 C C . GLU A 1 9 ? -5.226 -14.011 -0.543 1.00 62.32 5 GLU A C 16
ATOM 21875 O O . GLU A 1 9 ? -5.556 -14.091 -1.728 1.00 1.33 5 GLU A O 16
ATOM 21887 N N . GLN A 1 10 ? -4.732 -14.998 0.117 1.00 24.24 6 GLN A N 16
ATOM 21888 C CA . GLN A 1 10 ? -4.607 -16.315 -0.425 1.00 72.41 6 GLN A CA 16
ATOM 21889 C C . GLN A 1 10 ? -5.518 -17.213 0.386 1.00 11.12 6 GLN A C 16
ATOM 21890 O O . GLN A 1 10 ? -5.838 -16.882 1.541 1.00 60.31 6 GLN A O 16
ATOM 21904 N N . ARG A 1 11 ? -5.945 -18.316 -0.175 1.00 24.32 7 ARG A N 16
ATOM 21905 C CA . ARG A 1 11 ? -6.780 -19.229 0.563 1.00 61.20 7 ARG A CA 16
ATOM 21906 C C . ARG A 1 11 ? -5.891 -20.237 1.209 1.00 2.23 7 ARG A C 16
ATOM 21907 O O . ARG A 1 11 ? -5.113 -20.910 0.535 1.00 65.14 7 ARG A O 16
ATOM 21928 N N . TYR A 1 12 ? -5.976 -20.345 2.459 1.00 75.23 8 TYR A N 16
ATOM 21929 C CA . TYR A 1 12 ? -5.274 -21.357 3.136 1.00 33.44 8 TYR A CA 16
ATOM 21930 C C . TYR A 1 12 ? -6.285 -22.337 3.593 1.00 43.41 8 TYR A C 16
ATOM 21931 O O . TYR A 1 12 ? -7.265 -21.964 4.227 1.00 1.31 8 TYR A O 16
ATOM 21949 N N . GLU A 1 13 ? -6.090 -23.557 3.272 1.00 64.43 9 GLU A N 16
ATOM 21950 C CA . GLU A 1 13 ? -7.021 -24.548 3.655 1.00 4.41 9 GLU A CA 16
ATOM 21951 C C . GLU A 1 13 ? -6.370 -25.532 4.557 1.00 33.11 9 GLU A C 16
ATOM 21952 O O . GLU A 1 13 ? -5.400 -26.187 4.186 1.00 61.31 9 GLU A O 16
ATOM 21964 N N . VAL A 1 14 ? -6.880 -25.617 5.737 1.00 10.13 10 VAL A N 16
ATOM 21965 C CA . VAL A 1 14 ? -6.318 -26.459 6.748 1.00 61.22 10 VAL A CA 16
ATOM 21966 C C . VAL A 1 14 ? -7.160 -27.719 6.872 1.00 21.14 10 VAL A C 16
ATOM 21967 O O . VAL A 1 14 ? -8.391 -27.644 6.911 1.00 42.34 10 VAL A O 16
ATOM 21980 N N . GLN A 1 15 ? -6.502 -28.850 6.845 1.00 71.14 11 GLN A N 16
ATOM 21981 C CA . GLN A 1 15 ? -7.117 -30.141 7.003 1.00 31.43 11 GLN A CA 16
ATOM 21982 C C . GLN A 1 15 ? -6.675 -30.705 8.329 1.00 35.53 11 GLN A C 16
ATOM 21983 O O . GLN A 1 15 ? -5.472 -30.933 8.548 1.00 34.44 11 GLN A O 16
ATOM 21997 N N . ILE A 1 16 ? -7.593 -30.894 9.208 1.00 5.04 12 ILE A N 16
ATOM 21998 C CA . ILE A 1 16 ? -7.277 -31.465 10.488 1.00 4.42 12 ILE A CA 16
ATOM 21999 C C . ILE A 1 16 ? -7.873 -32.851 10.578 1.00 33.23 12 ILE A C 16
ATOM 22000 O O . ILE A 1 16 ? -9.088 -33.006 10.559 1.00 14.13 12 ILE A O 16
ATOM 22016 N N . VAL A 1 17 ? -7.029 -33.850 10.631 1.00 42.32 13 VAL A N 16
ATOM 22017 C CA . VAL A 1 17 ? -7.485 -35.215 10.798 1.00 13.15 13 VAL A CA 16
ATOM 22018 C C . VAL A 1 17 ? -7.577 -35.473 12.287 1.00 64.22 13 VAL A C 16
ATOM 22019 O O . VAL A 1 17 ? -6.538 -35.569 12.973 1.00 33.41 13 VAL A O 16
ATOM 22032 N N . CYS A 1 18 ? -8.771 -35.537 12.802 1.00 74.35 14 CYS A N 16
ATOM 22033 C CA . CYS A 1 18 ? -8.953 -35.667 14.220 1.00 74.53 14 CYS A CA 16
ATOM 22034 C C . CYS A 1 18 ? -10.021 -36.681 14.601 1.00 53.42 14 CYS A C 16
ATOM 22035 O O . CYS A 1 18 ? -10.932 -36.960 13.843 1.00 24.41 14 CYS A O 16
ATOM 22043 N N . ARG A 1 19 ? -9.842 -37.249 15.762 1.00 4.13 15 ARG A N 16
ATOM 22044 C CA . ARG A 1 19 ? -10.786 -38.156 16.404 1.00 55.31 15 ARG A CA 16
ATOM 22045 C C . ARG A 1 19 ? -12.142 -37.437 16.585 1.00 4.43 15 ARG A C 16
ATOM 22046 O O . ARG A 1 19 ? -12.161 -36.269 16.946 1.00 4.40 15 ARG A O 16
ATOM 22067 N N . ALA A 1 20 ? -13.256 -38.146 16.358 1.00 44.13 16 ALA A N 16
ATOM 22068 C CA . ALA A 1 20 ? -14.615 -37.561 16.406 1.00 31.31 16 ALA A CA 16
ATOM 22069 C C . ALA A 1 20 ? -14.898 -36.873 17.734 1.00 52.43 16 ALA A C 16
ATOM 22070 O O . ALA A 1 20 ? -15.495 -35.791 17.774 1.00 52.32 16 ALA A O 16
ATOM 22077 N N . GLU A 1 21 ? -14.453 -37.497 18.804 1.00 62.44 17 GLU A N 16
ATOM 22078 C CA . GLU A 1 21 ? -14.580 -36.955 20.151 1.00 24.42 17 GLU A CA 16
ATOM 22079 C C . GLU A 1 21 ? -13.869 -35.620 20.308 1.00 15.42 17 GLU A C 16
ATOM 22080 O O . GLU A 1 21 ? -14.357 -34.714 20.996 1.00 23.13 17 GLU A O 16
ATOM 22092 N N . ASP A 1 22 ? -12.756 -35.482 19.647 1.00 45.01 18 ASP A N 16
ATOM 22093 C CA . ASP A 1 22 ? -11.929 -34.312 19.827 1.00 50.44 18 ASP A CA 16
ATOM 22094 C C . ASP A 1 22 ? -12.156 -33.291 18.743 1.00 43.12 18 ASP A C 16
ATOM 22095 O O . ASP A 1 22 ? -11.693 -32.161 18.856 1.00 70.52 18 ASP A O 16
ATOM 22104 N N . GLU A 1 23 ? -12.907 -33.677 17.705 1.00 12.01 19 GLU A N 16
ATOM 22105 C CA . GLU A 1 23 ? -13.249 -32.796 16.589 1.00 2.11 19 GLU A CA 16
ATOM 22106 C C . GLU A 1 23 ? -13.915 -31.531 17.090 1.00 54.24 19 GLU A C 16
ATOM 22107 O O . GLU A 1 23 ? -13.611 -30.426 16.635 1.00 44.01 19 GLU A O 16
ATOM 22119 N N . ILE A 1 24 ? -14.777 -31.697 18.073 1.00 31.15 20 ILE A N 16
ATOM 22120 C CA . ILE A 1 24 ? -15.491 -30.588 18.658 1.00 43.55 20 ILE A CA 16
ATOM 22121 C C . ILE A 1 24 ? -14.503 -29.614 19.329 1.00 44.55 20 ILE A C 16
ATOM 22122 O O . ILE A 1 24 ? -14.641 -28.392 19.211 1.00 5.44 20 ILE A O 16
ATOM 22138 N N . GLN A 1 25 ? -13.469 -30.166 19.971 1.00 63.21 21 GLN A N 16
ATOM 22139 C CA . GLN A 1 25 ? -12.470 -29.355 20.630 1.00 31.25 21 GLN A CA 16
ATOM 22140 C C . GLN A 1 25 ? -11.663 -28.619 19.580 1.00 65.43 21 GLN A C 16
ATOM 22141 O O . GLN A 1 25 ? -11.399 -27.428 19.711 1.00 53.34 21 GLN A O 16
ATOM 22155 N N . VAL A 1 26 ? -11.310 -29.340 18.524 1.00 1.12 22 VAL A N 16
ATOM 22156 C CA . VAL A 1 26 ? -10.582 -28.786 17.387 1.00 72.04 22 VAL A CA 16
ATOM 22157 C C . VAL A 1 26 ? -11.325 -27.593 16.821 1.00 40.24 22 VAL A C 16
ATOM 22158 O O . VAL A 1 26 ? -10.766 -26.499 16.727 1.00 61.54 22 VAL A O 16
ATOM 22171 N N . ARG A 1 27 ? -12.590 -27.807 16.499 1.00 31.04 23 ARG A N 16
ATOM 22172 C CA . ARG A 1 27 ? -13.452 -26.776 15.942 1.00 25.30 23 ARG A CA 16
ATOM 22173 C C . ARG A 1 27 ? -13.501 -25.557 16.868 1.00 54.51 23 ARG A C 16
ATOM 22174 O O . ARG A 1 27 ? -13.352 -24.413 16.419 1.00 74.02 23 ARG A O 16
ATOM 22195 N N . SER A 1 28 ? -13.674 -25.823 18.155 1.00 32.20 24 SER A N 16
ATOM 22196 C CA . SER A 1 28 ? -13.742 -24.791 19.160 1.00 22.42 24 SER A CA 16
ATOM 22197 C C . SER A 1 28 ? -12.430 -23.989 19.205 1.00 74.12 24 SER A C 16
ATOM 22198 O O . SER A 1 28 ? -12.450 -22.749 19.137 1.00 52.44 24 SER A O 16
ATOM 22206 N N . LEU A 1 29 ? -11.295 -24.678 19.283 1.00 72.33 25 LEU A N 16
ATOM 22207 C CA . LEU A 1 29 ? -10.008 -24.001 19.324 1.00 13.05 25 LEU A CA 16
ATOM 22208 C C . LEU A 1 29 ? -9.717 -23.259 18.031 1.00 4.45 25 LEU A C 16
ATOM 22209 O O . LEU A 1 29 ? -9.158 -22.154 18.064 1.00 35.11 25 LEU A O 16
ATOM 22225 N N . MET A 1 30 ? -10.115 -23.841 16.902 1.00 4.23 26 MET A N 16
ATOM 22226 C CA . MET A 1 30 ? -9.980 -23.169 15.611 1.00 35.41 26 MET A CA 16
ATOM 22227 C C . MET A 1 30 ? -10.735 -21.867 15.639 1.00 23.41 26 MET A C 16
ATOM 22228 O O . MET A 1 30 ? -10.172 -20.828 15.345 1.00 22.14 26 MET A O 16
ATOM 22242 N N . LEU A 1 31 ? -11.999 -21.932 16.065 1.00 74.22 27 LEU A N 16
ATOM 22243 C CA . LEU A 1 31 ? -12.871 -20.763 16.152 1.00 25.35 27 LEU A CA 16
ATOM 22244 C C . LEU A 1 31 ? -12.232 -19.671 17.014 1.00 62.11 27 LEU A C 16
ATOM 22245 O O . LEU A 1 31 ? -12.118 -18.517 16.584 1.00 24.02 27 LEU A O 16
ATOM 22261 N N . HIS A 1 32 ? -11.768 -20.053 18.200 1.00 40.43 28 HIS A N 16
ATOM 22262 C CA . HIS A 1 32 ? -11.093 -19.118 19.120 1.00 53.44 28 HIS A CA 16
ATOM 22263 C C . HIS A 1 32 ? -9.855 -18.498 18.481 1.00 23.22 28 HIS A C 16
ATOM 22264 O O . HIS A 1 32 ? -9.563 -17.316 18.676 1.00 53.41 28 HIS A O 16
ATOM 22278 N N . SER A 1 33 ? -9.160 -19.276 17.691 1.00 43.14 29 SER A N 16
ATOM 22279 C CA . SER A 1 33 ? -7.964 -18.810 17.034 1.00 64.40 29 SER A CA 16
ATOM 22280 C C . SER A 1 33 ? -8.294 -17.949 15.788 1.00 1.02 29 SER A C 16
ATOM 22281 O O . SER A 1 33 ? -7.440 -17.203 15.303 1.00 54.35 29 SER A O 16
ATOM 22289 N N . LEU A 1 34 ? -9.542 -18.016 15.309 1.00 34.13 30 LEU A N 16
ATOM 22290 C CA . LEU A 1 34 ? -9.945 -17.254 14.127 1.00 34.21 30 LEU A CA 16
ATOM 22291 C C . LEU A 1 34 ? -10.136 -15.806 14.497 1.00 54.22 30 LEU A C 16
ATOM 22292 O O . LEU A 1 34 ? -9.696 -14.914 13.787 1.00 51.43 30 LEU A O 16
ATOM 22308 N N . GLY A 1 35 ? -10.756 -15.580 15.644 1.00 73.31 31 GLY A N 16
ATOM 22309 C CA . GLY A 1 35 ? -10.978 -14.225 16.118 1.00 31.42 31 GLY A CA 16
ATOM 22310 C C . GLY A 1 35 ? -9.693 -13.600 16.616 1.00 4.11 31 GLY A C 16
ATOM 22311 O O . GLY A 1 35 ? -9.571 -12.377 16.726 1.00 51.41 31 GLY A O 16
ATOM 22315 N N . SER A 1 36 ? -8.722 -14.447 16.877 1.00 53.12 32 SER A N 16
ATOM 22316 C CA . SER A 1 36 ? -7.441 -14.033 17.372 1.00 2.42 32 SER A CA 16
ATOM 22317 C C . SER A 1 36 ? -6.470 -13.779 16.201 1.00 71.21 32 SER A C 16
ATOM 22318 O O . SER A 1 36 ? -5.278 -13.533 16.407 1.00 40.14 32 SER A O 16
ATOM 22326 N N . SER A 1 37 ? -6.970 -13.819 14.984 1.00 5.21 33 SER A N 16
ATOM 22327 C CA . SER A 1 37 ? -6.130 -13.602 13.844 1.00 34.24 33 SER A CA 16
ATOM 22328 C C . SER A 1 37 ? -6.878 -12.835 12.749 1.00 70.44 33 SER A C 16
ATOM 22329 O O . SER A 1 37 ? -8.046 -12.469 12.920 1.00 15.01 33 SER A O 16
ATOM 22337 N N . ASP A 1 38 ? -6.192 -12.582 11.650 1.00 53.15 34 ASP A N 16
ATOM 22338 C CA . ASP A 1 38 ? -6.757 -11.875 10.497 1.00 42.12 34 ASP A CA 16
ATOM 22339 C C . ASP A 1 38 ? -7.366 -12.865 9.523 1.00 0.22 34 ASP A C 16
ATOM 22340 O O . ASP A 1 38 ? -8.021 -12.471 8.559 1.00 32.24 34 ASP A O 16
ATOM 22349 N N . LEU A 1 39 ? -7.163 -14.150 9.793 1.00 51.33 35 LEU A N 16
ATOM 22350 C CA . LEU A 1 39 ? -7.604 -15.221 8.910 1.00 31.42 35 LEU A CA 16
ATOM 22351 C C . LEU A 1 39 ? -9.121 -15.245 8.761 1.00 53.03 35 LEU A C 16
ATOM 22352 O O . LEU A 1 39 ? -9.857 -15.623 9.675 1.00 72.54 35 LEU A O 16
ATOM 22368 N N . ARG A 1 40 ? -9.556 -14.847 7.596 1.00 51.25 36 ARG A N 16
ATOM 22369 C CA . ARG A 1 40 ? -10.947 -14.673 7.263 1.00 40.22 36 ARG A CA 16
ATOM 22370 C C . ARG A 1 40 ? -11.542 -16.023 6.849 1.00 65.33 36 ARG A C 16
ATOM 22371 O O . ARG A 1 40 ? -11.297 -16.498 5.735 1.00 11.13 36 ARG A O 16
ATOM 22392 N N . LEU A 1 41 ? -12.287 -16.652 7.739 1.00 43.13 37 LEU A N 16
ATOM 22393 C CA . LEU A 1 41 ? -12.865 -17.972 7.471 1.00 11.11 37 LEU A CA 16
ATOM 22394 C C . LEU A 1 41 ? -13.891 -17.902 6.349 1.00 5.25 37 LEU A C 16
ATOM 22395 O O . LEU A 1 41 ? -14.813 -17.092 6.393 1.00 24.31 37 LEU A O 16
ATOM 22411 N N . GLN A 1 42 ? -13.713 -18.723 5.346 1.00 73.51 38 GLN A N 16
ATOM 22412 C CA . GLN A 1 42 ? -14.637 -18.786 4.237 1.00 5.02 38 GLN A CA 16
ATOM 22413 C C . GLN A 1 42 ? -15.581 -19.941 4.456 1.00 50.33 38 GLN A C 16
ATOM 22414 O O . GLN A 1 42 ? -16.801 -19.763 4.567 1.00 11.21 38 GLN A O 16
ATOM 22428 N N . SER A 1 43 ? -15.020 -21.104 4.576 1.00 21.32 39 SER A N 16
ATOM 22429 C CA . SER A 1 43 ? -15.773 -22.294 4.769 1.00 60.51 39 SER A CA 16
ATOM 22430 C C . SER A 1 43 ? -15.066 -23.196 5.768 1.00 71.23 39 SER A C 16
ATOM 22431 O O . SER A 1 43 ? -13.845 -23.120 5.923 1.00 62.30 39 SER A O 16
ATOM 22439 N N . LEU A 1 44 ? -15.824 -24.001 6.461 1.00 21.23 40 LEU A N 16
ATOM 22440 C CA . LEU A 1 44 ? -15.296 -24.927 7.426 1.00 41.23 40 LEU A CA 16
ATOM 22441 C C . LEU A 1 44 ? -16.110 -26.195 7.283 1.00 15.25 40 LEU A C 16
ATOM 22442 O O . LEU A 1 44 ? -17.293 -26.219 7.611 1.00 21.13 40 LEU A O 16
ATOM 22458 N N . HIS A 1 45 ? -15.512 -27.214 6.754 1.00 4.43 41 HIS A N 16
ATOM 22459 C CA . HIS A 1 45 ? -16.207 -28.452 6.513 1.00 42.31 41 HIS A CA 16
ATOM 22460 C C . HIS A 1 45 ? -15.646 -29.562 7.376 1.00 1.31 41 HIS A C 16
ATOM 22461 O O . HIS A 1 45 ? -14.529 -30.021 7.149 1.00 4.23 41 HIS A O 16
ATOM 22475 N N . SER A 1 46 ? -16.383 -29.962 8.384 1.00 2.14 42 SER A N 16
ATOM 22476 C CA . SER A 1 46 ? -15.985 -31.095 9.178 1.00 71.04 42 SER A CA 16
ATOM 22477 C C . SER A 1 46 ? -16.555 -32.318 8.461 1.00 62.45 42 SER A C 16
ATOM 22478 O O . SER A 1 46 ? -17.763 -32.564 8.490 1.00 70.30 42 SER A O 16
ATOM 22486 N N . GLU A 1 47 ? -15.712 -33.032 7.762 1.00 41.01 43 GLU A N 16
ATOM 22487 C CA . GLU A 1 47 ? -16.170 -34.078 6.889 1.00 32.32 43 GLU A CA 16
ATOM 22488 C C . GLU A 1 47 ? -15.264 -35.300 6.999 1.00 3.15 43 GLU A C 16
ATOM 22489 O O . GLU A 1 47 ? -14.100 -35.171 7.291 1.00 34.43 43 GLU A O 16
ATOM 22501 N N . ASP A 1 48 ? -15.803 -36.472 6.823 1.00 14.10 44 ASP A N 16
ATOM 22502 C CA . ASP A 1 48 ? -14.980 -37.667 6.813 1.00 52.41 44 ASP A CA 16
ATOM 22503 C C . ASP A 1 48 ? -14.725 -38.079 5.384 1.00 53.10 44 ASP A C 16
ATOM 22504 O O . ASP A 1 48 ? -15.660 -38.174 4.577 1.00 63.50 44 ASP A O 16
ATOM 22513 N N . LEU A 1 49 ? -13.478 -38.243 5.042 1.00 1.25 45 LEU A N 16
ATOM 22514 C CA . LEU A 1 49 ? -13.118 -38.645 3.710 1.00 52.34 45 LEU A CA 16
ATOM 22515 C C . LEU A 1 49 ? -12.558 -40.052 3.728 1.00 45.25 45 LEU A C 16
ATOM 22516 O O . LEU A 1 49 ? -13.188 -40.987 3.222 1.00 14.43 45 LEU A O 16
ATOM 22532 N N . ASP A 1 50 ? -11.417 -40.215 4.360 1.00 32.10 46 ASP A N 16
ATOM 22533 C CA . ASP A 1 50 ? -10.736 -41.514 4.400 1.00 31.04 46 ASP A CA 16
ATOM 22534 C C . ASP A 1 50 ? -11.317 -42.454 5.436 1.00 43.33 46 ASP A C 16
ATOM 22535 O O . ASP A 1 50 ? -11.578 -43.635 5.147 1.00 24.50 46 ASP A O 16
ATOM 22544 N N . ASN A 1 51 ? -11.527 -41.951 6.617 1.00 34.23 47 ASN A N 16
ATOM 22545 C CA . ASN A 1 51 ? -12.012 -42.744 7.724 1.00 3.32 47 ASN A CA 16
ATOM 22546 C C . ASN A 1 51 ? -13.201 -42.039 8.364 1.00 5.10 47 ASN A C 16
ATOM 22547 O O . ASN A 1 51 ? -13.170 -40.835 8.537 1.00 23.32 47 ASN A O 16
ATOM 22558 N N . PRO A 1 52 ? -14.275 -42.775 8.702 1.00 20.42 48 PRO A N 16
ATOM 22559 C CA . PRO A 1 52 ? -15.499 -42.181 9.264 1.00 52.34 48 PRO A CA 16
ATOM 22560 C C . PRO A 1 52 ? -15.364 -41.733 10.728 1.00 41.34 48 PRO A C 16
ATOM 22561 O O . PRO A 1 52 ? -16.112 -40.861 11.188 1.00 62.23 48 PRO A O 16
ATOM 22572 N N . ALA A 1 53 ? -14.438 -42.328 11.452 1.00 11.24 49 ALA A N 16
ATOM 22573 C CA . ALA A 1 53 ? -14.253 -42.007 12.855 1.00 41.21 49 ALA A CA 16
ATOM 22574 C C . ALA A 1 53 ? -13.292 -40.842 13.007 1.00 11.42 49 ALA A C 16
ATOM 22575 O O . ALA A 1 53 ? -13.359 -40.084 13.973 1.00 51.23 49 ALA A O 16
ATOM 22582 N N . LYS A 1 54 ? -12.385 -40.720 12.068 1.00 32.51 50 LYS A N 16
ATOM 22583 C CA . LYS A 1 54 ? -11.471 -39.608 12.053 1.00 15.31 50 LYS A CA 16
ATOM 22584 C C . LYS A 1 54 ? -12.044 -38.523 11.160 1.00 44.31 50 LYS A C 16
ATOM 22585 O O . LYS A 1 54 ? -12.005 -38.622 9.937 1.00 40.23 50 LYS A O 16
ATOM 22604 N N . LEU A 1 55 ? -12.592 -37.527 11.773 1.00 55.03 51 LEU A N 16
ATOM 22605 C CA . LEU A 1 55 ? -13.203 -36.427 11.080 1.00 20.15 51 LEU A CA 16
ATOM 22606 C C . LEU A 1 55 ? -12.137 -35.486 10.601 1.00 52.23 51 LEU A C 16
ATOM 22607 O O . LEU A 1 55 ? -11.235 -35.093 11.368 1.00 20.11 51 LEU A O 16
ATOM 22623 N N . GLU A 1 56 ? -12.213 -35.149 9.354 1.00 71.42 52 GLU A N 16
ATOM 22624 C CA . GLU A 1 56 ? -11.273 -34.282 8.746 1.00 23.40 52 GLU A CA 16
ATOM 22625 C C . GLU A 1 56 ? -11.902 -32.912 8.621 1.00 21.44 52 GLU A C 16
ATOM 22626 O O . GLU A 1 56 ? -12.861 -32.701 7.865 1.00 72.12 52 GLU A O 16
ATOM 22638 N N . VAL A 1 57 ? -11.400 -32.006 9.382 1.00 71.13 53 VAL A N 16
ATOM 22639 C CA . VAL A 1 57 ? -11.890 -30.665 9.387 1.00 1.03 53 VAL A CA 16
ATOM 22640 C C . VAL A 1 57 ? -11.146 -29.907 8.326 1.00 11.31 53 VAL A C 16
ATOM 22641 O O . VAL A 1 57 ? -9.954 -29.682 8.446 1.00 73.12 53 VAL A O 16
ATOM 22654 N N . ARG A 1 58 ? -11.821 -29.602 7.266 1.00 63.45 54 ARG A N 16
ATOM 22655 C CA . ARG A 1 58 ? -11.221 -28.914 6.164 1.00 74.01 54 ARG A CA 16
ATOM 22656 C C . ARG A 1 58 ? -11.804 -27.525 6.081 1.00 31.21 54 ARG A C 16
ATOM 22657 O O . ARG A 1 58 ? -12.979 -27.354 5.782 1.00 22.04 54 ARG A O 16
ATOM 22678 N N . ALA A 1 59 ? -11.014 -26.549 6.400 1.00 54.32 55 ALA A N 16
ATOM 22679 C CA . ALA A 1 59 ? -11.479 -25.183 6.424 1.00 43.33 55 ALA A CA 16
ATOM 22680 C C . ALA A 1 59 ? -10.654 -24.308 5.499 1.00 3.32 55 ALA A C 16
ATOM 22681 O O . ALA A 1 59 ? -9.434 -24.446 5.455 1.00 74.45 55 ALA A O 16
ATOM 22688 N N . GLU A 1 60 ? -11.314 -23.427 4.776 1.00 42.51 56 GLU A N 16
ATOM 22689 C CA . GLU A 1 60 ? -10.653 -22.475 3.896 1.00 23.54 56 GLU A CA 16
ATOM 22690 C C . GLU A 1 60 ? -10.683 -21.096 4.536 1.00 63.13 56 GLU A C 16
ATOM 22691 O O . GLU A 1 60 ? -11.753 -20.590 4.903 1.00 54.52 56 GLU A O 16
ATOM 22703 N N . LEU A 1 61 ? -9.525 -20.524 4.715 1.00 2.53 57 LEU A N 16
ATOM 22704 C CA . LEU A 1 61 ? -9.373 -19.233 5.352 1.00 15.32 57 LEU A CA 16
ATOM 22705 C C . LEU A 1 61 ? -8.630 -18.300 4.407 1.00 2.42 57 LEU A C 16
ATOM 22706 O O . LEU A 1 61 ? -7.713 -18.729 3.727 1.00 31.42 57 LEU A O 16
ATOM 22722 N N . LEU A 1 62 ? -9.032 -17.061 4.336 1.00 24.20 58 LEU A N 16
ATOM 22723 C CA . LEU A 1 62 ? -8.298 -16.092 3.543 1.00 50.20 58 LEU A CA 16
ATOM 22724 C C . LEU A 1 62 ? -7.326 -15.348 4.426 1.00 2.05 58 LEU A C 16
ATOM 22725 O O . LEU A 1 62 ? -7.692 -14.871 5.511 1.00 44.13 58 LEU A O 16
ATOM 22741 N N . GLY A 1 63 ? -6.109 -15.288 3.990 1.00 45.20 59 GLY A N 16
ATOM 22742 C CA . GLY A 1 63 ? -5.086 -14.581 4.694 1.00 51.01 59 GLY A CA 16
ATOM 22743 C C . GLY A 1 63 ? -4.027 -14.162 3.734 1.00 63.51 59 GLY A C 16
ATOM 22744 O O . GLY A 1 63 ? -3.923 -14.730 2.658 1.00 32.24 59 GLY A O 16
ATOM 22748 N N . THR A 1 64 ? -3.252 -13.207 4.084 1.00 41.43 60 THR A N 16
ATOM 22749 C CA . THR A 1 64 ? -2.238 -12.710 3.214 1.00 73.51 60 THR A CA 16
ATOM 22750 C C . THR A 1 64 ? -0.925 -13.512 3.359 1.00 43.12 60 THR A C 16
ATOM 22751 O O . THR A 1 64 ? -0.776 -14.317 4.303 1.00 44.23 60 THR A O 16
ATOM 22762 N N . PRO A 1 65 ? 0.048 -13.333 2.424 1.00 71.42 61 PRO A N 16
ATOM 22763 C CA . PRO A 1 65 ? 1.353 -14.033 2.463 1.00 31.54 61 PRO A CA 16
ATOM 22764 C C . PRO A 1 65 ? 2.190 -13.681 3.706 1.00 30.52 61 PRO A C 16
ATOM 22765 O O . PRO A 1 65 ? 3.239 -14.261 3.945 1.00 4.15 61 PRO A O 16
ATOM 22776 N N . GLU A 1 66 ? 1.739 -12.710 4.467 1.00 44.13 62 GLU A N 16
ATOM 22777 C CA . GLU A 1 66 ? 2.427 -12.288 5.670 1.00 64.11 62 GLU A CA 16
ATOM 22778 C C . GLU A 1 66 ? 1.775 -12.877 6.917 1.00 35.13 62 GLU A C 16
ATOM 22779 O O . GLU A 1 66 ? 2.215 -12.628 8.041 1.00 5.35 62 GLU A O 16
ATOM 22791 N N . ALA A 1 67 ? 0.764 -13.700 6.713 1.00 14.20 63 ALA A N 16
ATOM 22792 C CA . ALA A 1 67 ? 0.051 -14.326 7.820 1.00 2.35 63 ALA A CA 16
ATOM 22793 C C . ALA A 1 67 ? 0.253 -15.890 7.985 1.00 72.25 63 ALA A C 16
ATOM 22794 O O . ALA A 1 67 ? -0.529 -16.512 8.718 1.00 64.30 63 ALA A O 16
ATOM 22801 N N . PRO A 1 68 ? 1.303 -16.579 7.397 1.00 11.04 64 PRO A N 16
ATOM 22802 C CA . PRO A 1 68 ? 1.412 -18.034 7.530 1.00 34.13 64 PRO A CA 16
ATOM 22803 C C . PRO A 1 68 ? 1.832 -18.449 8.942 1.00 15.31 64 PRO A C 16
ATOM 22804 O O . PRO A 1 68 ? 1.469 -19.519 9.419 1.00 74.03 64 PRO A O 16
ATOM 22815 N N . ALA A 1 69 ? 2.542 -17.558 9.627 1.00 53.14 65 ALA A N 16
ATOM 22816 C CA . ALA A 1 69 ? 2.991 -17.807 10.993 1.00 44.40 65 ALA A CA 16
ATOM 22817 C C . ALA A 1 69 ? 1.789 -17.884 11.938 1.00 20.32 65 ALA A C 16
ATOM 22818 O O . ALA A 1 69 ? 1.799 -18.604 12.950 1.00 15.33 65 ALA A O 16
ATOM 22825 N N . GLN A 1 70 ? 0.741 -17.173 11.580 1.00 45.02 66 GLN A N 16
ATOM 22826 C CA . GLN A 1 70 ? -0.485 -17.178 12.346 1.00 34.12 66 GLN A CA 16
ATOM 22827 C C . GLN A 1 70 ? -1.161 -18.512 12.188 1.00 43.40 66 GLN A C 16
ATOM 22828 O O . GLN A 1 70 ? -1.672 -19.061 13.135 1.00 31.32 66 GLN A O 16
ATOM 22842 N N . LEU A 1 71 ? -1.104 -19.056 10.995 1.00 42.11 67 LEU A N 16
ATOM 22843 C CA . LEU A 1 71 ? -1.635 -20.384 10.743 1.00 65.13 67 LEU A CA 16
ATOM 22844 C C . LEU A 1 71 ? -0.822 -21.399 11.505 1.00 53.25 67 LEU A C 16
ATOM 22845 O O . LEU A 1 71 ? -1.371 -22.341 12.018 1.00 42.05 67 LEU A O 16
ATOM 22861 N N . GLU A 1 72 ? 0.497 -21.183 11.582 1.00 54.42 68 GLU A N 16
ATOM 22862 C CA . GLU A 1 72 ? 1.363 -22.035 12.394 1.00 23.44 68 GLU A CA 16
ATOM 22863 C C . GLU A 1 72 ? 0.875 -22.038 13.835 1.00 11.24 68 GLU A C 16
ATOM 22864 O O . GLU A 1 72 ? 0.869 -23.077 14.492 1.00 21.11 68 GLU A O 16
ATOM 22876 N N . ARG A 1 73 ? 0.460 -20.861 14.311 1.00 43.13 69 ARG A N 16
ATOM 22877 C CA . ARG A 1 73 ? -0.159 -20.719 15.635 1.00 1.23 69 ARG A CA 16
ATOM 22878 C C . ARG A 1 73 ? -1.388 -21.635 15.726 1.00 0.12 69 ARG A C 16
ATOM 22879 O O . ARG A 1 73 ? -1.487 -22.449 16.642 1.00 72.44 69 ARG A O 16
ATOM 22900 N N . LEU A 1 74 ? -2.304 -21.498 14.754 1.00 1.14 70 LEU A N 16
ATOM 22901 C CA . LEU A 1 74 ? -3.495 -22.356 14.656 1.00 43.50 70 LEU A CA 16
ATOM 22902 C C . LEU A 1 74 ? -3.118 -23.837 14.666 1.00 34.02 70 LEU A C 16
ATOM 22903 O O . LEU A 1 74 ? -3.636 -24.608 15.475 1.00 65.40 70 LEU A O 16
ATOM 22919 N N . VAL A 1 75 ? -2.199 -24.206 13.784 1.00 60.24 71 VAL A N 16
ATOM 22920 C CA . VAL A 1 75 ? -1.718 -25.574 13.644 1.00 64.05 71 VAL A CA 16
ATOM 22921 C C . VAL A 1 75 ? -1.170 -26.097 14.965 1.00 55.40 71 VAL A C 16
ATOM 22922 O O . VAL A 1 75 ? -1.547 -27.171 15.410 1.00 63.41 71 VAL A O 16
ATOM 22935 N N . SER A 1 76 ? -0.334 -25.307 15.611 1.00 11.44 72 SER A N 16
ATOM 22936 C CA . SER A 1 76 ? 0.274 -25.704 16.861 1.00 1.55 72 SER A CA 16
ATOM 22937 C C . SER A 1 76 ? -0.792 -25.842 17.966 1.00 65.33 72 SER A C 16
ATOM 22938 O O . SER A 1 76 ? -0.796 -26.818 18.713 1.00 23.11 72 SER A O 16
ATOM 22946 N N . ARG A 1 77 ? -1.731 -24.901 18.004 1.00 2.13 73 ARG A N 16
ATOM 22947 C CA . ARG A 1 77 ? -2.809 -24.897 18.994 1.00 54.04 73 ARG A CA 16
ATOM 22948 C C . ARG A 1 77 ? -3.676 -26.154 18.849 1.00 54.13 73 ARG A C 16
ATOM 22949 O O . ARG A 1 77 ? -4.049 -26.783 19.838 1.00 13.15 73 ARG A O 16
ATOM 22970 N N . VAL A 1 78 ? -3.955 -26.531 17.623 1.00 23.20 74 VAL A N 16
ATOM 22971 C CA . VAL A 1 78 ? -4.748 -27.716 17.361 1.00 32.12 74 VAL A CA 16
ATOM 22972 C C . VAL A 1 78 ? -3.919 -28.982 17.599 1.00 43.44 74 VAL A C 16
ATOM 22973 O O . VAL A 1 78 ? -4.389 -29.930 18.210 1.00 30.42 74 VAL A O 16
ATOM 22986 N N . SER A 1 79 ? -2.672 -28.961 17.166 1.00 11.43 75 SER A N 16
ATOM 22987 C CA . SER A 1 79 ? -1.775 -30.097 17.324 1.00 61.32 75 SER A CA 16
ATOM 22988 C C . SER A 1 79 ? -1.444 -30.346 18.804 1.00 2.53 75 SER A C 16
ATOM 22989 O O . SER A 1 79 ? -0.997 -31.425 19.173 1.00 14.30 75 SER A O 16
ATOM 22997 N N . LEU A 1 80 ? -1.628 -29.334 19.648 1.00 42.10 76 LEU A N 16
ATOM 22998 C CA . LEU A 1 80 ? -1.442 -29.506 21.081 1.00 65.25 76 LEU A CA 16
ATOM 22999 C C . LEU A 1 80 ? -2.582 -30.313 21.701 1.00 22.21 76 LEU A C 16
ATOM 23000 O O . LEU A 1 80 ? -2.486 -30.741 22.855 1.00 45.11 76 LEU A O 16
ATOM 23016 N N . GLU A 1 81 ? -3.656 -30.523 20.956 1.00 14.11 77 GLU A N 16
ATOM 23017 C CA . GLU A 1 81 ? -4.749 -31.308 21.463 1.00 2.21 77 GLU A CA 16
ATOM 23018 C C . GLU A 1 81 ? -4.602 -32.772 21.140 1.00 64.24 77 GLU A C 16
ATOM 23019 O O . GLU A 1 81 ? -3.899 -33.163 20.196 1.00 3.31 77 GLU A O 16
ATOM 23031 N N . LYS A 1 82 ? -5.255 -33.564 21.941 1.00 72.51 78 LYS A N 16
ATOM 23032 C CA . LYS A 1 82 ? -5.276 -34.998 21.811 1.00 60.53 78 LYS A CA 16
ATOM 23033 C C . LYS A 1 82 ? -6.263 -35.374 20.728 1.00 73.42 78 LYS A C 16
ATOM 23034 O O . LYS A 1 82 ? -7.162 -34.596 20.411 1.00 3.31 78 LYS A O 16
ATOM 23053 N N . GLY A 1 83 ? -6.041 -36.494 20.094 1.00 33.33 79 GLY A N 16
ATOM 23054 C CA . GLY A 1 83 ? -6.986 -36.977 19.112 1.00 24.33 79 GLY A CA 16
ATOM 23055 C C . GLY A 1 83 ? -6.700 -36.443 17.733 1.00 53.42 79 GLY A C 16
ATOM 23056 O O . GLY A 1 83 ? -7.169 -36.996 16.731 1.00 62.12 79 GLY A O 16
ATOM 23060 N N . VAL A 1 84 ? -5.972 -35.364 17.679 1.00 23.43 80 VAL A N 16
ATOM 23061 C CA . VAL A 1 84 ? -5.553 -34.775 16.446 1.00 30.44 80 VAL A CA 16
ATOM 23062 C C . VAL A 1 84 ? -4.366 -35.557 15.934 1.00 44.20 80 VAL A C 16
ATOM 23063 O O . VAL A 1 84 ? -3.307 -35.576 16.567 1.00 44.51 80 VAL A O 16
ATOM 23076 N N . SER A 1 85 ? -4.538 -36.207 14.825 1.00 40.22 81 SER A N 16
ATOM 23077 C CA . SER A 1 85 ? -3.505 -37.029 14.289 1.00 53.43 81 SER A CA 16
ATOM 23078 C C . SER A 1 85 ? -2.549 -36.191 13.444 1.00 53.52 81 SER A C 16
ATOM 23079 O O . SER A 1 85 ? -1.336 -36.226 13.644 1.00 25.20 81 SER A O 16
ATOM 23087 N N . SER A 1 86 ? -3.081 -35.432 12.519 1.00 53.04 82 SER A N 16
ATOM 23088 C CA . SER A 1 86 ? -2.252 -34.633 11.658 1.00 21.15 82 SER A CA 16
ATOM 23089 C C . SER A 1 86 ? -2.981 -33.385 11.216 1.00 60.22 82 SER A C 16
ATOM 23090 O O . SER A 1 86 ? -4.197 -33.419 10.968 1.00 44.51 82 SER A O 16
ATOM 23098 N N . VAL A 1 87 ? -2.254 -32.298 11.157 1.00 33.31 83 VAL A N 16
ATOM 23099 C CA . VAL A 1 87 ? -2.769 -31.045 10.677 1.00 12.13 83 VAL A CA 16
ATOM 23100 C C . VAL A 1 87 ? -1.964 -30.682 9.447 1.00 42.15 83 VAL A C 16
ATOM 23101 O O . VAL A 1 87 ? -0.757 -30.447 9.533 1.00 14.03 83 VAL A O 16
ATOM 23114 N N . ARG A 1 88 ? -2.607 -30.666 8.321 1.00 5.44 84 ARG A N 16
ATOM 23115 C CA . ARG A 1 88 ? -1.953 -30.381 7.064 1.00 32.13 84 ARG A CA 16
ATOM 23116 C C . ARG A 1 88 ? -2.706 -29.293 6.364 1.00 74.15 84 ARG A C 16
ATOM 23117 O O . ARG A 1 88 ? -3.914 -29.300 6.363 1.00 3.22 84 ARG A O 16
ATOM 23138 N N . TRP A 1 89 ? -2.014 -28.348 5.806 1.00 23.35 85 TRP A N 16
ATOM 23139 C CA . TRP A 1 89 ? -2.670 -27.238 5.168 1.00 64.43 85 TRP A CA 16
ATOM 23140 C C . TRP A 1 89 ? -2.030 -26.909 3.839 1.00 42.22 85 TRP A C 16
ATOM 23141 O O . TRP A 1 89 ? -0.820 -27.081 3.659 1.00 43.44 85 TRP A O 16
ATOM 23162 N N . GLN A 1 90 ? -2.830 -26.460 2.916 1.00 52.34 86 GLN A N 16
ATOM 23163 C CA . GLN A 1 90 ? -2.370 -26.114 1.595 1.00 23.14 86 GLN A CA 16
ATOM 23164 C C . GLN A 1 90 ? -2.709 -24.684 1.306 1.00 2.14 86 GLN A C 16
ATOM 23165 O O . GLN A 1 90 ? -3.625 -24.115 1.921 1.00 23.11 86 GLN A O 16
ATOM 23179 N N . VAL A 1 91 ? -1.992 -24.109 0.387 1.00 30.02 87 VAL A N 16
ATOM 23180 C CA . VAL A 1 91 ? -2.241 -22.771 -0.040 1.00 45.53 87 VAL A CA 16
ATOM 23181 C C . VAL A 1 91 ? -2.869 -22.828 -1.423 1.00 63.43 87 VAL A C 16
ATOM 23182 O O . VAL A 1 91 ? -2.415 -23.586 -2.295 1.00 33.15 87 VAL A O 16
ATOM 23195 N N . PHE A 1 92 ? -3.928 -22.110 -1.597 1.00 62.21 88 PHE A N 16
ATOM 23196 C CA . PHE A 1 92 ? -4.572 -21.976 -2.867 1.00 62.03 88 PHE A CA 16
ATOM 23197 C C . PHE A 1 92 ? -4.644 -20.505 -3.122 1.00 55.22 88 PHE A C 16
ATOM 23198 O O . PHE A 1 92 ? -4.782 -19.725 -2.183 1.00 22.14 88 PHE A O 16
ATOM 23215 N N . GLU A 1 93 ? -4.541 -20.102 -4.326 1.00 72.20 89 GLU A N 16
ATOM 23216 C CA . GLU A 1 93 ? -4.475 -18.709 -4.576 1.00 73.04 89 GLU A CA 16
ATOM 23217 C C . GLU A 1 93 ? -5.549 -18.262 -5.487 1.00 73.22 89 GLU A C 16
ATOM 23218 O O . GLU A 1 93 ? -6.157 -19.052 -6.210 1.00 11.55 89 GLU A O 16
ATOM 23230 N N . LEU A 1 94 ? -5.760 -16.990 -5.461 1.00 74.33 90 LEU A N 16
ATOM 23231 C CA . LEU A 1 94 ? -6.587 -16.339 -6.393 1.00 11.20 90 LEU A CA 16
ATOM 23232 C C . LEU A 1 94 ? -5.647 -15.940 -7.471 1.00 75.24 90 LEU A C 16
ATOM 23233 O O . LEU A 1 94 ? -5.097 -14.839 -7.514 1.00 11.13 90 LEU A O 16
ATOM 23249 N N . ALA A 1 95 ? -5.369 -16.913 -8.211 1.00 40.53 91 ALA A N 16
ATOM 23250 C CA . ALA A 1 95 ? -4.336 -16.930 -9.201 1.00 3.15 91 ALA A CA 16
ATOM 23251 C C . ALA A 1 95 ? -4.714 -16.191 -10.465 1.00 32.12 91 ALA A C 16
ATOM 23252 O O . ALA A 1 95 ? -5.671 -15.410 -10.504 1.00 44.11 91 ALA A O 16
ATOM 23259 N N . ALA A 1 96 ? -3.925 -16.402 -11.476 1.00 41.11 92 ALA A N 16
ATOM 23260 C CA . ALA A 1 96 ? -4.154 -15.838 -12.764 1.00 44.52 92 ALA A CA 16
ATOM 23261 C C . ALA A 1 96 ? -5.077 -16.764 -13.524 1.00 44.04 92 ALA A C 16
ATOM 23262 O O . ALA A 1 96 ? -5.519 -17.791 -12.984 1.00 52.40 92 ALA A O 16
ATOM 23269 N N . ASP A 1 97 ? -5.391 -16.421 -14.719 1.00 71.44 93 ASP A N 16
ATOM 23270 C CA . ASP A 1 97 ? -6.198 -17.263 -15.550 1.00 21.10 93 ASP A CA 16
ATOM 23271 C C . ASP A 1 97 ? -5.304 -18.219 -16.315 1.00 32.03 93 ASP A C 16
ATOM 23272 O O . ASP A 1 97 ? -5.107 -19.357 -15.840 1.00 73.15 93 ASP A O 16
ATOM 23281 N N . ALA A 1 5 ? -7.149 -3.526 -7.064 1.00 0.00 1 ALA A N 17
ATOM 23282 C CA . ALA A 1 5 ? -7.560 -4.914 -6.965 1.00 71.14 1 ALA A CA 17
ATOM 23283 C C . ALA A 1 5 ? -6.344 -5.815 -6.920 1.00 25.33 1 ALA A C 17
ATOM 23284 O O . ALA A 1 5 ? -5.650 -5.995 -7.922 1.00 51.42 1 ALA A O 17
ATOM 23291 N N . SER A 1 6 ? -6.049 -6.336 -5.759 1.00 33.05 2 SER A N 17
ATOM 23292 C CA . SER A 1 6 ? -4.973 -7.266 -5.613 1.00 45.50 2 SER A CA 17
ATOM 23293 C C . SER A 1 6 ? -5.475 -8.549 -5.000 1.00 71.12 2 SER A C 17
ATOM 23294 O O . SER A 1 6 ? -5.464 -8.723 -3.774 1.00 52.45 2 SER A O 17
ATOM 23302 N N . GLU A 1 7 ? -5.985 -9.412 -5.844 1.00 53.24 3 GLU A N 17
ATOM 23303 C CA . GLU A 1 7 ? -6.457 -10.695 -5.418 1.00 64.21 3 GLU A CA 17
ATOM 23304 C C . GLU A 1 7 ? -5.288 -11.621 -5.269 1.00 45.11 3 GLU A C 17
ATOM 23305 O O . GLU A 1 7 ? -4.898 -12.338 -6.196 1.00 2.34 3 GLU A O 17
ATOM 23317 N N . ALA A 1 8 ? -4.682 -11.508 -4.142 1.00 13.12 4 ALA A N 17
ATOM 23318 C CA . ALA A 1 8 ? -3.544 -12.290 -3.767 1.00 44.31 4 ALA A CA 17
ATOM 23319 C C . ALA A 1 8 ? -3.883 -12.987 -2.482 1.00 32.23 4 ALA A C 17
ATOM 23320 O O . ALA A 1 8 ? -3.013 -13.372 -1.698 1.00 30.14 4 ALA A O 17
ATOM 23327 N N . GLU A 1 9 ? -5.186 -13.145 -2.294 1.00 60.13 5 GLU A N 17
ATOM 23328 C CA . GLU A 1 9 ? -5.749 -13.815 -1.154 1.00 22.43 5 GLU A CA 17
ATOM 23329 C C . GLU A 1 9 ? -5.225 -15.232 -1.173 1.00 62.32 5 GLU A C 17
ATOM 23330 O O . GLU A 1 9 ? -5.277 -15.901 -2.211 1.00 1.33 5 GLU A O 17
ATOM 23342 N N . GLN A 1 10 ? -4.715 -15.686 -0.099 1.00 24.24 6 GLN A N 17
ATOM 23343 C CA . GLN A 1 10 ? -4.226 -17.007 -0.064 1.00 72.41 6 GLN A CA 17
ATOM 23344 C C . GLN A 1 10 ? -5.225 -17.865 0.634 1.00 11.12 6 GLN A C 17
ATOM 23345 O O . GLN A 1 10 ? -5.660 -17.555 1.757 1.00 60.31 6 GLN A O 17
ATOM 23359 N N . ARG A 1 11 ? -5.642 -18.891 -0.053 1.00 24.32 7 ARG A N 17
ATOM 23360 C CA . ARG A 1 11 ? -6.593 -19.823 0.458 1.00 61.20 7 ARG A CA 17
ATOM 23361 C C . ARG A 1 11 ? -5.853 -20.836 1.244 1.00 2.23 7 ARG A C 17
ATOM 23362 O O . ARG A 1 11 ? -4.991 -21.520 0.715 1.00 65.14 7 ARG A O 17
ATOM 23383 N N . TYR A 1 12 ? -6.161 -20.951 2.460 1.00 75.23 8 TYR A N 17
ATOM 23384 C CA . TYR A 1 12 ? -5.534 -21.931 3.242 1.00 33.44 8 TYR A CA 17
ATOM 23385 C C . TYR A 1 12 ? -6.520 -23.005 3.468 1.00 43.41 8 TYR A C 17
ATOM 23386 O O . TYR A 1 12 ? -7.644 -22.752 3.893 1.00 1.31 8 TYR A O 17
ATOM 23404 N N . GLU A 1 13 ? -6.121 -24.174 3.152 1.00 64.43 9 GLU A N 17
ATOM 23405 C CA . GLU A 1 13 ? -6.951 -25.314 3.268 1.00 4.41 9 GLU A CA 17
ATOM 23406 C C . GLU A 1 13 ? -6.336 -26.171 4.345 1.00 33.11 9 GLU A C 17
ATOM 23407 O O . GLU A 1 13 ? -5.308 -26.830 4.133 1.00 61.31 9 GLU A O 17
ATOM 23419 N N . VAL A 1 14 ? -6.894 -26.067 5.510 1.00 10.13 10 VAL A N 17
ATOM 23420 C CA . VAL A 1 14 ? -6.381 -26.744 6.662 1.00 61.22 10 VAL A CA 17
ATOM 23421 C C . VAL A 1 14 ? -7.263 -27.928 6.992 1.00 21.14 10 VAL A C 17
ATOM 23422 O O . VAL A 1 14 ? -8.401 -27.750 7.406 1.00 42.34 10 VAL A O 17
ATOM 23435 N N . GLN A 1 15 ? -6.748 -29.108 6.782 1.00 71.14 11 GLN A N 17
ATOM 23436 C CA . GLN A 1 15 ? -7.432 -30.331 7.113 1.00 31.43 11 GLN A CA 17
ATOM 23437 C C . GLN A 1 15 ? -6.827 -30.949 8.342 1.00 35.53 11 GLN A C 17
ATOM 23438 O O . GLN A 1 15 ? -5.691 -31.465 8.319 1.00 34.44 11 GLN A O 17
ATOM 23452 N N . ILE A 1 16 ? -7.539 -30.865 9.411 1.00 5.04 12 ILE A N 17
ATOM 23453 C CA . ILE A 1 16 ? -7.111 -31.451 10.635 1.00 4.42 12 ILE A CA 17
ATOM 23454 C C . ILE A 1 16 ? -7.832 -32.767 10.831 1.00 33.23 12 ILE A C 17
ATOM 23455 O O . ILE A 1 16 ? -9.047 -32.805 11.033 1.00 14.13 12 ILE A O 17
ATOM 23471 N N . VAL A 1 17 ? -7.090 -33.831 10.714 1.00 42.32 13 VAL A N 17
ATOM 23472 C CA . VAL A 1 17 ? -7.615 -35.160 10.874 1.00 13.15 13 VAL A CA 17
ATOM 23473 C C . VAL A 1 17 ? -7.641 -35.451 12.351 1.00 64.22 13 VAL A C 17
ATOM 23474 O O . VAL A 1 17 ? -6.586 -35.544 12.982 1.00 33.41 13 VAL A O 17
ATOM 23487 N N . CYS A 1 18 ? -8.794 -35.573 12.905 1.00 74.35 14 CYS A N 17
ATOM 23488 C CA . CYS A 1 18 ? -8.923 -35.775 14.314 1.00 74.53 14 CYS A CA 17
ATOM 23489 C C . CYS A 1 18 ? -9.937 -36.854 14.629 1.00 53.42 14 CYS A C 17
ATOM 23490 O O . CYS A 1 18 ? -10.770 -37.198 13.787 1.00 24.41 14 CYS A O 17
ATOM 23498 N N . ARG A 1 19 ? -9.841 -37.400 15.827 1.00 4.13 15 ARG A N 17
ATOM 23499 C CA . ARG A 1 19 ? -10.737 -38.436 16.298 1.00 55.31 15 ARG A CA 17
ATOM 23500 C C . ARG A 1 19 ? -12.161 -37.885 16.370 1.00 4.43 15 ARG A C 17
ATOM 23501 O O . ARG A 1 19 ? -12.357 -36.722 16.703 1.00 4.40 15 ARG A O 17
ATOM 23522 N N . ALA A 1 20 ? -13.129 -38.736 16.072 1.00 44.13 16 ALA A N 17
ATOM 23523 C CA . ALA A 1 20 ? -14.547 -38.365 15.985 1.00 31.31 16 ALA A CA 17
ATOM 23524 C C . ALA A 1 20 ? -15.029 -37.670 17.235 1.00 52.43 16 ALA A C 17
ATOM 23525 O O . ALA A 1 20 ? -15.708 -36.660 17.172 1.00 52.32 16 ALA A O 17
ATOM 23532 N N . GLU A 1 21 ? -14.639 -38.197 18.355 1.00 62.44 17 GLU A N 17
ATOM 23533 C CA . GLU A 1 21 ? -15.005 -37.659 19.645 1.00 24.42 17 GLU A CA 17
ATOM 23534 C C . GLU A 1 21 ? -14.425 -36.267 19.872 1.00 15.42 17 GLU A C 17
ATOM 23535 O O . GLU A 1 21 ? -15.042 -35.417 20.519 1.00 23.13 17 GLU A O 17
ATOM 23547 N N . ASP A 1 22 ? -13.278 -36.029 19.295 1.00 45.01 18 ASP A N 17
ATOM 23548 C CA . ASP A 1 22 ? -12.547 -34.805 19.521 1.00 50.44 18 ASP A CA 17
ATOM 23549 C C . ASP A 1 22 ? -12.867 -33.762 18.470 1.00 43.12 18 ASP A C 17
ATOM 23550 O O . ASP A 1 22 ? -12.343 -32.657 18.522 1.00 70.52 18 ASP A O 17
ATOM 23559 N N . GLU A 1 23 ? -13.757 -34.115 17.538 1.00 12.01 19 GLU A N 17
ATOM 23560 C CA . GLU A 1 23 ? -14.225 -33.210 16.467 1.00 2.11 19 GLU A CA 17
ATOM 23561 C C . GLU A 1 23 ? -14.670 -31.867 17.039 1.00 54.24 19 GLU A C 17
ATOM 23562 O O . GLU A 1 23 ? -14.213 -30.806 16.602 1.00 44.01 19 GLU A O 17
ATOM 23574 N N . ILE A 1 24 ? -15.540 -31.937 18.032 1.00 31.15 20 ILE A N 17
ATOM 23575 C CA . ILE A 1 24 ? -16.107 -30.759 18.668 1.00 43.55 20 ILE A CA 17
ATOM 23576 C C . ILE A 1 24 ? -14.994 -29.894 19.256 1.00 44.55 20 ILE A C 17
ATOM 23577 O O . ILE A 1 24 ? -14.973 -28.673 19.077 1.00 5.44 20 ILE A O 17
ATOM 23593 N N . GLN A 1 25 ? -14.053 -30.545 19.911 1.00 63.21 21 GLN A N 17
ATOM 23594 C CA . GLN A 1 25 ? -12.938 -29.874 20.550 1.00 31.25 21 GLN A CA 17
ATOM 23595 C C . GLN A 1 25 ? -12.055 -29.201 19.518 1.00 65.43 21 GLN A C 17
ATOM 23596 O O . GLN A 1 25 ? -11.770 -28.008 19.629 1.00 53.34 21 GLN A O 17
ATOM 23610 N N . VAL A 1 26 ? -11.685 -29.942 18.483 1.00 1.12 22 VAL A N 17
ATOM 23611 C CA . VAL A 1 26 ? -10.826 -29.422 17.440 1.00 72.04 22 VAL A CA 17
ATOM 23612 C C . VAL A 1 26 ? -11.478 -28.227 16.755 1.00 40.24 22 VAL A C 17
ATOM 23613 O O . VAL A 1 26 ? -10.865 -27.163 16.648 1.00 61.54 22 VAL A O 17
ATOM 23626 N N . ARG A 1 27 ? -12.739 -28.385 16.382 1.00 31.04 23 ARG A N 17
ATOM 23627 C CA . ARG A 1 27 ? -13.507 -27.330 15.724 1.00 25.30 23 ARG A CA 17
ATOM 23628 C C . ARG A 1 27 ? -13.548 -26.061 16.594 1.00 54.51 23 ARG A C 17
ATOM 23629 O O . ARG A 1 27 ? -13.297 -24.949 16.105 1.00 74.02 23 ARG A O 17
ATOM 23650 N N . SER A 1 28 ? -13.804 -26.245 17.888 1.00 32.20 24 SER A N 17
ATOM 23651 C CA . SER A 1 28 ? -13.879 -25.138 18.826 1.00 22.42 24 SER A CA 17
ATOM 23652 C C . SER A 1 28 ? -12.534 -24.398 18.928 1.00 74.12 24 SER A C 17
ATOM 23653 O O . SER A 1 28 ? -12.500 -23.159 18.913 1.00 52.44 24 SER A O 17
ATOM 23661 N N . LEU A 1 29 ? -11.438 -25.153 18.997 1.00 72.33 25 LEU A N 17
ATOM 23662 C CA . LEU A 1 29 ? -10.101 -24.567 19.055 1.00 13.05 25 LEU A CA 17
ATOM 23663 C C . LEU A 1 29 ? -9.760 -23.828 17.777 1.00 4.45 25 LEU A C 17
ATOM 23664 O O . LEU A 1 29 ? -9.211 -22.727 17.825 1.00 35.11 25 LEU A O 17
ATOM 23680 N N . MET A 1 30 ? -10.102 -24.420 16.642 1.00 4.23 26 MET A N 17
ATOM 23681 C CA . MET A 1 30 ? -9.852 -23.807 15.335 1.00 35.41 26 MET A CA 17
ATOM 23682 C C . MET A 1 30 ? -10.572 -22.478 15.235 1.00 23.41 26 MET A C 17
ATOM 23683 O O . MET A 1 30 ? -9.979 -21.470 14.864 1.00 22.14 26 MET A O 17
ATOM 23697 N N . LEU A 1 31 ? -11.838 -22.479 15.622 1.00 74.22 27 LEU A N 17
ATOM 23698 C CA . LEU A 1 31 ? -12.665 -21.287 15.600 1.00 25.35 27 LEU A CA 17
ATOM 23699 C C . LEU A 1 31 ? -12.091 -20.239 16.566 1.00 62.11 27 LEU A C 17
ATOM 23700 O O . LEU A 1 31 ? -11.914 -19.077 16.195 1.00 24.02 27 LEU A O 17
ATOM 23716 N N . HIS A 1 32 ? -11.739 -20.672 17.773 1.00 40.43 28 HIS A N 17
ATOM 23717 C CA . HIS A 1 32 ? -11.218 -19.768 18.808 1.00 53.44 28 HIS A CA 17
ATOM 23718 C C . HIS A 1 32 ? -9.879 -19.145 18.382 1.00 23.22 28 HIS A C 17
ATOM 23719 O O . HIS A 1 32 ? -9.565 -17.999 18.728 1.00 53.41 28 HIS A O 17
ATOM 23733 N N . SER A 1 33 ? -9.115 -19.880 17.607 1.00 43.14 29 SER A N 17
ATOM 23734 C CA . SER A 1 33 ? -7.836 -19.401 17.135 1.00 64.40 29 SER A CA 17
ATOM 23735 C C . SER A 1 33 ? -7.998 -18.323 16.043 1.00 1.02 29 SER A C 17
ATOM 23736 O O . SER A 1 33 ? -7.052 -17.600 15.727 1.00 54.35 29 SER A O 17
ATOM 23744 N N . LEU A 1 34 ? -9.201 -18.196 15.495 1.00 34.13 30 LEU A N 17
ATOM 23745 C CA . LEU A 1 34 ? -9.451 -17.211 14.457 1.00 34.21 30 LEU A CA 17
ATOM 23746 C C . LEU A 1 34 ? -9.759 -15.855 15.068 1.00 54.22 30 LEU A C 17
ATOM 23747 O O . LEU A 1 34 ? -9.629 -14.813 14.407 1.00 51.43 30 LEU A O 17
ATOM 23763 N N . GLY A 1 35 ? -10.134 -15.867 16.334 1.00 73.31 31 GLY A N 17
ATOM 23764 C CA . GLY A 1 35 ? -10.439 -14.649 17.032 1.00 31.42 31 GLY A CA 17
ATOM 23765 C C . GLY A 1 35 ? -9.202 -13.814 17.222 1.00 4.11 31 GLY A C 17
ATOM 23766 O O . GLY A 1 35 ? -8.208 -14.302 17.777 1.00 51.41 31 GLY A O 17
ATOM 23770 N N . SER A 1 36 ? -9.245 -12.586 16.703 1.00 53.12 32 SER A N 17
ATOM 23771 C CA . SER A 1 36 ? -8.147 -11.626 16.764 1.00 2.42 32 SER A CA 17
ATOM 23772 C C . SER A 1 36 ? -7.022 -12.033 15.784 1.00 71.21 32 SER A C 17
ATOM 23773 O O . SER A 1 36 ? -5.916 -11.484 15.811 1.00 40.14 32 SER A O 17
ATOM 23781 N N . SER A 1 37 ? -7.327 -12.956 14.896 1.00 5.21 33 SER A N 17
ATOM 23782 C CA . SER A 1 37 ? -6.376 -13.392 13.925 1.00 34.24 33 SER A CA 17
ATOM 23783 C C . SER A 1 37 ? -6.670 -12.687 12.600 1.00 70.44 33 SER A C 17
ATOM 23784 O O . SER A 1 37 ? -7.731 -12.060 12.439 1.00 15.01 33 SER A O 17
ATOM 23792 N N . ASP A 1 38 ? -5.759 -12.786 11.668 1.00 53.15 34 ASP A N 17
ATOM 23793 C CA . ASP A 1 38 ? -5.879 -12.105 10.380 1.00 42.12 34 ASP A CA 17
ATOM 23794 C C . ASP A 1 38 ? -6.673 -12.952 9.404 1.00 0.22 34 ASP A C 17
ATOM 23795 O O . ASP A 1 38 ? -7.182 -12.456 8.389 1.00 32.24 34 ASP A O 17
ATOM 23804 N N . LEU A 1 39 ? -6.795 -14.222 9.728 1.00 51.33 35 LEU A N 17
ATOM 23805 C CA . LEU A 1 39 ? -7.463 -15.182 8.874 1.00 31.42 35 LEU A CA 17
ATOM 23806 C C . LEU A 1 39 ? -8.964 -14.994 8.895 1.00 53.03 35 LEU A C 17
ATOM 23807 O O . LEU A 1 39 ? -9.557 -14.690 9.940 1.00 72.54 35 LEU A O 17
ATOM 23823 N N . ARG A 1 40 ? -9.563 -15.141 7.745 1.00 51.25 36 ARG A N 17
ATOM 23824 C CA . ARG A 1 40 ? -10.988 -15.026 7.596 1.00 40.22 36 ARG A CA 17
ATOM 23825 C C . ARG A 1 40 ? -11.535 -16.387 7.192 1.00 65.33 36 ARG A C 17
ATOM 23826 O O . ARG A 1 40 ? -11.143 -16.925 6.146 1.00 11.13 36 ARG A O 17
ATOM 23847 N N . LEU A 1 41 ? -12.391 -16.961 8.014 1.00 43.13 37 LEU A N 17
ATOM 23848 C CA . LEU A 1 41 ? -12.967 -18.257 7.709 1.00 11.11 37 LEU A CA 17
ATOM 23849 C C . LEU A 1 41 ? -13.960 -18.128 6.594 1.00 5.25 37 LEU A C 17
ATOM 23850 O O . LEU A 1 41 ? -14.772 -17.210 6.577 1.00 24.31 37 LEU A O 17
ATOM 23866 N N . GLN A 1 42 ? -13.848 -18.987 5.641 1.00 73.51 38 GLN A N 17
ATOM 23867 C CA . GLN A 1 42 ? -14.822 -19.069 4.603 1.00 5.02 38 GLN A CA 17
ATOM 23868 C C . GLN A 1 42 ? -15.609 -20.328 4.779 1.00 50.33 38 GLN A C 17
ATOM 23869 O O . GLN A 1 42 ? -16.830 -20.298 4.981 1.00 11.21 38 GLN A O 17
ATOM 23883 N N . SER A 1 43 ? -14.924 -21.433 4.791 1.00 21.32 39 SER A N 17
ATOM 23884 C CA . SER A 1 43 ? -15.600 -22.686 4.886 1.00 60.51 39 SER A CA 17
ATOM 23885 C C . SER A 1 43 ? -15.001 -23.517 5.997 1.00 71.23 39 SER A C 17
ATOM 23886 O O . SER A 1 43 ? -13.802 -23.459 6.232 1.00 62.30 39 SER A O 17
ATOM 23894 N N . LEU A 1 44 ? -15.821 -24.279 6.656 1.00 21.23 40 LEU A N 17
ATOM 23895 C CA . LEU A 1 44 ? -15.380 -25.170 7.687 1.00 41.23 40 LEU A CA 17
ATOM 23896 C C . LEU A 1 44 ? -16.190 -26.437 7.585 1.00 15.25 40 LEU A C 17
ATOM 23897 O O . LEU A 1 44 ? -17.396 -26.446 7.828 1.00 21.13 40 LEU A O 17
ATOM 23913 N N . HIS A 1 45 ? -15.550 -27.479 7.155 1.00 4.43 41 HIS A N 17
ATOM 23914 C CA . HIS A 1 45 ? -16.210 -28.736 6.928 1.00 42.31 41 HIS A CA 17
ATOM 23915 C C . HIS A 1 45 ? -15.653 -29.782 7.853 1.00 1.31 41 HIS A C 17
ATOM 23916 O O . HIS A 1 45 ? -14.503 -30.184 7.703 1.00 4.23 41 HIS A O 17
ATOM 23930 N N . SER A 1 46 ? -16.415 -30.185 8.825 1.00 2.14 42 SER A N 17
ATOM 23931 C CA . SER A 1 46 ? -16.024 -31.310 9.619 1.00 71.04 42 SER A CA 17
ATOM 23932 C C . SER A 1 46 ? -16.591 -32.515 8.884 1.00 62.45 42 SER A C 17
ATOM 23933 O O . SER A 1 46 ? -17.806 -32.753 8.925 1.00 70.30 42 SER A O 17
ATOM 23941 N N . GLU A 1 47 ? -15.761 -33.226 8.168 1.00 41.01 43 GLU A N 17
ATOM 23942 C CA . GLU A 1 47 ? -16.272 -34.259 7.315 1.00 32.32 43 GLU A CA 17
ATOM 23943 C C . GLU A 1 47 ? -15.404 -35.495 7.387 1.00 3.15 43 GLU A C 17
ATOM 23944 O O . GLU A 1 47 ? -14.217 -35.401 7.611 1.00 34.43 43 GLU A O 17
ATOM 23956 N N . ASP A 1 48 ? -16.000 -36.634 7.219 1.00 14.10 44 ASP A N 17
ATOM 23957 C CA . ASP A 1 48 ? -15.247 -37.861 7.131 1.00 52.41 44 ASP A CA 17
ATOM 23958 C C . ASP A 1 48 ? -15.041 -38.185 5.672 1.00 53.10 44 ASP A C 17
ATOM 23959 O O . ASP A 1 48 ? -15.988 -38.495 4.935 1.00 63.50 44 ASP A O 17
ATOM 23968 N N . LEU A 1 49 ? -13.824 -38.037 5.237 1.00 1.25 45 LEU A N 17
ATOM 23969 C CA . LEU A 1 49 ? -13.478 -38.151 3.837 1.00 52.34 45 LEU A CA 17
ATOM 23970 C C . LEU A 1 49 ? -12.620 -39.361 3.588 1.00 45.25 45 LEU A C 17
ATOM 23971 O O . LEU A 1 49 ? -12.975 -40.241 2.794 1.00 14.43 45 LEU A O 17
ATOM 23987 N N . ASP A 1 50 ? -11.512 -39.429 4.281 1.00 32.10 46 ASP A N 17
ATOM 23988 C CA . ASP A 1 50 ? -10.560 -40.507 4.070 1.00 31.04 46 ASP A CA 17
ATOM 23989 C C . ASP A 1 50 ? -11.004 -41.731 4.811 1.00 43.33 46 ASP A C 17
ATOM 23990 O O . ASP A 1 50 ? -10.755 -42.866 4.386 1.00 24.50 46 ASP A O 17
ATOM 23999 N N . ASN A 1 51 ? -11.692 -41.510 5.895 1.00 34.23 47 ASN A N 17
ATOM 24000 C CA . ASN A 1 51 ? -12.146 -42.567 6.758 1.00 3.32 47 ASN A CA 17
ATOM 24001 C C . ASN A 1 51 ? -13.352 -42.085 7.528 1.00 5.10 47 ASN A C 17
ATOM 24002 O O . ASN A 1 51 ? -13.465 -40.911 7.776 1.00 23.32 47 ASN A O 17
ATOM 24013 N N . PRO A 1 52 ? -14.291 -42.979 7.869 1.00 20.42 48 PRO A N 17
ATOM 24014 C CA . PRO A 1 52 ? -15.458 -42.620 8.679 1.00 52.34 48 PRO A CA 17
ATOM 24015 C C . PRO A 1 52 ? -15.150 -42.620 10.183 1.00 41.34 48 PRO A C 17
ATOM 24016 O O . PRO A 1 52 ? -15.959 -42.153 10.999 1.00 62.23 48 PRO A O 17
ATOM 24027 N N . ALA A 1 53 ? -13.989 -43.148 10.549 1.00 11.24 49 ALA A N 17
ATOM 24028 C CA . ALA A 1 53 ? -13.638 -43.288 11.946 1.00 41.21 49 ALA A CA 17
ATOM 24029 C C . ALA A 1 53 ? -13.237 -41.952 12.532 1.00 11.42 49 ALA A C 17
ATOM 24030 O O . ALA A 1 53 ? -13.744 -41.544 13.577 1.00 51.23 49 ALA A O 17
ATOM 24037 N N . LYS A 1 54 ? -12.394 -41.259 11.836 1.00 32.51 50 LYS A N 17
ATOM 24038 C CA . LYS A 1 54 ? -11.931 -39.959 12.239 1.00 15.31 50 LYS A CA 17
ATOM 24039 C C . LYS A 1 54 ? -12.548 -38.963 11.302 1.00 44.31 50 LYS A C 17
ATOM 24040 O O . LYS A 1 54 ? -13.201 -39.356 10.340 1.00 40.23 50 LYS A O 17
ATOM 24059 N N . LEU A 1 55 ? -12.395 -37.714 11.578 1.00 55.03 51 LEU A N 17
ATOM 24060 C CA . LEU A 1 55 ? -12.885 -36.716 10.665 1.00 20.15 51 LEU A CA 17
ATOM 24061 C C . LEU A 1 55 ? -11.787 -35.810 10.229 1.00 52.23 51 LEU A C 17
ATOM 24062 O O . LEU A 1 55 ? -10.851 -35.517 10.996 1.00 20.11 51 LEU A O 17
ATOM 24078 N N . GLU A 1 56 ? -11.913 -35.352 9.032 1.00 71.42 52 GLU A N 17
ATOM 24079 C CA . GLU A 1 56 ? -11.034 -34.404 8.477 1.00 23.40 52 GLU A CA 17
ATOM 24080 C C . GLU A 1 56 ? -11.755 -33.083 8.564 1.00 21.44 52 GLU A C 17
ATOM 24081 O O . GLU A 1 56 ? -12.799 -32.875 7.927 1.00 72.12 52 GLU A O 17
ATOM 24093 N N . VAL A 1 57 ? -11.269 -32.229 9.389 1.00 71.13 53 VAL A N 17
ATOM 24094 C CA . VAL A 1 57 ? -11.865 -30.941 9.547 1.00 1.03 53 VAL A CA 17
ATOM 24095 C C . VAL A 1 57 ? -11.141 -29.975 8.642 1.00 11.31 53 VAL A C 17
ATOM 24096 O O . VAL A 1 57 ? -10.003 -29.611 8.901 1.00 73.12 53 VAL A O 17
ATOM 24109 N N . ARG A 1 58 ? -11.791 -29.622 7.565 1.00 63.45 54 ARG A N 17
ATOM 24110 C CA . ARG A 1 58 ? -11.239 -28.747 6.561 1.00 74.01 54 ARG A CA 17
ATOM 24111 C C . ARG A 1 58 ? -11.723 -27.328 6.753 1.00 31.21 54 ARG A C 17
ATOM 24112 O O . ARG A 1 58 ? -12.917 -27.042 6.604 1.00 22.04 54 ARG A O 17
ATOM 24133 N N . ALA A 1 59 ? -10.825 -26.463 7.102 1.00 54.32 55 ALA A N 17
ATOM 24134 C CA . ALA A 1 59 ? -11.128 -25.067 7.227 1.00 43.33 55 ALA A CA 17
ATOM 24135 C C . ALA A 1 59 ? -10.464 -24.311 6.111 1.00 3.32 55 ALA A C 17
ATOM 24136 O O . ALA A 1 59 ? -9.253 -24.426 5.911 1.00 74.45 55 ALA A O 17
ATOM 24143 N N . GLU A 1 60 ? -11.249 -23.591 5.367 1.00 42.51 56 GLU A N 17
ATOM 24144 C CA . GLU A 1 60 ? -10.742 -22.766 4.315 1.00 23.54 56 GLU A CA 17
ATOM 24145 C C . GLU A 1 60 ? -10.662 -21.361 4.829 1.00 63.13 56 GLU A C 17
ATOM 24146 O O . GLU A 1 60 ? -11.697 -20.715 5.097 1.00 54.52 56 GLU A O 17
ATOM 24158 N N . LEU A 1 61 ? -9.468 -20.917 5.017 1.00 2.53 57 LEU A N 17
ATOM 24159 C CA . LEU A 1 61 ? -9.202 -19.618 5.559 1.00 15.32 57 LEU A CA 17
ATOM 24160 C C . LEU A 1 61 ? -8.617 -18.746 4.483 1.00 2.42 57 LEU A C 17
ATOM 24161 O O . LEU A 1 61 ? -7.786 -19.197 3.708 1.00 31.42 57 LEU A O 17
ATOM 24177 N N . LEU A 1 62 ? -9.068 -17.540 4.399 1.00 24.20 58 LEU A N 17
ATOM 24178 C CA . LEU A 1 62 ? -8.472 -16.599 3.496 1.00 50.20 58 LEU A CA 17
ATOM 24179 C C . LEU A 1 62 ? -7.579 -15.686 4.279 1.00 2.05 58 LEU A C 17
ATOM 24180 O O . LEU A 1 62 ? -7.976 -15.175 5.342 1.00 44.13 58 LEU A O 17
ATOM 24196 N N . GLY A 1 63 ? -6.385 -15.534 3.815 1.00 45.20 59 GLY A N 17
ATOM 24197 C CA . GLY A 1 63 ? -5.461 -14.647 4.439 1.00 51.01 59 GLY A CA 17
ATOM 24198 C C . GLY A 1 63 ? -4.581 -14.031 3.411 1.00 63.51 59 GLY A C 17
ATOM 24199 O O . GLY A 1 63 ? -4.756 -14.281 2.216 1.00 32.24 59 GLY A O 17
ATOM 24203 N N . THR A 1 64 ? -3.679 -13.226 3.832 1.00 41.43 60 THR A N 17
ATOM 24204 C CA . THR A 1 64 ? -2.761 -12.603 2.950 1.00 73.51 60 THR A CA 17
ATOM 24205 C C . THR A 1 64 ? -1.396 -13.258 3.091 1.00 43.12 60 THR A C 17
ATOM 24206 O O . THR A 1 64 ? -1.097 -13.860 4.128 1.00 44.23 60 THR A O 17
ATOM 24217 N N . PRO A 1 65 ? -0.529 -13.138 2.070 1.00 71.42 61 PRO A N 17
ATOM 24218 C CA . PRO A 1 65 ? 0.848 -13.681 2.103 1.00 31.54 61 PRO A CA 17
ATOM 24219 C C . PRO A 1 65 ? 1.703 -13.028 3.204 1.00 30.52 61 PRO A C 17
ATOM 24220 O O . PRO A 1 65 ? 2.840 -13.433 3.465 1.00 4.15 61 PRO A O 17
ATOM 24231 N N . GLU A 1 66 ? 1.146 -12.006 3.812 1.00 44.13 62 GLU A N 17
ATOM 24232 C CA . GLU A 1 66 ? 1.787 -11.228 4.842 1.00 64.11 62 GLU A CA 17
ATOM 24233 C C . GLU A 1 66 ? 1.506 -11.819 6.232 1.00 35.13 62 GLU A C 17
ATOM 24234 O O . GLU A 1 66 ? 2.004 -11.309 7.247 1.00 5.35 62 GLU A O 17
ATOM 24246 N N . ALA A 1 67 ? 0.721 -12.889 6.282 1.00 14.20 63 ALA A N 17
ATOM 24247 C CA . ALA A 1 67 ? 0.361 -13.515 7.555 1.00 2.35 63 ALA A CA 17
ATOM 24248 C C . ALA A 1 67 ? 0.687 -15.053 7.633 1.00 72.25 63 ALA A C 17
ATOM 24249 O O . ALA A 1 67 ? -0.059 -15.785 8.284 1.00 64.30 63 ALA A O 17
ATOM 24256 N N . PRO A 1 68 ? 1.842 -15.570 7.081 1.00 11.04 64 PRO A N 17
ATOM 24257 C CA . PRO A 1 68 ? 2.110 -17.025 7.078 1.00 34.13 64 PRO A CA 17
ATOM 24258 C C . PRO A 1 68 ? 2.330 -17.607 8.489 1.00 15.31 64 PRO A C 17
ATOM 24259 O O . PRO A 1 68 ? 2.001 -18.772 8.757 1.00 74.03 64 PRO A O 17
ATOM 24270 N N . ALA A 1 69 ? 2.831 -16.777 9.401 1.00 53.14 65 ALA A N 17
ATOM 24271 C CA . ALA A 1 69 ? 3.133 -17.206 10.764 1.00 44.40 65 ALA A CA 17
ATOM 24272 C C . ALA A 1 69 ? 1.864 -17.492 11.540 1.00 20.32 65 ALA A C 17
ATOM 24273 O O . ALA A 1 69 ? 1.852 -18.321 12.467 1.00 15.33 65 ALA A O 17
ATOM 24280 N N . GLN A 1 70 ? 0.794 -16.833 11.143 1.00 45.02 66 GLN A N 17
ATOM 24281 C CA . GLN A 1 70 ? -0.495 -16.988 11.780 1.00 34.12 66 GLN A CA 17
ATOM 24282 C C . GLN A 1 70 ? -1.008 -18.401 11.605 1.00 43.40 66 GLN A C 17
ATOM 24283 O O . GLN A 1 70 ? -1.614 -18.955 12.509 1.00 31.32 66 GLN A O 17
ATOM 24297 N N . LEU A 1 71 ? -0.714 -18.998 10.461 1.00 42.11 67 LEU A N 17
ATOM 24298 C CA . LEU A 1 71 ? -1.135 -20.357 10.183 1.00 65.13 67 LEU A CA 17
ATOM 24299 C C . LEU A 1 71 ? -0.463 -21.318 11.123 1.00 53.25 67 LEU A C 17
ATOM 24300 O O . LEU A 1 71 ? -1.120 -22.173 11.707 1.00 42.05 67 LEU A O 17
ATOM 24316 N N . GLU A 1 72 ? 0.836 -21.138 11.321 1.00 54.42 68 GLU A N 17
ATOM 24317 C CA . GLU A 1 72 ? 1.567 -21.984 12.237 1.00 23.44 68 GLU A CA 17
ATOM 24318 C C . GLU A 1 72 ? 1.072 -21.776 13.659 1.00 11.24 68 GLU A C 17
ATOM 24319 O O . GLU A 1 72 ? 1.024 -22.713 14.441 1.00 21.11 68 GLU A O 17
ATOM 24331 N N . ARG A 1 73 ? 0.680 -20.549 13.978 1.00 43.13 69 ARG A N 17
ATOM 24332 C CA . ARG A 1 73 ? 0.108 -20.228 15.291 1.00 1.23 69 ARG A CA 17
ATOM 24333 C C . ARG A 1 73 ? -1.171 -21.054 15.519 1.00 0.12 69 ARG A C 17
ATOM 24334 O O . ARG A 1 73 ? -1.339 -21.692 16.574 1.00 72.44 69 ARG A O 17
ATOM 24355 N N . LEU A 1 74 ? -2.035 -21.065 14.510 1.00 1.14 70 LEU A N 17
ATOM 24356 C CA . LEU A 1 74 ? -3.303 -21.795 14.564 1.00 43.50 70 LEU A CA 17
ATOM 24357 C C . LEU A 1 74 ? -3.029 -23.287 14.712 1.00 34.02 70 LEU A C 17
ATOM 24358 O O . LEU A 1 74 ? -3.557 -23.948 15.627 1.00 65.40 70 LEU A O 17
ATOM 24374 N N . VAL A 1 75 ? -2.170 -23.796 13.828 1.00 60.24 71 VAL A N 17
ATOM 24375 C CA . VAL A 1 75 ? -1.787 -25.197 13.818 1.00 64.05 71 VAL A CA 17
ATOM 24376 C C . VAL A 1 75 ? -1.210 -25.610 15.164 1.00 55.40 71 VAL A C 17
ATOM 24377 O O . VAL A 1 75 ? -1.587 -26.644 15.701 1.00 63.41 71 VAL A O 17
ATOM 24390 N N . SER A 1 76 ? -0.350 -24.772 15.729 1.00 11.44 72 SER A N 17
ATOM 24391 C CA . SER A 1 76 ? 0.250 -25.064 17.007 1.00 1.55 72 SER A CA 17
ATOM 24392 C C . SER A 1 76 ? -0.810 -25.167 18.106 1.00 65.33 72 SER A C 17
ATOM 24393 O O . SER A 1 76 ? -0.846 -26.166 18.819 1.00 23.11 72 SER A O 17
ATOM 24401 N N . ARG A 1 77 ? -1.719 -24.175 18.181 1.00 2.13 73 ARG A N 17
ATOM 24402 C CA . ARG A 1 77 ? -2.764 -24.165 19.191 1.00 54.04 73 ARG A CA 17
ATOM 24403 C C . ARG A 1 77 ? -3.623 -25.416 19.143 1.00 54.13 73 ARG A C 17
ATOM 24404 O O . ARG A 1 77 ? -3.850 -26.059 20.165 1.00 13.15 73 ARG A O 17
ATOM 24425 N N . VAL A 1 78 ? -4.070 -25.779 17.957 1.00 23.20 74 VAL A N 17
ATOM 24426 C CA . VAL A 1 78 ? -4.936 -26.936 17.819 1.00 32.12 74 VAL A CA 17
ATOM 24427 C C . VAL A 1 78 ? -4.148 -28.235 18.045 1.00 43.44 74 VAL A C 17
ATOM 24428 O O . VAL A 1 78 ? -4.663 -29.196 18.606 1.00 30.42 74 VAL A O 17
ATOM 24441 N N . SER A 1 79 ? -2.884 -28.234 17.657 1.00 11.43 75 SER A N 17
ATOM 24442 C CA . SER A 1 79 ? -2.038 -29.396 17.821 1.00 61.32 75 SER A CA 17
ATOM 24443 C C . SER A 1 79 ? -1.667 -29.606 19.292 1.00 2.53 75 SER A C 17
ATOM 24444 O O . SER A 1 79 ? -1.265 -30.711 19.682 1.00 14.30 75 SER A O 17
ATOM 24452 N N . LEU A 1 80 ? -1.756 -28.542 20.090 1.00 42.10 76 LEU A N 17
ATOM 24453 C CA . LEU A 1 80 ? -1.539 -28.649 21.527 1.00 65.25 76 LEU A CA 17
ATOM 24454 C C . LEU A 1 80 ? -2.664 -29.465 22.153 1.00 22.21 76 LEU A C 17
ATOM 24455 O O . LEU A 1 80 ? -2.483 -30.114 23.196 1.00 45.11 76 LEU A O 17
ATOM 24471 N N . GLU A 1 81 ? -3.813 -29.452 21.509 1.00 14.11 77 GLU A N 17
ATOM 24472 C CA . GLU A 1 81 ? -4.939 -30.209 21.960 1.00 2.21 77 GLU A CA 17
ATOM 24473 C C . GLU A 1 81 ? -4.884 -31.644 21.512 1.00 64.24 77 GLU A C 17
ATOM 24474 O O . GLU A 1 81 ? -4.144 -32.010 20.594 1.00 3.31 77 GLU A O 17
ATOM 24486 N N . LYS A 1 82 ? -5.638 -32.436 22.198 1.00 72.51 78 LYS A N 17
ATOM 24487 C CA . LYS A 1 82 ? -5.707 -33.857 22.018 1.00 60.53 78 LYS A CA 17
ATOM 24488 C C . LYS A 1 82 ? -6.683 -34.208 20.901 1.00 73.42 78 LYS A C 17
ATOM 24489 O O . LYS A 1 82 ? -7.605 -33.438 20.611 1.00 3.31 78 LYS A O 17
ATOM 24508 N N . GLY A 1 83 ? -6.467 -35.332 20.262 1.00 33.33 79 GLY A N 17
ATOM 24509 C CA . GLY A 1 83 ? -7.408 -35.807 19.279 1.00 24.33 79 GLY A CA 17
ATOM 24510 C C . GLY A 1 83 ? -6.920 -35.726 17.864 1.00 53.42 79 GLY A C 17
ATOM 24511 O O . GLY A 1 83 ? -7.439 -36.431 16.984 1.00 62.12 79 GLY A O 17
ATOM 24515 N N . VAL A 1 84 ? -5.921 -34.922 17.627 1.00 23.43 80 VAL A N 17
ATOM 24516 C CA . VAL A 1 84 ? -5.417 -34.723 16.288 1.00 30.44 80 VAL A CA 17
ATOM 24517 C C . VAL A 1 84 ? -4.515 -35.883 15.869 1.00 44.20 80 VAL A C 17
ATOM 24518 O O . VAL A 1 84 ? -3.515 -36.191 16.520 1.00 44.51 80 VAL A O 17
ATOM 24531 N N . SER A 1 85 ? -4.891 -36.517 14.805 1.00 40.22 81 SER A N 17
ATOM 24532 C CA . SER A 1 85 ? -4.170 -37.620 14.250 1.00 53.43 81 SER A CA 17
ATOM 24533 C C . SER A 1 85 ? -3.104 -37.079 13.300 1.00 53.52 81 SER A C 17
ATOM 24534 O O . SER A 1 85 ? -1.928 -37.419 13.415 1.00 25.20 81 SER A O 17
ATOM 24542 N N . SER A 1 86 ? -3.518 -36.199 12.407 1.00 53.04 82 SER A N 17
ATOM 24543 C CA . SER A 1 86 ? -2.635 -35.618 11.422 1.00 21.15 82 SER A CA 17
ATOM 24544 C C . SER A 1 86 ? -3.135 -34.225 11.089 1.00 60.22 82 SER A C 17
ATOM 24545 O O . SER A 1 86 ? -4.347 -34.001 11.030 1.00 44.51 82 SER A O 17
ATOM 24553 N N . VAL A 1 87 ? -2.244 -33.301 10.901 1.00 33.31 83 VAL A N 17
ATOM 24554 C CA . VAL A 1 87 ? -2.628 -31.976 10.495 1.00 12.13 83 VAL A CA 17
ATOM 24555 C C . VAL A 1 87 ? -1.936 -31.619 9.188 1.00 42.15 83 VAL A C 17
ATOM 24556 O O . VAL A 1 87 ? -0.717 -31.693 9.083 1.00 14.03 83 VAL A O 17
ATOM 24569 N N . ARG A 1 88 ? -2.711 -31.298 8.187 1.00 5.44 84 ARG A N 17
ATOM 24570 C CA . ARG A 1 88 ? -2.173 -30.946 6.892 1.00 32.13 84 ARG A CA 17
ATOM 24571 C C . ARG A 1 88 ? -2.813 -29.652 6.429 1.00 74.15 84 ARG A C 17
ATOM 24572 O O . ARG A 1 88 ? -4.019 -29.466 6.578 1.00 3.22 84 ARG A O 17
ATOM 24593 N N . TRP A 1 89 ? -2.020 -28.744 5.932 1.00 23.35 85 TRP A N 17
ATOM 24594 C CA . TRP A 1 89 ? -2.546 -27.494 5.456 1.00 64.43 85 TRP A CA 17
ATOM 24595 C C . TRP A 1 89 ? -1.877 -27.076 4.166 1.00 42.22 85 TRP A C 17
ATOM 24596 O O . TRP A 1 89 ? -0.657 -27.188 4.015 1.00 43.44 85 TRP A O 17
ATOM 24617 N N . GLN A 1 90 ? -2.678 -26.625 3.242 1.00 52.34 86 GLN A N 17
ATOM 24618 C CA . GLN A 1 90 ? -2.223 -26.218 1.931 1.00 23.14 86 GLN A CA 17
ATOM 24619 C C . GLN A 1 90 ? -2.474 -24.745 1.723 1.00 2.14 86 GLN A C 17
ATOM 24620 O O . GLN A 1 90 ? -3.441 -24.196 2.256 1.00 23.11 86 GLN A O 17
ATOM 24634 N N . VAL A 1 91 ? -1.612 -24.117 0.962 1.00 30.02 87 VAL A N 17
ATOM 24635 C CA . VAL A 1 91 ? -1.754 -22.718 0.616 1.00 45.53 87 VAL A CA 17
ATOM 24636 C C . VAL A 1 91 ? -2.064 -22.640 -0.873 1.00 63.43 87 VAL A C 17
ATOM 24637 O O . VAL A 1 91 ? -1.211 -22.954 -1.706 1.00 33.15 87 VAL A O 17
ATOM 24650 N N . PHE A 1 92 ? -3.273 -22.283 -1.198 1.00 62.21 88 PHE A N 17
ATOM 24651 C CA . PHE A 1 92 ? -3.705 -22.194 -2.573 1.00 62.03 88 PHE A CA 17
ATOM 24652 C C . PHE A 1 92 ? -3.945 -20.763 -2.977 1.00 55.22 88 PHE A C 17
ATOM 24653 O O . PHE A 1 92 ? -4.189 -19.896 -2.135 1.00 22.14 88 PHE A O 17
ATOM 24670 N N . GLU A 1 93 ? -3.884 -20.523 -4.247 1.00 72.20 89 GLU A N 17
ATOM 24671 C CA . GLU A 1 93 ? -4.121 -19.218 -4.794 1.00 73.04 89 GLU A CA 17
ATOM 24672 C C . GLU A 1 93 ? -5.340 -19.273 -5.683 1.00 73.22 89 GLU A C 17
ATOM 24673 O O . GLU A 1 93 ? -5.776 -20.368 -6.086 1.00 11.55 89 GLU A O 17
ATOM 24685 N N . LEU A 1 94 ? -5.898 -18.131 -5.962 1.00 74.33 90 LEU A N 17
ATOM 24686 C CA . LEU A 1 94 ? -7.057 -18.029 -6.804 1.00 11.20 90 LEU A CA 17
ATOM 24687 C C . LEU A 1 94 ? -6.616 -17.875 -8.232 1.00 75.24 90 LEU A C 17
ATOM 24688 O O . LEU A 1 94 ? -5.489 -17.444 -8.500 1.00 11.13 90 LEU A O 17
ATOM 24704 N N . ALA A 1 95 ? -7.486 -18.217 -9.136 1.00 40.53 91 ALA A N 17
ATOM 24705 C CA . ALA A 1 95 ? -7.207 -18.122 -10.540 1.00 3.15 91 ALA A CA 17
ATOM 24706 C C . ALA A 1 95 ? -7.223 -16.675 -11.001 1.00 32.12 91 ALA A C 17
ATOM 24707 O O . ALA A 1 95 ? -8.284 -16.109 -11.292 1.00 44.11 91 ALA A O 17
ATOM 24714 N N . ALA A 1 96 ? -6.081 -16.066 -11.000 1.00 41.11 92 ALA A N 17
ATOM 24715 C CA . ALA A 1 96 ? -5.934 -14.718 -11.469 1.00 44.52 92 ALA A CA 17
ATOM 24716 C C . ALA A 1 96 ? -5.213 -14.751 -12.790 1.00 44.04 92 ALA A C 17
ATOM 24717 O O . ALA A 1 96 ? -4.006 -14.979 -12.843 1.00 52.40 92 ALA A O 17
ATOM 24724 N N . ASP A 1 97 ? -5.952 -14.586 -13.850 1.00 71.44 93 ASP A N 17
ATOM 24725 C CA . ASP A 1 97 ? -5.388 -14.652 -15.179 1.00 21.10 93 ASP A CA 17
ATOM 24726 C C . ASP A 1 97 ? -4.881 -13.294 -15.575 1.00 32.03 93 ASP A C 17
ATOM 24727 O O . ASP A 1 97 ? -5.692 -12.436 -15.974 1.00 73.15 93 ASP A O 17
ATOM 24736 N N . ALA A 1 5 ? -7.745 -1.259 -5.299 1.00 0.00 1 ALA A N 18
ATOM 24737 C CA . ALA A 1 5 ? -8.266 -2.430 -4.624 1.00 71.14 1 ALA A CA 18
ATOM 24738 C C . ALA A 1 5 ? -7.393 -3.619 -4.942 1.00 25.33 1 ALA A C 18
ATOM 24739 O O . ALA A 1 5 ? -7.192 -3.944 -6.108 1.00 51.42 1 ALA A O 18
ATOM 24746 N N . SER A 1 6 ? -6.833 -4.228 -3.932 1.00 33.05 2 SER A N 18
ATOM 24747 C CA . SER A 1 6 ? -6.043 -5.410 -4.117 1.00 45.50 2 SER A CA 18
ATOM 24748 C C . SER A 1 6 ? -6.523 -6.477 -3.141 1.00 71.12 2 SER A C 18
ATOM 24749 O O . SER A 1 6 ? -6.111 -6.512 -1.991 1.00 52.45 2 SER A O 18
ATOM 24757 N N . GLU A 1 7 ? -7.426 -7.317 -3.591 1.00 53.24 3 GLU A N 18
ATOM 24758 C CA . GLU A 1 7 ? -8.019 -8.369 -2.759 1.00 64.21 3 GLU A CA 18
ATOM 24759 C C . GLU A 1 7 ? -7.157 -9.616 -2.809 1.00 45.11 3 GLU A C 18
ATOM 24760 O O . GLU A 1 7 ? -7.648 -10.754 -2.946 1.00 2.34 3 GLU A O 18
ATOM 24772 N N . ALA A 1 8 ? -5.892 -9.396 -2.668 1.00 13.12 4 ALA A N 18
ATOM 24773 C CA . ALA A 1 8 ? -4.915 -10.437 -2.711 1.00 44.31 4 ALA A CA 18
ATOM 24774 C C . ALA A 1 8 ? -4.824 -11.147 -1.375 1.00 32.23 4 ALA A C 18
ATOM 24775 O O . ALA A 1 8 ? -4.025 -10.789 -0.499 1.00 30.14 4 ALA A O 18
ATOM 24782 N N . GLU A 1 9 ? -5.720 -12.056 -1.185 1.00 60.13 5 GLU A N 18
ATOM 24783 C CA . GLU A 1 9 ? -5.729 -12.905 -0.042 1.00 22.43 5 GLU A CA 18
ATOM 24784 C C . GLU A 1 9 ? -5.434 -14.286 -0.523 1.00 62.32 5 GLU A C 18
ATOM 24785 O O . GLU A 1 9 ? -5.816 -14.643 -1.633 1.00 1.33 5 GLU A O 18
ATOM 24797 N N . GLN A 1 10 ? -4.772 -15.047 0.268 1.00 24.24 6 GLN A N 18
ATOM 24798 C CA . GLN A 1 10 ? -4.383 -16.361 -0.111 1.00 72.41 6 GLN A CA 18
ATOM 24799 C C . GLN A 1 10 ? -5.332 -17.317 0.560 1.00 11.12 6 GLN A C 18
ATOM 24800 O O . GLN A 1 10 ? -5.727 -17.099 1.710 1.00 60.31 6 GLN A O 18
ATOM 24814 N N . ARG A 1 11 ? -5.709 -18.352 -0.130 1.00 24.32 7 ARG A N 18
ATOM 24815 C CA . ARG A 1 11 ? -6.643 -19.291 0.414 1.00 61.20 7 ARG A CA 18
ATOM 24816 C C . ARG A 1 11 ? -5.936 -20.519 0.909 1.00 2.23 7 ARG A C 18
ATOM 24817 O O . ARG A 1 11 ? -5.289 -21.241 0.153 1.00 65.14 7 ARG A O 18
ATOM 24838 N N . TYR A 1 12 ? -6.028 -20.725 2.176 1.00 75.23 8 TYR A N 18
ATOM 24839 C CA . TYR A 1 12 ? -5.365 -21.801 2.829 1.00 33.44 8 TYR A CA 18
ATOM 24840 C C . TYR A 1 12 ? -6.375 -22.843 3.212 1.00 43.41 8 TYR A C 18
ATOM 24841 O O . TYR A 1 12 ? -7.400 -22.523 3.819 1.00 1.31 8 TYR A O 18
ATOM 24859 N N . GLU A 1 13 ? -6.115 -24.058 2.843 1.00 64.43 9 GLU A N 18
ATOM 24860 C CA . GLU A 1 13 ? -6.968 -25.144 3.212 1.00 4.41 9 GLU A CA 18
ATOM 24861 C C . GLU A 1 13 ? -6.315 -25.889 4.345 1.00 33.11 9 GLU A C 18
ATOM 24862 O O . GLU A 1 13 ? -5.272 -26.528 4.169 1.00 61.31 9 GLU A O 18
ATOM 24874 N N . VAL A 1 14 ? -6.870 -25.744 5.498 1.00 10.13 10 VAL A N 18
ATOM 24875 C CA . VAL A 1 14 ? -6.377 -26.394 6.669 1.00 61.22 10 VAL A CA 18
ATOM 24876 C C . VAL A 1 14 ? -7.200 -27.646 6.871 1.00 21.14 10 VAL A C 18
ATOM 24877 O O . VAL A 1 14 ? -8.425 -27.583 6.896 1.00 42.34 10 VAL A O 18
ATOM 24890 N N . GLN A 1 15 ? -6.548 -28.761 6.966 1.00 71.14 11 GLN A N 18
ATOM 24891 C CA . GLN A 1 15 ? -7.224 -30.012 7.142 1.00 31.43 11 GLN A CA 18
ATOM 24892 C C . GLN A 1 15 ? -6.637 -30.724 8.335 1.00 35.53 11 GLN A C 18
ATOM 24893 O O . GLN A 1 15 ? -5.474 -31.155 8.322 1.00 34.44 11 GLN A O 18
ATOM 24907 N N . ILE A 1 16 ? -7.408 -30.799 9.361 1.00 5.04 12 ILE A N 18
ATOM 24908 C CA . ILE A 1 16 ? -6.990 -31.407 10.581 1.00 4.42 12 ILE A CA 18
ATOM 24909 C C . ILE A 1 16 ? -7.712 -32.729 10.746 1.00 33.23 12 ILE A C 18
ATOM 24910 O O . ILE A 1 16 ? -8.931 -32.769 10.905 1.00 14.13 12 ILE A O 18
ATOM 24926 N N . VAL A 1 17 ? -6.971 -33.791 10.672 1.00 42.32 13 VAL A N 18
ATOM 24927 C CA . VAL A 1 17 ? -7.516 -35.117 10.800 1.00 13.15 13 VAL A CA 18
ATOM 24928 C C . VAL A 1 17 ? -7.503 -35.477 12.269 1.00 64.22 13 VAL A C 18
ATOM 24929 O O . VAL A 1 17 ? -6.422 -35.672 12.871 1.00 33.41 13 VAL A O 18
ATOM 24942 N N . CYS A 1 18 ? -8.654 -35.534 12.848 1.00 74.35 14 CYS A N 18
ATOM 24943 C CA . CYS A 1 18 ? -8.777 -35.775 14.250 1.00 74.53 14 CYS A CA 18
ATOM 24944 C C . CYS A 1 18 ? -9.787 -36.874 14.545 1.00 53.42 14 CYS A C 18
ATOM 24945 O O . CYS A 1 18 ? -10.610 -37.232 13.702 1.00 24.41 14 CYS A O 18
ATOM 24953 N N . ARG A 1 19 ? -9.681 -37.421 15.724 1.00 4.13 15 ARG A N 18
ATOM 24954 C CA . ARG A 1 19 ? -10.579 -38.437 16.223 1.00 55.31 15 ARG A CA 18
ATOM 24955 C C . ARG A 1 19 ? -11.962 -37.771 16.402 1.00 4.43 15 ARG A C 18
ATOM 24956 O O . ARG A 1 19 ? -12.045 -36.657 16.901 1.00 4.40 15 ARG A O 18
ATOM 24977 N N . ALA A 1 20 ? -13.018 -38.481 16.002 1.00 44.13 16 ALA A N 18
ATOM 24978 C CA . ALA A 1 20 ? -14.422 -37.985 15.949 1.00 31.31 16 ALA A CA 18
ATOM 24979 C C . ALA A 1 20 ? -14.842 -37.200 17.164 1.00 52.43 16 ALA A C 18
ATOM 24980 O O . ALA A 1 20 ? -15.388 -36.116 17.054 1.00 52.32 16 ALA A O 18
ATOM 24987 N N . GLU A 1 21 ? -14.567 -37.752 18.301 1.00 62.44 17 GLU A N 18
ATOM 24988 C CA . GLU A 1 21 ? -14.964 -37.204 19.557 1.00 24.42 17 GLU A CA 18
ATOM 24989 C C . GLU A 1 21 ? -14.287 -35.837 19.800 1.00 15.42 17 GLU A C 18
ATOM 24990 O O . GLU A 1 21 ? -14.913 -34.902 20.291 1.00 23.13 17 GLU A O 18
ATOM 25002 N N . ASP A 1 22 ? -13.063 -35.692 19.339 1.00 45.01 18 ASP A N 18
ATOM 25003 C CA . ASP A 1 22 ? -12.307 -34.470 19.584 1.00 50.44 18 ASP A CA 18
ATOM 25004 C C . ASP A 1 22 ? -12.543 -33.420 18.508 1.00 43.12 18 ASP A C 18
ATOM 25005 O O . ASP A 1 22 ? -12.037 -32.299 18.610 1.00 70.52 18 ASP A O 18
ATOM 25014 N N . GLU A 1 23 ? -13.339 -33.769 17.488 1.00 12.01 19 GLU A N 18
ATOM 25015 C CA . GLU A 1 23 ? -13.714 -32.839 16.415 1.00 2.11 19 GLU A CA 18
ATOM 25016 C C . GLU A 1 23 ? -14.303 -31.540 16.980 1.00 54.24 19 GLU A C 18
ATOM 25017 O O . GLU A 1 23 ? -13.967 -30.441 16.522 1.00 44.01 19 GLU A O 18
ATOM 25029 N N . ILE A 1 24 ? -15.121 -31.678 18.017 1.00 31.15 20 ILE A N 18
ATOM 25030 C CA . ILE A 1 24 ? -15.762 -30.535 18.656 1.00 43.55 20 ILE A CA 18
ATOM 25031 C C . ILE A 1 24 ? -14.698 -29.587 19.239 1.00 44.55 20 ILE A C 18
ATOM 25032 O O . ILE A 1 24 ? -14.811 -28.350 19.138 1.00 5.44 20 ILE A O 18
ATOM 25048 N N . GLN A 1 25 ? -13.645 -30.176 19.789 1.00 63.21 21 GLN A N 18
ATOM 25049 C CA . GLN A 1 25 ? -12.577 -29.425 20.415 1.00 31.25 21 GLN A CA 18
ATOM 25050 C C . GLN A 1 25 ? -11.809 -28.675 19.348 1.00 65.43 21 GLN A C 18
ATOM 25051 O O . GLN A 1 25 ? -11.591 -27.475 19.463 1.00 53.34 21 GLN A O 18
ATOM 25065 N N . VAL A 1 26 ? -11.464 -29.392 18.286 1.00 1.12 22 VAL A N 18
ATOM 25066 C CA . VAL A 1 26 ? -10.739 -28.831 17.152 1.00 72.04 22 VAL A CA 18
ATOM 25067 C C . VAL A 1 26 ? -11.496 -27.638 16.566 1.00 40.24 22 VAL A C 18
ATOM 25068 O O . VAL A 1 26 ? -10.941 -26.536 16.452 1.00 61.54 22 VAL A O 18
ATOM 25081 N N . ARG A 1 27 ? -12.770 -27.854 16.258 1.00 31.04 23 ARG A N 18
ATOM 25082 C CA . ARG A 1 27 ? -13.637 -26.814 15.704 1.00 25.30 23 ARG A CA 18
ATOM 25083 C C . ARG A 1 27 ? -13.669 -25.585 16.622 1.00 54.51 23 ARG A C 18
ATOM 25084 O O . ARG A 1 27 ? -13.474 -24.444 16.169 1.00 74.02 23 ARG A O 18
ATOM 25105 N N . SER A 1 28 ? -13.858 -25.825 17.909 1.00 32.20 24 SER A N 18
ATOM 25106 C CA . SER A 1 28 ? -13.932 -24.754 18.877 1.00 22.42 24 SER A CA 18
ATOM 25107 C C . SER A 1 28 ? -12.601 -23.997 18.998 1.00 74.12 24 SER A C 18
ATOM 25108 O O . SER A 1 28 ? -12.593 -22.772 19.054 1.00 52.44 24 SER A O 18
ATOM 25116 N N . LEU A 1 29 ? -11.486 -24.720 18.979 1.00 72.33 25 LEU A N 18
ATOM 25117 C CA . LEU A 1 29 ? -10.168 -24.101 19.072 1.00 13.05 25 LEU A CA 18
ATOM 25118 C C . LEU A 1 29 ? -9.863 -23.260 17.855 1.00 4.45 25 LEU A C 18
ATOM 25119 O O . LEU A 1 29 ? -9.255 -22.189 17.968 1.00 35.11 25 LEU A O 18
ATOM 25135 N N . MET A 1 30 ? -10.279 -23.727 16.693 1.00 4.23 26 MET A N 18
ATOM 25136 C CA . MET A 1 30 ? -10.066 -22.977 15.470 1.00 35.41 26 MET A CA 18
ATOM 25137 C C . MET A 1 30 ? -10.894 -21.713 15.487 1.00 23.41 26 MET A C 18
ATOM 25138 O O . MET A 1 30 ? -10.408 -20.646 15.126 1.00 22.14 26 MET A O 18
ATOM 25152 N N . LEU A 1 31 ? -12.128 -21.829 15.968 1.00 74.22 27 LEU A N 18
ATOM 25153 C CA . LEU A 1 31 ? -13.026 -20.687 16.068 1.00 25.35 27 LEU A CA 18
ATOM 25154 C C . LEU A 1 31 ? -12.437 -19.692 17.082 1.00 62.11 27 LEU A C 18
ATOM 25155 O O . LEU A 1 31 ? -12.363 -18.498 16.815 1.00 24.02 27 LEU A O 18
ATOM 25171 N N . HIS A 1 32 ? -11.987 -20.209 18.218 1.00 40.43 28 HIS A N 18
ATOM 25172 C CA . HIS A 1 32 ? -11.321 -19.411 19.261 1.00 53.44 28 HIS A CA 18
ATOM 25173 C C . HIS A 1 32 ? -10.116 -18.666 18.666 1.00 23.22 28 HIS A C 18
ATOM 25174 O O . HIS A 1 32 ? -9.882 -17.492 18.952 1.00 53.41 28 HIS A O 18
ATOM 25188 N N . SER A 1 33 ? -9.398 -19.343 17.801 1.00 43.14 29 SER A N 18
ATOM 25189 C CA . SER A 1 33 ? -8.235 -18.783 17.180 1.00 64.40 29 SER A CA 18
ATOM 25190 C C . SER A 1 33 ? -8.581 -17.733 16.114 1.00 1.02 29 SER A C 18
ATOM 25191 O O . SER A 1 33 ? -7.718 -17.007 15.680 1.00 54.35 29 SER A O 18
ATOM 25199 N N . LEU A 1 34 ? -9.845 -17.641 15.721 1.00 34.13 30 LEU A N 18
ATOM 25200 C CA . LEU A 1 34 ? -10.275 -16.608 14.781 1.00 34.21 30 LEU A CA 18
ATOM 25201 C C . LEU A 1 34 ? -10.445 -15.293 15.531 1.00 54.22 30 LEU A C 18
ATOM 25202 O O . LEU A 1 34 ? -10.492 -14.218 14.942 1.00 51.43 30 LEU A O 18
ATOM 25218 N N . GLY A 1 35 ? -10.520 -15.396 16.839 1.00 73.31 31 GLY A N 18
ATOM 25219 C CA . GLY A 1 35 ? -10.592 -14.245 17.697 1.00 31.42 31 GLY A CA 18
ATOM 25220 C C . GLY A 1 35 ? -9.279 -14.082 18.416 1.00 4.11 31 GLY A C 18
ATOM 25221 O O . GLY A 1 35 ? -9.234 -13.842 19.622 1.00 51.41 31 GLY A O 18
ATOM 25225 N N . SER A 1 36 ? -8.217 -14.252 17.663 1.00 53.12 32 SER A N 18
ATOM 25226 C CA . SER A 1 36 ? -6.861 -14.191 18.140 1.00 2.42 32 SER A CA 18
ATOM 25227 C C . SER A 1 36 ? -5.956 -14.008 16.926 1.00 71.21 32 SER A C 18
ATOM 25228 O O . SER A 1 36 ? -5.277 -12.996 16.765 1.00 40.14 32 SER A O 18
ATOM 25236 N N . SER A 1 37 ? -6.009 -14.958 16.054 1.00 5.21 33 SER A N 18
ATOM 25237 C CA . SER A 1 37 ? -5.264 -14.943 14.861 1.00 34.24 33 SER A CA 18
ATOM 25238 C C . SER A 1 37 ? -6.157 -14.392 13.760 1.00 70.44 33 SER A C 18
ATOM 25239 O O . SER A 1 37 ? -7.384 -14.534 13.821 1.00 15.01 33 SER A O 18
ATOM 25247 N N . ASP A 1 38 ? -5.586 -13.727 12.801 1.00 53.15 34 ASP A N 18
ATOM 25248 C CA . ASP A 1 38 ? -6.394 -13.074 11.786 1.00 42.12 34 ASP A CA 18
ATOM 25249 C C . ASP A 1 38 ? -6.496 -13.855 10.507 1.00 0.22 34 ASP A C 18
ATOM 25250 O O . ASP A 1 38 ? -5.710 -13.665 9.574 1.00 32.24 34 ASP A O 18
ATOM 25259 N N . LEU A 1 39 ? -7.418 -14.781 10.489 1.00 51.33 35 LEU A N 18
ATOM 25260 C CA . LEU A 1 39 ? -7.738 -15.527 9.308 1.00 31.42 35 LEU A CA 18
ATOM 25261 C C . LEU A 1 39 ? -9.193 -15.308 8.987 1.00 53.03 35 LEU A C 18
ATOM 25262 O O . LEU A 1 39 ? -10.049 -15.373 9.876 1.00 72.54 35 LEU A O 18
ATOM 25278 N N . ARG A 1 40 ? -9.468 -15.035 7.756 1.00 51.25 36 ARG A N 18
ATOM 25279 C CA . ARG A 1 40 ? -10.807 -14.822 7.295 1.00 40.22 36 ARG A CA 18
ATOM 25280 C C . ARG A 1 40 ? -11.448 -16.173 6.974 1.00 65.33 36 ARG A C 18
ATOM 25281 O O . ARG A 1 40 ? -10.991 -16.891 6.083 1.00 11.13 36 ARG A O 18
ATOM 25302 N N . LEU A 1 41 ? -12.472 -16.520 7.715 1.00 43.13 37 LEU A N 18
ATOM 25303 C CA . LEU A 1 41 ? -13.134 -17.803 7.570 1.00 11.11 37 LEU A CA 18
ATOM 25304 C C . LEU A 1 41 ? -14.025 -17.847 6.336 1.00 5.25 37 LEU A C 18
ATOM 25305 O O . LEU A 1 41 ? -14.957 -17.055 6.206 1.00 24.31 37 LEU A O 18
ATOM 25321 N N . GLN A 1 42 ? -13.715 -18.750 5.428 1.00 73.51 38 GLN A N 18
ATOM 25322 C CA . GLN A 1 42 ? -14.549 -18.977 4.267 1.00 5.02 38 GLN A CA 18
ATOM 25323 C C . GLN A 1 42 ? -15.573 -20.042 4.593 1.00 50.33 38 GLN A C 18
ATOM 25324 O O . GLN A 1 42 ? -16.778 -19.780 4.628 1.00 11.21 38 GLN A O 18
ATOM 25338 N N . SER A 1 43 ? -15.088 -21.220 4.877 1.00 21.32 39 SER A N 18
ATOM 25339 C CA . SER A 1 43 ? -15.918 -22.360 5.170 1.00 60.51 39 SER A CA 18
ATOM 25340 C C . SER A 1 43 ? -15.180 -23.342 6.080 1.00 71.23 39 SER A C 18
ATOM 25341 O O . SER A 1 43 ? -13.949 -23.442 6.020 1.00 62.30 39 SER A O 18
ATOM 25349 N N . LEU A 1 44 ? -15.920 -24.025 6.936 1.00 21.23 40 LEU A N 18
ATOM 25350 C CA . LEU A 1 44 ? -15.352 -24.986 7.855 1.00 41.23 40 LEU A CA 18
ATOM 25351 C C . LEU A 1 44 ? -16.208 -26.241 7.783 1.00 15.25 40 LEU A C 18
ATOM 25352 O O . LEU A 1 44 ? -17.389 -26.228 8.175 1.00 21.13 40 LEU A O 18
ATOM 25368 N N . HIS A 1 45 ? -15.648 -27.281 7.243 1.00 4.43 41 HIS A N 18
ATOM 25369 C CA . HIS A 1 45 ? -16.326 -28.548 7.093 1.00 42.31 41 HIS A CA 18
ATOM 25370 C C . HIS A 1 45 ? -15.597 -29.642 7.817 1.00 1.31 41 HIS A C 18
ATOM 25371 O O . HIS A 1 45 ? -14.491 -30.007 7.435 1.00 4.23 41 HIS A O 18
ATOM 25385 N N . SER A 1 46 ? -16.176 -30.148 8.861 1.00 2.14 42 SER A N 18
ATOM 25386 C CA . SER A 1 46 ? -15.590 -31.258 9.523 1.00 71.04 42 SER A CA 18
ATOM 25387 C C . SER A 1 46 ? -16.385 -32.491 9.151 1.00 62.45 42 SER A C 18
ATOM 25388 O O . SER A 1 46 ? -17.461 -32.763 9.709 1.00 70.30 42 SER A O 18
ATOM 25396 N N . GLU A 1 47 ? -15.860 -33.238 8.238 1.00 41.01 43 GLU A N 18
ATOM 25397 C CA . GLU A 1 47 ? -16.513 -34.415 7.745 1.00 32.32 43 GLU A CA 18
ATOM 25398 C C . GLU A 1 47 ? -15.518 -35.511 7.588 1.00 3.15 43 GLU A C 18
ATOM 25399 O O . GLU A 1 47 ? -14.336 -35.296 7.739 1.00 34.43 43 GLU A O 18
ATOM 25411 N N . ASP A 1 48 ? -15.986 -36.673 7.304 1.00 14.10 44 ASP A N 18
ATOM 25412 C CA . ASP A 1 48 ? -15.113 -37.778 7.015 1.00 52.41 44 ASP A CA 18
ATOM 25413 C C . ASP A 1 48 ? -15.000 -37.901 5.508 1.00 53.10 44 ASP A C 18
ATOM 25414 O O . ASP A 1 48 ? -15.996 -38.125 4.805 1.00 63.50 44 ASP A O 18
ATOM 25423 N N . LEU A 1 49 ? -13.823 -37.681 5.004 1.00 1.25 45 LEU A N 18
ATOM 25424 C CA . LEU A 1 49 ? -13.591 -37.682 3.572 1.00 52.34 45 LEU A CA 18
ATOM 25425 C C . LEU A 1 49 ? -12.732 -38.852 3.171 1.00 45.25 45 LEU A C 18
ATOM 25426 O O . LEU A 1 49 ? -13.066 -39.587 2.225 1.00 14.43 45 LEU A O 18
ATOM 25442 N N . ASP A 1 50 ? -11.644 -39.036 3.887 1.00 32.10 46 ASP A N 18
ATOM 25443 C CA . ASP A 1 50 ? -10.680 -40.085 3.553 1.00 31.04 46 ASP A CA 18
ATOM 25444 C C . ASP A 1 50 ? -11.072 -41.389 4.155 1.00 43.33 46 ASP A C 18
ATOM 25445 O O . ASP A 1 50 ? -11.208 -42.399 3.463 1.00 24.50 46 ASP A O 18
ATOM 25454 N N . ASN A 1 51 ? -11.288 -41.367 5.426 1.00 34.23 47 ASN A N 18
ATOM 25455 C CA . ASN A 1 51 ? -11.537 -42.565 6.182 1.00 3.32 47 ASN A CA 18
ATOM 25456 C C . ASN A 1 51 ? -12.745 -42.307 7.060 1.00 5.10 47 ASN A C 18
ATOM 25457 O O . ASN A 1 51 ? -13.016 -41.166 7.375 1.00 23.32 47 ASN A O 18
ATOM 25468 N N . PRO A 1 52 ? -13.549 -43.321 7.374 1.00 20.42 48 PRO A N 18
ATOM 25469 C CA . PRO A 1 52 ? -14.751 -43.139 8.193 1.00 52.34 48 PRO A CA 18
ATOM 25470 C C . PRO A 1 52 ? -14.479 -43.122 9.714 1.00 41.34 48 PRO A C 18
ATOM 25471 O O . PRO A 1 52 ? -15.388 -42.870 10.508 1.00 62.23 48 PRO A O 18
ATOM 25482 N N . ALA A 1 53 ? -13.254 -43.410 10.120 1.00 11.24 49 ALA A N 18
ATOM 25483 C CA . ALA A 1 53 ? -12.949 -43.492 11.543 1.00 41.21 49 ALA A CA 18
ATOM 25484 C C . ALA A 1 53 ? -12.633 -42.127 12.135 1.00 11.42 49 ALA A C 18
ATOM 25485 O O . ALA A 1 53 ? -13.151 -41.759 13.190 1.00 51.23 49 ALA A O 18
ATOM 25492 N N . LYS A 1 54 ? -11.819 -41.391 11.460 1.00 32.51 50 LYS A N 18
ATOM 25493 C CA . LYS A 1 54 ? -11.397 -40.086 11.886 1.00 15.31 50 LYS A CA 18
ATOM 25494 C C . LYS A 1 54 ? -12.111 -39.072 11.043 1.00 44.31 50 LYS A C 18
ATOM 25495 O O . LYS A 1 54 ? -12.656 -39.409 9.999 1.00 40.23 50 LYS A O 18
ATOM 25514 N N . LEU A 1 55 ? -12.137 -37.870 11.493 1.00 55.03 51 LEU A N 18
ATOM 25515 C CA . LEU A 1 55 ? -12.793 -36.817 10.786 1.00 20.15 51 LEU A CA 18
ATOM 25516 C C . LEU A 1 55 ? -11.785 -35.819 10.305 1.00 52.23 51 LEU A C 18
ATOM 25517 O O . LEU A 1 55 ? -10.820 -35.481 11.021 1.00 20.11 51 LEU A O 18
ATOM 25533 N N . GLU A 1 56 ? -12.014 -35.326 9.139 1.00 71.42 52 GLU A N 18
ATOM 25534 C CA . GLU A 1 56 ? -11.186 -34.348 8.550 1.00 23.40 52 GLU A CA 18
ATOM 25535 C C . GLU A 1 56 ? -11.859 -33.003 8.715 1.00 21.44 52 GLU A C 18
ATOM 25536 O O . GLU A 1 56 ? -12.946 -32.750 8.167 1.00 72.12 52 GLU A O 18
ATOM 25548 N N . VAL A 1 57 ? -11.258 -32.176 9.509 1.00 71.13 53 VAL A N 18
ATOM 25549 C CA . VAL A 1 57 ? -11.719 -30.827 9.692 1.00 1.03 53 VAL A CA 18
ATOM 25550 C C . VAL A 1 57 ? -11.057 -30.011 8.622 1.00 11.31 53 VAL A C 18
ATOM 25551 O O . VAL A 1 57 ? -9.859 -29.766 8.668 1.00 73.12 53 VAL A O 18
ATOM 25564 N N . ARG A 1 58 ? -11.814 -29.666 7.643 1.00 63.45 54 ARG A N 18
ATOM 25565 C CA . ARG A 1 58 ? -11.319 -28.985 6.498 1.00 74.01 54 ARG A CA 18
ATOM 25566 C C . ARG A 1 58 ? -11.848 -27.565 6.514 1.00 31.21 54 ARG A C 18
ATOM 25567 O O . ARG A 1 58 ? -13.042 -27.325 6.317 1.00 22.04 54 ARG A O 18
ATOM 25588 N N . ALA A 1 59 ? -10.983 -26.647 6.790 1.00 54.32 55 ALA A N 18
ATOM 25589 C CA . ALA A 1 59 ? -11.346 -25.268 6.885 1.00 43.33 55 ALA A CA 18
ATOM 25590 C C . ALA A 1 59 ? -10.579 -24.458 5.883 1.00 3.32 55 ALA A C 18
ATOM 25591 O O . ALA A 1 59 ? -9.361 -24.593 5.756 1.00 74.45 55 ALA A O 18
ATOM 25598 N N . GLU A 1 60 ? -11.284 -23.645 5.171 1.00 42.51 56 GLU A N 18
ATOM 25599 C CA . GLU A 1 60 ? -10.715 -22.808 4.164 1.00 23.54 56 GLU A CA 18
ATOM 25600 C C . GLU A 1 60 ? -10.663 -21.401 4.701 1.00 63.13 56 GLU A C 18
ATOM 25601 O O . GLU A 1 60 ? -11.701 -20.821 5.082 1.00 54.52 56 GLU A O 18
ATOM 25613 N N . LEU A 1 61 ? -9.479 -20.880 4.797 1.00 2.53 57 LEU A N 18
ATOM 25614 C CA . LEU A 1 61 ? -9.257 -19.589 5.383 1.00 15.32 57 LEU A CA 18
ATOM 25615 C C . LEU A 1 61 ? -8.538 -18.679 4.411 1.00 2.42 57 LEU A C 18
ATOM 25616 O O . LEU A 1 61 ? -7.643 -19.118 3.689 1.00 31.42 57 LEU A O 18
ATOM 25632 N N . LEU A 1 62 ? -8.945 -17.443 4.369 1.00 24.20 58 LEU A N 18
ATOM 25633 C CA . LEU A 1 62 ? -8.265 -16.441 3.591 1.00 50.20 58 LEU A CA 18
ATOM 25634 C C . LEU A 1 62 ? -7.348 -15.664 4.505 1.00 2.05 58 LEU A C 18
ATOM 25635 O O . LEU A 1 62 ? -7.769 -15.187 5.564 1.00 44.13 58 LEU A O 18
ATOM 25651 N N . GLY A 1 63 ? -6.119 -15.588 4.137 1.00 45.20 59 GLY A N 18
ATOM 25652 C CA . GLY A 1 63 ? -5.158 -14.851 4.893 1.00 51.01 59 GLY A CA 18
ATOM 25653 C C . GLY A 1 63 ? -4.179 -14.247 3.957 1.00 63.51 59 GLY A C 18
ATOM 25654 O O . GLY A 1 63 ? -4.087 -14.676 2.822 1.00 32.24 59 GLY A O 18
ATOM 25658 N N . THR A 1 64 ? -3.468 -13.274 4.379 1.00 41.43 60 THR A N 18
ATOM 25659 C CA . THR A 1 64 ? -2.527 -12.635 3.527 1.00 73.51 60 THR A CA 18
ATOM 25660 C C . THR A 1 64 ? -1.217 -13.429 3.470 1.00 43.12 60 THR A C 18
ATOM 25661 O O . THR A 1 64 ? -0.961 -14.289 4.333 1.00 44.23 60 THR A O 18
ATOM 25672 N N . PRO A 1 65 ? -0.352 -13.176 2.457 1.00 71.42 61 PRO A N 18
ATOM 25673 C CA . PRO A 1 65 ? 0.962 -13.828 2.371 1.00 31.54 61 PRO A CA 18
ATOM 25674 C C . PRO A 1 65 ? 1.877 -13.309 3.480 1.00 30.52 61 PRO A C 18
ATOM 25675 O O . PRO A 1 65 ? 2.964 -13.838 3.722 1.00 4.15 61 PRO A O 18
ATOM 25686 N N . GLU A 1 66 ? 1.393 -12.277 4.148 1.00 44.13 62 GLU A N 18
ATOM 25687 C CA . GLU A 1 66 ? 2.054 -11.615 5.243 1.00 64.11 62 GLU A CA 18
ATOM 25688 C C . GLU A 1 66 ? 1.657 -12.278 6.558 1.00 35.13 62 GLU A C 18
ATOM 25689 O O . GLU A 1 66 ? 2.115 -11.877 7.627 1.00 5.35 62 GLU A O 18
ATOM 25701 N N . ALA A 1 67 ? 0.793 -13.276 6.484 1.00 14.20 63 ALA A N 18
ATOM 25702 C CA . ALA A 1 67 ? 0.273 -13.905 7.683 1.00 2.35 63 ALA A CA 18
ATOM 25703 C C . ALA A 1 67 ? 0.548 -15.437 7.765 1.00 72.25 63 ALA A C 18
ATOM 25704 O O . ALA A 1 67 ? -0.374 -16.206 8.023 1.00 64.30 63 ALA A O 18
ATOM 25711 N N . PRO A 1 68 ? 1.815 -15.923 7.612 1.00 11.04 64 PRO A N 18
ATOM 25712 C CA . PRO A 1 68 ? 2.084 -17.357 7.690 1.00 34.13 64 PRO A CA 18
ATOM 25713 C C . PRO A 1 68 ? 2.116 -17.853 9.149 1.00 15.31 64 PRO A C 18
ATOM 25714 O O . PRO A 1 68 ? 1.771 -19.008 9.445 1.00 74.03 64 PRO A O 18
ATOM 25725 N N . ALA A 1 69 ? 2.449 -16.941 10.062 1.00 53.14 65 ALA A N 18
ATOM 25726 C CA . ALA A 1 69 ? 2.585 -17.258 11.473 1.00 44.40 65 ALA A CA 18
ATOM 25727 C C . ALA A 1 69 ? 1.241 -17.530 12.095 1.00 20.32 65 ALA A C 18
ATOM 25728 O O . ALA A 1 69 ? 1.131 -18.280 13.063 1.00 15.33 65 ALA A O 18
ATOM 25735 N N . GLN A 1 70 ? 0.215 -16.932 11.517 1.00 45.02 66 GLN A N 18
ATOM 25736 C CA . GLN A 1 70 ? -1.149 -17.104 11.979 1.00 34.12 66 GLN A CA 18
ATOM 25737 C C . GLN A 1 70 ? -1.555 -18.580 11.867 1.00 43.40 66 GLN A C 18
ATOM 25738 O O . GLN A 1 70 ? -2.140 -19.162 12.798 1.00 31.32 66 GLN A O 18
ATOM 25752 N N . LEU A 1 71 ? -1.177 -19.200 10.757 1.00 42.11 67 LEU A N 18
ATOM 25753 C CA . LEU A 1 71 ? -1.471 -20.609 10.533 1.00 65.13 67 LEU A CA 18
ATOM 25754 C C . LEU A 1 71 ? -0.678 -21.470 11.479 1.00 53.25 67 LEU A C 18
ATOM 25755 O O . LEU A 1 71 ? -1.184 -22.465 11.991 1.00 42.05 67 LEU A O 18
ATOM 25771 N N . GLU A 1 72 ? 0.556 -21.069 11.738 1.00 54.42 68 GLU A N 18
ATOM 25772 C CA . GLU A 1 72 ? 1.401 -21.777 12.682 1.00 23.44 68 GLU A CA 18
ATOM 25773 C C . GLU A 1 72 ? 0.780 -21.756 14.066 1.00 11.24 68 GLU A C 18
ATOM 25774 O O . GLU A 1 72 ? 0.820 -22.749 14.790 1.00 21.11 68 GLU A O 18
ATOM 25786 N N . ARG A 1 73 ? 0.183 -20.626 14.413 1.00 43.13 69 ARG A N 18
ATOM 25787 C CA . ARG A 1 73 ? -0.531 -20.485 15.670 1.00 1.23 69 ARG A CA 18
ATOM 25788 C C . ARG A 1 73 ? -1.688 -21.464 15.724 1.00 0.12 69 ARG A C 18
ATOM 25789 O O . ARG A 1 73 ? -1.864 -22.167 16.721 1.00 72.44 69 ARG A O 18
ATOM 25810 N N . LEU A 1 74 ? -2.457 -21.521 14.639 1.00 1.14 70 LEU A N 18
ATOM 25811 C CA . LEU A 1 74 ? -3.603 -22.438 14.548 1.00 43.50 70 LEU A CA 18
ATOM 25812 C C . LEU A 1 74 ? -3.143 -23.874 14.746 1.00 34.02 70 LEU A C 18
ATOM 25813 O O . LEU A 1 74 ? -3.640 -24.583 15.637 1.00 65.40 70 LEU A O 18
ATOM 25829 N N . VAL A 1 75 ? -2.174 -24.279 13.934 1.00 60.24 71 VAL A N 18
ATOM 25830 C CA . VAL A 1 75 ? -1.636 -25.625 13.968 1.00 64.05 71 VAL A CA 18
ATOM 25831 C C . VAL A 1 75 ? -1.131 -25.976 15.355 1.00 55.40 71 VAL A C 18
ATOM 25832 O O . VAL A 1 75 ? -1.472 -27.030 15.885 1.00 63.41 71 VAL A O 18
ATOM 25845 N N . SER A 1 76 ? -0.375 -25.076 15.957 1.00 11.44 72 SER A N 18
ATOM 25846 C CA . SER A 1 76 ? 0.171 -25.315 17.269 1.00 1.55 72 SER A CA 18
ATOM 25847 C C . SER A 1 76 ? -0.938 -25.502 18.314 1.00 65.33 72 SER A C 18
ATOM 25848 O O . SER A 1 76 ? -0.955 -26.519 19.015 1.00 23.11 72 SER A O 18
ATOM 25856 N N . ARG A 1 77 ? -1.915 -24.580 18.346 1.00 2.13 73 ARG A N 18
ATOM 25857 C CA . ARG A 1 77 ? -2.968 -24.627 19.338 1.00 54.04 73 ARG A CA 18
ATOM 25858 C C . ARG A 1 77 ? -3.783 -25.897 19.236 1.00 54.13 73 ARG A C 18
ATOM 25859 O O . ARG A 1 77 ? -4.100 -26.517 20.240 1.00 13.15 73 ARG A O 18
ATOM 25880 N N . VAL A 1 78 ? -4.079 -26.308 18.026 1.00 23.20 74 VAL A N 18
ATOM 25881 C CA . VAL A 1 78 ? -4.868 -27.501 17.833 1.00 32.12 74 VAL A CA 18
ATOM 25882 C C . VAL A 1 78 ? -4.030 -28.772 18.110 1.00 43.44 74 VAL A C 18
ATOM 25883 O O . VAL A 1 78 ? -4.53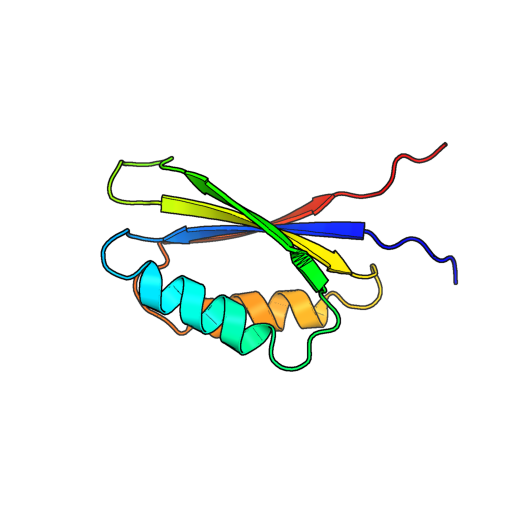4 -29.743 18.647 1.00 30.42 74 VAL A O 18
ATOM 25896 N N . SER A 1 79 ? -2.739 -28.722 17.804 1.00 11.43 75 SER A N 18
ATOM 25897 C CA . SER A 1 79 ? -1.853 -29.864 18.046 1.00 61.32 75 SER A CA 18
ATOM 25898 C C . SER A 1 79 ? -1.597 -30.062 19.541 1.00 2.53 75 SER A C 18
ATOM 25899 O O . SER A 1 79 ? -1.231 -31.155 19.986 1.00 14.30 75 SER A O 18
ATOM 25907 N N . LEU A 1 80 ? -1.770 -28.994 20.313 1.00 42.10 76 LEU A N 18
ATOM 25908 C CA . LEU A 1 80 ? -1.654 -29.079 21.762 1.00 65.25 76 LEU A CA 18
ATOM 25909 C C . LEU A 1 80 ? -2.841 -29.852 22.351 1.00 22.21 76 LEU A C 18
ATOM 25910 O O . LEU A 1 80 ? -2.758 -30.398 23.459 1.00 45.11 76 LEU A O 18
ATOM 25926 N N . GLU A 1 81 ? -3.910 -29.931 21.595 1.00 14.11 77 GLU A N 18
ATOM 25927 C CA . GLU A 1 81 ? -5.114 -30.591 22.026 1.00 2.21 77 GLU A CA 18
ATOM 25928 C C . GLU A 1 81 ? -5.063 -32.078 21.626 1.00 64.24 77 GLU A C 18
ATOM 25929 O O . GLU A 1 81 ? -4.268 -32.481 20.762 1.00 3.31 77 GLU A O 18
ATOM 25941 N N . LYS A 1 82 ? -5.870 -32.877 22.269 1.00 72.51 78 LYS A N 18
ATOM 25942 C CA . LYS A 1 82 ? -5.890 -34.308 22.046 1.00 60.53 78 LYS A CA 18
ATOM 25943 C C . LYS A 1 82 ? -6.756 -34.656 20.844 1.00 73.42 78 LYS A C 18
ATOM 25944 O O . LYS A 1 82 ? -7.656 -33.905 20.492 1.00 3.31 78 LYS A O 18
ATOM 25963 N N . GLY A 1 83 ? -6.443 -35.761 20.192 1.00 33.33 79 GLY A N 18
ATOM 25964 C CA . GLY A 1 83 ? -7.302 -36.262 19.141 1.00 24.33 79 GLY A CA 18
ATOM 25965 C C . GLY A 1 83 ? -6.767 -36.026 17.759 1.00 53.42 79 GLY A C 18
ATOM 25966 O O . GLY A 1 83 ? -7.172 -36.701 16.802 1.00 62.12 79 GLY A O 18
ATOM 25970 N N . VAL A 1 84 ? -5.869 -35.090 17.639 1.00 23.43 80 VAL A N 18
ATOM 25971 C CA . VAL A 1 84 ? -5.308 -34.730 16.354 1.00 30.44 80 VAL A CA 18
ATOM 25972 C C . VAL A 1 84 ? -4.259 -35.741 15.921 1.00 44.20 80 VAL A C 18
ATOM 25973 O O . VAL A 1 84 ? -3.209 -35.890 16.556 1.00 44.51 80 VAL A O 18
ATOM 25986 N N . SER A 1 85 ? -4.546 -36.431 14.859 1.00 40.22 81 SER A N 18
ATOM 25987 C CA . SER A 1 85 ? -3.647 -37.415 14.338 1.00 53.43 81 SER A CA 18
ATOM 25988 C C . SER A 1 85 ? -2.745 -36.791 13.274 1.00 53.52 81 SER A C 18
ATOM 25989 O O . SER A 1 85 ? -1.526 -36.976 13.289 1.00 25.20 81 SER A O 18
ATOM 25997 N N . SER A 1 86 ? -3.333 -36.011 12.388 1.00 53.04 82 SER A N 18
ATOM 25998 C CA . SER A 1 86 ? -2.585 -35.388 11.325 1.00 21.15 82 SER A CA 18
ATOM 25999 C C . SER A 1 86 ? -3.091 -33.970 11.102 1.00 60.22 82 SER A C 18
ATOM 26000 O O . SER A 1 86 ? -4.298 -33.724 11.152 1.00 44.51 82 SER A O 18
ATOM 26008 N N . VAL A 1 87 ? -2.197 -33.054 10.884 1.00 33.31 83 VAL A N 18
ATOM 26009 C CA . VAL A 1 87 ? -2.560 -31.689 10.625 1.00 12.13 83 VAL A CA 18
ATOM 26010 C C . VAL A 1 87 ? -1.838 -31.181 9.381 1.00 42.15 83 VAL A C 18
ATOM 26011 O O . VAL A 1 87 ? -0.614 -31.299 9.255 1.00 14.03 83 VAL A O 18
ATOM 26024 N N . ARG A 1 88 ? -2.595 -30.705 8.434 1.00 5.44 84 ARG A N 18
ATOM 26025 C CA . ARG A 1 88 ? -2.031 -30.154 7.233 1.00 32.13 84 ARG A CA 18
ATOM 26026 C C . ARG A 1 88 ? -2.668 -28.825 6.928 1.00 74.15 84 ARG A C 18
AT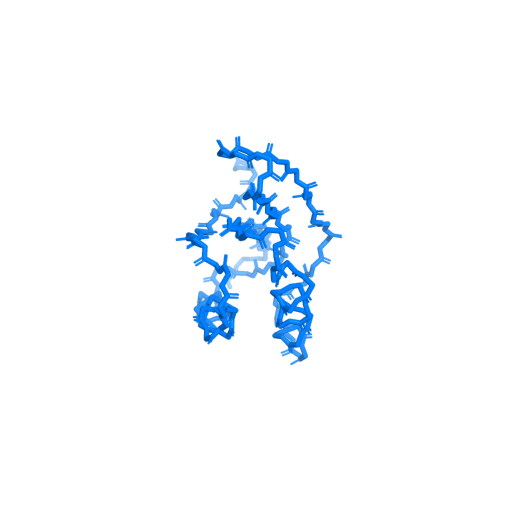OM 26027 O O . ARG A 1 88 ? -3.794 -28.550 7.351 1.00 3.22 84 ARG A O 18
ATOM 26048 N N . TRP A 1 89 ? -1.959 -28.026 6.215 1.00 23.35 85 TRP A N 18
ATOM 26049 C CA . TRP A 1 89 ? -2.467 -26.812 5.674 1.00 64.43 85 TRP A CA 18
ATOM 26050 C C . TRP A 1 89 ? -1.825 -26.641 4.336 1.00 42.22 85 TRP A C 18
ATOM 26051 O O . TRP A 1 89 ? -0.637 -26.913 4.183 1.00 43.44 85 TRP A O 18
ATOM 26072 N N . GLN A 1 90 ? -2.595 -26.281 3.366 1.00 52.34 86 GLN A N 18
ATOM 26073 C CA . GLN A 1 90 ? -2.100 -26.133 2.024 1.00 23.14 86 GLN A CA 18
ATOM 26074 C C . GLN A 1 90 ? -2.438 -24.773 1.495 1.00 2.14 86 GLN A C 18
ATOM 26075 O O . GLN A 1 90 ? -3.571 -24.301 1.656 1.00 23.11 86 GLN A O 18
ATOM 26089 N N . VAL A 1 91 ? -1.471 -24.138 0.896 1.00 30.02 87 VAL A N 18
ATOM 26090 C CA . VAL A 1 91 ? -1.647 -22.822 0.349 1.00 45.53 87 VAL A CA 18
ATOM 26091 C C . VAL A 1 91 ? -2.127 -22.960 -1.082 1.00 63.43 87 VAL A C 18
ATOM 26092 O O . VAL A 1 91 ? -1.388 -23.425 -1.954 1.00 33.15 87 VAL A O 18
ATOM 26105 N N . PHE A 1 92 ? -3.350 -22.606 -1.322 1.00 62.21 88 PHE A N 18
ATOM 26106 C CA . PHE A 1 92 ? -3.877 -22.671 -2.645 1.00 62.03 88 PHE A CA 18
ATOM 26107 C C . PHE A 1 92 ? -3.779 -21.342 -3.326 1.00 55.22 88 PHE A C 18
ATOM 26108 O O . PHE A 1 92 ? -3.792 -20.273 -2.682 1.00 22.14 88 PHE A O 18
ATOM 26125 N N . GLU A 1 93 ? -3.653 -21.402 -4.599 1.00 72.20 89 GLU A N 18
ATOM 26126 C CA . GLU A 1 93 ? -3.474 -20.251 -5.413 1.00 73.04 89 GLU A CA 18
ATOM 26127 C C . GLU A 1 93 ? -4.776 -19.799 -6.003 1.00 73.22 89 GLU A C 18
ATOM 26128 O O . GLU A 1 93 ? -5.689 -20.599 -6.225 1.00 11.55 89 GLU A O 18
ATOM 26140 N N . LEU A 1 94 ? -4.870 -18.535 -6.224 1.00 74.33 90 LEU A N 18
ATOM 26141 C CA . LEU A 1 94 ? -6.046 -17.946 -6.801 1.00 11.20 90 LEU A CA 18
ATOM 26142 C C . LEU A 1 94 ? -5.777 -17.666 -8.253 1.00 75.24 90 LEU A C 18
ATOM 26143 O O . LEU A 1 94 ? -4.656 -17.873 -8.728 1.00 11.13 90 LEU A O 18
ATOM 26159 N N . ALA A 1 95 ? -6.767 -17.200 -8.959 1.00 40.53 91 ALA A N 18
ATOM 26160 C CA . ALA A 1 95 ? -6.606 -16.927 -10.356 1.00 3.15 91 ALA A CA 18
ATOM 26161 C C . ALA A 1 95 ? -5.969 -15.568 -10.574 1.00 32.12 91 ALA A C 18
ATOM 26162 O O . ALA A 1 95 ? -6.648 -14.534 -10.575 1.00 44.11 91 ALA A O 18
ATOM 26169 N N . ALA A 1 96 ? -4.665 -15.568 -10.681 1.00 41.11 92 ALA A N 18
ATOM 26170 C CA . ALA A 1 96 ? -3.934 -14.375 -10.994 1.00 44.52 92 ALA A CA 18
ATOM 26171 C C . ALA A 1 96 ? -4.059 -14.157 -12.475 1.00 44.04 92 ALA A C 18
ATOM 26172 O O . ALA A 1 96 ? -3.503 -14.924 -13.280 1.00 52.40 92 ALA A O 18
ATOM 26179 N N . ASP A 1 97 ? -4.834 -13.190 -12.836 1.00 71.44 93 ASP A N 18
ATOM 26180 C CA . ASP A 1 97 ? -5.116 -12.911 -14.209 1.00 21.10 93 ASP A CA 18
ATOM 26181 C C . ASP A 1 97 ? -5.232 -11.432 -14.352 1.00 32.03 93 ASP A C 18
ATOM 26182 O O . ASP A 1 97 ? -4.457 -10.822 -15.107 1.00 73.15 93 ASP A O 18
ATOM 26191 N N . ALA A 1 5 ? -5.796 -5.596 -7.256 1.00 0.00 1 ALA A N 19
ATOM 26192 C CA . ALA A 1 5 ? -5.283 -4.332 -6.755 1.00 71.14 1 ALA A CA 19
ATOM 26193 C C . ALA A 1 5 ? -5.076 -4.396 -5.235 1.00 25.33 1 ALA A C 19
ATOM 26194 O O . ALA A 1 5 ? -6.039 -4.331 -4.473 1.00 51.42 1 ALA A O 19
ATOM 26201 N N . SER A 1 6 ? -3.825 -4.624 -4.817 1.00 33.05 2 SER A N 19
ATOM 26202 C CA . SER A 1 6 ? -3.392 -4.592 -3.395 1.00 45.50 2 SER A CA 19
ATOM 26203 C C . SER A 1 6 ? -3.858 -5.778 -2.510 1.00 71.12 2 SER A C 19
ATOM 26204 O O . SER A 1 6 ? -3.170 -6.149 -1.542 1.00 52.45 2 SER A O 19
ATOM 26212 N N . GLU A 1 7 ? -4.972 -6.351 -2.823 1.00 53.24 3 GLU A N 19
ATOM 26213 C CA . GLU A 1 7 ? -5.521 -7.451 -2.040 1.00 64.21 3 GLU A CA 19
ATOM 26214 C C . GLU A 1 7 ? -5.022 -8.800 -2.546 1.00 45.11 3 GLU A C 19
ATOM 26215 O O . GLU A 1 7 ? -5.664 -9.437 -3.401 1.00 2.34 3 GLU A O 19
ATOM 26227 N N . ALA A 1 8 ? -3.892 -9.212 -2.064 1.00 13.12 4 ALA A N 19
ATOM 26228 C CA . ALA A 1 8 ? -3.326 -10.486 -2.443 1.00 44.31 4 ALA A CA 19
ATOM 26229 C C . ALA A 1 8 ? -3.762 -11.529 -1.449 1.00 32.23 4 ALA A C 19
ATOM 26230 O O . ALA A 1 8 ? -3.086 -11.800 -0.451 1.00 30.14 4 ALA A O 19
ATOM 26237 N N . GLU A 1 9 ? -4.923 -12.051 -1.681 1.00 60.13 5 GLU A N 19
ATOM 26238 C CA . GLU A 1 9 ? -5.523 -12.993 -0.789 1.00 22.43 5 GLU A CA 19
ATOM 26239 C C . GLU A 1 9 ? -5.285 -14.397 -1.288 1.00 62.32 5 GLU A C 19
ATOM 26240 O O . GLU A 1 9 ? -5.580 -14.717 -2.435 1.00 1.33 5 GLU A O 19
ATOM 26252 N N . GLN A 1 10 ? -4.683 -15.189 -0.462 1.00 24.24 6 GLN A N 19
ATOM 26253 C CA . GLN A 1 10 ? -4.410 -16.568 -0.755 1.00 72.41 6 GLN A CA 19
ATOM 26254 C C . GLN A 1 10 ? -5.325 -17.402 0.094 1.00 11.12 6 GLN A C 19
ATOM 26255 O O . GLN A 1 10 ? -5.762 -16.945 1.161 1.00 60.31 6 GLN A O 19
ATOM 26269 N N . ARG A 1 11 ? -5.630 -18.593 -0.341 1.00 24.32 7 ARG A N 19
ATOM 26270 C CA . ARG A 1 11 ? -6.536 -19.422 0.405 1.00 61.20 7 ARG A CA 19
ATOM 26271 C C . ARG A 1 11 ? -5.706 -20.356 1.234 1.00 2.23 7 ARG A C 19
ATOM 26272 O O . ARG A 1 11 ? -4.838 -21.033 0.708 1.00 65.14 7 ARG A O 19
ATOM 26293 N N . TYR A 1 12 ? -5.921 -20.380 2.488 1.00 75.23 8 TYR A N 19
ATOM 26294 C CA . TYR A 1 12 ? -5.242 -21.316 3.315 1.00 33.44 8 TYR A CA 19
ATOM 26295 C C . TYR A 1 12 ? -6.248 -22.285 3.825 1.00 43.41 8 TYR A C 19
ATOM 26296 O O . TYR A 1 12 ? -7.266 -21.889 4.384 1.00 1.31 8 TYR A O 19
ATOM 26314 N N . GLU A 1 13 ? -5.990 -23.526 3.636 1.00 64.43 9 GLU A N 19
ATOM 26315 C CA . GLU A 1 13 ? -6.899 -24.531 4.067 1.00 4.41 9 GLU A CA 19
ATOM 26316 C C . GLU A 1 13 ? -6.236 -25.456 5.050 1.00 33.11 9 GLU A C 19
ATOM 26317 O O . GLU A 1 13 ? -5.298 -26.172 4.720 1.00 61.31 9 GLU A O 19
ATOM 26329 N N . VAL A 1 14 ? -6.689 -25.387 6.256 1.00 10.13 10 VAL A N 19
ATOM 26330 C CA . VAL A 1 14 ? -6.170 -26.182 7.328 1.00 61.22 10 VAL A CA 19
ATOM 26331 C C . VAL A 1 14 ? -7.089 -27.372 7.520 1.00 21.14 10 VAL A C 19
ATOM 26332 O O . VAL A 1 14 ? -8.234 -27.205 7.931 1.00 42.34 10 VAL A O 19
ATOM 26345 N N . GLN A 1 15 ? -6.626 -28.541 7.157 1.00 71.14 11 GLN A N 19
ATOM 26346 C CA . GLN A 1 15 ? -7.409 -29.736 7.299 1.00 31.43 11 GLN A CA 19
ATOM 26347 C C . GLN A 1 15 ? -6.891 -30.556 8.469 1.00 35.53 11 GLN A C 19
ATOM 26348 O O . GLN A 1 15 ? -5.784 -31.101 8.443 1.00 34.44 11 GLN A O 19
ATOM 26362 N N . ILE A 1 16 ? -7.680 -30.600 9.488 1.00 5.04 12 ILE A N 19
ATOM 26363 C CA . ILE A 1 16 ? -7.350 -31.245 10.729 1.00 4.42 12 ILE A CA 19
ATOM 26364 C C . ILE A 1 16 ? -7.982 -32.626 10.787 1.00 33.23 12 ILE A C 19
ATOM 26365 O O . ILE A 1 16 ? -9.185 -32.762 10.683 1.00 14.13 12 ILE A O 19
ATOM 26381 N N . VAL A 1 17 ? -7.174 -33.628 10.943 1.00 42.32 13 VAL A N 19
ATOM 26382 C CA . VAL A 1 17 ? -7.663 -34.980 11.055 1.00 13.15 13 VAL A CA 19
ATOM 26383 C C . VAL A 1 17 ? -7.865 -35.285 12.533 1.00 64.22 13 VAL A C 19
ATOM 26384 O O . VAL A 1 17 ? -6.883 -35.414 13.284 1.00 33.41 13 VAL A O 19
ATOM 26397 N N . CYS A 1 18 ? -9.102 -35.374 12.958 1.00 74.35 14 CYS A N 19
ATOM 26398 C CA . CYS A 1 18 ? -9.394 -35.565 14.359 1.00 74.53 14 CYS A CA 19
ATOM 26399 C C . CYS A 1 18 ? -10.419 -36.671 14.595 1.00 53.42 14 CYS A C 19
ATOM 26400 O O . CYS A 1 18 ? -11.206 -37.013 13.714 1.00 24.41 14 CYS A O 19
ATOM 26408 N N . ARG A 1 19 ? -10.362 -37.239 15.778 1.00 4.13 15 ARG A N 19
ATOM 26409 C CA . ARG A 1 19 ? -11.273 -38.278 16.230 1.00 55.31 15 ARG A CA 19
ATOM 26410 C C . ARG A 1 19 ? -12.673 -37.663 16.406 1.00 4.43 15 ARG A C 19
ATOM 26411 O O . ARG A 1 19 ? -12.786 -36.518 16.832 1.00 4.40 15 ARG A O 19
ATOM 26432 N N . ALA A 1 20 ? -13.724 -38.430 16.099 1.00 44.13 16 ALA A N 19
ATOM 26433 C CA . ALA A 1 20 ? -15.113 -37.915 16.096 1.00 31.31 16 ALA A CA 19
ATOM 26434 C C . ALA A 1 20 ? -15.511 -37.374 17.449 1.00 52.43 16 ALA A C 19
ATOM 26435 O O . ALA A 1 20 ? -16.104 -36.304 17.564 1.00 52.32 16 ALA A O 19
ATOM 26442 N N . GLU A 1 21 ? -15.152 -38.116 18.464 1.00 62.44 17 GLU A N 19
ATOM 26443 C CA . GLU A 1 21 ? -15.404 -37.779 19.848 1.00 24.42 17 GLU A CA 19
ATOM 26444 C C . GLU A 1 21 ? -14.764 -36.443 20.234 1.00 15.42 17 GLU A C 19
ATOM 26445 O O . GLU A 1 21 ? -15.220 -35.768 21.158 1.00 23.13 17 GLU A O 19
ATOM 26457 N N . ASP A 1 22 ? -13.739 -36.052 19.508 1.00 45.01 18 ASP A N 19
ATOM 26458 C CA . ASP A 1 22 ? -12.988 -34.871 19.844 1.00 50.44 18 ASP A CA 19
ATOM 26459 C C . ASP A 1 22 ? -13.280 -33.707 18.914 1.00 43.12 18 ASP A C 19
ATOM 26460 O O . ASP A 1 22 ? -12.775 -32.602 19.140 1.00 70.52 18 ASP A O 19
ATOM 26469 N N . GLU A 1 23 ? -14.132 -33.932 17.890 1.00 12.01 19 GLU A N 19
ATOM 26470 C CA . GLU A 1 23 ? -14.464 -32.890 16.890 1.00 2.11 19 GLU A CA 19
ATOM 26471 C C . GLU A 1 23 ? -14.948 -31.602 17.559 1.00 54.24 19 GLU A C 19
ATOM 26472 O O . GLU A 1 23 ? -14.517 -30.501 17.200 1.00 44.01 19 GLU A O 19
ATOM 26484 N N . ILE A 1 24 ? -15.811 -31.758 18.555 1.00 31.15 20 ILE A N 19
ATOM 26485 C CA . ILE A 1 24 ? -16.398 -30.632 19.258 1.00 43.55 20 ILE A CA 19
ATOM 26486 C C . ILE A 1 24 ? -15.313 -29.774 19.901 1.00 44.55 20 ILE A C 19
ATOM 26487 O O . ILE A 1 24 ? -15.273 -28.555 19.696 1.00 5.44 20 ILE A O 19
ATOM 26503 N N . GLN A 1 25 ? -14.421 -30.416 20.626 1.00 63.21 21 GLN A N 19
ATOM 26504 C CA . GLN A 1 25 ? -13.338 -29.732 21.312 1.00 31.25 21 GLN A CA 19
ATOM 26505 C C . GLN A 1 25 ? -12.389 -29.086 20.311 1.00 65.43 21 GLN A C 19
ATOM 26506 O O . GLN A 1 25 ? -12.025 -27.916 20.467 1.00 53.34 21 GLN A O 19
ATOM 26520 N N . VAL A 1 26 ? -12.030 -29.832 19.269 1.00 1.12 22 VAL A N 19
ATOM 26521 C CA . VAL A 1 26 ? -11.138 -29.330 18.236 1.00 72.04 22 VAL A CA 19
ATOM 26522 C C . VAL A 1 26 ? -11.730 -28.088 17.586 1.00 40.24 22 VAL A C 19
ATOM 26523 O O . VAL A 1 26 ? -11.078 -27.046 17.528 1.00 61.54 22 VAL A O 19
ATOM 26536 N N . ARG A 1 27 ? -12.988 -28.178 17.174 1.00 31.04 23 ARG A N 19
ATOM 26537 C CA . ARG A 1 27 ? -13.672 -27.066 16.525 1.00 25.30 23 ARG A CA 19
ATOM 26538 C C . ARG A 1 27 ? -13.787 -25.860 17.475 1.00 54.51 23 ARG A C 19
ATOM 26539 O O . ARG A 1 27 ? -13.637 -24.713 17.051 1.00 74.02 23 ARG A O 19
ATOM 26560 N N . SER A 1 28 ? -14.019 -26.128 18.754 1.00 32.20 24 SER A N 19
ATOM 26561 C CA . SER A 1 28 ? -14.116 -25.071 19.747 1.00 22.42 24 SER A CA 19
ATOM 26562 C C . SER A 1 28 ? -12.759 -24.372 19.896 1.00 74.12 24 SER A C 19
ATOM 26563 O O . SER A 1 28 ? -12.677 -23.139 19.952 1.00 52.44 24 SER A O 19
ATOM 26571 N N . LEU A 1 29 ? -11.701 -25.165 19.910 1.00 72.33 25 LEU A N 19
ATOM 26572 C CA . LEU A 1 29 ? -10.354 -24.663 19.995 1.00 13.05 25 LEU A CA 19
ATOM 26573 C C . LEU A 1 29 ? -10.023 -23.835 18.755 1.00 4.45 25 LEU A C 19
ATOM 26574 O O . LEU A 1 29 ? -9.397 -22.772 18.855 1.00 35.11 25 LEU A O 19
ATOM 26590 N N . MET A 1 30 ? -10.460 -24.320 17.596 1.00 4.23 26 MET A N 19
ATOM 26591 C CA . MET A 1 30 ? -10.283 -23.609 16.328 1.00 35.41 26 MET A CA 19
ATOM 26592 C C . MET A 1 30 ? -10.956 -22.257 16.396 1.00 23.41 26 MET A C 19
ATOM 26593 O O . MET A 1 30 ? -10.365 -21.252 16.030 1.00 22.14 26 MET A O 19
ATOM 26607 N N . LEU A 1 31 ? -12.190 -22.254 16.896 1.00 74.22 27 LEU A N 19
ATOM 26608 C CA . LEU A 1 31 ? -12.989 -21.047 17.037 1.00 25.35 27 LEU A CA 19
ATOM 26609 C C . LEU A 1 31 ? -12.242 -20.030 17.906 1.00 62.11 27 LEU A C 19
ATOM 26610 O O . LEU A 1 31 ? -12.068 -18.880 17.508 1.00 24.02 27 LEU A O 19
ATOM 26626 N N . HIS A 1 32 ? -11.758 -20.468 19.063 1.00 40.43 28 HIS A N 19
ATOM 26627 C CA . HIS A 1 32 ? -10.983 -19.586 19.949 1.00 53.44 28 HIS A CA 19
ATOM 26628 C C . HIS A 1 32 ? -9.722 -19.068 19.264 1.00 23.22 28 HIS A C 19
ATOM 26629 O O . HIS A 1 32 ? -9.369 -17.895 19.404 1.00 53.41 28 HIS A O 19
ATOM 26643 N N . SER A 1 33 ? -9.092 -19.918 18.476 1.00 43.14 29 SER A N 19
ATOM 26644 C CA . SER A 1 33 ? -7.883 -19.551 17.754 1.00 64.40 29 SER A CA 19
ATOM 26645 C C . SER A 1 33 ? -8.188 -18.536 16.627 1.00 1.02 29 SER A C 19
ATOM 26646 O O . SER A 1 33 ? -7.287 -17.852 16.129 1.00 54.35 29 SER A O 19
ATOM 26654 N N . LEU A 1 34 ? -9.471 -18.411 16.257 1.00 34.13 30 LEU A N 19
ATOM 26655 C CA . LEU A 1 34 ? -9.874 -17.470 15.222 1.00 34.21 30 LEU A CA 19
ATOM 26656 C C . LEU A 1 34 ? -9.902 -16.056 15.790 1.00 54.22 30 LEU A C 19
ATOM 26657 O O . LEU A 1 34 ? -9.979 -15.067 15.049 1.00 51.43 30 LEU A O 19
ATOM 26673 N N . GLY A 1 35 ? -9.836 -15.968 17.099 1.00 73.31 31 GLY A N 19
ATOM 26674 C CA . GLY A 1 35 ? -9.799 -14.699 17.742 1.00 31.42 31 GLY A CA 19
ATOM 26675 C C . GLY A 1 35 ? -8.406 -14.122 17.668 1.00 4.11 31 GLY A C 19
ATOM 26676 O O . GLY A 1 35 ? -7.423 -14.848 17.892 1.00 51.41 31 GLY A O 19
ATOM 26680 N N . SER A 1 36 ? -8.323 -12.848 17.302 1.00 53.12 32 SER A N 19
ATOM 26681 C CA . SER A 1 36 ? -7.062 -12.102 17.192 1.00 2.42 32 SER A CA 19
ATOM 26682 C C . SER A 1 36 ? -6.218 -12.559 15.990 1.00 71.21 32 SER A C 19
ATOM 26683 O O . SER A 1 36 ? -5.006 -12.341 15.944 1.00 40.14 32 SER A O 19
ATOM 26691 N N . SER A 1 37 ? -6.859 -13.168 15.022 1.00 5.21 33 SER A N 19
ATOM 26692 C CA . SER A 1 37 ? -6.216 -13.540 13.795 1.00 34.24 33 SER A CA 19
ATOM 26693 C C . SER A 1 37 ? -7.064 -13.024 12.622 1.00 70.44 33 SER A C 19
ATOM 26694 O O . SER A 1 37 ? -8.290 -13.037 12.694 1.00 15.01 33 SER A O 19
ATOM 26702 N N . ASP A 1 38 ? -6.423 -12.540 11.570 1.00 53.15 34 ASP A N 19
ATOM 26703 C CA . ASP A 1 38 ? -7.147 -11.879 10.458 1.00 42.12 34 ASP A CA 19
ATOM 26704 C C . ASP A 1 38 ? -7.414 -12.788 9.289 1.00 0.22 34 ASP A C 19
ATOM 26705 O O . ASP A 1 38 ? -7.692 -12.313 8.186 1.00 32.24 34 ASP A O 19
ATOM 26714 N N . LEU A 1 39 ? -7.365 -14.070 9.503 1.00 51.33 35 LEU A N 19
ATOM 26715 C CA . LEU A 1 39 ? -7.650 -14.981 8.425 1.00 31.42 35 LEU A CA 19
ATOM 26716 C C . LEU A 1 39 ? -9.146 -15.063 8.273 1.00 53.03 35 LEU A C 19
ATOM 26717 O O . LEU A 1 39 ? -9.859 -15.399 9.221 1.00 72.54 35 LEU A O 19
ATOM 26733 N N . ARG A 1 40 ? -9.619 -14.728 7.113 1.00 51.25 36 ARG A N 19
ATOM 26734 C CA . ARG A 1 40 ? -11.028 -14.634 6.867 1.00 40.22 36 ARG A CA 19
ATOM 26735 C C . ARG A 1 40 ? -11.551 -16.007 6.500 1.00 65.33 36 ARG A C 19
ATOM 26736 O O . ARG A 1 40 ? -11.337 -16.482 5.380 1.00 11.13 36 ARG A O 19
ATOM 26757 N N . LEU A 1 41 ? -12.203 -16.639 7.443 1.00 43.13 37 LEU A N 19
ATOM 26758 C CA . LEU A 1 41 ? -12.764 -17.953 7.259 1.00 11.11 37 LEU A CA 19
ATOM 26759 C C . LEU A 1 41 ? -13.870 -17.900 6.230 1.00 5.25 37 LEU A C 19
ATOM 26760 O O . LEU A 1 41 ? -14.843 -17.151 6.380 1.00 24.31 37 LEU A O 19
ATOM 26776 N N . GLN A 1 42 ? -13.695 -18.641 5.177 1.00 73.51 38 GLN A N 19
ATOM 26777 C CA . GLN A 1 42 ? -14.668 -18.717 4.128 1.00 5.02 38 GLN A CA 19
ATOM 26778 C C . GLN A 1 42 ? -15.585 -19.893 4.383 1.00 50.33 38 GLN A C 19
ATOM 26779 O O . GLN A 1 42 ? -16.800 -19.746 4.410 1.00 11.21 38 GLN A O 19
ATOM 26793 N N . SER A 1 43 ? -15.007 -21.044 4.613 1.00 21.32 39 SER A N 19
ATOM 26794 C CA . SER A 1 43 ? -15.775 -22.233 4.886 1.00 60.51 39 SER A CA 19
ATOM 26795 C C . SER A 1 43 ? -15.019 -23.201 5.776 1.00 71.23 39 SER A C 19
ATOM 26796 O O . SER A 1 43 ? -13.835 -23.469 5.561 1.00 62.30 39 SER A O 19
ATOM 26804 N N . LEU A 1 44 ? -15.681 -23.673 6.795 1.00 21.23 40 LEU A N 19
ATOM 26805 C CA . LEU A 1 44 ? -15.129 -24.653 7.682 1.00 41.23 40 LEU A CA 19
ATOM 26806 C C . LEU A 1 44 ? -16.008 -25.882 7.544 1.00 15.25 40 LEU A C 19
ATOM 26807 O O . LEU A 1 44 ? -17.153 -25.893 8.021 1.00 21.13 40 LEU A O 19
ATOM 26823 N N . HIS A 1 45 ? -15.504 -26.879 6.871 1.00 4.43 41 HIS A N 19
ATOM 26824 C CA . HIS A 1 45 ? -16.257 -28.088 6.618 1.00 42.31 41 HIS A CA 19
ATOM 26825 C C . HIS A 1 45 ? -15.538 -29.272 7.192 1.00 1.31 41 HIS A C 19
ATOM 26826 O O . HIS A 1 45 ? -14.368 -29.479 6.923 1.00 4.23 41 HIS A O 19
ATOM 26840 N N . SER A 1 46 ? -16.215 -30.018 7.987 1.00 2.14 42 SER A N 19
ATOM 26841 C CA . SER A 1 46 ? -15.663 -31.197 8.557 1.00 71.04 42 SER A CA 19
ATOM 26842 C C . SER A 1 46 ? -16.251 -32.365 7.810 1.00 62.45 42 SER A C 19
ATOM 26843 O O . SER A 1 46 ? -17.466 -32.598 7.852 1.00 70.30 42 SER A O 19
ATOM 26851 N N . GLU A 1 47 ? -15.425 -33.067 7.104 1.00 41.01 43 GLU A N 19
ATOM 26852 C CA . GLU A 1 47 ? -15.882 -34.104 6.241 1.00 32.32 43 GLU A CA 19
ATOM 26853 C C . GLU A 1 47 ? -14.972 -35.303 6.367 1.00 3.15 43 GLU A C 19
ATOM 26854 O O . GLU A 1 47 ? -13.825 -35.170 6.769 1.00 34.43 43 GLU A O 19
ATOM 26866 N N . ASP A 1 48 ? -15.479 -36.461 6.064 1.00 14.10 44 ASP A N 19
ATOM 26867 C CA . ASP A 1 48 ? -14.648 -37.627 6.050 1.00 52.41 44 ASP A CA 19
ATOM 26868 C C . ASP A 1 48 ? -14.178 -37.860 4.637 1.00 53.10 44 ASP A C 19
ATOM 26869 O O . ASP A 1 48 ? -14.981 -38.000 3.705 1.00 63.50 44 ASP A O 19
ATOM 26878 N N . LEU A 1 49 ? -12.893 -37.797 4.443 1.00 1.25 45 LEU A N 19
ATOM 26879 C CA . LEU A 1 49 ? -12.338 -38.007 3.138 1.00 52.34 45 LEU A CA 19
ATOM 26880 C C . LEU A 1 49 ? -11.780 -39.392 3.070 1.00 45.25 45 LEU A C 19
ATOM 26881 O O . LEU A 1 49 ? -12.371 -40.291 2.473 1.00 14.43 45 LEU A O 19
ATOM 26897 N N . ASP A 1 50 ? -10.669 -39.579 3.708 1.00 32.10 46 ASP A N 19
ATOM 26898 C CA . ASP A 1 50 ? -10.013 -40.856 3.694 1.00 31.04 46 ASP A CA 19
ATOM 26899 C C . ASP A 1 50 ? -10.464 -41.720 4.829 1.00 43.33 46 ASP A C 19
ATOM 26900 O O . ASP A 1 50 ? -10.685 -42.917 4.660 1.00 24.50 46 ASP A O 19
ATOM 26909 N N . ASN A 1 51 ? -10.625 -41.121 5.977 1.00 34.23 47 ASN A N 19
ATOM 26910 C CA . ASN A 1 51 ? -11.048 -41.856 7.152 1.00 3.32 47 ASN A CA 19
ATOM 26911 C C . ASN A 1 51 ? -12.496 -41.553 7.480 1.00 5.10 47 ASN A C 19
ATOM 26912 O O . ASN A 1 51 ? -12.867 -40.406 7.553 1.00 23.32 47 ASN A O 19
ATOM 26923 N N . PRO A 1 52 ? -13.331 -42.589 7.629 1.00 20.42 48 PRO A N 19
ATOM 26924 C CA . PRO A 1 52 ? -14.779 -42.428 7.843 1.00 52.34 48 PRO A CA 19
ATOM 26925 C C . PRO A 1 52 ? -15.193 -41.992 9.262 1.00 41.34 48 PRO A C 19
ATOM 26926 O O . PRO A 1 52 ? -16.030 -41.100 9.420 1.00 62.23 48 PRO A O 19
ATOM 26937 N N . ALA A 1 53 ? -14.626 -42.619 10.284 1.00 11.24 49 ALA A N 19
ATOM 26938 C CA . ALA A 1 53 ? -15.051 -42.353 11.648 1.00 41.21 49 ALA A CA 19
ATOM 26939 C C . ALA A 1 53 ? -14.510 -41.029 12.130 1.00 11.42 49 ALA A C 19
ATOM 26940 O O . ALA A 1 53 ? -15.219 -40.241 12.761 1.00 51.23 49 ALA A O 19
ATOM 26947 N N . LYS A 1 54 ? -13.268 -40.792 11.822 1.00 32.51 50 LYS A N 19
ATOM 26948 C CA . LYS A 1 54 ? -12.602 -39.580 12.175 1.00 15.31 50 LYS A CA 19
ATOM 26949 C C . LYS A 1 54 ? -12.983 -38.500 11.172 1.00 44.31 50 LYS A C 19
ATOM 26950 O O . LYS A 1 54 ? -13.130 -38.781 9.988 1.00 40.23 50 LYS A O 19
ATOM 26969 N N . LEU A 1 55 ? -13.153 -37.295 11.630 1.00 55.03 51 LEU A N 19
ATOM 26970 C CA . LEU A 1 55 ? -13.528 -36.219 10.746 1.00 20.15 51 LEU A CA 19
ATOM 26971 C C . LEU A 1 55 ? -12.318 -35.426 10.371 1.00 52.23 51 LEU A C 19
ATOM 26972 O O . LEU A 1 55 ? -11.432 -35.165 11.220 1.00 20.11 51 LEU A O 19
ATOM 26988 N N . GLU A 1 56 ? -12.242 -35.067 9.125 1.00 71.42 52 GLU A N 19
ATOM 26989 C CA . GLU A 1 56 ? -11.194 -34.235 8.663 1.00 23.40 52 GLU A CA 19
ATOM 26990 C C . GLU A 1 56 ? -11.791 -32.850 8.488 1.00 21.44 52 GLU A C 19
ATOM 26991 O O . GLU A 1 56 ? -12.633 -32.611 7.614 1.00 72.12 52 GLU A O 19
ATOM 27003 N N . VAL A 1 57 ? -11.383 -31.967 9.343 1.00 71.13 53 VAL A N 19
ATOM 27004 C CA . VAL A 1 57 ? -11.914 -30.634 9.409 1.00 1.03 53 VAL A CA 19
ATOM 27005 C C . VAL A 1 57 ? -11.134 -29.742 8.490 1.00 11.31 53 VAL A C 19
ATOM 27006 O O . VAL A 1 57 ? -10.007 -29.395 8.779 1.00 73.12 53 VAL A O 19
ATOM 27019 N N . ARG A 1 58 ? -11.721 -29.396 7.390 1.00 63.45 54 ARG A N 19
ATOM 27020 C CA . ARG A 1 58 ? -11.068 -28.597 6.401 1.00 74.01 54 ARG A CA 19
ATOM 27021 C C . ARG A 1 58 ? -11.566 -27.166 6.527 1.00 31.21 54 ARG A C 19
ATOM 27022 O O . ARG A 1 58 ? -12.721 -26.860 6.211 1.00 22.04 54 ARG A O 19
ATOM 27043 N N . ALA A 1 59 ? -10.722 -26.310 7.034 1.00 54.32 55 ALA A N 19
ATOM 27044 C CA . ALA A 1 59 ? -11.058 -24.921 7.211 1.00 43.33 55 ALA A CA 19
ATOM 27045 C C . ALA A 1 59 ? -10.337 -24.079 6.185 1.00 3.32 55 ALA A C 19
ATOM 27046 O O . ALA A 1 59 ? -9.113 -24.034 6.163 1.00 74.45 55 ALA A O 19
ATOM 27053 N N . GLU A 1 60 ? -11.098 -23.442 5.342 1.00 42.51 56 GLU A N 19
ATOM 27054 C CA . GLU A 1 60 ? -10.585 -22.625 4.260 1.00 23.54 56 GLU A CA 19
ATOM 27055 C C . GLU A 1 60 ? -10.697 -21.142 4.639 1.00 63.13 56 GLU A C 19
ATOM 27056 O O . GLU A 1 60 ? -11.808 -20.604 4.782 1.00 54.52 56 GLU A O 19
ATOM 27068 N N . LEU A 1 61 ? -9.566 -20.506 4.846 1.00 2.53 57 LEU A N 19
ATOM 27069 C CA . LEU A 1 61 ? -9.512 -19.111 5.253 1.00 15.32 57 LEU A CA 19
ATOM 27070 C C . LEU A 1 61 ? -8.661 -18.306 4.271 1.00 2.42 57 LEU A C 19
ATOM 27071 O O . LEU A 1 61 ? -7.652 -18.792 3.797 1.00 31.42 57 LEU A O 19
ATOM 27087 N N . LEU A 1 62 ? -9.078 -17.101 3.955 1.00 24.20 58 LEU A N 19
ATOM 27088 C CA . LEU A 1 62 ? -8.283 -16.225 3.103 1.00 50.20 58 LEU A CA 19
ATOM 27089 C C . LEU A 1 62 ? -7.334 -15.398 3.956 1.00 2.05 58 LEU A C 19
ATOM 27090 O O . LEU A 1 62 ? -7.702 -14.959 5.061 1.00 44.13 58 LEU A O 19
ATOM 27106 N N . GLY A 1 63 ? -6.137 -15.207 3.467 1.00 45.20 59 GLY A N 19
ATOM 27107 C CA . GLY A 1 63 ? -5.153 -14.410 4.154 1.00 51.01 59 GLY A CA 19
ATOM 27108 C C . GLY A 1 63 ? -4.068 -13.982 3.206 1.00 63.51 59 GLY A C 19
ATOM 27109 O O . GLY A 1 63 ? -4.122 -14.310 2.024 1.00 32.24 59 GLY A O 19
ATOM 27113 N N . THR A 1 64 ? -3.087 -13.271 3.691 1.00 41.43 60 THR A N 19
ATOM 27114 C CA . THR A 1 64 ? -2.008 -12.823 2.845 1.00 73.51 60 THR A CA 19
ATOM 27115 C C . THR A 1 64 ? -0.806 -13.773 2.934 1.00 43.12 60 THR A C 19
ATOM 27116 O O . THR A 1 64 ? -0.674 -14.532 3.915 1.00 44.23 60 THR A O 19
ATOM 27127 N N . PRO A 1 65 ? 0.095 -13.771 1.918 1.00 71.42 61 PRO A N 19
ATOM 27128 C CA . PRO A 1 65 ? 1.292 -14.641 1.903 1.00 31.54 61 PRO A CA 19
ATOM 27129 C C . PRO A 1 65 ? 2.289 -14.290 3.012 1.00 30.52 61 PRO A C 19
ATOM 27130 O O . PRO A 1 65 ? 3.153 -15.081 3.360 1.00 4.15 61 PRO A O 19
ATOM 27141 N N . GLU A 1 66 ? 2.122 -13.119 3.582 1.00 44.13 62 GLU A N 19
ATOM 27142 C CA . GLU A 1 66 ? 3.014 -12.605 4.605 1.00 64.11 62 GLU A CA 19
ATOM 27143 C C . GLU A 1 66 ? 2.478 -12.883 6.009 1.00 35.13 62 GLU A C 19
ATOM 27144 O O . GLU A 1 66 ? 2.982 -12.343 7.001 1.00 5.35 62 GLU A O 19
ATOM 27156 N N . ALA A 1 67 ? 1.486 -13.749 6.094 1.00 14.20 63 ALA A N 19
ATOM 27157 C CA . ALA A 1 67 ? 0.893 -14.111 7.377 1.00 2.35 63 ALA A CA 19
ATOM 27158 C C . ALA A 1 67 ? 0.812 -15.661 7.636 1.00 72.25 63 ALA A C 19
ATOM 27159 O O . ALA A 1 67 ? -0.082 -16.096 8.372 1.00 64.30 63 ALA A O 19
ATOM 27166 N N . PRO A 1 68 ? 1.773 -16.532 7.137 1.00 11.04 64 PRO A N 19
ATOM 27167 C CA . PRO A 1 68 ? 1.659 -17.987 7.329 1.00 34.13 64 PRO A CA 19
ATOM 27168 C C . PRO A 1 68 ? 1.802 -18.407 8.797 1.00 15.31 64 PRO A C 19
ATOM 27169 O O . PRO A 1 68 ? 1.248 -19.431 9.211 1.00 74.03 64 PRO A O 19
ATOM 27180 N N . ALA A 1 69 ? 2.486 -17.575 9.590 1.00 53.14 65 ALA A N 19
ATOM 27181 C CA . ALA A 1 69 ? 2.725 -17.864 11.006 1.00 44.40 65 ALA A CA 19
ATOM 27182 C C . ALA A 1 69 ? 1.430 -17.948 11.774 1.00 20.32 65 ALA A C 19
ATOM 27183 O O . ALA A 1 69 ? 1.333 -18.681 12.745 1.00 15.33 65 ALA A O 19
ATOM 27190 N N . GLN A 1 70 ? 0.432 -17.212 11.319 1.00 45.02 66 GLN A N 19
ATOM 27191 C CA . GLN A 1 70 ? -0.880 -17.233 11.938 1.00 34.12 66 GLN A CA 19
ATOM 27192 C C . GLN A 1 70 ? -1.541 -18.588 11.719 1.00 43.40 66 GLN A C 19
ATOM 27193 O O . GLN A 1 70 ? -2.137 -19.156 12.636 1.00 31.32 66 GLN A O 19
ATOM 27207 N N . LEU A 1 71 ? -1.393 -19.119 10.515 1.00 42.11 67 LEU A N 19
ATOM 27208 C CA . LEU A 1 71 ? -1.935 -20.426 10.184 1.00 65.13 67 LEU A CA 19
ATOM 27209 C C . LEU A 1 71 ? -1.207 -21.488 10.971 1.00 53.25 67 LEU A C 19
ATOM 27210 O O . LEU A 1 71 ? -1.827 -22.361 11.555 1.00 42.05 67 LEU A O 19
ATOM 27226 N N . GLU A 1 72 ? 0.112 -21.368 11.026 1.00 54.42 68 GLU A N 19
ATOM 27227 C CA . GLU A 1 72 ? 0.951 -22.291 11.782 1.00 23.44 68 GLU A CA 19
ATOM 27228 C C . GLU A 1 72 ? 0.628 -22.212 13.269 1.00 11.24 68 GLU A C 19
ATOM 27229 O O . GLU A 1 72 ? 0.730 -23.196 13.989 1.00 21.11 68 GLU A O 19
ATOM 27241 N N . ARG A 1 73 ? 0.225 -21.037 13.710 1.00 43.13 69 ARG A N 19
ATOM 27242 C CA . ARG A 1 73 ? -0.192 -20.804 15.082 1.00 1.23 69 ARG A CA 19
ATOM 27243 C C . ARG A 1 73 ? -1.473 -21.579 15.364 1.00 0.12 69 ARG A C 19
ATOM 27244 O O . ARG A 1 73 ? -1.600 -22.229 16.403 1.00 72.44 69 ARG A O 19
ATOM 27265 N N . LEU A 1 74 ? -2.405 -21.526 14.421 1.00 1.14 70 LEU A N 19
ATOM 27266 C CA . LEU A 1 74 ? -3.634 -22.306 14.518 1.00 43.50 70 LEU A CA 19
ATOM 27267 C C . LEU A 1 74 ? -3.275 -23.795 14.538 1.00 34.02 70 LEU A C 19
ATOM 27268 O O . LEU A 1 74 ? -3.704 -24.536 15.423 1.00 65.40 70 LEU A O 19
ATOM 27284 N N . VAL A 1 75 ? -2.445 -24.198 13.573 1.00 60.24 71 VAL A N 19
ATOM 27285 C CA . VAL A 1 75 ? -1.977 -25.579 13.431 1.00 64.05 71 VAL A CA 19
ATOM 27286 C C . VAL A 1 75 ? -1.342 -26.094 14.721 1.00 55.40 71 VAL A C 19
ATOM 27287 O O . VAL A 1 75 ? -1.707 -27.163 15.204 1.00 63.41 71 VAL A O 19
ATOM 27300 N N . SER A 1 76 ? -0.426 -25.333 15.282 1.00 11.44 72 SER A N 19
ATOM 27301 C CA . SER A 1 76 ? 0.265 -25.725 16.494 1.00 1.55 72 SER A CA 19
ATOM 27302 C C . SER A 1 76 ? -0.682 -25.805 17.698 1.00 65.33 72 SER A C 19
ATOM 27303 O O . SER A 1 76 ? -0.610 -26.759 18.487 1.00 23.11 72 SER A O 19
ATOM 27311 N N . ARG A 1 77 ? -1.604 -24.841 17.799 1.00 2.13 73 ARG A N 19
ATOM 27312 C CA . ARG A 1 77 ? -2.589 -24.828 18.880 1.00 54.04 73 ARG A CA 19
ATOM 27313 C C . ARG A 1 77 ? -3.429 -26.103 18.823 1.00 54.13 73 ARG A C 19
ATOM 27314 O O . ARG A 1 77 ? -3.671 -26.744 19.840 1.00 13.15 73 ARG A O 19
ATOM 27335 N N . VAL A 1 78 ? -3.835 -26.467 17.625 1.00 23.20 74 VAL A N 19
ATOM 27336 C CA . VAL A 1 78 ? -4.622 -27.658 17.409 1.00 32.12 74 VAL A CA 19
ATOM 27337 C C . VAL A 1 78 ? -3.791 -28.932 17.647 1.00 43.44 74 VAL A C 19
ATOM 27338 O O . VAL A 1 78 ? -4.256 -29.862 18.286 1.00 30.42 74 VAL A O 19
ATOM 27351 N N . SER A 1 79 ? -2.563 -28.948 17.175 1.00 11.43 75 SER A N 19
ATOM 27352 C CA . SER A 1 79 ? -1.718 -30.124 17.325 1.00 61.32 75 SER A CA 19
ATOM 27353 C C . SER A 1 79 ? -1.198 -30.312 18.769 1.00 2.53 75 SER A C 19
ATOM 27354 O O . SER A 1 79 ? -0.620 -31.351 19.103 1.00 14.30 75 SER A O 19
ATOM 27362 N N . LEU A 1 80 ? -1.371 -29.298 19.612 1.00 42.10 76 LEU A N 19
ATOM 27363 C CA . LEU A 1 80 ? -1.111 -29.462 21.041 1.00 65.25 76 LEU A CA 19
ATOM 27364 C C . LEU A 1 80 ? -2.284 -30.186 21.713 1.00 22.21 76 LEU A C 19
ATOM 27365 O O . LEU A 1 80 ? -2.164 -30.699 22.836 1.00 45.11 76 LEU A O 19
ATOM 27381 N N . GLU A 1 81 ? -3.404 -30.235 21.023 1.00 14.11 77 GLU A N 19
ATOM 27382 C CA . GLU A 1 81 ? -4.599 -30.810 21.560 1.00 2.21 77 GLU A CA 19
ATOM 27383 C C . GLU A 1 81 ? -4.698 -32.310 21.226 1.00 64.24 77 GLU A C 19
ATOM 27384 O O . GLU A 1 81 ? -4.126 -32.792 20.228 1.00 3.31 77 GLU A O 19
ATOM 27396 N N . LYS A 1 82 ? -5.389 -33.040 22.078 1.00 72.51 78 LYS A N 19
ATOM 27397 C CA . LYS A 1 82 ? -5.575 -34.470 21.929 1.00 60.53 78 LYS A CA 19
ATOM 27398 C C . LYS A 1 82 ? -6.743 -34.747 21.001 1.00 73.42 78 LYS A C 19
ATOM 27399 O O . LYS A 1 82 ? -7.630 -33.911 20.842 1.00 3.31 78 LYS A O 19
ATOM 27418 N N . GLY A 1 83 ? -6.704 -35.882 20.341 1.00 33.33 79 GLY A N 19
ATOM 27419 C CA . GLY A 1 83 ? -7.775 -36.264 19.446 1.00 24.33 79 GLY A CA 19
ATOM 27420 C C . GLY A 1 83 ? -7.427 -35.947 18.023 1.00 53.42 79 GLY A C 19
ATOM 27421 O O . GLY A 1 83 ? -8.049 -36.445 17.082 1.00 62.12 79 GLY A O 19
ATOM 27425 N N . VAL A 1 84 ? -6.444 -35.110 17.873 1.00 23.43 80 VAL A N 19
ATOM 27426 C CA . VAL A 1 84 ? -5.948 -34.715 16.589 1.00 30.44 80 VAL A CA 19
ATOM 27427 C C . VAL A 1 84 ? -4.793 -35.624 16.214 1.00 44.20 80 VAL A C 19
ATOM 27428 O O . VAL A 1 84 ? -3.851 -35.800 17.003 1.00 44.51 80 VAL A O 19
ATOM 27441 N N . SER A 1 85 ? -4.873 -36.208 15.052 1.00 40.22 81 SER A N 19
ATOM 27442 C CA . SER A 1 85 ? -3.845 -37.088 14.576 1.00 53.43 81 SER A CA 19
ATOM 27443 C C . SER A 1 85 ? -2.815 -36.296 13.775 1.00 53.52 81 SER A C 19
ATOM 27444 O O . SER A 1 85 ? -1.610 -36.368 14.036 1.00 25.20 81 SER A O 19
ATOM 27452 N N . SER A 1 86 ? -3.295 -35.538 12.808 1.00 53.04 82 SER A N 19
ATOM 27453 C CA . SER A 1 86 ? -2.439 -34.789 11.924 1.00 21.15 82 SER A CA 19
ATOM 27454 C C . SER A 1 86 ? -3.178 -33.552 11.431 1.00 60.22 82 SER A C 19
ATOM 27455 O O . SER A 1 86 ? -4.420 -33.524 11.428 1.00 44.51 82 SER A O 19
ATOM 27463 N N . VAL A 1 87 ? -2.436 -32.549 11.033 1.00 33.31 83 VAL A N 19
ATOM 27464 C CA . VAL A 1 87 ? -2.989 -31.332 10.502 1.00 12.13 83 VAL A CA 19
ATOM 27465 C C . VAL A 1 87 ? -2.305 -31.065 9.178 1.00 42.15 83 VAL A C 19
ATOM 27466 O O . VAL A 1 87 ? -1.085 -30.979 9.117 1.00 14.03 83 VAL A O 19
ATOM 27479 N N . ARG A 1 88 ? -3.065 -30.996 8.131 1.00 5.44 84 ARG A N 19
ATOM 27480 C CA . ARG A 1 88 ? -2.525 -30.759 6.816 1.00 32.13 84 ARG A CA 19
ATOM 27481 C C . ARG A 1 88 ? -3.038 -29.426 6.338 1.00 74.15 84 ARG A C 19
ATOM 27482 O O . ARG A 1 88 ? -4.231 -29.271 6.140 1.00 3.22 84 ARG A O 19
ATOM 27503 N N . TRP A 1 89 ? -2.187 -28.460 6.190 1.00 23.35 85 TRP A N 19
ATOM 27504 C CA . TRP A 1 89 ? -2.650 -27.190 5.716 1.00 64.43 85 TRP A CA 19
ATOM 27505 C C . TRP A 1 89 ? -2.018 -26.878 4.383 1.00 42.22 85 TRP A C 19
ATOM 27506 O O . TRP A 1 89 ? -0.830 -27.146 4.162 1.00 43.44 85 TRP A O 19
ATOM 27527 N N . GLN A 1 90 ? -2.810 -26.392 3.478 1.00 52.34 86 GLN A N 19
ATOM 27528 C CA . GLN A 1 90 ? -2.332 -26.071 2.162 1.00 23.14 86 GLN A CA 19
ATOM 27529 C C . GLN A 1 90 ? -2.560 -24.625 1.857 1.00 2.14 86 GLN A C 19
ATOM 27530 O O . GLN A 1 90 ? -3.485 -23.997 2.392 1.00 23.11 86 GLN A O 19
ATOM 27544 N N . VAL A 1 91 ? -1.716 -24.101 1.026 1.00 30.02 87 VAL A N 19
ATOM 27545 C CA . VAL A 1 91 ? -1.866 -22.779 0.514 1.00 45.53 87 VAL A CA 19
ATOM 27546 C C . VAL A 1 91 ? -2.408 -22.933 -0.899 1.00 63.43 87 VAL A C 19
ATOM 27547 O O . VAL A 1 91 ? -1.691 -23.373 -1.802 1.00 33.15 87 VAL A O 19
ATOM 27560 N N . PHE A 1 92 ? -3.660 -22.653 -1.078 1.00 62.21 88 PHE A N 19
ATOM 27561 C CA . PHE A 1 92 ? -4.262 -22.777 -2.368 1.00 62.03 88 PHE A CA 19
ATOM 27562 C C . PHE A 1 92 ? -4.152 -21.434 -3.019 1.00 55.22 88 PHE A C 19
ATOM 27563 O O . PHE A 1 92 ? -4.452 -20.397 -2.405 1.00 22.14 88 PHE A O 19
ATOM 27580 N N . GLU A 1 93 ? -3.737 -21.434 -4.222 1.00 72.20 89 GLU A N 19
ATOM 27581 C CA . GLU A 1 93 ? -3.418 -20.219 -4.880 1.00 73.04 89 GLU A CA 19
ATOM 27582 C C . GLU A 1 93 ? -4.501 -19.792 -5.843 1.00 73.22 89 GLU A C 19
ATOM 27583 O O . GLU A 1 93 ? -5.565 -20.428 -5.937 1.00 11.55 89 GLU A O 19
ATOM 27595 N N . LEU A 1 94 ? -4.234 -18.722 -6.535 1.00 74.33 90 LEU A N 19
ATOM 27596 C CA . LEU A 1 94 ? -5.115 -18.184 -7.526 1.00 11.20 90 LEU A CA 19
ATOM 27597 C C . LEU A 1 94 ? -4.349 -18.127 -8.819 1.00 75.24 90 LEU A C 19
ATOM 27598 O O . LEU A 1 94 ? -3.133 -18.361 -8.829 1.00 11.13 90 LEU A O 19
ATOM 27614 N N . ALA A 1 95 ? -5.030 -17.837 -9.890 1.00 40.53 91 ALA A N 19
ATOM 27615 C CA . ALA A 1 95 ? -4.395 -17.682 -11.167 1.00 3.15 91 ALA A CA 19
ATOM 27616 C C . ALA A 1 95 ? -3.680 -16.354 -11.180 1.00 32.12 91 ALA A C 19
ATOM 27617 O O . ALA A 1 95 ? -4.328 -15.296 -11.258 1.00 44.11 91 ALA A O 19
ATOM 27624 N N . ALA A 1 96 ? -2.368 -16.400 -11.032 1.00 41.11 92 ALA A N 19
ATOM 27625 C CA . ALA A 1 96 ? -1.553 -15.208 -10.998 1.00 44.52 92 ALA A CA 19
ATOM 27626 C C . ALA A 1 96 ? -1.510 -14.560 -12.364 1.00 44.04 92 ALA A C 19
ATOM 27627 O O . ALA A 1 96 ? -0.706 -14.921 -13.227 1.00 52.40 92 ALA A O 19
ATOM 27634 N N . ASP A 1 97 ? -2.431 -13.680 -12.575 1.00 71.44 93 ASP A N 19
ATOM 27635 C CA . ASP A 1 97 ? -2.575 -12.971 -13.813 1.00 21.10 93 ASP A CA 19
ATOM 27636 C C . ASP A 1 97 ? -2.028 -11.594 -13.646 1.00 32.03 93 ASP A C 19
ATOM 27637 O O . ASP A 1 97 ? -2.601 -10.818 -12.862 1.00 73.15 93 ASP A O 19
ATOM 27646 N N . ALA A 1 5 ? -2.960 -3.592 -6.789 1.00 0.00 1 ALA A N 20
ATOM 27647 C CA . ALA A 1 5 ? -3.842 -4.384 -5.948 1.00 71.14 1 ALA A CA 20
ATOM 27648 C C . ALA A 1 5 ? -3.029 -5.304 -5.060 1.00 25.33 1 ALA A C 20
ATOM 27649 O O . ALA A 1 5 ? -2.523 -6.325 -5.512 1.00 51.42 1 ALA A O 20
ATOM 27656 N N . SER A 1 6 ? -2.880 -4.933 -3.811 1.00 33.05 2 SER A N 20
ATOM 27657 C CA . SER A 1 6 ? -2.166 -5.742 -2.857 1.00 45.50 2 SER A CA 20
ATOM 27658 C C . SER A 1 6 ? -3.074 -6.824 -2.285 1.00 71.12 2 SER A C 20
ATOM 27659 O O . SER A 1 6 ? -2.606 -7.771 -1.656 1.00 52.45 2 SER A O 20
ATOM 27667 N N . GLU A 1 7 ? -4.367 -6.676 -2.493 1.00 53.24 3 GLU A N 20
ATOM 27668 C CA . GLU A 1 7 ? -5.317 -7.657 -2.020 1.00 64.21 3 GLU A CA 20
ATOM 27669 C C . GLU A 1 7 ? -5.220 -8.954 -2.809 1.00 45.11 3 GLU A C 20
ATOM 27670 O O . GLU A 1 7 ? -5.667 -9.054 -3.956 1.00 2.34 3 GLU A O 20
ATOM 27682 N N . ALA A 1 8 ? -4.585 -9.904 -2.211 1.00 13.12 4 ALA A N 20
ATOM 27683 C CA . ALA A 1 8 ? -4.454 -11.207 -2.759 1.00 44.31 4 ALA A CA 20
ATOM 27684 C C . ALA A 1 8 ? -4.906 -12.170 -1.708 1.00 32.23 4 ALA A C 20
ATOM 27685 O O . ALA A 1 8 ? -4.208 -12.395 -0.716 1.00 30.14 4 ALA A O 20
ATOM 27692 N N . GLU A 1 9 ? -6.091 -12.665 -1.862 1.00 60.13 5 GLU A N 20
ATOM 27693 C CA . GLU A 1 9 ? -6.621 -13.575 -0.910 1.00 22.43 5 GLU A CA 20
ATOM 27694 C C . GLU A 1 9 ? -6.237 -14.959 -1.307 1.00 62.32 5 GLU A C 20
ATOM 27695 O O . GLU A 1 9 ? -6.646 -15.470 -2.363 1.00 1.33 5 GLU A O 20
ATOM 27707 N N . GLN A 1 10 ? -5.475 -15.564 -0.479 1.00 24.24 6 GLN A N 20
ATOM 27708 C CA . GLN A 1 10 ? -4.973 -16.847 -0.732 1.00 72.41 6 GLN A CA 20
ATOM 27709 C C . GLN A 1 10 ? -5.782 -17.815 0.063 1.00 11.12 6 GLN A C 20
ATOM 27710 O O . GLN A 1 10 ? -6.244 -17.508 1.186 1.00 60.31 6 GLN A O 20
ATOM 27724 N N . ARG A 1 11 ? -6.005 -18.933 -0.525 1.00 24.32 7 ARG A N 20
ATOM 27725 C CA . ARG A 1 11 ? -6.941 -19.884 -0.033 1.00 61.20 7 ARG A CA 20
ATOM 27726 C C . ARG A 1 11 ? -6.184 -20.955 0.698 1.00 2.23 7 ARG A C 20
ATOM 27727 O O . ARG A 1 11 ? -5.418 -21.697 0.098 1.00 65.14 7 ARG A O 20
ATOM 27748 N N . TYR A 1 12 ? -6.352 -21.007 1.971 1.00 75.23 8 TYR A N 20
ATOM 27749 C CA . TYR A 1 12 ? -5.657 -21.963 2.772 1.00 33.44 8 TYR A CA 20
ATOM 27750 C C . TYR A 1 12 ? -6.637 -23.007 3.205 1.00 43.41 8 TYR A C 20
ATOM 27751 O O . TYR A 1 12 ? -7.707 -22.670 3.722 1.00 1.31 8 TYR A O 20
ATOM 27769 N N . GLU A 1 13 ? -6.328 -24.251 2.989 1.00 64.43 9 GLU A N 20
ATOM 27770 C CA . GLU A 1 13 ? -7.191 -25.262 3.518 1.00 4.41 9 GLU A CA 20
ATOM 27771 C C . GLU A 1 13 ? -6.459 -26.095 4.509 1.00 33.11 9 GLU A C 20
ATOM 27772 O O . GLU A 1 13 ? -5.355 -26.632 4.236 1.00 61.31 9 GLU A O 20
ATOM 27784 N N . VAL A 1 14 ? -7.000 -26.123 5.676 1.00 10.13 10 VAL A N 20
ATOM 27785 C CA . VAL A 1 14 ? -6.437 -26.846 6.753 1.00 61.22 10 VAL A CA 20
ATOM 27786 C C . VAL A 1 14 ? -7.244 -28.107 6.950 1.00 21.14 10 VAL A C 20
ATOM 27787 O O . VAL A 1 14 ? -8.405 -28.040 7.324 1.00 42.34 10 VAL A O 20
ATOM 27800 N N . GLN A 1 15 ? -6.644 -29.220 6.623 1.00 71.14 11 GLN A N 20
ATOM 27801 C CA . GLN A 1 15 ? -7.226 -30.523 6.795 1.00 31.43 11 GLN A CA 20
ATOM 27802 C C . GLN A 1 15 ? -6.826 -31.065 8.125 1.00 35.53 11 GLN A C 20
ATOM 27803 O O . GLN A 1 15 ? -5.649 -31.373 8.373 1.00 34.44 11 GLN A O 20
ATOM 27817 N N . ILE A 1 16 ? -7.767 -31.117 8.986 1.00 5.04 12 ILE A N 20
ATOM 27818 C CA . ILE A 1 16 ? -7.541 -31.566 10.325 1.00 4.42 12 ILE A CA 20
ATOM 27819 C C . ILE A 1 16 ? -8.128 -32.943 10.510 1.00 33.23 12 ILE A C 20
ATOM 27820 O O . ILE A 1 16 ? -9.341 -33.106 10.598 1.00 14.13 12 ILE A O 20
ATOM 27836 N N . VAL A 1 17 ? -7.275 -33.921 10.526 1.00 42.32 13 VAL A N 20
ATOM 27837 C CA . VAL A 1 17 ? -7.682 -35.281 10.750 1.00 13.15 13 VAL A CA 20
ATOM 27838 C C . VAL A 1 17 ? -7.744 -35.469 12.246 1.00 64.22 13 VAL A C 20
ATOM 27839 O O . VAL A 1 17 ? -6.709 -35.426 12.923 1.00 33.41 13 VAL A O 20
ATOM 27852 N N . CYS A 1 18 ? -8.922 -35.608 12.763 1.00 74.35 14 CYS A N 20
ATOM 27853 C CA . CYS A 1 18 ? -9.126 -35.721 14.182 1.00 74.53 14 CYS A CA 20
ATOM 27854 C C . CYS A 1 18 ? -10.281 -36.650 14.466 1.00 53.42 14 CYS A C 20
ATOM 27855 O O . CYS A 1 18 ? -11.084 -36.915 13.588 1.00 24.41 14 CYS A O 20
ATOM 27863 N N . ARG A 1 19 ? -10.348 -37.173 15.668 1.00 4.13 15 ARG A N 20
ATOM 27864 C CA . ARG A 1 19 ? -11.451 -38.035 16.047 1.00 55.31 15 ARG A CA 20
ATOM 27865 C C . ARG A 1 19 ? -12.732 -37.202 16.090 1.00 4.43 15 ARG A C 20
ATOM 27866 O O . ARG A 1 19 ? -12.716 -36.079 16.597 1.00 4.40 15 ARG A O 20
ATOM 27887 N N . ALA A 1 20 ? -13.833 -37.760 15.574 1.00 44.13 16 ALA A N 20
ATOM 27888 C CA . ALA A 1 20 ? -15.134 -37.062 15.494 1.00 31.31 16 ALA A CA 20
ATOM 27889 C C . ALA A 1 20 ? -15.562 -36.501 16.846 1.00 52.43 16 ALA A C 20
ATOM 27890 O O . ALA A 1 20 ? -16.105 -35.407 16.942 1.00 52.32 16 ALA A O 20
ATOM 27897 N N . GLU A 1 21 ? -15.251 -37.248 17.872 1.00 62.44 17 GLU A N 20
ATOM 27898 C CA . GLU A 1 21 ? -15.550 -36.907 19.248 1.00 24.42 17 GLU A CA 20
ATOM 27899 C C . GLU A 1 21 ? -14.886 -35.605 19.705 1.00 15.42 17 GLU A C 20
ATOM 27900 O O . GLU A 1 21 ? -15.345 -34.963 20.648 1.00 23.13 17 GLU A O 20
ATOM 27912 N N . ASP A 1 22 ? -13.822 -35.206 19.041 1.00 45.01 18 ASP A N 20
ATOM 27913 C CA . ASP A 1 22 ? -13.082 -34.038 19.469 1.00 50.44 18 ASP A CA 20
ATOM 27914 C C . ASP A 1 22 ? -13.217 -32.880 18.511 1.00 43.12 18 ASP A C 20
ATOM 27915 O O . ASP A 1 22 ? -12.566 -31.834 18.696 1.00 70.52 18 ASP A O 20
ATOM 27924 N N . GLU A 1 23 ? -14.115 -33.033 17.521 1.00 12.01 19 GLU A N 20
ATOM 27925 C CA . GLU A 1 23 ? -14.408 -31.976 16.534 1.00 2.11 19 GLU A CA 20
ATOM 27926 C C . GLU A 1 23 ? -14.758 -30.663 17.238 1.00 54.24 19 GLU A C 20
ATOM 27927 O O . GLU A 1 23 ? -14.317 -29.585 16.823 1.00 44.01 19 GLU A O 20
ATOM 27939 N N . ILE A 1 24 ? -15.535 -30.781 18.318 1.00 31.15 20 ILE A N 20
ATOM 27940 C CA . ILE A 1 24 ? -15.970 -29.639 19.122 1.00 43.55 20 ILE A CA 20
ATOM 27941 C C . ILE A 1 24 ? -14.763 -28.815 19.577 1.00 44.55 20 ILE A C 20
ATOM 27942 O O . ILE A 1 24 ? -14.705 -27.602 19.346 1.00 5.44 20 ILE A O 20
ATOM 27958 N N . GLN A 1 25 ? -13.769 -29.499 20.148 1.00 63.21 21 GLN A N 20
ATOM 27959 C CA . GLN A 1 25 ? -12.583 -28.843 20.650 1.00 31.25 21 GLN A CA 20
ATOM 27960 C C . GLN A 1 25 ? -11.793 -28.234 19.506 1.00 65.43 21 GLN A C 20
ATOM 27961 O O . GLN A 1 25 ? -11.371 -27.088 19.581 1.00 53.34 21 GLN A O 20
ATOM 27975 N N . VAL A 1 26 ? -11.644 -28.993 18.436 1.00 1.12 22 VAL A N 20
ATOM 27976 C CA . VAL A 1 26 ? -10.902 -28.543 17.260 1.00 72.04 22 VAL A CA 20
ATOM 27977 C C . VAL A 1 26 ? -11.499 -27.248 16.688 1.00 40.24 22 VAL A C 20
ATOM 27978 O O . VAL A 1 26 ? -10.790 -26.250 16.510 1.00 61.54 22 VAL A O 20
ATOM 27991 N N . ARG A 1 27 ? -12.800 -27.258 16.451 1.00 31.04 23 ARG A N 20
ATOM 27992 C CA . ARG A 1 27 ? -13.492 -26.100 15.909 1.00 25.30 23 ARG A CA 20
ATOM 27993 C C . ARG A 1 27 ? -13.406 -24.914 16.870 1.00 54.51 23 ARG A C 20
ATOM 27994 O O . ARG A 1 27 ? -13.228 -23.766 16.435 1.00 74.02 23 ARG A O 20
ATOM 28015 N N . SER A 1 28 ? -13.505 -25.204 18.159 1.00 32.20 24 SER A N 20
ATOM 28016 C CA . SER A 1 28 ? -13.424 -24.199 19.193 1.00 22.42 24 SER A CA 20
ATOM 28017 C C . SER A 1 28 ? -12.066 -23.476 19.122 1.00 74.12 24 SER A C 20
ATOM 28018 O O . SER A 1 28 ? -12.013 -22.234 19.033 1.00 52.44 24 SER A O 20
ATOM 28026 N N . LEU A 1 29 ? -10.973 -24.251 19.097 1.00 72.33 25 LEU A N 20
ATOM 28027 C CA . LEU A 1 29 ? -9.640 -23.668 19.047 1.00 13.05 25 LEU A CA 20
ATOM 28028 C C . LEU A 1 29 ? -9.413 -22.889 17.786 1.00 4.45 25 LEU A C 20
ATOM 28029 O O . LEU A 1 29 ? -8.846 -21.794 17.839 1.00 35.11 25 LEU A O 20
ATOM 28045 N N . MET A 1 30 ? -9.859 -23.444 16.664 1.00 4.23 26 MET A N 20
ATOM 28046 C CA . MET A 1 30 ? -9.729 -22.784 15.369 1.00 35.41 26 MET A CA 20
ATOM 28047 C C . MET A 1 30 ? -10.348 -21.406 15.421 1.00 23.41 26 MET A C 20
ATOM 28048 O O . MET A 1 30 ? -9.668 -20.417 15.200 1.00 22.14 26 MET A O 20
ATOM 28062 N N . LEU A 1 31 ? -11.615 -21.355 15.811 1.00 74.22 27 LEU A N 20
ATOM 28063 C CA . LEU A 1 31 ? -12.372 -20.116 15.851 1.00 25.35 27 LEU A CA 20
ATOM 28064 C C . LEU A 1 31 ? -11.704 -19.092 16.784 1.00 62.11 27 LEU A C 20
ATOM 28065 O O . LEU A 1 31 ? -11.368 -17.984 16.353 1.00 24.02 27 LEU A O 20
ATOM 28081 N N . HIS A 1 32 ? -11.450 -19.482 18.026 1.00 40.43 28 HIS A N 20
ATOM 28082 C CA . HIS A 1 32 ? -10.895 -18.549 19.023 1.00 53.44 28 HIS A CA 20
ATOM 28083 C C . HIS A 1 32 ? -9.513 -18.038 18.646 1.00 23.22 28 HIS A C 20
ATOM 28084 O O . HIS A 1 32 ? -9.187 -16.877 18.882 1.00 53.41 28 HIS A O 20
ATOM 28098 N N . SER A 1 33 ? -8.723 -18.874 18.015 1.00 43.14 29 SER A N 20
ATOM 28099 C CA . SER A 1 33 ? -7.393 -18.473 17.623 1.00 64.40 29 SER A CA 20
ATOM 28100 C C . SER A 1 33 ? -7.432 -17.565 16.382 1.00 1.02 29 SER A C 20
ATOM 28101 O O . SER A 1 33 ? -6.470 -16.842 16.091 1.00 54.35 29 SER A O 20
ATOM 28109 N N . LEU A 1 34 ? -8.565 -17.546 15.688 1.00 34.13 30 LEU A N 20
ATOM 28110 C CA . LEU A 1 34 ? -8.703 -16.724 14.505 1.00 34.21 30 LEU A CA 20
ATOM 28111 C C . LEU A 1 34 ? -8.967 -15.290 14.864 1.00 54.22 30 LEU A C 20
ATOM 28112 O O . LEU A 1 34 ? -8.729 -14.390 14.061 1.00 51.43 30 LEU A O 20
ATOM 28128 N N . GLY A 1 35 ? -9.402 -15.072 16.088 1.00 73.31 31 GLY A N 20
ATOM 28129 C CA . GLY A 1 35 ? -9.622 -13.727 16.574 1.00 31.42 31 GLY A CA 20
ATOM 28130 C C . GLY A 1 35 ? -8.311 -12.997 16.756 1.00 4.11 31 GLY A C 20
ATOM 28131 O O . GLY A 1 35 ? -8.259 -11.771 16.749 1.00 51.41 31 GLY A O 20
ATOM 28135 N N . SER A 1 36 ? -7.259 -13.754 16.928 1.00 53.12 32 SER A N 20
ATOM 28136 C CA . SER A 1 36 ? -5.930 -13.213 17.067 1.00 2.42 32 SER A CA 20
ATOM 28137 C C . SER A 1 36 ? -5.198 -13.273 15.717 1.00 71.21 32 SER A C 20
ATOM 28138 O O . SER A 1 36 ? -4.093 -12.754 15.560 1.00 40.14 32 SER A O 20
ATOM 28146 N N . SER A 1 37 ? -5.835 -13.877 14.744 1.00 5.21 33 SER A N 20
ATOM 28147 C CA . SER A 1 37 ? -5.221 -14.087 13.468 1.00 34.24 33 SER A CA 20
ATOM 28148 C C . SER A 1 37 ? -5.827 -13.185 12.402 1.00 70.44 33 SER A C 20
ATOM 28149 O O . SER A 1 37 ? -6.844 -12.529 12.620 1.00 15.01 33 SER A O 20
ATOM 28157 N N . ASP A 1 38 ? -5.195 -13.161 11.255 1.00 53.15 34 ASP A N 20
ATOM 28158 C CA . ASP A 1 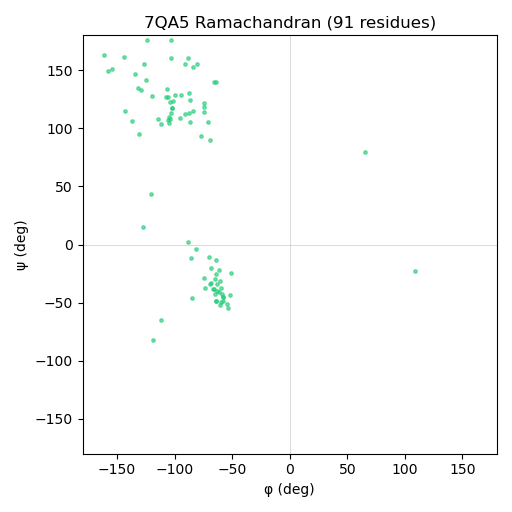38 ? -5.613 -12.320 10.133 1.00 42.12 34 ASP A CA 20
ATOM 28159 C C . ASP A 1 38 ? -6.342 -13.165 9.091 1.00 0.22 34 ASP A C 20
ATOM 28160 O O . ASP A 1 38 ? -6.645 -12.706 7.989 1.00 32.24 34 ASP A O 20
ATOM 28169 N N . LEU A 1 39 ? -6.631 -14.395 9.458 1.00 51.33 35 LEU A N 20
ATOM 28170 C CA . LEU A 1 39 ? -7.271 -15.343 8.565 1.00 31.42 35 LEU A CA 20
ATOM 28171 C C . LEU A 1 39 ? -8.764 -15.327 8.787 1.00 53.03 35 LEU A C 20
ATOM 28172 O O . LEU A 1 39 ? -9.228 -15.185 9.926 1.00 72.54 35 LEU A O 20
ATOM 28188 N N . ARG A 1 40 ? -9.504 -15.464 7.724 1.00 51.25 36 ARG A N 20
ATOM 28189 C CA . ARG A 1 40 ? -10.931 -15.472 7.801 1.00 40.22 36 ARG A CA 20
ATOM 28190 C C . ARG A 1 40 ? -11.465 -16.853 7.440 1.00 65.33 36 ARG A C 20
ATOM 28191 O O . ARG A 1 40 ? -11.326 -17.313 6.302 1.00 11.13 36 ARG A O 20
ATOM 28212 N N . LEU A 1 41 ? -12.032 -17.513 8.412 1.00 43.13 37 LEU A N 20
ATOM 28213 C CA . LEU A 1 41 ? -12.608 -18.828 8.245 1.00 11.11 37 LEU A CA 20
ATOM 28214 C C . LEU A 1 41 ? -13.942 -18.712 7.560 1.00 5.25 37 LEU A C 20
ATOM 28215 O O . LEU A 1 41 ? -14.870 -18.102 8.099 1.00 24.31 37 LEU A O 20
ATOM 28231 N N . GLN A 1 42 ? -14.036 -19.263 6.386 1.00 73.51 38 GLN A N 20
ATOM 28232 C CA . GLN A 1 42 ? -15.269 -19.230 5.646 1.00 5.02 38 GLN A CA 20
ATOM 28233 C C . GLN A 1 42 ? -16.170 -20.370 6.045 1.00 50.33 38 GLN A C 20
ATOM 28234 O O . GLN A 1 42 ? -17.287 -20.155 6.506 1.00 11.21 38 GLN A O 20
ATOM 28248 N N . SER A 1 43 ? -15.702 -21.575 5.866 1.00 21.32 39 SER A N 20
ATOM 28249 C CA . SER A 1 43 ? -16.467 -22.749 6.212 1.00 60.51 39 SER A CA 20
ATOM 28250 C C . SER A 1 43 ? -15.516 -23.898 6.499 1.00 71.23 39 SER A C 20
ATOM 28251 O O . SER A 1 43 ? -14.383 -23.910 5.994 1.00 62.30 39 SER A O 20
ATOM 28259 N N . LEU A 1 44 ? -15.945 -24.817 7.328 1.00 21.23 40 LEU A N 20
ATOM 28260 C CA . LEU A 1 44 ? -15.185 -26.015 7.600 1.00 41.23 40 LEU A CA 20
ATOM 28261 C C . LEU A 1 44 ? -16.091 -27.201 7.506 1.00 15.25 40 LEU A C 20
ATOM 28262 O O . LEU A 1 44 ? -17.170 -27.219 8.106 1.00 21.13 40 LEU A O 20
ATOM 28278 N N . HIS A 1 45 ? -15.697 -28.151 6.744 1.00 4.43 41 HIS A N 20
ATOM 28279 C CA . HIS A 1 45 ? -16.487 -29.324 6.537 1.00 42.31 41 HIS A CA 20
ATOM 28280 C C . HIS A 1 45 ? -15.745 -30.535 6.995 1.00 1.31 41 HIS A C 20
ATOM 28281 O O . HIS A 1 45 ? -14.644 -30.816 6.522 1.00 4.23 41 HIS A O 20
ATOM 28295 N N . SER A 1 46 ? -16.306 -31.214 7.942 1.00 2.14 42 SER A N 20
ATOM 28296 C CA . SER A 1 46 ? -15.747 -32.429 8.416 1.00 71.04 42 SER A CA 20
ATOM 28297 C C . SER A 1 46 ? -16.210 -33.530 7.503 1.00 62.45 42 SER A C 20
ATOM 28298 O O . SER A 1 46 ? -17.389 -33.918 7.518 1.00 70.30 42 SER A O 20
ATOM 28306 N N . GLU A 1 47 ? -15.335 -33.983 6.677 1.00 41.01 43 GLU A N 20
ATOM 28307 C CA . GLU A 1 47 ? -15.674 -34.971 5.726 1.00 32.32 43 GLU A CA 20
ATOM 28308 C C . GLU A 1 47 ? -14.829 -36.186 5.976 1.00 3.15 43 GLU A C 20
ATOM 28309 O O . GLU A 1 47 ? -13.840 -36.146 6.703 1.00 34.43 43 GLU A O 20
ATOM 28321 N N . ASP A 1 48 ? -15.264 -37.245 5.467 1.00 14.10 44 ASP A N 20
ATOM 28322 C CA . ASP A 1 48 ? -14.541 -38.473 5.540 1.00 52.41 44 ASP A CA 20
ATOM 28323 C C . ASP A 1 48 ? -13.881 -38.731 4.226 1.00 53.10 44 ASP A C 20
ATOM 28324 O O . ASP A 1 48 ? -14.480 -38.499 3.167 1.00 63.50 44 ASP A O 20
ATOM 28333 N N . LEU A 1 49 ? -12.660 -39.103 4.262 1.00 1.25 45 LEU A N 20
ATOM 28334 C CA . LEU A 1 49 ? -12.021 -39.628 3.104 1.00 52.34 45 LEU A CA 20
ATOM 28335 C C . LEU A 1 49 ? -11.778 -41.077 3.388 1.00 45.25 45 LEU A C 20
ATOM 28336 O O . LEU A 1 49 ? -12.347 -41.964 2.739 1.00 14.43 45 LEU A O 20
ATOM 28352 N N . ASP A 1 50 ? -10.975 -41.324 4.393 1.00 32.10 46 ASP A N 20
ATOM 28353 C CA . ASP A 1 50 ? -10.679 -42.683 4.804 1.00 31.04 46 ASP A CA 20
ATOM 28354 C C . ASP A 1 50 ? -11.628 -43.221 5.859 1.00 43.33 46 ASP A C 20
ATOM 28355 O O . ASP A 1 50 ? -12.227 -44.279 5.674 1.00 24.50 46 ASP A O 20
ATOM 28364 N N . ASN A 1 51 ? -11.784 -42.500 6.952 1.00 34.23 47 ASN A N 20
ATOM 28365 C CA . ASN A 1 51 ? -12.563 -43.000 8.086 1.00 3.32 47 ASN A CA 20
ATOM 28366 C C . ASN A 1 51 ? -13.560 -41.955 8.552 1.00 5.10 47 ASN A C 20
ATOM 28367 O O . ASN A 1 51 ? -13.180 -40.833 8.805 1.00 23.32 47 ASN A O 20
ATOM 28378 N N . PRO A 1 52 ? -14.851 -42.303 8.681 1.00 20.42 48 PRO A N 20
ATOM 28379 C CA . PRO A 1 52 ? -15.874 -41.382 9.224 1.00 52.34 48 PRO A CA 20
ATOM 28380 C C . PRO A 1 52 ? -15.716 -41.173 10.744 1.00 41.34 48 PRO A C 20
ATOM 28381 O O . PRO A 1 52 ? -16.269 -40.233 11.324 1.00 62.23 48 PRO A O 20
ATOM 28392 N N . ALA A 1 53 ? -14.976 -42.072 11.385 1.00 11.24 49 ALA A N 20
ATOM 28393 C CA . ALA A 1 53 ? -14.712 -41.977 12.816 1.00 41.21 49 ALA A CA 20
ATOM 28394 C C . ALA A 1 53 ? -13.684 -40.888 13.097 1.00 11.42 49 ALA A C 20
ATOM 28395 O O . ALA A 1 53 ? -13.732 -40.208 14.131 1.00 51.23 49 ALA A O 20
ATOM 28402 N N . LYS A 1 54 ? -12.753 -40.722 12.186 1.00 32.51 50 LYS A N 20
ATOM 28403 C CA . LYS A 1 54 ? -11.785 -39.671 12.297 1.00 15.31 50 LYS A CA 20
ATOM 28404 C C . LYS A 1 54 ? -12.006 -38.718 11.185 1.00 44.31 50 LYS A C 20
ATOM 28405 O O . LYS A 1 54 ? -11.527 -38.918 10.069 1.00 40.23 50 LYS A O 20
ATOM 28424 N N . LEU A 1 55 ? -12.767 -37.727 11.499 1.00 55.03 51 LEU A N 20
ATOM 28425 C CA . LEU A 1 55 ? -13.176 -36.709 10.584 1.00 20.15 51 LEU A CA 20
ATOM 28426 C C . LEU A 1 55 ? -11.995 -35.946 10.080 1.00 52.23 51 LEU A C 20
ATOM 28427 O O . LEU A 1 55 ? -11.103 -35.555 10.853 1.00 20.11 51 LEU A O 20
ATOM 28443 N N . GLU A 1 56 ? -11.976 -35.746 8.815 1.00 71.42 52 GLU A N 20
ATOM 28444 C CA . GLU A 1 56 ? -10.991 -34.951 8.215 1.00 23.40 52 GLU A CA 20
ATOM 28445 C C . GLU A 1 56 ? -11.687 -33.639 7.950 1.00 21.44 52 GLU A C 20
ATOM 28446 O O . GLU A 1 56 ? -12.605 -33.543 7.130 1.00 72.12 52 GLU A O 20
ATOM 28458 N N . VAL A 1 57 ? -11.307 -32.660 8.696 1.00 71.13 53 VAL A N 20
ATOM 28459 C CA . VAL A 1 57 ? -11.975 -31.395 8.676 1.00 1.03 53 VAL A CA 20
ATOM 28460 C C . VAL A 1 57 ? -11.269 -30.463 7.763 1.00 11.31 53 VAL A C 20
ATOM 28461 O O . VAL A 1 57 ? -10.145 -30.074 8.032 1.00 73.12 53 VAL A O 20
ATOM 28474 N N . ARG A 1 58 ? -11.910 -30.130 6.687 1.00 63.45 54 ARG A N 20
ATOM 28475 C CA . ARG A 1 58 ? -11.355 -29.215 5.746 1.00 74.01 54 ARG A CA 20
ATOM 28476 C C . ARG A 1 58 ? -11.838 -27.833 6.119 1.00 31.21 54 ARG A C 20
ATOM 28477 O O . ARG A 1 58 ? -13.030 -27.542 5.988 1.00 22.04 54 ARG A O 20
ATOM 28498 N N . ALA A 1 59 ? -10.979 -27.014 6.637 1.00 54.32 55 ALA A N 20
ATOM 28499 C CA . ALA A 1 59 ? -11.365 -25.671 6.961 1.00 43.33 55 ALA A CA 20
ATOM 28500 C C . ALA A 1 59 ? -10.742 -24.689 5.991 1.00 3.32 55 ALA A C 20
ATOM 28501 O O . ALA A 1 59 ? -9.510 -24.643 5.850 1.00 74.45 55 ALA A O 20
ATOM 28508 N N . GLU A 1 60 ? -11.586 -23.941 5.302 1.00 42.51 56 GLU A N 20
ATOM 28509 C CA . GLU A 1 60 ? -11.133 -22.918 4.385 1.00 23.54 56 GLU A CA 20
ATOM 28510 C C . GLU A 1 60 ? -10.900 -21.617 5.098 1.00 63.13 56 GLU A C 20
ATOM 28511 O O . GLU A 1 60 ? -11.851 -20.959 5.579 1.00 54.52 56 GLU A O 20
ATOM 28523 N N . LEU A 1 61 ? -9.665 -21.258 5.183 1.00 2.53 57 LEU A N 20
ATOM 28524 C CA . LEU A 1 61 ? -9.262 -20.015 5.744 1.00 15.32 57 LEU A CA 20
ATOM 28525 C C . LEU A 1 61 ? -8.767 -19.157 4.623 1.00 2.42 57 LEU A C 20
ATOM 28526 O O . LEU A 1 61 ? -7.885 -19.560 3.869 1.00 31.42 57 LEU A O 20
ATOM 28542 N N . LEU A 1 62 ? -9.349 -18.025 4.461 1.00 24.20 58 LEU A N 20
ATOM 28543 C CA . LEU A 1 62 ? -8.910 -17.133 3.440 1.00 50.20 58 LEU A CA 20
ATOM 28544 C C . LEU A 1 62 ? -8.086 -16.072 4.101 1.00 2.05 58 LEU A C 20
ATOM 28545 O O . LEU A 1 62 ? -8.462 -15.572 5.173 1.00 44.13 58 LEU A O 20
ATOM 28561 N N . GLY A 1 63 ? -6.954 -15.774 3.545 1.00 45.20 59 GLY A N 20
ATOM 28562 C CA . GLY A 1 63 ? -6.126 -14.776 4.142 1.00 51.01 59 GLY A CA 20
ATOM 28563 C C . GLY A 1 63 ? -5.146 -14.228 3.174 1.00 63.51 59 GLY A C 20
ATOM 28564 O O . GLY A 1 63 ? -5.105 -14.648 2.028 1.00 32.24 59 GLY A O 20
ATOM 28568 N N . THR A 1 64 ? -4.377 -13.301 3.612 1.00 41.43 60 THR A N 20
ATOM 28569 C CA . THR A 1 64 ? -3.390 -12.691 2.796 1.00 73.51 60 THR A CA 20
ATOM 28570 C C . THR A 1 64 ? -2.018 -13.318 3.118 1.00 43.12 60 THR A C 20
ATOM 28571 O O . THR A 1 64 ? -1.896 -14.067 4.112 1.00 44.23 60 THR A O 20
ATOM 28582 N N . PRO A 1 65 ? -0.970 -13.061 2.301 1.00 71.42 61 PRO A N 20
ATOM 28583 C CA . PRO A 1 65 ? 0.382 -13.598 2.542 1.00 31.54 61 PRO A CA 20
ATOM 28584 C C . PRO A 1 65 ? 1.020 -13.050 3.833 1.00 30.52 61 PRO A C 20
ATOM 28585 O O . PRO A 1 65 ? 2.061 -13.542 4.281 1.00 4.15 61 PRO A O 20
ATOM 28596 N N . GLU A 1 66 ? 0.372 -12.059 4.437 1.00 44.13 62 GLU A N 20
ATOM 28597 C CA . GLU A 1 66 ? 0.857 -11.400 5.648 1.00 64.11 62 GLU A CA 20
ATOM 28598 C C . GLU A 1 66 ? 0.483 -12.176 6.915 1.00 35.13 62 GLU A C 20
ATOM 28599 O O . GLU A 1 66 ? 0.658 -11.686 8.036 1.00 5.35 62 GLU A O 20
ATOM 28611 N N . ALA A 1 67 ? 0.010 -13.390 6.745 1.00 14.20 63 ALA A N 20
ATOM 28612 C CA . ALA A 1 67 ? -0.417 -14.191 7.880 1.00 2.35 63 ALA A CA 20
ATOM 28613 C C . ALA A 1 67 ? 0.271 -15.600 7.979 1.00 72.25 63 ALA A C 20
ATOM 28614 O O . ALA A 1 67 ? -0.407 -16.581 8.291 1.00 64.30 63 ALA A O 20
ATOM 28621 N N . PRO A 1 68 ? 1.629 -15.722 7.819 1.00 11.04 64 PRO A N 20
ATOM 28622 C CA . PRO A 1 68 ? 2.302 -17.031 7.865 1.00 34.13 64 PRO A CA 20
ATOM 28623 C C . PRO A 1 68 ? 2.398 -17.582 9.295 1.00 15.31 64 PRO A C 20
ATOM 28624 O O . PRO A 1 68 ? 2.059 -18.744 9.555 1.00 74.03 64 PRO A O 20
ATOM 28635 N N . ALA A 1 69 ? 2.824 -16.724 10.223 1.00 53.14 65 ALA A N 20
ATOM 28636 C CA . ALA A 1 69 ? 3.001 -17.099 11.620 1.00 44.40 65 ALA A CA 20
ATOM 28637 C C . ALA A 1 69 ? 1.677 -17.484 12.241 1.00 20.32 65 ALA A C 20
ATOM 28638 O O . ALA A 1 69 ? 1.598 -18.423 13.024 1.00 15.33 65 ALA A O 20
ATOM 28645 N N . GLN A 1 70 ? 0.642 -16.754 11.858 1.00 45.02 66 GLN A N 20
ATOM 28646 C CA . GLN A 1 70 ? -0.709 -16.973 12.321 1.00 34.12 66 GLN A CA 20
ATOM 28647 C C . GLN A 1 70 ? -1.145 -18.399 12.009 1.00 43.40 66 GLN A C 20
ATOM 28648 O O . GLN A 1 70 ? -1.628 -19.113 12.884 1.00 31.32 66 GLN A O 20
ATOM 28662 N N . LEU A 1 71 ? -0.920 -18.814 10.764 1.00 42.11 67 LEU A N 20
ATOM 28663 C CA . LEU A 1 71 ? -1.267 -20.156 10.300 1.00 65.13 67 LEU A CA 20
ATOM 28664 C C . LEU A 1 71 ? -0.581 -21.223 11.136 1.00 53.25 67 LEU A C 20
ATOM 28665 O O . LEU A 1 71 ? -1.233 -22.126 11.661 1.00 42.05 67 LEU A O 20
ATOM 28681 N N . GLU A 1 72 ? 0.723 -21.093 11.292 1.00 54.42 68 GLU A N 20
ATOM 28682 C CA . GLU A 1 72 ? 1.508 -22.066 12.043 1.00 23.44 68 GLU A CA 20
ATOM 28683 C C . GLU A 1 72 ? 1.136 -22.085 13.516 1.00 11.24 68 GLU A C 20
ATOM 28684 O O . GLU A 1 72 ? 1.226 -23.135 14.170 1.00 21.11 68 GLU A O 20
ATOM 28696 N N . ARG A 1 73 ? 0.713 -20.942 14.028 1.00 43.13 69 ARG A N 20
ATOM 28697 C CA . ARG A 1 73 ? 0.266 -20.827 15.406 1.00 1.23 69 ARG A CA 20
ATOM 28698 C C . ARG A 1 73 ? -1.015 -21.631 15.593 1.00 0.12 69 ARG A C 20
ATOM 28699 O O . ARG A 1 73 ? -1.167 -22.353 16.575 1.00 72.44 69 ARG A O 20
ATOM 28720 N N . LEU A 1 74 ? -1.931 -21.492 14.636 1.00 1.14 70 LEU A N 20
ATOM 28721 C CA . LEU A 1 74 ? -3.191 -22.239 14.641 1.00 43.50 70 LEU A CA 20
ATOM 28722 C C . LEU A 1 74 ? -2.895 -23.726 14.645 1.00 34.02 70 LEU A C 20
ATOM 28723 O O . LEU A 1 74 ? -3.379 -24.466 15.502 1.00 65.40 70 LEU A O 20
ATOM 28739 N N . VAL A 1 75 ? -2.052 -24.133 13.705 1.00 60.24 71 VAL A N 20
ATOM 28740 C CA . VAL A 1 75 ? -1.659 -25.524 13.536 1.00 64.05 71 VAL A CA 20
ATOM 28741 C C . VAL A 1 75 ? -1.097 -26.108 14.828 1.00 55.40 71 VAL A C 20
ATOM 28742 O O . VAL A 1 75 ? -1.562 -27.155 15.291 1.00 63.41 71 VAL A O 20
ATOM 28755 N N . SER A 1 76 ? -0.147 -25.420 15.429 1.00 11.44 72 SER A N 20
ATOM 28756 C CA . SER A 1 76 ? 0.459 -25.898 16.654 1.00 1.55 72 SER A CA 20
ATOM 28757 C C . SER A 1 76 ? -0.543 -25.919 17.817 1.00 65.33 72 SER A C 20
ATOM 28758 O O . SER A 1 76 ? -0.584 -26.888 18.592 1.00 23.11 72 SER A O 20
ATOM 28766 N N . ARG A 1 77 ? -1.392 -24.892 17.891 1.00 2.13 73 ARG A N 20
ATOM 28767 C CA . ARG A 1 77 ? -2.365 -24.771 18.967 1.00 54.04 73 ARG A CA 20
ATOM 28768 C C . ARG A 1 77 ? -3.345 -25.944 18.919 1.00 54.13 73 ARG A C 20
ATOM 28769 O O . ARG A 1 77 ? -3.689 -26.525 19.958 1.00 13.15 73 ARG A O 20
ATOM 28790 N N . VAL A 1 78 ? -3.758 -26.307 17.712 1.00 23.20 74 VAL A N 20
ATOM 28791 C CA . VAL A 1 78 ? -4.665 -27.429 17.511 1.00 32.12 74 VAL A CA 20
ATOM 28792 C C . VAL A 1 78 ? -3.926 -28.759 17.728 1.00 43.44 74 VAL A C 20
ATOM 28793 O O . VAL A 1 78 ? -4.471 -29.685 18.314 1.00 30.42 74 VAL A O 20
ATOM 28806 N N . SER A 1 79 ? -2.666 -28.820 17.303 1.00 11.43 75 SER A N 20
ATOM 28807 C CA . SER A 1 79 ? -1.842 -30.021 17.475 1.00 61.32 75 SER A CA 20
ATOM 28808 C C . SER A 1 79 ? -1.616 -30.337 18.956 1.00 2.53 75 SER A C 20
ATOM 28809 O O . SER A 1 79 ? -1.389 -31.494 19.332 1.00 14.30 75 SER A O 20
ATOM 28817 N N . LEU A 1 80 ? -1.656 -29.301 19.795 1.00 42.10 76 LEU A N 20
ATOM 28818 C CA . LEU A 1 80 ? -1.547 -29.476 21.236 1.00 65.25 76 LEU A CA 20
ATOM 28819 C C . LEU A 1 80 ? -2.717 -30.292 21.793 1.00 22.21 76 LEU A C 20
ATOM 28820 O O . LEU A 1 80 ? -2.570 -30.981 22.809 1.00 45.11 76 LEU A O 20
ATOM 28836 N N . GLU A 1 81 ? -3.852 -30.258 21.111 1.00 14.11 77 GLU A N 20
ATOM 28837 C CA . GLU A 1 81 ? -5.027 -30.958 21.580 1.00 2.21 77 GLU A CA 20
ATOM 28838 C C . GLU A 1 81 ? -4.961 -32.443 21.363 1.00 64.24 77 GLU A C 20
ATOM 28839 O O . GLU A 1 81 ? -4.308 -32.952 20.433 1.00 3.31 77 GLU A O 20
ATOM 28851 N N . LYS A 1 82 ? -5.625 -33.125 22.237 1.00 72.51 78 LYS A N 20
ATOM 28852 C CA . LYS A 1 82 ? -5.692 -34.547 22.242 1.00 60.53 78 LYS A CA 20
ATOM 28853 C C . LYS A 1 82 ? -6.791 -34.987 21.294 1.00 73.42 78 LYS A C 20
ATOM 28854 O O . LYS A 1 82 ? -7.880 -34.405 21.299 1.00 3.31 78 LYS A O 20
ATOM 28873 N N . GLY A 1 83 ? -6.518 -35.971 20.483 1.00 33.33 79 GLY A N 20
ATOM 28874 C CA . GLY A 1 83 ? -7.528 -36.475 19.580 1.00 24.33 79 GLY A CA 20
ATOM 28875 C C . GLY A 1 83 ? -7.296 -36.032 18.166 1.00 53.42 79 GLY A C 20
ATOM 28876 O O . GLY A 1 83 ? -7.977 -36.483 17.235 1.00 62.12 79 GLY A O 20
ATOM 28880 N N . VAL A 1 84 ? -6.345 -35.147 17.998 1.00 23.43 80 VAL A N 20
ATOM 28881 C CA . VAL A 1 84 ? -5.998 -34.645 16.700 1.00 30.44 80 VAL A CA 20
ATOM 28882 C C . VAL A 1 84 ? -4.871 -35.489 16.125 1.00 44.20 80 VAL A C 20
ATOM 28883 O O . VAL A 1 84 ? -3.734 -35.451 16.619 1.00 44.51 80 VAL A O 20
ATOM 28896 N N . SER A 1 85 ? -5.182 -36.255 15.118 1.00 40.22 81 SER A N 20
ATOM 28897 C CA . SER A 1 85 ? -4.228 -37.120 14.492 1.00 53.43 81 SER A CA 20
ATOM 28898 C C . SER A 1 85 ? -3.182 -36.302 13.715 1.00 53.52 81 SER A C 20
ATOM 28899 O O . SER A 1 85 ? -1.984 -36.422 13.966 1.00 25.20 81 SER A O 20
ATOM 28907 N N . SER A 1 86 ? -3.629 -35.447 12.804 1.00 53.04 82 SER A N 20
ATOM 28908 C CA . SER A 1 86 ? -2.714 -34.640 11.997 1.00 21.15 82 SER A CA 20
ATOM 28909 C C . SER A 1 86 ? -3.403 -33.375 11.481 1.00 60.22 82 SER A C 20
ATOM 28910 O O . SER A 1 86 ? -4.581 -33.415 11.111 1.00 44.51 82 SER A O 20
ATOM 28918 N N . VAL A 1 87 ? -2.678 -32.267 11.475 1.00 33.31 83 VAL A N 20
ATOM 28919 C CA . VAL A 1 87 ? -3.173 -31.005 10.946 1.00 12.13 83 VAL A CA 20
ATOM 28920 C C . VAL A 1 87 ? -2.349 -30.677 9.709 1.00 42.15 83 VAL A C 20
ATOM 28921 O O . VAL A 1 87 ? -1.145 -30.438 9.808 1.00 14.0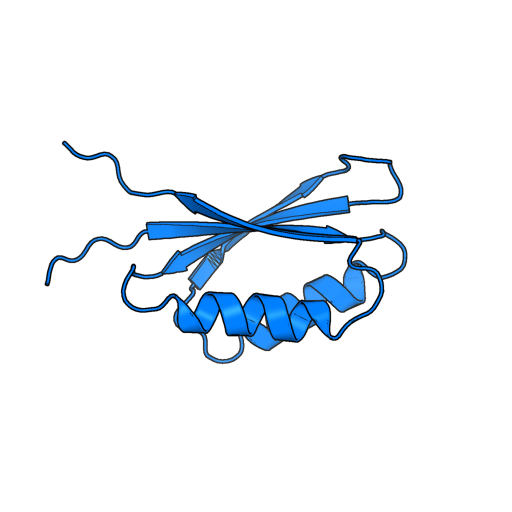3 83 VAL A O 20
ATOM 28934 N N . ARG A 1 88 ? -2.968 -30.681 8.562 1.00 5.44 84 ARG A N 20
ATOM 28935 C CA . ARG A 1 88 ? -2.256 -30.456 7.316 1.00 32.13 84 ARG A CA 20
ATOM 28936 C C . ARG A 1 88 ? -2.850 -29.274 6.573 1.00 74.15 84 ARG A C 20
ATOM 28937 O O . ARG A 1 88 ? -4.001 -29.296 6.177 1.00 3.22 84 ARG A O 20
ATOM 28958 N N . TRP A 1 89 ? -2.067 -28.253 6.389 1.00 23.35 85 TRP A N 20
ATOM 28959 C CA . TRP A 1 89 ? -2.538 -27.032 5.774 1.00 64.43 85 TRP A CA 20
ATOM 28960 C C . TRP A 1 89 ? -1.783 -26.752 4.493 1.00 42.22 85 TRP A C 20
ATOM 28961 O O . TRP A 1 89 ? -0.576 -27.010 4.414 1.00 43.44 85 TRP A O 20
ATOM 28982 N N . GLN A 1 90 ? -2.477 -26.288 3.487 1.00 52.34 86 GLN A N 20
ATOM 28983 C CA . GLN A 1 90 ? -1.837 -25.892 2.248 1.00 23.14 86 GLN A CA 20
ATOM 28984 C C . GLN A 1 90 ? -2.346 -24.567 1.764 1.00 2.14 86 GLN A C 20
ATOM 28985 O O . GLN A 1 90 ? -3.485 -24.158 2.082 1.00 23.11 86 GLN A O 20
ATOM 28999 N N . VAL A 1 91 ? -1.495 -23.903 1.017 1.00 30.02 87 VAL A N 20
ATOM 29000 C CA . VAL A 1 91 ? -1.735 -22.581 0.515 1.00 45.53 87 VAL A CA 20
ATOM 29001 C C . VAL A 1 91 ? -2.021 -22.646 -0.971 1.00 63.43 87 VAL A C 20
ATOM 29002 O O . VAL A 1 91 ? -1.163 -23.080 -1.753 1.00 33.15 87 VAL A O 20
ATOM 29015 N N . PHE A 1 92 ? -3.201 -22.264 -1.362 1.00 62.21 88 PHE A N 20
ATOM 29016 C CA . PHE A 1 92 ? -3.488 -22.104 -2.749 1.00 62.03 88 PHE A CA 20
ATOM 29017 C C . PHE A 1 92 ? -3.495 -20.646 -3.047 1.00 55.22 88 PHE A C 20
ATOM 29018 O O . PHE A 1 92 ? -4.282 -19.879 -2.474 1.00 22.14 88 PHE A O 20
ATOM 29035 N N . GLU A 1 93 ? -2.648 -20.260 -3.902 1.00 72.20 89 GLU A N 20
ATOM 29036 C CA . GLU A 1 93 ? -2.565 -18.909 -4.310 1.00 73.04 89 GLU A CA 20
ATOM 29037 C C . GLU A 1 93 ? -2.536 -18.902 -5.809 1.00 73.22 89 GLU A C 20
ATOM 29038 O O . GLU A 1 93 ? -2.591 -19.981 -6.430 1.00 11.55 89 GLU A O 20
ATOM 29050 N N . LEU A 1 94 ? -2.449 -17.753 -6.414 1.00 74.33 90 LEU A N 20
ATOM 29051 C CA . LEU A 1 94 ? -2.345 -17.732 -7.835 1.00 11.20 90 LEU A CA 20
ATOM 29052 C C . LEU A 1 94 ? -0.909 -17.905 -8.223 1.00 75.24 90 LEU A C 20
ATOM 29053 O O . LEU A 1 94 ? -0.146 -16.953 -8.356 1.00 11.13 90 LEU A O 20
ATOM 29069 N N . ALA A 1 95 ? -0.555 -19.134 -8.294 1.00 40.53 91 ALA A N 20
ATOM 29070 C CA . ALA A 1 95 ? 0.774 -19.587 -8.609 1.00 3.15 91 ALA A CA 20
ATOM 29071 C C . ALA A 1 95 ? 0.659 -20.887 -9.355 1.00 32.12 91 ALA A C 20
ATOM 29072 O O . ALA A 1 95 ? 1.539 -21.749 -9.299 1.00 44.11 91 ALA A O 20
ATOM 29079 N N . ALA A 1 96 ? -0.421 -21.003 -10.084 1.00 41.11 92 ALA A N 20
ATOM 29080 C CA . ALA A 1 96 ? -0.708 -22.184 -10.859 1.00 44.52 92 ALA A CA 20
ATOM 29081 C C . ALA A 1 96 ? 0.190 -22.192 -12.083 1.00 44.04 92 ALA A C 20
ATOM 29082 O O . ALA A 1 96 ? -0.071 -21.497 -13.083 1.00 52.40 92 ALA A O 20
ATOM 29089 N N . ASP A 1 97 ? 1.271 -22.907 -11.973 1.00 71.44 93 ASP A N 20
ATOM 29090 C CA . ASP A 1 97 ? 2.272 -22.964 -12.995 1.00 21.10 93 ASP A CA 20
ATOM 29091 C C . ASP A 1 97 ? 3.035 -24.230 -12.835 1.00 32.03 93 ASP A C 20
ATOM 29092 O O . ASP A 1 97 ? 2.855 -25.141 -13.651 1.00 73.15 93 ASP A O 20
#

Organism: Pseudomonas aeruginosa (strain ATCC 15692 / DSM 22644 / CIP 104116 / JCM 14847 / LMG 12228 / 1C / PRS 101 / PAO1) (NCBI:txid208964)

Sequence (93 aa):
ASEAEQRYEVQIVCRAEDEIQVRSLMLHSLGSSDLRLQSLHSEDLDNPAKLEVRAELLGTPEAPAQLERLVSRVSLEKGVSSVRWQVFELAADASEAEQRYEVQIVCRAEDEIQVRSLMLHSLGSSDLRLQSLHSEDLDNPAKLEVRAELLGTPEAPAQLERLVSRVSLEKGVSSVRWQVFELAADASEAEQRYEVQIVCRAEDEIQVRSLMLHSLGSSDLRLQSLHSEDLDNPAKLEVRAELLGTPEAPAQLERLVSRVSLEKGVSSVRWQVFELAADASEAEQRYEVQIVCRAEDEIQVRSLMLHSLGSSDLRLQSLHSEDLDNPAKLEVRAELLGTPEAPAQLERLVSRVSLEKGVSSVRWQVFELAADASEAEQRYEVQIVCRAEDEIQVRSLMLHSLGSSDLRLQSLHSEDLDNPAKLEVRAELLGTPEAPAQLERLVSRVSLEKGVSSVRWQVFELAADASEAEQRYEVQIVCRAEDEIQVRSLMLHSLGSSDLRLQSLHSEDLDNPAKLEVRAELLGTPEAPAQLERLVSRVSLEKGVSSVRWQVFELAADASEAEQRYEVQIVCRAEDEIQVRSLMLHSLGSSDLRLQSLHSEDLDNPAKLEVRAELLGTPEAPAQLERLVSRVSLEKGVSSVRWQVFELAADASEAEQRYEVQIVCRAEDEIQVRSLMLHSLGSSDLRLQSLHSEDLDNPAKLEVRAELLGTPEAPAQLERLVSRVSLEKGVSSVRWQVFELAADASEAEQRYEVQIVCRAEDEIQVRSLMLHSLGSSDLRLQSLHSEDLDNPAKLEVRAELLGTPEAPAQLERLVSRVSLEKGVSSVRWQVFELAADASEAEQRYEVQIVCRAEDEIQVRSLMLHSLGSSDLRLQSLHSEDLDNPAKLEVRAELLGTPEAPAQLERLVSRVSLEKGVSSVRWQVFELAADASEAEQRYEVQIVCRAEDEIQVRSLMLHSLGSSDLRLQSLHSEDLDNPAKLEVRAELLGTPEAPAQLERLVSRVSLEKGVSSVRWQVFELAADASEAEQRYEVQIVCRAEDEIQVRSLMLHSLGSSDLRLQSLHSEDLDNPAKLEVRAELLGTPEAPAQLERLVSRVSLEKGVSSVRWQVFELAADASEAEQRYEVQIVCRAEDEIQVRSLMLHSLGSSDLRLQSLHSEDLDNPAKLEVRAELLGTPEAPAQLERLVSRVSLEKGVSSVRWQVFELAADASEAEQRYEVQIVCRAEDEIQVRSLMLHSLGSSDLRLQSLHSEDLDNPAKLEVRAELLGTPEAPAQLERLVSRVSLEKGVSSVRWQVFELAADASEAEQRYEVQIVCRAEDEIQVRSLMLHSLGSSDLRLQSLHSEDLDNPAKLEVRAELLGTPEAPAQLERLVSRVSLEKGVSSVRWQVFELAADASEAEQRYEVQIVCRAEDEIQVRSLMLHSLGSSDLRLQSLHSEDLDNPAKLEVRAELLGTPEAPAQLERLVSRVSLEKGVSSVRWQVFELAADASEAEQRYEVQIVCRAEDEIQVRSLMLHSLGSSDLRLQSLHSEDLDNPAKLEVRAELLGTPEAPAQLERLVSRVSLEKGVSSVRWQVFELAADASEAEQRYEVQIVCRAEDEIQVRSLMLHSLGSSDLRLQSLHSEDLDNPAKLEVRAELLGTPEAPAQLERLVSRVSLEKGVSSVRWQVFELAADASEAEQRYEVQIVCRAEDEIQVRSLMLHSLGSSDLRLQSLHSEDLDNPAKLEVRAELLGTPEAPAQLERLVSRVSLEKGVSSVRWQVFELAADASEAEQRYEVQIVCRAEDEIQVRSLMLHSLGSSDLRLQSLHSEDLDNPAKLEVRAELLGTPEAPAQLERLVSRVSLEKGVSSVRWQVFELAAD

Foldseek 3Di:
DQDFKKKKKKWWFFFPVCVVVLVVLLVVLCVVFQWDWDDWDFDDDDDNRGTTIIIITIGHPVTPVSVVVSQVSSVPDDGTPHIDMDIGGPPPD